Protein 6T9K (pdb70)

Foldseek 3Di:
DDDDDDDDDDDWVVLVVVCPVHDFFWEKEADPQKIFTDGVVVGDIDGPDVVVVVVVVQVVVQADDLPCQVVSVVVPTDARLQKGKYWYFYQVCCDPCGGDIDIGIHHYDPSNLVSNVVSVCPPPVDDVVVSVVVVVVCCVVRDDDDDPDDDDDCVVVVVPDDPPPDFDWDQDVVGIDHDDD/DFPPCQVLLLLLLVLQDPRLPADPQVSRVLRVVLLVLLLQLLQQLQVVVVVVPDLARDPLSSVVLVVVPPVVVVVVVVVVVPVCDHCVDDQNPDDDDDDVCVVVSVVSVVRWRQPPHCPCVCVSSPVPPPRPDHHPPCVVVVSTVLSSVVSNQLSNQLVVVVVVVVVVVVVPVCDHGDVVSSVVSLVVVFDDDPVVCVVCPVPDDDDDDGGRGD/DVVVVVVVVVVVCVVVDADPVRVVVVVVLLPDAQDDAPCQLPQQARRDDDDPPPDDDDPPPDDASSDPYDLLADQQLLVVLVVVLVVDPDPCNVVCVVPSPVLLVLSLLVVLAPPQVVSVVSLVVPPPPCCVVPDCVSVVVPQRRHPVSLVVRPVSVCQLVDQAEDEDAPVVVLVLLLVLNSHPNNNSVVSVVCCQNRHHYHNPCVVVSVVSVVVVVVDDDDFAADDAFAAAEAAAEPQAPFWAFKDAAFVRQWIWIWGQQAKIKIAGPVQDQLQLCPPVNPDPPVDDCSRMDIEHDDDGTFQEKEAANVRQKIWTFGQPQWIWIAGSNNRYTDAIAHADDGGWHEWYAALNRAWIKTWGFPQWIFTDGPVDRYTDEIQHDGDGGWAYKDAQNVRAWIWTFAFPQWIFIAGPPVNYTDAIAHDGDGGWHEWDAASSRQKIWTWGQQQKIFIDGPNSSYGPGIWWDGHRGFFQYWDAAPPDGWIWTFTFQQKIWIFAPQPSHPRNRDDDDDDDDCPPVVVVVPPVHDVPDTDTDPGTDDMGGHPQWGWNDWAQHNPSHIYTYTYRHD/DDDQDQCPPVVVVCVVVPNDDDDSVCSVVVRVVVVVVVVQLVVQLVVQCVVVPHDDRDPVSSQVSCVVVVHDGDPDPADPPDDVCPDQPPWDWDDDPDIDTDRDDDDDDVVCVVPPDDDDDDDDDDDDDDDCDDLQAGQPDPPYDDLVVVPVPDDCVVVPDDDGDDFPPVDPVCCCPVCVCVVAVVPGGGRHDDQDPVPVDDDVLVVLVCLLLVLLVNVVSLVVSLQCLQEPDDCQNCVVVLLVVLVCCCVVVQADLSSLVSSVSSLVSNLNRPRYDCVVVPVSSVVSLVCLLQPLDRNPCQVDPDVVSVVVVVVSSVVSLLSSLVVVLSVCPSCVVCPVPVPCVVLVVLVVQQPDAPGDLRNNVSSLSNLLSDADCSVVVCVPVVVVSCCRNVPPPVPPPDPSQPDDDRDDNVSVVVVVVSNVVSVVRVVVD/DVQLVVVVVVCVVVPNNDDDRCPSVVVVVVVVVVVVQLVVQLVVVVVVVVDDVSSVVSVVVPVVPDDDDPPCVVVVVVVVVVVVPDDDDDDDDPPDDDDDPPVPDDPPDDD/DDDDDDDPVVQLVVCVPDADDDDDVVLVVVPVVVDDDDDDVSVSRVVVVVVVVVVVQLVVLLVVLQLVPDPLNVVCVVCVVVVVVVVVQPDPPVRPVVDDPPCPVNVCVVVVDDRDSDPVSSQVSCVVVPDHDDDDPDDD/DPCCVPVPPPDPVVVVVVVDDDPDPDPDDDDVVVVVVVVVDQDAAADDDVVVVVVCVVVVQDHSVVLVVLLVQLVPQCDCVRVVDDDDQVNLQSVVSNVCRRVPNSDHDDSVVSVVVVVVVVVLVVVLVVLLVCPVDPDPVPPDDPDDDDDDALVSSLVSCPVPVVSDPPPVVSVCSNPPSDADPPRPPVADVQCVDPLVVPDQDDFDPDPVGDDDPSNVSVVVRVD/DVVQVVLCVVAPPPVPDGDGDDDVVVVVVVVVVVVVVCVLVVQLVVVCVVVVDDDRDCLSSQLSCCPPVNPDDPDPPPVVSDDDDPPDDDPVVVVVVVVVVVVVVVVD/DCVVVVVVVVVPCDDDVNVVVVVVVVVVVVCVVVVCVVPDDVVVVVCVVCVPVVVVVVVVVVCVDDPPPPPDDDDDPDDDDDPVVVVVLVVVVVVVVVPPDDADDAPVCDVCPPPVNVLLLLLLVLLQVLVVLVVVVVVVVVVVVHPHDDDSDDDGRSQSDPVHPCPDDDPNVLVVLLVVVVSVVPSVPDDDDDPVVSVVVSVVVVVLVVQLVVQLVCLVDPPDPDRDDDVVSVQVSCCVRHDVGPCCVVVVCCVRRVPSSVVSVVSVVVSVVVVVVVD/DVPVVVVVVVVVVVPDDDDDLDDDDDDDDVVVVVVQVVCLVVQVPDDAPAPPFFFDDPSRNDWDWDDDPPPPSDDDGDITDRDD/DVLVVCPVVDDDPPPPVVVVVVCVVVVCVVPDDACCVLVVCVDCVVPVNPPDDPVRNVVVVVQNDDVPDNRVSVVCVVPPDDD

Nearest PDB structures (foldseek):
  6t9k-assembly1_K  TM=1.004E+00  e=4.562E-42  Saccharomyces cerevisiae S288C
  6tbm-assembly1_E  TM=7.929E-01  e=4.809E-07  Komagataella phaffii GS115
  8h7g-assembly1_I  TM=6.485E-01  e=8.699E-04  Homo sapiens
  7kts-assembly1_D  TM=6.403E-01  e=9.189E-04  Homo sapiens
  6see-assembly1_A  TM=4.380E-01  e=3.577E+00  Homo sapiens

GO terms:
  GO:0000124 SAGA complex (C, IDA)
  GO:0046695 SLIK (SAGA-like) complex (C, IDA)
  GO:0006325 chromatin organization (P, IDA)
  GO:0036498 IRE1-mediated unfolded protein response (P, IMP)
  GO:0003712 transcription coregulator activity (F, IMP)
  GO:0005515 protein binding (F, IPI)
  GO:0006357 regulation of transcription by RNA polymerase II (P, IDA)

Organism: Saccharomyces cerevisiae (strain ATCC 204508 / S288c) (NCBI:txid559292)

Sequence (2426 aa):
RPKRLYNFVEDADSILKKYEQYLHSFEFHIYENNYKICAPAGLILTKNNETLKEFLEYVARGRIPDAIMEVLRDCNIQFYEGNLILQVYDHTNTVDVRPRVYRTLLKPNDLTTYYDMMSYADNARFSDSIYQQFESEILTLTKRNLSLSVPLNPYEHRDMLEETAFSEPHWDSEKKSFIHEDKHKYRVEIQQMMFVSGEINDPPVETTSLIEDIVRGQVIEILLQSNKTAHLRGSRSILPEDVIFLIRHDKAKVNRLRTYLSWKDKLPWELQFMFNEHPLEEYVHWSDCRQASFTFRKNKRFKDWSGISQLTEGKPHDDVIDILGFLTFEIVCSLTETALKIKQREQVLQTQKDKNPLKPRHIEEAWRVLQTIDMRHRALTNFKGGRLSSKPIIMSASDLNRIVLEYLNKKGYHRTEAMLRAESGRTLTPQNKQSPANTKTGKFPEQSSIPPNPGKTAKPISNPTPENYIRAYSMLKNWVDSSLEIYKPELSYIMYPIFIYLFLNLVAKNPVYARRFFDRFSPDFKDFHGSEINRLFSVNSIDHIKENEVASAFQSHKYRITMSKTTLNLLLYFLNENESIGGSLIISVINQHLDPNIDLKLEIQKVKESRDAIKLDNLQLALPSVCMYTFQNTNKDMSCLDFSDDCRIAAAGFQDSYIKIWSLDGSSLNNPNIALNNNDKDEDPTCKTLVGHSGTVYSTSFSPDNKYLLSGSEDKTVRLWSMDTHTALVSYKGHNHPVWDVSFSPLGHYFATASHDQTARLWSCDHIYPLRIFAGHLNDVDCVSFHPNGCYVFTGSSDKTCRMWDVSTGDSVRLFLGHTAPVISIAVCPDGRWLSTGSEDGIINVWDIGTGKRLKQMRGHGKNAIYSLSYSKEGNVLISGGADHTVRVWDLKKATTEPSAEPDEGDVTASINQDIKEYGRRRTVIPTSDLVASFYTKKTPVFKVKFSRSNLALAGGAFRPYTIWSPQDTVKDVAESLGLENINDDVLKALAMDVEYRILEIIEQAVKFKRHSKRDVLTTDDVSKALRVLNVEPLYGYYDGSEVNKAVSFSKVNTSGGQSVYYLDEEEVDFDRLINEPLPQVPRLPTFTTHWLAVEGVQPAIIQNPNLNDIRVSQPPFIRGAIVTALNDNSASVTDTGASQHLSNVKPGQNTEVKPLVKHVLSKELQIYFNKVISTLAAQHMKQAALTSLRTDSGLHQLVPYFIQFIAEQITQNLSDLQLLTTILEMIYSLLSNTSIFLDPYIHSLMPSILTLLLAKKLGGSPKDDSPQEIHEFLERTNALRDFAASLLDYVLKKFPQAYKSLKPRVTRTLLKTFLDINRVFGTYYGCLKGVSVLEGESIRFFLGNLNNWARLVFNESGITLDNIEEHLTKFTKEETQILVDTVISALLVLKKDPRDVRLLHLLLASQSIHQYEDQVPLQLMDFAHRYTQGVLKDALVYNDYALGVEDIRLAIAARTQYQFKPTAPKELMLQLAAERNKKALPQVMGTWGVRLPPEKYCLTAKEWFTRKDKTLEEILEMMDSTPPIIPDAVIDYYLTKNGFNVADVRVKRLLALATQKFVSDIAKDAYEYSRIRSSVAVSNANNSQARARQLLQGQQQPGVQQISQQQHQQNEKTTASKVVLTVNDLSSAVAEYGLNIGRPDFYRYKKIVMSLPLNDRNRLKMITKEAGKRGFIFCSVFQARLNNIPKIPIVTNPESLKRVKSNNLKTPLEWSQDIMNGFNVPLASESHSLPDTDSFYLRMVGIAREHGLVGTVDARCVELISLALDQYLKNIIEFTIDTVRYRRKKYSDYSGLYKSVSEMAADKRDAKIKQLDDDKNEDECADEAKSINNGNNSSKDDIGDISMSSAVNEELHENRTISLTNEDIYDSLSIRKLRELVKTVGIDEGDGETVIDGDVEELLLDLADDFVTNVTAFSCRLAKHRKSDNLEARDIQLHLERNWNIRIPGYSADEIRSTRKWNPSQNYNQKLQSITSDKVAAALFKLDLEDLKQQISGTRFIGNLSLKIRYVLWQCAIDDRDDLEISVWKTVTAKVRAEICLKRTELQEYDISNAIPDIVYEGVNTKTLDKMEDASVDRMLQNGINKQSRFLANKDLGLTPKMNQNITLIQQIRHICHKISLIRMLQSYTIIDDSLDIDPVSQLPTHDYKNNRELIWKFMHKNISKVAMANGFETAHPSAINMLTEIAGDYLSNLIKTLKLHHETNSLNRGTNVEMLQTTLLENGINRPDDLFSYVESEFGKKTKKLQDIKQKLESFLRALLTPEEETTQVLNGVSRSFPLPLESTVLSSVRYRTKYFRMREMFASSFSVKPGYTSPGYGAIHSRVGCLDLDRTTDYKFRVRTPQPAAAAAAAAAAAAAAAAAAAAAAAAAAAAAAAAAAAAAAAAAAAAAAAAAAAAAAAAAAAAAAAAAAAAAAAAAAAAAAAAAAA

Radius of gyration: 45.13 Å; Cα contacts (8 Å, |Δi|>4): 3943; chains: 11; bounding box: 89×132×151 Å

Secondary structure (DSSP, 8-state):
--SS------SSHHHHHHTTTS--S-EEEE-SS-EEEE------EE-S-TTHHHHGGGTTTTB--TTSHHHHHHHTPPPBTTBEEEEEEESTT------EEEEEEEB--HHHHHHHHHHHTTTS---HHHHHHHHHHHHHHH-----------TTT--SSS-GGGSB--EE-SSSEE----/---SSHHHHHHHHHHHS--S---HHHHHHHHHHHHHHHHHHHHHHHHHHHHHT-SS--HHHHHGGG-S-HHHHHHHHHHTT-----TTSSTTSSS-----THHHHHHHHH--SSSS-SSHHIIIIIHHHH-SS--TTTHHHHHHHHHHHHHHHHHHHHHHHHHHHHHHHHHH------HHHHHHHHHHHTPPPSTTTGGGSSS-------PPP-/-HHHHHHHHHHHHHHTT--HHHHHHHHHHHHSPP---SSTT--TTT--PPP--S------S---SSSS-----HHHHHHHHHHHHHT--STTHHHHHHHHHHHHHHHHHHHTTT-HHHHHHHHHHS-TTSHHHHTTHHHHTTS--SHHHHTTSHHHHHHHHSPEEEE--HHHHHHHHHHHTT-IIIIIHHHHHHHHHHEEEE---HHHHHHHHHHHHSS---SPPP-PPEEEEEEE-S--S-EEEEEE-SSS-EEEEEETTS-EEEEETT----S--TTT--S--SS---SEEEE---SS-EEEEEE-TTSSEEEEEESSS-EEEEETTTTEEEEEE---SS-EEEEE--SSSS--EEEETTSEEEEEETTEEEEEEEEE--SS-EEEEEE-TTSSEEEEEETTTEEEEEETTT--EEEEEE--SS-EEEEEE-SSSSEEEEEETTS-EEEEETTT-SEEEEE--S-SS-----EE-SSS-EEEEE-SSSEEEEEESSSSSS----------SSTTTSTT--TT-STTS----TTEEEEEE-SS----EEEE-TTSEEEEEEE---/--SS-SSTTTHHHHHHHT-----HHHHHHHHHHHHHHHHHHHHHHHHHHHHTT-SS--HHHHSHHHHHTTPPP------SS--TT-------EE-SSS-EE------EESHHHHS-------BPP-EEEEES-SSSS----TTS--SSTTTTTS-TTTS-------B----STTTTTTSSSSTTTTT-----B---SS-SS-HHHHHHHHHHHTT---HHHHHHHHHHHHH----TTTHHHHHHHHHHHHHS-TT-HHHHHHHHHHHHHHTT-TTS--SGGGTTTHHHHHHHHS-S-SS-----S-HHHHHHHHHHHHHHHHHHHHHHHHHHHH--TTTTTSHHHHHHHHHHHHS-SSS-HHHHHHHHHHHHTS-THHHHTTSGGGHHHHHHHS--SS--SSSGGG----S-HHHHHHHHHHHHHTGGGSS--/-HHHHHHHHHHHHTT-----SHHHHHHHHHHHHHHHHHHHHHHHHHHH---HHHHHHHHHTTTTTSS--B-THHHHHHHHHHHTTSPP-PPPSSSB-PPPPGGGSTTS---/----PPPHHHHHHHHTT---SS-HHHHHHHHHHHS-----HHHHHHHHHHHHHHHHHHHHHHHHHHHHS-HHHHHHHHTHHHHHHHHHS--SSTT-TTS-SSHHHHHHHHSS---EE-HHHHHHHHHTTT------S---/---HHHHSSS-HHHHHHHTT--S--------HHHHHHHHHS-B--B---HHHHHHHHHTT---HHHHHHHHHHHHSS--HHHHSS---HHHHHHHHHHHHHHHT--S-B-SSHHHHHHHHHHHHHHHHHHHHHHHH---SSSS------EEE-TTHHHHHHHHTGGGS--SHHHHHHHHTS---TT---SS-SSTTSSTTT--------SSS----HHHHHHHHHH-/-HHHHHHHHHS--TTS--EEE-HHHHHHHHHHHHHHHHHHHHHHHHHHHHTT-SSB-HHHHHHHHHHTS-----SSSTTTS---------HHHHHHHHHHHHHHHH--/-HHHHHHHHHHTT-SSHHHHHHHHHHHHHHHHHTT-----HHHHHHHHHTTTHHHHHHHHH----S--SSS-----S----SSHHHHHHHHHHHHHHHTTS-PPPPSTTSSTTSSSHHHHHHHHHHHHHHTTHHHHHHHHHHHT------------TTTTSTTB-TTS-HHHHHHHHHHHHHTTSTTTT--EE-HHHHHHHHHHHHHHHHHHHHHHHHHHS--SS----HHHHHHHHHHTTS-SSSTHHHHHHHIIIIIHHHHHHHHHHHHHHHHHHH-/-HHHHHHHHHHHHTT-----S---B---SHHHHHHHHHHHHHHHHS----SS-----TTT-S--B--BSS-TT-S---B-----/--TTS-S-----S-TTHHHHHHHHHHH---S---SHHHHHTTTTTTSS--SS-HHHHHHHHHHH--SS-HHHHHHHHHHT---

Structure (mmCIF, N/CA/C/O backbone):
data_6T9K
#
_entry.id   6T9K
#
_cell.length_a   1.00
_cell.length_b   1.00
_cell.length_c   1.00
_cell.angle_alpha   90.00
_cell.angle_beta   90.00
_cell.angle_gamma   90.00
#
_symmetry.space_group_name_H-M   'P 1'
#
loop_
_entity.id
_entity.type
_entity.pdbx_description
1 polymer 'Transcription factor SPT20'
2 polymer 'Protein SPT3'
3 polymer 'Transcription initiation factor TFIID subunit 5'
4 polymer 'Transcription initiation factor TFIID subunit 6'
5 polymer 'Transcription initiation factor TFIID subunit 9'
6 polymer 'Transcription initiation factor TFIID subunit 10'
7 polymer 'Transcriptional coactivator HFI1/ADA1'
8 polymer 'Transcription initiation factor TFIID subunit 12'
9 polymer 'Transcriptional activator SPT7'
10 polymer 'SAGA-associated factor 73'
11 polymer 'unassigned sequence'
#
loop_
_atom_site.group_PDB
_atom_site.id
_atom_site.type_symbol
_atom_site.label_atom_id
_atom_site.label_alt_id
_atom_site.label_comp_id
_atom_site.label_asym_id
_atom_site.label_entity_id
_atom_site.label_seq_id
_atom_site.pdbx_PDB_ins_code
_atom_site.Cartn_x
_atom_site.Cartn_y
_atom_site.Cartn_z
_atom_site.occupancy
_atom_site.B_iso_or_equiv
_atom_site.auth_seq_id
_atom_site.auth_comp_id
_atom_site.auth_asym_id
_atom_site.auth_atom_id
_atom_site.pdbx_PDB_model_num
ATOM 1 N N . ARG A 1 112 ? 224.519 213.230 105.936 1.00 69.43 112 ARG B N 1
ATOM 2 C CA . ARG A 1 112 ? 224.105 211.923 105.439 1.00 69.43 112 ARG B CA 1
ATOM 3 C C . ARG A 1 112 ? 224.426 210.827 106.452 1.00 69.43 112 ARG B C 1
ATOM 4 O O . ARG A 1 112 ? 225.573 210.694 106.877 1.00 69.43 112 ARG B O 1
ATOM 12 N N . PRO A 1 113 ? 223.420 210.045 106.839 1.00 66.57 113 PRO B N 1
ATOM 13 C CA . PRO A 1 113 ? 223.663 208.943 107.775 1.00 66.57 113 PRO B CA 1
ATOM 14 C C . PRO A 1 113 ? 224.410 207.797 107.111 1.00 66.57 113 PRO B C 1
ATOM 15 O O . PRO A 1 113 ? 224.307 207.559 105.906 1.00 66.57 113 PRO B O 1
ATOM 19 N N . LYS A 1 114 ? 225.172 207.076 107.930 1.00 69.89 114 LYS B N 1
ATOM 20 C CA . LYS A 1 114 ? 226.056 206.020 107.453 1.00 69.89 114 LYS B CA 1
ATOM 21 C C . LYS A 1 114 ? 225.436 204.633 107.530 1.00 69.89 114 LYS B C 1
ATOM 22 O O . LYS A 1 114 ? 225.723 203.785 106.680 1.00 69.89 114 LYS B O 1
ATOM 28 N N . ARG A 1 115 ? 224.601 204.374 108.533 1.00 67.79 115 ARG B N 1
ATOM 29 C CA . ARG A 1 115 ? 223.954 203.083 108.714 1.00 67.79 115 ARG B CA 1
ATOM 30 C C . ARG A 1 115 ? 222.474 203.302 108.995 1.00 67.79 115 ARG B C 1
ATOM 31 O O . ARG A 1 115 ? 221.983 204.435 109.028 1.00 67.79 115 ARG B O 1
ATOM 39 N N . LEU A 1 116 ? 221.757 202.202 109.197 1.00 59.73 116 LEU B N 1
ATOM 40 C CA . LEU A 1 116 ? 220.359 202.234 109.603 1.00 59.73 116 LEU B CA 1
ATOM 41 C C . LEU A 1 116 ? 220.291 201.755 111.046 1.00 59.73 116 LEU B C 1
ATOM 42 O O . LEU A 1 116 ? 220.700 200.630 111.349 1.00 59.73 116 LEU B O 1
ATOM 47 N N . TYR A 1 117 ? 219.779 202.606 111.928 1.00 49.89 117 TYR B N 1
ATOM 48 C CA . TYR A 1 117 ? 219.844 202.378 113.362 1.00 49.89 117 TYR B CA 1
ATOM 49 C C . TYR A 1 117 ? 218.487 201.940 113.896 1.00 49.89 117 TYR B C 1
ATOM 50 O O . TYR A 1 117 ? 217.439 202.307 113.359 1.00 49.89 117 TYR B O 1
ATOM 59 N N . ASN A 1 118 ? 218.524 201.150 114.969 1.00 57.22 118 ASN B N 1
ATOM 60 C CA . ASN A 1 118 ? 217.335 200.556 115.580 1.00 57.22 118 ASN B CA 1
ATOM 61 C C . ASN A 1 118 ? 217.365 200.846 117.081 1.00 57.22 118 ASN B C 1
ATOM 62 O O . ASN A 1 118 ? 217.913 200.072 117.870 1.00 57.22 118 ASN B O 1
ATOM 67 N N . PHE A 1 119 ? 216.774 201.967 117.481 1.00 42.73 119 PHE B N 1
ATOM 68 C CA . PHE A 1 119 ? 216.769 202.386 118.874 1.00 42.73 119 PHE B CA 1
ATOM 69 C C . PHE A 1 119 ? 215.343 202.421 119.400 1.00 42.73 119 PHE B C 1
ATOM 70 O O . PHE A 1 119 ? 214.427 202.885 118.714 1.00 42.73 119 PHE B O 1
ATOM 78 N N . VAL A 1 120 ? 215.169 201.935 120.628 1.00 48.90 120 VAL B N 1
ATOM 79 C CA . VAL A 1 120 ? 213.862 201.732 121.242 1.00 48.90 120 VAL B CA 1
ATOM 80 C C . VAL A 1 120 ? 213.677 202.718 122.390 1.00 48.90 120 VAL B C 1
ATOM 81 O O . VAL A 1 120 ? 214.548 202.848 123.257 1.00 48.90 120 VAL B O 1
ATOM 85 N N . GLU A 1 121 ? 212.551 203.441 122.373 1.00 46.51 121 GLU B N 1
ATOM 86 C CA . GLU A 1 121 ? 212.231 204.436 123.394 1.00 46.51 121 GLU B CA 1
ATOM 87 C C . GLU A 1 121 ? 210.805 204.268 123.912 1.00 46.51 121 GLU B C 1
ATOM 88 O O . GLU A 1 121 ? 210.134 205.253 124.230 1.00 46.51 121 GLU B O 1
ATOM 94 N N . ASP A 1 122 ? 210.324 203.034 123.993 1.00 52.12 122 ASP B N 1
ATOM 95 C CA . ASP A 1 122 ? 209.039 202.708 124.596 1.00 52.12 122 ASP B CA 1
ATOM 96 C C . ASP A 1 122 ? 209.263 201.930 125.889 1.00 52.12 122 ASP B C 1
ATOM 97 O O . ASP A 1 122 ? 210.386 201.789 126.371 1.00 52.12 122 ASP B O 1
ATOM 102 N N . ALA A 1 123 ? 208.169 201.445 126.472 1.00 52.27 123 ALA B N 1
ATOM 103 C CA . ALA A 1 123 ? 208.288 200.552 127.619 1.00 52.27 123 ALA B CA 1
ATOM 104 C C . ALA A 1 123 ? 208.246 199.094 127.181 1.00 52.27 123 ALA B C 1
ATOM 105 O O . ALA A 1 123 ? 209.109 198.292 127.565 1.00 52.27 123 ALA B O 1
ATOM 107 N N . ASP A 1 124 ? 207.253 198.748 126.356 1.00 60.34 124 ASP B N 1
ATOM 108 C CA . ASP A 1 124 ? 207.050 197.363 125.950 1.00 60.34 124 ASP B CA 1
ATOM 109 C C . ASP A 1 124 ? 208.163 196.883 125.032 1.00 60.34 124 ASP B C 1
ATOM 110 O O . ASP A 1 124 ? 208.598 195.732 125.130 1.00 60.34 124 ASP B O 1
ATOM 115 N N . SER A 1 125 ? 208.654 197.757 124.152 1.00 57.81 125 SER B N 1
ATOM 116 C CA . SER A 1 125 ? 209.708 197.358 123.227 1.00 57.81 125 SER B CA 1
ATOM 117 C C . SER A 1 125 ? 211.046 197.196 123.939 1.00 57.81 125 SER B C 1
ATOM 118 O O . SER A 1 125 ? 211.816 196.284 123.619 1.00 57.81 125 SER B O 1
ATOM 121 N N . ILE A 1 126 ? 211.321 198.039 124.938 1.00 55.00 126 ILE B N 1
ATOM 122 C CA . ILE A 1 126 ? 212.556 197.901 125.709 1.00 55.00 126 ILE B CA 1
ATOM 123 C C . ILE A 1 126 ? 212.493 196.654 126.588 1.00 55.00 126 ILE B C 1
ATOM 124 O O . ILE A 1 126 ? 213.483 195.923 126.729 1.00 55.00 126 ILE B O 1
ATOM 129 N N . LEU A 1 127 ? 211.309 196.361 127.139 1.00 50.66 127 LEU B N 1
ATOM 130 C CA . LEU A 1 127 ? 211.135 195.139 127.920 1.00 50.66 127 LEU B CA 1
ATOM 131 C C . LEU A 1 127 ? 211.275 193.891 127.052 1.00 50.66 127 LEU B C 1
ATOM 132 O O . LEU A 1 127 ? 211.918 192.916 127.458 1.00 50.66 127 LEU B O 1
ATOM 137 N N . LYS A 1 128 ? 210.688 193.911 125.850 1.00 57.83 128 LYS B N 1
ATOM 138 C CA . LYS A 1 128 ? 210.778 192.775 124.937 1.00 57.83 128 LYS B CA 1
ATOM 139 C C . LYS A 1 128 ? 212.200 192.590 124.422 1.00 57.83 128 LYS B C 1
ATOM 140 O O . LYS A 1 128 ? 212.639 191.460 124.177 1.00 57.83 128 LYS B O 1
ATOM 146 N N . LYS A 1 129 ? 212.934 193.692 124.253 1.00 57.73 129 LYS B N 1
ATOM 147 C CA . LYS A 1 129 ? 214.352 193.607 123.928 1.00 57.73 129 LYS B CA 1
ATOM 148 C C . LYS A 1 129 ? 215.136 193.007 125.086 1.00 57.73 129 LYS B C 1
ATOM 149 O O . LYS A 1 129 ? 216.074 192.227 124.884 1.00 57.73 129 LYS B O 1
ATOM 155 N N . TYR A 1 130 ? 214.742 193.337 126.316 1.00 55.28 130 TYR B N 1
ATOM 156 C CA . TYR A 1 130 ? 215.562 192.967 127.460 1.00 55.28 130 TYR B CA 1
ATOM 157 C C . TYR A 1 130 ? 214.957 191.841 128.286 1.00 55.28 130 TYR B C 1
ATOM 158 O O . TYR A 1 130 ? 215.280 191.718 129.470 1.00 55.28 130 TYR B O 1
ATOM 167 N N . GLU A 1 131 ? 214.094 191.019 127.690 1.00 65.63 131 GLU B N 1
ATOM 168 C CA . GLU A 1 131 ? 213.874 189.675 128.207 1.00 65.63 131 GLU B CA 1
ATOM 169 C C . GLU A 1 131 ? 215.100 188.815 127.919 1.00 65.63 131 GLU B C 1
ATOM 170 O O . GLU A 1 131 ? 215.972 189.203 127.136 1.00 65.63 131 GLU B O 1
ATOM 176 N N . GLN A 1 132 ? 215.162 187.648 128.577 1.00 73.36 132 GLN B N 1
ATOM 177 C CA . GLN A 1 132 ? 216.310 186.734 128.615 1.00 73.36 132 GLN B CA 1
ATOM 178 C C . GLN A 1 132 ? 217.556 187.413 129.176 1.00 73.36 132 GLN B C 1
ATOM 179 O O . GLN A 1 132 ? 218.682 187.025 128.850 1.00 73.36 132 GLN B O 1
ATOM 185 N N . TYR A 1 133 ? 217.363 188.422 130.021 1.00 62.29 133 TYR B N 1
ATOM 186 C CA . TYR A 1 133 ? 218.443 189.127 130.692 1.00 62.29 133 TYR B CA 1
ATOM 187 C C . TYR A 1 133 ? 218.186 189.108 132.191 1.00 62.29 133 TYR B C 1
ATOM 188 O O . TYR A 1 133 ? 217.031 189.019 132.623 1.00 62.29 133 TYR B O 1
ATOM 197 N N . LEU A 1 134 ? 219.259 189.172 132.976 1.00 52.26 134 LEU B N 1
ATOM 198 C CA . LEU A 1 134 ? 219.126 189.210 134.426 1.00 52.26 134 LEU B CA 1
ATOM 199 C C . LEU A 1 134 ? 218.518 190.535 134.867 1.00 52.26 134 LEU B C 1
ATOM 200 O O . LEU A 1 134 ? 218.876 191.602 134.363 1.00 52.26 134 LEU B O 1
ATOM 205 N N . HIS A 1 135 ? 217.588 190.454 135.814 1.00 49.83 135 HIS B N 1
ATOM 206 C CA . HIS A 1 135 ? 216.837 191.612 136.270 1.00 49.83 135 HIS B CA 1
ATOM 207 C C . HIS A 1 135 ? 217.711 192.532 137.122 1.00 49.83 135 HIS B C 1
ATOM 208 O O . HIS A 1 135 ? 218.866 192.235 137.440 1.00 49.83 135 HIS B O 1
ATOM 215 N N . SER A 1 136 ? 217.132 193.669 137.501 1.00 43.81 136 SER B N 1
ATOM 216 C CA . SER A 1 136 ? 217.829 194.688 138.274 1.00 43.81 136 SER B CA 1
ATOM 217 C C . SER A 1 136 ? 217.404 194.699 139.735 1.00 43.81 136 SER B C 1
ATOM 218 O O . SER A 1 136 ? 218.252 194.652 140.630 1.00 43.81 136 SER B O 1
ATOM 221 N N . PHE A 1 137 ? 216.107 194.771 139.993 1.00 48.06 137 PHE B N 1
ATOM 222 C CA . PHE A 1 137 ? 215.565 194.674 141.335 1.00 48.06 137 PHE B CA 1
ATOM 223 C C . PHE A 1 137 ? 215.140 193.235 141.601 1.00 48.06 137 PHE B C 1
ATOM 224 O O . PHE A 1 137 ? 215.286 192.353 140.752 1.00 48.06 137 PHE B O 1
ATOM 232 N N . GLU A 1 138 ? 214.593 192.999 142.795 1.00 52.27 138 GLU B N 1
ATOM 233 C CA . GLU A 1 138 ? 213.896 191.751 143.094 1.00 52.27 138 GLU B CA 1
ATOM 234 C C . GLU A 1 138 ? 212.904 192.068 144.212 1.00 52.27 138 GLU B C 1
ATOM 235 O O . GLU A 1 138 ? 213.291 192.137 145.381 1.00 52.27 138 GLU B O 1
ATOM 241 N N . PHE A 1 139 ? 211.643 192.258 143.843 1.00 40.52 139 PHE B N 1
ATOM 242 C CA . PHE A 1 139 ? 210.587 192.601 144.784 1.00 40.52 139 PHE B CA 1
ATOM 243 C C . PHE A 1 139 ? 209.716 191.377 145.025 1.00 40.52 139 PHE B C 1
ATOM 244 O O . PHE A 1 139 ? 209.464 190.596 144.103 1.00 40.52 139 PHE B O 1
ATOM 252 N N . HIS A 1 140 ? 209.259 191.208 146.264 1.00 44.45 140 HIS B N 1
ATOM 253 C CA . HIS A 1 140 ? 208.478 190.042 146.653 1.00 44.45 140 HIS B CA 1
ATOM 254 C C . HIS A 1 140 ? 207.209 190.480 147.360 1.00 44.45 140 HIS B C 1
ATOM 255 O O . HIS A 1 140 ? 207.255 191.322 148.260 1.00 44.45 140 HIS B O 1
ATOM 262 N N . ILE A 1 141 ? 206.086 189.904 146.959 1.00 46.31 141 ILE B N 1
ATOM 263 C CA . ILE A 1 141 ? 204.819 190.071 147.655 1.00 46.31 141 ILE B CA 1
ATOM 264 C C . ILE A 1 141 ? 204.575 188.769 148.409 1.00 46.31 141 ILE B C 1
ATOM 265 O O . ILE A 1 141 ? 204.145 187.768 147.824 1.00 46.31 141 ILE B O 1
ATOM 270 N N . TYR A 1 142 ? 204.897 188.758 149.700 1.00 56.83 142 TYR B N 1
ATOM 271 C CA . TYR A 1 142 ? 204.517 187.653 150.568 1.00 56.83 142 TYR B CA 1
ATOM 272 C C . TYR A 1 142 ? 203.119 187.927 151.112 1.00 56.83 142 TYR B C 1
ATOM 273 O O . TYR A 1 142 ? 202.420 188.841 150.668 1.00 56.83 142 TYR B O 1
ATOM 282 N N . GLU A 1 143 ? 202.689 187.136 152.087 1.00 69.99 143 GLU B N 1
ATOM 283 C CA . GLU A 1 143 ? 201.447 187.436 152.782 1.00 69.99 143 GLU B CA 1
ATOM 284 C C . GLU A 1 143 ? 201.710 188.508 153.839 1.00 69.99 143 GLU B C 1
ATOM 285 O O . GLU A 1 143 ? 202.643 188.395 154.642 1.00 69.99 143 GLU B O 1
ATOM 291 N N . ASN A 1 144 ? 200.974 189.619 153.730 1.00 67.54 144 ASN B N 1
ATOM 292 C CA . ASN A 1 144 ? 200.920 190.751 154.660 1.00 67.54 144 ASN B CA 1
ATOM 293 C C . ASN A 1 144 ? 202.254 191.456 154.940 1.00 67.54 144 ASN B C 1
ATOM 294 O O . ASN A 1 144 ? 202.306 192.350 155.790 1.00 67.54 144 ASN B O 1
ATOM 299 N N . ASN A 1 145 ? 203.316 191.121 154.207 1.00 60.66 145 ASN B N 1
ATOM 300 C CA . ASN A 1 145 ? 204.603 191.790 154.357 1.00 60.66 145 ASN B CA 1
ATOM 301 C C . ASN A 1 145 ? 205.385 191.621 153.064 1.00 60.66 145 ASN B C 1
ATOM 302 O O . ASN A 1 145 ? 205.148 190.688 152.294 1.00 60.66 145 ASN B O 1
ATOM 307 N N . TYR A 1 146 ? 206.319 192.540 152.831 1.00 50.14 146 TYR B N 1
ATOM 308 C CA . TYR A 1 146 ? 207.016 192.629 151.558 1.00 50.14 146 TYR B CA 1
ATOM 309 C C . TYR A 1 146 ? 208.518 192.601 151.796 1.00 50.14 146 TYR B C 1
ATOM 310 O O . TYR A 1 146 ? 208.986 192.714 152.929 1.00 50.14 146 TYR B O 1
ATOM 319 N N . LYS A 1 147 ? 209.274 192.439 150.713 1.00 46.88 147 LYS B N 1
ATOM 320 C CA . LYS A 1 147 ? 210.727 192.373 150.793 1.00 46.88 147 LYS B CA 1
ATOM 321 C C . LYS A 1 147 ? 211.330 192.890 149.497 1.00 46.88 147 LYS B C 1
ATOM 322 O O . LYS A 1 147 ? 210.958 192.431 148.415 1.00 46.88 147 LYS B O 1
ATOM 328 N N . ILE A 1 148 ? 212.257 193.841 149.611 1.00 46.46 148 ILE B N 1
ATOM 329 C CA . ILE A 1 148 ? 212.924 194.434 148.455 1.00 46.46 148 ILE B CA 1
ATOM 330 C C . ILE A 1 148 ? 214.389 194.022 148.453 1.00 46.46 148 ILE B C 1
ATOM 331 O O . ILE A 1 148 ? 215.215 194.650 149.121 1.00 46.46 148 ILE B O 1
ATOM 336 N N . CYS A 1 149 ? 214.729 192.976 147.710 1.00 54.08 149 CYS B N 1
ATOM 337 C CA . CYS A 1 149 ? 216.087 192.455 147.713 1.00 54.08 149 CYS B CA 1
ATOM 338 C C . CYS A 1 149 ? 216.747 192.655 146.352 1.00 54.08 149 CYS B C 1
ATOM 339 O O . CYS A 1 149 ? 216.160 193.201 145.417 1.00 54.08 149 CYS B O 1
ATOM 342 N N . ALA A 1 150 ? 217.991 192.210 146.260 1.00 58.32 150 ALA B N 1
ATOM 343 C CA . ALA A 1 150 ? 218.964 192.258 145.184 1.00 58.32 150 ALA B CA 1
ATOM 344 C C . ALA A 1 150 ? 219.034 190.919 144.459 1.00 58.32 150 ALA B C 1
ATOM 345 O O . ALA A 1 150 ? 218.761 189.874 145.054 1.00 58.32 150 ALA B O 1
ATOM 347 N N . PRO A 1 151 ? 219.403 190.900 143.176 1.00 56.58 151 PRO B N 1
ATOM 348 C CA . PRO A 1 151 ? 219.546 189.618 142.469 1.00 56.58 151 PRO B CA 1
ATOM 349 C C . PRO A 1 151 ? 220.878 188.965 142.804 1.00 56.58 151 PRO B C 1
ATOM 350 O O . PRO A 1 151 ? 221.943 189.523 142.531 1.00 56.58 151 PRO B O 1
ATOM 354 N N . ALA A 1 152 ? 220.815 187.775 143.392 1.00 53.81 152 ALA B N 1
ATOM 355 C CA . ALA A 1 152 ? 222.012 187.023 143.749 1.00 53.81 152 ALA B CA 1
ATOM 356 C C . ALA A 1 152 ? 221.717 185.529 143.769 1.00 53.81 152 ALA B C 1
ATOM 357 O O . ALA A 1 152 ? 220.559 185.122 143.855 1.00 53.81 152 ALA B O 1
ATOM 359 N N . GLY A 1 169 ? 220.526 190.094 154.951 1.00 61.18 169 GLY B N 1
ATOM 360 C CA . GLY A 1 169 ? 220.360 191.383 155.596 1.00 61.18 169 GLY B CA 1
ATOM 361 C C . GLY A 1 169 ? 219.438 192.316 154.835 1.00 61.18 169 GLY B C 1
ATOM 362 O O . GLY A 1 169 ? 219.245 193.468 155.226 1.00 61.18 169 GLY B O 1
ATOM 363 N N . LEU A 1 170 ? 218.867 191.813 153.744 1.00 61.50 170 LEU B N 1
ATOM 364 C CA . LEU A 1 170 ? 217.967 192.604 152.917 1.00 61.50 170 LEU B CA 1
ATOM 365 C C . LEU A 1 170 ? 216.618 192.717 153.616 1.00 61.50 170 LEU B C 1
ATOM 366 O O . LEU A 1 170 ? 216.064 191.714 154.075 1.00 61.50 170 LEU B O 1
ATOM 371 N N . ILE A 1 171 ? 216.096 193.944 153.699 1.00 59.00 171 ILE B N 1
ATOM 372 C CA . ILE A 1 171 ? 215.061 194.264 154.677 1.00 59.00 171 ILE B CA 1
ATOM 373 C C . ILE A 1 171 ? 213.710 193.699 154.251 1.00 59.00 171 ILE B C 1
ATOM 374 O O . ILE A 1 171 ? 213.459 193.400 153.081 1.00 59.00 171 ILE B O 1
ATOM 379 N N . LEU A 1 172 ? 212.827 193.556 155.239 1.00 54.29 172 LEU B N 1
ATOM 380 C CA . LEU A 1 172 ? 211.473 193.044 155.061 1.00 54.29 172 LEU B CA 1
ATOM 381 C C . LEU A 1 172 ? 210.534 193.990 155.795 1.00 54.29 172 LEU B C 1
ATOM 382 O O . LEU A 1 172 ? 210.671 194.184 157.007 1.00 54.29 172 LEU B O 1
ATOM 387 N N . THR A 1 173 ? 209.588 194.578 155.073 1.00 50.48 173 THR B N 1
ATOM 388 C CA . THR A 1 173 ? 208.810 195.680 155.616 1.00 50.48 173 THR B CA 1
ATOM 389 C C . THR A 1 173 ? 207.397 195.254 155.996 1.00 50.48 173 THR B C 1
ATOM 390 O O . THR A 1 173 ? 206.799 194.368 155.382 1.00 50.48 173 THR B O 1
ATOM 394 N N . LYS A 1 174 ? 206.876 195.905 157.031 1.00 61.25 174 LYS B N 1
ATOM 395 C CA . LYS A 1 174 ? 205.468 195.898 157.389 1.00 61.25 174 LYS B CA 1
ATOM 396 C C . LYS A 1 174 ? 204.729 196.841 156.431 1.00 61.25 174 LYS B C 1
ATOM 397 O O . LYS A 1 174 ? 205.348 197.599 155.679 1.00 61.25 174 LYS B O 1
ATOM 403 N N . ASN A 1 175 ? 203.396 196.776 156.430 1.00 53.15 175 ASN B N 1
ATOM 404 C CA . ASN A 1 175 ? 202.599 197.670 155.599 1.00 53.15 175 ASN B CA 1
ATOM 405 C C . ASN A 1 175 ? 202.720 199.102 156.107 1.00 53.15 175 ASN B C 1
ATOM 406 O O . ASN A 1 175 ? 201.965 199.526 156.987 1.00 53.15 175 ASN B O 1
ATOM 411 N N . ASN A 1 176 ? 203.670 199.850 155.552 1.00 40.61 176 ASN B N 1
ATOM 412 C CA . ASN A 1 176 ? 203.961 201.213 155.966 1.00 40.61 176 ASN B CA 1
ATOM 413 C C . ASN A 1 176 ? 203.640 202.179 154.834 1.00 40.61 176 ASN B C 1
ATOM 414 O O . ASN A 1 176 ? 203.119 201.794 153.785 1.00 40.61 176 ASN B O 1
ATOM 419 N N . GLU A 1 177 ? 203.963 203.452 155.060 1.00 39.62 177 GLU B N 1
ATOM 420 C CA . GLU A 1 177 ? 203.560 204.513 154.148 1.00 39.62 177 GLU B CA 1
ATOM 421 C C . GLU A 1 177 ? 204.632 204.890 153.138 1.00 39.62 177 GLU B C 1
ATOM 422 O O . GLU A 1 177 ? 204.310 205.533 152.134 1.00 39.62 177 GLU B O 1
ATOM 428 N N . THR A 1 178 ? 205.893 204.533 153.383 1.00 38.11 178 THR B N 1
ATOM 429 C CA . THR A 1 178 ? 206.907 204.698 152.348 1.00 38.11 178 THR B CA 1
ATOM 430 C C . THR A 1 178 ? 206.665 203.723 151.202 1.00 38.11 178 THR B C 1
ATOM 431 O O . THR A 1 178 ? 206.812 204.089 150.029 1.00 38.11 178 THR B O 1
ATOM 435 N N . LEU A 1 179 ? 206.235 202.501 151.521 1.00 34.17 179 LEU B N 1
ATOM 436 C CA . LEU A 1 179 ? 205.897 201.532 150.487 1.00 34.17 179 LEU B CA 1
ATOM 437 C C . LEU A 1 179 ? 204.585 201.868 149.797 1.00 34.17 179 LEU B C 1
ATOM 438 O O . LEU A 1 179 ? 204.441 201.602 148.602 1.00 34.17 179 LEU B O 1
ATOM 443 N N . LYS A 1 180 ? 203.634 202.473 150.510 1.00 33.72 180 LYS B N 1
ATOM 444 C CA . LYS A 1 180 ? 202.381 202.880 149.885 1.00 33.72 180 LYS B CA 1
ATOM 445 C C . LYS A 1 180 ? 202.545 204.090 148.973 1.00 33.72 180 LYS B C 1
ATOM 446 O O . LYS A 1 180 ? 201.623 204.400 148.213 1.00 33.72 180 LYS B O 1
ATOM 452 N N . GLU A 1 181 ? 203.688 204.770 149.027 1.00 35.77 181 GLU B N 1
ATOM 453 C CA . GLU A 1 181 ? 204.038 205.800 148.060 1.00 35.77 181 GLU B CA 1
ATOM 454 C C . GLU A 1 181 ? 205.002 205.301 146.996 1.00 35.77 181 GLU B C 1
ATOM 455 O O . GLU A 1 181 ? 205.027 205.851 145.893 1.00 35.77 181 GLU B O 1
ATOM 461 N N . PHE A 1 182 ? 205.798 204.274 147.303 1.00 29.06 182 PHE B N 1
ATOM 462 C CA . PHE A 1 182 ? 206.593 203.621 146.268 1.00 29.06 182 PHE B CA 1
ATOM 463 C C . PHE A 1 182 ? 205.712 202.840 145.302 1.00 29.06 182 PHE B C 1
ATOM 464 O O . PHE A 1 182 ? 206.029 202.749 144.111 1.00 29.06 182 PHE B O 1
ATOM 472 N N . LEU A 1 183 ? 204.592 202.295 145.784 1.00 30.44 183 LEU B N 1
ATOM 473 C CA . LEU A 1 183 ? 203.680 201.572 144.906 1.00 30.44 183 LEU B CA 1
ATOM 474 C C . LEU A 1 183 ? 202.930 202.496 143.955 1.00 30.44 183 LEU B C 1
ATOM 475 O O . LEU A 1 183 ? 202.419 202.027 142.934 1.00 30.44 183 LEU B O 1
ATOM 480 N N . GLU A 1 184 ? 202.855 203.790 144.254 1.00 36.89 184 GLU B N 1
ATOM 481 C CA . GLU A 1 184 ? 202.328 204.765 143.312 1.00 36.89 184 GLU B CA 1
ATOM 482 C C . GLU A 1 184 ? 203.346 205.155 142.250 1.00 36.89 184 GLU B C 1
ATOM 483 O O . GLU A 1 184 ? 203.009 205.912 141.336 1.00 36.89 184 GLU B O 1
ATOM 489 N N . TYR A 1 185 ? 204.581 204.658 142.352 1.00 30.50 185 TYR B N 1
ATOM 490 C CA . TYR A 1 185 ? 205.605 204.870 141.337 1.00 30.50 185 TYR B CA 1
ATOM 491 C C . TYR A 1 185 ? 205.920 203.590 140.574 1.00 30.50 185 TYR B C 1
ATOM 492 O O . TYR A 1 185 ? 206.935 203.522 139.880 1.00 30.50 185 TYR B O 1
ATOM 501 N N . VAL A 1 186 ? 205.081 202.563 140.699 1.00 29.69 186 VAL B N 1
ATOM 502 C CA . VAL A 1 186 ? 205.196 201.385 139.844 1.00 29.69 186 VAL B CA 1
ATOM 503 C C . VAL A 1 186 ? 203.923 201.092 139.074 1.00 29.69 186 VAL B C 1
ATOM 504 O O . VAL A 1 186 ? 203.971 200.367 138.065 1.00 29.69 186 VAL B O 1
ATOM 508 N N . ALA A 1 187 ? 202.770 201.619 139.484 1.00 29.15 187 ALA B N 1
ATOM 509 C CA . ALA A 1 187 ? 201.628 201.706 138.589 1.00 29.15 187 ALA B CA 1
ATOM 510 C C . ALA A 1 187 ? 201.766 202.864 137.613 1.00 29.15 187 ALA B C 1
ATOM 511 O O . ALA A 1 187 ? 201.014 202.934 136.636 1.00 29.15 187 ALA B O 1
ATOM 513 N N . ARG A 1 188 ? 202.701 203.770 137.877 1.00 28.14 188 ARG B N 1
ATOM 514 C CA . ARG A 1 188 ? 203.174 204.765 136.926 1.00 28.14 188 ARG B CA 1
ATOM 515 C C . ARG A 1 188 ? 204.653 204.472 136.737 1.00 28.14 188 ARG B C 1
ATOM 516 O O . ARG A 1 188 ? 205.461 204.785 137.616 1.00 28.14 188 ARG B O 1
ATOM 524 N N . GLY A 1 189 ? 205.010 203.880 135.600 1.00 26.63 189 GLY B N 1
ATOM 525 C CA . GLY A 1 189 ? 206.302 203.233 135.456 1.00 26.63 189 GLY B CA 1
ATOM 526 C C . GLY A 1 189 ? 207.486 204.172 135.383 1.00 26.63 189 GLY B C 1
ATOM 527 O O . GLY A 1 189 ? 208.119 204.314 134.334 1.00 26.63 189 GLY B O 1
ATOM 528 N N . ARG A 1 190 ? 207.790 204.823 136.504 1.00 24.57 190 ARG B N 1
ATOM 529 C CA . ARG A 1 190 ? 208.889 205.767 136.596 1.00 24.57 190 ARG B CA 1
ATOM 530 C C . ARG A 1 190 ? 209.656 205.545 137.891 1.00 24.57 190 ARG B C 1
ATOM 531 O O . ARG A 1 190 ? 209.086 205.145 138.907 1.00 24.57 190 ARG B O 1
ATOM 539 N N . ILE A 1 191 ? 210.956 205.800 137.841 1.00 26.37 191 ILE B N 1
ATOM 540 C CA . ILE A 1 191 ? 211.788 205.651 139.040 1.00 26.37 191 ILE B CA 1
ATOM 541 C C . ILE A 1 191 ? 211.504 206.807 139.991 1.00 26.37 191 ILE B C 1
ATOM 542 O O . ILE A 1 191 ? 211.361 207.955 139.532 1.00 26.37 191 ILE B O 1
ATOM 547 N N . PRO A 1 192 ? 211.368 206.560 141.294 1.00 30.60 192 PRO B N 1
ATOM 548 C CA . PRO A 1 192 ? 211.304 207.671 142.249 1.00 30.60 192 PRO B CA 1
ATOM 549 C C . PRO A 1 192 ? 212.611 208.450 142.278 1.00 30.60 192 PRO B C 1
ATOM 550 O O . PRO A 1 192 ? 213.699 207.882 142.164 1.00 30.60 192 PRO B O 1
ATOM 554 N N . ASP A 1 193 ? 212.483 209.772 142.425 1.00 32.78 193 ASP B N 1
ATOM 555 C CA . ASP A 1 193 ? 213.622 210.680 142.342 1.00 32.78 193 ASP B CA 1
ATOM 556 C C . ASP A 1 193 ? 214.604 210.520 143.494 1.00 32.78 193 ASP B C 1
ATOM 557 O O . ASP A 1 193 ? 215.752 210.963 143.377 1.00 32.78 193 ASP B O 1
ATOM 562 N N . ALA A 1 194 ? 214.185 209.903 144.598 1.00 34.61 194 ALA B N 1
ATOM 563 C CA . ALA A 1 194 ? 215.010 209.814 145.795 1.00 34.61 194 ALA B CA 1
ATOM 564 C C . ALA A 1 194 ? 216.131 208.793 145.685 1.00 34.61 194 ALA B C 1
ATOM 565 O O . ALA A 1 194 ? 217.131 208.915 146.399 1.00 34.61 194 ALA B O 1
ATOM 567 N N . ILE A 1 195 ? 216.000 207.802 144.803 1.00 41.41 195 ILE B N 1
ATOM 568 C CA . ILE A 1 195 ? 216.828 206.603 144.888 1.00 41.41 195 ILE B CA 1
ATOM 569 C C . ILE A 1 195 ? 218.141 206.711 144.121 1.00 41.41 195 ILE B C 1
ATOM 570 O O . ILE A 1 195 ? 219.043 205.895 144.373 1.00 41.41 195 ILE B O 1
ATOM 575 N N . MET A 1 196 ? 218.312 207.756 143.293 1.00 44.80 196 MET B N 1
ATOM 576 C CA . MET A 1 196 ? 219.313 207.782 142.218 1.00 44.80 196 MET B CA 1
ATOM 577 C C . MET A 1 196 ? 220.729 207.535 142.725 1.00 44.80 196 MET B C 1
ATOM 578 O O . MET A 1 196 ? 221.372 206.551 142.327 1.00 44.80 196 MET B O 1
ATOM 583 N N . GLU A 1 197 ? 221.175 208.362 143.681 1.00 53.08 197 GLU B N 1
ATOM 584 C CA . GLU A 1 197 ? 222.508 208.235 144.269 1.00 53.08 197 GLU B CA 1
ATOM 585 C C . GLU A 1 197 ? 222.734 206.866 144.894 1.00 53.08 197 GLU B C 1
ATOM 586 O O . GLU A 1 197 ? 223.781 206.245 144.658 1.00 53.08 197 GLU B O 1
ATOM 592 N N . VAL A 1 198 ? 221.729 206.332 145.599 1.00 53.27 198 VAL B N 1
ATOM 593 C CA . VAL A 1 198 ? 221.980 205.079 146.296 1.00 53.27 198 VAL B CA 1
ATOM 594 C C . VAL A 1 198 ? 221.992 203.929 145.304 1.00 53.27 198 VAL B C 1
ATOM 595 O O . VAL A 1 198 ? 222.685 202.936 145.538 1.00 53.27 198 VAL B O 1
ATOM 599 N N . LEU A 1 199 ? 221.338 204.085 144.138 1.00 49.86 199 LEU B N 1
ATOM 600 C CA . LEU A 1 199 ? 221.479 203.067 143.100 1.00 49.86 199 LEU B CA 1
ATOM 601 C C . LEU A 1 199 ? 222.911 203.035 142.593 1.00 49.86 199 LEU B C 1
ATOM 602 O O . LEU A 1 199 ? 223.508 201.955 142.466 1.00 49.86 199 LEU B O 1
ATOM 607 N N . ARG A 1 200 ? 223.506 204.225 142.438 1.00 56.32 200 ARG B N 1
ATOM 608 C CA . ARG A 1 200 ? 224.919 204.351 142.107 1.00 56.32 200 ARG B CA 1
ATOM 609 C C . ARG A 1 200 ? 225.798 203.741 143.189 1.00 56.32 200 ARG B C 1
ATOM 610 O O . ARG A 1 200 ? 226.870 203.201 142.890 1.00 56.32 200 ARG B O 1
ATOM 618 N N . ASP A 1 201 ? 225.341 203.775 144.443 1.00 65.05 201 ASP B N 1
ATOM 619 C CA . ASP A 1 201 ? 226.098 203.135 145.505 1.00 65.05 201 ASP B CA 1
ATOM 620 C C . ASP A 1 201 ? 225.940 201.621 145.491 1.00 65.05 201 ASP B C 1
ATOM 621 O O . ASP A 1 201 ? 226.888 200.909 145.836 1.00 65.05 201 ASP B O 1
ATOM 626 N N . CYS A 1 202 ? 224.776 201.104 145.088 1.00 66.21 202 CYS B N 1
ATOM 627 C CA . CYS A 1 202 ? 224.483 199.695 145.331 1.00 66.21 202 CYS B CA 1
ATOM 628 C C . CYS A 1 202 ? 224.837 198.780 144.165 1.00 66.21 202 CYS B C 1
ATOM 629 O O . CYS A 1 202 ? 224.499 197.592 144.217 1.00 66.21 202 CYS B O 1
ATOM 632 N N . ASN A 1 203 ? 225.490 199.312 143.123 1.00 65.02 203 ASN B N 1
ATOM 633 C CA . ASN A 1 203 ? 226.131 198.535 142.051 1.00 65.02 203 ASN B CA 1
ATOM 634 C C . ASN A 1 203 ? 225.146 197.669 141.265 1.00 65.02 203 ASN B C 1
ATOM 635 O O . ASN A 1 203 ? 225.522 196.631 140.715 1.00 65.02 203 ASN B O 1
ATOM 640 N N . ILE A 1 204 ? 223.877 198.067 141.202 1.00 49.28 204 ILE B N 1
ATOM 641 C CA . ILE A 1 204 ? 222.917 197.296 140.425 1.00 49.28 204 ILE B CA 1
ATOM 642 C C . ILE A 1 204 ? 223.072 197.632 138.946 1.00 49.28 204 ILE B C 1
ATOM 643 O O . ILE A 1 204 ? 223.712 198.614 138.564 1.00 49.28 204 ILE B O 1
ATOM 648 N N . GLN A 1 205 ? 222.473 196.798 138.104 1.00 45.89 205 GLN B N 1
ATOM 649 C CA . GLN A 1 205 ? 222.575 196.956 136.662 1.00 45.89 205 GLN B CA 1
ATOM 650 C C . GLN A 1 205 ? 221.453 197.847 136.149 1.00 45.89 205 GLN B C 1
ATOM 651 O O . GLN A 1 205 ? 220.274 197.576 136.392 1.00 45.89 205 GLN B O 1
ATOM 657 N N . PHE A 1 206 ? 221.824 198.912 135.452 1.00 37.48 206 PHE B N 1
ATOM 658 C CA . PHE A 1 206 ? 220.876 199.710 134.696 1.00 37.48 206 PHE B CA 1
ATOM 659 C C . PHE A 1 206 ? 220.764 199.156 133.282 1.00 37.48 206 PHE B C 1
ATOM 660 O O . PHE A 1 206 ? 221.648 198.446 132.797 1.00 37.48 206 PHE B O 1
ATOM 668 N N . TYR A 1 207 ? 219.658 199.487 132.619 1.00 42.96 207 TYR B N 1
ATOM 669 C CA . TYR A 1 207 ? 219.405 199.048 131.247 1.00 42.96 207 TYR B CA 1
ATOM 670 C C . TYR A 1 207 ? 218.889 200.241 130.448 1.00 42.96 207 TYR B C 1
ATOM 671 O O . TYR A 1 207 ? 217.679 200.491 130.437 1.00 42.96 207 TYR B O 1
ATOM 680 N N . GLU A 1 208 ? 219.813 200.940 129.771 1.00 42.27 208 GLU B N 1
ATOM 681 C CA . GLU A 1 208 ? 219.535 202.146 128.977 1.00 42.27 208 GLU B CA 1
ATOM 682 C C . GLU A 1 208 ? 218.822 203.215 129.799 1.00 42.27 208 GLU B C 1
ATOM 683 O O . GLU A 1 208 ? 217.838 203.818 129.367 1.00 42.27 208 GLU B O 1
ATOM 689 N N . GLY A 1 209 ? 219.326 203.441 131.011 1.00 35.03 209 GLY B N 1
ATOM 690 C CA . GLY A 1 209 ? 218.721 204.372 131.935 1.00 35.03 209 GLY B CA 1
ATOM 691 C C . GLY A 1 209 ? 217.567 203.819 132.736 1.00 35.03 209 GLY B C 1
ATOM 692 O O . GLY A 1 209 ? 217.281 204.339 133.819 1.00 35.03 209 GLY B O 1
ATOM 693 N N . ASN A 1 210 ? 216.905 202.776 132.251 1.00 34.50 210 ASN B N 1
ATOM 694 C CA . ASN A 1 210 ? 215.820 202.129 132.964 1.00 34.50 210 ASN B CA 1
ATOM 695 C C . ASN A 1 210 ? 216.353 200.976 133.806 1.00 34.50 210 ASN B C 1
ATOM 696 O O . ASN A 1 210 ? 217.449 200.459 133.579 1.00 34.50 210 ASN B O 1
ATOM 701 N N . LEU A 1 211 ? 215.557 200.574 134.788 1.00 34.63 211 LEU B N 1
ATOM 702 C CA . LEU A 1 211 ? 215.851 199.401 135.592 1.00 34.63 211 LEU B CA 1
ATOM 703 C C . LEU A 1 211 ? 214.606 198.530 135.662 1.00 34.63 211 LEU B C 1
ATOM 704 O O . LEU A 1 211 ? 213.477 199.028 135.658 1.00 34.63 211 LEU B O 1
ATOM 709 N N . ILE A 1 212 ? 214.826 197.221 135.718 1.00 37.49 212 ILE B N 1
ATOM 710 C CA . ILE A 1 212 ? 213.770 196.233 135.535 1.00 37.49 212 ILE B CA 1
ATOM 711 C C . ILE A 1 212 ? 213.353 195.705 136.901 1.00 37.49 212 ILE B C 1
ATOM 712 O O . ILE A 1 212 ? 214.126 195.017 137.576 1.00 37.49 212 ILE B O 1
ATOM 717 N N . LEU A 1 213 ? 212.125 196.018 137.302 1.00 37.97 213 LEU B N 1
ATOM 718 C CA . LEU A 1 213 ? 211.553 195.523 138.546 1.00 37.97 213 LEU B CA 1
ATOM 719 C C . LEU A 1 213 ? 210.885 194.179 138.291 1.00 37.97 213 LEU B C 1
ATOM 720 O O . LEU A 1 213 ? 209.938 194.094 137.504 1.00 37.97 213 LEU B O 1
ATOM 725 N N . GLN A 1 214 ? 211.372 193.136 138.958 1.00 37.96 214 GLN B N 1
ATOM 726 C CA . GLN A 1 214 ? 210.791 191.801 138.869 1.00 37.96 214 GLN B CA 1
ATOM 727 C C . GLN A 1 214 ? 210.000 191.545 140.146 1.00 37.96 214 GLN B C 1
ATOM 728 O O . GLN A 1 214 ? 210.582 191.379 141.223 1.00 37.96 214 GLN B O 1
ATOM 734 N N . VAL A 1 215 ? 208.683 191.516 140.025 1.00 36.15 215 VAL B N 1
ATOM 735 C CA . VAL A 1 215 ? 207.786 191.356 141.164 1.00 36.15 215 VAL B CA 1
ATOM 736 C C . VAL A 1 215 ? 207.400 189.890 141.289 1.00 36.15 215 VAL B C 1
ATOM 737 O O . VAL A 1 215 ? 207.091 189.234 140.291 1.00 36.15 215 VAL B O 1
ATOM 741 N N . TYR A 1 216 ? 207.415 189.368 142.514 1.00 45.08 216 TYR B N 1
ATOM 742 C CA . TYR A 1 216 ? 206.997 187.998 142.796 1.00 45.08 216 TYR B CA 1
ATOM 743 C C . TYR A 1 216 ? 205.779 188.054 143.709 1.00 45.08 216 TYR B C 1
ATOM 744 O O . TYR A 1 216 ? 205.893 188.445 144.875 1.00 45.08 216 TYR B O 1
ATOM 753 N N . ASP A 1 217 ? 204.619 187.669 143.186 1.00 51.34 217 ASP B N 1
ATOM 754 C CA . ASP A 1 217 ? 203.413 187.521 143.992 1.00 51.34 217 ASP B CA 1
ATOM 755 C C . ASP A 1 217 ? 203.355 186.082 144.492 1.00 51.34 217 ASP B C 1
ATOM 756 O O . ASP A 1 217 ? 203.046 185.163 143.725 1.00 51.34 217 ASP B O 1
ATOM 761 N N . HIS A 1 218 ? 203.671 185.888 145.775 1.00 52.15 218 HIS B N 1
ATOM 762 C CA . HIS A 1 218 ? 203.689 184.565 146.386 1.00 52.15 218 HIS B CA 1
ATOM 763 C C . HIS A 1 218 ? 202.311 184.097 146.828 1.00 52.15 218 HIS B C 1
ATOM 764 O O . HIS A 1 218 ? 202.152 182.914 147.147 1.00 52.15 218 HIS B O 1
ATOM 771 N N . THR A 1 219 ? 201.325 184.995 146.869 1.00 59.94 219 THR B N 1
ATOM 772 C CA . THR A 1 219 ? 199.977 184.618 147.278 1.00 59.94 219 THR B CA 1
ATOM 773 C C . THR A 1 219 ? 199.307 183.740 146.226 1.00 59.94 219 THR B C 1
ATOM 774 O O . THR A 1 219 ? 198.532 182.837 146.565 1.00 59.94 219 THR B O 1
ATOM 778 N N . ASN A 1 220 ? 199.649 183.938 144.957 1.00 64.36 220 ASN B N 1
ATOM 779 C CA . ASN A 1 220 ? 199.069 183.198 143.843 1.00 64.36 220 ASN B CA 1
ATOM 780 C C . ASN A 1 220 ? 200.112 182.310 143.173 1.00 64.36 220 ASN B C 1
ATOM 781 O O . ASN A 1 220 ? 200.209 182.253 141.946 1.00 64.36 220 ASN B O 1
ATOM 786 N N . THR A 1 221 ? 200.916 181.627 143.983 1.00 68.41 221 THR B N 1
ATOM 787 C CA . THR A 1 221 ? 201.931 180.723 143.469 1.00 68.41 221 THR B CA 1
ATOM 788 C C . THR A 1 221 ? 201.298 179.471 142.868 1.00 68.41 221 THR B C 1
ATOM 789 O O . THR A 1 221 ? 200.130 179.151 143.104 1.00 68.41 221 THR B O 1
ATOM 793 N N . VAL A 1 222 ? 202.097 178.757 142.080 1.00 72.43 222 VAL B N 1
ATOM 794 C CA . VAL A 1 222 ? 201.696 177.488 141.495 1.00 72.43 222 VAL B CA 1
ATOM 795 C C . VAL A 1 222 ? 202.692 176.437 141.977 1.00 72.43 222 VAL B C 1
ATOM 796 O O . VAL A 1 222 ? 203.819 176.748 142.371 1.00 72.43 222 VAL B O 1
ATOM 800 N N . ASP A 1 223 ? 202.250 175.184 141.988 1.00 78.08 223 ASP B N 1
ATOM 801 C CA . ASP A 1 223 ? 203.065 174.079 142.465 1.00 78.08 223 ASP B CA 1
ATOM 802 C C . ASP A 1 223 ? 203.590 173.242 141.304 1.00 78.08 223 ASP B C 1
ATOM 803 O O . ASP A 1 223 ? 202.982 173.173 140.233 1.00 78.08 223 ASP B O 1
ATOM 808 N N . VAL A 1 224 ? 204.745 172.621 141.525 1.00 77.15 224 VAL B N 1
ATOM 809 C CA . VAL A 1 224 ? 205.370 171.770 140.520 1.00 77.15 224 VAL B CA 1
ATOM 810 C C . VAL A 1 224 ? 205.606 170.380 141.097 1.00 77.15 224 VAL B C 1
ATOM 811 O O . VAL A 1 224 ? 204.889 169.944 141.998 1.00 77.15 224 VAL B O 1
ATOM 815 N N . ARG A 1 277 ? 206.614 177.941 142.640 1.00 68.20 277 ARG B N 1
ATOM 816 C CA . ARG A 1 277 ? 207.047 179.163 141.974 1.00 68.20 277 ARG B CA 1
ATOM 817 C C . ARG A 1 277 ? 205.930 180.205 141.959 1.00 68.20 277 ARG B C 1
ATOM 818 O O . ARG A 1 277 ? 204.801 179.902 141.575 1.00 68.20 277 ARG B O 1
ATOM 826 N N . PRO A 1 278 ? 206.242 181.426 142.381 1.00 57.67 278 PRO B N 1
ATOM 827 C CA . PRO A 1 278 ? 205.221 182.470 142.486 1.00 57.67 278 PRO B CA 1
ATOM 828 C C . PRO A 1 278 ? 204.980 183.176 141.155 1.00 57.67 278 PRO B C 1
ATOM 829 O O . PRO A 1 278 ? 205.675 182.951 140.163 1.00 57.67 278 PRO B O 1
ATOM 833 N N . ARG A 1 279 ? 203.970 184.046 141.157 1.00 54.57 279 ARG B N 1
ATOM 834 C CA . ARG A 1 279 ? 203.558 184.740 139.940 1.00 54.57 279 ARG B CA 1
ATOM 835 C C . ARG A 1 279 ? 204.523 185.885 139.655 1.00 54.57 279 ARG B C 1
ATOM 836 O O . ARG A 1 279 ? 204.609 186.837 140.435 1.00 54.57 279 ARG B O 1
ATOM 844 N N . VAL A 1 280 ? 205.247 185.795 138.546 1.00 44.58 280 VAL B N 1
ATOM 845 C CA . VAL A 1 280 ? 206.324 186.728 138.233 1.00 44.58 280 VAL B CA 1
ATOM 846 C C . VAL A 1 280 ? 205.803 187.792 137.276 1.00 44.58 280 VAL B C 1
ATOM 847 O O . VAL A 1 280 ? 205.248 187.474 136.218 1.00 44.58 280 VAL B O 1
ATOM 851 N N . TYR A 1 281 ? 205.978 189.054 137.650 1.00 39.28 281 TYR B N 1
ATOM 852 C CA . TYR A 1 281 ? 205.771 190.194 136.773 1.00 39.28 281 TYR B CA 1
ATOM 853 C C . TYR A 1 281 ? 207.121 190.834 136.485 1.00 39.28 281 TYR B C 1
ATOM 854 O O . TYR A 1 281 ? 208.047 190.757 137.295 1.00 39.28 281 TYR B O 1
ATOM 863 N N . ARG A 1 282 ? 207.217 191.503 135.337 1.00 37.28 282 ARG B N 1
ATOM 864 C CA . ARG A 1 282 ? 208.484 192.118 134.937 1.00 37.28 282 ARG B CA 1
ATOM 865 C C . ARG A 1 282 ? 208.158 193.464 134.287 1.00 37.28 282 ARG B C 1
ATOM 866 O O . ARG A 1 282 ? 207.923 193.542 133.081 1.00 37.28 282 ARG B O 1
ATOM 874 N N . THR A 1 283 ? 208.163 194.516 135.099 1.00 32.36 283 THR B N 1
ATOM 875 C CA . THR A 1 283 ? 207.820 195.858 134.654 1.00 32.36 283 THR B CA 1
ATOM 876 C C . THR A 1 283 ? 209.071 196.716 134.516 1.00 32.36 283 THR B C 1
ATOM 877 O O . THR A 1 283 ? 210.150 196.367 135.001 1.00 32.36 283 THR B O 1
ATOM 881 N N . LEU A 1 284 ? 208.907 197.852 133.841 1.00 32.81 284 LEU B N 1
ATOM 882 C CA . LEU A 1 284 ? 209.993 198.784 133.573 1.00 32.81 284 LEU B CA 1
ATOM 883 C C . LEU A 1 284 ? 209.653 200.154 134.142 1.00 32.81 284 LEU B C 1
ATOM 884 O O . LEU A 1 284 ? 208.503 200.598 134.072 1.00 32.81 284 LEU B O 1
ATOM 889 N N . LEU A 1 285 ? 210.659 200.818 134.702 1.00 28.65 285 LEU B N 1
ATOM 890 C CA . LEU A 1 285 ? 210.517 202.150 135.269 1.00 28.65 285 LEU B CA 1
ATOM 891 C C . LEU A 1 285 ? 211.386 203.116 134.477 1.00 28.65 285 LEU B C 1
ATOM 892 O O . LEU A 1 285 ? 212.524 202.794 134.126 1.00 28.65 285 LEU B O 1
ATOM 897 N N . LYS A 1 286 ? 210.850 204.304 134.202 1.00 24.02 286 LYS B N 1
ATOM 898 C CA . LYS A 1 286 ? 211.452 205.197 133.227 1.00 24.02 286 LYS B CA 1
ATOM 899 C C . LYS A 1 286 ? 211.976 206.471 133.880 1.00 24.02 286 LYS B C 1
ATOM 900 O O . LYS A 1 286 ? 211.343 207.004 134.796 1.00 24.02 286 LYS B O 1
ATOM 906 N N . PRO A 1 287 ? 213.130 206.973 133.438 1.00 22.10 287 PRO B N 1
ATOM 907 C CA . PRO A 1 287 ? 213.694 208.182 134.045 1.00 22.10 287 PRO B CA 1
ATOM 908 C C . PRO A 1 287 ? 212.878 209.427 133.742 1.00 22.10 287 PRO B C 1
ATOM 909 O O . PRO A 1 287 ? 212.233 209.546 132.699 1.00 22.10 287 PRO B O 1
ATOM 913 N N . ASN A 1 288 ? 212.917 210.361 134.682 1.00 23.41 288 ASN B N 1
ATOM 914 C CA . ASN A 1 288 ? 212.270 211.656 134.571 1.00 23.41 288 ASN B CA 1
ATOM 915 C C . ASN A 1 288 ? 213.324 212.742 134.406 1.00 23.41 288 ASN B C 1
ATOM 916 O O . ASN A 1 288 ? 214.523 212.477 134.297 1.00 23.41 288 ASN B O 1
ATOM 921 N N . ASP A 1 289 ? 212.850 213.985 134.394 1.00 23.26 289 ASP B N 1
ATOM 922 C CA . ASP A 1 289 ? 213.740 215.125 134.567 1.00 23.26 289 ASP B CA 1
ATOM 923 C C . ASP A 1 289 ? 214.255 215.201 136.000 1.00 23.26 289 ASP B C 1
ATOM 924 O O . ASP A 1 289 ? 215.390 215.637 136.238 1.00 23.26 289 ASP B O 1
ATOM 929 N N . LEU A 1 290 ? 213.428 214.777 136.963 1.00 20.86 290 LEU B N 1
ATOM 930 C CA . LEU A 1 290 ? 213.837 214.732 138.363 1.00 20.86 290 LEU B CA 1
ATOM 931 C C . LEU A 1 290 ? 214.965 213.742 138.600 1.00 20.86 290 LEU B C 1
ATOM 932 O O . LEU A 1 290 ? 215.836 213.995 139.435 1.00 20.86 290 LEU B O 1
ATOM 937 N N . THR A 1 291 ? 214.982 212.625 137.871 1.00 23.69 291 THR B N 1
ATOM 938 C CA . THR A 1 291 ? 216.050 211.649 138.061 1.00 23.69 291 THR B CA 1
ATOM 939 C C . THR A 1 291 ? 217.376 212.171 137.523 1.00 23.69 291 THR B C 1
ATOM 940 O O . THR A 1 291 ? 218.428 211.950 138.134 1.00 23.69 291 THR B O 1
ATOM 944 N N . THR A 1 292 ? 217.340 212.912 136.412 1.00 24.92 292 THR B N 1
ATOM 945 C CA . THR A 1 292 ? 218.556 213.535 135.898 1.00 24.92 292 THR B CA 1
ATOM 946 C C . THR A 1 292 ? 219.038 214.648 136.818 1.00 24.92 292 THR B C 1
ATOM 947 O O . THR A 1 292 ? 220.247 214.790 137.044 1.00 24.92 292 THR B O 1
ATOM 951 N N . TYR A 1 293 ? 218.109 215.436 137.371 1.00 24.29 293 TYR B N 1
ATOM 952 C CA . TYR A 1 293 ? 218.501 216.497 138.295 1.00 24.29 293 TYR B CA 1
ATOM 953 C C . TYR A 1 293 ? 219.080 215.936 139.587 1.00 24.29 293 TYR B C 1
ATOM 954 O O . TYR A 1 293 ? 220.052 216.480 140.116 1.00 24.29 293 TYR B O 1
ATOM 963 N N . TYR A 1 294 ? 218.509 214.848 140.108 1.00 26.99 294 TYR B N 1
ATOM 964 C CA . TYR A 1 294 ? 219.047 214.267 141.331 1.00 26.99 294 TYR B CA 1
ATOM 965 C C . TYR A 1 294 ? 220.354 213.531 141.069 1.00 26.99 294 TYR B C 1
ATOM 966 O O . TYR A 1 294 ? 221.234 213.511 141.939 1.00 26.99 294 TYR B O 1
ATOM 975 N N . ASP A 1 295 ? 220.525 212.975 139.865 1.00 32.50 295 ASP B N 1
ATOM 976 C CA . ASP A 1 295 ? 221.813 212.408 139.486 1.00 32.50 295 ASP B CA 1
ATOM 977 C C . ASP A 1 295 ? 222.882 213.487 139.364 1.00 32.50 295 ASP B C 1
ATOM 978 O O . ASP A 1 295 ? 224.033 213.260 139.745 1.00 32.50 295 ASP B O 1
ATOM 983 N N . MET A 1 296 ? 222.511 214.680 138.895 1.00 32.82 296 MET B N 1
ATOM 984 C CA . MET A 1 296 ? 223.473 215.777 138.830 1.00 32.82 296 MET B CA 1
ATOM 985 C C . MET A 1 296 ? 223.772 216.350 140.212 1.00 32.82 296 MET B C 1
ATOM 986 O O . MET A 1 296 ? 224.919 216.715 140.498 1.00 32.82 296 MET B O 1
ATOM 991 N N . MET A 1 297 ? 222.755 216.431 141.077 1.00 31.90 297 MET B N 1
ATOM 992 C CA . MET A 1 297 ? 222.961 216.905 142.444 1.00 31.90 297 MET B CA 1
ATOM 993 C C . MET A 1 297 ? 223.852 215.953 143.231 1.00 31.90 297 MET B C 1
ATOM 994 O O . MET A 1 297 ? 224.647 216.388 144.071 1.00 31.90 297 MET B O 1
ATOM 999 N N . SER A 1 298 ? 223.745 214.652 142.964 1.00 44.17 298 SER B N 1
ATOM 1000 C CA . SER A 1 298 ? 224.639 213.693 143.596 1.00 44.17 298 SER B CA 1
ATOM 1001 C C . SER A 1 298 ? 225.984 213.589 142.890 1.00 44.17 298 SER B C 1
ATOM 1002 O O . SER A 1 298 ? 226.949 213.113 143.497 1.00 44.17 298 SER B O 1
ATOM 1005 N N . TYR A 1 299 ? 226.068 214.009 141.625 1.00 45.51 299 TYR B N 1
ATOM 1006 C CA . TYR A 1 299 ? 227.369 214.221 141.002 1.00 45.51 299 TYR B CA 1
ATOM 1007 C C . TYR A 1 299 ? 228.094 215.399 141.626 1.00 45.51 299 TYR B C 1
ATOM 1008 O O . TYR A 1 299 ? 229.325 215.394 141.706 1.00 45.51 299 TYR B O 1
ATOM 1017 N N . ALA A 1 300 ? 227.347 216.399 142.102 1.00 47.89 300 ALA B N 1
ATOM 1018 C CA . ALA A 1 300 ? 227.919 217.611 142.687 1.00 47.89 300 ALA B CA 1
ATOM 1019 C C . ALA A 1 300 ? 228.608 217.388 144.031 1.00 47.89 300 ALA B C 1
ATOM 1020 O O . ALA A 1 300 ? 229.178 218.345 144.567 1.00 47.89 300 ALA B O 1
ATOM 1022 N N . ASP A 1 301 ? 228.575 216.177 144.586 1.00 53.58 301 ASP B N 1
ATOM 1023 C CA . ASP A 1 301 ? 229.223 215.914 145.865 1.00 53.58 301 ASP B CA 1
ATOM 1024 C C . ASP A 1 301 ? 230.742 215.941 145.736 1.00 53.58 301 ASP B C 1
ATOM 1025 O O . ASP A 1 301 ? 231.420 216.725 146.411 1.00 53.58 301 ASP B O 1
ATOM 1030 N N . ASN A 1 302 ? 231.298 215.094 144.872 1.00 65.46 302 ASN B N 1
ATOM 1031 C CA . ASN A 1 302 ? 232.741 214.930 144.771 1.00 65.46 302 ASN B CA 1
ATOM 1032 C C . ASN A 1 302 ? 233.345 215.520 143.503 1.00 65.46 302 ASN B C 1
ATOM 1033 O O . ASN A 1 302 ? 234.557 215.398 143.302 1.00 65.46 302 ASN B O 1
ATOM 1038 N N . ALA A 1 303 ? 232.548 216.153 142.644 1.00 69.08 303 ALA B N 1
ATOM 1039 C CA . ALA A 1 303 ? 233.059 216.691 141.387 1.00 69.08 303 ALA B CA 1
ATOM 1040 C C . ALA A 1 303 ? 233.341 218.185 141.442 1.00 69.08 303 ALA B C 1
ATOM 1041 O O . ALA A 1 303 ? 234.375 218.623 140.924 1.00 69.08 303 ALA B O 1
ATOM 1043 N N . ARG A 1 304 ? 232.433 218.960 142.048 1.00 78.28 304 ARG B N 1
ATOM 1044 C CA . ARG A 1 304 ? 232.519 220.416 142.214 1.00 78.28 304 ARG B CA 1
ATOM 1045 C C . ARG A 1 304 ? 232.643 221.121 140.858 1.00 78.28 304 ARG B C 1
ATOM 1046 O O . ARG A 1 304 ? 233.639 221.774 140.540 1.00 78.28 304 ARG B O 1
ATOM 1054 N N . PHE A 1 305 ? 231.592 220.955 140.062 1.00 65.83 305 PHE B N 1
ATOM 1055 C CA . PHE A 1 305 ? 231.475 221.607 138.767 1.00 65.83 305 PHE B CA 1
ATOM 1056 C C . PHE A 1 305 ? 230.627 222.867 138.890 1.00 65.83 305 PHE B C 1
ATOM 1057 O O . PHE A 1 305 ? 229.964 223.108 139.901 1.00 65.83 305 PHE B O 1
ATOM 1065 N N . SER A 1 306 ? 230.655 223.677 137.838 1.00 62.27 306 SER B N 1
ATOM 1066 C CA . SER A 1 306 ? 229.832 224.873 137.778 1.00 62.27 306 SER B CA 1
ATOM 1067 C C . SER A 1 306 ? 228.469 224.514 137.192 1.00 62.27 306 SER B C 1
ATOM 1068 O O . SER A 1 306 ? 228.131 223.341 137.017 1.00 62.27 306 SER B O 1
ATOM 1071 N N . ASP A 1 307 ? 227.668 225.528 136.873 1.00 52.37 307 ASP B N 1
ATOM 1072 C CA . ASP A 1 307 ? 226.326 225.273 136.365 1.00 52.37 307 ASP B CA 1
ATOM 1073 C C . ASP A 1 307 ? 226.335 224.969 134.872 1.00 52.37 307 ASP B C 1
ATOM 1074 O O . ASP A 1 307 ? 225.562 224.124 134.402 1.00 52.37 307 ASP B O 1
ATOM 1079 N N . SER A 1 308 ? 227.197 225.649 134.113 1.00 49.94 308 SER B N 1
ATOM 1080 C CA . SER A 1 308 ? 227.225 225.468 132.668 1.00 49.94 308 SER B CA 1
ATOM 1081 C C . SER A 1 308 ? 227.774 224.108 132.262 1.00 49.94 308 SER B C 1
ATOM 1082 O O . SER A 1 308 ? 227.417 223.610 131.189 1.00 49.94 308 SER B O 1
ATOM 1085 N N . ILE A 1 309 ? 228.594 223.478 133.106 1.00 46.58 309 ILE B N 1
ATOM 1086 C CA . ILE A 1 309 ? 229.019 222.109 132.834 1.00 46.58 309 ILE B CA 1
ATOM 1087 C C . ILE A 1 309 ? 227.843 221.153 132.980 1.00 46.58 309 ILE B C 1
ATOM 1088 O O . ILE A 1 309 ? 227.701 220.205 132.201 1.00 46.58 309 ILE B O 1
ATOM 1093 N N . TYR A 1 310 ? 226.960 221.410 133.949 1.00 43.57 310 TYR B N 1
ATOM 1094 C CA . TYR A 1 310 ? 225.751 220.603 134.078 1.00 43.57 310 TYR B CA 1
ATOM 1095 C C . TYR A 1 310 ? 224.792 220.852 132.925 1.00 43.57 310 TYR B C 1
ATOM 1096 O O . TYR A 1 310 ? 224.126 219.918 132.469 1.00 43.57 310 TYR B O 1
ATOM 1105 N N . GLN A 1 311 ? 224.741 222.092 132.429 1.00 31.59 311 GLN B N 1
ATOM 1106 C CA . GLN A 1 311 ? 223.937 222.404 131.250 1.00 31.59 311 GLN B CA 1
ATOM 1107 C C . GLN A 1 311 ? 224.437 221.651 130.021 1.00 31.59 311 GLN B C 1
ATOM 1108 O O . GLN A 1 311 ? 223.648 221.041 129.291 1.00 31.59 311 GLN B O 1
ATOM 1114 N N . GLN A 1 312 ? 225.754 221.665 129.793 1.00 33.45 312 GLN B N 1
ATOM 1115 C CA . GLN A 1 312 ? 226.326 220.993 128.628 1.00 33.45 312 GLN B CA 1
ATOM 1116 C C . GLN A 1 312 ? 226.215 219.478 128.743 1.00 33.45 312 GLN B C 1
ATOM 1117 O O . GLN A 1 312 ? 225.947 218.793 127.747 1.00 33.45 312 GLN B O 1
ATOM 1123 N N . PHE A 1 313 ? 226.398 218.945 129.954 1.00 33.01 313 PHE B N 1
ATOM 1124 C CA . PHE A 1 313 ? 226.257 217.513 130.195 1.00 33.01 313 PHE B CA 1
ATOM 1125 C C . PHE A 1 313 ? 224.819 217.052 129.977 1.00 33.01 313 PHE B C 1
ATOM 1126 O O . PHE A 1 313 ? 224.583 216.023 129.332 1.00 33.01 313 PHE B O 1
ATOM 1134 N N . GLU A 1 314 ? 223.845 217.824 130.477 1.00 28.44 314 GLU B N 1
ATOM 1135 C CA . GLU A 1 314 ? 222.438 217.501 130.266 1.00 28.44 314 GLU B CA 1
ATOM 1136 C C . GLU A 1 314 ? 222.048 217.607 128.799 1.00 28.44 314 GLU B C 1
ATOM 1137 O O . GLU A 1 314 ? 221.263 216.791 128.309 1.00 28.44 314 GLU B O 1
ATOM 1143 N N . SER A 1 315 ? 222.587 218.600 128.082 1.00 26.01 315 SER B N 1
ATOM 1144 C CA . SER A 1 315 ? 222.293 218.734 126.659 1.00 26.01 315 SER B CA 1
ATOM 1145 C C . SER A 1 315 ? 222.862 217.567 125.863 1.00 26.01 315 SER B C 1
ATOM 1146 O O . SER A 1 315 ? 222.187 217.026 124.976 1.00 26.01 315 SER B O 1
ATOM 1149 N N . GLU A 1 316 ? 224.080 217.134 126.199 1.00 28.50 316 GLU B N 1
ATOM 1150 C CA . GLU A 1 316 ? 224.697 216.023 125.481 1.00 28.50 316 GLU B CA 1
ATOM 1151 C C . GLU A 1 316 ? 223.970 214.711 125.764 1.00 28.50 316 GLU B C 1
ATOM 1152 O O . GLU A 1 316 ? 223.782 213.891 124.857 1.00 28.50 316 GLU B O 1
ATOM 1158 N N . ILE A 1 317 ? 223.532 214.503 127.006 1.00 24.51 317 ILE B N 1
ATOM 1159 C CA . ILE A 1 317 ? 222.831 213.263 127.326 1.00 24.51 317 ILE B CA 1
ATOM 1160 C C . ILE A 1 317 ? 221.409 213.274 126.766 1.00 24.51 317 ILE B C 1
ATOM 1161 O O . ILE A 1 317 ? 220.928 212.256 126.258 1.00 24.51 317 ILE B O 1
ATOM 1166 N N . LEU A 1 318 ? 220.730 214.426 126.793 1.00 20.23 318 LEU B N 1
ATOM 1167 C CA . LEU A 1 318 ? 219.429 214.553 126.145 1.00 20.23 318 LEU B CA 1
ATOM 1168 C C . LEU A 1 318 ? 219.517 214.408 124.632 1.00 20.23 318 LEU B C 1
ATOM 1169 O O . LEU A 1 318 ? 218.512 214.092 123.992 1.00 20.23 318 LEU B O 1
ATOM 1174 N N . THR A 1 319 ? 220.690 214.650 124.046 1.00 21.12 319 THR B N 1
ATOM 1175 C CA . THR A 1 319 ? 220.899 214.309 122.644 1.00 21.12 319 THR B CA 1
ATOM 1176 C C . THR A 1 319 ? 221.110 212.809 122.460 1.00 21.12 319 THR B C 1
ATOM 1177 O O . THR A 1 319 ? 220.436 212.178 121.640 1.00 21.12 319 THR B O 1
ATOM 1181 N N . LEU A 1 320 ? 222.024 212.214 123.230 1.00 21.60 320 LEU B N 1
ATOM 1182 C CA . LEU A 1 320 ? 222.410 210.824 123.001 1.00 21.60 320 LEU B CA 1
ATOM 1183 C C . LEU A 1 320 ? 221.378 209.805 123.469 1.00 21.60 320 LEU B C 1
ATOM 1184 O O . LEU A 1 320 ? 221.460 208.642 123.064 1.00 21.60 320 LEU B O 1
ATOM 1189 N N . THR A 1 321 ? 220.422 210.193 124.314 1.00 22.43 321 THR B N 1
ATOM 1190 C CA . THR A 1 321 ? 219.470 209.240 124.871 1.00 22.43 321 THR B CA 1
ATOM 1191 C C . THR A 1 321 ? 218.022 209.519 124.507 1.00 22.43 321 THR B C 1
ATOM 1192 O O . THR A 1 321 ? 217.166 208.676 124.793 1.00 22.43 321 THR B O 1
ATOM 1196 N N . LYS A 1 322 ? 217.713 210.658 123.896 1.00 23.03 322 LYS B N 1
ATOM 1197 C CA . LYS A 1 322 ? 216.356 210.942 123.434 1.00 23.03 322 LYS B CA 1
ATOM 1198 C C . LYS A 1 322 ? 216.389 211.010 121.914 1.00 23.03 322 LYS B C 1
ATOM 1199 O O . LYS A 1 322 ? 216.484 212.083 121.315 1.00 23.03 322 LYS B O 1
ATOM 1205 N N . ARG A 1 323 ? 216.309 209.840 121.296 1.00 26.26 323 ARG B N 1
ATOM 1206 C CA . ARG A 1 323 ? 216.001 209.680 119.884 1.00 26.26 323 ARG B CA 1
ATOM 1207 C C . ARG A 1 323 ? 214.476 209.609 119.752 1.00 26.26 323 ARG B C 1
ATOM 1208 O O . ARG A 1 323 ? 213.759 210.000 120.677 1.00 26.26 323 ARG B O 1
ATOM 1216 N N . ASN A 1 324 ? 213.978 209.144 118.601 1.00 35.37 324 ASN B N 1
ATOM 1217 C CA . ASN A 1 324 ? 212.562 208.838 118.355 1.00 35.37 324 ASN B CA 1
ATOM 1218 C C . ASN A 1 324 ? 211.680 210.083 118.502 1.00 35.37 324 ASN B C 1
ATOM 1219 O O . ASN A 1 324 ? 210.853 210.202 119.408 1.00 35.37 324 ASN B O 1
ATOM 1224 N N . LEU A 1 325 ? 211.897 211.021 117.589 1.00 25.82 325 LEU B N 1
ATOM 1225 C CA . LEU A 1 325 ? 211.166 212.277 117.574 1.00 25.82 325 LEU B CA 1
ATOM 1226 C C . LEU A 1 325 ? 210.151 212.284 116.441 1.00 25.82 325 LEU B C 1
ATOM 1227 O O . LEU A 1 325 ? 210.451 211.856 115.324 1.00 25.82 325 LEU B O 1
ATOM 1232 N N . SER A 1 326 ? 208.952 212.776 116.734 1.00 22.76 326 SER B N 1
ATOM 1233 C CA . SER A 1 326 ? 207.880 212.877 115.747 1.00 22.76 326 SER B CA 1
ATOM 1234 C C . SER A 1 326 ? 207.879 214.298 115.198 1.00 22.76 326 SER B C 1
ATOM 1235 O O . SER A 1 326 ? 207.003 215.105 115.508 1.00 22.76 326 SER B O 1
ATOM 1238 N N . LEU A 1 327 ? 208.865 214.599 114.364 1.00 21.20 327 LEU B N 1
ATOM 1239 C CA . LEU A 1 327 ? 208.969 215.892 113.700 1.00 21.20 327 LEU B CA 1
ATOM 1240 C C . LEU A 1 327 ? 208.660 215.701 112.215 1.00 21.20 327 LEU B C 1
ATOM 1241 O O . LEU A 1 327 ? 209.532 215.438 111.385 1.00 21.20 327 LEU B O 1
ATOM 1246 N N . SER A 1 328 ? 207.372 215.804 111.896 1.00 22.77 328 SER B N 1
ATOM 1247 C CA . SER A 1 328 ? 206.844 215.722 110.542 1.00 22.77 328 SER B CA 1
ATOM 1248 C C . SER A 1 328 ? 205.460 216.347 110.556 1.00 22.77 328 SER B C 1
ATOM 1249 O O . SER A 1 328 ? 204.629 216.001 111.402 1.00 22.77 328 SER B O 1
ATOM 1252 N N . VAL A 1 329 ? 205.214 217.255 109.624 1.00 24.76 329 VAL B N 1
ATOM 1253 C CA . VAL A 1 329 ? 204.050 218.134 109.663 1.00 24.76 329 VAL B CA 1
ATOM 1254 C C . VAL A 1 329 ? 203.000 217.580 108.708 1.00 24.76 329 VAL B C 1
ATOM 1255 O O . VAL A 1 329 ? 203.336 217.217 107.576 1.00 24.76 329 VAL B O 1
ATOM 1259 N N . PRO A 1 330 ? 201.743 217.466 109.122 1.00 24.89 330 PRO B N 1
ATOM 1260 C CA . PRO A 1 330 ? 200.670 217.143 108.181 1.00 24.89 330 PRO B CA 1
ATOM 1261 C C . PRO A 1 330 ? 200.149 218.387 107.478 1.00 24.89 330 PRO B C 1
ATOM 1262 O O . PRO A 1 330 ? 200.718 219.475 107.570 1.00 24.89 330 PRO B O 1
ATOM 1266 N N . LEU A 1 331 ? 199.053 218.198 106.746 1.00 32.53 331 LEU B N 1
ATOM 1267 C CA . LEU A 1 331 ? 198.357 219.326 106.141 1.00 32.53 331 LEU B CA 1
ATOM 1268 C C . LEU A 1 331 ? 197.717 220.189 107.216 1.00 32.53 331 LEU B C 1
ATOM 1269 O O . LEU A 1 331 ? 197.218 219.684 108.222 1.00 32.53 331 LEU B O 1
ATOM 1274 N N . ASN A 1 332 ? 197.734 221.486 107.005 1.00 30.20 332 ASN B N 1
ATOM 1275 C CA . ASN A 1 332 ? 196.991 222.364 107.896 1.00 30.20 332 ASN B CA 1
ATOM 1276 C C . ASN A 1 332 ? 195.573 222.534 107.366 1.00 30.20 332 ASN B C 1
ATOM 1277 O O . ASN A 1 332 ? 195.395 222.984 106.232 1.00 30.20 332 ASN B O 1
ATOM 1282 N N . PRO A 1 333 ? 194.546 222.181 108.144 1.00 27.08 333 PRO B N 1
ATOM 1283 C CA . PRO A 1 333 ? 193.175 222.224 107.621 1.00 27.08 333 PRO B CA 1
ATOM 1284 C C . PRO A 1 333 ? 192.601 223.617 107.456 1.00 27.08 333 PRO B C 1
ATOM 1285 O O . PRO A 1 333 ? 191.521 223.746 106.867 1.00 27.08 333 PRO B O 1
ATOM 1289 N N . TYR A 1 334 ? 193.274 224.657 107.935 1.00 27.61 334 TYR B N 1
ATOM 1290 C CA . TYR A 1 334 ? 192.703 225.994 107.895 1.00 27.61 334 TYR B CA 1
ATOM 1291 C C . TYR A 1 334 ? 193.026 226.745 106.615 1.00 27.61 334 TYR B C 1
ATOM 1292 O O . TYR A 1 334 ? 192.332 227.715 106.293 1.00 27.61 334 TYR B O 1
ATOM 1301 N N . GLU A 1 335 ? 194.053 226.327 105.881 1.00 35.41 335 GLU B N 1
ATOM 1302 C CA . GLU A 1 335 ? 194.345 226.936 104.592 1.00 35.41 335 GLU B CA 1
ATOM 1303 C C . GLU A 1 335 ? 193.650 226.210 103.447 1.00 35.41 335 GLU B C 1
ATOM 1304 O O . GLU A 1 335 ? 193.195 226.852 102.495 1.00 35.41 335 GLU B O 1
ATOM 1310 N N . HIS A 1 336 ? 193.539 224.886 103.527 1.00 30.67 336 HIS B N 1
ATOM 1311 C CA . HIS A 1 336 ? 192.805 224.096 102.538 1.00 30.67 336 HIS B CA 1
ATOM 1312 C C . HIS A 1 336 ? 191.330 223.976 102.904 1.00 30.67 336 HIS B C 1
ATOM 1313 O O . HIS A 1 336 ? 190.777 222.882 102.973 1.00 30.67 336 HIS B O 1
ATOM 1320 N N . ARG A 1 337 ? 190.677 225.116 103.136 1.00 34.99 337 ARG B N 1
ATOM 1321 C CA . ARG A 1 337 ? 189.284 225.098 103.565 1.00 34.99 337 ARG B CA 1
ATOM 1322 C C . ARG A 1 337 ? 188.341 224.801 102.412 1.00 34.99 337 ARG B C 1
ATOM 1323 O O . ARG A 1 337 ? 187.270 224.224 102.624 1.00 34.99 337 ARG B O 1
ATOM 1331 N N . ASP A 1 338 ? 188.715 225.189 101.193 1.00 47.68 338 ASP B N 1
ATOM 1332 C CA . ASP A 1 338 ? 187.859 224.969 100.037 1.00 47.68 338 ASP B CA 1
ATOM 1333 C C . ASP A 1 338 ? 187.824 223.514 99.600 1.00 47.68 338 ASP B C 1
ATOM 1334 O O . ASP A 1 338 ? 186.888 223.117 98.899 1.00 47.68 338 ASP B O 1
ATOM 1339 N N . MET A 1 339 ? 188.808 222.712 99.993 1.00 48.80 339 MET B N 1
ATOM 1340 C CA . MET A 1 339 ? 188.806 221.282 99.710 1.00 48.80 339 MET B CA 1
ATOM 1341 C C . MET A 1 339 ? 188.772 220.519 101.035 1.00 48.80 339 MET B C 1
ATOM 1342 O O . MET A 1 339 ? 189.756 219.916 101.465 1.00 48.80 339 MET B O 1
ATOM 1347 N N . LEU A 1 340 ? 187.574 220.464 101.617 1.00 41.58 340 LEU B N 1
ATOM 1348 C CA . LEU A 1 340 ? 187.282 219.928 102.942 1.00 41.58 340 LEU B CA 1
ATOM 1349 C C . LEU A 1 340 ? 185.776 219.982 103.137 1.00 41.58 340 LEU B C 1
ATOM 1350 O O . LEU A 1 340 ? 185.084 220.784 102.504 1.00 41.58 340 LEU B O 1
ATOM 1355 N N . GLU A 1 341 ? 185.276 219.121 104.019 1.00 43.38 341 GLU B N 1
ATOM 1356 C CA . GLU A 1 341 ? 183.871 219.178 104.390 1.00 43.38 341 GLU B CA 1
ATOM 1357 C C . GLU A 1 341 ? 183.589 220.446 105.187 1.00 43.38 341 GLU B C 1
ATOM 1358 O O . GLU A 1 341 ? 184.465 220.993 105.859 1.00 43.38 341 GLU B O 1
ATOM 1364 N N . GLU A 1 342 ? 182.346 220.917 105.097 1.00 48.11 342 GLU B N 1
ATOM 1365 C CA . GLU A 1 342 ? 182.007 222.231 105.635 1.00 48.11 342 GLU B CA 1
ATOM 1366 C C . GLU A 1 342 ? 181.846 222.197 107.149 1.00 48.11 342 GLU B C 1
ATOM 1367 O O . GLU A 1 342 ? 182.173 223.173 107.832 1.00 48.11 342 GLU B O 1
ATOM 1373 N N . THR A 1 343 ? 181.344 221.088 107.695 1.00 38.74 343 THR B N 1
ATOM 1374 C CA . THR A 1 343 ? 181.131 221.020 109.134 1.00 38.74 343 THR B CA 1
ATOM 1375 C C . THR A 1 343 ? 182.239 220.257 109.841 1.00 38.74 343 THR B C 1
ATOM 1376 O O . THR A 1 343 ? 181.972 219.576 110.836 1.00 38.74 343 THR B O 1
ATOM 1380 N N . ALA A 1 344 ? 183.472 220.346 109.341 1.00 32.66 344 ALA B N 1
ATOM 1381 C CA . ALA A 1 344 ? 184.617 219.875 110.110 1.00 32.66 344 ALA B CA 1
ATOM 1382 C C . ALA A 1 344 ? 185.158 220.981 111.000 1.00 32.66 344 ALA B C 1
ATOM 1383 O O . ALA A 1 344 ? 186.095 220.763 111.773 1.00 32.66 344 ALA B O 1
ATOM 1385 N N . PHE A 1 345 ? 184.601 222.183 110.880 1.00 33.12 345 PHE B N 1
ATOM 1386 C CA . PHE A 1 345 ? 184.997 223.289 111.738 1.00 33.12 345 PHE B CA 1
ATOM 1387 C C . PHE A 1 345 ? 183.838 223.713 112.630 1.00 33.12 345 PHE B C 1
ATOM 1388 O O . PHE A 1 345 ? 182.676 223.395 112.362 1.00 33.12 345 PHE B O 1
ATOM 1396 N N . SER A 1 346 ? 184.158 224.441 113.694 1.00 36.26 346 SER B N 1
ATOM 1397 C CA . SER A 1 346 ? 183.167 224.918 114.654 1.00 36.26 346 SER B CA 1
ATOM 1398 C C . SER A 1 346 ? 183.394 226.406 114.891 1.00 36.26 346 SER B C 1
ATOM 1399 O O . SER A 1 346 ? 184.230 226.790 115.714 1.00 36.26 346 SER B O 1
ATOM 1402 N N . GLU A 1 347 ? 182.651 227.237 114.178 1.00 43.36 347 GLU B N 1
ATOM 1403 C CA . GLU A 1 347 ? 182.647 228.676 114.372 1.00 43.36 347 GLU B CA 1
ATOM 1404 C C . GLU A 1 347 ? 181.388 229.100 115.115 1.00 43.36 347 GLU B C 1
ATOM 1405 O O . GLU A 1 347 ? 180.408 228.350 115.165 1.00 43.36 347 GLU B O 1
ATOM 1411 N N . PRO A 1 348 ? 181.391 230.276 115.747 1.00 42.07 348 PRO B N 1
ATOM 1412 C CA . PRO A 1 348 ? 180.147 230.801 116.324 1.00 42.07 348 PRO B CA 1
ATOM 1413 C C . PRO A 1 348 ? 179.111 231.112 115.254 1.00 42.07 348 PRO B C 1
ATOM 1414 O O . PRO A 1 348 ? 179.444 231.461 114.119 1.00 42.07 348 PRO B O 1
ATOM 1418 N N . HIS A 1 349 ? 177.843 230.981 115.632 1.00 52.94 349 HIS B N 1
ATOM 1419 C CA . HIS A 1 349 ? 176.718 231.303 114.771 1.00 52.94 349 HIS B CA 1
ATOM 1420 C C . HIS A 1 349 ? 175.801 232.273 115.499 1.00 52.94 349 HIS B C 1
ATOM 1421 O O . HIS A 1 349 ? 175.782 232.331 116.729 1.00 52.94 349 HIS B O 1
ATOM 1428 N N . TRP A 1 350 ? 175.021 233.024 114.731 1.00 63.03 350 TRP B N 1
ATOM 1429 C CA . TRP A 1 350 ? 174.106 234.011 115.286 1.00 63.03 350 TRP B CA 1
ATOM 1430 C C . TRP A 1 350 ? 172.692 233.443 115.284 1.00 63.03 350 TRP B C 1
ATOM 1431 O O . TRP A 1 350 ? 172.138 233.149 114.220 1.00 63.03 350 TRP B O 1
ATOM 1442 N N . ASP A 1 351 ? 172.117 233.292 116.471 1.00 64.17 351 ASP B N 1
ATOM 1443 C CA . ASP A 1 351 ? 170.750 232.818 116.625 1.00 64.17 351 ASP B CA 1
ATOM 1444 C C . ASP A 1 351 ? 169.811 234.025 116.679 1.00 64.17 351 ASP B C 1
ATOM 1445 O O . ASP A 1 351 ? 170.210 235.148 116.361 1.00 64.17 351 ASP B O 1
ATOM 1450 N N . SER A 1 352 ? 168.556 233.807 117.066 1.00 64.02 352 SER B N 1
ATOM 1451 C CA . SER A 1 352 ? 167.592 234.894 117.202 1.00 64.02 352 SER B CA 1
ATOM 1452 C C . SER A 1 352 ? 167.972 235.768 118.392 1.00 64.02 352 SER B C 1
ATOM 1453 O O . SER A 1 352 ? 167.905 235.323 119.543 1.00 64.02 352 SER B O 1
ATOM 1456 N N . GLU A 1 353 ? 168.434 236.990 118.094 1.00 63.85 353 GLU B N 1
ATOM 1457 C CA . GLU A 1 353 ? 168.752 238.072 119.031 1.00 63.85 353 GLU B CA 1
ATOM 1458 C C . GLU A 1 353 ? 169.909 237.774 119.986 1.00 63.85 353 GLU B C 1
ATOM 1459 O O . GLU A 1 353 ? 170.201 238.590 120.865 1.00 63.85 353 GLU B O 1
ATOM 1465 N N . LYS A 1 354 ? 170.587 236.639 119.809 1.00 63.11 354 LYS B N 1
ATOM 1466 C CA . LYS A 1 354 ? 171.794 236.301 120.552 1.00 63.11 354 LYS B CA 1
ATOM 1467 C C . LYS A 1 354 ? 172.689 235.464 119.651 1.00 63.11 354 LYS B C 1
ATOM 1468 O O . LYS A 1 354 ? 172.346 235.167 118.505 1.00 63.11 354 LYS B O 1
ATOM 1474 N N . LYS A 1 355 ? 173.843 235.078 120.182 1.00 49.56 355 LYS B N 1
ATOM 1475 C CA . LYS A 1 355 ? 174.722 234.137 119.509 1.00 49.56 355 LYS B CA 1
ATOM 1476 C C . LYS A 1 355 ? 175.259 233.117 120.502 1.00 49.56 355 LYS B C 1
ATOM 1477 O O . LYS A 1 355 ? 175.240 233.329 121.717 1.00 49.56 355 LYS B O 1
ATOM 1483 N N . SER A 1 356 ? 175.743 231.999 119.967 1.00 43.92 356 SER B N 1
ATOM 1484 C CA . SER A 1 356 ? 176.038 230.828 120.780 1.00 43.92 356 SER B CA 1
ATOM 1485 C C . SER A 1 356 ? 177.344 230.188 120.343 1.00 43.92 356 SER B C 1
ATOM 1486 O O . SER A 1 356 ? 177.545 229.922 119.155 1.00 43.92 356 SER B O 1
ATOM 1489 N N . PHE A 1 357 ? 178.220 229.939 121.311 1.00 38.04 357 PHE B N 1
ATOM 1490 C CA . PHE A 1 357 ? 179.465 229.221 121.107 1.00 38.04 357 PHE B CA 1
ATOM 1491 C C . PHE A 1 357 ? 179.252 227.751 121.464 1.00 38.04 357 PHE B C 1
ATOM 1492 O O . PHE A 1 357 ? 178.144 227.317 121.784 1.00 38.04 357 PHE B O 1
ATOM 1500 N N . ILE A 1 358 ? 180.329 226.973 121.413 1.00 33.41 358 ILE B N 1
ATOM 1501 C CA . ILE A 1 358 ? 180.306 225.574 121.822 1.00 33.41 358 ILE B CA 1
ATOM 1502 C C . ILE A 1 358 ? 181.023 225.459 123.163 1.00 33.41 358 ILE B C 1
ATOM 1503 O O . ILE A 1 358 ? 182.054 226.101 123.386 1.00 33.41 358 ILE B O 1
ATOM 1508 N N . HIS A 1 359 ? 180.446 224.683 124.076 1.00 32.41 359 HIS B N 1
ATOM 1509 C CA . HIS A 1 359 ? 180.889 224.637 125.464 1.00 32.41 359 HIS B CA 1
ATOM 1510 C C . HIS A 1 359 ? 181.359 223.230 125.831 1.00 32.41 359 HIS B C 1
ATOM 1511 O O . HIS A 1 359 ? 181.412 222.331 124.988 1.00 32.41 359 HIS B O 1
ATOM 1518 N N . GLU A 1 360 ? 181.689 223.063 127.113 1.00 27.92 360 GLU B N 1
ATOM 1519 C CA . GLU A 1 360 ? 182.167 221.819 127.732 1.00 27.92 360 GLU B CA 1
ATOM 1520 C C . GLU A 1 360 ? 183.379 221.205 127.041 1.00 27.92 360 GLU B C 1
ATOM 1521 O O . GLU A 1 360 ? 184.226 220.594 127.691 1.00 27.92 360 GLU B O 1
ATOM 1527 N N . ASP B 2 3 ? 211.993 242.172 189.026 1.00 68.03 3 ASP C N 1
ATOM 1528 C CA . ASP B 2 3 ? 211.241 240.937 189.218 1.00 68.03 3 ASP C CA 1
ATOM 1529 C C . ASP B 2 3 ? 209.814 241.084 188.694 1.00 68.03 3 ASP C C 1
ATOM 1530 O O . ASP B 2 3 ? 209.585 241.709 187.659 1.00 68.03 3 ASP C O 1
ATOM 1535 N N . LYS B 2 4 ? 208.857 240.510 189.422 1.00 70.23 4 LYS C N 1
ATOM 1536 C CA . LYS B 2 4 ? 207.459 240.519 189.010 1.00 70.23 4 LYS C CA 1
ATOM 1537 C C . LYS B 2 4 ? 206.546 240.534 190.229 1.00 70.23 4 LYS C C 1
ATOM 1538 O O . LYS B 2 4 ? 206.995 240.877 191.327 1.00 70.23 4 LYS C O 1
ATOM 1544 N N . HIS B 2 5 ? 205.261 240.211 190.011 1.00 75.53 5 HIS C N 1
ATOM 1545 C CA . HIS B 2 5 ? 204.212 240.013 191.034 1.00 75.53 5 HIS C CA 1
ATOM 1546 C C . HIS B 2 5 ? 204.079 241.186 192.013 1.00 75.53 5 HIS C C 1
ATOM 1547 O O . HIS B 2 5 ? 203.674 241.008 193.165 1.00 75.53 5 HIS C O 1
ATOM 1554 N N . LYS B 2 6 ? 204.379 242.403 191.557 1.00 68.85 6 LYS C N 1
ATOM 1555 C CA . LYS B 2 6 ? 204.347 243.552 192.454 1.00 68.85 6 LYS C CA 1
ATOM 1556 C C . LYS B 2 6 ? 202.931 244.075 192.663 1.00 68.85 6 LYS C C 1
ATOM 1557 O O . LYS B 2 6 ? 202.587 244.509 193.767 1.00 68.85 6 LYS C O 1
ATOM 1563 N N . TYR B 2 7 ? 202.100 244.039 191.626 1.00 69.04 7 TYR C N 1
ATOM 1564 C CA . TYR B 2 7 ? 200.811 244.724 191.612 1.00 69.04 7 TYR C CA 1
ATOM 1565 C C . TYR B 2 7 ? 199.634 243.752 191.636 1.00 69.04 7 TYR C C 1
ATOM 1566 O O . TYR B 2 7 ? 198.632 243.974 190.959 1.00 69.04 7 TYR C O 1
ATOM 1575 N N . ARG B 2 8 ? 199.729 242.676 192.423 1.00 63.96 8 ARG C N 1
ATOM 1576 C CA . ARG B 2 8 ? 198.748 241.593 192.332 1.00 63.96 8 ARG C CA 1
ATOM 1577 C C . ARG B 2 8 ? 197.395 241.990 192.917 1.00 63.96 8 ARG C C 1
ATOM 1578 O O . ARG B 2 8 ? 196.347 241.740 192.301 1.00 63.96 8 ARG C O 1
ATOM 1586 N N . VAL B 2 9 ? 197.398 242.621 194.094 1.00 67.98 9 VAL C N 1
ATOM 1587 C CA . VAL B 2 9 ? 196.149 242.980 194.762 1.00 67.98 9 VAL C CA 1
ATOM 1588 C C . VAL B 2 9 ? 195.437 244.094 194.006 1.00 67.98 9 VAL C C 1
ATOM 1589 O O . VAL B 2 9 ? 194.204 244.111 193.913 1.00 67.98 9 VAL C O 1
ATOM 1593 N N . GLU B 2 10 ? 196.200 245.016 193.418 1.00 73.13 10 GLU C N 1
ATOM 1594 C CA . GLU B 2 10 ? 195.596 246.099 192.651 1.00 73.13 10 GLU C CA 1
ATOM 1595 C C . GLU B 2 10 ? 195.043 245.593 191.324 1.00 73.13 10 GLU C C 1
ATOM 1596 O O . GLU B 2 10 ? 194.016 246.090 190.842 1.00 73.13 10 GLU C O 1
ATOM 1602 N N . ILE B 2 11 ? 195.704 244.594 190.731 1.00 65.79 11 ILE C N 1
ATOM 1603 C CA . ILE B 2 11 ? 195.173 243.940 189.537 1.00 65.79 11 ILE C CA 1
ATOM 1604 C C . ILE B 2 11 ? 193.864 243.229 189.860 1.00 65.79 11 ILE C C 1
ATOM 1605 O O . ILE B 2 11 ? 192.901 243.301 189.088 1.00 65.79 11 ILE C O 1
ATOM 1610 N N . GLN B 2 12 ? 193.788 242.587 191.033 1.00 71.73 12 GLN C N 1
ATOM 1611 C CA . GLN B 2 12 ? 192.538 241.956 191.462 1.00 71.73 12 GLN C CA 1
ATOM 1612 C C . GLN B 2 12 ? 191.438 242.991 191.706 1.00 71.73 12 GLN C C 1
ATOM 1613 O O . GLN B 2 12 ? 190.271 242.771 191.346 1.00 71.73 12 GLN C O 1
ATOM 1619 N N . GLN B 2 13 ? 191.803 244.131 192.301 1.00 72.81 13 GLN C N 1
ATOM 1620 C CA . GLN B 2 13 ? 190.843 245.205 192.545 1.00 72.81 13 GLN C CA 1
ATOM 1621 C C . GLN B 2 13 ? 190.299 245.772 191.238 1.00 72.81 13 GLN C C 1
ATOM 1622 O O . GLN B 2 13 ? 189.109 246.092 191.138 1.00 72.81 13 GLN C O 1
ATOM 1628 N N . MET B 2 14 ? 191.156 245.897 190.223 1.00 71.17 14 MET C N 1
ATOM 1629 C CA . MET B 2 14 ? 190.683 246.385 188.932 1.00 71.17 14 MET C CA 1
ATOM 1630 C C . MET B 2 14 ? 189.927 245.310 188.159 1.00 71.17 14 MET C C 1
ATOM 1631 O O . MET B 2 14 ? 189.080 245.639 187.320 1.00 71.17 14 MET C O 1
ATOM 1636 N N . MET B 2 15 ? 190.216 244.028 188.414 1.00 71.61 15 MET C N 1
ATOM 1637 C CA . MET B 2 15 ? 189.417 242.961 187.819 1.00 71.61 15 MET C CA 1
ATOM 1638 C C . MET B 2 15 ? 188.008 242.927 188.390 1.00 71.61 15 MET C C 1
ATOM 1639 O O . MET B 2 15 ? 187.072 242.525 187.690 1.00 71.61 15 MET C O 1
ATOM 1644 N N . PHE B 2 16 ? 187.849 243.309 189.664 1.00 79.61 16 PHE C N 1
ATOM 1645 C CA . PHE B 2 16 ? 186.537 243.232 190.307 1.00 79.61 16 PHE C CA 1
ATOM 1646 C C . PHE B 2 16 ? 185.527 244.194 189.685 1.00 79.61 16 PHE C C 1
ATOM 1647 O O . PHE B 2 16 ? 184.323 243.912 189.683 1.00 79.61 16 PHE C O 1
ATOM 1655 N N . VAL B 2 17 ? 185.991 245.319 189.142 1.00 75.97 17 VAL C N 1
ATOM 1656 C CA . VAL B 2 17 ? 185.070 246.324 188.620 1.00 75.97 17 VAL C CA 1
ATOM 1657 C C . VAL B 2 17 ? 184.472 245.882 187.283 1.00 75.97 17 VAL C C 1
ATOM 1658 O O . VAL B 2 17 ? 183.305 246.175 186.990 1.00 75.97 17 VAL C O 1
ATOM 1662 N N . SER B 2 18 ? 185.223 245.122 186.485 1.00 71.39 18 SER C N 1
ATOM 1663 C CA . SER B 2 18 ? 184.741 244.711 185.169 1.00 71.39 18 SER C CA 1
ATOM 1664 C C . SER B 2 18 ? 183.679 243.621 185.274 1.00 71.39 18 SER C C 1
ATOM 1665 O O . SER B 2 18 ? 182.536 243.810 184.844 1.00 71.39 18 SER C O 1
ATOM 1668 N N . GLY B 2 19 ? 184.038 242.475 185.842 1.00 76.29 19 GLY C N 1
ATOM 1669 C CA . GLY B 2 19 ? 183.089 241.393 186.008 1.00 76.29 19 GLY C CA 1
ATOM 1670 C C . GLY B 2 19 ? 183.156 240.773 187.387 1.00 76.29 19 GLY C C 1
ATOM 1671 O O . GLY B 2 19 ? 183.547 241.440 188.349 1.00 76.29 19 GLY C O 1
ATOM 1672 N N . GLU B 2 20 ? 182.772 239.504 187.502 1.00 80.70 20 GLU C N 1
ATOM 1673 C CA . GLU B 2 20 ? 182.921 238.802 188.768 1.00 80.70 20 GLU C CA 1
ATOM 1674 C C . GLU B 2 20 ? 184.392 238.496 189.013 1.00 80.70 20 GLU C C 1
ATOM 1675 O O . GLU B 2 20 ? 185.183 238.379 188.073 1.00 80.70 20 GLU C O 1
ATOM 1681 N N . ILE B 2 21 ? 184.761 238.370 190.282 1.00 76.16 21 ILE C N 1
ATOM 1682 C CA . ILE B 2 21 ? 186.167 238.235 190.639 1.00 76.16 21 ILE C CA 1
ATOM 1683 C C . ILE B 2 21 ? 186.580 236.774 190.819 1.00 76.16 21 ILE C C 1
ATOM 1684 O O . ILE B 2 21 ? 187.596 236.355 190.258 1.00 76.16 21 ILE C O 1
ATOM 1689 N N . ASN B 2 22 ? 185.788 235.990 191.569 1.00 71.77 22 ASN C N 1
ATOM 1690 C CA . ASN B 2 22 ? 185.991 234.600 191.997 1.00 71.77 22 ASN C CA 1
ATOM 1691 C C . ASN B 2 22 ? 187.432 234.221 192.344 1.00 71.77 22 ASN C C 1
ATOM 1692 O O . ASN B 2 22 ? 187.846 233.089 192.070 1.00 71.77 22 ASN C O 1
ATOM 1697 N N . ASP B 2 23 ? 188.178 235.145 192.989 1.00 70.39 23 ASP C N 1
ATOM 1698 C CA . ASP B 2 23 ? 189.558 234.996 193.457 1.00 70.39 23 ASP C CA 1
ATOM 1699 C C . ASP B 2 23 ? 190.490 234.490 192.359 1.00 70.39 23 ASP C C 1
ATOM 1700 O O . ASP B 2 23 ? 190.806 233.293 192.333 1.00 70.39 23 ASP C O 1
ATOM 1705 N N . PRO B 2 24 ? 190.894 235.343 191.417 1.00 65.30 24 PRO C N 1
ATOM 1706 C CA . PRO B 2 24 ? 191.662 234.880 190.247 1.00 65.30 24 PRO C CA 1
ATOM 1707 C C . PRO B 2 24 ? 193.040 234.379 190.644 1.00 65.30 24 PRO C C 1
ATOM 1708 O O . PRO B 2 24 ? 193.617 234.849 191.636 1.00 65.30 24 PRO C O 1
ATOM 1712 N N . PRO B 2 25 ? 193.597 233.410 189.899 1.00 57.61 25 PRO C N 1
ATOM 1713 C CA . PRO B 2 25 ? 194.829 232.743 190.345 1.00 57.61 25 PRO C CA 1
ATOM 1714 C C . PRO B 2 25 ? 196.084 233.597 190.250 1.00 57.61 25 PRO C C 1
ATOM 1715 O O . PRO B 2 25 ? 196.033 234.776 189.887 1.00 57.61 25 PRO C O 1
ATOM 1719 N N . VAL B 2 26 ? 197.222 232.992 190.599 1.00 56.39 26 VAL C N 1
ATOM 1720 C CA . VAL B 2 26 ? 198.505 233.678 190.504 1.00 56.39 26 VAL C CA 1
ATOM 1721 C C . VAL B 2 26 ? 198.900 233.885 189.044 1.00 56.39 26 VAL C C 1
ATOM 1722 O O . VAL B 2 26 ? 199.480 234.921 188.689 1.00 56.39 26 VAL C O 1
ATOM 1726 N N . GLU B 2 27 ? 198.528 232.953 188.162 1.00 56.54 27 GLU C N 1
ATOM 1727 C CA . GLU B 2 27 ? 199.003 232.989 186.784 1.00 56.54 27 GLU C CA 1
ATOM 1728 C C . GLU B 2 27 ? 198.294 234.059 185.964 1.00 56.54 27 GLU C C 1
ATOM 1729 O O . GLU B 2 27 ? 198.928 234.722 185.136 1.00 56.54 27 GLU C O 1
ATOM 1735 N N . THR B 2 28 ? 196.993 234.255 186.198 1.00 54.18 28 THR C N 1
ATOM 1736 C CA . THR B 2 28 ? 196.252 235.296 185.493 1.00 54.18 28 THR C CA 1
ATOM 1737 C C . THR B 2 28 ? 196.733 236.686 185.896 1.00 54.18 28 THR C C 1
ATOM 1738 O O . THR B 2 28 ? 196.939 237.552 185.035 1.00 54.18 28 THR C O 1
ATOM 1742 N N . THR B 2 29 ? 196.962 236.899 187.195 1.00 54.39 29 THR C N 1
ATOM 1743 C CA . THR B 2 29 ? 197.483 238.178 187.668 1.00 54.39 29 THR C CA 1
ATOM 1744 C C . THR B 2 29 ? 198.908 238.416 187.190 1.00 54.39 29 THR C C 1
ATOM 1745 O O . THR B 2 29 ? 199.259 239.550 186.845 1.00 54.39 29 THR C O 1
ATOM 1749 N N . SER B 2 30 ? 199.724 237.359 187.123 1.00 48.22 30 SER C N 1
ATOM 1750 C CA . SER B 2 30 ? 201.089 237.493 186.626 1.00 48.22 30 SER C CA 1
ATOM 1751 C C . SER B 2 30 ? 201.111 237.820 185.137 1.00 48.22 30 SER C C 1
ATOM 1752 O O . SER B 2 30 ? 201.918 238.648 184.688 1.00 48.22 30 SER C O 1
ATOM 1755 N N . LEU B 2 31 ? 200.212 237.207 184.361 1.00 42.73 31 LEU C N 1
ATOM 1756 C CA . LEU B 2 31 ? 200.165 237.488 182.931 1.00 42.73 31 LEU C CA 1
ATOM 1757 C C . LEU B 2 31 ? 199.636 238.889 182.658 1.00 42.73 31 LEU C C 1
ATOM 1758 O O . LEU B 2 31 ? 200.143 239.578 181.766 1.00 42.73 31 LEU C O 1
ATOM 1763 N N . ILE B 2 32 ? 198.639 239.338 183.429 1.00 37.22 32 ILE C N 1
ATOM 1764 C CA . ILE B 2 32 ? 198.146 240.704 183.266 1.00 37.22 32 ILE C CA 1
ATOM 1765 C C . ILE B 2 32 ? 199.208 241.715 183.689 1.00 37.22 32 ILE C C 1
ATOM 1766 O O . ILE B 2 32 ? 199.372 242.758 183.040 1.00 37.22 32 ILE C O 1
ATOM 1771 N N . GLU B 2 33 ? 200.002 241.389 184.717 1.00 47.17 33 GLU C N 1
ATOM 1772 C CA . GLU B 2 33 ? 201.099 242.262 185.126 1.00 47.17 33 GLU C CA 1
ATOM 1773 C C . GLU B 2 33 ? 202.168 242.366 184.046 1.00 47.17 33 GLU C C 1
ATOM 1774 O O . GLU B 2 33 ? 202.654 243.465 183.760 1.00 47.17 33 GLU C O 1
ATOM 1780 N N . ASP B 2 34 ? 202.520 241.245 183.409 1.00 39.71 34 ASP C N 1
ATOM 1781 C CA . ASP B 2 34 ? 203.536 241.308 182.360 1.00 39.71 34 ASP C CA 1
ATOM 1782 C C . ASP B 2 34 ? 203.019 241.991 181.096 1.00 39.71 34 ASP C C 1
ATOM 1783 O O . ASP B 2 34 ? 203.783 242.699 180.426 1.00 39.71 34 ASP C O 1
ATOM 1788 N N . ILE B 2 35 ? 201.730 241.825 180.780 1.00 30.63 35 ILE C N 1
ATOM 1789 C CA . ILE B 2 35 ? 201.129 242.521 179.641 1.00 30.63 35 ILE C CA 1
ATOM 1790 C C . ILE B 2 35 ? 201.123 244.029 179.870 1.00 30.63 35 ILE C C 1
ATOM 1791 O O . ILE B 2 35 ? 201.498 244.810 178.985 1.00 30.63 35 ILE C O 1
ATOM 1796 N N . VAL B 2 36 ? 200.747 244.459 181.078 1.00 31.51 36 VAL C N 1
ATOM 1797 C CA . VAL B 2 36 ? 200.715 245.887 181.383 1.00 31.51 36 VAL C CA 1
ATOM 1798 C C . VAL B 2 36 ? 202.129 246.465 181.479 1.00 31.51 36 VAL C C 1
ATOM 1799 O O . VAL B 2 36 ? 202.377 247.595 181.032 1.00 31.51 36 VAL C O 1
ATOM 1803 N N . ARG B 2 37 ? 203.090 245.682 181.984 1.00 35.42 37 ARG C N 1
ATOM 1804 C CA . ARG B 2 37 ? 204.478 246.133 182.035 1.00 35.42 37 ARG C CA 1
ATOM 1805 C C . ARG B 2 37 ? 205.084 246.261 180.644 1.00 35.42 37 ARG C C 1
ATOM 1806 O O . ARG B 2 37 ? 205.929 247.131 180.419 1.00 35.42 37 ARG C O 1
ATOM 1814 N N . GLY B 2 38 ? 204.664 245.418 179.701 1.00 31.90 38 GLY C N 1
ATOM 1815 C CA . GLY B 2 38 ? 205.099 245.607 178.327 1.00 31.90 38 GLY C CA 1
ATOM 1816 C C . GLY B 2 38 ? 204.435 246.799 177.664 1.00 31.90 38 GLY C C 1
ATOM 1817 O O . GLY B 2 38 ? 205.084 247.553 176.928 1.00 31.90 38 GLY C O 1
ATOM 1818 N N . GLN B 2 39 ? 203.137 246.988 177.924 1.00 31.21 39 GLN C N 1
ATOM 1819 C CA . GLN B 2 39 ? 202.387 248.071 177.294 1.00 31.21 39 GLN C CA 1
ATOM 1820 C C . GLN B 2 39 ? 202.873 249.437 177.759 1.00 31.21 39 GLN C C 1
ATOM 1821 O O . GLN B 2 39 ? 202.913 250.386 176.969 1.00 31.21 39 GLN C O 1
ATOM 1827 N N . VAL B 2 40 ? 203.272 249.550 179.030 1.00 34.30 40 VAL C N 1
ATOM 1828 C CA . VAL B 2 40 ? 203.782 250.820 179.546 1.00 34.30 40 VAL C CA 1
ATOM 1829 C C . VAL B 2 40 ? 205.115 251.172 178.892 1.00 34.30 40 VAL C C 1
ATOM 1830 O O . VAL B 2 40 ? 205.348 252.328 178.515 1.00 34.30 40 VAL C O 1
ATOM 1834 N N . ILE B 2 41 ? 205.984 250.174 178.696 1.00 34.43 41 ILE C N 1
ATOM 1835 C CA . ILE B 2 41 ? 207.268 250.400 178.035 1.00 34.43 41 ILE C CA 1
ATOM 1836 C C . ILE B 2 41 ? 207.064 250.793 176.574 1.00 34.43 41 ILE C C 1
ATOM 1837 O O . ILE B 2 41 ? 207.752 251.685 176.061 1.00 34.43 41 ILE C O 1
ATOM 1842 N N . GLU B 2 42 ? 206.086 250.179 175.895 1.00 36.88 42 GLU C N 1
ATOM 1843 C CA . GLU B 2 42 ? 205.820 250.561 174.506 1.00 36.88 42 GLU C CA 1
ATOM 1844 C C . GLU B 2 42 ? 205.225 251.963 174.407 1.00 36.88 42 GLU C C 1
ATOM 1845 O O . GLU B 2 42 ? 205.568 252.719 173.486 1.00 36.88 42 GLU C O 1
ATOM 1851 N N . ILE B 2 43 ? 204.354 252.331 175.357 1.00 32.05 43 ILE C N 1
ATOM 1852 C CA . ILE B 2 43 ? 203.802 253.685 175.416 1.00 32.05 43 ILE C CA 1
ATOM 1853 C C . ILE B 2 43 ? 204.912 254.704 175.631 1.00 32.05 43 ILE C C 1
ATOM 1854 O O . ILE B 2 43 ? 204.972 255.732 174.945 1.00 32.05 43 ILE C O 1
ATOM 1859 N N . LEU B 2 44 ? 205.837 254.406 176.545 1.00 35.57 44 LEU C N 1
ATOM 1860 C CA . LEU B 2 44 ? 206.913 255.343 176.845 1.00 35.57 44 LEU C CA 1
ATOM 1861 C C . LEU B 2 44 ? 207.907 255.441 175.698 1.00 35.57 44 LEU C C 1
ATOM 1862 O O . LEU B 2 44 ? 208.414 256.528 175.415 1.00 35.57 44 LEU C O 1
ATOM 1867 N N . LEU B 2 45 ? 208.155 254.334 174.993 1.00 38.32 45 LEU C N 1
ATOM 1868 C CA . LEU B 2 45 ? 209.066 254.372 173.853 1.00 38.32 45 LEU C CA 1
ATOM 1869 C C . LEU B 2 45 ? 208.480 255.171 172.695 1.00 38.32 45 LEU C C 1
ATOM 1870 O O . LEU B 2 45 ? 209.168 256.023 172.120 1.00 38.32 45 LEU C O 1
ATOM 1875 N N . GLN B 2 46 ? 207.202 254.938 172.365 1.00 40.63 46 GLN C N 1
ATOM 1876 C CA . GLN B 2 46 ? 206.571 255.677 171.273 1.00 40.63 46 GLN C CA 1
ATOM 1877 C C . GLN B 2 46 ? 206.401 257.153 171.617 1.00 40.63 46 GLN C C 1
ATOM 1878 O O . GLN B 2 46 ? 206.650 258.024 170.772 1.00 40.63 46 GLN C O 1
ATOM 1884 N N . SER B 2 47 ? 206.013 257.457 172.859 1.00 41.49 47 SER C N 1
ATOM 1885 C CA . SER B 2 47 ? 205.861 258.846 173.271 1.00 41.49 47 SER C CA 1
ATOM 1886 C C . SER B 2 47 ? 207.201 259.568 173.353 1.00 41.49 47 SER C C 1
ATOM 1887 O O . SER B 2 47 ? 207.282 260.746 172.995 1.00 41.49 47 SER C O 1
ATOM 1890 N N . ASN B 2 48 ? 208.262 258.885 173.791 1.00 44.32 48 ASN C N 1
ATOM 1891 C CA . ASN B 2 48 ? 209.577 259.510 173.837 1.00 44.32 48 ASN C CA 1
ATOM 1892 C C . ASN B 2 48 ? 210.122 259.739 172.435 1.00 44.32 48 ASN C C 1
ATOM 1893 O O . ASN B 2 48 ? 210.759 260.766 172.176 1.00 44.32 48 ASN C O 1
ATOM 1898 N N . LYS B 2 49 ? 209.856 258.806 171.514 1.00 39.65 49 LYS C N 1
ATOM 1899 C CA . LYS B 2 49 ? 210.240 258.991 170.118 1.00 39.65 49 LYS C CA 1
ATOM 1900 C C . LYS B 2 49 ? 209.492 260.158 169.486 1.00 39.65 49 LYS C C 1
ATOM 1901 O O . LYS B 2 49 ? 210.053 260.899 168.671 1.00 39.65 49 LYS C O 1
ATOM 1907 N N . THR B 2 50 ? 208.226 260.343 169.860 1.00 40.57 50 THR C N 1
ATOM 1908 C CA . THR B 2 50 ? 207.448 261.458 169.336 1.00 40.57 50 THR C CA 1
ATOM 1909 C C . THR B 2 50 ? 207.875 262.790 169.949 1.00 40.57 50 THR C C 1
ATOM 1910 O O . THR B 2 50 ? 207.906 263.810 169.251 1.00 40.57 50 THR C O 1
ATOM 1914 N N . ALA B 2 51 ? 208.247 262.795 171.230 1.00 42.09 51 ALA C N 1
ATOM 1915 C CA . ALA B 2 51 ? 208.549 264.042 171.924 1.00 42.09 51 ALA C CA 1
ATOM 1916 C C . ALA B 2 51 ? 209.993 264.491 171.739 1.00 42.09 51 ALA C C 1
ATOM 1917 O O . ALA B 2 51 ? 210.283 265.682 171.897 1.00 42.09 51 ALA C O 1
ATOM 1919 N N . HIS B 2 52 ? 210.910 263.572 171.426 1.00 39.63 52 HIS C N 1
ATOM 1920 C CA . HIS B 2 52 ? 212.293 263.969 171.180 1.00 39.63 52 HIS C CA 1
ATOM 1921 C C . HIS B 2 52 ? 212.424 264.733 169.871 1.00 39.63 52 HIS C C 1
ATOM 1922 O O . HIS B 2 52 ? 213.230 265.664 169.764 1.00 39.63 52 HIS C O 1
ATOM 1929 N N . LEU B 2 53 ? 211.628 264.363 168.869 1.00 41.35 53 LEU C N 1
ATOM 1930 C CA . LEU B 2 53 ? 211.700 265.002 167.564 1.00 41.35 53 LEU C CA 1
ATOM 1931 C C . LEU B 2 53 ? 211.058 266.386 167.567 1.00 41.35 53 LEU C C 1
ATOM 1932 O O . LEU B 2 53 ? 211.389 267.213 166.710 1.00 41.35 53 LEU C O 1
ATOM 1937 N N . ARG B 2 54 ? 210.179 266.667 168.533 1.00 43.38 54 ARG C N 1
ATOM 1938 C CA . ARG B 2 54 ? 209.775 268.044 168.793 1.00 43.38 54 ARG C CA 1
ATOM 1939 C C . ARG B 2 54 ? 210.950 268.878 169.290 1.00 43.38 54 ARG C C 1
ATOM 1940 O O . ARG B 2 54 ? 211.071 270.057 168.938 1.00 43.38 54 ARG C O 1
ATOM 1948 N N . GLY B 2 55 ? 211.851 268.270 170.058 1.00 51.79 55 GLY C N 1
ATOM 1949 C CA . GLY B 2 55 ? 212.986 268.974 170.619 1.00 51.79 55 GLY C CA 1
ATOM 1950 C C . GLY B 2 55 ? 212.783 269.323 172.078 1.00 51.79 55 GLY C C 1
ATOM 1951 O O . GLY B 2 55 ? 213.095 270.436 172.513 1.00 51.79 55 GLY C O 1
ATOM 1952 N N . SER B 2 56 ? 212.258 268.367 172.842 1.00 55.06 56 SER C N 1
ATOM 1953 C CA . SER B 2 56 ? 212.029 268.551 174.273 1.00 55.06 56 SER C CA 1
ATOM 1954 C C . SER B 2 56 ? 211.970 267.166 174.900 1.00 55.06 56 SER C C 1
ATOM 1955 O O . SER B 2 56 ? 211.036 266.407 174.624 1.00 55.06 56 SER C O 1
ATOM 1958 N N . ARG B 2 57 ? 212.954 266.840 175.740 1.00 61.88 57 ARG C N 1
ATOM 1959 C CA . ARG B 2 57 ? 212.997 265.523 176.366 1.00 61.88 57 ARG C CA 1
ATOM 1960 C C . ARG B 2 57 ? 211.949 265.348 177.459 1.00 61.88 57 ARG C C 1
ATOM 1961 O O . ARG B 2 57 ? 211.694 264.211 177.868 1.00 61.88 57 ARG C O 1
ATOM 1969 N N . SER B 2 58 ? 211.339 266.431 177.934 1.00 66.60 58 SER C N 1
ATOM 1970 C CA . SER B 2 58 ? 210.245 266.343 178.894 1.00 66.60 58 SER C CA 1
ATOM 1971 C C . SER B 2 58 ? 208.967 265.977 178.149 1.00 66.60 58 SER C C 1
ATOM 1972 O O . SER B 2 58 ? 208.482 266.751 177.317 1.00 66.60 58 SER C O 1
ATOM 1975 N N . ILE B 2 59 ? 208.423 264.798 178.442 1.00 57.05 59 ILE C N 1
ATOM 1976 C CA . ILE B 2 59 ? 207.208 264.332 177.781 1.00 57.05 59 ILE C CA 1
ATOM 1977 C C . ILE B 2 59 ? 206.017 265.122 178.307 1.00 57.05 59 ILE C C 1
ATOM 1978 O O . ILE B 2 59 ? 205.730 265.121 179.510 1.00 57.05 59 ILE C O 1
ATOM 1983 N N . LEU B 2 60 ? 205.325 265.806 177.405 1.00 54.09 60 LEU C N 1
ATOM 1984 C CA . LEU B 2 60 ? 204.172 266.624 177.738 1.00 54.09 60 LEU C CA 1
ATOM 1985 C C . LEU B 2 60 ? 202.966 265.740 178.055 1.00 54.09 60 LEU C C 1
ATOM 1986 O O . LEU B 2 60 ? 202.961 264.550 177.731 1.00 54.09 60 LEU C O 1
ATOM 1991 N N . PRO B 2 61 ? 201.939 266.291 178.721 1.00 53.02 61 PRO C N 1
ATOM 1992 C CA . PRO B 2 61 ? 200.705 265.508 178.914 1.00 53.02 61 PRO C CA 1
ATOM 1993 C C . PRO B 2 61 ? 199.969 265.183 177.627 1.00 53.02 61 PRO C C 1
ATOM 1994 O O . PRO B 2 61 ? 199.371 264.109 177.530 1.00 53.02 61 PRO C O 1
ATOM 1998 N N . GLU B 2 62 ? 199.995 266.072 176.630 1.00 53.17 62 GLU C N 1
ATOM 1999 C CA . GLU B 2 62 ? 199.295 265.795 175.378 1.00 53.17 62 GLU C CA 1
ATOM 2000 C C . GLU B 2 62 ? 200.058 264.798 174.513 1.00 53.17 62 GLU C C 1
ATOM 2001 O O . GLU B 2 62 ? 199.485 264.202 173.590 1.00 53.17 62 GLU C O 1
ATOM 2007 N N . ASP B 2 63 ? 201.340 264.586 174.814 1.00 51.57 63 ASP C N 1
ATOM 2008 C CA . ASP B 2 63 ? 202.181 263.736 173.981 1.00 51.57 63 ASP C CA 1
ATOM 2009 C C . ASP B 2 63 ? 201.810 262.261 174.131 1.00 51.57 63 ASP C C 1
ATOM 2010 O O . ASP B 2 63 ? 202.000 261.469 173.200 1.00 51.57 63 ASP C O 1
ATOM 2015 N N . VAL B 2 64 ? 201.253 261.874 175.282 1.00 46.15 64 VAL C N 1
ATOM 2016 C CA . VAL B 2 64 ? 200.764 260.505 175.429 1.00 46.15 64 VAL C CA 1
ATOM 2017 C C . VAL B 2 64 ? 199.312 260.364 174.993 1.00 46.15 64 VAL C C 1
ATOM 2018 O O . VAL B 2 64 ? 198.884 259.255 174.657 1.00 46.15 64 VAL C O 1
ATOM 2022 N N . ILE B 2 65 ? 198.541 261.456 174.979 1.00 40.31 65 ILE C N 1
ATOM 2023 C CA . ILE B 2 65 ? 197.205 261.422 174.390 1.00 40.31 65 ILE C CA 1
ATOM 2024 C C . ILE B 2 65 ? 197.290 261.372 172.867 1.00 40.31 65 ILE C C 1
ATOM 2025 O O . ILE B 2 65 ? 196.313 261.008 172.200 1.00 40.31 65 ILE C O 1
ATOM 2030 N N . PHE B 2 66 ? 198.447 261.738 172.306 1.00 41.67 66 PHE C N 1
ATOM 2031 C CA . PHE B 2 66 ? 198.693 261.568 170.875 1.00 41.67 66 PHE C CA 1
ATOM 2032 C C . PHE B 2 66 ? 198.571 260.110 170.440 1.00 41.67 66 PHE C C 1
ATOM 2033 O O . PHE B 2 66 ? 198.032 259.824 169.365 1.00 41.67 66 PHE C O 1
ATOM 2041 N N . LEU B 2 67 ? 199.047 259.175 171.266 1.00 34.74 67 LEU C N 1
ATOM 2042 C CA . LEU B 2 67 ? 199.036 257.766 170.890 1.00 34.74 67 LEU C CA 1
ATOM 2043 C C . LEU B 2 67 ? 197.645 257.146 170.937 1.00 34.74 67 LEU C C 1
ATOM 2044 O O . LEU B 2 67 ? 197.450 256.060 170.383 1.00 34.74 67 LEU C O 1
ATOM 2049 N N . ILE B 2 68 ? 196.679 257.801 171.579 1.00 40.26 68 ILE C N 1
ATOM 2050 C CA . ILE B 2 68 ? 195.320 257.278 171.663 1.00 40.26 68 ILE C CA 1
ATOM 2051 C C . ILE B 2 68 ? 194.350 258.279 171.055 1.00 40.26 68 ILE C C 1
ATOM 2052 O O . ILE B 2 68 ? 193.191 258.365 171.473 1.00 40.26 68 ILE C O 1
ATOM 2057 N N . ARG B 2 69 ? 194.813 259.035 170.055 1.00 41.39 69 ARG C N 1
ATOM 2058 C CA . ARG B 2 69 ? 194.006 260.114 169.493 1.00 41.39 69 ARG C CA 1
ATOM 2059 C C . ARG B 2 69 ? 192.836 259.608 168.658 1.00 41.39 69 ARG C C 1
ATOM 2060 O O . ARG B 2 69 ? 191.903 260.376 168.400 1.00 41.39 69 ARG C O 1
ATOM 2068 N N . HIS B 2 70 ? 192.860 258.340 168.235 1.00 49.07 70 HIS C N 1
ATOM 2069 C CA . HIS B 2 70 ? 191.783 257.812 167.404 1.00 49.07 70 HIS C CA 1
ATOM 2070 C C . HIS B 2 70 ? 190.517 257.579 168.217 1.00 49.07 70 HIS C C 1
ATOM 2071 O O . HIS B 2 70 ? 189.416 257.919 167.770 1.00 49.07 70 HIS C O 1
ATOM 2078 N N . ASP B 2 71 ? 190.652 256.999 169.408 1.00 59.67 71 ASP C N 1
ATOM 2079 C CA . ASP B 2 71 ? 189.507 256.744 170.271 1.00 59.67 71 ASP C CA 1
ATOM 2080 C C . ASP B 2 71 ? 189.021 258.042 170.904 1.00 59.67 71 ASP C C 1
ATOM 2081 O O . ASP B 2 71 ? 189.557 258.477 171.927 1.00 59.67 71 ASP C O 1
ATOM 2086 N N . LYS B 2 72 ? 188.008 258.667 170.299 1.00 63.89 72 LYS C N 1
ATOM 2087 C CA . LYS B 2 72 ? 187.532 259.956 170.792 1.00 63.89 72 LYS C CA 1
ATOM 2088 C C . LYS B 2 72 ? 186.740 259.813 172.085 1.00 63.89 72 LYS C C 1
ATOM 2089 O O . LYS B 2 72 ? 186.784 260.709 172.939 1.00 63.89 72 LYS C O 1
ATOM 2095 N N . ALA B 2 73 ? 186.024 258.698 172.251 1.00 60.66 73 ALA C N 1
ATOM 2096 C CA . ALA B 2 73 ? 185.283 258.472 173.487 1.00 60.66 73 ALA C CA 1
ATOM 2097 C C . ALA B 2 73 ? 186.226 258.233 174.658 1.00 60.66 73 ALA C C 1
ATOM 2098 O O . ALA B 2 73 ? 185.962 258.687 175.777 1.00 60.66 73 ALA C O 1
ATOM 2100 N N . LYS B 2 74 ? 187.355 257.563 174.412 1.00 56.12 74 LYS C N 1
ATOM 2101 C CA . LYS B 2 74 ? 188.296 257.305 175.495 1.00 56.12 74 LYS C CA 1
ATOM 2102 C C . LYS B 2 74 ? 189.053 258.560 175.902 1.00 56.12 74 LYS C C 1
ATOM 2103 O O . LYS B 2 74 ? 189.353 258.740 177.086 1.00 56.12 74 LYS C O 1
ATOM 2109 N N . VAL B 2 75 ? 189.352 259.456 174.959 1.00 60.04 75 VAL C N 1
ATOM 2110 C CA . VAL B 2 75 ? 190.007 260.692 175.370 1.00 60.04 75 VAL C CA 1
ATOM 2111 C C . VAL B 2 75 ? 189.005 261.678 175.956 1.00 60.04 75 VAL C C 1
ATOM 2112 O O . VAL B 2 75 ? 189.389 262.517 176.779 1.00 60.04 75 VAL C O 1
ATOM 2116 N N . ASN B 2 76 ? 187.718 261.563 175.611 1.00 59.53 76 ASN C N 1
ATOM 2117 C CA . ASN B 2 76 ? 186.703 262.299 176.359 1.00 59.53 76 ASN C CA 1
ATOM 2118 C C . ASN B 2 76 ? 186.568 261.759 177.779 1.00 59.53 76 ASN C C 1
ATOM 2119 O O . ASN B 2 76 ? 186.336 262.529 178.722 1.00 59.53 76 ASN C O 1
ATOM 2124 N N . ARG B 2 77 ? 186.748 260.446 177.947 1.00 59.78 77 ARG C N 1
ATOM 2125 C CA . ARG B 2 77 ? 186.778 259.850 179.279 1.00 59.78 77 ARG C CA 1
ATOM 2126 C C . ARG B 2 77 ? 187.991 260.327 180.072 1.00 59.78 77 ARG C C 1
ATOM 2127 O O . ARG B 2 77 ? 187.885 260.594 181.273 1.00 59.78 77 ARG C O 1
ATOM 2135 N N . LEU B 2 78 ? 189.145 260.450 179.411 1.00 59.74 78 LEU C N 1
ATOM 2136 C CA . LEU B 2 78 ? 190.334 261.002 180.062 1.00 59.74 78 LEU C CA 1
ATOM 2137 C C . LEU B 2 78 ? 190.134 262.468 180.439 1.00 59.74 78 LEU C C 1
ATOM 2138 O O . LEU B 2 78 ? 190.606 262.917 181.491 1.00 59.74 78 LEU C O 1
ATOM 2143 N N . ARG B 2 79 ? 189.439 263.230 179.590 1.00 62.20 79 ARG C N 1
ATOM 2144 C CA . ARG B 2 79 ? 189.171 264.630 179.899 1.00 62.20 79 ARG C CA 1
ATOM 2145 C C . ARG B 2 79 ? 188.203 264.779 181.066 1.00 62.20 79 ARG C C 1
ATOM 2146 O O . ARG B 2 79 ? 188.331 265.720 181.856 1.00 62.20 79 ARG C O 1
ATOM 2154 N N . THR B 2 80 ? 187.234 263.870 181.193 1.00 67.51 80 THR C N 1
ATOM 2155 C CA . THR B 2 80 ? 186.376 263.901 182.375 1.00 67.51 80 THR C CA 1
ATOM 2156 C C . THR B 2 80 ? 187.101 263.362 183.604 1.00 67.51 80 THR C C 1
ATOM 2157 O O . THR B 2 80 ? 186.753 263.722 184.734 1.00 67.51 80 THR C O 1
ATOM 2161 N N . TYR B 2 81 ? 188.104 262.504 183.405 1.00 65.27 81 TYR C N 1
ATOM 2162 C CA . TYR B 2 81 ? 188.889 261.989 184.521 1.00 65.27 81 TYR C CA 1
ATOM 2163 C C . TYR B 2 81 ? 189.867 263.036 185.042 1.00 65.27 81 TYR C C 1
ATOM 2164 O O . TYR B 2 81 ? 190.256 262.994 186.214 1.00 65.27 81 TYR C O 1
ATOM 2173 N N . LEU B 2 82 ? 190.274 263.979 184.193 1.00 70.08 82 LEU C N 1
ATOM 2174 C CA . LEU B 2 82 ? 191.088 265.113 184.618 1.00 70.08 82 LEU C CA 1
ATOM 2175 C C . LEU B 2 82 ? 190.255 266.291 185.123 1.00 70.08 82 LEU C C 1
ATOM 2176 O O . LEU B 2 82 ? 190.761 267.418 185.165 1.00 70.08 82 LEU C O 1
ATOM 2181 N N . SER B 2 83 ? 188.999 266.061 185.505 1.00 73.36 83 SER C N 1
ATOM 2182 C CA . SER B 2 83 ? 188.117 267.136 185.939 1.00 73.36 83 SER C CA 1
ATOM 2183 C C . SER B 2 83 ? 187.865 267.156 187.441 1.00 73.36 83 SER C C 1
ATOM 2184 O O . SER B 2 83 ? 187.083 267.993 187.905 1.00 73.36 83 SER C O 1
ATOM 2187 N N . TRP B 2 84 ? 188.491 266.269 188.212 1.00 82.12 84 TRP C N 1
ATOM 2188 C CA . TRP B 2 84 ? 188.340 266.282 189.661 1.00 82.12 84 TRP C CA 1
ATOM 2189 C C . TRP B 2 84 ? 189.607 266.702 190.389 1.00 82.12 84 TRP C C 1
ATOM 2190 O O . TRP B 2 84 ? 189.647 266.630 191.621 1.00 82.12 84 TRP C O 1
ATOM 2201 N N . LYS B 2 85 ? 190.641 267.137 189.667 1.00 82.55 85 LYS C N 1
ATOM 2202 C CA . LYS B 2 85 ? 191.899 267.559 190.284 1.00 82.55 85 LYS C CA 1
ATOM 2203 C C . LYS B 2 85 ? 191.695 268.935 190.915 1.00 82.55 85 LYS C C 1
ATOM 2204 O O . LYS B 2 85 ? 192.035 269.978 190.352 1.00 82.55 85 LYS C O 1
ATOM 2210 N N . ASP B 2 86 ? 191.122 268.929 192.116 1.00 97.15 86 ASP C N 1
ATOM 2211 C CA . ASP B 2 86 ? 190.801 270.164 192.821 1.00 97.15 86 ASP C CA 1
ATOM 2212 C C . ASP B 2 86 ? 191.820 270.453 193.918 1.00 97.15 86 ASP C C 1
ATOM 2213 O O . ASP B 2 86 ? 191.563 271.249 194.822 1.00 97.15 86 ASP C O 1
ATOM 2218 N N . LYS B 2 140 ? 192.101 271.031 175.342 1.00 52.27 140 LYS C N 1
ATOM 2219 C CA . LYS B 2 140 ? 192.962 271.869 174.518 1.00 52.27 140 LYS C CA 1
ATOM 2220 C C . LYS B 2 140 ? 194.075 271.046 173.878 1.00 52.27 140 LYS C C 1
ATOM 2221 O O . LYS B 2 140 ? 195.230 271.112 174.298 1.00 52.27 140 LYS C O 1
ATOM 2223 N N . LEU B 2 141 ? 193.718 270.273 172.858 1.00 48.30 141 LEU C N 1
ATOM 2224 C CA . LEU B 2 141 ? 194.679 269.422 172.180 1.00 48.30 141 LEU C CA 1
ATOM 2225 C C . LEU B 2 141 ? 195.367 270.183 171.048 1.00 48.30 141 LEU C C 1
ATOM 2226 O O . LEU B 2 141 ? 194.748 271.026 170.392 1.00 48.30 141 LEU C O 1
ATOM 2231 N N . PRO B 2 142 ? 196.651 269.904 170.798 1.00 46.87 142 PRO C N 1
ATOM 2232 C CA . PRO B 2 142 ? 197.369 270.644 169.747 1.00 46.87 142 PRO C CA 1
ATOM 2233 C C . PRO B 2 142 ? 196.966 270.261 168.333 1.00 46.87 142 PRO C C 1
ATOM 2234 O O . PRO B 2 142 ? 197.352 270.965 167.390 1.00 46.87 142 PRO C O 1
ATOM 2238 N N . TRP B 2 143 ? 196.219 269.178 168.147 1.00 43.18 143 TRP C N 1
ATOM 2239 C CA . TRP B 2 143 ? 195.891 268.702 166.805 1.00 43.18 143 TRP C CA 1
ATOM 2240 C C . TRP B 2 143 ? 194.417 268.917 166.478 1.00 43.18 143 TRP C C 1
ATOM 2241 O O . TRP B 2 143 ? 193.864 268.291 165.578 1.00 43.18 143 TRP C O 1
ATOM 2252 N N . GLU B 2 144 ? 193.765 269.805 167.216 1.00 51.21 144 GLU C N 1
ATOM 2253 C CA . GLU B 2 144 ? 192.328 269.995 167.107 1.00 51.21 144 GLU C CA 1
ATOM 2254 C C . GLU B 2 144 ? 192.000 270.959 165.975 1.00 51.21 144 GLU C C 1
ATOM 2255 O O . GLU B 2 144 ? 192.881 271.510 165.311 1.00 51.21 144 GLU C O 1
ATOM 2261 N N . LEU B 2 145 ? 190.698 271.156 165.765 1.00 59.24 145 LEU C N 1
ATOM 2262 C CA . LEU B 2 145 ? 190.233 271.977 164.655 1.00 59.24 145 LEU C CA 1
ATOM 2263 C C . LEU B 2 145 ? 190.384 273.463 164.944 1.00 59.24 145 LEU C C 1
ATOM 2264 O O . LEU B 2 145 ? 190.678 274.237 164.027 1.00 59.24 145 LEU C O 1
ATOM 2269 N N . GLN B 2 146 ? 190.179 273.883 166.194 1.00 58.44 146 GLN C N 1
ATOM 2270 C CA . GLN B 2 146 ? 190.345 275.294 166.527 1.00 58.44 146 GLN C CA 1
ATOM 2271 C C . GLN B 2 146 ? 191.813 275.694 166.542 1.00 58.44 146 GLN C C 1
ATOM 2272 O O . GLN B 2 146 ? 192.144 276.865 166.331 1.00 58.44 146 GLN C O 1
ATOM 2278 N N . PHE B 2 147 ? 192.709 274.734 166.775 1.00 59.80 147 PHE C N 1
ATOM 2279 C CA . PHE B 2 147 ? 194.093 275.089 167.063 1.00 59.80 147 PHE C CA 1
ATOM 2280 C C . PHE B 2 147 ? 194.981 274.957 165.835 1.00 59.80 147 PHE C C 1
ATOM 2281 O O . PHE B 2 147 ? 196.201 274.809 165.964 1.00 59.80 147 PHE C O 1
ATOM 2289 N N . MET B 2 148 ? 194.390 275.003 164.640 1.00 59.55 148 MET C N 1
ATOM 2290 C CA . MET B 2 148 ? 195.181 275.239 163.438 1.00 59.55 148 MET C CA 1
ATOM 2291 C C . MET B 2 148 ? 195.517 276.716 163.298 1.00 59.55 148 MET C C 1
ATOM 2292 O O . MET B 2 148 ? 196.674 277.084 163.062 1.00 59.55 148 MET C O 1
ATOM 2297 N N . PHE B 2 149 ? 194.517 277.575 163.463 1.00 64.02 149 PHE C N 1
ATOM 2298 C CA . PHE B 2 149 ? 194.667 278.988 163.160 1.00 64.02 149 PHE C CA 1
ATOM 2299 C C . PHE B 2 149 ? 195.439 279.698 164.265 1.00 64.02 149 PHE C C 1
ATOM 2300 O O . PHE B 2 149 ? 195.535 279.208 165.394 1.00 64.02 149 PHE C O 1
ATOM 2308 N N . ASN B 2 150 ? 195.994 280.865 163.929 1.00 72.26 150 ASN C N 1
ATOM 2309 C CA . ASN B 2 150 ? 197.028 281.470 164.763 1.00 72.26 150 ASN C CA 1
ATOM 2310 C C . ASN B 2 150 ? 196.449 282.122 166.013 1.00 72.26 150 ASN C C 1
ATOM 2311 O O . ASN B 2 150 ? 197.079 282.103 167.077 1.00 72.26 150 ASN C O 1
ATOM 2316 N N . GLU B 2 151 ? 195.260 282.708 165.910 1.00 73.80 151 GLU C N 1
ATOM 2317 C CA . GLU B 2 151 ? 194.706 283.504 166.993 1.00 73.80 151 GLU C CA 1
ATOM 2318 C C . GLU B 2 151 ? 193.330 282.972 167.369 1.00 73.80 151 GLU C C 1
ATOM 2319 O O . GLU B 2 151 ? 192.582 282.482 166.519 1.00 73.80 151 GLU C O 1
ATOM 2325 N N . HIS B 2 152 ? 193.002 283.076 168.661 1.00 71.48 152 HIS C N 1
ATOM 2326 C CA . HIS B 2 152 ? 191.754 282.563 169.211 1.00 71.48 152 HIS C CA 1
ATOM 2327 C C . HIS B 2 152 ? 191.021 283.649 169.992 1.00 71.48 152 HIS C C 1
ATOM 2328 O O . HIS B 2 152 ? 191.663 284.534 170.570 1.00 71.48 152 HIS C O 1
ATOM 2335 N N . PRO B 2 153 ? 189.684 283.617 170.042 1.00 77.19 153 PRO C N 1
ATOM 2336 C CA . PRO B 2 153 ? 188.957 284.607 170.847 1.00 77.19 153 PRO C CA 1
ATOM 2337 C C . PRO B 2 153 ? 188.946 284.264 172.328 1.00 77.19 153 PRO C C 1
ATOM 2338 O O . PRO B 2 153 ? 189.573 283.289 172.754 1.00 77.19 153 PRO C O 1
ATOM 2342 N N . LEU B 2 154 ? 188.236 285.060 173.120 1.00 79.83 154 LEU C N 1
ATOM 2343 C CA . LEU B 2 154 ? 188.129 284.819 174.555 1.00 79.83 154 LEU C CA 1
ATOM 2344 C C . LEU B 2 154 ? 187.108 283.721 174.842 1.00 79.83 154 LEU C C 1
ATOM 2345 O O . LEU B 2 154 ? 187.115 283.117 175.915 1.00 79.83 154 LEU C O 1
ATOM 2350 N N . GLU B 2 191 ? 174.160 246.303 199.418 1.00 87.83 191 GLU C N 1
ATOM 2351 C CA . GLU B 2 191 ? 175.069 246.645 200.504 1.00 87.83 191 GLU C CA 1
ATOM 2352 C C . GLU B 2 191 ? 176.506 246.709 199.993 1.00 87.83 191 GLU C C 1
ATOM 2353 O O . GLU B 2 191 ? 177.305 247.523 200.454 1.00 87.83 191 GLU C O 1
ATOM 2359 N N . GLU B 2 192 ? 176.823 245.860 199.019 1.00 88.88 192 GLU C N 1
ATOM 2360 C CA . GLU B 2 192 ? 178.148 245.830 198.415 1.00 88.88 192 GLU C CA 1
ATOM 2361 C C . GLU B 2 192 ? 178.314 246.844 197.290 1.00 88.88 192 GLU C C 1
ATOM 2362 O O . GLU B 2 192 ? 179.311 246.781 196.563 1.00 88.88 192 GLU C O 1
ATOM 2368 N N . TYR B 2 193 ? 177.353 247.758 197.121 1.00 91.15 193 TYR C N 1
ATOM 2369 C CA . TYR B 2 193 ? 177.504 248.840 196.153 1.00 91.15 193 TYR C CA 1
ATOM 2370 C C . TYR B 2 193 ? 178.625 249.788 196.561 1.00 91.15 193 TYR C C 1
ATOM 2371 O O . TYR B 2 193 ? 179.352 250.311 195.705 1.00 91.15 193 TYR C O 1
ATOM 2380 N N . VAL B 2 194 ? 178.787 250.014 197.868 1.00 87.37 194 VAL C N 1
ATOM 2381 C CA . VAL B 2 194 ? 179.919 250.802 198.346 1.00 87.37 194 VAL C CA 1
ATOM 2382 C C . VAL B 2 194 ? 181.222 250.034 198.131 1.00 87.37 194 VAL C C 1
ATOM 2383 O O . VAL B 2 194 ? 182.257 250.621 197.788 1.00 87.37 194 VAL C O 1
ATOM 2387 N N . HIS B 2 195 ? 181.166 248.702 198.239 1.00 87.56 195 HIS C N 1
ATOM 2388 C CA . HIS B 2 195 ? 182.329 247.874 197.938 1.00 87.56 195 HIS C CA 1
ATOM 2389 C C . HIS B 2 195 ? 182.570 247.801 196.435 1.00 87.56 195 HIS C C 1
ATOM 2390 O O . HIS B 2 195 ? 183.688 247.519 195.987 1.00 87.56 195 HIS C O 1
ATOM 2397 N N . TRP B 2 196 ? 181.529 248.047 195.639 1.00 88.51 196 TRP C N 1
ATOM 2398 C CA . TRP B 2 196 ? 181.722 248.185 194.200 1.00 88.51 196 TRP C CA 1
ATOM 2399 C C . TRP B 2 196 ? 182.365 249.524 193.865 1.00 88.51 196 TRP C C 1
ATOM 2400 O O . TRP B 2 196 ? 183.118 249.633 192.891 1.00 88.51 196 TRP C O 1
ATOM 2411 N N . SER B 2 197 ? 182.081 250.559 194.662 1.00 84.52 197 SER C N 1
ATOM 2412 C CA . SER B 2 197 ? 182.605 251.883 194.337 1.00 84.52 197 SER C CA 1
ATOM 2413 C C . SER B 2 197 ? 184.049 252.046 194.797 1.00 84.52 197 SER C C 1
ATOM 2414 O O . SER B 2 197 ? 184.854 252.670 194.096 1.00 84.52 197 SER C O 1
ATOM 2417 N N . ASP B 2 198 ? 184.399 251.507 195.976 1.00 84.47 198 ASP C N 1
ATOM 2418 C CA . ASP B 2 198 ? 185.751 251.728 196.494 1.00 84.47 198 ASP C CA 1
ATOM 2419 C C . ASP B 2 198 ? 186.811 250.961 195.712 1.00 84.47 198 ASP C C 1
ATOM 2420 O O . ASP B 2 198 ? 187.990 251.325 195.772 1.00 84.47 198 ASP C O 1
ATOM 2425 N N . CYS B 2 199 ? 186.420 249.908 194.992 1.00 80.80 199 CYS C N 1
ATOM 2426 C CA . CYS B 2 199 ? 187.357 249.245 194.095 1.00 80.80 199 CYS C CA 1
ATOM 2427 C C . CYS B 2 199 ? 187.647 250.105 192.873 1.00 80.80 199 CYS C C 1
ATOM 2428 O O . CYS B 2 199 ? 188.743 250.031 192.307 1.00 80.80 199 CYS C O 1
ATOM 2431 N N . ARG B 2 200 ? 186.677 250.924 192.456 1.00 81.60 200 ARG C N 1
ATOM 2432 C CA . ARG B 2 200 ? 186.901 251.855 191.357 1.00 81.60 200 ARG C CA 1
ATOM 2433 C C . ARG B 2 200 ? 187.795 253.014 191.782 1.00 81.60 200 ARG C C 1
ATOM 2434 O O . ARG B 2 200 ? 188.512 253.581 190.950 1.00 81.60 200 ARG C O 1
ATOM 2442 N N . GLN B 2 201 ? 187.777 253.373 193.070 1.00 84.04 201 GLN C N 1
ATOM 2443 C CA . GLN B 2 201 ? 188.674 254.418 193.555 1.00 84.04 201 GLN C CA 1
ATOM 2444 C C . GLN B 2 201 ? 190.089 253.885 193.734 1.00 84.04 201 GLN C C 1
ATOM 2445 O O . GLN B 2 201 ? 191.053 254.660 193.760 1.00 84.04 201 GLN C O 1
ATOM 2451 N N . ALA B 2 202 ? 190.234 252.569 193.869 1.00 71.88 202 ALA C N 1
ATOM 2452 C CA . ALA B 2 202 ? 191.559 251.971 193.919 1.00 71.88 202 ALA C CA 1
ATOM 2453 C C . ALA B 2 202 ? 192.176 251.969 192.528 1.00 71.88 202 ALA C C 1
ATOM 2454 O O . ALA B 2 202 ? 191.587 251.464 191.569 1.00 71.88 202 ALA C O 1
ATOM 2456 N N . SER B 2 203 ? 193.373 252.538 192.422 1.00 71.53 203 SER C N 1
ATOM 2457 C CA . SER B 2 203 ? 194.022 252.741 191.138 1.00 71.53 203 SER C CA 1
ATOM 2458 C C . SER B 2 203 ? 195.382 252.063 191.130 1.00 71.53 203 SER C C 1
ATOM 2459 O O . SER B 2 203 ? 195.768 251.377 192.079 1.00 71.53 203 SER C O 1
ATOM 2462 N N . PHE B 2 204 ? 196.106 252.267 190.030 1.00 67.23 204 PHE C N 1
ATOM 2463 C CA . PHE B 2 204 ? 197.406 251.631 189.872 1.00 67.23 204 PHE C CA 1
ATOM 2464 C C . PHE B 2 204 ? 198.497 252.421 190.582 1.00 67.23 204 PHE C C 1
ATOM 2465 O O . PHE B 2 204 ? 199.214 251.880 191.430 1.00 67.23 204 PHE C O 1
ATOM 2473 N N . THR B 2 205 ? 198.640 253.703 190.247 1.00 67.12 205 THR C N 1
ATOM 2474 C CA . THR B 2 205 ? 199.690 254.570 190.781 1.00 67.12 205 THR C CA 1
ATOM 2475 C C . THR B 2 205 ? 199.080 255.784 191.465 1.00 67.12 205 THR C C 1
ATOM 2476 O O . THR B 2 205 ? 199.503 256.924 191.261 1.00 67.12 205 THR C O 1
ATOM 2480 N N . PHE B 2 206 ? 198.061 255.554 192.293 1.00 79.13 206 PHE C N 1
ATOM 2481 C CA . PHE B 2 206 ? 197.386 256.667 192.949 1.00 79.13 206 PHE C CA 1
ATOM 2482 C C . PHE B 2 206 ? 198.141 257.164 194.175 1.00 79.13 206 PHE C C 1
ATOM 2483 O O . PHE B 2 206 ? 198.167 258.375 194.425 1.00 79.13 206 PHE C O 1
ATOM 2491 N N . ARG B 2 207 ? 198.730 256.252 194.953 1.00 80.67 207 ARG C N 1
ATOM 2492 C CA . ARG B 2 207 ? 199.382 256.588 196.216 1.00 80.67 207 ARG C CA 1
ATOM 2493 C C . ARG B 2 207 ? 200.599 257.475 195.993 1.00 80.67 207 ARG C C 1
ATOM 2494 O O . ARG B 2 207 ? 200.569 258.666 196.314 1.00 80.67 207 ARG C O 1
ATOM 2502 N N . LYS B 2 208 ? 201.637 256.907 195.380 1.00 75.40 208 LYS C N 1
ATOM 2503 C CA . LYS B 2 208 ? 202.861 257.600 194.990 1.00 75.40 208 LYS C CA 1
ATOM 2504 C C . LYS B 2 208 ? 203.504 256.790 193.873 1.00 75.40 208 LYS C C 1
ATOM 2505 O O . LYS B 2 208 ? 203.269 255.586 193.740 1.00 75.40 208 LYS C O 1
ATOM 2511 N N . ASN B 2 209 ? 204.327 257.464 193.078 1.00 71.34 209 ASN C N 1
ATOM 2512 C CA . ASN B 2 209 ? 205.071 256.814 191.999 1.00 71.34 209 ASN C CA 1
ATOM 2513 C C . ASN B 2 209 ? 206.431 256.303 192.470 1.00 71.34 209 ASN C C 1
ATOM 2514 O O . ASN B 2 209 ? 207.464 256.593 191.870 1.00 71.34 209 ASN C O 1
ATOM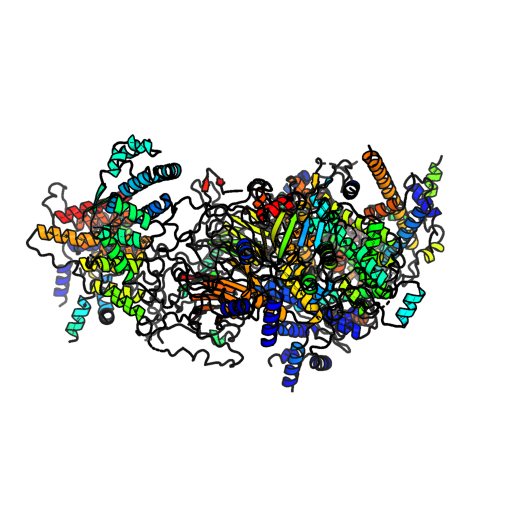 2519 N N . LYS B 2 210 ? 206.443 255.519 193.547 1.00 66.84 210 LYS C N 1
ATOM 2520 C CA . LYS B 2 210 ? 207.683 254.961 194.074 1.00 66.84 210 LYS C CA 1
ATOM 2521 C C . LYS B 2 210 ? 207.941 253.548 193.568 1.00 66.84 210 LYS C C 1
ATOM 2522 O O . LYS B 2 210 ? 209.035 253.256 193.081 1.00 66.84 210 LYS C O 1
ATOM 2528 N N . ARG B 2 211 ? 206.948 252.664 193.679 1.00 65.89 211 ARG C N 1
ATOM 2529 C CA . ARG B 2 211 ? 207.064 251.313 193.142 1.00 65.89 211 ARG C CA 1
ATOM 2530 C C . ARG B 2 211 ? 206.856 251.294 191.633 1.00 65.89 211 ARG C C 1
ATOM 2531 O O . ARG B 2 211 ? 207.400 250.424 190.939 1.00 65.89 211 ARG C O 1
ATOM 2539 N N . PHE B 2 212 ? 206.096 252.260 191.115 1.00 59.57 212 PHE C N 1
ATOM 2540 C CA . PHE B 2 212 ? 205.825 252.328 189.684 1.00 59.57 212 PHE C CA 1
ATOM 2541 C C . PHE B 2 212 ? 207.072 252.710 188.898 1.00 59.57 212 PHE C C 1
ATOM 2542 O O . PHE B 2 212 ? 207.301 252.191 187.799 1.00 59.57 212 PHE C O 1
ATOM 2550 N N . LYS B 2 213 ? 207.898 253.596 189.461 1.00 62.37 213 LYS C N 1
ATOM 2551 C CA . LYS B 2 213 ? 209.022 254.153 188.716 1.00 62.37 213 LYS C CA 1
ATOM 2552 C C . LYS B 2 213 ? 210.131 253.124 188.522 1.00 62.37 213 LYS C C 1
ATOM 2553 O O . LYS B 2 213 ? 210.755 253.076 187.456 1.00 62.37 213 LYS C O 1
ATOM 2559 N N . ASP B 2 214 ? 210.372 252.268 189.512 1.00 66.23 214 ASP C N 1
ATOM 2560 C CA . ASP B 2 214 ? 211.372 251.226 189.325 1.00 66.23 214 ASP C CA 1
ATOM 2561 C C . ASP B 2 214 ? 210.774 249.904 188.862 1.00 66.23 214 ASP C C 1
ATOM 2562 O O . ASP B 2 214 ? 211.524 249.030 188.413 1.00 66.23 214 ASP C O 1
ATOM 2567 N N . TRP B 2 215 ? 209.454 249.729 188.951 1.00 60.86 215 TRP C N 1
ATOM 2568 C CA . TRP B 2 215 ? 208.839 248.556 188.340 1.00 60.86 215 TRP C CA 1
ATOM 2569 C C . TRP B 2 215 ? 208.763 248.713 186.826 1.00 60.86 215 TRP C C 1
ATOM 2570 O O . TRP B 2 215 ? 209.292 247.885 186.078 1.00 60.86 215 TRP C O 1
ATOM 2581 N N . SER B 2 216 ? 208.110 249.781 186.359 1.00 58.39 216 SER C N 1
ATOM 2582 C CA . SER B 2 216 ? 207.965 249.995 184.924 1.00 58.39 216 SER C CA 1
ATOM 2583 C C . SER B 2 216 ? 209.267 250.474 184.297 1.00 58.39 216 SER C C 1
ATOM 2584 O O . SER B 2 216 ? 209.486 250.293 183.094 1.00 58.39 216 SER C O 1
ATOM 2587 N N . GLY B 2 217 ? 210.137 251.090 185.089 1.00 58.79 217 GLY C N 1
ATOM 2588 C CA . GLY B 2 217 ? 211.378 251.619 184.563 1.00 58.79 217 GLY C CA 1
ATOM 2589 C C . GLY B 2 217 ? 211.191 252.937 183.843 1.00 58.79 217 GLY C C 1
ATOM 2590 O O . GLY B 2 217 ? 211.433 253.024 182.636 1.00 58.79 217 GLY C O 1
ATOM 2591 N N . ILE B 2 218 ? 210.744 253.966 184.570 1.00 56.00 218 ILE C N 1
ATOM 2592 C CA . ILE B 2 218 ? 210.543 255.280 183.965 1.00 56.00 218 ILE C CA 1
ATOM 2593 C C . ILE B 2 218 ? 211.885 255.910 183.610 1.00 56.00 218 ILE C C 1
ATOM 2594 O O . ILE B 2 218 ? 212.042 256.518 182.544 1.00 56.00 218 ILE C O 1
ATOM 2599 N N . SER B 2 219 ? 212.885 255.741 184.475 1.00 61.09 219 SER C N 1
ATOM 2600 C CA . SER B 2 219 ? 214.198 256.337 184.264 1.00 61.09 219 SER C CA 1
ATOM 2601 C C . SER B 2 219 ? 215.073 255.545 183.301 1.00 61.09 219 SER C C 1
ATOM 2602 O O . SER B 2 219 ? 216.158 256.017 182.949 1.00 61.09 219 SER C O 1
ATOM 2605 N N . GLN B 2 220 ? 214.637 254.361 182.872 1.00 65.95 220 GLN C N 1
ATOM 2606 C CA . GLN B 2 220 ? 215.489 253.518 182.042 1.00 65.95 220 GLN C CA 1
ATOM 2607 C C . GLN B 2 220 ? 215.515 253.982 180.591 1.00 65.95 220 GLN C C 1
ATOM 2608 O O . GLN B 2 220 ? 216.565 253.924 179.941 1.00 65.95 220 GLN C O 1
ATOM 2614 N N . LEU B 2 221 ? 214.381 254.445 180.064 1.00 58.74 221 LEU C N 1
ATOM 2615 C CA . LEU B 2 221 ? 214.289 254.792 178.653 1.00 58.74 221 LEU C CA 1
ATOM 2616 C C . LEU B 2 221 ? 213.996 256.262 178.391 1.00 58.74 221 LEU C C 1
ATOM 2617 O O . LEU B 2 221 ? 214.166 256.710 177.253 1.00 58.74 221 LEU C O 1
ATOM 2622 N N . THR B 2 222 ? 213.564 257.017 179.397 1.00 65.11 222 THR C N 1
ATOM 2623 C CA . THR B 2 222 ? 213.288 258.437 179.218 1.00 65.11 222 THR C CA 1
ATOM 2624 C C . THR B 2 222 ? 214.574 259.235 179.398 1.00 65.11 222 THR C C 1
ATOM 2625 O O . THR B 2 222 ? 215.234 259.133 180.438 1.00 65.11 222 THR C O 1
ATOM 2629 N N . GLU B 2 223 ? 214.927 260.031 178.387 1.00 66.68 223 GLU C N 1
ATOM 2630 C CA . GLU B 2 223 ? 216.151 260.819 178.438 1.00 66.68 223 GLU C CA 1
ATOM 2631 C C . GLU B 2 223 ? 216.043 262.031 179.354 1.00 66.68 223 GLU C C 1
ATOM 2632 O O . GLU B 2 223 ? 217.076 262.564 179.773 1.00 66.68 223 GLU C O 1
ATOM 2634 N N . GLY B 2 224 ? 214.831 262.478 179.673 1.00 70.09 224 GLY C N 1
ATOM 2635 C CA . GLY B 2 224 ? 214.667 263.651 180.509 1.00 70.09 224 GLY C CA 1
ATOM 2636 C C . GLY B 2 224 ? 213.903 263.393 181.790 1.00 70.09 224 GLY C C 1
ATOM 2637 O O . GLY B 2 224 ? 214.001 262.311 182.376 1.00 70.09 224 GLY C O 1
ATOM 2638 N N . LYS B 2 225 ? 213.134 264.388 182.235 1.00 77.07 225 LYS C N 1
ATOM 2639 C CA . LYS B 2 225 ? 212.326 264.302 183.451 1.00 77.07 225 LYS C CA 1
ATOM 2640 C C . LYS B 2 225 ? 210.874 264.549 183.063 1.00 77.07 225 LYS C C 1
ATOM 2641 O O . LYS B 2 225 ? 210.430 265.705 182.976 1.00 77.07 225 LYS C O 1
ATOM 2647 N N . PRO B 2 226 ? 210.094 263.490 182.824 1.00 70.11 226 PRO C N 1
ATOM 2648 C CA . PRO B 2 226 ? 208.755 263.679 182.253 1.00 70.11 226 PRO C CA 1
ATOM 2649 C C . PRO B 2 226 ? 207.668 263.969 183.269 1.00 70.11 226 PRO C C 1
ATOM 2650 O O . PRO B 2 226 ? 206.566 264.358 182.863 1.00 70.11 226 PRO C O 1
ATOM 2654 N N . HIS B 2 227 ? 207.933 263.796 184.564 1.00 75.94 227 HIS C N 1
ATOM 2655 C CA . HIS B 2 227 ? 206.879 263.696 185.575 1.00 75.94 227 HIS C CA 1
ATOM 2656 C C . HIS B 2 227 ? 206.271 265.064 185.878 1.00 75.94 227 HIS C C 1
ATOM 2657 O O . HIS B 2 227 ? 206.622 265.743 186.846 1.00 75.94 227 HIS C O 1
ATOM 2664 N N . ASP B 2 228 ? 205.333 265.473 185.026 1.00 69.51 228 ASP C N 1
ATOM 2665 C CA . ASP B 2 228 ? 204.393 266.532 185.371 1.00 69.51 228 ASP C CA 1
ATOM 2666 C C . ASP B 2 228 ? 202.972 266.004 185.487 1.00 69.51 228 ASP C C 1
ATOM 2667 O O . ASP B 2 228 ? 202.315 266.215 186.515 1.00 69.51 228 ASP C O 1
ATOM 2672 N N . ASP B 2 229 ? 202.477 265.317 184.456 1.00 58.38 229 ASP C N 1
ATOM 2673 C CA . ASP B 2 229 ? 201.233 264.567 184.553 1.00 58.38 229 ASP C CA 1
ATOM 2674 C C . ASP B 2 229 ? 201.298 263.258 183.778 1.00 58.38 229 ASP C C 1
ATOM 2675 O O . ASP B 2 229 ? 200.245 262.686 183.476 1.00 58.38 229 ASP C O 1
ATOM 2680 N N . VAL B 2 230 ? 202.495 262.771 183.442 1.00 51.88 230 VAL C N 1
ATOM 2681 C CA . VAL B 2 230 ? 202.609 261.535 182.674 1.00 51.88 230 VAL C CA 1
ATOM 2682 C C . VAL B 2 230 ? 202.282 260.326 183.550 1.00 51.88 230 VAL C C 1
ATOM 2683 O O . VAL B 2 230 ? 201.810 259.299 183.051 1.00 51.88 230 VAL C O 1
ATOM 2687 N N . ILE B 2 231 ? 202.459 260.443 184.868 1.00 49.67 231 ILE C N 1
ATOM 2688 C CA . ILE B 2 231 ? 202.193 259.310 185.747 1.00 49.67 231 ILE C CA 1
ATOM 2689 C C . ILE B 2 231 ? 200.693 259.126 185.965 1.00 49.67 231 ILE C C 1
ATOM 2690 O O . ILE B 2 231 ? 200.211 257.991 186.063 1.00 49.67 231 ILE C O 1
ATOM 2695 N N . ASP B 2 232 ? 199.926 260.220 185.996 1.00 56.49 232 ASP C N 1
ATOM 2696 C CA . ASP B 2 232 ? 198.477 260.109 186.147 1.00 56.49 232 ASP C CA 1
ATOM 2697 C C . ASP B 2 232 ? 197.838 259.491 184.908 1.00 56.49 232 ASP C C 1
ATOM 2698 O O . ASP B 2 232 ? 196.954 258.628 185.017 1.00 56.49 232 ASP C O 1
ATOM 2703 N N . ILE B 2 233 ? 198.303 259.893 183.723 1.00 50.70 233 ILE C N 1
ATOM 2704 C CA . ILE B 2 233 ? 197.816 259.289 182.488 1.00 50.70 233 ILE C CA 1
ATOM 2705 C C . ILE B 2 233 ? 198.296 257.848 182.379 1.00 50.70 233 ILE C C 1
ATOM 2706 O O . ILE B 2 233 ? 197.557 256.970 181.927 1.00 50.70 233 ILE C O 1
ATOM 2711 N N . LEU B 2 234 ? 199.519 257.566 182.833 1.00 45.48 234 LEU C N 1
ATOM 2712 C CA . LEU B 2 234 ? 200.013 256.194 182.825 1.00 45.48 234 LEU C CA 1
ATOM 2713 C C . LEU B 2 234 ? 199.390 255.327 183.911 1.00 45.48 234 LEU C C 1
ATOM 2714 O O . LEU B 2 234 ? 199.655 254.124 183.938 1.00 45.48 234 LEU C O 1
ATOM 2719 N N . GLY B 2 235 ? 198.618 255.903 184.825 1.00 47.84 235 GLY C N 1
ATOM 2720 C CA . GLY B 2 235 ? 197.781 255.106 185.701 1.00 47.84 235 GLY C CA 1
ATOM 2721 C C . GLY B 2 235 ? 196.411 254.857 185.097 1.00 47.84 235 GLY C C 1
ATOM 2722 O O . GLY B 2 235 ? 195.873 253.740 185.171 1.00 47.84 235 GLY C O 1
ATOM 2723 N N . PHE B 2 236 ? 195.848 255.907 184.486 1.00 54.26 236 PHE C N 1
ATOM 2724 C CA . PHE B 2 236 ? 194.529 255.802 183.862 1.00 54.26 236 PHE C CA 1
ATOM 2725 C C . PHE B 2 236 ? 194.541 254.841 182.676 1.00 54.26 236 PHE C C 1
ATOM 2726 O O . PHE B 2 236 ? 193.581 254.082 182.473 1.00 54.26 236 PHE C O 1
ATOM 2734 N N . LEU B 2 237 ? 195.631 254.842 181.900 1.00 49.94 237 LEU C N 1
ATOM 2735 C CA . LEU B 2 237 ? 195.741 253.943 180.757 1.00 49.94 237 LEU C CA 1
ATOM 2736 C C . LEU B 2 237 ? 195.830 252.490 181.198 1.00 49.94 237 LEU C C 1
ATOM 2737 O O . LEU B 2 237 ? 195.231 251.616 180.568 1.00 49.94 237 LEU C O 1
ATOM 2742 N N . THR B 2 238 ? 196.553 252.212 182.284 1.00 49.84 238 THR C N 1
ATOM 2743 C CA . THR B 2 238 ? 196.640 250.835 182.760 1.00 49.84 238 THR C CA 1
ATOM 2744 C C . THR B 2 238 ? 195.334 250.369 183.385 1.00 49.84 238 THR C C 1
ATOM 2745 O O . THR B 2 238 ? 194.988 249.185 183.265 1.00 49.84 238 THR C O 1
ATOM 2749 N N . PHE B 2 239 ? 194.594 251.278 184.035 1.00 51.25 239 PHE C N 1
ATOM 2750 C CA . PHE B 2 239 ? 193.256 250.930 184.512 1.00 51.25 239 PHE C CA 1
ATOM 2751 C C . PHE B 2 239 ? 192.331 250.570 183.354 1.00 51.25 239 PHE C C 1
ATOM 2752 O O . PHE B 2 239 ? 191.607 249.565 183.417 1.00 51.25 239 PHE C O 1
ATOM 2760 N N . GLU B 2 240 ? 192.381 251.351 182.267 1.00 49.40 240 GLU C N 1
ATOM 2761 C CA . GLU B 2 240 ? 191.581 251.038 181.085 1.00 49.40 240 GLU C CA 1
ATOM 2762 C C . GLU B 2 240 ? 192.030 249.746 180.407 1.00 49.40 240 GLU C C 1
ATOM 2763 O O . GLU B 2 240 ? 191.184 248.986 179.917 1.00 49.40 240 GLU C O 1
ATOM 2769 N N . ILE B 2 241 ? 193.341 249.478 180.395 1.00 39.61 241 ILE C N 1
ATOM 2770 C CA . ILE B 2 241 ? 193.873 248.261 179.780 1.00 39.61 241 ILE C CA 1
ATOM 2771 C C . ILE B 2 241 ? 193.390 247.029 180.533 1.00 39.61 241 ILE C C 1
ATOM 2772 O O . ILE B 2 241 ? 192.900 246.068 179.927 1.00 39.61 241 ILE C O 1
ATOM 2777 N N . VAL B 2 242 ? 193.471 247.062 181.868 1.00 41.83 242 VAL C N 1
ATOM 2778 C CA . VAL B 2 242 ? 193.058 245.910 182.666 1.00 41.83 242 VAL C CA 1
ATOM 2779 C C . VAL B 2 242 ? 191.544 245.720 182.599 1.00 41.83 242 VAL C C 1
ATOM 2780 O O . VAL B 2 242 ? 191.061 244.585 182.467 1.00 41.83 242 VAL C O 1
ATOM 2784 N N . CYS B 2 243 ? 190.782 246.825 182.600 1.00 43.97 243 CYS C N 1
ATOM 2785 C CA . CYS B 2 243 ? 189.324 246.742 182.505 1.00 43.97 243 CYS C CA 1
ATOM 2786 C C . CYS B 2 243 ? 188.875 246.129 181.180 1.00 43.97 243 CYS C C 1
ATOM 2787 O O . CYS B 2 243 ? 188.098 245.163 181.166 1.00 43.97 243 CYS C O 1
ATOM 2790 N N . SER B 2 244 ? 189.386 246.651 180.058 1.00 41.47 244 SER C N 1
ATOM 2791 C CA . SER B 2 244 ? 189.006 246.122 178.751 1.00 41.47 244 SER C CA 1
ATOM 2792 C C . SER B 2 244 ? 189.513 244.701 178.535 1.00 41.47 244 SER C C 1
ATOM 2793 O O . SER B 2 244 ? 188.800 243.880 177.939 1.00 41.47 244 SER C O 1
ATOM 2796 N N . LEU B 2 245 ? 190.711 244.384 179.045 1.00 36.79 245 LEU C N 1
ATOM 2797 C CA . LEU B 2 245 ? 191.293 243.061 178.854 1.00 36.79 245 LEU C CA 1
ATOM 2798 C C . LEU B 2 245 ? 190.502 241.995 179.598 1.00 36.79 245 LEU C C 1
ATOM 2799 O O . LEU B 2 245 ? 190.183 240.942 179.032 1.00 36.79 245 LEU C O 1
ATOM 2804 N N . THR B 2 246 ? 190.144 242.256 180.858 1.00 45.82 246 THR C N 1
ATOM 2805 C CA . THR B 2 246 ? 189.323 241.284 181.567 1.00 45.82 246 THR C CA 1
ATOM 2806 C C . THR B 2 246 ? 187.881 241.262 181.081 1.00 45.82 246 THR C C 1
ATOM 2807 O O . THR B 2 246 ? 187.237 240.214 181.193 1.00 45.82 246 THR C O 1
ATOM 2811 N N . GLU B 2 247 ? 187.382 242.356 180.492 1.00 47.84 247 GLU C N 1
ATOM 2812 C CA . GLU B 2 247 ? 186.056 242.325 179.877 1.00 47.84 247 GLU C CA 1
ATOM 2813 C C . GLU B 2 247 ? 186.015 241.371 178.686 1.00 47.84 247 GLU C C 1
ATOM 2814 O O . GLU B 2 247 ? 185.136 240.498 178.600 1.00 47.84 247 GLU C O 1
ATOM 2820 N N . THR B 2 248 ? 186.977 241.502 177.765 1.00 42.65 248 THR C N 1
ATOM 2821 C CA . THR B 2 248 ? 186.962 240.607 176.610 1.00 42.65 248 THR C CA 1
ATOM 2822 C C . THR B 2 248 ? 187.381 239.188 176.986 1.00 42.65 248 THR C C 1
ATOM 2823 O O . THR B 2 248 ? 186.918 238.231 176.355 1.00 42.65 248 THR C O 1
ATOM 2827 N N . ALA B 2 249 ? 188.206 239.023 178.031 1.00 45.37 249 ALA C N 1
ATOM 2828 C CA . ALA B 2 249 ? 188.527 237.679 178.505 1.00 45.37 249 ALA C CA 1
ATOM 2829 C C . ALA B 2 249 ? 187.317 237.000 179.131 1.00 45.37 249 ALA C C 1
ATOM 2830 O O . ALA B 2 249 ? 187.125 235.794 178.943 1.00 45.37 249 ALA C O 1
ATOM 2832 N N . LEU B 2 250 ? 186.476 237.762 179.839 1.00 51.00 250 LEU C N 1
ATOM 2833 C CA . LEU B 2 250 ? 185.225 237.228 180.368 1.00 51.00 250 LEU C CA 1
ATOM 2834 C C . LEU B 2 250 ? 184.281 236.820 179.244 1.00 51.00 250 LEU C C 1
ATOM 2835 O O . LEU B 2 250 ? 183.652 235.754 179.301 1.00 51.00 250 LEU C O 1
ATOM 2840 N N . LYS B 2 251 ? 184.173 237.661 178.208 1.00 53.90 251 LYS C N 1
ATOM 2841 C CA . LYS B 2 251 ? 183.254 237.350 177.113 1.00 53.90 251 LYS C CA 1
ATOM 2842 C C . LYS B 2 251 ? 183.722 236.142 176.304 1.00 53.90 251 LYS C C 1
ATOM 2843 O O . LYS B 2 251 ? 182.905 235.295 175.916 1.00 53.90 251 LYS C O 1
ATOM 2849 N N . ILE B 2 252 ? 185.032 236.001 176.089 1.00 54.07 252 ILE C N 1
ATOM 2850 C CA . ILE B 2 252 ? 185.491 234.812 175.378 1.00 54.07 252 ILE C CA 1
ATOM 2851 C C . ILE B 2 252 ? 185.510 233.577 176.272 1.00 54.07 252 ILE C C 1
ATOM 2852 O O . ILE B 2 252 ? 185.406 232.462 175.752 1.00 54.07 252 ILE C O 1
ATOM 2857 N N . LYS B 2 253 ? 185.586 233.733 177.599 1.00 54.63 253 LYS C N 1
ATOM 2858 C CA . LYS B 2 253 ? 185.411 232.582 178.479 1.00 54.63 253 LYS C CA 1
ATOM 2859 C C . LYS B 2 253 ? 183.974 232.082 178.435 1.00 54.63 253 LYS C C 1
ATOM 2860 O O . LYS B 2 253 ? 183.735 230.869 178.405 1.00 54.63 253 LYS C O 1
ATOM 2866 N N . GLN B 2 254 ? 183.009 233.007 178.389 1.00 62.50 254 GLN C N 1
ATOM 2867 C CA . GLN B 2 254 ? 181.605 232.620 178.260 1.00 62.50 254 GLN C CA 1
ATOM 2868 C C . GLN B 2 254 ? 181.327 231.963 176.909 1.00 62.50 254 GLN C C 1
ATOM 2869 O O . GLN B 2 254 ? 180.600 230.960 176.834 1.00 62.50 254 GLN C O 1
ATOM 2875 N N . ARG B 2 255 ? 181.928 232.484 175.835 1.00 68.40 255 ARG C N 1
ATOM 2876 C CA . ARG B 2 255 ? 181.705 231.881 174.524 1.00 68.40 255 ARG C CA 1
ATOM 2877 C C . ARG B 2 255 ? 182.421 230.539 174.379 1.00 68.40 255 ARG C C 1
ATOM 2878 O O . ARG B 2 255 ? 181.901 229.634 173.716 1.00 68.40 255 ARG C O 1
ATOM 2886 N N . GLU B 2 256 ? 183.581 230.366 175.020 1.00 66.98 256 GLU C N 1
ATOM 2887 C CA . GLU B 2 256 ? 184.207 229.048 175.043 1.00 66.98 256 GLU C CA 1
ATOM 2888 C C . GLU B 2 256 ? 183.410 228.072 175.900 1.00 66.98 256 GLU C C 1
ATOM 2889 O O . GLU B 2 256 ? 183.372 226.875 175.596 1.00 66.98 256 GLU C O 1
ATOM 2895 N N . GLN B 2 257 ? 182.740 228.570 176.945 1.00 71.67 257 GLN C N 1
ATOM 2896 C CA . GLN B 2 257 ? 181.852 227.730 177.745 1.00 71.67 257 GLN C CA 1
ATOM 2897 C C . GLN B 2 257 ? 180.662 227.234 176.929 1.00 71.67 257 GLN C C 1
ATOM 2898 O O . GLN B 2 257 ? 180.309 226.047 176.994 1.00 71.67 257 GLN C O 1
ATOM 2904 N N . VAL B 2 258 ? 180.044 228.118 176.137 1.00 75.57 258 VAL C N 1
ATOM 2905 C CA . VAL B 2 258 ? 178.903 227.660 175.343 1.00 75.57 258 VAL C CA 1
ATOM 2906 C C . VAL B 2 258 ? 179.364 226.793 174.169 1.00 75.57 258 VAL C C 1
ATOM 2907 O O . VAL B 2 258 ? 178.653 225.860 173.768 1.00 75.57 258 VAL C O 1
ATOM 2911 N N . LEU B 2 259 ? 180.586 227.011 173.663 1.00 75.03 259 LEU C N 1
ATOM 2912 C CA . LEU B 2 259 ? 181.128 226.129 172.632 1.00 75.03 259 LEU C CA 1
ATOM 2913 C C . LEU B 2 259 ? 181.437 224.745 173.191 1.00 75.03 259 LEU C C 1
ATOM 2914 O O . LEU B 2 259 ? 181.238 223.733 172.507 1.00 75.03 259 LEU C O 1
ATOM 2919 N N . GLN B 2 260 ? 181.906 224.680 174.440 1.00 80.58 260 GLN C N 1
ATOM 2920 C CA . GLN B 2 260 ? 182.185 223.393 175.064 1.00 80.58 260 GLN C CA 1
ATOM 2921 C C . GLN B 2 260 ? 180.898 222.643 175.386 1.00 80.58 260 GLN C C 1
ATOM 2922 O O . GLN B 2 260 ? 180.810 221.430 175.159 1.00 80.58 260 GLN C O 1
ATOM 2928 N N . THR B 2 261 ? 179.879 223.345 175.893 1.00 82.81 261 THR C N 1
ATOM 2929 C CA . THR B 2 261 ? 178.624 222.656 176.178 1.00 82.81 261 THR C CA 1
ATOM 2930 C C . THR B 2 261 ? 177.808 222.374 174.921 1.00 82.81 261 THR C C 1
ATOM 2931 O O . THR B 2 261 ? 176.826 221.629 175.003 1.00 82.81 261 THR C O 1
ATOM 2935 N N . GLN B 2 262 ? 178.179 222.942 173.770 1.00 84.88 262 GLN C N 1
ATOM 2936 C CA . GLN B 2 262 ? 177.551 222.552 172.515 1.00 84.88 262 GLN C CA 1
ATOM 2937 C C . GLN B 2 262 ? 178.343 221.498 171.747 1.00 84.88 262 GLN C C 1
ATOM 2938 O O . GLN B 2 262 ? 177.766 220.821 170.889 1.00 84.88 262 GLN C O 1
ATOM 2944 N N . LYS B 2 263 ? 179.638 221.329 172.041 1.00 86.88 263 LYS C N 1
ATOM 2945 C CA . LYS B 2 263 ? 180.446 220.366 171.296 1.00 86.88 263 LYS C CA 1
ATOM 2946 C C . LYS B 2 263 ? 180.068 218.929 171.642 1.00 86.88 263 LYS C C 1
ATOM 2947 O O . LYS B 2 263 ? 179.790 218.118 170.749 1.00 86.88 263 LYS C O 1
ATOM 2953 N N . ASP B 2 264 ? 180.053 218.590 172.933 1.00 85.51 264 ASP C N 1
ATOM 2954 C CA . ASP B 2 264 ? 179.669 217.241 173.332 1.00 85.51 264 ASP C CA 1
ATOM 2955 C C . ASP B 2 264 ? 178.163 217.025 173.257 1.00 85.51 264 ASP C C 1
ATOM 2956 O O . ASP B 2 264 ? 177.719 215.879 173.129 1.00 85.51 264 ASP C O 1
ATOM 2961 N N . LYS B 2 265 ? 177.373 218.093 173.325 1.00 84.13 265 LYS C N 1
ATOM 2962 C CA . LYS B 2 265 ? 175.922 217.985 173.229 1.00 84.13 265 LYS C CA 1
ATOM 2963 C C . LYS B 2 265 ? 175.417 218.553 171.907 1.00 84.13 265 LYS C C 1
ATOM 2964 O O . LYS B 2 265 ? 176.008 218.318 170.853 1.00 84.13 265 LYS C O 1
ATOM 2970 N N . ASN B 2 298 ? 184.576 228.914 186.057 1.00 65.48 298 ASN C N 1
ATOM 2971 C CA . ASN B 2 298 ? 184.539 230.104 186.911 1.00 65.48 298 ASN C CA 1
ATOM 2972 C C . ASN B 2 298 ? 185.800 231.022 186.900 1.00 65.48 298 ASN C C 1
ATOM 2973 O O . ASN B 2 298 ? 185.628 232.235 186.779 1.00 65.48 298 ASN C O 1
ATOM 2978 N N . PRO B 2 299 ? 187.039 230.518 187.023 1.00 61.66 299 PRO C N 1
ATOM 2979 C CA . PRO B 2 299 ? 188.173 231.443 186.995 1.00 61.66 299 PRO C CA 1
ATOM 2980 C C . PRO B 2 299 ? 188.721 231.668 185.591 1.00 61.66 299 PRO C C 1
ATOM 2981 O O . PRO B 2 299 ? 188.504 230.883 184.666 1.00 61.66 299 PRO C O 1
ATOM 2985 N N . LEU B 2 300 ? 189.437 232.778 185.450 1.00 55.37 300 LEU C N 1
ATOM 2986 C CA . LEU B 2 300 ? 190.127 233.091 184.210 1.00 55.37 300 LEU C CA 1
ATOM 2987 C C . LEU B 2 300 ? 191.500 232.435 184.203 1.00 55.37 300 LEU C C 1
ATOM 2988 O O . LEU B 2 300 ? 192.180 232.357 185.229 1.00 55.37 300 LEU C O 1
ATOM 2993 N N . LYS B 2 301 ? 191.899 231.959 183.032 1.00 54.66 301 LYS C N 1
ATOM 2994 C CA . LYS B 2 301 ? 193.128 231.191 182.883 1.00 54.66 301 LYS C CA 1
ATOM 2995 C C . LYS B 2 301 ? 194.101 231.966 181.999 1.00 54.66 301 LYS C C 1
ATOM 2996 O O . LYS B 2 301 ? 193.704 232.977 181.407 1.00 54.66 301 LYS C O 1
ATOM 3002 N N . PRO B 2 302 ? 195.383 231.573 181.930 1.00 48.11 302 PRO C N 1
ATOM 3003 C CA . PRO B 2 302 ? 196.295 232.217 180.968 1.00 48.11 302 PRO C CA 1
ATOM 3004 C C . PRO B 2 302 ? 195.871 232.105 179.512 1.00 48.11 302 PRO C C 1
ATOM 3005 O O . PRO B 2 302 ? 196.164 233.019 178.733 1.00 48.11 302 PRO C O 1
ATOM 3009 N N . ARG B 2 303 ? 195.190 231.024 179.119 1.00 44.38 303 ARG C N 1
ATOM 3010 C CA . ARG B 2 303 ? 194.734 230.908 177.737 1.00 44.38 303 ARG C CA 1
ATOM 3011 C C . ARG B 2 303 ? 193.625 231.904 177.427 1.00 44.38 303 ARG C C 1
ATOM 3012 O O . ARG B 2 303 ? 193.561 232.427 176.306 1.00 44.38 303 ARG C O 1
ATOM 3020 N N . HIS B 2 304 ? 192.774 232.203 178.412 1.00 45.78 304 HIS C N 1
ATOM 3021 C CA . HIS B 2 304 ? 191.736 233.210 178.220 1.00 45.78 304 HIS C CA 1
ATOM 3022 C C . HIS B 2 304 ? 192.340 234.598 178.057 1.00 45.78 304 HIS C C 1
ATOM 3023 O O . HIS B 2 304 ? 191.904 235.374 177.199 1.00 45.78 304 HIS C O 1
ATOM 3030 N N . ILE B 2 305 ? 193.374 234.909 178.840 1.00 42.20 305 ILE C N 1
ATOM 3031 C CA . ILE B 2 305 ? 194.036 236.206 178.732 1.00 42.20 305 ILE C CA 1
ATOM 3032 C C . ILE B 2 305 ? 194.807 236.306 177.420 1.00 42.20 305 ILE C C 1
ATOM 3033 O O . ILE B 2 305 ? 194.830 237.363 176.780 1.00 42.20 305 ILE C O 1
ATOM 3038 N N . GLU B 2 306 ? 195.400 235.196 176.969 1.00 39.15 306 GLU C N 1
ATOM 3039 C CA . GLU B 2 306 ? 196.154 235.210 175.717 1.00 39.15 306 GLU C CA 1
ATOM 3040 C C . GLU B 2 306 ? 195.240 235.370 174.508 1.00 39.15 306 GLU C C 1
ATOM 3041 O O . GLU B 2 306 ? 195.567 236.107 173.571 1.00 39.15 306 GLU C O 1
ATOM 3047 N N . GLU B 2 307 ? 194.079 234.717 174.510 1.00 35.10 307 GLU C N 1
ATOM 3048 C CA . GLU B 2 307 ? 193.174 234.920 173.388 1.00 35.10 307 GLU C CA 1
ATOM 3049 C C . GLU B 2 307 ? 192.425 236.246 173.472 1.00 35.10 307 GLU C C 1
ATOM 3050 O O . GLU B 2 307 ? 192.058 236.797 172.428 1.00 35.10 307 GLU C O 1
ATOM 3056 N N . ALA B 2 308 ? 192.244 236.801 174.676 1.00 32.20 308 ALA C N 1
ATOM 3057 C CA . ALA B 2 308 ? 191.780 238.179 174.797 1.00 32.20 308 ALA C CA 1
ATOM 3058 C C . ALA B 2 308 ? 192.807 239.156 174.236 1.00 32.20 308 ALA C C 1
ATOM 3059 O O . ALA B 2 308 ? 192.450 240.157 173.601 1.00 32.20 308 ALA C O 1
ATOM 3061 N N . TRP B 2 309 ? 194.093 238.862 174.442 1.00 29.71 309 TRP C N 1
ATOM 3062 C CA . TRP B 2 309 ? 195.163 239.652 173.844 1.00 29.71 309 TRP C CA 1
ATOM 3063 C C . TRP B 2 309 ? 195.162 239.535 172.327 1.00 29.71 309 TRP C C 1
ATOM 3064 O O . TRP B 2 309 ? 195.385 240.529 171.626 1.00 29.71 309 TRP C O 1
ATOM 3075 N N . ARG B 2 310 ? 194.918 238.328 171.804 1.00 28.10 310 ARG C N 1
ATOM 3076 C CA . ARG B 2 310 ? 194.833 238.155 170.357 1.00 28.10 310 ARG C CA 1
ATOM 3077 C C . ARG B 2 310 ? 193.634 238.889 169.769 1.00 28.10 310 ARG C C 1
ATOM 3078 O O . ARG B 2 310 ? 193.711 239.389 168.642 1.00 28.10 310 ARG C O 1
ATOM 3086 N N . VAL B 2 311 ? 192.528 238.966 170.512 1.00 27.82 311 VAL C N 1
ATOM 3087 C CA . VAL B 2 311 ? 191.375 239.738 170.056 1.00 27.82 311 VAL C CA 1
ATOM 3088 C C . VAL B 2 311 ? 191.693 241.231 170.066 1.00 27.82 311 VAL C C 1
ATOM 3089 O O . VAL B 2 311 ? 191.373 241.955 169.114 1.00 27.82 311 VAL C O 1
ATOM 3093 N N . LEU B 2 312 ? 192.372 241.708 171.110 1.00 29.32 312 LEU C N 1
ATOM 3094 C CA . LEU B 2 312 ? 192.649 243.135 171.225 1.00 29.32 312 LEU C CA 1
ATOM 3095 C C . LEU B 2 312 ? 193.868 243.595 170.428 1.00 29.32 312 LEU C C 1
ATOM 3096 O O . LEU B 2 312 ? 194.109 244.803 170.348 1.00 29.32 312 LEU C O 1
ATOM 3101 N N . GLN B 2 313 ? 194.635 242.680 169.835 1.00 30.03 313 GLN C N 1
ATOM 3102 C CA . GLN B 2 313 ? 195.826 243.037 169.073 1.00 30.03 313 GLN C CA 1
ATOM 3103 C C . GLN B 2 313 ? 195.698 242.722 167.586 1.00 30.03 313 GLN C C 1
ATOM 3104 O O . GLN B 2 313 ? 196.712 242.549 166.904 1.00 30.03 313 GLN C O 1
ATOM 3110 N N . THR B 2 314 ? 194.477 242.634 167.072 1.00 27.26 314 THR C N 1
ATOM 3111 C CA . THR B 2 314 ? 194.258 242.512 165.640 1.00 27.26 314 THR C CA 1
ATOM 3112 C C . THR B 2 314 ? 194.227 243.901 165.022 1.00 27.26 314 THR C C 1
ATOM 3113 O O . THR B 2 314 ? 193.525 244.789 165.515 1.00 27.26 314 THR C O 1
ATOM 3117 N N . ILE B 2 315 ? 195.001 244.083 163.950 1.00 23.12 315 ILE C N 1
ATOM 3118 C CA . ILE B 2 315 ? 195.081 245.375 163.285 1.00 23.12 315 ILE C CA 1
ATOM 3119 C C . ILE B 2 315 ? 193.764 245.643 162.566 1.00 23.12 315 ILE C C 1
ATOM 3120 O O . ILE B 2 315 ? 193.117 244.724 162.046 1.00 23.12 315 ILE C O 1
ATOM 3125 N N . ASP B 2 316 ? 193.349 246.909 162.554 1.00 26.29 316 ASP C N 1
ATOM 3126 C CA . ASP B 2 316 ? 192.112 247.306 161.903 1.00 26.29 316 ASP C CA 1
ATOM 3127 C C . ASP B 2 316 ? 192.236 247.142 160.386 1.00 26.29 316 ASP C C 1
ATOM 3128 O O . ASP B 2 316 ? 193.331 247.012 159.831 1.00 26.29 316 ASP C O 1
ATOM 3133 N N . MET B 2 317 ? 191.086 247.140 159.711 1.00 25.41 317 MET C N 1
ATOM 3134 C CA . MET B 2 317 ? 191.093 246.939 158.267 1.00 25.41 317 MET C CA 1
ATOM 3135 C C . MET B 2 317 ? 191.566 248.188 157.537 1.00 25.41 317 MET C C 1
ATOM 3136 O O . MET B 2 317 ? 192.261 248.087 156.521 1.00 25.41 317 MET C O 1
ATOM 3141 N N . ARG B 2 318 ? 191.218 249.373 158.048 1.00 22.75 318 ARG C N 1
ATOM 3142 C CA . ARG B 2 318 ? 191.676 250.609 157.424 1.00 22.75 318 ARG C CA 1
ATOM 3143 C C . ARG B 2 318 ? 193.166 250.839 157.625 1.00 22.75 318 ARG C C 1
ATOM 3144 O O . ARG B 2 318 ? 193.780 251.559 156.833 1.00 22.75 318 ARG C O 1
ATOM 3152 N N . HIS B 2 319 ? 193.760 250.241 158.654 1.00 22.46 319 HIS C N 1
ATOM 3153 C CA . HIS B 2 319 ? 195.200 250.291 158.851 1.00 22.46 319 HIS C CA 1
ATOM 3154 C C . HIS B 2 319 ? 195.922 249.127 158.191 1.00 22.46 319 HIS C C 1
ATOM 3155 O O . HIS B 2 319 ? 197.029 248.782 158.615 1.00 22.46 319 HIS C O 1
ATOM 3162 N N . ARG B 2 320 ? 195.318 248.516 157.174 1.00 19.17 320 ARG C N 1
ATOM 3163 C CA . ARG B 2 320 ? 195.909 247.419 156.425 1.00 19.17 320 ARG C CA 1
ATOM 3164 C C . ARG B 2 320 ? 195.695 247.567 154.925 1.00 19.17 320 ARG C C 1
ATOM 3165 O O . ARG B 2 320 ? 196.402 246.912 154.142 1.00 19.17 320 ARG C O 1
ATOM 3173 N N . ALA B 2 321 ? 194.789 248.472 154.520 1.00 18.45 321 ALA C N 1
ATOM 3174 C CA . ALA B 2 321 ? 194.240 248.529 153.164 1.00 18.45 321 ALA C CA 1
ATOM 3175 C C . ALA B 2 321 ? 195.308 248.742 152.106 1.00 18.45 321 ALA C C 1
ATOM 3176 O O . ALA B 2 321 ? 195.167 248.285 150.966 1.00 18.45 321 ALA C O 1
ATOM 3178 N N . LEU B 2 322 ? 196.385 249.426 152.463 1.00 18.27 322 LEU C N 1
ATOM 3179 C CA . LEU B 2 322 ? 197.352 249.833 151.465 1.00 18.27 322 LEU C CA 1
ATOM 3180 C C . LEU B 2 322 ? 198.497 248.840 151.363 1.00 18.27 322 LEU C C 1
ATOM 3181 O O . LEU B 2 322 ? 199.543 249.166 150.795 1.00 18.27 322 LEU C O 1
ATOM 3186 N N . THR B 2 323 ? 198.332 247.628 151.904 1.00 16.13 323 THR C N 1
ATOM 3187 C CA . THR B 2 323 ? 199.348 246.611 151.648 1.00 16.13 323 THR C CA 1
ATOM 3188 C C . THR B 2 323 ? 198.750 245.269 151.244 1.00 16.13 323 THR C C 1
ATOM 3189 O O . THR B 2 323 ? 199.460 244.260 151.254 1.00 16.13 323 THR C O 1
ATOM 3193 N N . ASN B 2 324 ? 197.484 245.241 150.826 1.00 16.07 324 ASN C N 1
ATOM 3194 C CA . ASN B 2 324 ? 196.782 243.967 150.712 1.00 16.07 324 ASN C CA 1
ATOM 3195 C C . ASN B 2 324 ? 197.111 243.219 149.423 1.00 16.07 324 ASN C C 1
ATOM 3196 O O . ASN B 2 324 ? 197.281 241.995 149.453 1.00 16.07 324 ASN C O 1
ATOM 3201 N N . PHE B 2 325 ? 197.210 243.908 148.285 1.00 13.10 325 PHE C N 1
ATOM 3202 C CA . PHE B 2 325 ? 197.497 243.187 147.047 1.00 13.10 325 PHE C CA 1
ATOM 3203 C C . PHE B 2 325 ? 198.978 242.945 146.815 1.00 13.10 325 PHE C C 1
ATOM 3204 O O . PHE B 2 325 ? 199.321 242.110 145.973 1.00 13.10 325 PHE C O 1
ATOM 3212 N N . LYS B 2 326 ? 199.860 243.637 147.528 1.00 14.54 326 LYS C N 1
ATOM 3213 C CA . LYS B 2 326 ? 201.291 243.394 147.414 1.00 14.54 326 LYS C CA 1
ATOM 3214 C C . LYS B 2 326 ? 201.746 242.466 148.529 1.00 14.54 326 LYS C C 1
ATOM 3215 O O . LYS B 2 326 ? 201.367 242.640 149.689 1.00 14.54 326 LYS C O 1
ATOM 3221 N N . GLY B 2 327 ? 202.563 241.480 148.174 1.00 14.47 327 GLY C N 1
ATOM 3222 C CA . GLY B 2 327 ? 202.922 240.459 149.136 1.00 14.47 327 GLY C CA 1
ATOM 3223 C C . GLY B 2 327 ? 204.209 240.670 149.891 1.00 14.47 327 GLY C C 1
ATOM 3224 O O . GLY B 2 327 ? 205.269 240.239 149.446 1.00 14.47 327 GLY C O 1
ATOM 3225 N N . GLY B 2 328 ? 204.119 241.256 151.071 1.00 17.79 328 GLY C N 1
ATOM 3226 C CA . GLY B 2 328 ? 205.283 241.420 151.923 1.00 17.79 328 GLY C CA 1
ATOM 3227 C C . GLY B 2 328 ? 204.835 241.441 153.361 1.00 17.79 328 GLY C C 1
ATOM 3228 O O . GLY B 2 328 ? 203.753 241.942 153.678 1.00 17.79 328 GLY C O 1
ATOM 3229 N N . ARG B 2 329 ? 205.682 240.899 154.240 1.00 21.24 329 ARG C N 1
ATOM 3230 C CA . ARG B 2 329 ? 205.306 240.663 155.630 1.00 21.24 329 ARG C CA 1
ATOM 3231 C C . ARG B 2 329 ? 205.093 241.982 156.356 1.00 21.24 329 ARG C C 1
ATOM 3232 O O . ARG B 2 329 ? 205.997 242.820 156.422 1.00 21.24 329 ARG C O 1
ATOM 3240 N N . LEU B 2 330 ? 203.887 242.163 156.883 1.00 25.96 330 LEU C N 1
ATOM 3241 C CA . LEU B 2 330 ? 203.505 243.428 157.489 1.00 25.96 330 LEU C CA 1
ATOM 3242 C C . LEU B 2 330 ? 204.191 243.586 158.837 1.00 25.96 330 LEU C C 1
ATOM 3243 O O . LEU B 2 330 ? 203.898 242.852 159.785 1.00 25.96 330 LEU C O 1
ATOM 3248 N N . SER B 2 331 ? 205.112 244.538 158.914 1.00 40.63 331 SER C N 1
ATOM 3249 C CA . SER B 2 331 ? 205.709 244.946 160.173 1.00 40.63 331 SER C CA 1
ATOM 3250 C C . SER B 2 331 ? 204.897 246.101 160.736 1.00 40.63 331 SER C C 1
ATOM 3251 O O . SER B 2 331 ? 204.514 247.018 160.004 1.00 40.63 331 SER C O 1
ATOM 3254 N N . SER B 2 332 ? 204.622 246.049 162.033 1.00 40.59 332 SER C N 1
ATOM 3255 C CA . SER B 2 332 ? 203.765 247.050 162.644 1.00 40.59 332 SER C CA 1
ATOM 3256 C C . SER B 2 332 ? 204.197 247.249 164.091 1.00 40.59 332 SER C C 1
ATOM 3257 O O . SER B 2 332 ? 205.268 246.799 164.510 1.00 40.59 332 SER C O 1
ATOM 3260 N N . LYS B 2 333 ? 203.352 247.927 164.848 1.00 36.76 333 LYS C N 1
ATOM 3261 C CA . LYS B 2 333 ? 203.547 248.339 166.221 1.00 36.76 333 LYS C CA 1
ATOM 3262 C C . LYS B 2 333 ? 202.483 247.715 167.120 1.00 36.76 333 LYS C C 1
ATOM 3263 O O . LYS B 2 333 ? 201.376 247.420 166.660 1.00 36.76 333 LYS C O 1
ATOM 3269 N N . PRO B 2 334 ? 202.790 247.475 168.397 1.00 29.45 334 PRO C N 1
ATOM 3270 C CA . PRO B 2 334 ? 201.778 246.918 169.308 1.00 29.45 334 PRO C CA 1
ATOM 3271 C C . PRO B 2 334 ? 200.711 247.953 169.628 1.00 29.45 334 PRO C C 1
ATOM 3272 O O . PRO B 2 334 ? 201.014 249.050 170.099 1.00 29.45 334 PRO C O 1
ATOM 3276 N N . ILE B 2 335 ? 199.455 247.596 169.358 1.00 29.10 335 ILE C N 1
ATOM 3277 C CA . ILE B 2 335 ? 198.342 248.513 169.568 1.00 29.10 335 ILE C CA 1
ATOM 3278 C C . ILE B 2 335 ? 198.078 248.657 171.058 1.00 29.10 335 ILE C C 1
ATOM 3279 O O . ILE B 2 335 ? 197.828 247.669 171.760 1.00 29.10 335 ILE C O 1
ATOM 3284 N N . ILE B 2 336 ? 198.124 249.882 171.544 1.00 32.83 336 ILE C N 1
ATOM 3285 C CA . ILE B 2 336 ? 197.832 250.161 172.942 1.00 32.83 336 ILE C CA 1
ATOM 3286 C C . ILE B 2 336 ? 196.342 250.435 173.081 1.00 32.83 336 ILE C C 1
ATOM 3287 O O . ILE B 2 336 ? 195.689 250.911 172.144 1.00 32.83 336 ILE C O 1
ATOM 3292 N N . MET B 2 337 ? 195.787 250.081 174.234 1.00 37.36 337 MET C N 1
ATOM 3293 C CA . MET B 2 337 ? 194.371 250.307 174.483 1.00 37.36 337 MET C CA 1
ATOM 3294 C C . MET B 2 337 ? 194.162 251.662 175.135 1.00 37.36 337 MET C C 1
ATOM 3295 O O . MET B 2 337 ? 194.464 251.850 176.314 1.00 37.36 337 MET C O 1
ATOM 3301 N N . SER C 3 56 ? 238.150 221.778 127.778 1.00 66.01 56 SER D N 1
ATOM 3302 C CA . SER C 3 56 ? 237.335 221.120 128.790 1.00 66.01 56 SER D CA 1
ATOM 3303 C C . SER C 3 56 ? 236.211 220.314 128.151 1.00 66.01 56 SER D C 1
ATOM 3304 O O . SER C 3 56 ? 235.314 219.835 128.841 1.00 66.01 56 SER D O 1
ATOM 3307 N N . ALA C 3 57 ? 236.264 220.164 126.829 1.00 68.24 57 ALA D N 1
ATOM 3308 C CA . ALA C 3 57 ? 235.252 219.389 126.123 1.00 68.24 57 ALA D CA 1
ATOM 3309 C C . ALA C 3 57 ? 235.617 217.917 126.004 1.00 68.24 57 ALA D C 1
ATOM 3310 O O . ALA C 3 57 ? 234.719 217.071 125.928 1.00 68.24 57 ALA D O 1
ATOM 3312 N N . SER C 3 58 ? 236.912 217.589 125.994 1.00 68.39 58 SER D N 1
ATOM 3313 C CA . SER C 3 58 ? 237.318 216.187 126.028 1.00 68.39 58 SER D CA 1
ATOM 3314 C C . SER C 3 58 ? 237.016 215.557 127.381 1.00 68.39 58 SER D C 1
ATOM 3315 O O . SER C 3 58 ? 236.642 214.378 127.450 1.00 68.39 58 SER D O 1
ATOM 3318 N N . ASP C 3 59 ? 237.155 216.331 128.460 1.00 66.56 59 ASP D N 1
ATOM 3319 C CA . ASP C 3 59 ? 236.741 215.853 129.773 1.00 66.56 59 ASP D CA 1
ATOM 3320 C C . ASP C 3 59 ? 235.233 215.662 129.842 1.00 66.56 59 ASP D C 1
ATOM 3321 O O . ASP C 3 59 ? 234.761 214.716 130.481 1.00 66.56 59 ASP D O 1
ATOM 3326 N N . LEU C 3 60 ? 234.467 216.524 129.164 1.00 53.72 60 LEU D N 1
ATOM 3327 C CA . LEU C 3 60 ? 233.024 216.325 129.079 1.00 53.72 60 LEU D CA 1
ATOM 3328 C C . LEU C 3 60 ? 232.678 215.084 128.270 1.00 53.72 60 LEU D C 1
ATOM 3329 O O . LEU C 3 60 ? 231.726 214.376 128.611 1.00 53.72 60 LEU D O 1
ATOM 3334 N N . ASN C 3 61 ? 233.451 214.799 127.216 1.00 51.23 61 ASN D N 1
ATOM 3335 C CA . ASN C 3 61 ? 233.271 213.565 126.453 1.00 51.23 61 ASN D CA 1
ATOM 3336 C C . ASN C 3 61 ? 233.552 212.335 127.310 1.00 51.23 61 ASN D C 1
ATOM 3337 O O . ASN C 3 61 ? 232.843 211.323 127.216 1.00 51.23 61 ASN D O 1
ATOM 3342 N N . ARG C 3 62 ? 234.569 212.415 128.172 1.00 50.93 62 ARG D N 1
ATOM 3343 C CA . ARG C 3 62 ? 234.884 211.294 129.055 1.00 50.93 62 ARG D CA 1
ATOM 3344 C C . ARG C 3 62 ? 233.806 211.115 130.124 1.00 50.93 62 ARG D C 1
ATOM 3345 O O . ARG C 3 62 ? 233.462 209.979 130.478 1.00 50.93 62 ARG D O 1
ATOM 3353 N N . ILE C 3 63 ? 233.264 212.224 130.642 1.00 45.99 63 ILE D N 1
ATOM 3354 C CA . ILE C 3 63 ? 232.159 212.163 131.602 1.00 45.99 63 ILE D CA 1
ATOM 3355 C C . ILE C 3 63 ? 230.917 211.556 130.954 1.00 45.99 63 ILE D C 1
ATOM 3356 O O . ILE C 3 63 ? 230.211 210.749 131.572 1.00 45.99 63 ILE D O 1
ATOM 3361 N N . VAL C 3 64 ? 230.663 211.899 129.687 1.00 40.31 64 VAL D N 1
ATOM 3362 C CA . VAL C 3 64 ? 229.567 211.299 128.926 1.00 40.31 64 VAL D CA 1
ATOM 3363 C C . VAL C 3 64 ? 229.764 209.794 128.759 1.00 40.31 64 VAL D C 1
ATOM 3364 O O . VAL C 3 64 ? 228.827 209.007 128.967 1.00 40.31 64 VAL D O 1
ATOM 3368 N N . LEU C 3 65 ? 230.984 209.370 128.410 1.00 40.96 65 LEU D N 1
ATOM 3369 C CA . LEU C 3 65 ? 231.245 207.946 128.195 1.00 40.96 65 LEU D CA 1
ATOM 3370 C C . LEU C 3 65 ? 231.124 207.150 129.492 1.00 40.96 65 LEU D C 1
ATOM 3371 O O . LEU C 3 65 ? 230.548 206.053 129.502 1.00 40.96 65 LEU D O 1
ATOM 3376 N N . GLU C 3 66 ? 231.617 207.705 130.605 1.00 43.65 66 GLU D N 1
ATOM 3377 C CA . GLU C 3 66 ? 231.465 207.028 131.890 1.00 43.65 66 GLU D CA 1
ATOM 3378 C C . GLU C 3 66 ? 230.019 207.037 132.372 1.00 43.65 66 GLU D C 1
ATOM 3379 O O . GLU C 3 66 ? 229.589 206.081 133.026 1.00 43.65 66 GLU D O 1
ATOM 3385 N N . TYR C 3 67 ? 229.251 208.083 132.039 1.00 34.33 67 TYR D N 1
ATOM 3386 C CA . TYR C 3 67 ? 227.830 208.107 132.373 1.00 34.33 67 TYR D CA 1
ATOM 3387 C C . TYR C 3 67 ? 227.073 207.023 131.624 1.00 34.33 67 TYR D C 1
ATOM 3388 O O . TYR C 3 67 ? 226.195 206.369 132.190 1.00 34.33 67 TYR D O 1
ATOM 3397 N N . LEU C 3 68 ? 227.378 206.843 130.338 1.00 35.94 68 LEU D N 1
ATOM 3398 C CA . LEU C 3 68 ? 226.715 205.790 129.575 1.00 35.94 68 LEU D CA 1
ATOM 3399 C C . LEU C 3 68 ? 227.125 204.408 130.073 1.00 35.94 68 LEU D C 1
ATOM 3400 O O . LEU C 3 68 ? 226.285 203.498 130.159 1.00 35.94 68 LEU D O 1
ATOM 3405 N N . ASN C 3 69 ? 228.401 204.252 130.445 1.00 39.14 69 ASN D N 1
ATOM 3406 C CA . ASN C 3 69 ? 228.888 202.977 130.965 1.00 39.14 69 ASN D CA 1
ATOM 3407 C C . ASN C 3 69 ? 228.245 202.627 132.304 1.00 39.14 69 ASN D C 1
ATOM 3408 O O . ASN C 3 69 ? 227.963 201.454 132.570 1.00 39.14 69 ASN D O 1
ATOM 3413 N N . LYS C 3 70 ? 227.997 203.623 133.156 1.00 39.93 70 LYS D N 1
ATOM 3414 C CA . LYS C 3 70 ? 227.359 203.345 134.437 1.00 39.93 70 LYS D CA 1
ATOM 3415 C C . LYS C 3 70 ? 225.837 203.319 134.360 1.00 39.93 70 LYS D C 1
ATOM 3416 O O . LYS C 3 70 ? 225.201 202.708 135.226 1.00 39.93 70 LYS D O 1
ATOM 3422 N N . LYS C 3 71 ? 225.238 203.954 133.354 1.00 32.72 71 LYS D N 1
ATOM 3423 C CA . LYS C 3 71 ? 223.796 203.953 133.172 1.00 32.72 71 LYS D CA 1
ATOM 3424 C C . LYS C 3 71 ? 223.332 202.850 132.235 1.00 32.72 71 LYS D C 1
ATOM 3425 O O . LYS C 3 71 ? 222.141 202.786 131.915 1.00 32.72 71 LYS D O 1
ATOM 3431 N N . GLY C 3 72 ? 224.240 202.000 131.769 1.00 37.64 72 GLY D N 1
ATOM 3432 C CA . GLY C 3 72 ? 223.801 200.750 131.184 1.00 37.64 72 GLY D CA 1
ATOM 3433 C C . GLY C 3 72 ? 223.610 200.790 129.687 1.00 37.64 72 GLY D C 1
ATOM 3434 O O . GLY C 3 72 ? 222.547 200.434 129.170 1.00 37.64 72 GLY D O 1
ATOM 3435 N N . TYR C 3 73 ? 224.642 201.239 128.986 1.00 36.35 73 TYR D N 1
ATOM 3436 C CA . TYR C 3 73 ? 224.713 201.169 127.537 1.00 36.35 73 TYR D CA 1
ATOM 3437 C C . TYR C 3 73 ? 225.930 200.338 127.173 1.00 36.35 73 TYR D C 1
ATOM 3438 O O . TYR C 3 73 ? 227.033 200.605 127.663 1.00 36.35 73 TYR D O 1
ATOM 3447 N N . HIS C 3 74 ? 225.721 199.315 126.346 1.00 52.13 74 HIS D N 1
ATOM 3448 C CA . HIS C 3 74 ? 226.814 198.491 125.852 1.00 52.13 74 HIS D CA 1
ATOM 3449 C C . HIS C 3 74 ? 227.753 199.333 124.988 1.00 52.13 74 HIS D C 1
ATOM 3450 O O . HIS C 3 74 ? 227.374 200.388 124.469 1.00 52.13 74 HIS D O 1
ATOM 3457 N N . ARG C 3 75 ? 229.004 198.866 124.875 1.00 56.28 75 ARG D N 1
ATOM 3458 C CA . ARG C 3 75 ? 230.046 199.607 124.164 1.00 56.28 75 ARG D CA 1
ATOM 3459 C C . ARG C 3 75 ? 229.678 199.817 122.699 1.00 56.28 75 ARG D C 1
ATOM 3460 O O . ARG C 3 75 ? 229.800 200.930 122.170 1.00 56.28 75 ARG D O 1
ATOM 3468 N N . THR C 3 76 ? 229.182 198.764 122.045 1.00 55.72 76 THR D N 1
ATOM 3469 C CA . THR C 3 76 ? 228.657 198.901 120.691 1.00 55.72 76 THR D CA 1
ATOM 3470 C C . THR C 3 76 ? 227.417 199.789 120.670 1.00 55.72 76 THR D C 1
ATOM 3471 O O . THR C 3 76 ? 227.264 200.627 119.774 1.00 55.72 76 THR D O 1
ATOM 3475 N N . GLU C 3 77 ? 226.555 199.662 121.685 1.00 45.55 77 GLU D N 1
ATOM 3476 C CA . GLU C 3 77 ? 225.338 200.468 121.743 1.00 45.55 77 GLU D CA 1
ATOM 3477 C C . GLU C 3 77 ? 225.654 201.940 121.989 1.00 45.55 77 GLU D C 1
ATOM 3478 O O . GLU C 3 77 ? 225.035 202.824 121.384 1.00 45.55 77 GLU D O 1
ATOM 3484 N N . ALA C 3 78 ? 226.655 202.224 122.826 1.00 43.20 78 ALA D N 1
ATOM 3485 C CA . ALA C 3 78 ? 227.033 203.611 123.072 1.00 43.20 78 ALA D CA 1
ATOM 3486 C C . ALA C 3 78 ? 227.745 204.214 121.867 1.00 43.20 78 ALA D C 1
ATOM 3487 O O . ALA C 3 78 ? 227.543 205.395 121.552 1.00 43.20 78 ALA D O 1
ATOM 3489 N N . MET C 3 79 ? 228.563 203.413 121.169 1.00 47.23 79 MET D N 1
ATOM 3490 C CA . MET C 3 79 ? 229.199 203.878 119.937 1.00 47.23 79 MET D CA 1
ATOM 3491 C C . MET C 3 79 ? 228.166 204.190 118.860 1.00 47.23 79 MET D C 1
ATOM 3492 O O . MET C 3 79 ? 228.265 205.214 118.170 1.00 47.23 79 MET D O 1
ATOM 3497 N N . LEU C 3 80 ? 227.145 203.342 118.728 1.00 39.29 80 LEU D N 1
ATOM 3498 C CA . LEU C 3 80 ? 226.121 203.583 117.723 1.00 39.29 80 LEU D CA 1
ATOM 3499 C C . LEU C 3 80 ? 225.198 204.731 118.107 1.00 39.29 80 LEU D C 1
ATOM 3500 O O . LEU C 3 80 ? 224.733 205.455 117.223 1.00 39.29 80 LEU D O 1
ATOM 3505 N N . ARG C 3 81 ? 224.957 204.953 119.401 1.00 33.82 81 ARG D N 1
ATOM 3506 C CA . ARG C 3 81 ? 224.176 206.124 119.791 1.00 33.82 81 ARG D CA 1
ATOM 3507 C C . ARG C 3 81 ? 224.971 207.411 119.621 1.00 33.82 81 ARG D C 1
ATOM 3508 O O . ARG C 3 81 ? 224.388 208.454 119.307 1.00 33.82 81 ARG D O 1
ATOM 3516 N N . ALA C 3 82 ? 226.298 207.351 119.763 1.00 36.06 82 ALA D N 1
ATOM 3517 C CA . ALA C 3 82 ? 227.129 208.516 119.471 1.00 36.06 82 ALA D CA 1
ATOM 3518 C C . ALA C 3 82 ? 227.129 208.835 117.980 1.00 36.06 82 ALA D C 1
ATOM 3519 O O . ALA C 3 82 ? 226.971 209.998 117.581 1.00 36.06 82 ALA D O 1
ATOM 3521 N N . GLU C 3 83 ? 227.300 207.805 117.141 1.00 41.38 83 GLU D N 1
ATOM 3522 C CA . GLU C 3 83 ? 227.257 208.000 115.693 1.00 41.38 83 GLU D CA 1
ATOM 3523 C C . GLU C 3 83 ? 225.878 208.437 115.216 1.00 41.38 83 GLU D C 1
ATOM 3524 O O . GLU C 3 83 ? 225.774 209.167 114.226 1.00 41.38 83 GLU D O 1
ATOM 3530 N N . SER C 3 84 ? 224.815 208.009 115.897 1.00 37.28 84 SER D N 1
ATOM 3531 C CA . SER C 3 84 ? 223.487 208.510 115.573 1.00 37.28 84 SER D CA 1
ATOM 3532 C C . SER C 3 84 ? 223.321 209.956 116.019 1.00 37.28 84 SER D C 1
ATOM 3533 O O . SER C 3 84 ? 222.654 210.745 115.346 1.00 37.28 84 SER D O 1
ATOM 3536 N N . GLY C 3 85 ? 223.931 210.327 117.144 1.00 36.67 85 GLY D N 1
ATOM 3537 C CA . GLY C 3 85 ? 223.849 211.701 117.597 1.00 36.67 85 GLY D CA 1
ATOM 3538 C C . GLY C 3 85 ? 224.642 212.675 116.756 1.00 36.67 85 GLY D C 1
ATOM 3539 O O . GLY C 3 85 ? 224.321 213.866 116.747 1.00 36.67 85 GLY D O 1
ATOM 3540 N N . ARG C 3 86 ? 225.669 212.201 116.046 1.00 40.51 86 ARG D N 1
ATOM 3541 C CA . ARG C 3 86 ? 226.517 213.135 115.309 1.00 40.51 86 ARG D CA 1
ATOM 3542 C C . ARG C 3 86 ? 225.937 213.522 113.950 1.00 40.51 86 ARG D C 1
ATOM 3543 O O . ARG C 3 86 ? 226.054 214.683 113.542 1.00 40.51 86 ARG D O 1
ATOM 3551 N N . THR C 3 87 ? 225.322 212.586 113.229 1.00 37.56 87 THR D N 1
ATOM 3552 C CA . THR C 3 87 ? 224.876 212.869 111.870 1.00 37.56 87 THR D CA 1
ATOM 3553 C C . THR C 3 87 ? 223.606 213.711 111.858 1.00 37.56 87 THR D C 1
ATOM 3554 O O . THR C 3 87 ? 222.772 213.636 112.764 1.00 37.56 87 THR D O 1
ATOM 3558 N N . LEU C 3 88 ? 223.470 214.515 110.806 1.00 33.69 88 LEU D N 1
ATOM 3559 C CA . LEU C 3 88 ? 222.376 215.465 110.685 1.00 33.69 88 LEU D CA 1
ATOM 3560 C C . LEU C 3 88 ? 221.062 214.757 110.377 1.00 33.69 88 LEU D C 1
ATOM 3561 O O . LEU C 3 88 ? 221.033 213.625 109.891 1.00 33.69 88 LEU D O 1
ATOM 3566 N N . THR C 3 89 ? 219.969 215.444 110.677 1.00 36.61 89 THR D N 1
ATOM 3567 C CA . THR C 3 89 ? 218.639 214.995 110.283 1.00 36.61 89 THR D CA 1
ATOM 3568 C C . THR C 3 89 ? 218.503 215.069 108.769 1.00 36.61 89 THR D C 1
ATOM 3569 O O . THR C 3 89 ? 218.614 216.165 108.204 1.00 36.61 89 THR D O 1
ATOM 3573 N N . PRO C 3 90 ? 218.266 213.950 108.072 1.00 40.74 90 PRO D N 1
ATOM 3574 C CA . PRO C 3 90 ? 218.168 213.995 106.607 1.00 40.74 90 PRO D CA 1
ATOM 3575 C C . PRO C 3 90 ? 216.905 214.671 106.099 1.00 40.74 90 PRO D C 1
ATOM 3576 O O . PRO C 3 90 ? 216.061 215.118 106.881 1.00 40.74 90 PRO D O 1
ATOM 3580 N N . GLN C 3 91 ? 216.762 214.734 104.780 1.00 49.42 91 GLN D N 1
ATOM 3581 C CA . GLN C 3 91 ? 215.687 215.485 104.151 1.00 49.42 91 GLN D CA 1
ATOM 3582 C C . GLN C 3 91 ? 214.445 214.621 103.994 1.00 49.42 91 GLN D C 1
ATOM 3583 O O . GLN C 3 91 ? 214.512 213.513 103.452 1.00 49.42 91 GLN D O 1
ATOM 3589 N N . ASN C 3 92 ? 213.317 215.131 104.474 1.00 52.03 92 ASN D N 1
ATOM 3590 C CA . ASN C 3 92 ? 212.008 214.546 104.223 1.00 52.03 92 ASN D CA 1
ATOM 3591 C C . ASN C 3 92 ? 211.418 215.248 103.008 1.00 52.03 92 ASN D C 1
ATOM 3592 O O . ASN C 3 92 ? 211.174 216.458 103.049 1.00 52.03 92 ASN D O 1
ATOM 3597 N N . LYS C 3 93 ? 211.207 214.496 101.924 1.00 54.39 93 LYS D N 1
ATOM 3598 C CA . LYS C 3 93 ? 210.739 215.099 100.680 1.00 54.39 93 LYS D CA 1
ATOM 3599 C C . LYS C 3 93 ? 209.292 215.563 100.767 1.00 54.39 93 LYS D C 1
ATOM 3600 O O . LYS C 3 93 ? 208.894 216.459 100.015 1.00 54.39 93 LYS D O 1
ATOM 3606 N N . GLN C 3 94 ? 208.503 214.977 101.660 1.00 50.72 94 GLN D N 1
ATOM 3607 C CA . GLN C 3 94 ? 207.153 215.449 101.953 1.00 50.72 94 GLN D CA 1
ATOM 3608 C C . GLN C 3 94 ? 207.174 216.407 103.139 1.00 50.72 94 GLN D C 1
ATOM 3609 O O . GLN C 3 94 ? 206.515 216.175 104.152 1.00 50.72 94 GLN D O 1
ATOM 3615 N N . SER C 3 95 ? 207.949 217.492 103.020 1.00 48.19 95 SER D N 1
ATOM 3616 C CA . SER C 3 95 ? 208.305 218.293 104.188 1.00 48.19 95 SER D CA 1
ATOM 3617 C C . SER C 3 95 ? 207.128 219.114 104.728 1.00 48.19 95 SER D C 1
ATOM 3618 O O . SER C 3 95 ? 206.885 219.042 105.939 1.00 48.19 95 SER D O 1
ATOM 3621 N N . PRO C 3 96 ? 206.343 219.898 103.923 1.00 46.66 96 PRO D N 1
ATOM 3622 C CA . PRO C 3 96 ? 205.128 220.464 104.515 1.00 46.66 96 PRO D CA 1
ATOM 3623 C C . PRO C 3 96 ? 203.912 219.575 104.296 1.00 46.66 96 PRO D C 1
ATOM 3624 O O . PRO C 3 96 ? 202.783 220.058 104.436 1.00 46.66 96 PRO D O 1
ATOM 3628 N N . ALA C 3 97 ? 204.141 218.301 103.929 1.00 40.89 97 ALA D N 1
ATOM 3629 C CA . ALA C 3 97 ? 203.125 217.355 103.464 1.00 40.89 97 ALA D CA 1
ATOM 3630 C C . ALA C 3 97 ? 202.392 217.917 102.255 1.00 40.89 97 ALA D C 1
ATOM 3631 O O . ALA C 3 97 ? 201.279 218.431 102.398 1.00 40.89 97 ALA D O 1
ATOM 3633 N N . ASN C 3 98 ? 203.078 217.953 101.107 1.00 43.23 98 ASN D N 1
ATOM 3634 C CA . ASN C 3 98 ? 202.461 218.292 99.826 1.00 43.23 98 ASN D CA 1
ATOM 3635 C C . ASN C 3 98 ? 201.192 217.483 99.579 1.00 43.23 98 ASN D C 1
ATOM 3636 O O . ASN C 3 98 ? 201.097 216.310 99.950 1.00 43.23 98 ASN D O 1
ATOM 3641 N N . THR C 3 99 ? 200.218 218.117 98.931 1.00 41.40 99 THR D N 1
ATOM 3642 C CA . THR C 3 99 ? 198.848 217.619 98.905 1.00 41.40 99 THR D CA 1
ATOM 3643 C C . THR C 3 99 ? 198.640 216.423 97.981 1.00 41.40 99 THR D C 1
ATOM 3644 O O . THR C 3 99 ? 197.500 215.977 97.837 1.00 41.40 99 THR D O 1
ATOM 3648 N N . LYS C 3 100 ? 199.695 215.888 97.366 1.00 42.16 100 LYS D N 1
ATOM 3649 C CA . LYS C 3 100 ? 199.574 214.636 96.631 1.00 42.16 100 LYS D CA 1
ATOM 3650 C C . LYS C 3 100 ? 199.721 213.441 97.566 1.00 42.16 100 LYS D C 1
ATOM 3651 O O . LYS C 3 100 ? 198.829 212.590 97.648 1.00 42.16 100 LYS D O 1
ATOM 3657 N N . THR C 3 101 ? 200.842 213.366 98.284 1.00 42.08 101 THR D N 1
ATOM 3658 C CA . THR C 3 101 ? 201.146 212.237 99.155 1.00 42.08 101 THR D CA 1
ATOM 3659 C C . THR C 3 101 ? 200.980 212.563 100.635 1.00 42.08 101 THR D C 1
ATOM 3660 O O . THR C 3 101 ? 201.424 211.784 101.483 1.00 42.08 101 THR D O 1
ATOM 3664 N N . GLY C 3 102 ? 200.353 213.687 100.968 1.00 43.71 102 GLY D N 1
ATOM 3665 C CA . GLY C 3 102 ? 200.174 214.101 102.347 1.00 43.71 102 GLY D CA 1
ATOM 3666 C C . GLY C 3 102 ? 198.723 213.984 102.773 1.00 43.71 102 GLY D C 1
ATOM 3667 O O . GLY C 3 102 ? 197.811 214.114 101.955 1.00 43.71 102 GLY D O 1
ATOM 3668 N N . LYS C 3 103 ? 198.514 213.753 104.066 1.00 40.86 103 LYS D N 1
ATOM 3669 C CA . LYS C 3 103 ? 197.185 213.562 104.623 1.00 40.86 103 LYS D CA 1
ATOM 3670 C C . LYS C 3 103 ? 196.895 214.609 105.690 1.00 40.86 103 LYS D C 1
ATOM 3671 O O . LYS C 3 103 ? 197.803 215.221 106.256 1.00 40.86 103 LYS D O 1
ATOM 3677 N N . PHE C 3 104 ? 195.607 214.809 105.953 1.00 39.43 104 PHE D N 1
ATOM 3678 C CA . PHE C 3 104 ? 195.177 215.646 107.056 1.00 39.43 104 PHE D CA 1
ATOM 3679 C C . PHE C 3 104 ? 195.444 214.931 108.382 1.00 39.43 104 PHE D C 1
ATOM 3680 O O . PHE C 3 104 ? 195.619 213.710 108.411 1.00 39.43 104 PHE D O 1
ATOM 3688 N N . PRO C 3 105 ? 195.491 215.664 109.495 1.00 41.00 105 PRO D N 1
ATOM 3689 C CA . PRO C 3 105 ? 195.522 214.992 110.796 1.00 41.00 105 PRO D CA 1
ATOM 3690 C C . PRO C 3 105 ? 194.170 214.384 111.125 1.00 41.00 105 PRO D C 1
ATOM 3691 O O . PRO C 3 105 ? 193.124 214.848 110.666 1.00 41.00 105 PRO D O 1
ATOM 3695 N N . GLU C 3 106 ? 194.204 213.326 111.929 1.00 45.10 106 GLU D N 1
ATOM 3696 C CA . GLU C 3 106 ? 192.975 212.654 112.324 1.00 45.10 106 GLU D CA 1
ATOM 3697 C C . GLU C 3 106 ? 192.222 213.481 113.356 1.00 45.10 106 GLU D C 1
ATOM 3698 O O . GLU C 3 106 ? 192.818 214.061 114.267 1.00 45.10 106 GLU D O 1
ATOM 3704 N N . GLN C 3 107 ? 190.901 213.542 113.205 1.00 42.57 107 GLN D N 1
ATOM 3705 C CA . GLN C 3 107 ? 190.037 214.143 114.217 1.00 42.57 107 GLN D CA 1
ATOM 3706 C C . GLN C 3 107 ? 189.390 213.007 115.005 1.00 42.57 107 GLN D C 1
ATOM 3707 O O . GLN C 3 107 ? 188.244 212.619 114.784 1.00 42.57 107 GLN D O 1
ATOM 3713 N N . SER C 3 108 ? 190.154 212.482 115.961 1.00 39.90 108 SER D N 1
ATOM 3714 C CA . SER C 3 108 ? 189.788 211.275 116.688 1.00 39.90 108 SER D CA 1
ATOM 3715 C C . SER C 3 108 ? 189.567 211.524 118.172 1.00 39.90 108 SER D C 1
ATOM 3716 O O . SER C 3 108 ? 189.489 210.560 118.942 1.00 39.90 108 SER D O 1
ATOM 3719 N N . SER C 3 109 ? 189.495 212.793 118.587 1.00 31.45 109 SER D N 1
ATOM 3720 C CA . SER C 3 109 ? 189.134 213.239 119.937 1.00 31.45 109 SER D CA 1
ATOM 3721 C C . SER C 3 109 ? 190.082 212.736 121.026 1.00 31.45 109 SER D C 1
ATOM 3722 O O . SER C 3 109 ? 189.708 212.700 122.200 1.00 31.45 109 SER D O 1
ATOM 3725 N N . ILE C 3 110 ? 191.305 212.351 120.675 1.00 28.60 110 ILE D N 1
ATOM 3726 C CA . ILE C 3 110 ? 192.306 211.959 121.663 1.00 28.60 110 ILE D CA 1
ATOM 3727 C C . ILE C 3 110 ? 193.365 213.057 121.724 1.00 28.60 110 ILE D C 1
ATOM 3728 O O . ILE C 3 110 ? 193.485 213.845 120.776 1.00 28.60 110 ILE D O 1
ATOM 3733 N N . PRO C 3 111 ? 194.125 213.178 122.810 1.00 21.70 111 PRO D N 1
ATOM 3734 C CA . PRO C 3 111 ? 195.221 214.150 122.841 1.00 21.70 111 PRO D CA 1
ATOM 3735 C C . PRO C 3 111 ? 196.455 213.599 122.148 1.00 21.70 111 PRO D C 1
ATOM 3736 O O . PRO C 3 111 ? 196.561 212.380 121.950 1.00 21.70 111 PRO D O 1
ATOM 3740 N N . PRO C 3 112 ? 197.394 214.460 121.743 1.00 20.43 112 PRO D N 1
ATOM 3741 C CA . PRO C 3 112 ? 198.572 213.981 121.008 1.00 20.43 112 PRO D CA 1
ATOM 3742 C C . PRO C 3 112 ? 199.512 213.146 121.863 1.00 20.43 112 PRO D C 1
ATOM 3743 O O . PRO C 3 112 ? 199.488 213.180 123.095 1.00 20.43 112 PRO D O 1
ATOM 3747 N N . ASN C 3 113 ? 200.349 212.380 121.172 1.00 28.06 113 ASN D N 1
ATOM 3748 C CA . ASN C 3 113 ? 201.308 211.479 121.793 1.00 28.06 113 ASN D CA 1
ATOM 3749 C C . ASN C 3 113 ? 202.495 211.267 120.860 1.00 28.06 113 ASN D C 1
ATOM 3750 O O . ASN C 3 113 ? 202.340 210.670 119.788 1.00 28.06 113 ASN D O 1
ATOM 3755 N N . PRO C 3 114 ? 203.690 211.733 121.225 1.00 30.18 114 PRO D N 1
ATOM 3756 C CA . PRO C 3 114 ? 204.858 211.595 120.346 1.00 30.18 114 PRO D CA 1
ATOM 3757 C C . PRO C 3 114 ? 205.478 210.206 120.304 1.00 30.18 114 PRO D C 1
ATOM 3758 O O . PRO C 3 114 ? 206.578 210.065 119.765 1.00 30.18 114 PRO D O 1
ATOM 3762 N N . GLY C 3 115 ? 204.826 209.176 120.842 1.00 46.05 115 GLY D N 1
ATOM 3763 C CA . GLY C 3 115 ? 205.308 207.813 120.703 1.00 46.05 115 GLY D CA 1
ATOM 3764 C C . GLY C 3 115 ? 204.981 207.220 119.347 1.00 46.05 115 GLY D C 1
ATOM 3765 O O . GLY C 3 115 ? 204.633 207.969 118.426 1.00 46.05 115 GLY D O 1
ATOM 3766 N N . LYS C 3 116 ? 205.025 205.883 119.252 1.00 59.81 116 LYS D N 1
ATOM 3767 C CA . LYS C 3 116 ? 204.936 205.070 118.019 1.00 59.81 116 LYS D CA 1
ATOM 3768 C C . LYS C 3 116 ? 205.686 205.720 116.852 1.00 59.81 116 LYS D C 1
ATOM 3769 O O . LYS C 3 116 ? 205.133 206.016 115.794 1.00 59.81 116 LYS D O 1
ATOM 3775 N N . THR C 3 117 ? 206.979 205.946 117.078 1.00 44.29 117 THR D N 1
ATOM 3776 C CA . THR C 3 117 ? 207.748 206.863 116.247 1.00 44.29 117 THR D CA 1
ATOM 3777 C C . THR C 3 117 ? 209.215 206.464 116.279 1.00 44.29 117 THR D C 1
ATOM 3778 O O . THR C 3 117 ? 209.778 206.264 117.358 1.00 44.29 117 THR D O 1
ATOM 3782 N N . ALA C 3 118 ? 209.826 206.348 115.101 1.00 38.42 118 ALA D N 1
ATOM 3783 C CA . ALA C 3 118 ? 211.236 206.020 114.991 1.00 38.42 118 ALA D CA 1
ATOM 3784 C C . ALA C 3 118 ? 212.081 207.292 115.028 1.00 38.42 118 ALA D C 1
ATOM 3785 O O . ALA C 3 118 ? 211.575 208.408 115.156 1.00 38.42 118 ALA D O 1
ATOM 3787 N N . LYS C 3 119 ? 213.388 207.116 114.896 1.00 38.31 119 LYS D N 1
ATOM 3788 C CA . LYS C 3 119 ? 214.363 208.167 115.132 1.00 38.31 119 LYS D CA 1
ATOM 3789 C C . LYS C 3 119 ? 214.449 209.129 113.947 1.00 38.31 119 LYS D C 1
ATOM 3790 O O . LYS C 3 119 ? 214.081 208.778 112.824 1.00 38.31 119 LYS D O 1
ATOM 3796 N N . PRO C 3 120 ? 214.909 210.368 114.172 1.00 34.41 120 PRO D N 1
ATOM 3797 C CA . PRO C 3 120 ? 215.121 211.280 113.038 1.00 34.41 120 PRO D CA 1
ATOM 3798 C C . PRO C 3 120 ? 216.371 210.976 112.243 1.00 34.41 120 PRO D C 1
ATOM 3799 O O . PRO C 3 120 ? 216.548 211.545 111.162 1.00 34.41 120 PRO D O 1
ATOM 3803 N N . ILE C 3 121 ? 217.237 210.098 112.738 1.00 40.85 121 ILE D N 1
ATOM 3804 C CA . ILE C 3 121 ? 218.531 209.879 112.107 1.00 40.85 121 ILE D CA 1
ATOM 3805 C C . ILE C 3 121 ? 218.405 208.922 110.931 1.00 40.85 121 ILE D C 1
ATOM 3806 O O . ILE C 3 121 ? 219.088 209.081 109.912 1.00 40.85 121 ILE D O 1
ATOM 3811 N N . SER C 3 122 ? 217.526 207.929 111.051 1.00 42.83 122 SER D N 1
ATOM 3812 C CA . SER C 3 122 ? 217.289 206.971 109.981 1.00 42.83 122 SER D CA 1
ATOM 3813 C C . SER C 3 122 ? 216.683 207.662 108.761 1.00 42.83 122 SER D C 1
ATOM 3814 O O . SER C 3 122 ? 215.913 208.619 108.879 1.00 42.83 122 SER D O 1
ATOM 3817 N N . ASN C 3 123 ? 217.056 207.162 107.579 1.00 49.92 123 ASN D N 1
ATOM 3818 C CA . ASN C 3 123 ? 216.911 207.833 106.289 1.00 49.92 123 ASN D CA 1
ATOM 3819 C C . ASN C 3 123 ? 215.473 208.181 105.890 1.00 49.92 123 ASN D C 1
ATOM 3820 O O . ASN C 3 123 ? 215.166 209.374 105.774 1.00 49.92 123 ASN D O 1
ATOM 3825 N N . PRO C 3 124 ? 214.544 207.211 105.666 1.00 51.10 124 PRO D N 1
ATOM 3826 C CA . PRO C 3 124 ? 213.324 207.576 104.937 1.00 51.10 124 PRO D CA 1
ATOM 3827 C C . PRO C 3 124 ? 212.253 208.184 105.827 1.00 51.10 124 PRO D C 1
ATOM 3828 O O . PRO C 3 124 ? 212.479 208.435 107.015 1.00 51.10 124 PRO D O 1
ATOM 3832 N N . THR C 3 125 ? 211.086 208.445 105.249 1.00 51.95 125 THR D N 1
ATOM 3833 C CA . THR C 3 125 ? 209.928 208.866 106.025 1.00 51.95 125 THR D CA 1
ATOM 3834 C C . THR C 3 125 ? 209.210 207.643 106.580 1.00 51.95 125 THR D C 1
ATOM 3835 O O . THR C 3 125 ? 209.516 206.512 106.201 1.00 51.95 125 THR D O 1
ATOM 3839 N N . PRO C 3 149 ? 187.970 205.407 105.888 1.00 67.22 149 PRO D N 1
ATOM 3840 C CA . PRO C 3 149 ? 189.287 205.969 105.574 1.00 67.22 149 PRO D CA 1
ATOM 3841 C C . PRO C 3 149 ? 189.224 207.020 104.469 1.00 67.22 149 PRO D C 1
ATOM 3842 O O . PRO C 3 149 ? 188.995 206.640 103.315 1.00 67.22 149 PRO D O 1
ATOM 3846 N N . GLU C 3 150 ? 189.441 208.293 104.829 1.00 53.54 150 GLU D N 1
ATOM 3847 C CA . GLU C 3 150 ? 189.348 209.446 103.925 1.00 53.54 150 GLU D CA 1
ATOM 3848 C C . GLU C 3 150 ? 187.970 209.496 103.256 1.00 53.54 150 GLU D C 1
ATOM 3849 O O . GLU C 3 150 ? 187.813 209.258 102.056 1.00 53.54 150 GLU D O 1
ATOM 3855 N N . ASN C 3 151 ? 186.976 209.779 104.101 1.00 49.82 151 ASN D N 1
ATOM 3856 C CA . ASN C 3 151 ? 185.561 209.568 103.817 1.00 49.82 151 ASN D CA 1
ATOM 3857 C C . ASN C 3 151 ? 185.075 210.387 102.618 1.00 49.82 151 ASN D C 1
ATOM 3858 O O . ASN C 3 151 ? 185.740 211.299 102.122 1.00 49.82 151 ASN D O 1
ATOM 3863 N N . TYR C 3 152 ? 183.865 210.051 102.177 1.00 51.58 152 TYR D N 1
ATOM 3864 C CA . TYR C 3 152 ? 183.388 210.416 100.852 1.00 51.58 152 TYR D CA 1
ATOM 3865 C C . TYR C 3 152 ? 182.838 211.833 100.780 1.00 51.58 152 TYR D C 1
ATOM 3866 O O . TYR C 3 152 ? 182.816 212.415 99.689 1.00 51.58 152 TYR D O 1
ATOM 3875 N N . ILE C 3 153 ? 182.428 212.408 101.913 1.00 47.94 153 ILE D N 1
ATOM 3876 C CA . ILE C 3 153 ? 181.748 213.699 101.889 1.00 47.94 153 ILE D CA 1
ATOM 3877 C C . ILE C 3 153 ? 182.733 214.824 101.594 1.00 47.94 153 ILE D C 1
ATOM 3878 O O . ILE C 3 153 ? 182.461 215.698 100.763 1.00 47.94 153 ILE D O 1
ATOM 3883 N N . ARG C 3 154 ? 183.909 214.800 102.225 1.00 43.48 154 ARG D N 1
ATOM 3884 C CA . ARG C 3 154 ? 184.921 215.804 101.913 1.00 43.48 154 ARG D CA 1
ATOM 3885 C C . ARG C 3 154 ? 185.559 215.566 100.547 1.00 43.48 154 ARG D C 1
ATOM 3886 O O . ARG C 3 154 ? 185.865 216.531 99.833 1.00 43.48 154 ARG D O 1
ATOM 3894 N N . ALA C 3 155 ? 185.723 214.299 100.149 1.00 41.52 155 ALA D N 1
ATOM 3895 C CA . ALA C 3 155 ? 186.268 213.961 98.841 1.00 41.52 155 ALA D CA 1
ATOM 3896 C C . ALA C 3 155 ? 185.313 214.289 97.704 1.00 41.52 155 ALA D C 1
ATOM 3897 O O . ALA C 3 155 ? 185.748 214.343 96.550 1.00 41.52 155 ALA D O 1
ATOM 3899 N N . TYR C 3 156 ? 184.032 214.498 97.997 1.00 50.98 156 TYR D N 1
ATOM 3900 C CA . TYR C 3 156 ? 183.113 215.037 97.007 1.00 50.98 156 TYR D CA 1
ATOM 3901 C C . TYR C 3 156 ? 182.978 216.549 97.117 1.00 50.98 156 TYR D C 1
ATOM 3902 O O . TYR C 3 156 ? 182.782 217.220 96.097 1.00 50.98 156 TYR D O 1
ATOM 3911 N N . SER C 3 157 ? 183.102 217.103 98.329 1.00 50.04 157 SER D N 1
ATOM 3912 C CA . SER C 3 157 ? 182.967 218.544 98.512 1.00 50.04 157 SER D CA 1
ATOM 3913 C C . SER C 3 157 ? 184.149 219.302 97.928 1.00 50.04 157 SER D C 1
ATOM 3914 O O . SER C 3 157 ? 184.001 220.472 97.555 1.00 50.04 157 SER D O 1
ATOM 3917 N N . MET C 3 158 ? 185.317 218.654 97.846 1.00 47.53 158 MET D N 1
ATOM 3918 C CA . MET C 3 158 ? 186.457 219.222 97.127 1.00 47.53 158 MET D CA 1
ATOM 3919 C C . MET C 3 158 ? 186.106 219.509 95.670 1.00 47.53 158 MET D C 1
ATOM 3920 O O . MET C 3 158 ? 186.254 220.643 95.191 1.00 47.53 158 MET D O 1
ATOM 3925 N N . LEU C 3 159 ? 185.600 218.491 94.967 1.00 49.12 159 LEU D N 1
ATOM 3926 C CA . LEU C 3 159 ? 185.207 218.645 93.570 1.00 49.12 159 LEU D CA 1
ATOM 3927 C C . LEU C 3 159 ? 184.011 219.577 93.432 1.00 49.12 159 LEU D C 1
ATOM 3928 O O . LEU C 3 159 ? 183.911 220.329 92.453 1.00 49.12 159 LEU D O 1
ATOM 3933 N N . LYS C 3 160 ? 183.118 219.569 94.427 1.00 53.45 160 LYS D N 1
ATOM 3934 C CA . LYS C 3 160 ? 181.939 220.431 94.401 1.00 53.45 160 LYS D CA 1
ATOM 3935 C C . LYS C 3 160 ? 182.325 221.904 94.473 1.00 53.45 160 LYS D C 1
ATOM 3936 O O . LYS C 3 160 ? 181.847 222.718 93.678 1.00 53.45 160 LYS D O 1
ATOM 3942 N N . ASN C 3 161 ? 183.222 222.259 95.397 1.00 52.48 161 ASN D N 1
ATOM 3943 C CA . ASN C 3 161 ? 183.664 223.647 95.491 1.00 52.48 161 ASN D CA 1
ATOM 3944 C C . ASN C 3 161 ? 184.553 224.038 94.318 1.00 52.48 161 ASN D C 1
ATOM 3945 O O . ASN C 3 161 ? 184.510 225.196 93.874 1.00 52.48 161 ASN D O 1
ATOM 3950 N N . TRP C 3 162 ? 185.333 223.087 93.786 1.00 53.58 162 TRP D N 1
ATOM 3951 C CA . TRP C 3 162 ? 186.195 223.386 92.646 1.00 53.58 162 TRP D CA 1
ATOM 3952 C C . TRP C 3 162 ? 185.384 223.692 91.392 1.00 53.58 162 TRP D C 1
ATOM 3953 O O . TRP C 3 162 ? 185.755 224.576 90.612 1.00 53.58 162 TRP D O 1
ATOM 3964 N N . VAL C 3 163 ? 184.274 222.978 91.178 1.00 57.24 163 VAL D N 1
ATOM 3965 C CA . VAL C 3 163 ? 183.410 223.317 90.050 1.00 57.24 163 VAL D CA 1
ATOM 3966 C C . VAL C 3 163 ? 182.419 224.420 90.392 1.00 57.24 163 VAL D C 1
ATOM 3967 O O . VAL C 3 163 ? 181.796 224.982 89.479 1.00 57.24 163 VAL D O 1
ATOM 3971 N N . ASP C 3 164 ? 182.247 224.749 91.674 1.00 69.76 164 ASP D N 1
ATOM 3972 C CA . ASP C 3 164 ? 181.321 225.801 92.061 1.00 69.76 164 ASP D CA 1
ATOM 3973 C C . ASP C 3 164 ? 181.971 227.175 92.038 1.00 69.76 164 ASP D C 1
ATOM 3974 O O . ASP C 3 164 ? 181.262 228.184 91.973 1.00 69.76 164 ASP D O 1
ATOM 3979 N N . SER C 3 165 ? 183.300 227.236 92.057 1.00 69.12 165 SER D N 1
ATOM 3980 C CA . SER C 3 165 ? 184.011 228.507 92.005 1.00 69.12 165 SER D CA 1
ATOM 3981 C C . SER C 3 165 ? 184.156 229.070 90.590 1.00 69.12 165 SER D C 1
ATOM 3982 O O . SER C 3 165 ? 185.018 229.930 90.378 1.00 69.12 165 SER D O 1
ATOM 3985 N N . SER C 3 166 ? 183.354 228.624 89.622 1.00 75.36 166 SER D N 1
ATOM 3986 C CA . SER C 3 166 ? 183.559 228.973 88.219 1.00 75.36 166 SER D CA 1
ATOM 3987 C C . SER C 3 166 ? 182.222 229.192 87.520 1.00 75.36 166 SER D C 1
ATOM 3988 O O . SER C 3 166 ? 181.438 228.251 87.360 1.00 75.36 166 SER D O 1
ATOM 3991 N N . LEU C 3 167 ? 181.968 230.433 87.106 1.00 75.67 167 LEU D N 1
ATOM 3992 C CA . LEU C 3 167 ? 180.947 230.757 86.110 1.00 75.67 167 LEU D CA 1
ATOM 3993 C C . LEU C 3 167 ? 181.623 231.049 84.775 1.00 75.67 167 LEU D C 1
ATOM 3994 O O . LEU C 3 167 ? 181.256 231.964 84.033 1.00 75.67 167 LEU D O 1
ATOM 3999 N N . GLU C 3 168 ? 182.677 230.289 84.488 1.00 68.72 168 GLU D N 1
ATOM 4000 C CA . GLU C 3 168 ? 183.509 230.477 83.310 1.00 68.72 168 GLU D CA 1
ATOM 4001 C C . GLU C 3 168 ? 182.892 229.817 82.084 1.00 68.72 168 GLU D C 1
ATOM 4002 O O . GLU C 3 168 ? 181.713 229.449 82.091 1.00 68.72 168 GLU D O 1
ATOM 4008 N N . ILE C 3 169 ? 183.690 229.670 81.022 1.00 72.71 169 ILE D N 1
ATOM 4009 C CA . ILE C 3 169 ? 183.236 228.973 79.825 1.00 72.71 169 ILE D CA 1
ATOM 4010 C C . ILE C 3 169 ? 183.042 227.479 80.059 1.00 72.71 169 ILE D C 1
ATOM 4011 O O . ILE C 3 169 ? 182.344 226.824 79.278 1.00 72.71 169 ILE D O 1
ATOM 4016 N N . TYR C 3 170 ? 183.640 226.915 81.109 1.00 70.57 170 TYR D N 1
ATOM 4017 C CA . TYR C 3 170 ? 183.552 225.487 81.378 1.00 70.57 170 TYR D CA 1
ATOM 4018 C C . TYR C 3 170 ? 182.574 225.172 82.508 1.00 70.57 170 TYR D C 1
ATOM 4019 O O . TYR C 3 170 ? 182.665 224.116 83.132 1.00 70.57 170 TYR D O 1
ATOM 4028 N N . LYS C 3 171 ? 181.628 226.084 82.777 1.00 75.01 171 LYS D N 1
ATOM 4029 C CA . LYS C 3 171 ? 180.655 225.846 83.847 1.00 75.01 171 LYS D CA 1
ATOM 4030 C C . LYS C 3 171 ? 179.644 224.739 83.531 1.00 75.01 171 LYS D C 1
ATOM 4031 O O . LYS C 3 171 ? 179.537 223.789 84.331 1.00 75.01 171 LYS D O 1
ATOM 4037 N N . PRO C 3 172 ? 178.851 224.794 82.438 1.00 75.49 172 PRO D N 1
ATOM 4038 C CA . PRO C 3 172 ? 177.751 223.820 82.321 1.00 75.49 172 PRO D CA 1
ATOM 4039 C C . PRO C 3 172 ? 178.196 222.401 82.008 1.00 75.49 172 PRO D C 1
ATOM 4040 O O . PRO C 3 172 ? 177.412 221.475 82.234 1.00 75.49 172 PRO D O 1
ATOM 4044 N N . GLU C 3 173 ? 179.431 222.187 81.550 1.00 71.21 173 GLU D N 1
ATOM 4045 C CA . GLU C 3 173 ? 179.921 220.820 81.408 1.00 71.21 173 GLU D CA 1
ATOM 4046 C C . GLU C 3 173 ? 180.167 220.186 82.775 1.00 71.21 173 GLU D C 1
ATOM 4047 O O . GLU C 3 173 ? 179.890 218.996 82.982 1.00 71.21 173 GLU D O 1
ATOM 4053 N N . LEU C 3 174 ? 180.652 220.977 83.735 1.00 68.30 174 LEU D N 1
ATOM 4054 C CA . LEU C 3 174 ? 180.756 220.477 85.100 1.00 68.30 174 LEU D CA 1
ATOM 4055 C C . LEU C 3 174 ? 179.385 220.342 85.747 1.00 68.30 174 LEU D C 1
ATOM 4056 O O . LEU C 3 174 ? 179.168 219.421 86.547 1.00 68.30 174 LEU D O 1
ATOM 4061 N N . SER C 3 175 ? 178.447 221.229 85.391 1.00 69.28 175 SER D N 1
ATOM 4062 C CA . SER C 3 175 ? 177.058 221.062 85.819 1.00 69.28 175 SER D CA 1
ATOM 4063 C C . SER C 3 175 ? 176.444 219.777 85.269 1.00 69.28 175 SER D C 1
ATOM 4064 O O . SER C 3 175 ? 175.578 219.176 85.915 1.00 69.28 175 SER D O 1
ATOM 4067 N N . TYR C 3 176 ? 176.869 219.354 84.076 1.00 70.99 176 TYR D N 1
ATOM 4068 C CA . TYR C 3 176 ? 176.476 218.049 83.556 1.00 70.99 176 TYR D CA 1
ATOM 4069 C C . TYR C 3 176 ? 177.095 216.924 84.377 1.00 70.99 176 TYR D C 1
ATOM 4070 O O . TYR C 3 176 ? 176.383 216.059 84.900 1.00 70.99 176 TYR D O 1
ATOM 4079 N N . ILE C 3 177 ? 178.427 216.922 84.509 1.00 68.43 177 ILE D N 1
ATOM 4080 C CA . ILE C 3 177 ? 179.120 215.760 85.070 1.00 68.43 177 ILE D CA 1
ATOM 4081 C C . ILE C 3 177 ? 179.082 215.685 86.589 1.00 68.43 177 ILE D C 1
ATOM 4082 O O . ILE C 3 177 ? 179.634 214.734 87.156 1.00 68.43 177 ILE D O 1
ATOM 4087 N N . MET C 3 178 ? 178.453 216.645 87.272 1.00 67.76 178 MET D N 1
ATOM 4088 C CA . MET C 3 178 ? 178.429 216.588 88.732 1.00 67.76 178 MET D CA 1
ATOM 4089 C C . MET C 3 178 ? 177.416 215.582 89.279 1.00 67.76 178 MET D C 1
ATOM 4090 O O . MET C 3 178 ? 177.542 215.147 90.429 1.00 67.76 178 MET D O 1
ATOM 4095 N N . TYR C 3 179 ? 176.425 215.182 88.480 1.00 72.80 179 TYR D N 1
ATOM 4096 C CA . TYR C 3 179 ? 175.381 214.293 88.995 1.00 72.80 179 TYR D CA 1
ATOM 4097 C C . TY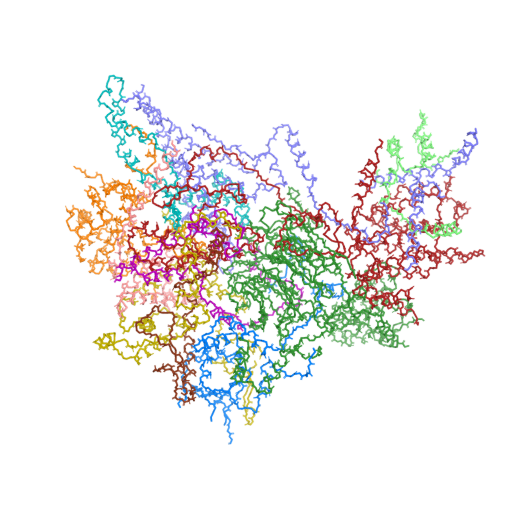R C 3 179 ? 175.817 212.830 89.150 1.00 72.80 179 TYR D C 1
ATOM 4098 O O . TYR C 3 179 ? 175.647 212.284 90.259 1.00 72.80 179 TYR D O 1
ATOM 4107 N N . PRO C 3 180 ? 176.351 212.126 88.124 1.00 72.26 180 PRO D N 1
ATOM 4108 C CA . PRO C 3 180 ? 176.576 210.681 88.307 1.00 72.26 180 PRO D CA 1
ATOM 4109 C C . PRO C 3 180 ? 177.735 210.340 89.224 1.00 72.26 180 PRO D C 1
ATOM 4110 O O . PRO C 3 180 ? 177.738 209.236 89.781 1.00 72.26 180 PRO D O 1
ATOM 4114 N N . ILE C 3 181 ? 178.695 211.248 89.424 1.00 69.08 181 ILE D N 1
ATOM 4115 C CA . ILE C 3 181 ? 179.732 211.003 90.421 1.00 69.08 181 ILE D CA 1
ATOM 4116 C C . ILE C 3 181 ? 179.131 211.029 91.824 1.00 69.08 181 ILE D C 1
ATOM 4117 O O . ILE C 3 181 ? 179.473 210.188 92.664 1.00 69.08 181 ILE D O 1
ATOM 4122 N N . PHE C 3 182 ? 178.165 211.924 92.070 1.00 69.86 182 PHE D N 1
ATOM 4123 C CA . PHE C 3 182 ? 177.452 211.952 93.345 1.00 69.86 182 PHE D CA 1
ATOM 4124 C C . PHE C 3 182 ? 176.606 210.701 93.534 1.00 69.86 182 PHE D C 1
ATOM 4125 O O . PHE C 3 182 ? 176.587 210.119 94.628 1.00 69.86 182 PHE D O 1
ATOM 4133 N N . ILE C 3 183 ? 175.917 210.270 92.472 1.00 71.81 183 ILE D N 1
ATOM 4134 C CA . ILE C 3 183 ? 175.071 209.079 92.546 1.00 71.81 183 ILE D CA 1
ATOM 4135 C C . ILE C 3 183 ? 175.908 207.827 92.803 1.00 71.81 183 ILE D C 1
ATOM 4136 O O . ILE C 3 183 ? 175.562 206.997 93.654 1.00 71.81 183 ILE D O 1
ATOM 4141 N N . TYR C 3 184 ? 177.044 207.692 92.114 1.00 73.13 184 TYR D N 1
ATOM 4142 C CA . TYR C 3 184 ? 177.889 206.520 92.304 1.00 73.13 184 TYR D CA 1
ATOM 4143 C C . TYR C 3 184 ? 178.635 206.549 93.634 1.00 73.13 184 TYR D C 1
ATOM 4144 O O . TYR C 3 184 ? 178.866 205.487 94.222 1.00 73.13 184 TYR D O 1
ATOM 4153 N N . LEU C 3 185 ? 178.984 207.735 94.148 1.00 65.51 185 LEU D N 1
ATOM 4154 C CA . LEU C 3 185 ? 179.574 207.801 95.482 1.00 65.51 185 LEU D CA 1
ATOM 4155 C C . LEU C 3 185 ? 178.554 207.433 96.552 1.00 65.51 185 LEU D C 1
ATOM 4156 O O . LEU C 3 185 ? 178.885 206.734 97.518 1.00 65.51 185 LEU D O 1
ATOM 4161 N N . PHE C 3 186 ? 177.298 207.856 96.370 1.00 70.72 186 PHE D N 1
ATOM 4162 C CA . PHE C 3 186 ? 176.238 207.474 97.299 1.00 70.72 186 PHE D CA 1
ATOM 4163 C C . PHE C 3 186 ? 175.967 205.973 97.250 1.00 70.72 186 PHE D C 1
ATOM 4164 O O . PHE C 3 186 ? 175.809 205.331 98.295 1.00 70.72 186 PHE D O 1
ATOM 4172 N N . LEU C 3 187 ? 175.942 205.392 96.049 1.00 73.37 187 LEU D N 1
ATOM 4173 C CA . LEU C 3 187 ? 175.679 203.963 95.927 1.00 73.37 187 LEU D CA 1
ATOM 4174 C C . LEU C 3 187 ? 176.868 203.110 96.350 1.00 73.37 187 LEU D C 1
ATOM 4175 O O . LEU C 3 187 ? 176.676 201.946 96.714 1.00 73.37 187 LEU D O 1
ATOM 4180 N N . ASN C 3 188 ? 178.085 203.650 96.311 1.00 74.25 188 ASN D N 1
ATOM 4181 C CA . ASN C 3 188 ? 179.227 202.931 96.855 1.00 74.25 188 ASN D CA 1
ATOM 4182 C C . ASN C 3 188 ? 179.406 203.164 98.348 1.00 74.25 188 ASN D C 1
ATOM 4183 O O . ASN C 3 188 ? 180.155 202.419 98.990 1.00 74.25 188 ASN D O 1
ATOM 4188 N N . LEU C 3 189 ? 178.742 204.171 98.915 1.00 74.91 189 LEU D N 1
ATOM 4189 C CA . LEU C 3 189 ? 178.850 204.435 100.342 1.00 74.91 189 LEU D CA 1
ATOM 4190 C C . LEU C 3 189 ? 177.705 203.841 101.159 1.00 74.91 189 LEU D C 1
ATOM 4191 O O . LEU C 3 189 ? 177.894 203.586 102.355 1.00 74.91 189 LEU D O 1
ATOM 4196 N N . VAL C 3 190 ? 176.544 203.569 100.546 1.00 78.27 190 VAL D N 1
ATOM 4197 C CA . VAL C 3 190 ? 175.490 202.833 101.256 1.00 78.27 190 VAL D CA 1
ATOM 4198 C C . VAL C 3 190 ? 175.916 201.395 101.544 1.00 78.27 190 VAL D C 1
ATOM 4199 O O . VAL C 3 190 ? 175.426 200.769 102.492 1.00 78.27 190 VAL D O 1
ATOM 4203 N N . ALA C 3 191 ? 176.830 200.846 100.741 1.00 79.60 191 ALA D N 1
ATOM 4204 C CA . ALA C 3 191 ? 177.277 199.475 100.947 1.00 79.60 191 ALA D CA 1
ATOM 4205 C C . ALA C 3 191 ? 178.232 199.328 102.124 1.00 79.60 191 ALA D C 1
ATOM 4206 O O . ALA C 3 191 ? 178.455 198.201 102.577 1.00 79.60 191 ALA D O 1
ATOM 4208 N N . LYS C 3 192 ? 178.799 200.425 102.628 1.00 77.74 192 LYS D N 1
ATOM 4209 C CA . LYS C 3 192 ? 179.773 200.359 103.713 1.00 77.74 192 LYS D CA 1
ATOM 4210 C C . LYS C 3 192 ? 179.272 201.028 104.986 1.00 77.74 192 LYS D C 1
ATOM 4211 O O . LYS C 3 192 ? 179.241 200.385 106.039 1.00 77.74 192 LYS D O 1
ATOM 4217 N N . ASN C 3 193 ? 178.875 202.295 104.926 1.00 80.29 193 ASN D N 1
ATOM 4218 C CA . ASN C 3 193 ? 178.454 203.046 106.108 1.00 80.29 193 ASN D CA 1
ATOM 4219 C C . ASN C 3 193 ? 177.123 203.730 105.827 1.00 80.29 193 ASN D C 1
ATOM 4220 O O . ASN C 3 193 ? 177.067 204.638 104.971 1.00 80.29 193 ASN D O 1
ATOM 4225 N N . PRO C 3 194 ? 176.043 203.354 106.515 1.00 75.93 194 PRO D N 1
ATOM 4226 C CA . PRO C 3 194 ? 174.725 203.913 106.182 1.00 75.93 194 PRO D CA 1
ATOM 4227 C C . PRO C 3 194 ? 174.490 205.320 106.715 1.00 75.93 194 PRO D C 1
ATOM 4228 O O . PRO C 3 194 ? 173.802 206.117 106.069 1.00 75.93 194 PRO D O 1
ATOM 4232 N N . VAL C 3 195 ? 175.050 205.647 107.881 1.00 72.44 195 VAL D N 1
ATOM 4233 C CA . VAL C 3 195 ? 174.784 206.952 108.480 1.00 72.44 195 VAL D CA 1
ATOM 4234 C C . VAL C 3 195 ? 175.612 208.040 107.796 1.00 72.44 195 VAL D C 1
ATOM 4235 O O . VAL C 3 195 ? 175.139 209.170 107.602 1.00 72.44 195 VAL D O 1
ATOM 4239 N N . TYR C 3 196 ? 176.835 207.703 107.365 1.00 71.87 196 TYR D N 1
ATOM 4240 C CA . TYR C 3 196 ? 177.606 208.606 106.519 1.00 71.87 196 TYR D CA 1
ATOM 4241 C C . TYR C 3 196 ? 176.922 208.819 105.176 1.00 71.87 196 TYR D C 1
ATOM 4242 O O . TYR C 3 196 ? 176.961 209.924 104.626 1.00 71.87 196 TYR D O 1
ATOM 4251 N N . ALA C 3 197 ? 176.259 207.784 104.656 1.00 72.74 197 ALA D N 1
ATOM 4252 C CA . ALA C 3 197 ? 175.495 207.924 103.423 1.00 72.74 197 ALA D CA 1
ATOM 4253 C C . ALA C 3 197 ? 174.258 208.790 103.616 1.00 72.74 197 ALA D C 1
ATOM 4254 O O . ALA C 3 197 ? 173.876 209.532 102.704 1.00 72.74 197 ALA D O 1
ATOM 4256 N N . ARG C 3 198 ? 173.625 208.715 104.790 1.00 74.63 198 ARG D N 1
ATOM 4257 C CA . ARG C 3 198 ? 172.479 209.575 105.062 1.00 74.63 198 ARG D CA 1
ATOM 4258 C C . ARG C 3 198 ? 172.912 211.025 105.253 1.00 74.63 198 ARG D C 1
ATOM 4259 O O . ARG C 3 198 ? 172.160 211.948 104.916 1.00 74.63 198 ARG D O 1
ATOM 4267 N N . ARG C 3 199 ? 174.123 211.242 105.774 1.00 74.97 199 ARG D N 1
ATOM 4268 C CA . ARG C 3 199 ? 174.713 212.579 105.757 1.00 74.97 199 ARG D CA 1
ATOM 4269 C C . ARG C 3 199 ? 174.954 213.049 104.326 1.00 74.97 199 ARG D C 1
ATOM 4270 O O . ARG C 3 199 ? 174.594 214.174 103.953 1.00 74.97 199 ARG D O 1
ATOM 4278 N N . PHE C 3 200 ? 175.545 212.175 103.506 1.00 69.81 200 PHE D N 1
ATOM 4279 C CA . PHE C 3 200 ? 176.021 212.543 102.178 1.00 69.81 200 PHE D CA 1
ATOM 4280 C C . PHE C 3 200 ? 174.880 212.799 101.202 1.00 69.81 200 PHE D C 1
ATOM 4281 O O . PHE C 3 200 ? 175.017 213.634 100.301 1.00 69.81 200 PHE D O 1
ATOM 4289 N N . PHE C 3 201 ? 173.756 212.099 101.361 1.00 78.79 201 PHE D N 1
ATOM 4290 C CA . PHE C 3 201 ? 172.623 212.305 100.464 1.00 78.79 201 PHE D CA 1
ATOM 4291 C C . PHE C 3 201 ? 171.936 213.634 100.749 1.00 78.79 201 PHE D C 1
ATOM 4292 O O . PHE C 3 201 ? 171.736 214.452 99.844 1.00 78.79 201 PHE D O 1
ATOM 4300 N N . ASP C 3 202 ? 171.564 213.866 102.008 1.00 77.34 202 ASP D N 1
ATOM 4301 C CA . ASP C 3 202 ? 170.843 215.079 102.365 1.00 77.34 202 ASP D CA 1
ATOM 4302 C C . ASP C 3 202 ? 171.735 216.310 102.420 1.00 77.34 202 ASP D C 1
ATOM 4303 O O . ASP C 3 202 ? 171.207 217.424 102.506 1.00 77.34 202 ASP D O 1
ATOM 4308 N N . ARG C 3 203 ? 173.061 216.151 102.384 1.00 75.56 203 ARG D N 1
ATOM 4309 C CA . ARG C 3 203 ? 173.916 217.330 102.310 1.00 75.56 203 ARG D CA 1
ATOM 4310 C C . ARG C 3 203 ? 173.856 217.974 100.928 1.00 75.56 203 ARG D C 1
ATOM 4311 O O . ARG C 3 203 ? 173.792 219.204 100.812 1.00 75.56 203 ARG D O 1
ATOM 4319 N N . PHE C 3 204 ? 173.840 217.165 99.870 1.00 73.75 204 PHE D N 1
ATOM 4320 C CA . PHE C 3 204 ? 173.890 217.663 98.501 1.00 73.75 204 PHE D CA 1
ATOM 4321 C C . PHE C 3 204 ? 172.614 217.343 97.727 1.00 73.75 204 PHE D C 1
ATOM 4322 O O . PHE C 3 204 ? 172.644 217.174 96.507 1.00 73.75 204 PHE D O 1
ATOM 4330 N N . SER C 3 205 ? 171.490 217.253 98.428 1.00 82.67 205 SER D N 1
ATOM 4331 C CA . SER C 3 205 ? 170.195 216.974 97.813 1.00 82.67 205 SER D CA 1
ATOM 4332 C C . SER C 3 205 ? 169.587 218.137 97.020 1.00 82.67 205 SER D C 1
ATOM 4333 O O . SER C 3 205 ? 169.386 217.984 95.809 1.00 82.67 205 SER D O 1
ATOM 4336 N N . PRO C 3 206 ? 169.276 219.326 97.626 1.00 90.68 206 PRO D N 1
ATOM 4337 C CA . PRO C 3 206 ? 168.268 220.193 96.995 1.00 90.68 206 PRO D CA 1
ATOM 4338 C C . PRO C 3 206 ? 168.780 221.081 95.870 1.00 90.68 206 PRO D C 1
ATOM 4339 O O . PRO C 3 206 ? 168.123 222.064 95.515 1.00 90.68 206 PRO D O 1
ATOM 4343 N N . ASP C 3 207 ? 169.942 220.764 95.303 1.00 94.47 207 ASP D N 1
ATOM 4344 C CA . ASP C 3 207 ? 170.521 221.619 94.275 1.00 94.47 207 ASP D CA 1
ATOM 4345 C C . ASP C 3 207 ? 170.119 221.223 92.854 1.00 94.47 207 ASP D C 1
ATOM 4346 O O . ASP C 3 207 ? 169.884 222.104 92.020 1.00 94.47 207 ASP D O 1
ATOM 4351 N N . PHE C 3 208 ? 170.024 219.926 92.547 1.00 91.32 208 PHE D N 1
ATOM 4352 C CA . PHE C 3 208 ? 169.634 219.500 91.204 1.00 91.32 208 PHE D CA 1
ATOM 4353 C C . PHE C 3 208 ? 168.362 218.657 91.212 1.00 91.32 208 PHE D C 1
ATOM 4354 O O . PHE C 3 208 ? 168.177 217.796 90.340 1.00 91.32 208 PHE D O 1
ATOM 4362 N N . LYS C 3 209 ? 167.469 218.902 92.176 1.00 89.71 209 LYS D N 1
ATOM 4363 C CA . LYS C 3 209 ? 166.181 218.215 92.178 1.00 89.71 209 LYS D CA 1
ATOM 4364 C C . LYS C 3 209 ? 165.330 218.643 90.990 1.00 89.71 209 LYS D C 1
ATOM 4365 O O . LYS C 3 209 ? 164.703 217.802 90.336 1.00 89.71 209 LYS D O 1
ATOM 4371 N N . ASP C 3 210 ? 165.336 219.939 90.668 1.00 90.96 210 ASP D N 1
ATOM 4372 C CA . ASP C 3 210 ? 164.618 220.433 89.499 1.00 90.96 210 ASP D CA 1
ATOM 4373 C C . ASP C 3 210 ? 165.264 220.001 88.187 1.00 90.96 210 ASP D C 1
ATOM 4374 O O . ASP C 3 210 ? 164.598 220.025 87.146 1.00 90.96 210 ASP D O 1
ATOM 4379 N N . PHE C 3 211 ? 166.536 219.607 88.215 1.00 86.68 211 PHE D N 1
ATOM 4380 C CA . PHE C 3 211 ? 167.213 219.128 87.018 1.00 86.68 211 PHE D CA 1
ATOM 4381 C C . PHE C 3 211 ? 167.031 217.636 86.792 1.00 86.68 211 PHE D C 1
ATOM 4382 O O . PHE C 3 211 ? 167.014 217.193 85.638 1.00 86.68 211 PHE D O 1
ATOM 4390 N N . HIS C 3 212 ? 166.899 216.843 87.859 1.00 83.13 212 HIS D N 1
ATOM 4391 C CA . HIS C 3 212 ? 166.836 215.394 87.702 1.00 83.13 212 HIS D CA 1
ATOM 4392 C C . HIS C 3 212 ? 165.540 214.783 88.230 1.00 83.13 212 HIS D C 1
ATOM 4393 O O . HIS C 3 212 ? 165.475 213.565 88.423 1.00 83.13 212 HIS D O 1
ATOM 4400 N N . GLY C 3 213 ? 164.504 215.595 88.455 1.00 80.45 213 GLY D N 1
ATOM 4401 C CA . GLY C 3 213 ? 163.170 215.054 88.643 1.00 80.45 213 GLY D CA 1
ATOM 4402 C C . GLY C 3 213 ? 162.962 214.396 89.998 1.00 80.45 213 GLY D C 1
ATOM 4403 O O . GLY C 3 213 ? 163.558 214.775 91.008 1.00 80.45 213 GLY D O 1
ATOM 4404 N N . SER C 3 214 ? 162.096 213.384 90.006 1.00 87.49 214 SER D N 1
ATOM 4405 C CA . SER C 3 214 ? 161.760 212.633 91.206 1.00 87.49 214 SER D CA 1
ATOM 4406 C C . SER C 3 214 ? 162.665 211.425 91.421 1.00 87.49 214 SER D C 1
ATOM 4407 O O . SER C 3 214 ? 162.320 210.538 92.211 1.00 87.49 214 SER D O 1
ATOM 4410 N N . GLU C 3 215 ? 163.816 211.372 90.744 1.00 88.55 215 GLU D N 1
ATOM 4411 C CA . GLU C 3 215 ? 164.728 210.248 90.927 1.00 88.55 215 GLU D CA 1
ATOM 4412 C C . GLU C 3 215 ? 165.369 210.276 92.309 1.00 88.55 215 GLU D C 1
ATOM 4413 O O . GLU C 3 215 ? 165.595 209.224 92.918 1.00 88.55 215 GLU D O 1
ATOM 4419 N N . ILE C 3 216 ? 165.640 211.472 92.838 1.00 90.57 216 ILE D N 1
ATOM 4420 C CA . ILE C 3 216 ? 166.195 211.566 94.186 1.00 90.57 216 ILE D CA 1
ATOM 4421 C C . ILE C 3 216 ? 165.119 211.288 95.231 1.00 90.57 216 ILE D C 1
ATOM 4422 O O . ILE C 3 216 ? 165.422 210.882 96.360 1.00 90.57 216 ILE D O 1
ATOM 4427 N N . ASN C 3 217 ? 163.847 211.497 94.876 1.00 92.54 217 ASN D N 1
ATOM 4428 C CA . ASN C 3 217 ? 162.762 211.074 95.755 1.00 92.54 217 ASN D CA 1
ATOM 4429 C C . ASN C 3 217 ? 162.612 209.560 95.730 1.00 92.54 217 ASN D C 1
ATOM 4430 O O . ASN C 3 217 ? 162.224 208.946 96.732 1.00 92.54 217 ASN D O 1
ATOM 4435 N N . ARG C 3 218 ? 162.907 208.945 94.582 1.00 94.12 218 ARG D N 1
ATOM 4436 C CA . ARG C 3 218 ? 162.974 207.488 94.509 1.00 94.12 218 ARG D CA 1
ATOM 4437 C C . ARG C 3 218 ? 164.161 206.954 95.306 1.00 94.12 218 ARG D C 1
ATOM 4438 O O . ARG C 3 218 ? 164.096 205.856 95.873 1.00 94.12 218 ARG D O 1
ATOM 4446 N N . LEU C 3 219 ? 165.246 207.728 95.383 1.00 92.30 219 LEU D N 1
ATOM 4447 C CA . LEU C 3 219 ? 166.407 207.325 96.171 1.00 92.30 219 LEU D CA 1
ATOM 4448 C C . LEU C 3 219 ? 166.312 207.733 97.637 1.00 92.30 219 LEU D C 1
ATOM 4449 O O . LEU C 3 219 ? 167.350 207.834 98.298 1.00 92.30 219 LEU D O 1
ATOM 4454 N N . PHE C 3 220 ? 165.108 207.981 98.158 1.00 97.29 220 PHE D N 1
ATOM 4455 C CA . PHE C 3 220 ? 164.961 208.201 99.593 1.00 97.29 220 PHE D CA 1
ATOM 4456 C C . PHE C 3 220 ? 164.986 206.883 100.357 1.00 97.29 220 PHE D C 1
ATOM 4457 O O . PHE C 3 220 ? 165.581 206.793 101.438 1.00 97.29 220 PHE D O 1
ATOM 4465 N N . SER C 3 221 ? 164.350 205.850 99.809 1.00 92.22 221 SER D N 1
ATOM 4466 C CA . SER C 3 221 ? 164.169 204.564 100.480 1.00 92.22 221 SER D CA 1
ATOM 4467 C C . SER C 3 221 ? 165.381 203.646 100.384 1.00 92.22 221 SER D C 1
ATOM 4468 O O . SER C 3 221 ? 165.227 202.465 100.726 1.00 92.22 221 SER D O 1
ATOM 4471 N N . VAL C 3 222 ? 166.562 204.076 99.949 1.00 87.58 222 VAL D N 1
ATOM 4472 C CA . VAL C 3 222 ? 167.738 203.212 99.939 1.00 87.58 222 VAL D CA 1
ATOM 4473 C C . VAL C 3 222 ? 168.596 203.536 101.161 1.00 87.58 222 VAL D C 1
ATOM 4474 O O . VAL C 3 222 ? 169.090 204.656 101.324 1.00 87.58 222 VAL D O 1
ATOM 4478 N N . ASN C 3 223 ? 168.732 202.558 102.057 1.00 90.64 223 ASN D N 1
ATOM 4479 C CA . ASN C 3 223 ? 169.526 202.741 103.263 1.00 90.64 223 ASN D CA 1
ATOM 4480 C C . ASN C 3 223 ? 170.383 201.537 103.621 1.00 90.64 223 ASN D C 1
ATOM 4481 O O . ASN C 3 223 ? 171.129 201.609 104.603 1.00 90.64 223 ASN D O 1
ATOM 4486 N N . SER C 3 224 ? 170.307 200.440 102.871 1.00 90.34 224 SER D N 1
ATOM 4487 C CA . SER C 3 224 ? 171.070 199.238 103.168 1.00 90.34 224 SER D CA 1
ATOM 4488 C C . SER C 3 224 ? 171.478 198.578 101.858 1.00 90.34 224 SER D C 1
ATOM 4489 O O . SER C 3 224 ? 171.172 199.072 100.769 1.00 90.34 224 SER D O 1
ATOM 4492 N N . ILE C 3 225 ? 172.187 197.452 101.974 1.00 89.13 225 ILE D N 1
ATOM 4493 C CA . ILE C 3 225 ? 172.568 196.687 100.791 1.00 89.13 225 ILE D CA 1
ATOM 4494 C C . ILE C 3 225 ? 171.340 196.039 100.161 1.00 89.13 225 ILE D C 1
ATOM 4495 O O . ILE C 3 225 ? 171.195 196.011 98.933 1.00 89.13 225 ILE D O 1
ATOM 4500 N N . ASP C 3 226 ? 170.424 195.536 100.990 1.00 91.03 226 ASP D N 1
ATOM 4501 C CA . ASP C 3 226 ? 169.194 194.942 100.482 1.00 91.03 226 ASP D CA 1
ATOM 4502 C C . ASP C 3 226 ? 168.196 195.986 100.001 1.00 91.03 226 ASP D C 1
ATOM 4503 O O . ASP C 3 226 ? 167.277 195.644 99.249 1.00 91.03 226 ASP D O 1
ATOM 4508 N N . HIS C 3 227 ? 168.354 197.246 100.414 1.00 92.28 227 HIS D N 1
ATOM 4509 C CA . HIS C 3 227 ? 167.527 198.318 99.874 1.00 92.28 227 HIS D CA 1
ATOM 4510 C C . HIS C 3 227 ? 167.902 198.670 98.441 1.00 92.28 227 HIS D C 1
ATOM 4511 O O . HIS C 3 227 ? 167.088 199.267 97.729 1.00 92.28 227 HIS D O 1
ATOM 4518 N N . ILE C 3 228 ? 169.117 198.320 98.009 1.00 89.23 228 ILE D N 1
ATOM 4519 C CA . ILE C 3 228 ? 169.533 198.578 96.633 1.00 89.23 228 ILE D CA 1
ATOM 4520 C C . ILE C 3 228 ? 168.799 197.646 95.674 1.00 89.23 228 ILE D C 1
ATOM 4521 O O . ILE C 3 228 ? 168.479 198.022 94.540 1.00 89.23 228 ILE D O 1
ATOM 4526 N N . LYS C 3 229 ? 168.483 196.429 96.125 1.00 92.96 229 LYS D N 1
ATOM 4527 C CA . LYS C 3 229 ? 167.717 195.505 95.296 1.00 92.96 229 LYS D CA 1
ATOM 4528 C C . LYS C 3 229 ? 166.257 195.921 95.150 1.00 92.96 229 LYS D C 1
ATOM 4529 O O . LYS C 3 229 ? 165.580 195.440 94.236 1.00 92.96 229 LYS D O 1
ATOM 4535 N N . GLU C 3 230 ? 165.760 196.800 96.024 1.00 98.05 230 GLU D N 1
ATOM 4536 C CA . GLU C 3 230 ? 164.402 197.314 95.871 1.00 98.05 230 GLU D CA 1
ATOM 4537 C C . GLU C 3 230 ? 164.321 198.317 94.726 1.00 98.05 230 GLU D C 1
ATOM 4538 O O . GLU C 3 230 ? 163.443 198.218 93.861 1.00 98.05 230 GLU D O 1
ATOM 4544 N N . ASN C 3 231 ? 165.227 199.291 94.707 1.00 92.18 231 ASN D N 1
ATOM 4545 C CA . ASN C 3 231 ? 165.256 200.287 93.643 1.00 92.18 231 ASN D CA 1
ATOM 4546 C C . ASN C 3 231 ? 165.881 199.674 92.396 1.00 92.18 231 ASN D C 1
ATOM 4547 O O . ASN C 3 231 ? 167.067 199.329 92.397 1.00 92.18 231 ASN D O 1
ATOM 4552 N N . GLU C 3 232 ? 165.081 199.538 91.334 1.00 91.27 232 GLU D N 1
ATOM 4553 C CA . GLU C 3 232 ? 165.547 198.849 90.134 1.00 91.27 232 GLU D CA 1
ATOM 4554 C C . GLU C 3 232 ? 166.591 199.662 89.372 1.00 91.27 232 GLU D C 1
ATOM 4555 O O . GLU C 3 232 ? 167.471 199.081 88.727 1.00 91.27 232 GLU D O 1
ATOM 4561 N N . VAL C 3 233 ? 166.539 200.992 89.458 1.00 86.50 233 VAL D N 1
ATOM 4562 C CA . VAL C 3 233 ? 167.532 201.798 88.757 1.00 86.50 233 VAL D CA 1
ATOM 4563 C C . VAL C 3 233 ? 168.850 201.812 89.535 1.00 86.50 233 VAL D C 1
ATOM 4564 O O . VAL C 3 233 ? 169.930 201.891 88.936 1.00 86.50 233 VAL D O 1
ATOM 4568 N N . ALA C 3 234 ? 168.792 201.664 90.863 1.00 85.47 234 ALA D N 1
ATOM 4569 C CA . ALA C 3 234 ? 170.015 201.567 91.654 1.00 85.47 234 ALA D CA 1
ATOM 4570 C C . ALA C 3 234 ? 170.714 200.233 91.425 1.00 85.47 234 ALA D C 1
ATOM 4571 O O . ALA C 3 234 ? 171.949 200.173 91.381 1.00 85.47 234 ALA D O 1
ATOM 4573 N N . SER C 3 235 ? 169.942 199.154 91.279 1.00 84.81 235 SER D N 1
ATOM 4574 C CA . SER C 3 235 ? 170.531 197.869 90.922 1.00 84.81 235 SER D CA 1
ATOM 4575 C C . SER C 3 235 ? 171.007 197.859 89.476 1.00 84.81 235 SER D C 1
ATOM 4576 O O . SER C 3 235 ? 171.984 197.174 89.151 1.00 84.81 235 SER D O 1
ATOM 4579 N N . ALA C 3 236 ? 170.334 198.607 88.599 1.00 82.85 236 ALA D N 1
ATOM 4580 C CA . ALA C 3 236 ? 170.786 198.730 87.219 1.00 82.85 236 ALA D CA 1
ATOM 4581 C C . ALA C 3 236 ? 172.048 199.570 87.097 1.00 82.85 236 ALA D C 1
ATOM 4582 O O . ALA C 3 236 ? 172.793 199.400 86.128 1.00 82.85 236 ALA D O 1
ATOM 4584 N N . PHE C 3 237 ? 172.310 200.461 88.061 1.00 85.17 237 PHE D N 1
ATOM 4585 C CA . PHE C 3 237 ? 173.503 201.303 88.024 1.00 85.17 237 PHE D CA 1
ATOM 4586 C C . PHE C 3 237 ? 174.797 200.512 88.180 1.00 85.17 237 PHE D C 1
ATOM 4587 O O . PHE C 3 237 ? 175.860 201.012 87.797 1.00 85.17 237 PHE D O 1
ATOM 4595 N N . GLN C 3 238 ? 174.737 199.299 88.731 1.00 89.48 238 GLN D N 1
ATOM 4596 C CA . GLN C 3 238 ? 175.903 198.423 88.712 1.00 89.48 238 GLN D CA 1
ATOM 4597 C C . GLN C 3 238 ? 176.113 197.833 87.321 1.00 89.48 238 GLN D C 1
ATOM 4598 O O . GLN C 3 238 ? 177.254 197.704 86.863 1.00 89.48 238 GLN D O 1
ATOM 4604 N N . SER C 3 239 ? 175.025 197.484 86.634 1.00 88.90 239 SER D N 1
ATOM 4605 C CA . SER C 3 239 ? 175.126 196.921 85.291 1.00 88.90 239 SER D CA 1
ATOM 4606 C C . SER C 3 239 ? 175.274 198.016 84.241 1.00 88.90 239 SER D C 1
ATOM 4607 O O . SER C 3 239 ? 176.237 198.023 83.466 1.00 88.90 239 SER D O 1
ATOM 4610 N N . HIS C 3 240 ? 174.322 198.946 84.196 1.00 89.73 240 HIS D N 1
ATOM 4611 C CA . HIS C 3 240 ? 174.361 200.058 83.250 1.00 89.73 240 HIS D CA 1
ATOM 4612 C C . HIS C 3 240 ? 175.428 201.046 83.704 1.00 89.73 240 HIS D C 1
ATOM 4613 O O . HIS C 3 240 ? 175.232 201.807 84.655 1.00 89.73 240 HIS D O 1
ATOM 4620 N N . LYS C 3 241 ? 176.585 201.001 83.050 1.00 85.32 241 LYS D N 1
ATOM 4621 C CA . LYS C 3 241 ? 177.606 202.014 83.268 1.00 85.32 241 LYS D CA 1
ATOM 4622 C C . LYS C 3 241 ? 177.134 203.330 82.667 1.00 85.32 241 LYS D C 1
ATOM 4623 O O . LYS C 3 241 ? 176.733 203.379 81.500 1.00 85.32 241 LYS D O 1
ATOM 4629 N N . TYR C 3 242 ? 177.158 204.389 83.473 1.00 84.02 242 TYR D N 1
ATOM 4630 C CA . TYR C 3 242 ? 176.604 205.674 83.062 1.00 84.02 242 TYR D CA 1
ATOM 4631 C C . TYR C 3 242 ? 177.487 206.301 81.989 1.00 84.02 242 TYR D C 1
ATOM 4632 O O . TYR C 3 242 ? 178.676 206.545 82.217 1.00 84.02 242 TYR D O 1
ATOM 4641 N N . ARG C 3 243 ? 176.904 206.541 80.817 1.00 88.66 243 ARG D N 1
ATOM 4642 C CA . ARG C 3 243 ? 177.634 207.128 79.707 1.00 88.66 243 ARG D CA 1
ATOM 4643 C C . ARG C 3 243 ? 177.688 208.642 79.852 1.00 88.66 243 ARG D C 1
ATOM 4644 O O . ARG C 3 243 ? 176.752 209.269 80.358 1.00 88.66 243 ARG D O 1
ATOM 4652 N N . ILE C 3 244 ? 178.802 209.227 79.422 1.00 75.56 244 ILE D N 1
ATOM 4653 C CA . ILE C 3 244 ? 178.920 210.679 79.326 1.00 75.56 244 ILE D CA 1
ATOM 4654 C C . ILE C 3 244 ? 179.902 211.007 78.208 1.00 75.56 244 ILE D C 1
ATOM 4655 O O . ILE C 3 244 ? 181.023 210.491 78.175 1.00 75.56 244 ILE D O 1
ATOM 4660 N N . THR C 3 245 ? 179.463 211.835 77.263 1.00 72.24 245 THR D N 1
ATOM 4661 C CA . THR C 3 245 ? 180.317 212.280 76.170 1.00 72.24 245 THR D CA 1
ATOM 4662 C C . THR C 3 245 ? 181.021 213.558 76.604 1.00 72.24 245 THR D C 1
ATOM 4663 O O . THR C 3 245 ? 180.378 214.597 76.791 1.00 72.24 245 THR D O 1
ATOM 4667 N N . MET C 3 246 ? 182.338 213.478 76.771 1.00 67.14 246 MET D N 1
ATOM 4668 C CA . MET C 3 246 ? 183.124 214.576 77.309 1.00 67.14 246 MET D CA 1
ATOM 4669 C C . MET C 3 246 ? 184.196 214.980 76.309 1.00 67.14 246 MET D C 1
ATOM 4670 O O . MET C 3 246 ? 184.744 214.142 75.589 1.00 67.14 246 MET D O 1
ATOM 4675 N N . SER C 3 247 ? 184.489 216.277 76.277 1.00 60.33 247 SER D N 1
ATOM 4676 C CA . SER C 3 247 ? 185.521 216.799 75.398 1.00 60.33 247 SER D CA 1
ATOM 46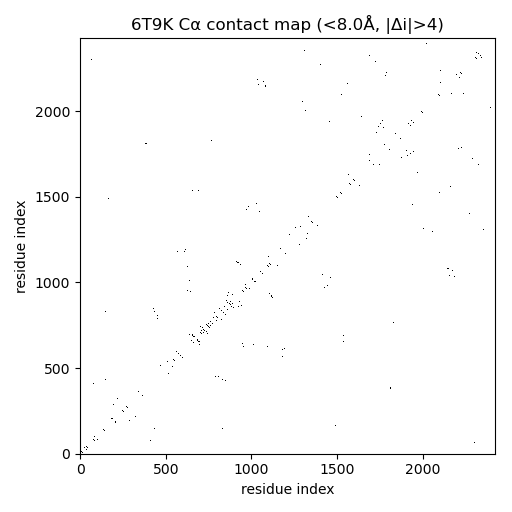77 C C . SER C 3 247 ? 186.909 216.454 75.939 1.00 60.33 247 SER D C 1
ATOM 4678 O O . SER C 3 247 ? 187.070 215.963 77.060 1.00 60.33 247 SER D O 1
ATOM 4681 N N . LYS C 3 248 ? 187.927 216.725 75.121 1.00 59.22 248 LYS D N 1
ATOM 4682 C CA . LYS C 3 248 ? 189.293 216.405 75.521 1.00 59.22 248 LYS D CA 1
ATOM 4683 C C . LYS C 3 248 ? 189.817 217.405 76.544 1.00 59.22 248 LYS D C 1
ATOM 4684 O O . LYS C 3 248 ? 190.532 217.023 77.479 1.00 59.22 248 LYS D O 1
ATOM 4690 N N . THR C 3 249 ? 189.460 218.686 76.396 1.00 56.69 249 THR D N 1
ATOM 4691 C CA . THR C 3 249 ? 189.935 219.685 77.349 1.00 56.69 249 THR D CA 1
ATOM 4692 C C . THR C 3 249 ? 189.274 219.525 78.716 1.00 56.69 249 THR D C 1
ATOM 4693 O O . THR C 3 249 ? 189.937 219.721 79.738 1.00 56.69 249 THR D O 1
ATOM 4697 N N . THR C 3 250 ? 188.015 219.076 78.764 1.00 54.60 250 THR D N 1
ATOM 4698 C CA . THR C 3 250 ? 187.351 218.890 80.050 1.00 54.60 250 THR D CA 1
ATOM 4699 C C . THR C 3 250 ? 187.858 217.632 80.745 1.00 54.60 250 THR D C 1
ATOM 4700 O O . THR C 3 250 ? 188.075 217.631 81.964 1.00 54.60 250 THR D O 1
ATOM 4704 N N . LEU C 3 251 ? 188.096 216.566 79.974 1.00 55.30 251 LEU D N 1
ATOM 4705 C CA . LEU C 3 251 ? 188.654 215.341 80.538 1.00 55.30 251 LEU D CA 1
ATOM 4706 C C . LEU C 3 251 ? 190.077 215.564 81.036 1.00 55.30 251 LEU D C 1
ATOM 4707 O O . LEU C 3 251 ? 190.440 215.091 82.121 1.00 55.30 251 LEU D O 1
ATOM 4712 N N . ASN C 3 252 ? 190.884 216.318 80.284 1.00 50.70 252 ASN D N 1
ATOM 4713 C CA . ASN C 3 252 ? 192.237 216.601 80.744 1.00 50.70 252 ASN D CA 1
ATOM 4714 C C . ASN C 3 252 ? 192.239 217.572 81.919 1.00 50.70 252 ASN D C 1
ATOM 4715 O O . ASN C 3 252 ? 193.094 217.458 82.802 1.00 50.70 252 ASN D O 1
ATOM 4720 N N . LEU C 3 253 ? 191.262 218.481 81.979 1.00 49.13 253 LEU D N 1
ATOM 4721 C CA . LEU C 3 253 ? 191.129 219.369 83.128 1.00 49.13 253 LEU D CA 1
ATOM 4722 C C . LEU C 3 253 ? 190.779 218.587 84.387 1.00 49.13 253 LEU D C 1
ATOM 4723 O O . LEU C 3 253 ? 191.369 218.811 85.450 1.00 49.13 253 LEU D O 1
ATOM 4728 N N . LEU C 3 254 ? 189.848 217.636 84.272 1.00 48.78 254 LEU D N 1
ATOM 4729 C CA . LEU C 3 254 ? 189.459 216.827 85.424 1.00 48.78 254 LEU D CA 1
ATOM 4730 C C . LEU C 3 254 ? 190.586 215.904 85.865 1.00 48.78 254 LEU D C 1
ATOM 4731 O O . LEU C 3 254 ? 190.817 215.738 87.068 1.00 48.78 254 LEU D O 1
ATOM 4736 N N . LEU C 3 255 ? 191.318 215.319 84.912 1.00 47.53 255 LEU D N 1
ATOM 4737 C CA . LEU C 3 255 ? 192.413 214.426 85.280 1.00 47.53 255 LEU D CA 1
ATOM 4738 C C . LEU C 3 255 ? 193.581 215.190 85.895 1.00 47.53 255 LEU D C 1
ATOM 4739 O O . LEU C 3 255 ? 194.179 214.729 86.874 1.00 47.53 255 LEU D O 1
ATOM 4744 N N . TYR C 3 256 ? 193.896 216.376 85.374 1.00 52.38 256 TYR D N 1
ATOM 4745 C CA . TYR C 3 256 ? 194.986 217.144 85.956 1.00 52.38 256 TYR D CA 1
ATOM 4746 C C . TYR C 3 256 ? 194.561 217.923 87.191 1.00 52.38 256 TYR D C 1
ATOM 4747 O O . TYR C 3 256 ? 195.425 218.472 87.880 1.00 52.38 256 TYR D O 1
ATOM 4756 N N . PHE C 3 257 ? 193.262 217.989 87.487 1.00 46.57 257 PHE D N 1
ATOM 4757 C CA . PHE C 3 257 ? 192.855 218.465 88.801 1.00 46.57 257 PHE D CA 1
ATOM 4758 C C . PHE C 3 257 ? 192.887 217.343 89.827 1.00 46.57 257 PHE D C 1
ATOM 4759 O O . PHE C 3 257 ? 193.323 217.554 90.960 1.00 46.57 257 PHE D O 1
ATOM 4767 N N . LEU C 3 258 ? 192.441 216.146 89.454 1.00 42.70 258 LEU D N 1
ATOM 4768 C CA . LEU C 3 258 ? 192.386 215.035 90.392 1.00 42.70 258 LEU D CA 1
ATOM 4769 C C . LEU C 3 258 ? 193.693 214.259 90.475 1.00 42.70 258 LEU D C 1
ATOM 4770 O O . LEU C 3 258 ? 193.763 213.272 91.213 1.00 42.70 258 LEU D O 1
ATOM 4775 N N . ASN C 3 259 ? 194.720 214.668 89.735 1.00 49.54 259 ASN D N 1
ATOM 4776 C CA . ASN C 3 259 ? 196.066 214.159 89.960 1.00 49.54 259 ASN D CA 1
ATOM 4777 C C . ASN C 3 259 ? 196.890 215.056 90.872 1.00 49.54 259 ASN D C 1
ATOM 4778 O O . ASN C 3 259 ? 197.746 214.555 91.610 1.00 49.54 259 ASN D O 1
ATOM 4783 N N . GLU C 3 260 ? 196.630 216.368 90.865 1.00 52.32 260 GLU D N 1
ATOM 4784 C CA . GLU C 3 260 ? 197.396 217.311 91.672 1.00 52.32 260 GLU D CA 1
ATOM 4785 C C . GLU C 3 260 ? 197.122 217.179 93.165 1.00 52.32 260 GLU D C 1
ATOM 4786 O O . GLU C 3 260 ? 197.914 217.689 93.963 1.00 52.32 260 GLU D O 1
ATOM 4792 N N . ASN C 3 261 ? 196.026 216.529 93.566 1.00 45.08 261 ASN D N 1
ATOM 4793 C CA . ASN C 3 261 ? 195.810 216.215 94.980 1.00 45.08 261 ASN D CA 1
ATOM 4794 C C . ASN C 3 261 ? 195.135 214.843 95.059 1.00 45.08 261 ASN D C 1
ATOM 4795 O O . ASN C 3 261 ? 193.910 214.730 94.989 1.00 45.08 261 ASN D O 1
ATOM 4800 N N . GLU C 3 262 ? 195.955 213.802 95.213 1.00 48.99 262 GLU D N 1
ATOM 4801 C CA . GLU C 3 262 ? 195.421 212.450 95.319 1.00 48.99 262 GLU D CA 1
ATOM 4802 C C . GLU C 3 262 ? 194.819 212.204 96.696 1.00 48.99 262 GLU D C 1
ATOM 4803 O O . GLU C 3 262 ? 193.625 211.913 96.821 1.00 48.99 262 GLU D O 1
ATOM 4809 N N . SER C 3 263 ? 195.625 212.361 97.747 1.00 49.55 263 SER D N 1
ATOM 4810 C CA . SER C 3 263 ? 195.289 211.869 99.079 1.00 49.55 263 SER D CA 1
ATOM 4811 C C . SER C 3 263 ? 194.251 212.709 99.813 1.00 49.55 263 SER D C 1
ATOM 4812 O O . SER C 3 263 ? 193.922 212.384 100.959 1.00 49.55 263 SER D O 1
ATOM 4815 N N . ILE C 3 264 ? 193.724 213.769 99.202 1.00 45.38 264 ILE D N 1
ATOM 4816 C CA . ILE C 3 264 ? 192.523 214.389 99.749 1.00 45.38 264 ILE D CA 1
ATOM 4817 C C . ILE C 3 264 ? 191.307 213.541 99.400 1.00 45.38 264 ILE D C 1
ATOM 4818 O O . ILE C 3 264 ? 190.357 213.436 100.188 1.00 45.38 264 ILE D O 1
ATOM 4823 N N . GLY C 3 265 ? 191.354 212.848 98.267 1.00 45.41 265 GLY D N 1
ATOM 4824 C CA . GLY C 3 265 ? 190.189 212.160 97.754 1.00 45.41 265 GLY D CA 1
ATOM 4825 C C . GLY C 3 265 ? 190.121 212.177 96.243 1.00 45.41 265 GLY D C 1
ATOM 4826 O O . GLY C 3 265 ? 189.158 211.677 95.652 1.00 45.41 265 GLY D O 1
ATOM 4827 N N . GLY C 3 266 ? 191.136 212.773 95.612 1.00 45.60 266 GLY D N 1
ATOM 4828 C CA . GLY C 3 266 ? 191.213 212.752 94.159 1.00 45.60 266 GLY D CA 1
ATOM 4829 C C . GLY C 3 266 ? 191.366 211.351 93.597 1.00 45.60 266 GLY D C 1
ATOM 4830 O O . GLY C 3 266 ? 190.755 211.011 92.581 1.00 45.60 266 GLY D O 1
ATOM 4831 N N . SER C 3 267 ? 192.158 210.509 94.268 1.00 42.89 267 SER D N 1
ATOM 4832 C CA . SER C 3 267 ? 192.280 209.118 93.845 1.00 42.89 267 SER D CA 1
ATOM 4833 C C . SER C 3 267 ? 190.991 208.342 94.087 1.00 42.89 267 SER D C 1
ATOM 4834 O O . SER C 3 267 ? 190.654 207.444 93.307 1.00 42.89 267 SER D O 1
ATOM 4837 N N . LEU C 3 268 ? 190.252 208.690 95.142 1.00 47.50 268 LEU D N 1
ATOM 4838 C CA . LEU C 3 268 ? 188.957 208.068 95.395 1.00 47.50 268 LEU D CA 1
ATOM 4839 C C . LEU C 3 268 ? 187.923 208.469 94.348 1.00 47.50 268 LEU D C 1
ATOM 4840 O O . LEU C 3 268 ? 187.039 207.672 94.016 1.00 47.50 268 LEU D O 1
ATOM 4845 N N . ILE C 3 269 ? 188.005 209.697 93.834 1.00 46.50 269 ILE D N 1
ATOM 4846 C CA . ILE C 3 269 ? 187.143 210.094 92.723 1.00 46.50 269 ILE D CA 1
ATOM 4847 C C . ILE C 3 269 ? 187.565 209.379 91.442 1.00 46.50 269 ILE D C 1
ATOM 4848 O O . ILE C 3 269 ? 186.720 208.916 90.662 1.00 46.50 269 ILE D O 1
ATOM 4853 N N . ILE C 3 270 ? 188.880 209.251 91.228 1.00 47.56 270 ILE D N 1
ATOM 4854 C CA . ILE C 3 270 ? 189.417 208.655 90.007 1.00 47.56 270 ILE D CA 1
ATOM 4855 C C . ILE C 3 270 ? 189.074 207.169 89.925 1.00 47.56 270 ILE D C 1
ATOM 4856 O O . ILE C 3 270 ? 188.771 206.653 88.842 1.00 47.56 270 ILE D O 1
ATOM 4861 N N . SER C 3 271 ? 189.060 206.473 91.068 1.00 49.70 271 SER D N 1
ATOM 4862 C CA . SER C 3 271 ? 188.696 205.055 91.079 1.00 49.70 271 SER D CA 1
ATOM 4863 C C . SER C 3 271 ? 187.234 204.842 90.694 1.00 49.70 271 SER D C 1
ATOM 4864 O O . SER C 3 271 ? 186.916 203.913 89.942 1.00 49.70 271 SER D O 1
ATOM 4867 N N . VAL C 3 272 ? 186.341 205.713 91.171 1.00 54.37 272 VAL D N 1
ATOM 4868 C CA . VAL C 3 272 ? 184.927 205.625 90.814 1.00 54.37 272 VAL D CA 1
ATOM 4869 C C . VAL C 3 272 ? 184.724 205.965 89.339 1.00 54.37 272 VAL D C 1
ATOM 4870 O O . VAL C 3 272 ? 183.947 205.301 88.637 1.00 54.37 272 VAL D O 1
ATOM 4874 N N . ILE C 3 273 ? 185.453 206.974 88.842 1.00 54.35 273 ILE D N 1
ATOM 4875 C CA . ILE C 3 273 ? 185.393 207.352 87.428 1.00 54.35 273 ILE D CA 1
ATOM 4876 C C . ILE C 3 273 ? 185.878 206.207 86.540 1.00 54.35 273 ILE D C 1
ATOM 4877 O O . ILE C 3 273 ? 185.270 205.897 85.508 1.00 54.35 273 ILE D O 1
ATOM 4882 N N . ASN C 3 274 ? 186.940 205.523 86.963 1.00 59.35 274 ASN D N 1
ATOM 4883 C CA . ASN C 3 274 ? 187.510 204.436 86.176 1.00 59.35 274 ASN D CA 1
ATOM 4884 C C . ASN C 3 274 ? 186.638 203.186 86.207 1.00 59.35 274 ASN D C 1
ATOM 4885 O O . ASN C 3 274 ? 186.512 202.493 85.191 1.00 59.35 274 ASN D O 1
ATOM 4890 N N . GLN C 3 275 ? 186.017 202.880 87.347 1.00 63.18 275 GLN D N 1
ATOM 4891 C CA . GLN C 3 275 ? 185.321 201.608 87.486 1.00 63.18 275 GLN D CA 1
ATOM 4892 C C . GLN C 3 275 ? 183.825 201.672 87.208 1.00 63.18 275 GLN D C 1
ATOM 4893 O O . GLN C 3 275 ? 183.220 200.621 86.968 1.00 63.18 275 GLN D O 1
ATOM 4899 N N . HIS C 3 276 ? 183.204 202.853 87.229 1.00 66.22 276 HIS D N 1
ATOM 4900 C CA . HIS C 3 276 ? 181.756 202.930 87.108 1.00 66.22 276 HIS D CA 1
ATOM 4901 C C . HIS C 3 276 ? 181.252 203.802 85.966 1.00 66.22 276 HIS D C 1
ATOM 4902 O O . HIS C 3 276 ? 180.059 203.737 85.654 1.00 66.22 276 HIS D O 1
ATOM 4909 N N . LEU C 3 277 ? 182.104 204.601 85.331 1.00 67.23 277 LEU D N 1
ATOM 4910 C CA . LEU C 3 277 ? 181.662 205.542 84.311 1.00 67.23 277 LEU D CA 1
ATOM 4911 C C . LEU C 3 277 ? 182.051 205.055 82.921 1.00 67.23 277 LEU D C 1
ATOM 4912 O O . LEU C 3 277 ? 182.895 204.170 82.759 1.00 67.23 277 LEU D O 1
ATOM 4917 N N . ASP C 3 278 ? 181.420 205.656 81.911 1.00 77.77 278 ASP D N 1
ATOM 4918 C CA . ASP C 3 278 ? 181.712 205.374 80.508 1.00 77.77 278 ASP D CA 1
ATOM 4919 C C . ASP C 3 278 ? 182.007 206.705 79.829 1.00 77.77 278 ASP D C 1
ATOM 4920 O O . ASP C 3 278 ? 181.088 207.405 79.377 1.00 77.77 278 ASP D O 1
ATOM 4925 N N . PRO C 3 279 ? 183.280 207.105 79.766 1.00 75.45 279 PRO D N 1
ATOM 4926 C CA . PRO C 3 279 ? 183.620 208.361 79.086 1.00 75.45 279 PRO D CA 1
ATOM 4927 C C . PRO C 3 279 ? 183.799 208.186 77.585 1.00 75.45 279 PRO D C 1
ATOM 4928 O O . PRO C 3 279 ? 184.586 207.350 77.129 1.00 75.45 279 PRO D O 1
ATOM 4932 N N . ASN C 3 280 ? 183.059 208.969 76.808 1.00 76.46 280 ASN D N 1
ATOM 4933 C CA . ASN C 3 280 ? 183.192 208.993 75.361 1.00 76.46 280 ASN D CA 1
ATOM 4934 C C . ASN C 3 280 ? 184.081 210.159 74.956 1.00 76.46 280 ASN D C 1
ATOM 4935 O O . ASN C 3 280 ? 184.005 211.244 75.540 1.00 76.46 280 ASN D O 1
ATOM 4940 N N . ILE C 3 281 ? 184.923 209.931 73.954 1.00 77.80 281 ILE D N 1
ATOM 4941 C CA . ILE C 3 281 ? 185.877 210.943 73.528 1.00 77.80 281 ILE D CA 1
ATOM 4942 C C . ILE C 3 281 ? 185.925 211.028 72.008 1.00 77.80 281 ILE D C 1
ATOM 4943 O O . ILE C 3 281 ? 185.353 210.191 71.312 1.00 77.80 281 ILE D O 1
ATOM 4948 N N . ASP C 3 430 ? 190.933 202.591 76.687 1.00 68.53 430 ASP D N 1
ATOM 4949 C CA . ASP C 3 430 ? 191.560 202.411 77.990 1.00 68.53 430 ASP D CA 1
ATOM 4950 C C . ASP C 3 430 ? 191.634 203.760 78.701 1.00 68.53 430 ASP D C 1
ATOM 4951 O O . ASP C 3 430 ? 191.666 204.808 78.057 1.00 68.53 430 ASP D O 1
ATOM 4956 N N . LEU C 3 431 ? 191.656 203.726 80.033 1.00 67.84 431 LEU D N 1
ATOM 4957 C CA . LEU C 3 431 ? 191.738 204.947 80.825 1.00 67.84 431 LEU D CA 1
ATOM 4958 C C . LEU C 3 431 ? 192.956 204.919 81.738 1.00 67.84 431 LEU D C 1
ATOM 4959 O O . LEU C 3 431 ? 193.474 205.975 82.116 1.00 67.84 431 LEU D O 1
ATOM 4964 N N . LYS C 3 432 ? 193.414 203.713 82.094 1.00 69.66 432 LYS D N 1
ATOM 4965 C CA . LYS C 3 432 ? 194.586 203.570 82.955 1.00 69.66 432 LYS D CA 1
ATOM 4966 C C . LYS C 3 432 ? 195.844 204.093 82.273 1.00 69.66 432 LYS D C 1
ATOM 4967 O O . LYS C 3 432 ? 196.682 204.739 82.914 1.00 69.66 432 LYS D O 1
ATOM 4973 N N . LEU C 3 433 ? 195.979 203.842 80.967 1.00 71.65 433 LEU D N 1
ATOM 4974 C CA . LEU C 3 433 ? 197.082 204.406 80.196 1.00 71.65 433 LEU D CA 1
ATOM 4975 C C . LEU C 3 433 ? 196.975 205.925 80.104 1.00 71.65 433 LEU D C 1
ATOM 4976 O O . LEU C 3 433 ? 197.999 206.619 80.089 1.00 71.65 433 LEU D O 1
ATOM 4981 N N . GLU C 3 434 ? 195.749 206.457 80.079 1.00 69.08 434 GLU D N 1
ATOM 4982 C CA . GLU C 3 434 ? 195.555 207.904 80.067 1.00 69.08 434 GLU D CA 1
ATOM 4983 C C . GLU C 3 434 ? 196.006 208.535 81.381 1.00 69.08 434 GLU D C 1
ATOM 4984 O O . GLU C 3 434 ? 196.669 209.578 81.379 1.00 69.08 434 GLU D O 1
ATOM 4990 N N . ILE C 3 435 ? 195.665 207.911 82.514 1.00 67.27 435 ILE D N 1
ATOM 4991 C CA . ILE C 3 435 ? 196.126 208.432 83.802 1.00 67.27 435 ILE D CA 1
ATOM 4992 C C . ILE C 3 435 ? 197.635 208.242 83.955 1.00 67.27 435 ILE D C 1
ATOM 4993 O O . ILE C 3 435 ? 198.311 209.070 84.583 1.00 67.27 435 ILE D O 1
ATOM 4998 N N . GLN C 3 436 ? 198.195 207.191 83.346 1.00 67.06 436 GLN D N 1
ATOM 4999 C CA . GLN C 3 436 ? 199.646 207.014 83.340 1.00 67.06 436 GLN D CA 1
ATOM 5000 C C . GLN C 3 436 ? 200.339 208.122 82.549 1.00 67.06 436 GLN D C 1
ATOM 5001 O O . GLN C 3 436 ? 201.367 208.657 82.987 1.00 67.06 436 GLN D O 1
ATOM 5007 N N . LYS C 3 437 ? 199.770 208.500 81.400 1.00 65.55 437 LYS D N 1
ATOM 5008 C CA . LYS C 3 437 ? 200.321 209.605 80.617 1.00 65.55 437 LYS D CA 1
ATOM 5009 C C . LYS C 3 437 ? 200.166 210.935 81.344 1.00 65.55 437 LYS D C 1
ATOM 5010 O O . LYS C 3 437 ? 201.052 211.795 81.263 1.00 65.55 437 LYS D O 1
ATOM 5016 N N . VAL C 3 438 ? 199.049 211.108 82.062 1.00 55.97 438 VAL D N 1
ATOM 5017 C CA . VAL C 3 438 ? 198.824 212.309 82.867 1.00 55.97 438 VAL D CA 1
ATOM 5018 C C . VAL C 3 438 ? 199.891 212.436 83.950 1.00 55.97 438 VAL D C 1
ATOM 5019 O O . VAL C 3 438 ? 200.520 213.491 84.102 1.00 55.97 438 VAL D O 1
ATOM 5023 N N . LYS C 3 439 ? 200.144 211.344 84.680 1.00 59.16 439 LYS D N 1
ATOM 5024 C CA . LYS C 3 439 ? 201.133 211.375 85.755 1.00 59.16 439 LYS D CA 1
ATOM 5025 C C . LYS C 3 439 ? 202.550 211.534 85.215 1.00 59.16 439 LYS D C 1
ATOM 5026 O O . LYS C 3 439 ? 203.369 212.238 85.816 1.00 59.16 439 LYS D O 1
ATOM 5032 N N . GLU C 3 440 ? 202.845 210.938 84.055 1.00 61.91 440 GLU D N 1
ATOM 5033 C CA . GLU C 3 440 ? 204.195 211.039 83.506 1.00 61.91 440 GLU D CA 1
ATOM 5034 C C . GLU C 3 440 ? 204.475 212.436 82.957 1.00 61.91 440 GLU D C 1
ATOM 5035 O O . GLU C 3 440 ? 205.563 212.986 83.177 1.00 61.91 440 GLU D O 1
ATOM 5041 N N . SER C 3 441 ? 203.507 213.037 82.256 1.00 56.91 441 SER D N 1
ATOM 5042 C CA . SER C 3 441 ? 203.697 214.400 81.772 1.00 56.91 441 SER D CA 1
ATOM 5043 C C . SER C 3 441 ? 203.664 215.413 82.910 1.00 56.91 441 SER D C 1
ATOM 5044 O O . SER C 3 441 ? 204.280 216.478 82.802 1.00 56.91 441 SER D O 1
ATOM 5047 N N . ARG C 3 442 ? 202.960 215.105 84.004 1.00 52.22 442 ARG D N 1
ATOM 5048 C CA . ARG C 3 442 ? 203.012 215.973 85.174 1.00 52.22 442 ARG D CA 1
ATOM 5049 C C . ARG C 3 442 ? 204.340 215.837 85.910 1.00 52.22 442 ARG D C 1
ATOM 5050 O O . ARG C 3 442 ? 204.805 216.797 86.533 1.00 52.22 442 ARG D O 1
ATOM 5058 N N . ASP C 3 443 ? 204.971 214.664 85.835 1.00 53.26 443 ASP D N 1
ATOM 5059 C CA . ASP C 3 443 ? 206.283 214.459 86.436 1.00 53.26 443 ASP D CA 1
ATOM 5060 C C . ASP C 3 443 ? 207.393 215.056 85.575 1.00 53.26 443 ASP D C 1
ATOM 5061 O O . ASP C 3 443 ? 208.426 215.469 86.112 1.00 53.26 443 ASP D O 1
ATOM 5066 N N . ALA C 3 444 ? 207.173 215.173 84.261 1.00 51.08 444 ALA D N 1
ATOM 5067 C CA . ALA C 3 444 ? 208.211 215.659 83.355 1.00 51.08 444 ALA D CA 1
ATOM 5068 C C . ALA C 3 444 ? 208.556 217.129 83.563 1.00 51.08 444 ALA D C 1
ATOM 5069 O O . ALA C 3 444 ? 209.643 217.554 83.161 1.00 51.08 444 ALA D O 1
ATOM 5071 N N . ILE C 3 445 ? 207.669 217.908 84.180 1.00 51.21 445 ILE D N 1
ATOM 5072 C CA . ILE C 3 445 ? 207.919 219.326 84.419 1.00 51.21 445 ILE D CA 1
ATOM 5073 C C . ILE C 3 445 ? 207.522 219.735 85.836 1.00 51.21 445 ILE D C 1
ATOM 5074 O O . ILE C 3 445 ? 206.348 219.977 86.137 1.00 51.21 445 ILE D O 1
ATOM 5079 N N . LYS C 3 446 ? 208.514 219.804 86.723 1.00 53.86 446 LYS D N 1
ATOM 5080 C CA . LYS C 3 446 ? 208.347 220.327 88.071 1.00 53.86 446 LYS D CA 1
ATOM 5081 C C . LYS C 3 446 ? 209.520 221.248 88.376 1.00 53.86 446 LYS D C 1
ATOM 5082 O O . LYS C 3 446 ? 210.410 221.454 87.545 1.00 53.86 446 LYS D O 1
ATOM 5088 N N . LEU C 3 447 ? 209.520 221.806 89.581 1.00 50.25 447 LEU D N 1
ATOM 5089 C CA . LEU C 3 447 ? 210.650 222.572 90.093 1.00 50.25 447 LEU D CA 1
ATOM 5090 C C . LEU C 3 447 ? 211.311 221.732 91.179 1.00 50.25 447 LEU D C 1
ATOM 5091 O O . LEU C 3 447 ? 210.723 221.510 92.242 1.00 50.25 447 LEU D O 1
ATOM 5096 N N . ASP C 3 448 ? 212.526 221.255 90.905 1.00 61.91 448 ASP D N 1
ATOM 5097 C CA . ASP C 3 448 ? 213.199 220.348 91.836 1.00 61.91 448 ASP D CA 1
ATOM 5098 C C . ASP C 3 448 ? 213.826 221.111 92.998 1.00 61.91 448 ASP D C 1
ATOM 5099 O O . ASP C 3 448 ? 213.453 220.917 94.159 1.00 61.91 448 ASP D O 1
ATOM 5104 N N . ASN C 3 449 ? 214.779 221.988 92.700 1.00 64.55 449 ASN D N 1
ATOM 5105 C CA . ASN C 3 449 ? 215.467 222.784 93.707 1.00 64.55 449 ASN D CA 1
ATOM 5106 C C . ASN C 3 449 ? 215.025 224.232 93.564 1.00 64.55 449 ASN D C 1
ATOM 5107 O O . ASN C 3 449 ? 215.246 224.851 92.518 1.00 64.55 449 ASN D O 1
ATOM 5112 N N . LEU C 3 450 ? 214.406 224.765 94.611 1.00 50.96 450 LEU D N 1
ATOM 5113 C CA . LEU C 3 450 ? 213.839 226.101 94.549 1.00 50.96 450 LEU D CA 1
ATOM 5114 C C . LEU C 3 450 ? 214.919 227.162 94.704 1.00 50.96 450 LEU D C 1
ATOM 5115 O O . LEU C 3 450 ? 215.953 226.944 95.341 1.00 50.96 450 LEU D O 1
ATOM 5120 N N . GLN C 3 451 ? 214.664 228.320 94.108 1.00 42.43 451 GLN D N 1
ATOM 5121 C CA . GLN C 3 451 ? 215.501 229.496 94.263 1.00 42.43 451 GLN D CA 1
ATOM 5122 C C . GLN C 3 451 ? 214.834 230.461 95.232 1.00 42.43 451 GLN D C 1
ATOM 5123 O O . GLN C 3 451 ? 213.644 230.345 95.536 1.00 42.43 451 GLN D O 1
ATOM 5129 N N . LEU C 3 452 ? 215.622 231.415 95.723 1.00 34.90 452 LEU D N 1
ATOM 5130 C CA . LEU C 3 452 ? 215.114 232.391 96.676 1.00 34.90 452 LEU D CA 1
ATOM 5131 C C . LEU C 3 452 ? 214.165 233.369 96.002 1.00 34.90 452 LEU D C 1
ATOM 5132 O O . LEU C 3 452 ? 214.115 233.473 94.775 1.00 34.90 452 LEU D O 1
ATOM 5137 N N . ALA C 3 453 ? 213.417 234.097 96.818 1.00 26.31 453 ALA D N 1
ATOM 5138 C CA . ALA C 3 453 ? 212.554 235.165 96.349 1.00 26.31 453 ALA D CA 1
ATOM 5139 C C . ALA C 3 453 ? 212.506 236.240 97.419 1.00 26.31 453 ALA D C 1
ATOM 5140 O O . ALA C 3 453 ? 212.427 235.930 98.611 1.00 26.31 453 ALA D O 1
ATOM 5142 N N . LEU C 3 454 ? 212.560 237.472 97.004 1.00 22.32 454 LEU D N 1
ATOM 5143 C CA . LEU C 3 454 ? 212.521 238.516 98.010 1.00 22.32 454 LEU D CA 1
ATOM 5144 C C . LEU C 3 454 ? 211.085 238.944 98.236 1.00 22.32 454 LEU D C 1
ATOM 5145 O O . LEU C 3 454 ? 210.374 239.230 97.263 1.00 22.32 454 LEU D O 1
ATOM 5150 N N . PRO C 3 455 ? 210.619 239.006 99.477 1.00 15.84 455 PRO D N 1
ATOM 5151 C CA . PRO C 3 455 ? 209.206 239.285 99.731 1.00 15.84 455 PRO D CA 1
ATOM 5152 C C . PRO C 3 455 ? 208.871 240.768 99.676 1.00 15.84 455 PRO D C 1
ATOM 5153 O O . PRO C 3 455 ? 209.730 241.641 99.793 1.00 15.84 455 PRO D O 1
ATOM 5157 N N . SER C 3 456 ? 207.583 241.032 99.494 1.00 13.93 456 SER D N 1
ATOM 5158 C CA . SER C 3 456 ? 207.042 242.377 99.596 1.00 13.93 456 SER D CA 1
ATOM 5159 C C . SER C 3 456 ? 206.481 242.564 100.995 1.00 13.93 456 SER D C 1
ATOM 5160 O O . SER C 3 456 ? 205.669 241.758 101.451 1.00 13.93 456 SER D O 1
ATOM 5163 N N . VAL C 3 457 ? 206.905 243.624 101.673 1.00 14.38 457 VAL D N 1
ATOM 5164 C CA . VAL C 3 457 ? 206.521 243.872 103.056 1.00 14.38 457 VAL D CA 1
ATOM 5165 C C . VAL C 3 457 ? 205.548 245.037 103.087 1.00 14.38 457 VAL D C 1
ATOM 5166 O O . VAL C 3 457 ? 205.848 246.119 102.571 1.00 14.38 457 VAL D O 1
ATOM 5170 N N . CYS C 3 458 ? 204.384 244.817 103.683 1.00 16.72 458 CYS D N 1
ATOM 5171 C CA . CYS C 3 458 ? 203.421 245.881 103.931 1.00 16.72 458 CYS D CA 1
ATOM 5172 C C . CYS C 3 458 ? 203.503 246.257 105.403 1.00 16.72 458 CYS D C 1
ATOM 5173 O O . CYS C 3 458 ? 203.282 245.411 106.272 1.00 16.72 458 CYS D O 1
ATOM 5176 N N . MET C 3 459 ? 203.817 247.516 105.685 1.00 19.95 459 MET D N 1
ATOM 5177 C CA . MET C 3 459 ? 204.134 247.957 107.037 1.00 19.95 459 MET D CA 1
ATOM 5178 C C . MET C 3 459 ? 202.961 248.738 107.609 1.00 19.95 459 MET D C 1
ATOM 5179 O O . MET C 3 459 ? 202.505 249.710 107.000 1.00 19.95 459 MET D O 1
ATOM 5184 N N . TYR C 3 460 ? 202.484 248.316 108.780 1.00 20.57 460 TYR D N 1
ATOM 5185 C CA . TYR C 3 460 ? 201.398 248.988 109.486 1.00 20.57 460 TYR D CA 1
ATOM 5186 C C . TYR C 3 460 ? 201.991 249.783 110.642 1.00 20.57 460 TYR D C 1
ATOM 5187 O O . TYR C 3 460 ? 202.442 249.207 111.643 1.00 20.57 460 TYR D O 1
ATOM 5196 N N . THR C 3 461 ? 201.969 251.104 110.504 1.00 22.35 461 THR D N 1
ATOM 5197 C CA . THR C 3 461 ? 202.581 252.025 111.450 1.00 22.35 461 THR D CA 1
ATOM 5198 C C . THR C 3 461 ? 201.478 252.693 112.259 1.00 22.35 461 THR D C 1
ATOM 5199 O O . THR C 3 461 ? 200.573 253.309 111.689 1.00 22.35 461 THR D O 1
ATOM 5203 N N . PHE C 3 462 ? 201.556 252.565 113.579 1.00 23.06 462 PHE D N 1
ATOM 5204 C CA . PHE C 3 462 ? 200.564 253.110 114.494 1.00 23.06 462 PHE D CA 1
ATOM 5205 C C . PHE C 3 462 ? 201.088 254.418 115.070 1.00 23.06 462 PHE D C 1
ATOM 5206 O O . PHE C 3 462 ? 202.240 254.488 115.507 1.00 23.06 462 PHE D O 1
ATOM 5214 N N . GLN C 3 463 ? 200.247 255.452 115.064 1.00 31.33 463 GLN D N 1
ATOM 5215 C CA . GLN C 3 463 ? 200.760 256.806 115.230 1.00 31.33 463 GLN D CA 1
ATOM 5216 C C . GLN C 3 463 ? 200.731 257.333 116.661 1.00 31.33 463 GLN D C 1
ATOM 5217 O O . GLN C 3 463 ? 201.784 257.627 117.234 1.00 31.33 463 GLN D O 1
ATOM 5223 N N . ASN C 3 464 ? 199.548 257.455 117.251 1.00 36.69 464 ASN D N 1
ATOM 5224 C CA . ASN C 3 464 ? 199.390 258.225 118.486 1.00 36.69 464 ASN D CA 1
ATOM 5225 C C . ASN C 3 464 ? 199.430 257.323 119.719 1.00 36.69 464 ASN D C 1
ATOM 5226 O O . ASN C 3 464 ? 198.553 257.362 120.580 1.00 36.69 464 ASN D O 1
ATOM 5231 N N . THR C 3 465 ? 200.485 256.521 119.809 1.00 34.65 465 THR D N 1
ATOM 5232 C CA . THR C 3 465 ? 200.734 255.653 120.958 1.00 34.65 465 THR D CA 1
ATOM 5233 C C . THR C 3 465 ? 201.982 256.179 121.658 1.00 34.65 465 THR D C 1
ATOM 5234 O O . THR C 3 465 ? 203.101 255.988 121.174 1.00 34.65 465 THR D O 1
ATOM 5238 N N . ASN C 3 466 ? 201.792 256.832 122.806 1.00 33.01 466 ASN D N 1
ATOM 5239 C CA . ASN C 3 466 ? 202.881 257.512 123.514 1.00 33.01 466 ASN D CA 1
ATOM 5240 C C . ASN C 3 466 ? 203.710 256.498 124.305 1.00 33.01 466 ASN D C 1
ATOM 5241 O O . ASN C 3 466 ? 203.713 256.475 125.538 1.00 33.01 466 ASN D O 1
ATOM 5246 N N . LYS C 3 467 ? 204.407 255.637 123.555 1.00 26.54 467 LYS D N 1
ATOM 5247 C CA . LYS C 3 467 ? 205.242 254.534 124.048 1.00 26.54 467 LYS D CA 1
ATOM 5248 C C . LYS C 3 467 ? 204.481 253.542 124.924 1.00 26.54 467 LYS D C 1
ATOM 5249 O O . LYS C 3 467 ? 205.098 252.789 125.684 1.00 26.54 467 LYS D O 1
ATOM 5255 N N . ASP C 3 468 ? 203.152 253.507 124.833 1.00 25.79 468 ASP D N 1
ATOM 5256 C CA . ASP C 3 468 ? 202.328 252.634 125.659 1.00 25.79 468 ASP D CA 1
ATOM 5257 C C . ASP C 3 468 ? 201.572 251.610 124.820 1.00 25.79 468 ASP D C 1
ATOM 5258 O O . ASP C 3 468 ? 200.410 251.302 125.079 1.00 25.79 468 ASP D O 1
ATOM 5263 N N . MET C 3 469 ? 202.230 251.072 123.800 1.00 21.66 469 MET D N 1
ATOM 5264 C CA . MET C 3 469 ? 201.681 249.987 122.999 1.00 21.66 469 MET D CA 1
ATOM 5265 C C . MET C 3 469 ? 202.690 248.852 123.024 1.00 21.66 469 MET D C 1
ATOM 5266 O O . MET C 3 469 ? 203.806 249.000 122.516 1.00 21.66 469 MET D O 1
ATOM 5271 N N . SER C 3 470 ? 202.303 247.726 123.612 1.00 18.30 470 SER D N 1
ATOM 5272 C CA . SER C 3 470 ? 203.160 246.550 123.667 1.00 18.30 470 SER D CA 1
ATOM 5273 C C . SER C 3 470 ? 203.062 245.789 122.343 1.00 18.30 470 SER D C 1
ATOM 5274 O O . SER C 3 470 ? 202.658 246.338 121.314 1.00 18.30 470 SER D O 1
ATOM 5277 N N . CYS C 3 471 ? 203.464 244.518 122.351 1.00 21.03 471 CYS D N 1
ATOM 5278 C CA . CYS C 3 471 ? 203.478 243.714 121.133 1.00 21.03 471 CYS D CA 1
ATOM 5279 C C . CYS C 3 471 ? 202.069 243.487 120.596 1.00 21.03 471 CYS D C 1
ATOM 5280 O O . CYS C 3 471 ? 201.139 243.186 121.351 1.00 21.03 471 CYS D O 1
ATOM 5283 N N . LEU C 3 472 ? 201.918 243.645 119.283 1.00 17.60 472 LEU D N 1
ATOM 5284 C CA . LEU C 3 472 ? 200.647 243.490 118.590 1.00 17.60 472 LEU D CA 1
ATOM 5285 C C . LEU C 3 472 ? 200.657 242.224 117.744 1.00 17.60 472 LEU D C 1
ATOM 5286 O O . LEU C 3 472 ? 201.680 241.553 117.595 1.00 17.60 472 LEU D O 1
ATOM 5291 N N . ASP C 3 473 ? 199.489 241.902 117.185 1.00 17.57 473 ASP D N 1
ATOM 5292 C CA . ASP C 3 473 ? 199.384 240.766 116.280 1.00 17.57 473 ASP D CA 1
ATOM 5293 C C . ASP C 3 473 ? 198.295 241.013 115.245 1.00 17.57 473 ASP D C 1
ATOM 5294 O O . ASP C 3 473 ? 197.306 241.701 115.507 1.00 17.57 473 ASP D O 1
ATOM 5299 N N . PHE C 3 474 ? 198.489 240.433 114.061 1.00 17.29 474 PHE D N 1
ATOM 5300 C CA . PHE C 3 474 ? 197.500 240.450 112.993 1.00 17.29 474 PHE D CA 1
ATOM 5301 C C . PHE C 3 474 ? 196.796 239.104 112.930 1.00 17.29 474 PHE D C 1
ATOM 5302 O O . PHE C 3 474 ? 197.401 238.067 113.215 1.00 17.29 474 PHE D O 1
ATOM 5310 N N . SER C 3 475 ? 195.527 239.118 112.528 1.00 20.90 475 SER D N 1
ATOM 5311 C CA . SER C 3 475 ? 194.813 237.870 112.314 1.00 20.90 475 SER D CA 1
ATOM 5312 C C . SER C 3 475 ? 195.221 237.241 110.982 1.00 20.90 475 SER D C 1
ATOM 5313 O O . SER C 3 475 ? 196.116 237.716 110.279 1.00 20.90 475 SER D O 1
ATOM 5316 N N . ASP C 3 476 ? 194.551 236.149 110.638 1.00 22.19 476 ASP D N 1
ATOM 5317 C CA . ASP C 3 476 ? 194.743 235.488 109.355 1.00 22.19 476 ASP D CA 1
ATOM 5318 C C . ASP C 3 476 ? 193.512 235.725 108.494 1.00 22.19 476 ASP D C 1
ATOM 5319 O O . ASP C 3 476 ? 192.403 235.367 108.898 1.00 22.19 476 ASP D O 1
ATOM 5324 N N . ASP C 3 477 ? 193.758 236.167 107.258 1.00 30.11 477 ASP D N 1
ATOM 5325 C CA . ASP C 3 477 ? 193.060 237.038 106.306 1.00 30.11 477 ASP D CA 1
ATOM 5326 C C . ASP C 3 477 ? 193.350 238.515 106.575 1.00 30.11 477 ASP D C 1
ATOM 5327 O O . ASP C 3 477 ? 192.892 239.361 105.804 1.00 30.11 477 ASP D O 1
ATOM 5332 N N . CYS C 3 478 ? 194.092 238.842 107.643 1.00 23.92 478 CYS D N 1
ATOM 5333 C CA . CYS C 3 478 ? 194.679 240.164 107.897 1.00 23.92 478 CYS D CA 1
ATOM 5334 C C . CYS C 3 478 ? 193.619 241.259 107.999 1.00 23.92 478 CYS D C 1
ATOM 5335 O O . CYS C 3 478 ? 193.834 242.400 107.589 1.00 23.92 478 CYS D O 1
ATOM 5338 N N . ARG C 3 479 ? 192.460 240.901 108.546 1.00 31.60 479 ARG D N 1
ATOM 5339 C CA . ARG C 3 479 ? 191.342 241.822 108.670 1.00 31.60 479 ARG D CA 1
ATOM 5340 C C . ARG C 3 479 ? 191.278 242.503 110.026 1.00 31.60 479 ARG D C 1
ATOM 5341 O O . ARG C 3 479 ? 190.688 243.583 110.132 1.00 31.60 479 ARG D O 1
ATOM 5349 N N . ILE C 3 480 ? 191.861 241.897 111.057 1.00 23.73 480 ILE D N 1
ATOM 5350 C CA . ILE C 3 480 ? 191.816 242.407 112.421 1.00 23.73 480 ILE D CA 1
ATOM 5351 C C . ILE C 3 480 ? 193.248 242.537 112.919 1.00 23.73 480 ILE D C 1
ATOM 5352 O O . ILE C 3 480 ? 194.082 241.658 112.672 1.00 23.73 480 ILE D O 1
ATOM 5357 N N . ALA C 3 481 ? 193.539 243.644 113.597 1.00 17.59 481 ALA D N 1
ATOM 5358 C CA . ALA C 3 481 ? 194.791 243.820 114.319 1.00 17.59 481 ALA D CA 1
ATOM 5359 C C . ALA C 3 481 ? 194.484 244.047 115.790 1.00 17.59 481 ALA D C 1
ATOM 5360 O O . ALA C 3 481 ? 193.514 244.729 116.131 1.00 17.59 481 ALA D O 1
ATOM 5362 N N . ALA C 3 482 ? 195.319 243.478 116.655 1.00 17.78 482 ALA D N 1
ATOM 5363 C CA . ALA C 3 482 ? 195.114 243.521 118.096 1.00 17.78 482 ALA D CA 1
ATOM 5364 C C . ALA C 3 482 ? 196.375 244.057 118.745 1.00 17.78 482 ALA D C 1
ATOM 5365 O O . ALA C 3 482 ? 197.453 243.480 118.569 1.00 17.78 482 ALA D O 1
ATOM 5367 N N . ALA C 3 483 ? 196.236 245.132 119.515 1.00 17.67 483 ALA D N 1
ATOM 5368 C CA . ALA C 3 483 ? 197.375 245.771 120.159 1.00 17.67 483 ALA D CA 1
ATOM 5369 C C . ALA C 3 483 ? 197.101 245.923 121.646 1.00 17.67 483 ALA D C 1
ATOM 5370 O O . ALA C 3 483 ? 196.053 246.448 122.035 1.00 17.67 483 ALA D O 1
ATOM 5372 N N . GLY C 3 484 ? 198.044 245.473 122.469 1.00 18.01 484 GLY D N 1
ATOM 5373 C CA . GLY C 3 484 ? 197.905 245.526 123.905 1.00 18.01 484 GLY D CA 1
ATOM 5374 C C . GLY C 3 484 ? 198.588 246.750 124.473 1.00 18.01 484 GLY D C 1
ATOM 5375 O O . GLY C 3 484 ? 199.776 246.976 124.240 1.00 18.01 484 GLY D O 1
ATOM 5376 N N . PHE C 3 485 ? 197.831 247.538 125.229 1.00 20.63 485 PHE D N 1
ATOM 5377 C CA . PHE C 3 485 ? 198.292 248.814 125.750 1.00 20.63 485 PHE D CA 1
ATOM 5378 C C . PHE C 3 485 ? 198.773 248.674 127.189 1.00 20.63 485 PHE D C 1
ATOM 5379 O O . PHE C 3 485 ? 198.447 247.715 127.889 1.00 20.63 485 PHE D O 1
ATOM 5387 N N . GLN C 3 486 ? 199.562 249.658 127.625 1.00 22.83 486 GLN D N 1
ATOM 5388 C CA . GLN C 3 486 ? 200.073 249.693 128.992 1.00 22.83 486 GLN D CA 1
ATOM 5389 C C . GLN C 3 486 ? 199.031 250.146 130.007 1.00 22.83 486 GLN D C 1
ATOM 5390 O O . GLN C 3 486 ? 199.332 250.173 131.202 1.00 22.83 486 GLN D O 1
ATOM 5396 N N . ASP C 3 487 ? 197.834 250.529 129.573 1.00 23.95 487 ASP D N 1
ATOM 5397 C CA . ASP C 3 487 ? 196.785 250.971 130.480 1.00 23.95 487 ASP D CA 1
ATOM 5398 C C . ASP C 3 487 ? 195.589 250.026 130.469 1.00 23.95 487 ASP D C 1
ATOM 5399 O O . ASP C 3 487 ? 194.449 250.466 130.643 1.00 23.95 487 ASP D O 1
ATOM 5404 N N . SER C 3 488 ? 195.854 248.735 130.231 1.00 19.78 488 SER D N 1
ATOM 5405 C CA . SER C 3 488 ? 194.886 247.638 130.351 1.00 19.78 488 SER D CA 1
ATOM 5406 C C . SER C 3 488 ? 193.711 247.784 129.385 1.00 19.78 488 SER D C 1
ATOM 5407 O O . SER C 3 488 ? 192.544 247.700 129.771 1.00 19.78 488 SER D O 1
ATOM 5410 N N . TYR C 3 489 ? 194.027 248.003 128.117 1.00 20.66 489 TYR D N 1
ATOM 5411 C CA . TYR C 3 489 ? 193.065 247.818 127.049 1.00 20.66 489 TYR D CA 1
ATOM 5412 C C . TYR C 3 489 ? 193.644 246.850 126.034 1.00 20.66 489 TYR D C 1
ATOM 5413 O O . TYR C 3 489 ? 194.858 246.654 125.948 1.00 20.66 489 TYR D O 1
ATOM 5422 N N . ILE C 3 490 ? 192.753 246.242 125.265 1.00 19.50 490 ILE D N 1
ATOM 5423 C CA . ILE C 3 490 ? 193.102 245.646 123.985 1.00 19.50 490 ILE D CA 1
ATOM 5424 C C . ILE C 3 490 ? 192.422 246.487 122.920 1.00 19.50 490 ILE D C 1
ATOM 5425 O O . ILE C 3 490 ? 191.208 246.701 122.978 1.00 19.50 490 ILE D O 1
ATOM 5430 N N . LYS C 3 491 ? 193.198 246.996 121.972 1.00 20.57 491 LYS D N 1
ATOM 5431 C CA . LYS C 3 491 ? 192.643 247.796 120.894 1.00 20.57 491 LYS D CA 1
ATOM 5432 C C . LYS C 3 491 ? 192.541 246.934 119.647 1.00 20.57 491 LYS D C 1
ATOM 5433 O O . LYS C 3 491 ? 193.496 246.233 119.286 1.00 20.57 491 LYS D O 1
ATOM 5439 N N . ILE C 3 492 ? 191.380 246.990 119.001 1.00 20.07 492 ILE D N 1
ATOM 5440 C CA . ILE C 3 492 ? 191.021 246.119 117.896 1.00 20.07 492 ILE D CA 1
ATOM 5441 C C . ILE C 3 492 ? 190.749 247.003 116.695 1.00 20.07 492 ILE D C 1
ATOM 5442 O O . ILE C 3 492 ? 189.820 247.823 116.718 1.00 20.07 492 ILE D O 1
ATOM 5447 N N . TRP C 3 493 ? 191.561 246.842 115.658 1.00 21.34 493 TRP D N 1
ATOM 5448 C CA . TRP C 3 493 ? 191.472 247.635 114.444 1.00 21.34 493 TRP D CA 1
ATOM 5449 C C . TRP C 3 493 ? 190.990 246.754 113.307 1.00 21.34 493 TRP D C 1
ATOM 5450 O O . TRP C 3 493 ? 191.502 245.647 113.116 1.00 21.34 493 TRP D O 1
ATOM 5461 N N . SER C 3 494 ? 190.012 247.246 112.557 1.00 28.35 494 SER D N 1
ATOM 5462 C CA . SER C 3 494 ? 189.670 246.653 111.272 1.00 28.35 494 SER D CA 1
ATOM 5463 C C . SER C 3 494 ? 190.651 247.189 110.239 1.00 28.35 494 SER D C 1
ATOM 5464 O O . SER C 3 494 ? 190.633 248.380 109.917 1.00 28.35 494 SER D O 1
ATOM 5467 N N . LEU C 3 495 ? 191.514 246.315 109.716 1.00 26.90 495 LEU D N 1
ATOM 5468 C CA . LEU C 3 495 ? 192.561 246.747 108.796 1.00 26.90 495 LEU D CA 1
ATOM 5469 C C . LEU C 3 495 ? 192.038 247.090 107.407 1.00 26.90 495 LEU D C 1
ATOM 5470 O O . LEU C 3 495 ? 192.816 247.571 106.576 1.00 26.90 495 LEU D O 1
ATOM 5475 N N . ASP C 3 496 ? 190.758 246.850 107.130 1.00 41.83 496 ASP D N 1
ATOM 5476 C CA . ASP C 3 496 ? 190.154 247.186 105.850 1.00 41.83 496 ASP D CA 1
ATOM 5477 C C . ASP C 3 496 ? 189.299 248.441 105.909 1.00 41.83 496 ASP D C 1
ATOM 5478 O O . ASP C 3 496 ? 188.682 248.797 104.900 1.00 41.83 496 ASP D O 1
ATOM 5483 N N . GLY C 3 497 ? 189.244 249.117 107.052 1.00 42.25 497 GLY D N 1
ATOM 5484 C CA . GLY C 3 497 ? 188.321 250.219 107.208 1.00 42.25 497 GLY D CA 1
ATOM 5485 C C . GLY C 3 497 ? 186.878 249.796 107.336 1.00 42.25 497 GLY D C 1
ATOM 5486 O O . GLY C 3 497 ? 185.982 250.608 107.093 1.00 42.25 497 GLY D O 1
ATOM 5487 N N . SER C 3 498 ? 186.627 248.545 107.717 1.00 41.37 498 SER D N 1
ATOM 5488 C CA . SER C 3 498 ? 185.282 247.997 107.766 1.00 41.37 498 SER D CA 1
ATOM 5489 C C . SER C 3 498 ? 184.512 248.544 108.966 1.00 41.37 498 SER D C 1
ATOM 5490 O O . SER C 3 498 ? 184.996 249.384 109.728 1.00 41.37 498 SER D O 1
ATOM 5493 N N . SER C 3 499 ? 183.285 248.043 109.128 1.00 43.69 499 SER D N 1
ATOM 5494 C CA . SER C 3 499 ? 182.412 248.551 110.182 1.00 43.69 499 SER D CA 1
ATOM 5495 C C . SER C 3 499 ? 182.862 248.074 111.554 1.00 43.69 499 SER D C 1
ATOM 5496 O O . SER C 3 499 ? 182.928 248.872 112.498 1.00 43.69 499 SER D O 1
ATOM 5499 N N . LEU C 3 500 ? 183.177 246.776 111.672 1.00 34.76 500 LEU D N 1
ATOM 5500 C CA . LEU C 3 500 ? 183.613 246.095 112.893 1.00 34.76 500 LEU D CA 1
ATOM 5501 C C . LEU C 3 500 ? 182.596 246.282 114.012 1.00 34.76 500 LEU D C 1
ATOM 5502 O O . LEU C 3 500 ? 182.956 246.518 115.168 1.00 34.76 500 LEU D O 1
ATOM 5507 N N . ASN C 3 501 ? 181.316 246.208 113.662 1.00 49.23 501 ASN D N 1
ATOM 5508 C CA . ASN C 3 501 ? 180.244 246.344 114.630 1.00 49.23 501 ASN D CA 1
ATOM 5509 C C . ASN C 3 501 ? 179.370 245.100 114.680 1.00 49.23 501 ASN D C 1
ATOM 5510 O O . ASN C 3 501 ? 178.618 244.928 115.647 1.00 49.23 501 ASN D O 1
ATOM 5515 N N . ASN C 3 502 ? 179.505 244.206 113.683 1.00 63.10 502 ASN D N 1
ATOM 5516 C CA . ASN C 3 502 ? 178.799 242.940 113.500 1.00 63.10 502 ASN D CA 1
ATOM 5517 C C . ASN C 3 502 ? 177.295 243.131 113.650 1.00 63.10 502 ASN D C 1
ATOM 5518 O O . ASN C 3 502 ? 176.710 242.737 114.668 1.00 63.10 502 ASN D O 1
ATOM 5523 N N . PRO C 3 503 ? 176.643 243.737 112.657 1.00 79.55 503 PRO D N 1
ATOM 5524 C CA . PRO C 3 503 ? 175.328 244.336 112.919 1.00 79.55 503 PRO D CA 1
ATOM 5525 C C . PRO C 3 503 ? 174.175 243.349 112.913 1.00 79.55 503 PRO D C 1
ATOM 5526 O O . PRO C 3 503 ? 173.222 243.563 113.674 1.00 79.55 503 PRO D O 1
ATOM 5530 N N . ASN C 3 504 ? 174.250 242.271 112.112 1.00 80.53 504 ASN D N 1
ATOM 5531 C CA . ASN C 3 504 ? 173.290 241.158 112.152 1.00 80.53 504 ASN D CA 1
ATOM 5532 C C . ASN C 3 504 ? 171.856 241.613 111.883 1.00 80.53 504 ASN D C 1
ATOM 5533 O O . ASN C 3 504 ? 171.083 241.842 112.816 1.00 80.53 504 ASN D O 1
ATOM 5538 N N . ILE C 3 505 ? 171.484 241.702 110.602 1.00 86.95 505 ILE D N 1
ATOM 5539 C CA . ILE C 3 505 ? 170.674 242.691 109.876 1.00 86.95 505 ILE D CA 1
ATOM 5540 C C . ILE C 3 505 ? 169.512 243.378 110.619 1.00 86.95 505 ILE D C 1
ATOM 5541 O O . ILE C 3 505 ? 168.965 244.367 110.111 1.00 86.95 505 ILE D O 1
ATOM 5546 N N . ALA C 3 506 ? 169.100 242.851 111.786 1.00 85.31 506 ALA D N 1
ATOM 5547 C CA . ALA C 3 506 ? 168.075 243.468 112.640 1.00 85.31 506 ALA D CA 1
ATOM 5548 C C . ALA C 3 506 ? 168.315 244.962 112.889 1.00 85.31 506 ALA D C 1
ATOM 5549 O O . ALA C 3 506 ? 167.393 245.768 112.711 1.00 85.31 506 ALA D O 1
ATOM 5551 N N . LEU C 3 507 ? 169.547 245.344 113.280 1.00 85.23 507 LEU D N 1
ATOM 5552 C CA . LEU C 3 507 ? 169.985 246.754 113.399 1.00 85.23 507 LEU D CA 1
ATOM 5553 C C . LEU C 3 507 ? 169.106 247.567 114.349 1.00 85.23 507 LEU D C 1
ATOM 5554 O O . LEU C 3 507 ? 168.348 248.438 113.915 1.00 85.23 507 LEU D O 1
ATOM 5559 N N . ASN C 3 508 ? 169.184 247.251 115.646 1.00 86.31 508 ASN D N 1
ATOM 5560 C CA . ASN C 3 508 ? 168.220 247.775 116.615 1.00 86.31 508 ASN D CA 1
ATOM 5561 C C . ASN C 3 508 ? 168.329 249.291 116.785 1.00 86.31 508 ASN D C 1
ATOM 5562 O O . ASN C 3 508 ? 167.410 250.032 116.415 1.00 86.31 508 ASN D O 1
ATOM 5567 N N . ASN C 3 509 ? 169.449 249.774 117.321 1.00 88.26 509 ASN D N 1
ATOM 5568 C CA . ASN C 3 509 ? 169.562 251.185 117.677 1.00 88.26 509 ASN D CA 1
ATOM 5569 C C . ASN C 3 509 ? 171.037 251.569 117.762 1.00 88.26 509 ASN D C 1
ATOM 5570 O O . ASN C 3 509 ? 171.893 250.876 117.198 1.00 88.26 509 ASN D O 1
ATOM 5575 N N . ASN C 3 510 ? 171.324 252.702 118.410 1.00 86.75 510 ASN D N 1
ATOM 5576 C CA . ASN C 3 510 ? 172.639 253.162 118.849 1.00 86.75 510 ASN D CA 1
ATOM 5577 C C . ASN C 3 510 ? 173.582 253.526 117.710 1.00 86.75 510 ASN D C 1
ATOM 5578 O O . ASN C 3 510 ? 174.705 253.009 117.654 1.00 86.75 510 ASN D O 1
ATOM 5583 N N . ASP C 3 511 ? 173.160 254.401 116.797 1.00 86.20 511 ASP D N 1
ATOM 5584 C CA . ASP C 3 511 ? 174.093 255.081 115.907 1.00 86.20 511 ASP D CA 1
ATOM 5585 C C . ASP C 3 511 ? 174.609 256.354 116.572 1.00 86.20 511 ASP D C 1
ATOM 5586 O O . ASP C 3 511 ? 175.454 257.063 116.015 1.00 86.20 511 ASP D O 1
ATOM 5591 N N . LYS C 3 512 ? 174.087 256.649 117.766 1.00 81.24 512 LYS D N 1
ATOM 5592 C CA . LYS C 3 512 ? 174.516 257.797 118.555 1.00 81.24 512 LYS D CA 1
ATOM 5593 C C . LYS C 3 512 ? 175.931 257.652 119.101 1.00 81.24 512 LYS D C 1
ATOM 5594 O O . LYS C 3 512 ? 176.566 258.667 119.404 1.00 81.24 512 LYS D O 1
ATOM 5600 N N . ASP C 3 513 ? 176.431 256.428 119.247 1.00 77.45 513 ASP D N 1
ATOM 5601 C CA . ASP C 3 513 ? 177.798 256.226 119.700 1.00 77.45 513 ASP D CA 1
ATOM 5602 C C . ASP C 3 513 ? 178.786 256.566 118.591 1.00 77.45 513 ASP D C 1
ATOM 5603 O O . ASP C 3 513 ? 178.413 256.761 117.430 1.00 77.45 513 ASP D O 1
ATOM 5608 N N . GLU C 3 514 ? 180.061 256.634 118.961 1.00 70.27 514 GLU D N 1
ATOM 5609 C CA . GLU C 3 514 ? 181.123 256.941 118.011 1.00 70.27 514 GLU D CA 1
ATOM 5610 C C . GLU C 3 514 ? 181.907 255.671 117.711 1.00 70.27 514 GLU D C 1
ATOM 5611 O O . GLU C 3 514 ? 182.631 255.163 118.573 1.00 70.27 514 GLU D O 1
ATOM 5617 N N . ASP C 3 515 ? 181.754 255.147 116.495 1.00 51.63 515 ASP D N 1
ATOM 5618 C CA . ASP C 3 515 ? 182.549 254.014 116.048 1.00 51.63 515 ASP D CA 1
ATOM 5619 C C . ASP C 3 515 ? 183.626 254.516 115.102 1.00 51.63 515 ASP D C 1
ATOM 5620 O O . ASP C 3 515 ? 183.314 254.853 113.949 1.00 51.63 515 ASP D O 1
ATOM 5625 N N . PRO C 3 516 ? 184.881 254.636 115.538 1.00 50.44 516 PRO D N 1
ATOM 5626 C CA . PRO C 3 516 ? 185.955 254.955 114.591 1.00 50.44 516 PRO D CA 1
ATOM 5627 C C . PRO C 3 516 ? 186.583 253.717 113.971 1.00 50.44 516 PRO D C 1
ATOM 5628 O O . PRO C 3 516 ? 187.810 253.671 113.831 1.00 50.44 516 PRO D O 1
ATOM 5632 N N . THR C 3 517 ? 185.746 252.747 113.565 1.00 38.25 517 THR D N 1
ATOM 5633 C CA . THR C 3 517 ? 186.161 251.434 113.040 1.00 38.25 517 THR D CA 1
ATOM 5634 C C . THR C 3 517 ? 187.170 250.734 113.953 1.00 38.25 517 THR D C 1
ATOM 5635 O O . THR C 3 517 ? 188.108 250.082 113.492 1.00 38.25 517 THR D O 1
ATOM 5639 N N . CYS C 3 518 ? 186.976 250.871 115.263 1.00 31.94 518 CYS D N 1
ATOM 5640 C CA . CYS C 3 518 ? 187.949 250.389 116.234 1.00 31.94 518 CYS D CA 1
ATOM 5641 C C . CYS C 3 518 ? 187.253 250.113 117.555 1.00 31.94 518 CYS D C 1
ATOM 5642 O O . CYS C 3 518 ? 186.553 250.984 118.081 1.00 31.94 518 CYS D O 1
ATOM 5645 N N . LYS C 3 519 ? 187.454 248.913 118.091 1.00 25.95 519 LYS D N 1
ATOM 5646 C CA . LYS C 3 519 ? 186.810 248.496 119.329 1.00 25.95 519 LYS D CA 1
ATOM 5647 C C . LYS C 3 519 ? 187.834 248.314 120.442 1.00 25.95 519 LYS D C 1
ATOM 5648 O O . LYS C 3 519 ? 188.931 247.801 120.216 1.00 25.95 519 LYS D O 1
ATOM 5654 N N . THR C 3 520 ? 187.465 248.721 121.651 1.00 22.72 520 THR D N 1
ATOM 5655 C CA . THR C 3 520 ? 188.326 248.568 122.812 1.00 22.72 520 THR D CA 1
ATOM 5656 C C . THR C 3 520 ? 187.776 247.481 123.727 1.00 22.72 520 THR D C 1
ATOM 5657 O O . THR C 3 520 ? 186.559 247.301 123.840 1.00 22.72 520 THR D O 1
ATOM 5661 N N . LEU C 3 521 ? 188.683 246.734 124.348 1.00 23.65 521 LEU D N 1
ATOM 5662 C CA . LEU C 3 521 ? 188.346 245.602 125.196 1.00 23.65 521 LEU D CA 1
ATOM 5663 C C . LEU C 3 521 ? 188.956 245.820 126.570 1.00 23.65 521 LEU D C 1
ATOM 5664 O O . LEU C 3 521 ? 190.185 245.853 126.706 1.00 23.65 521 LEU D O 1
ATOM 5669 N N . VAL C 3 522 ? 188.093 245.983 127.575 1.00 19.36 522 VAL D N 1
ATOM 5670 C CA . VAL C 3 522 ? 188.506 246.288 128.939 1.00 19.36 522 VAL D CA 1
ATOM 5671 C C . VAL C 3 522 ? 188.112 245.169 129.901 1.00 19.36 522 VAL D C 1
ATOM 5672 O O . VAL C 3 522 ? 187.012 245.156 130.465 1.00 19.36 522 VAL D O 1
ATOM 5676 N N . GLY C 3 523 ? 189.009 244.209 130.083 1.00 20.79 523 GLY D N 1
ATOM 5677 C CA . GLY C 3 523 ? 188.807 243.162 131.063 1.00 20.79 523 GLY D CA 1
ATOM 5678 C C . GLY C 3 523 ? 189.991 242.953 131.979 1.00 20.79 523 GLY D C 1
ATOM 5679 O O . GLY C 3 523 ? 189.862 242.330 133.035 1.00 20.79 523 GLY D O 1
ATOM 5680 N N . HIS C 3 524 ? 191.154 243.452 131.580 1.00 19.14 524 HIS D N 1
ATOM 5681 C CA . HIS C 3 524 ? 192.366 243.269 132.356 1.00 19.14 524 HIS D CA 1
ATOM 5682 C C . HIS C 3 524 ? 192.529 244.373 133.393 1.00 19.14 524 HIS D C 1
ATOM 5683 O O . HIS C 3 524 ? 191.969 245.464 133.278 1.00 19.14 524 HIS D O 1
ATOM 5690 N N . SER C 3 525 ? 193.321 244.069 134.417 1.00 18.86 525 SER D N 1
ATOM 5691 C CA . SER C 3 525 ? 193.710 245.040 135.426 1.00 18.86 525 SER D CA 1
ATOM 5692 C C . SER C 3 525 ? 195.209 245.289 135.437 1.00 18.86 525 SER D C 1
ATOM 5693 O O . SER C 3 525 ? 195.680 246.142 136.197 1.00 18.86 525 SER D O 1
ATOM 5696 N N . GLY C 3 526 ? 195.966 244.570 134.614 1.00 18.25 526 GLY D N 1
ATOM 5697 C CA . GLY C 3 526 ? 197.377 244.841 134.451 1.00 18.25 526 GLY D CA 1
ATOM 5698 C C . GLY C 3 526 ? 197.677 245.194 133.010 1.00 18.25 526 GLY D C 1
ATOM 5699 O O . GLY C 3 526 ? 196.779 245.311 132.177 1.00 18.25 526 GLY D O 1
ATOM 5700 N N . THR C 3 527 ? 198.963 245.354 132.722 1.00 23.02 527 THR D N 1
ATOM 5701 C CA . THR C 3 527 ? 199.366 245.713 131.373 1.00 23.02 527 THR D CA 1
ATOM 5702 C C . THR C 3 527 ? 199.456 244.460 130.514 1.00 23.02 527 THR D C 1
ATOM 5703 O O . THR C 3 527 ? 200.019 243.445 130.930 1.00 23.02 527 THR D O 1
ATOM 5707 N N . VAL C 3 528 ? 198.890 244.532 129.315 1.00 38.01 528 VAL D N 1
ATOM 5708 C CA . VAL C 3 528 ? 198.846 243.393 128.407 1.00 38.01 528 VAL D CA 1
ATOM 5709 C C . VAL C 3 528 ? 200.205 243.260 127.735 1.00 38.01 528 VAL D C 1
ATOM 5710 O O . VAL C 3 528 ? 200.642 244.165 127.020 1.00 38.01 528 VAL D O 1
ATOM 5714 N N . TYR C 3 529 ? 200.873 242.132 127.953 1.00 25.24 529 TYR D N 1
ATOM 5715 C CA . TYR C 3 529 ? 202.217 241.958 127.426 1.00 25.24 529 TYR D CA 1
ATOM 5716 C C . TYR C 3 529 ? 202.272 241.071 126.195 1.00 25.24 529 TYR D C 1
ATOM 5717 O O . TYR C 3 529 ? 203.261 241.127 125.458 1.00 25.24 529 TYR D O 1
ATOM 5726 N N . SER C 3 530 ? 201.251 240.254 125.962 1.00 20.03 530 SER D N 1
ATOM 5727 C CA . SER C 3 530 ? 201.169 239.457 124.751 1.00 20.03 530 SER D CA 1
ATOM 5728 C C . SER C 3 530 ? 199.706 239.287 124.378 1.00 20.03 530 SER D C 1
ATOM 5729 O O . SER C 3 530 ? 198.803 239.613 125.149 1.00 20.03 530 SER D O 1
ATOM 5732 N N . THR C 3 531 ? 199.484 238.765 123.175 1.00 20.42 531 THR D N 1
ATOM 5733 C CA . THR C 3 531 ? 198.174 238.639 122.551 1.00 20.42 531 THR D CA 1
ATOM 5734 C C . THR C 3 531 ? 198.333 237.670 121.386 1.00 20.42 531 THR D C 1
ATOM 5735 O O . THR C 3 531 ? 199.326 237.741 120.659 1.00 20.42 531 THR D O 1
ATOM 5739 N N . SER C 3 532 ? 197.374 236.760 121.220 1.00 26.50 532 SER D N 1
ATOM 5740 C CA . SER C 3 532 ? 197.474 235.741 120.185 1.00 26.50 532 SER D CA 1
ATOM 5741 C C . SER C 3 532 ? 196.104 235.483 119.577 1.00 26.50 532 SER D C 1
ATOM 5742 O O . SER C 3 532 ? 195.098 235.448 120.289 1.00 26.50 532 SER D O 1
ATOM 5745 N N . PHE C 3 533 ? 196.077 235.304 118.259 1.00 38.01 533 PHE D N 1
ATOM 5746 C CA . PHE C 3 533 ? 194.850 235.043 117.523 1.00 38.01 533 PHE D CA 1
ATOM 5747 C C . PHE C 3 533 ? 194.711 233.555 117.244 1.00 38.01 533 PHE D C 1
ATOM 5748 O O . PHE C 3 533 ? 195.701 232.865 116.983 1.00 38.01 533 PHE D O 1
ATOM 5756 N N . SER C 3 534 ? 193.476 233.069 117.298 1.00 27.74 534 SER D N 1
ATOM 5757 C CA . SER C 3 534 ? 193.199 231.692 116.931 1.00 27.74 534 SER D CA 1
ATOM 5758 C C . SER C 3 534 ? 193.329 231.516 115.420 1.00 27.74 534 SER D C 1
ATOM 5759 O O . SER C 3 534 ? 193.175 232.477 114.663 1.00 27.74 534 SER D O 1
ATOM 5762 N N . PRO C 3 535 ? 193.648 230.304 114.954 1.00 22.16 535 PRO D N 1
ATOM 5763 C CA . PRO C 3 535 ? 193.578 230.047 113.506 1.00 22.16 535 PRO D CA 1
ATOM 5764 C C . PRO C 3 535 ? 192.160 230.105 112.966 1.00 22.16 535 PRO D C 1
ATOM 5765 O O . PRO C 3 535 ? 191.966 230.376 111.776 1.00 22.16 535 PRO D O 1
ATOM 5769 N N . ASP C 3 536 ? 191.166 229.855 113.819 1.00 31.85 536 ASP D N 1
ATOM 5770 C CA . ASP C 3 536 ? 189.769 230.087 113.471 1.00 31.85 536 ASP D CA 1
ATOM 5771 C C . ASP C 3 536 ? 189.476 231.569 113.257 1.00 31.85 536 ASP D C 1
ATOM 5772 O O . ASP C 3 536 ? 188.509 231.910 112.566 1.00 31.85 536 ASP D O 1
ATOM 5777 N N . ASN C 3 537 ? 190.269 232.451 113.884 1.00 25.55 537 ASN D N 1
ATOM 5778 C CA . ASN C 3 537 ? 190.243 233.917 113.820 1.00 25.55 537 ASN D CA 1
ATOM 5779 C C . ASN C 3 537 ? 189.008 234.538 114.458 1.00 25.55 537 ASN D C 1
ATOM 5780 O O . ASN C 3 537 ? 188.770 235.736 114.276 1.00 25.55 537 ASN D O 1
ATOM 5785 N N . LYS C 3 538 ? 188.224 233.773 115.213 1.00 25.42 538 LYS D N 1
ATOM 5786 C CA . LYS C 3 538 ? 187.034 234.298 115.866 1.00 25.42 538 LYS D CA 1
ATOM 5787 C C . LYS C 3 538 ? 187.243 234.600 117.343 1.00 25.42 538 LYS D C 1
ATOM 5788 O O . LYS C 3 538 ? 186.363 235.205 117.963 1.00 25.42 538 LYS D O 1
ATOM 5794 N N . TYR C 3 539 ? 188.371 234.187 117.919 1.00 31.06 539 TYR D N 1
ATOM 5795 C CA . TYR C 3 539 ? 188.666 234.412 119.326 1.00 31.06 539 TYR D CA 1
ATOM 5796 C C . TYR C 3 539 ? 190.045 235.028 119.481 1.00 31.06 539 TYR D C 1
ATOM 5797 O O . TYR C 3 539 ? 190.949 234.784 118.678 1.00 31.06 539 TYR D O 1
ATOM 5806 N N . LEU C 3 540 ? 190.193 235.819 120.537 1.00 38.01 540 LEU D N 1
ATOM 5807 C CA . LEU C 3 540 ? 191.445 236.465 120.886 1.00 38.01 540 LEU D CA 1
ATOM 5808 C C . LEU C 3 540 ? 191.863 236.037 122.284 1.00 38.01 540 LEU D C 1
ATOM 5809 O O . LEU C 3 540 ? 191.026 235.847 123.165 1.00 38.01 540 LEU D O 1
ATOM 5814 N N . LEU C 3 541 ? 193.170 235.904 122.484 1.00 24.97 541 LEU D N 1
ATOM 5815 C CA . LEU C 3 541 ? 193.738 235.403 123.730 1.00 24.97 541 LEU D CA 1
ATOM 5816 C C . LEU C 3 541 ? 194.763 236.406 124.232 1.00 24.97 541 LEU D C 1
ATOM 5817 O O . LEU C 3 541 ? 195.843 236.525 123.651 1.00 24.97 541 LEU D O 1
ATOM 5822 N N . SER C 3 542 ? 194.439 237.122 125.307 1.00 23.25 542 SER D N 1
ATOM 5823 C CA . SER C 3 542 ? 195.271 238.219 125.787 1.00 23.25 542 SER D CA 1
ATOM 5824 C C . SER C 3 542 ? 195.894 237.881 127.135 1.00 23.25 542 SER D C 1
ATOM 5825 O O . SER C 3 542 ? 195.179 237.583 128.097 1.00 23.25 542 SER D O 1
ATOM 5828 N N . GLY C 3 543 ? 197.224 237.944 127.197 1.00 13.97 543 GLY D N 1
ATOM 5829 C CA . GLY C 3 543 ? 197.956 237.681 128.428 1.00 13.97 543 GLY D CA 1
ATOM 5830 C C . GLY C 3 543 ? 198.529 238.952 129.039 1.00 13.97 543 GLY D C 1
ATOM 5831 O O . GLY C 3 543 ? 199.207 239.731 128.369 1.00 13.97 543 GLY D O 1
ATOM 5832 N N . SER C 3 544 ? 198.261 239.142 130.330 1.00 14.82 544 SER D N 1
ATOM 5833 C CA . SER C 3 544 ? 198.509 240.405 131.010 1.00 14.82 544 SER D CA 1
ATOM 5834 C C . SER C 3 544 ? 199.487 240.227 132.162 1.00 14.82 544 SER D C 1
ATOM 5835 O O . SER C 3 544 ? 200.088 239.168 132.346 1.00 14.82 544 SER D O 1
ATOM 5838 N N . GLU C 3 545 ? 199.644 241.300 132.944 1.00 18.47 545 GLU D N 1
ATOM 5839 C CA . GLU C 3 545 ? 200.529 241.239 134.103 1.00 18.47 545 GLU D CA 1
ATOM 5840 C C . GLU C 3 545 ? 199.737 241.024 135.385 1.00 18.47 545 GLU D C 1
ATOM 5841 O O . GLU C 3 545 ? 200.299 240.602 136.401 1.00 18.47 545 GLU D O 1
ATOM 5847 N N . ASP C 3 546 ? 198.437 241.313 135.368 1.00 16.90 546 ASP D N 1
ATOM 5848 C CA . ASP C 3 546 ? 197.552 240.638 136.301 1.00 16.90 546 ASP D CA 1
ATOM 5849 C C . ASP C 3 546 ? 197.488 239.180 135.888 1.00 16.90 546 ASP D C 1
ATOM 5850 O O . ASP C 3 546 ? 197.526 238.854 134.700 1.00 16.90 546 ASP D O 1
ATOM 5855 N N . LYS C 3 547 ? 197.411 238.288 136.866 1.00 20.70 547 LYS D N 1
ATOM 5856 C CA . LYS C 3 547 ? 197.901 236.924 136.669 1.00 20.70 547 LYS D CA 1
ATOM 5857 C C . LYS C 3 547 ? 196.813 236.035 136.058 1.00 20.70 547 LYS D C 1
ATOM 5858 O O . LYS C 3 547 ? 196.512 234.938 136.532 1.00 20.70 547 LYS D O 1
ATOM 5864 N N . THR C 3 548 ? 196.228 236.530 134.966 1.00 16.49 548 THR D N 1
ATOM 5865 C CA . THR C 3 548 ? 195.204 235.830 134.208 1.00 16.49 548 THR D CA 1
ATOM 5866 C C . THR C 3 548 ? 195.552 235.917 132.733 1.00 16.49 548 THR D C 1
ATOM 5867 O O . THR C 3 548 ? 196.311 236.790 132.309 1.00 16.49 548 THR D O 1
ATOM 5871 N N . VAL C 3 549 ? 194.996 234.993 131.957 1.00 20.70 549 VAL D N 1
ATOM 5872 C CA . VAL C 3 549 ? 194.926 235.108 130.508 1.00 20.70 549 VAL D CA 1
ATOM 5873 C C . VAL C 3 549 ? 193.451 235.109 130.148 1.00 20.70 549 VAL D C 1
ATOM 5874 O O . VAL C 3 549 ? 192.717 234.210 130.562 1.00 20.70 549 VAL D O 1
ATOM 5878 N N . ARG C 3 550 ? 193.003 236.120 129.416 1.00 38.01 550 ARG D N 1
ATOM 5879 C CA . ARG C 3 550 ? 191.582 236.217 129.125 1.00 38.01 550 ARG D CA 1
ATOM 5880 C C . ARG C 3 550 ? 191.297 235.879 127.670 1.00 38.01 550 ARG D C 1
ATOM 5881 O O . ARG C 3 550 ? 192.161 235.991 126.796 1.00 38.01 550 ARG D O 1
ATOM 5889 N N . LEU C 3 551 ? 190.060 235.450 127.430 1.00 38.01 551 LEU D N 1
ATOM 5890 C CA . LEU C 3 551 ? 189.590 235.081 126.103 1.00 38.01 551 LEU D CA 1
ATOM 5891 C C . LEU C 3 551 ? 188.470 236.020 125.689 1.00 38.01 551 LEU D C 1
ATOM 5892 O O . LEU C 3 551 ? 187.555 236.290 126.473 1.00 38.01 551 LEU D O 1
ATOM 5897 N N . TRP C 3 552 ? 188.552 236.505 124.456 1.00 38.01 552 TRP D N 1
ATOM 5898 C CA . TRP C 3 552 ? 187.637 237.486 123.901 1.00 38.01 552 TRP D CA 1
ATOM 5899 C C . TRP C 3 552 ? 186.996 236.924 122.647 1.00 38.01 552 TRP D C 1
ATOM 5900 O O . TRP C 3 552 ? 187.661 236.266 121.844 1.00 38.01 552 TRP D O 1
ATOM 5911 N N . SER C 3 553 ? 185.713 237.198 122.471 1.00 33.00 553 SER D N 1
ATOM 5912 C CA . SER C 3 553 ? 185.018 236.846 121.245 1.00 33.00 553 SER D CA 1
ATOM 5913 C C . SER C 3 553 ? 185.130 238.009 120.274 1.00 33.00 553 SER D C 1
ATOM 5914 O O . SER C 3 553 ? 184.776 239.142 120.613 1.00 33.00 553 SER D O 1
ATOM 5917 N N . MET C 3 554 ? 185.625 237.730 119.072 1.00 32.75 554 MET D N 1
ATOM 5918 C CA . MET C 3 554 ? 185.860 238.769 118.081 1.00 32.75 554 MET D CA 1
ATOM 5919 C C . MET C 3 554 ? 184.626 239.125 117.270 1.00 32.75 554 MET D C 1
ATOM 5920 O O . MET C 3 554 ? 184.758 239.806 116.249 1.00 32.75 554 MET D O 1
ATOM 5925 N N . ASP C 3 555 ? 183.440 238.686 117.684 1.00 38.10 555 ASP D N 1
ATOM 5926 C CA . ASP C 3 555 ? 182.212 238.995 116.970 1.00 38.10 555 ASP D CA 1
ATOM 5927 C C . ASP C 3 555 ? 181.116 239.525 117.886 1.00 38.10 555 ASP D C 1
ATOM 5928 O O . ASP C 3 555 ? 180.032 239.868 117.402 1.00 38.10 555 ASP D O 1
ATOM 5933 N N . THR C 3 556 ? 181.368 239.611 119.191 1.00 35.51 556 THR D N 1
ATOM 5934 C CA . THR C 3 556 ? 180.535 240.412 120.081 1.00 35.51 556 THR D CA 1
ATOM 5935 C C . THR C 3 556 ? 181.327 241.360 120.965 1.00 35.51 556 THR D C 1
ATOM 5936 O O . THR C 3 556 ? 180.704 242.180 121.653 1.00 35.51 556 THR D O 1
ATOM 5940 N N . HIS C 3 557 ? 182.661 241.262 120.975 1.00 31.54 557 HIS D N 1
ATOM 5941 C CA . HIS C 3 557 ? 183.579 242.183 121.655 1.00 31.54 557 HIS D CA 1
ATOM 5942 C C . HIS C 3 557 ? 183.329 242.236 123.161 1.00 31.54 557 HIS D C 1
ATOM 5943 O O . HIS C 3 557 ? 183.124 243.299 123.750 1.00 31.54 557 HIS D O 1
ATOM 5950 N N . THR C 3 558 ? 183.345 241.059 123.783 1.00 28.37 558 THR D N 1
ATOM 5951 C CA . THR C 3 558 ? 183.300 240.930 125.231 1.00 28.37 558 THR D CA 1
ATOM 5952 C C . THR C 3 558 ? 184.303 239.868 125.647 1.00 28.37 558 THR D C 1
ATOM 5953 O O . THR C 3 558 ? 184.910 239.195 124.813 1.00 28.37 558 THR D O 1
ATOM 5957 N N . ALA C 3 559 ? 184.472 239.723 126.955 1.00 30.42 559 ALA D N 1
ATOM 5958 C CA . ALA C 3 559 ? 185.292 238.658 127.504 1.00 30.42 559 ALA D CA 1
ATOM 5959 C C . ALA C 3 559 ? 184.439 237.426 127.747 1.00 30.42 559 ALA D C 1
ATOM 5960 O O . ALA C 3 559 ? 183.257 237.521 128.086 1.00 30.42 559 ALA D O 1
ATOM 5962 N N . LEU C 3 560 ? 185.047 236.261 127.561 1.00 27.81 560 LEU D N 1
ATOM 5963 C CA . LEU C 3 560 ? 184.355 235.001 127.772 1.00 27.81 560 LEU D CA 1
ATOM 5964 C C . LEU C 3 560 ? 184.877 234.240 128.979 1.00 27.81 560 LEU D C 1
ATOM 5965 O O . LEU C 3 560 ? 184.104 233.907 129.879 1.00 27.81 560 LEU D O 1
ATOM 5970 N N . VAL C 3 561 ? 186.173 233.928 129.011 1.00 27.58 561 VAL D N 1
ATOM 5971 C CA . VAL C 3 561 ? 186.762 233.074 130.037 1.00 27.58 561 VAL D CA 1
ATOM 5972 C C . VAL C 3 561 ? 188.018 233.745 130.582 1.00 27.58 561 VAL D C 1
ATOM 5973 O O . VAL C 3 561 ? 188.830 234.280 129.819 1.00 27.58 561 VAL D O 1
ATOM 5977 N N . SER C 3 562 ? 188.182 233.706 131.903 1.00 38.01 562 SER D N 1
ATOM 5978 C CA . SER C 3 562 ? 189.442 234.028 132.560 1.00 38.01 562 SER D CA 1
ATOM 5979 C C . SER C 3 562 ? 190.186 232.740 132.884 1.00 38.01 562 SER D C 1
ATOM 5980 O O . SER C 3 562 ? 189.576 231.746 133.284 1.00 38.01 562 SER D O 1
ATOM 5983 N N . TYR C 3 563 ? 191.506 232.765 132.729 1.00 36.55 563 TYR D N 1
ATOM 5984 C CA . TYR C 3 563 ? 192.344 231.582 132.879 1.00 36.55 563 TYR D CA 1
ATOM 5985 C C . TYR C 3 563 ? 193.425 231.887 133.909 1.00 36.55 563 TYR D C 1
ATOM 5986 O O . TYR C 3 563 ? 194.376 232.621 133.616 1.00 36.55 563 TYR D O 1
ATOM 5995 N N . LYS C 3 564 ? 193.281 231.321 135.108 1.00 18.33 564 LYS D N 1
ATOM 5996 C CA . LYS C 3 564 ? 194.131 231.634 136.253 1.00 18.33 564 LYS D CA 1
ATOM 5997 C C . LYS C 3 564 ? 194.959 230.411 136.620 1.00 18.33 564 LYS D C 1
ATOM 5998 O O . LYS C 3 564 ? 194.437 229.454 137.200 1.00 18.33 564 LYS D O 1
ATOM 6004 N N . GLY C 3 565 ? 196.240 230.436 136.274 1.00 22.67 565 GLY D N 1
ATOM 6005 C CA . GLY C 3 565 ? 197.151 229.392 136.694 1.00 22.67 565 GLY D CA 1
ATOM 6006 C C . GLY C 3 565 ? 198.545 229.894 137.001 1.00 22.67 565 GLY D C 1
ATOM 6007 O O . GLY C 3 565 ? 199.427 229.107 137.356 1.00 22.67 565 GLY D O 1
ATOM 6008 N N . HIS C 3 566 ? 198.760 231.197 136.865 1.00 23.84 566 HIS D N 1
ATOM 6009 C CA . HIS C 3 566 ? 200.056 231.806 137.113 1.00 23.84 566 HIS D CA 1
ATOM 6010 C C . HIS C 3 566 ? 199.995 232.685 138.354 1.00 23.84 566 HIS D C 1
ATOM 6011 O O . HIS C 3 566 ? 198.928 233.156 138.754 1.00 23.84 566 HIS D O 1
ATOM 6018 N N . ASN C 3 567 ? 201.162 232.903 138.956 1.00 23.27 567 ASN D N 1
ATOM 6019 C CA . ASN C 3 567 ? 201.315 233.826 140.069 1.00 23.27 567 ASN D CA 1
ATOM 6020 C C . ASN C 3 567 ? 202.290 234.954 139.766 1.00 23.27 567 ASN D C 1
ATOM 6021 O O . ASN C 3 567 ? 202.547 235.787 140.640 1.00 23.27 567 ASN D O 1
ATOM 6026 N N . HIS C 3 568 ? 202.814 235.013 138.549 1.00 16.48 568 HIS D N 1
ATOM 6027 C CA . HIS C 3 568 ? 203.697 236.060 138.057 1.00 16.48 568 HIS D CA 1
ATOM 6028 C C . HIS C 3 568 ? 203.124 236.599 136.746 1.00 16.48 568 HIS D C 1
ATOM 6029 O O . HIS C 3 568 ? 202.158 236.017 136.240 1.00 16.48 568 HIS D O 1
ATOM 6036 N N . PRO C 3 569 ? 203.623 237.717 136.195 1.00 15.39 569 PRO D N 1
ATOM 6037 C CA . PRO C 3 569 ? 203.061 238.227 134.932 1.00 15.39 569 PRO D CA 1
ATOM 6038 C C . PRO C 3 569 ? 203.254 237.296 133.741 1.00 15.39 569 PRO D C 1
ATOM 6039 O O . PRO C 3 569 ? 204.246 236.573 133.638 1.00 15.39 569 PRO D O 1
ATOM 6043 N N . VAL C 3 570 ? 202.277 237.340 132.834 1.00 13.97 570 VAL D N 1
ATOM 6044 C CA . VAL C 3 570 ? 202.225 236.501 131.641 1.00 13.97 570 VAL D CA 1
ATOM 6045 C C . VAL C 3 570 ? 202.858 237.269 130.490 1.00 13.97 570 VAL D C 1
ATOM 6046 O O . VAL C 3 570 ? 202.512 238.431 130.243 1.00 13.97 570 VAL D O 1
ATOM 6050 N N . TRP C 3 571 ? 203.782 236.622 129.779 1.00 16.62 571 TRP D N 1
ATOM 6051 C CA . TRP C 3 571 ? 204.601 237.300 128.794 1.00 16.62 571 TRP D CA 1
ATOM 6052 C C . TRP C 3 571 ? 204.421 236.818 127.365 1.00 16.62 571 TRP D C 1
ATOM 6053 O O . TRP C 3 571 ? 204.713 237.586 126.444 1.00 16.62 571 TRP D O 1
ATOM 6064 N N . ASP C 3 572 ? 203.974 235.580 127.144 1.00 22.88 572 ASP D N 1
ATOM 6065 C CA . ASP C 3 572 ? 203.834 235.067 125.783 1.00 22.88 572 ASP D CA 1
ATOM 6066 C C . ASP C 3 572 ? 202.772 233.971 125.795 1.00 22.88 572 ASP D C 1
ATOM 6067 O O . ASP C 3 572 ? 203.037 232.861 126.258 1.00 22.88 572 ASP D O 1
ATOM 6072 N N . VAL C 3 573 ? 201.599 234.291 125.302 1.00 38.01 573 VAL D N 1
ATOM 6073 C CA . VAL C 3 573 ? 200.573 233.297 125.019 1.00 38.01 573 VAL D CA 1
ATOM 6074 C C . VAL C 3 573 ? 200.662 232.929 123.541 1.00 38.01 573 VAL D C 1
ATOM 6075 O O . VAL C 3 573 ? 201.109 233.731 122.713 1.00 38.01 573 VAL D O 1
ATOM 6079 N N . SER C 3 574 ? 200.296 231.690 123.205 1.00 26.70 574 SER D N 1
ATOM 6080 C CA . SER C 3 574 ? 200.325 231.226 121.816 1.00 26.70 574 SER D CA 1
ATOM 6081 C C . SER C 3 574 ? 199.406 230.024 121.664 1.00 26.70 574 SER D C 1
ATOM 6082 O O . SER C 3 574 ? 199.574 229.031 122.376 1.00 26.70 574 SER D O 1
ATOM 6085 N N . PHE C 3 575 ? 198.455 230.104 120.729 1.00 38.01 575 PHE D N 1
ATOM 6086 C CA . PHE C 3 575 ? 197.579 228.985 120.397 1.00 38.01 575 PHE D CA 1
ATOM 6087 C C . PHE C 3 575 ? 198.350 227.811 119.789 1.00 38.01 575 PHE D C 1
ATOM 6088 O O . PHE C 3 575 ? 199.533 227.898 119.458 1.00 38.01 575 PHE D O 1
ATOM 6096 N N . SER C 3 576 ? 197.638 226.701 119.628 1.00 26.95 576 SER D N 1
ATOM 6097 C CA . SER C 3 576 ? 198.151 225.529 118.938 1.00 26.95 576 SER D CA 1
ATOM 6098 C C . SER C 3 576 ? 198.098 225.767 117.434 1.00 26.95 576 SER D C 1
ATOM 6099 O O . SER C 3 576 ? 197.506 226.748 116.976 1.00 26.95 576 SER D O 1
ATOM 6102 N N . PRO C 3 577 ? 198.757 224.916 116.636 1.00 20.87 577 PRO D N 1
ATOM 6103 C CA . PRO C 3 577 ? 198.466 224.912 115.190 1.00 20.87 577 PRO D CA 1
ATOM 6104 C C . PRO C 3 577 ? 197.006 224.657 114.862 1.00 20.87 577 PRO D C 1
ATOM 6105 O O . PRO C 3 577 ? 196.393 225.442 114.128 1.00 20.87 577 PRO D O 1
ATOM 6109 N N . LEU C 3 578 ? 196.423 223.590 115.398 1.00 23.79 578 LEU D N 1
ATOM 6110 C CA . LEU C 3 578 ? 195.035 223.250 115.123 1.00 23.79 578 LEU D CA 1
ATOM 6111 C C . LEU C 3 578 ? 194.051 223.984 116.026 1.00 23.79 578 LEU D C 1
ATOM 6112 O O . LEU C 3 578 ? 192.850 223.702 115.968 1.00 23.79 578 LEU D O 1
ATOM 6117 N N . GLY C 3 579 ? 194.523 224.914 116.852 1.00 24.86 579 GLY D N 1
ATOM 6118 C CA . GLY C 3 579 ? 193.643 225.660 117.726 1.00 24.86 579 GLY D CA 1
ATOM 6119 C C . GLY C 3 579 ? 193.121 224.894 118.917 1.00 24.86 579 GLY D C 1
ATOM 6120 O O . GLY C 3 579 ? 192.165 225.350 119.554 1.00 24.86 579 GLY D O 1
ATOM 6121 N N . HIS C 3 580 ? 193.712 223.739 119.231 1.00 32.06 580 HIS D N 1
ATOM 6122 C CA . HIS C 3 580 ? 193.228 222.913 120.333 1.00 32.06 580 HIS D CA 1
ATOM 6123 C C . HIS C 3 580 ? 193.520 223.559 121.681 1.00 32.06 580 HIS D C 1
ATOM 6124 O O . HIS C 3 580 ? 192.602 223.875 122.445 1.00 32.06 580 HIS D O 1
ATOM 6131 N N . TYR C 3 581 ? 194.796 223.769 121.989 1.00 32.47 581 TYR D N 1
ATOM 6132 C CA . TYR C 3 581 ? 195.176 224.207 123.320 1.00 32.47 581 TYR D CA 1
ATOM 6133 C C . TYR C 3 581 ? 196.418 225.087 123.281 1.00 32.47 581 TYR D C 1
ATOM 6134 O O . TYR C 3 581 ? 197.347 224.839 122.513 1.00 32.47 581 TYR D O 1
ATOM 6143 N N . PHE C 3 582 ? 196.438 226.099 124.145 1.00 38.01 582 PHE D N 1
ATOM 6144 C CA . PHE C 3 582 ? 197.432 227.162 124.089 1.00 38.01 582 PHE D CA 1
ATOM 6145 C C . PHE C 3 582 ? 198.479 227.032 125.188 1.00 38.01 582 PHE D C 1
ATOM 6146 O O . PHE C 3 582 ? 198.168 226.626 126.309 1.00 38.01 582 PHE D O 1
ATOM 6154 N N . ALA C 3 583 ? 199.720 227.389 124.860 1.00 38.01 583 ALA D N 1
ATOM 6155 C CA . ALA C 3 583 ? 200.829 227.411 125.803 1.00 38.01 583 ALA D CA 1
ATOM 6156 C C . ALA C 3 583 ? 201.145 228.843 126.215 1.00 38.01 583 ALA D C 1
ATOM 6157 O O . ALA C 3 583 ? 200.875 229.797 125.486 1.00 38.01 583 ALA D O 1
ATOM 6159 N N . THR C 3 584 ? 201.733 228.980 127.402 1.00 38.01 584 THR D N 1
ATOM 6160 C CA . THR C 3 584 ? 201.880 230.265 128.070 1.00 38.01 584 THR D CA 1
ATOM 6161 C C . THR C 3 584 ? 203.275 230.373 128.668 1.00 38.01 584 THR D C 1
ATOM 6162 O O . THR C 3 584 ? 203.822 229.382 129.150 1.00 38.01 584 THR D O 1
ATOM 6166 N N . ALA C 3 585 ? 203.854 231.573 128.616 1.00 20.18 585 ALA D N 1
ATOM 6167 C CA . ALA C 3 585 ? 205.139 231.880 129.229 1.00 20.18 585 ALA D CA 1
ATOM 6168 C C . ALA C 3 585 ? 204.943 232.910 130.335 1.00 20.18 585 ALA D C 1
ATOM 6169 O O . ALA C 3 585 ? 204.091 233.794 130.220 1.00 20.18 585 ALA D O 1
ATOM 6171 N N . SER C 3 586 ? 205.731 232.805 131.406 1.00 16.93 586 SER D N 1
ATOM 6172 C CA . SER C 3 586 ? 205.574 233.720 132.529 1.00 16.93 586 SER D CA 1
ATOM 6173 C C . SER C 3 586 ? 206.895 233.895 133.268 1.00 16.93 586 SER D C 1
ATOM 6174 O O . SER C 3 586 ? 207.890 233.226 132.982 1.00 16.93 586 SER D O 1
ATOM 6177 N N . HIS C 3 587 ? 206.879 234.811 134.242 1.00 19.21 587 HIS D N 1
ATOM 6178 C CA . HIS C 3 587 ? 208.065 235.169 135.011 1.00 19.21 587 HIS D CA 1
ATOM 6179 C C . HIS C 3 587 ? 208.485 234.092 136.012 1.00 19.21 587 HIS D C 1
ATOM 6180 O O . HIS C 3 587 ? 209.618 234.132 136.501 1.00 19.21 587 HIS D O 1
ATOM 6187 N N . ASP C 3 588 ? 207.646 233.095 136.284 1.00 16.95 588 ASP D N 1
ATOM 6188 C CA . ASP C 3 588 ? 207.931 232.117 137.326 1.00 16.95 588 ASP D CA 1
ATOM 6189 C C . ASP C 3 588 ? 208.823 230.966 136.859 1.00 16.95 588 ASP D C 1
ATOM 6190 O O . ASP C 3 588 ? 208.805 229.901 137.484 1.00 16.95 588 ASP D O 1
ATOM 6195 N N . GLN C 3 589 ? 209.575 231.153 135.770 1.00 15.49 589 GLN D N 1
ATOM 6196 C CA . GLN C 3 589 ? 210.501 230.203 135.145 1.00 15.49 589 GLN D CA 1
ATOM 6197 C C . GLN C 3 589 ? 209.830 228.946 134.611 1.00 15.49 589 GLN D C 1
ATOM 6198 O O . GLN C 3 589 ? 210.530 227.986 134.273 1.00 15.49 589 GLN D O 1
ATOM 6204 N N . THR C 3 590 ? 208.504 228.911 134.522 1.00 16.89 590 THR D N 1
ATOM 6205 C CA . THR C 3 590 ? 207.796 227.741 134.029 1.00 16.89 590 THR D CA 1
ATOM 6206 C C . THR C 3 590 ? 206.866 228.148 132.905 1.00 16.89 590 THR D C 1
ATOM 6207 O O . THR C 3 590 ? 206.244 229.213 132.953 1.00 16.89 590 THR D O 1
ATOM 6211 N N . ALA C 3 591 ? 206.775 227.292 131.897 1.00 21.36 591 ALA D N 1
ATOM 6212 C CA . ALA C 3 591 ? 205.717 227.390 130.911 1.00 21.36 591 ALA D CA 1
ATOM 6213 C C . ALA C 3 591 ? 204.580 226.460 131.305 1.00 21.36 591 ALA D C 1
ATOM 6214 O O . ALA C 3 591 ? 204.785 225.452 131.983 1.00 21.36 591 ALA D O 1
ATOM 6216 N N . ARG C 3 592 ? 203.373 226.807 130.885 1.00 38.01 592 ARG D N 1
ATOM 6217 C CA . ARG C 3 592 ? 202.192 226.048 131.263 1.00 38.01 592 ARG D CA 1
ATOM 6218 C C . ARG C 3 592 ? 201.384 225.730 130.020 1.00 38.01 592 ARG D C 1
ATOM 6219 O O . ARG C 3 592 ? 201.158 226.611 129.187 1.00 38.01 592 ARG D O 1
ATOM 6227 N N . LEU C 3 593 ? 200.971 224.472 129.887 1.00 38.01 593 LEU D N 1
ATOM 6228 C CA . LEU C 3 593 ? 200.056 224.072 128.831 1.00 38.01 593 LEU D CA 1
ATOM 6229 C C . LEU C 3 593 ? 198.631 224.150 129.347 1.00 38.01 593 LEU D C 1
ATOM 6230 O O . LEU C 3 593 ? 198.359 223.837 130.508 1.00 38.01 593 LEU D O 1
ATOM 6235 N N . TRP C 3 594 ? 197.721 224.569 128.481 1.00 38.01 594 TRP D N 1
ATOM 6236 C CA . TRP C 3 594 ? 196.360 224.867 128.893 1.00 38.01 594 TRP D CA 1
ATOM 6237 C C . TRP C 3 594 ? 195.420 224.073 127.999 1.00 38.01 594 TRP D C 1
ATOM 6238 O O . TRP C 3 594 ? 195.814 223.090 127.365 1.00 38.01 594 TRP D O 1
ATOM 6249 N N . SER C 3 595 ? 194.147 224.448 128.035 1.00 27.16 595 SER D N 1
ATOM 6250 C CA . SER C 3 595 ? 193.145 224.080 127.050 1.00 27.16 595 SER D CA 1
ATOM 6251 C C . SER C 3 595 ? 192.049 225.119 127.151 1.00 27.16 595 SER D C 1
ATOM 6252 O O . SER C 3 595 ? 191.802 225.663 128.228 1.00 27.16 595 SER D O 1
ATOM 6255 N N . CYS C 3 596 ? 191.402 225.401 126.027 1.00 22.65 596 CYS D N 1
ATOM 6256 C CA . CYS C 3 596 ? 190.448 226.497 125.999 1.00 22.65 596 CYS D CA 1
ATOM 6257 C C . CYS C 3 596 ? 189.149 226.185 126.727 1.00 22.65 596 CYS D C 1
ATOM 6258 O O . CYS C 3 596 ? 188.363 227.105 126.961 1.00 22.65 596 CYS D O 1
ATOM 6261 N N . ASP C 3 597 ? 188.909 224.928 127.093 1.00 23.32 597 ASP D N 1
ATOM 6262 C CA . ASP C 3 597 ? 187.729 224.541 127.852 1.00 23.32 597 ASP D CA 1
ATOM 6263 C C . ASP C 3 597 ? 188.008 224.296 129.331 1.00 23.32 597 ASP D C 1
ATOM 6264 O O . ASP C 3 597 ? 187.063 224.059 130.089 1.00 23.32 597 ASP D O 1
ATOM 6269 N N . HIS C 3 598 ? 189.269 224.339 129.755 1.00 22.70 598 HIS D N 1
ATOM 6270 C CA . HIS C 3 598 ? 189.661 224.116 131.140 1.00 22.70 598 HIS D CA 1
ATOM 6271 C C . HIS C 3 598 ? 190.186 225.412 131.739 1.00 22.70 598 HIS D C 1
ATOM 6272 O O . HIS C 3 598 ? 191.026 226.081 131.130 1.00 22.70 598 HIS D O 1
ATOM 6279 N N . ILE C 3 599 ? 189.717 225.742 132.946 1.00 26.57 599 ILE D N 1
ATOM 6280 C CA . ILE C 3 599 ? 190.106 226.993 133.591 1.00 26.57 599 ILE D CA 1
ATOM 6281 C C . ILE C 3 599 ? 191.550 226.941 134.075 1.00 26.57 599 ILE D C 1
ATOM 6282 O O . ILE C 3 599 ? 192.244 227.964 134.093 1.00 26.57 599 ILE D O 1
ATOM 6287 N N . TYR C 3 600 ? 192.037 225.768 134.443 1.00 38.01 600 TYR D N 1
ATOM 6288 C CA . TYR C 3 600 ? 193.328 225.606 135.085 1.00 38.01 600 TYR D CA 1
ATOM 6289 C C . TYR C 3 600 ? 194.232 224.752 134.203 1.00 38.01 600 TYR D C 1
ATOM 6290 O O . TYR C 3 600 ? 193.739 224.002 133.353 1.00 38.01 600 TYR D O 1
ATOM 6299 N N . PRO C 3 601 ? 195.577 224.874 134.343 1.00 38.01 601 PRO D N 1
ATOM 6300 C CA . PRO C 3 601 ? 196.491 224.217 133.394 1.00 38.01 601 PRO D CA 1
ATOM 6301 C C . PRO C 3 601 ? 196.471 222.698 133.354 1.00 38.01 601 PRO D C 1
ATOM 6302 O O . PRO C 3 601 ? 195.803 222.037 134.155 1.00 38.01 601 PRO D O 1
ATOM 6306 N N . LEU C 3 602 ? 197.232 222.146 132.411 1.00 38.01 602 LEU D N 1
ATOM 6307 C CA . LEU C 3 602 ? 197.208 220.723 132.106 1.00 38.01 602 LEU D CA 1
ATOM 6308 C C . LEU C 3 602 ? 198.608 220.139 132.217 1.00 38.01 602 LEU D C 1
ATOM 6309 O O . LEU C 3 602 ? 198.781 218.966 132.557 1.00 38.01 602 LEU D O 1
ATOM 6314 N N . ARG C 3 603 ? 199.611 220.954 131.918 1.00 38.01 603 ARG D N 1
ATOM 6315 C CA . ARG C 3 603 ? 201.005 220.562 132.033 1.00 38.01 603 ARG D CA 1
ATOM 6316 C C . ARG C 3 603 ? 201.785 221.745 132.576 1.00 38.01 603 ARG D C 1
ATOM 6317 O O . ARG C 3 603 ? 201.426 222.900 132.341 1.00 38.01 603 ARG D O 1
ATOM 6325 N N . ILE C 3 604 ? 202.847 221.451 133.317 1.00 22.34 604 ILE D N 1
ATOM 6326 C CA . ILE C 3 604 ? 203.778 222.466 133.788 1.00 22.34 604 ILE D CA 1
ATOM 6327 C C . ILE C 3 604 ? 205.139 222.138 133.201 1.00 22.34 604 ILE D C 1
ATOM 6328 O O . ILE C 3 604 ? 205.649 221.025 133.379 1.00 22.34 604 ILE D O 1
ATOM 6333 N N . PHE C 3 605 ? 205.713 223.094 132.486 1.00 19.08 605 PHE D N 1
ATOM 6334 C CA . PHE C 3 605 ? 206.994 222.917 131.818 1.00 19.08 605 PHE D CA 1
ATOM 6335 C C . PHE C 3 605 ? 208.044 223.615 132.668 1.00 19.08 605 PHE D C 1
ATOM 6336 O O . PHE C 3 605 ? 208.242 224.825 132.553 1.00 19.08 605 PHE D O 1
ATOM 6344 N N . ALA C 3 606 ? 208.727 222.847 133.511 1.00 14.68 606 ALA D N 1
ATOM 6345 C CA . ALA C 3 606 ? 209.696 223.377 134.457 1.00 14.68 606 ALA D CA 1
ATOM 6346 C C . ALA C 3 606 ? 211.060 222.765 134.185 1.00 14.68 606 ALA D C 1
ATOM 6347 O O . ALA C 3 606 ? 211.160 221.593 133.812 1.00 14.68 606 ALA D O 1
ATOM 6349 N N . GLY C 3 607 ? 212.108 223.555 134.390 1.00 15.76 607 GLY D N 1
ATOM 6350 C CA . GLY C 3 607 ? 213.439 223.119 134.028 1.00 15.76 607 GLY D CA 1
ATOM 6351 C C . GLY C 3 607 ? 214.352 224.224 133.536 1.00 15.76 607 GLY D C 1
ATOM 6352 O O . GLY C 3 607 ? 215.548 223.996 133.338 1.00 15.76 607 GLY D O 1
ATOM 6353 N N . HIS C 3 608 ? 213.816 225.422 133.338 1.00 15.80 608 HIS D N 1
ATOM 6354 C CA . HIS C 3 608 ? 214.656 226.556 132.992 1.00 15.80 608 HIS D CA 1
ATOM 6355 C C . HIS C 3 608 ? 215.224 227.195 134.252 1.00 15.80 608 HIS D C 1
ATOM 6356 O O . HIS C 3 608 ? 214.695 227.037 135.353 1.00 15.80 608 HIS D O 1
ATOM 6363 N N . LEU C 3 609 ? 216.319 227.929 134.073 1.00 19.85 609 LEU D N 1
ATOM 6364 C CA . LEU C 3 609 ? 216.985 228.590 135.187 1.00 19.85 609 LEU D CA 1
ATOM 6365 C C . LEU C 3 609 ? 216.439 229.989 135.432 1.00 19.85 609 LEU D C 1
ATOM 6366 O O . LEU C 3 609 ? 216.285 230.401 136.585 1.00 19.85 609 LEU D O 1
ATOM 6371 N N . ASN C 3 610 ? 216.151 230.727 134.370 1.00 19.10 610 ASN D N 1
ATOM 6372 C CA . ASN C 3 610 ? 215.530 232.036 134.439 1.00 19.10 610 ASN D CA 1
ATOM 6373 C C . ASN C 3 610 ? 214.124 231.943 133.856 1.00 19.10 610 ASN D C 1
ATOM 6374 O O . ASN C 3 610 ? 213.624 230.853 133.563 1.00 19.10 610 ASN D O 1
ATOM 6379 N N . ASP C 3 611 ? 213.477 233.089 133.689 1.00 11.01 611 ASP D N 1
ATOM 6380 C CA . ASP C 3 611 ? 212.084 233.064 133.287 1.00 11.01 611 ASP D CA 1
ATOM 6381 C C . ASP C 3 611 ? 211.945 232.840 131.788 1.00 11.01 611 ASP D C 1
ATOM 6382 O O . ASP C 3 611 ? 212.857 233.109 131.006 1.00 11.01 611 ASP D O 1
ATOM 6387 N N . VAL C 3 612 ? 210.775 232.358 131.395 1.00 16.49 612 VAL D N 1
ATOM 6388 C CA . VAL C 3 612 ? 210.507 232.004 130.009 1.00 16.49 612 VAL D CA 1
ATOM 6389 C C . VAL C 3 612 ? 209.976 233.235 129.288 1.00 16.49 612 VAL D C 1
ATOM 6390 O O . VAL C 3 612 ? 209.039 233.888 129.760 1.00 16.49 612 VAL D O 1
ATOM 6394 N N . ASP C 3 613 ? 210.583 233.563 128.148 1.00 19.14 613 ASP D N 1
ATOM 6395 C CA . ASP C 3 613 ? 210.241 234.758 127.388 1.00 19.14 613 ASP D CA 1
ATOM 6396 C C . ASP C 3 613 ? 209.301 234.463 126.227 1.00 19.14 613 ASP D C 1
ATOM 6397 O O . ASP C 3 613 ? 208.276 235.130 126.077 1.00 19.14 613 ASP D O 1
ATOM 6402 N N . CYS C 3 614 ? 209.641 233.484 125.394 1.00 17.55 614 CYS D N 1
ATOM 6403 C CA . CYS C 3 614 ? 208.873 233.146 124.206 1.00 17.55 614 CYS D CA 1
ATOM 6404 C C . CYS C 3 614 ? 208.392 231.705 124.278 1.00 17.55 614 CYS D C 1
ATOM 6405 O O . CYS C 3 614 ? 208.989 230.870 124.962 1.00 17.55 614 CYS D O 1
ATOM 6408 N N . VAL C 3 615 ? 207.306 231.416 123.565 1.00 19.14 615 VAL D N 1
ATOM 6409 C CA . VAL C 3 615 ? 206.779 230.061 123.479 1.00 19.14 615 VAL D CA 1
ATOM 6410 C C . VAL C 3 615 ? 206.219 229.847 122.076 1.00 19.14 615 VAL D C 1
ATOM 6411 O O . VAL C 3 615 ? 205.736 230.781 121.428 1.00 19.14 615 VAL D O 1
ATOM 6415 N N . SER C 3 616 ? 206.337 228.613 121.585 1.00 22.57 616 SER D N 1
ATOM 6416 C CA . SER C 3 616 ? 205.874 228.243 120.254 1.00 22.57 616 SER D CA 1
ATOM 6417 C C . SER C 3 616 ? 205.741 226.732 120.190 1.00 22.57 616 SER D C 1
ATOM 6418 O O . SER C 3 616 ? 206.496 226.005 120.839 1.00 22.57 616 SER D O 1
ATOM 6421 N N . PHE C 3 617 ? 204.784 226.273 119.395 1.00 22.05 617 PHE D N 1
ATOM 6422 C CA . PHE C 3 617 ? 204.597 224.854 119.148 1.00 22.05 617 PHE D CA 1
ATOM 6423 C C . PHE C 3 617 ? 205.368 224.411 117.911 1.00 22.05 617 PHE D C 1
ATOM 6424 O O . PHE C 3 617 ? 205.739 225.216 117.057 1.00 22.05 617 PHE D O 1
ATOM 6432 N N . HIS C 3 618 ? 205.600 223.106 117.827 1.00 22.25 618 HIS D N 1
ATOM 6433 C CA . HIS C 3 618 ? 205.861 222.468 116.550 1.00 22.25 618 HIS D CA 1
ATOM 6434 C C . HIS C 3 618 ? 204.598 222.571 115.693 1.00 22.25 618 HIS D C 1
ATOM 6435 O O . HIS C 3 618 ? 203.488 222.591 116.231 1.00 22.25 618 HIS D O 1
ATOM 6442 N N . PRO C 3 619 ? 204.732 222.661 114.361 1.00 19.12 619 PRO D N 1
ATOM 6443 C CA . PRO C 3 619 ? 203.541 222.848 113.509 1.00 19.12 619 PRO D CA 1
ATOM 6444 C C . PRO C 3 619 ? 202.547 221.690 113.504 1.00 19.12 619 PRO D C 1
ATOM 6445 O O . PRO C 3 619 ? 201.445 221.864 112.970 1.00 19.12 619 PRO D O 1
ATOM 6449 N N . ASN C 3 620 ? 202.882 220.529 114.064 1.00 20.62 620 ASN D N 1
ATOM 6450 C CA . ASN C 3 620 ? 201.890 219.485 114.277 1.00 20.62 620 ASN D CA 1
ATOM 6451 C C . ASN C 3 620 ? 201.179 219.600 115.622 1.00 20.62 620 ASN D C 1
ATOM 6452 O O . ASN C 3 620 ? 200.202 218.879 115.852 1.00 20.62 620 ASN D O 1
ATOM 6457 N N . GLY C 3 621 ? 201.644 220.479 116.504 1.00 21.11 621 GLY D N 1
ATOM 6458 C CA . GLY C 3 621 ? 201.038 220.631 117.813 1.00 21.11 621 GLY D CA 1
ATOM 6459 C C . GLY C 3 621 ? 201.393 219.525 118.777 1.00 21.11 621 GLY D C 1
ATOM 6460 O O . GLY C 3 621 ? 200.535 219.082 119.549 1.00 21.11 621 GLY D O 1
ATOM 6461 N N . CYS C 3 622 ? 202.646 219.077 118.770 1.00 21.08 622 CYS D N 1
ATOM 6462 C CA . CYS C 3 622 ? 203.013 217.841 119.446 1.00 21.08 622 CYS D CA 1
ATOM 6463 C C . CYS C 3 622 ? 204.227 218.051 120.343 1.00 21.08 622 CYS D C 1
ATOM 6464 O O . CYS C 3 622 ? 204.452 217.285 121.283 1.00 21.08 622 CYS D O 1
ATOM 6467 N N . TYR C 3 623 ? 205.018 219.079 120.056 1.00 30.57 623 TYR D N 1
ATOM 6468 C CA . TYR C 3 623 ? 206.083 219.525 120.939 1.00 30.57 623 TYR D CA 1
ATOM 6469 C C . TYR C 3 623 ? 205.879 220.995 121.262 1.00 30.57 623 TYR D C 1
ATOM 6470 O O . TYR C 3 623 ? 205.141 221.705 120.577 1.00 30.57 623 TYR D O 1
ATOM 6479 N N . VAL C 3 624 ? 206.529 221.452 122.328 1.00 38.01 624 VAL D N 1
ATOM 6480 C CA . VAL C 3 624 ? 206.502 222.861 122.702 1.00 38.01 624 VAL D CA 1
ATOM 6481 C C . VAL C 3 624 ? 207.939 223.356 122.728 1.00 38.01 624 VAL D C 1
ATOM 6482 O O . VAL C 3 624 ? 208.844 222.627 123.140 1.00 38.01 624 VAL D O 1
ATOM 6486 N N . PHE C 3 625 ? 208.160 224.575 122.247 1.00 38.01 625 PHE D N 1
ATOM 6487 C CA . PHE C 3 625 ? 209.471 225.204 122.287 1.00 38.01 625 PHE D CA 1
ATOM 6488 C C . PHE C 3 625 ? 209.398 226.447 123.156 1.00 38.01 625 PHE D C 1
ATOM 6489 O O . PHE C 3 625 ? 208.580 227.335 122.905 1.00 38.01 625 PHE D O 1
ATOM 6497 N N . THR C 3 626 ? 210.247 226.504 124.179 1.00 18.84 626 THR D N 1
ATOM 6498 C CA . THR C 3 626 ? 210.303 227.644 125.084 1.00 18.84 626 THR D CA 1
ATOM 6499 C C . THR C 3 626 ? 211.720 228.186 125.119 1.00 18.84 626 THR D C 1
ATOM 6500 O O . THR C 3 626 ? 212.666 227.427 125.333 1.00 18.84 626 THR D O 1
ATOM 6504 N N . GLY C 3 627 ? 211.862 229.495 124.956 1.00 14.66 627 GLY D N 1
ATOM 6505 C CA . GLY C 3 627 ? 213.141 230.160 125.100 1.00 14.66 627 GLY D CA 1
ATOM 6506 C C . GLY C 3 627 ? 213.126 230.972 126.378 1.00 14.66 627 GLY D C 1
ATOM 6507 O O . GLY C 3 627 ? 212.089 231.506 126.771 1.00 14.66 627 GLY D O 1
ATOM 6508 N N . SER C 3 628 ? 214.276 231.060 127.039 1.00 18.01 628 SER D N 1
ATOM 6509 C CA . SER C 3 628 ? 214.309 231.697 128.343 1.00 18.01 628 SER D CA 1
ATOM 6510 C C . SER C 3 628 ? 215.520 232.609 128.451 1.00 18.01 628 SER D C 1
ATOM 6511 O O . SER C 3 628 ? 216.461 232.530 127.658 1.00 18.01 628 SER D O 1
ATOM 6514 N N . SER C 3 629 ? 215.489 233.470 129.470 1.00 14.10 629 SER D N 1
ATOM 6515 C CA . SER C 3 629 ? 216.489 234.510 129.686 1.00 14.10 629 SER D CA 1
ATOM 6516 C C . SER C 3 629 ? 217.827 233.991 130.201 1.00 14.10 629 SER D C 1
ATOM 6517 O O . SER C 3 629 ? 218.712 234.809 130.465 1.00 14.10 629 SER D O 1
ATOM 6520 N N . ASP C 3 630 ? 218.013 232.683 130.360 1.00 18.99 630 ASP D N 1
ATOM 6521 C CA . ASP C 3 630 ? 219.313 232.126 130.710 1.00 18.99 630 ASP D CA 1
ATOM 6522 C C . ASP C 3 630 ? 220.034 231.560 129.496 1.00 18.99 630 ASP D C 1
ATOM 6523 O O . ASP C 3 630 ? 220.671 230.504 129.593 1.00 18.99 630 ASP D O 1
ATOM 6528 N N . LYS C 3 631 ? 219.903 232.241 128.349 1.00 17.09 631 LYS D N 1
ATOM 6529 C CA . LYS C 3 631 ? 220.685 232.006 127.131 1.00 17.09 631 LYS D CA 1
ATOM 6530 C C . LYS C 3 631 ? 220.448 230.621 126.541 1.00 17.09 631 LYS D C 1
ATOM 6531 O O . LYS C 3 631 ? 221.343 230.045 125.917 1.00 17.09 631 LYS D O 1
ATOM 6537 N N . THR C 3 632 ? 219.248 230.073 126.720 1.00 21.74 632 THR D N 1
ATOM 6538 C CA . THR C 3 632 ? 218.956 228.745 126.201 1.00 21.74 632 THR D CA 1
ATOM 6539 C C . THR C 3 632 ? 217.467 228.603 125.915 1.00 21.74 632 THR D C 1
ATOM 6540 O O . THR C 3 632 ? 216.641 229.435 126.312 1.00 21.74 632 THR D O 1
ATOM 6544 N N . CYS C 3 633 ? 217.146 227.532 125.193 1.00 21.87 633 CYS D N 1
ATOM 6545 C CA . CYS C 3 633 ? 215.781 227.165 124.868 1.00 21.87 633 CYS D CA 1
ATOM 6546 C C . CYS C 3 633 ? 215.651 225.651 124.945 1.00 21.87 633 CYS D C 1
ATOM 6547 O O . CYS C 3 633 ? 216.644 224.917 124.953 1.00 21.87 633 CYS D O 1
ATOM 6550 N N . ARG C 3 634 ? 214.407 225.192 125.008 1.00 18.79 634 ARG D N 1
ATOM 6551 C CA . ARG C 3 634 ? 214.116 223.793 125.263 1.00 18.79 634 ARG D CA 1
ATOM 6552 C C . ARG C 3 634 ? 212.933 223.344 124.422 1.00 18.79 634 ARG D C 1
ATOM 6553 O O . ARG C 3 634 ? 212.040 224.133 124.093 1.00 18.79 634 ARG D O 1
ATOM 6561 N N . MET C 3 635 ? 212.947 222.056 124.088 1.00 21.10 635 MET D N 1
ATOM 6562 C CA . MET C 3 635 ? 211.831 221.366 123.457 1.00 21.10 635 MET D CA 1
ATOM 6563 C C . MET C 3 635 ? 211.245 220.378 124.450 1.00 21.10 635 MET D C 1
ATOM 6564 O O . MET C 3 635 ? 211.963 219.501 124.950 1.00 21.10 635 MET D O 1
ATOM 6569 N N . TRP C 3 636 ? 209.938 220.498 124.672 1.00 19.83 636 TRP D N 1
ATOM 6570 C CA . TRP C 3 636 ? 209.173 219.762 125.666 1.00 19.83 636 TRP D CA 1
ATOM 6571 C C . TRP C 3 636 ? 208.209 218.809 124.979 1.00 19.83 636 TRP D C 1
ATOM 6572 O O . TRP C 3 636 ? 207.496 219.208 124.049 1.00 19.83 636 TRP D O 1
ATOM 6583 N N . ASP C 3 637 ? 208.173 217.569 125.461 1.00 20.42 637 ASP D N 1
ATOM 6584 C CA . ASP C 3 637 ? 207.092 216.648 125.141 1.00 20.42 637 ASP D CA 1
ATOM 6585 C C . ASP C 3 637 ? 205.782 217.167 125.720 1.00 20.42 637 ASP D C 1
ATOM 6586 O O . ASP C 3 637 ? 205.723 217.551 126.889 1.00 20.42 637 ASP D O 1
ATOM 6591 N N . VAL C 3 638 ? 204.723 217.181 124.904 1.00 18.07 638 VAL D N 1
ATOM 6592 C CA . VAL C 3 638 ? 203.464 217.785 125.339 1.00 18.07 638 VAL D CA 1
ATOM 6593 C C . VAL C 3 638 ? 202.657 216.858 126.233 1.00 18.07 638 VAL D C 1
ATOM 6594 O O . VAL C 3 638 ? 201.741 217.318 126.923 1.00 18.07 638 VAL D O 1
ATOM 6598 N N . SER C 3 639 ? 202.991 215.568 126.276 1.00 20.96 639 SER D N 1
ATOM 6599 C CA . SER C 3 639 ? 202.218 214.592 127.033 1.00 20.96 639 SER D CA 1
ATOM 6600 C C . SER C 3 639 ? 202.887 214.206 128.343 1.00 20.96 639 SER D C 1
ATOM 6601 O O . SER C 3 639 ? 202.265 214.278 129.407 1.00 20.96 639 SER D O 1
ATOM 6604 N N . THR C 3 640 ? 204.151 213.792 128.283 1.00 21.52 640 THR D N 1
ATOM 6605 C CA . THR C 3 640 ? 204.893 213.441 129.483 1.00 21.52 640 THR D CA 1
ATOM 6606 C C . THR C 3 640 ? 205.432 214.662 130.212 1.00 21.52 640 THR D C 1
ATOM 6607 O O . THR C 3 640 ? 205.811 214.550 131.382 1.00 21.52 640 THR D O 1
ATOM 6611 N N . GLY C 3 641 ? 205.478 215.818 129.552 1.00 17.96 641 GLY D N 1
ATOM 6612 C CA . GLY C 3 641 ? 205.867 217.057 130.183 1.00 17.96 641 GLY D CA 1
ATOM 6613 C C . GLY C 3 641 ? 207.352 217.329 130.247 1.00 17.96 641 GLY D C 1
ATOM 6614 O O . GLY C 3 641 ? 207.744 218.495 130.368 1.00 17.96 641 GLY D O 1
ATOM 6615 N N . ASP C 3 642 ? 208.195 216.308 130.161 1.00 23.29 642 ASP D N 1
ATOM 6616 C CA . ASP C 3 642 ? 209.617 216.487 130.406 1.00 23.29 642 ASP D CA 1
ATOM 6617 C C . ASP C 3 642 ? 210.323 216.965 129.147 1.00 23.29 642 ASP D C 1
ATOM 6618 O O . ASP C 3 642 ? 209.866 216.725 128.028 1.00 23.29 642 ASP D O 1
ATOM 6623 N N . SER C 3 643 ? 211.440 217.661 129.347 1.00 19.21 643 SER D N 1
ATOM 6624 C CA . SER C 3 643 ? 212.170 218.257 128.239 1.00 19.21 643 SER D CA 1
ATOM 6625 C C . SER C 3 643 ? 212.841 217.192 127.390 1.00 19.21 643 SER D C 1
ATOM 6626 O O . SER C 3 643 ? 213.439 216.243 127.903 1.00 19.21 643 SER D O 1
ATOM 6629 N N . VAL C 3 644 ? 212.742 217.364 126.077 1.00 18.50 644 VAL D N 1
ATOM 6630 C CA . VAL C 3 644 ? 213.376 216.460 125.144 1.00 18.50 644 VAL D CA 1
ATOM 6631 C C . VAL C 3 644 ? 214.657 217.049 124.568 1.00 18.50 644 VAL D C 1
ATOM 6632 O O . VAL C 3 644 ? 215.634 216.314 124.381 1.00 18.50 644 VAL D O 1
ATOM 6636 N N . ARG C 3 645 ? 214.704 218.360 124.334 1.00 19.33 645 ARG D N 1
ATOM 6637 C CA . ARG C 3 645 ? 215.916 218.983 123.814 1.00 19.33 645 ARG D CA 1
ATOM 6638 C C . ARG C 3 645 ? 216.278 220.204 124.638 1.00 19.33 645 ARG D C 1
ATOM 6639 O O . ARG C 3 645 ? 215.405 220.938 125.102 1.00 19.33 645 ARG D O 1
ATOM 6647 N N . LEU C 3 646 ? 217.580 220.430 124.781 1.00 23.18 646 LEU D N 1
ATOM 6648 C CA . LEU C 3 646 ? 218.118 221.655 125.356 1.00 23.18 646 LEU D CA 1
ATOM 6649 C C . LEU C 3 646 ? 219.156 222.199 124.390 1.00 23.18 646 LEU D C 1
ATOM 6650 O O . LEU C 3 646 ? 220.135 221.512 124.081 1.00 23.18 646 LEU D O 1
ATOM 6655 N N . PHE C 3 647 ? 218.945 223.421 123.904 1.00 38.01 647 PHE D N 1
ATOM 6656 C CA . PHE C 3 647 ? 219.794 224.003 122.870 1.00 38.01 647 PHE D CA 1
ATOM 6657 C C . PHE C 3 647 ? 220.661 225.084 123.498 1.00 38.01 647 PHE D C 1
ATOM 6658 O O . PHE C 3 647 ? 220.150 226.112 123.950 1.00 38.01 647 PHE D O 1
ATOM 6666 N N . LEU C 3 648 ? 221.970 224.857 123.503 1.00 24.63 648 LEU D N 1
ATOM 6667 C CA . LEU C 3 648 ? 222.936 225.770 124.094 1.00 24.63 648 LEU D CA 1
ATOM 6668 C C . LEU C 3 648 ? 223.796 226.406 123.012 1.00 24.63 648 LEU D C 1
ATOM 6669 O O . LEU C 3 648 ? 224.070 225.787 121.980 1.00 24.63 648 LEU D O 1
ATOM 6674 N N . GLY C 3 649 ? 224.243 227.634 123.264 1.00 16.03 649 GLY D N 1
ATOM 6675 C CA . GLY C 3 649 ? 225.092 228.328 122.317 1.00 16.03 649 GLY D CA 1
ATOM 6676 C C . GLY C 3 649 ? 224.866 229.822 122.226 1.00 16.03 649 GLY D C 1
ATOM 6677 O O . GLY C 3 649 ? 225.718 230.546 121.703 1.00 16.03 649 GLY D O 1
ATOM 6678 N N . HIS C 3 650 ? 223.737 230.305 122.736 1.00 16.76 650 HIS D N 1
ATOM 6679 C CA . HIS C 3 650 ? 223.447 231.729 122.706 1.00 16.76 650 HIS D CA 1
ATOM 6680 C C . HIS C 3 650 ? 224.259 232.466 123.768 1.00 16.76 650 HIS D C 1
ATOM 6681 O O . HIS C 3 650 ? 224.967 231.867 124.582 1.00 16.76 650 HIS D O 1
ATOM 6688 N N . THR C 3 651 ? 224.143 233.797 123.763 1.00 14.75 651 THR D N 1
ATOM 6689 C CA . THR C 3 651 ? 224.848 234.640 124.721 1.00 14.75 651 THR D CA 1
ATOM 6690 C C . THR C 3 651 ? 223.958 235.749 125.271 1.00 14.75 651 THR D C 1
ATOM 6691 O O . THR C 3 651 ? 224.474 236.726 125.825 1.00 14.75 651 THR D O 1
ATOM 6695 N N . ALA C 3 652 ? 222.643 235.619 125.143 1.00 15.48 652 ALA D N 1
ATOM 6696 C CA . ALA C 3 652 ? 221.712 236.667 125.536 1.00 15.48 652 ALA D CA 1
ATOM 6697 C C . ALA C 3 652 ? 220.350 236.026 125.752 1.00 15.48 652 ALA D C 1
ATOM 6698 O O . ALA C 3 652 ? 220.139 234.869 125.361 1.00 15.48 652 ALA D O 1
ATOM 6700 N N . PRO C 3 653 ? 219.411 236.735 126.436 1.00 23.39 653 PRO D N 1
ATOM 6701 C CA . PRO C 3 653 ? 218.015 236.275 126.481 1.00 23.39 653 PRO D CA 1
ATOM 6702 C C . PRO C 3 653 ? 217.382 236.009 125.124 1.00 23.39 653 PRO D C 1
ATOM 6703 O O . PRO C 3 653 ? 217.224 236.922 124.309 1.00 23.39 653 PRO D O 1
ATOM 6707 N N . VAL C 3 654 ? 217.054 234.737 124.881 1.00 38.01 654 VAL D N 1
ATOM 6708 C CA . VAL C 3 654 ? 216.241 234.351 123.736 1.00 38.01 654 VAL D CA 1
ATOM 6709 C C . VAL C 3 654 ? 214.883 235.028 123.830 1.00 38.01 654 VAL D C 1
ATOM 6710 O O . VAL C 3 654 ? 214.183 234.906 124.841 1.00 38.01 654 VAL D O 1
ATOM 6714 N N . ILE C 3 655 ? 214.509 235.762 122.784 1.00 20.19 655 ILE D N 1
ATOM 6715 C CA . ILE C 3 655 ? 213.315 236.594 122.836 1.00 20.19 655 ILE D CA 1
ATOM 6716 C C . ILE C 3 655 ? 212.260 236.184 121.809 1.00 20.19 655 ILE D C 1
ATOM 6717 O O . ILE C 3 655 ? 211.055 236.273 122.105 1.00 20.19 655 ILE D O 1
ATOM 6722 N N . SER C 3 656 ? 212.640 235.638 120.657 1.00 15.86 656 SER D N 1
ATOM 6723 C CA . SER C 3 656 ? 211.662 235.129 119.708 1.00 15.86 656 SER D CA 1
ATOM 6724 C C . SER C 3 656 ? 212.168 233.818 119.133 1.00 15.86 656 SER D C 1
ATOM 6725 O O . SER C 3 656 ? 213.344 233.704 118.788 1.00 15.86 656 SER D O 1
ATOM 6728 N N . ILE C 3 657 ? 211.270 232.839 119.027 1.00 15.47 657 ILE D N 1
ATOM 6729 C CA . ILE C 3 657 ? 211.586 231.510 118.519 1.00 15.47 657 ILE D CA 1
ATOM 6730 C C . ILE C 3 657 ? 210.556 231.149 117.454 1.00 15.47 657 ILE D C 1
ATOM 6731 O O . ILE C 3 657 ? 209.413 231.619 117.486 1.00 15.47 657 ILE D O 1
ATOM 6736 N N . ALA C 3 658 ? 210.985 230.355 116.472 1.00 19.74 658 ALA D N 1
ATOM 6737 C CA . ALA C 3 658 ? 210.119 229.915 115.386 1.00 19.74 658 ALA D CA 1
ATOM 6738 C C . ALA C 3 658 ? 210.722 228.673 114.749 1.00 19.74 658 ALA D C 1
ATOM 6739 O O . ALA C 3 658 ? 211.934 228.602 114.547 1.00 19.74 658 ALA D O 1
ATOM 6741 N N . VAL C 3 659 ? 209.873 227.709 114.417 1.00 22.52 659 VAL D N 1
ATOM 6742 C CA . VAL C 3 659 ? 210.306 226.443 113.839 1.00 22.52 659 VAL D CA 1
ATOM 6743 C C . VAL C 3 659 ? 209.751 226.351 112.421 1.00 22.52 659 VAL D C 1
ATOM 6744 O O . VAL C 3 659 ? 208.617 226.768 112.159 1.00 22.52 659 VAL D O 1
ATOM 6748 N N . CYS C 3 660 ? 210.580 225.857 111.498 1.00 25.64 660 CYS D N 1
ATOM 6749 C CA . CYS C 3 660 ? 210.271 225.890 110.077 1.00 25.64 660 CYS D CA 1
ATOM 6750 C C . CYS C 3 660 ? 209.115 224.947 109.738 1.00 25.64 660 CYS D C 1
ATOM 6751 O O . CYS C 3 660 ? 208.859 223.986 110.466 1.00 25.64 660 CYS D O 1
ATOM 6754 N N . PRO C 3 661 ? 208.378 225.225 108.654 1.00 21.98 661 PRO D N 1
ATOM 6755 C CA . PRO C 3 661 ? 207.297 224.312 108.240 1.00 21.98 661 PRO D CA 1
ATOM 6756 C C . PRO C 3 661 ? 207.767 222.926 107.834 1.00 21.98 661 PRO D C 1
ATOM 6757 O O . PRO C 3 661 ? 206.949 222.000 107.819 1.00 21.98 661 PRO D O 1
ATOM 6761 N N . ASP C 3 662 ? 209.041 222.763 107.468 1.00 33.45 662 ASP D N 1
ATOM 6762 C CA . ASP C 3 662 ? 209.624 221.429 107.367 1.00 33.45 662 ASP D CA 1
ATOM 6763 C C . ASP C 3 662 ? 209.603 220.736 108.725 1.00 33.45 662 ASP D C 1
ATOM 6764 O O . ASP C 3 662 ? 209.218 219.565 108.827 1.00 33.45 662 ASP D O 1
ATOM 6769 N N . GLY C 3 663 ? 209.982 221.448 109.781 1.00 25.75 663 GLY D N 1
ATOM 6770 C CA . GLY C 3 663 ? 209.973 220.911 111.116 1.00 25.75 663 GLY D CA 1
ATOM 6771 C C . GLY C 3 663 ? 211.310 220.395 111.597 1.00 25.75 663 GLY D C 1
ATOM 6772 O O . GLY C 3 663 ? 211.460 220.139 112.794 1.00 25.75 663 GLY D O 1
ATOM 6773 N N . ARG C 3 664 ? 212.281 220.226 110.700 1.00 29.10 664 ARG D N 1
ATOM 6774 C CA . ARG C 3 664 ? 213.571 219.676 111.089 1.00 29.10 664 ARG D CA 1
ATOM 6775 C C . ARG C 3 664 ? 214.533 220.720 111.629 1.00 29.10 664 ARG D C 1
ATOM 6776 O O . ARG C 3 664 ? 215.538 220.347 112.240 1.00 29.10 664 ARG D O 1
ATOM 6784 N N . TRP C 3 665 ? 214.264 222.007 111.418 1.00 23.23 665 TRP D N 1
ATOM 6785 C CA . TRP C 3 665 ? 215.183 223.069 111.799 1.00 23.23 665 TRP D CA 1
ATOM 6786 C C . TRP C 3 665 ? 214.476 224.074 112.693 1.00 23.23 665 TRP D C 1
ATOM 6787 O O . TRP C 3 665 ? 213.352 224.495 112.405 1.00 23.23 665 TRP D O 1
ATOM 6798 N N . LEU C 3 666 ? 215.144 224.458 113.775 1.00 18.32 666 LEU D N 1
ATOM 6799 C CA . LEU C 3 666 ? 214.647 225.458 114.706 1.00 18.32 666 LEU D CA 1
ATOM 6800 C C . LEU C 3 666 ? 215.490 226.718 114.585 1.00 18.32 666 LEU D C 1
ATOM 6801 O O . LEU C 3 666 ? 216.718 226.646 114.494 1.00 18.32 666 LEU D O 1
ATOM 6806 N N . SER C 3 667 ? 214.828 227.868 114.585 1.00 13.18 667 SER D N 1
ATOM 6807 C CA . SER C 3 667 ? 215.488 229.161 114.503 1.00 13.18 667 SER D CA 1
ATOM 6808 C C . SER C 3 667 ? 215.065 230.020 115.679 1.00 13.18 667 SER D C 1
ATOM 6809 O O . SER C 3 667 ? 213.881 230.067 116.020 1.00 13.18 667 SER D O 1
ATOM 6812 N N . THR C 3 668 ? 216.016 230.719 116.297 1.00 14.14 668 THR D N 1
ATOM 6813 C CA . THR C 3 668 ? 215.593 231.708 117.279 1.00 14.14 668 THR D CA 1
ATOM 6814 C C . THR C 3 668 ? 216.547 232.890 117.319 1.00 14.14 668 THR D C 1
ATOM 6815 O O . THR C 3 668 ? 217.707 232.814 116.897 1.00 14.14 668 THR D O 1
ATOM 6819 N N . GLY C 3 669 ? 216.020 233.984 117.846 1.00 11.97 669 GLY D N 1
ATOM 6820 C CA . GLY C 3 669 ? 216.754 235.233 117.955 1.00 11.97 669 GLY D CA 1
ATOM 6821 C C . GLY C 3 669 ? 216.837 235.681 119.400 1.00 11.97 669 GLY D C 1
ATOM 6822 O O . GLY C 3 669 ? 215.882 235.526 120.166 1.00 11.97 669 GLY D O 1
ATOM 6823 N N . SER C 3 670 ? 217.989 236.219 119.768 1.00 11.54 670 SER D N 1
ATOM 6824 C CA . SER C 3 670 ? 218.242 236.679 121.117 1.00 11.54 670 SER D CA 1
ATOM 6825 C C . SER C 3 670 ? 218.196 238.201 121.169 1.00 11.54 670 SER D C 1
ATOM 6826 O O . SER C 3 670 ? 217.831 238.872 120.201 1.00 11.54 670 SER D O 1
ATOM 6829 N N . GLU C 3 671 ? 218.554 238.756 122.321 1.00 14.50 671 GLU D N 1
ATOM 6830 C CA . GLU C 3 671 ? 218.684 240.193 122.493 1.00 14.50 671 GLU D CA 1
ATOM 6831 C C . GLU C 3 671 ? 220.096 240.680 122.192 1.00 14.50 671 GLU D C 1
ATOM 6832 O O . GLU C 3 671 ? 220.426 241.831 122.496 1.00 14.50 671 GLU D O 1
ATOM 6838 N N . ASP C 3 672 ? 220.929 239.824 121.603 1.00 19.97 672 ASP D N 1
ATOM 6839 C CA . ASP C 3 672 ? 222.251 240.182 121.115 1.00 19.97 672 ASP D CA 1
ATOM 6840 C C . ASP C 3 672 ? 222.250 240.453 119.620 1.00 19.97 672 ASP D C 1
ATOM 6841 O O . ASP C 3 672 ? 223.317 240.665 119.039 1.00 19.97 672 ASP D O 1
ATOM 6846 N N . GLY C 3 673 ? 221.081 240.442 118.986 1.00 13.85 673 GLY D N 1
ATOM 6847 C CA . GLY C 3 673 ? 221.000 240.642 117.554 1.00 13.85 673 GLY D CA 1
ATOM 6848 C C . GLY C 3 673 ? 221.535 239.509 116.716 1.00 13.85 673 GLY D C 1
ATOM 6849 O O . GLY C 3 673 ? 221.885 239.723 115.554 1.00 13.85 673 GLY D O 1
ATOM 6850 N N . ILE C 3 674 ? 221.610 238.304 117.267 1.00 12.56 674 ILE D N 1
ATOM 6851 C CA . ILE C 3 674 ? 222.131 237.145 116.558 1.00 12.56 674 ILE D CA 1
ATOM 6852 C C . ILE C 3 674 ? 221.022 236.110 116.474 1.00 12.56 674 ILE D C 1
ATOM 6853 O O . ILE C 3 674 ? 220.504 235.662 117.503 1.00 12.56 674 ILE D O 1
ATOM 6858 N N . ILE C 3 675 ? 220.655 235.739 115.259 1.00 14.41 675 ILE D N 1
ATOM 6859 C CA . ILE C 3 675 ? 219.750 234.619 115.041 1.00 14.41 675 ILE D CA 1
ATOM 6860 C C . ILE C 3 675 ? 220.622 233.387 114.912 1.00 14.41 675 ILE D C 1
ATOM 6861 O O . ILE C 3 675 ? 221.788 233.493 114.540 1.00 14.41 675 ILE D O 1
ATOM 6866 N N . ASN C 3 676 ? 220.101 232.220 115.271 1.00 15.19 676 ASN D N 1
ATOM 6867 C CA . ASN C 3 676 ? 220.813 230.996 114.927 1.00 15.19 676 ASN D CA 1
ATOM 6868 C C . ASN C 3 676 ? 219.830 229.859 114.723 1.00 15.19 676 ASN D C 1
ATOM 6869 O O . ASN C 3 676 ? 218.709 229.865 115.251 1.00 15.19 676 ASN D O 1
ATOM 6874 N N . VAL C 3 677 ? 220.277 228.877 113.940 1.00 17.90 677 VAL D N 1
ATOM 6875 C CA . VAL C 3 677 ? 219.465 227.725 113.580 1.00 17.90 677 VAL D CA 1
ATOM 6876 C C . VAL C 3 677 ? 220.168 226.461 114.066 1.00 17.90 677 VAL D C 1
ATOM 6877 O O . VAL C 3 677 ? 221.382 226.304 113.892 1.00 17.90 677 VAL D O 1
ATOM 6881 N N . TRP C 3 678 ? 219.415 225.601 114.742 1.00 20.46 678 TRP D N 1
ATOM 6882 C CA . TRP C 3 678 ? 219.844 224.246 115.044 1.00 20.46 678 TRP D CA 1
ATOM 6883 C C . TRP C 3 678 ? 218.954 223.272 114.292 1.00 20.46 678 TRP D C 1
ATOM 6884 O O . TRP C 3 678 ? 217.912 223.646 113.751 1.00 20.46 678 TRP D O 1
ATOM 6895 N N . ASP C 3 679 ? 219.367 222.014 114.265 1.00 22.31 679 ASP D N 1
ATOM 6896 C CA . ASP C 3 679 ? 218.489 220.947 113.820 1.00 22.31 679 ASP D CA 1
ATOM 6897 C C . ASP C 3 679 ? 218.079 220.116 115.026 1.00 22.31 679 ASP D C 1
ATOM 6898 O O . ASP C 3 679 ? 218.879 219.875 115.933 1.00 22.31 679 ASP D O 1
ATOM 6903 N N . ILE C 3 680 ? 216.812 219.705 115.046 1.00 19.68 680 ILE D N 1
ATOM 6904 C CA . ILE C 3 680 ? 216.243 219.112 116.245 1.00 19.68 680 ILE D CA 1
ATOM 6905 C C . ILE C 3 680 ? 216.727 217.679 116.459 1.00 19.68 680 ILE D C 1
ATOM 6906 O O . ILE C 3 680 ? 216.685 217.172 117.586 1.00 19.68 680 ILE D O 1
ATOM 6911 N N . GLY C 3 681 ? 217.236 217.022 115.418 1.00 20.72 681 GLY D N 1
ATOM 6912 C CA . GLY C 3 681 ? 217.753 215.674 115.596 1.00 20.72 681 GLY D CA 1
ATOM 6913 C C . GLY C 3 681 ? 219.097 215.654 116.300 1.00 20.72 681 GLY D C 1
ATOM 6914 O O . GLY C 3 681 ? 219.260 215.004 117.335 1.00 20.72 681 GLY D O 1
ATOM 6915 N N . THR C 3 682 ? 220.081 216.361 115.742 1.00 20.72 682 THR D N 1
ATOM 6916 C CA . THR C 3 682 ? 221.403 216.426 116.354 1.00 20.72 682 THR D CA 1
ATOM 6917 C C . THR C 3 682 ? 221.408 217.326 117.584 1.00 20.72 682 THR D C 1
ATOM 6918 O O . THR C 3 682 ? 222.090 217.026 118.570 1.00 20.72 682 THR D O 1
ATOM 6922 N N . GLY C 3 683 ? 220.620 218.399 117.571 1.00 18.49 683 GLY D N 1
ATOM 6923 C CA . GLY C 3 683 ? 220.589 219.333 118.674 1.00 18.49 683 GLY D CA 1
ATOM 6924 C C . GLY C 3 683 ? 221.697 220.360 118.678 1.00 18.49 683 GLY D C 1
ATOM 6925 O O . GLY C 3 683 ? 221.663 221.277 119.509 1.00 18.49 683 GLY D O 1
ATOM 6926 N N . LYS C 3 684 ? 222.676 220.244 117.784 1.00 19.71 684 LYS D N 1
ATOM 6927 C CA . LYS C 3 684 ? 223.781 221.181 117.696 1.00 19.71 684 LYS D CA 1
ATOM 6928 C C . LYS C 3 684 ? 223.511 222.219 116.609 1.00 19.71 684 LYS D C 1
ATOM 6929 O O . LYS C 3 684 ? 222.506 222.171 115.898 1.00 19.71 684 LYS D O 1
ATOM 6935 N N . ARG C 3 685 ? 224.437 223.164 116.475 1.00 19.64 685 ARG D N 1
ATOM 6936 C CA . ARG C 3 685 ? 224.245 224.329 115.622 1.00 19.64 685 ARG D CA 1
ATOM 6937 C C . ARG C 3 685 ? 224.678 224.047 114.192 1.00 19.64 685 ARG D C 1
ATOM 6938 O O . ARG C 3 685 ? 225.815 223.631 113.948 1.00 19.64 685 ARG D O 1
ATOM 6946 N N . LEU C 3 686 ? 223.767 224.289 113.249 1.00 24.06 686 LEU D N 1
ATOM 6947 C CA . LEU C 3 686 ? 224.150 224.338 111.843 1.00 24.06 686 LEU D CA 1
ATOM 6948 C C . LEU C 3 686 ? 224.925 225.614 111.547 1.00 24.06 686 LEU D C 1
ATOM 6949 O O . LEU C 3 686 ? 226.087 225.567 111.127 1.00 24.06 686 LEU D O 1
ATOM 6954 N N . LYS C 3 687 ? 224.299 226.766 111.788 1.00 21.67 687 LYS D N 1
ATOM 6955 C CA . LYS C 3 687 ? 224.918 228.064 111.555 1.00 21.67 687 LYS D CA 1
ATOM 6956 C C . LYS C 3 687 ? 224.143 229.132 112.316 1.00 21.67 687 LYS D C 1
ATOM 6957 O O . LYS C 3 687 ? 223.092 228.871 112.913 1.00 21.67 687 LYS D O 1
ATOM 6963 N N . GLN C 3 688 ? 224.685 230.348 112.284 1.00 20.28 688 GLN D N 1
ATOM 6964 C CA . GLN C 3 688 ? 224.051 231.512 112.881 1.00 20.28 688 GLN D CA 1
ATOM 6965 C C . GLN C 3 688 ? 223.922 232.618 111.838 1.00 20.28 688 GLN D C 1
ATOM 6966 O O . GLN C 3 688 ? 224.301 232.465 110.675 1.00 20.28 688 GLN D O 1
ATOM 6972 N N . MET C 3 689 ? 223.373 233.746 112.283 1.00 22.54 689 MET D N 1
ATOM 6973 C CA . MET C 3 689 ? 222.989 234.879 111.456 1.00 22.54 689 MET D CA 1
ATOM 6974 C C . MET C 3 689 ? 223.358 236.135 112.227 1.00 22.54 689 MET D C 1
ATOM 6975 O O . MET C 3 689 ? 222.895 236.323 113.358 1.00 22.54 689 MET D O 1
ATOM 6980 N N . ARG C 3 690 ? 224.151 237.003 111.599 1.00 26.85 690 ARG D N 1
ATOM 6981 C CA . ARG C 3 690 ? 224.884 238.074 112.269 1.00 26.85 690 ARG D CA 1
ATOM 6982 C C . ARG C 3 690 ? 224.720 239.403 111.541 1.00 26.85 690 ARG D C 1
ATOM 6983 O O . ARG C 3 690 ? 225.689 240.118 111.285 1.00 26.85 690 ARG D O 1
ATOM 6991 N N . GLY C 3 691 ? 223.492 239.768 111.199 1.00 24.94 691 GLY D N 1
ATOM 6992 C CA . GLY C 3 691 ? 223.298 240.998 110.458 1.00 24.94 691 GLY D CA 1
ATOM 6993 C C . GLY C 3 691 ? 222.568 242.085 111.218 1.00 24.94 691 GLY D C 1
ATOM 6994 O O . GLY C 3 691 ? 222.710 243.266 110.896 1.00 24.94 691 GLY D O 1
ATOM 6995 N N . HIS C 3 692 ? 221.775 241.702 112.214 1.00 23.12 692 HIS D N 1
ATOM 6996 C CA . HIS C 3 692 ? 221.061 242.676 113.026 1.00 23.12 692 HIS D CA 1
ATOM 6997 C C . HIS C 3 692 ? 222.034 243.447 113.914 1.00 23.12 692 HIS D C 1
ATOM 6998 O O . HIS C 3 692 ? 223.155 243.007 114.183 1.00 23.12 692 HIS D O 1
ATOM 7005 N N . GLY C 3 693 ? 221.590 244.617 114.370 1.00 19.75 693 GLY D N 1
ATOM 7006 C CA . GLY C 3 693 ? 222.359 245.363 115.342 1.00 19.75 693 GLY D CA 1
ATOM 7007 C C . GLY C 3 693 ? 222.373 244.679 116.694 1.00 19.75 693 GLY D C 1
ATOM 7008 O O . GLY C 3 693 ? 221.561 243.805 116.986 1.00 19.75 693 GLY D O 1
ATOM 7009 N N . LYS C 3 694 ? 223.310 245.096 117.547 1.00 23.08 694 LYS D N 1
ATOM 7010 C CA . LYS C 3 694 ? 223.455 244.504 118.878 1.00 23.08 694 LYS D CA 1
ATOM 7011 C C . LYS C 3 694 ? 222.293 244.988 119.739 1.00 23.08 694 LYS D C 1
ATOM 7012 O O . LYS C 3 694 ? 222.414 245.909 120.550 1.00 23.08 694 LYS D O 1
ATOM 7018 N N . ASN C 3 695 ? 221.154 244.329 119.566 1.00 16.95 695 ASN D N 1
ATOM 7019 C CA . ASN C 3 695 ? 219.854 244.844 119.984 1.00 16.95 695 ASN D CA 1
ATOM 7020 C C . ASN C 3 695 ? 218.877 243.670 119.891 1.00 16.95 695 ASN D C 1
ATOM 7021 O O . ASN C 3 695 ? 219.279 242.542 119.589 1.00 16.95 695 ASN D O 1
ATOM 7026 N N . ALA C 3 696 ? 217.599 243.920 120.149 1.00 13.96 696 ALA D N 1
ATOM 7027 C CA . ALA C 3 696 ? 216.602 242.864 120.247 1.00 13.96 696 ALA D CA 1
ATOM 7028 C C . ALA C 3 696 ? 216.030 242.491 118.884 1.00 13.96 696 ALA D C 1
ATOM 7029 O O . ALA C 3 696 ? 215.884 243.339 118.001 1.00 13.96 696 ALA D O 1
ATOM 7031 N N . ILE C 3 697 ? 215.719 241.205 118.719 1.00 13.59 697 ILE D N 1
ATOM 7032 C CA . ILE C 3 697 ? 215.018 240.702 117.542 1.00 13.59 697 ILE D CA 1
ATOM 7033 C C . ILE C 3 697 ? 213.593 240.366 117.957 1.00 13.59 697 ILE D C 1
ATOM 7034 O O . ILE C 3 697 ? 213.334 239.271 118.466 1.00 13.59 697 ILE D O 1
ATOM 7039 N N . TYR C 3 698 ? 212.666 241.307 117.740 1.00 17.39 698 TYR D N 1
ATOM 7040 C CA . TYR C 3 698 ? 211.342 241.231 118.357 1.00 17.39 698 TYR D CA 1
ATOM 7041 C C . TYR C 3 698 ? 210.495 240.101 117.790 1.00 17.39 698 TYR D C 1
ATOM 7042 O O . TYR C 3 698 ? 209.825 239.389 118.546 1.00 17.39 698 TYR D O 1
ATOM 7051 N N . SER C 3 699 ? 210.492 239.919 116.475 1.00 15.48 699 SER D N 1
ATOM 7052 C CA . SER C 3 699 ? 209.633 238.911 115.878 1.00 15.48 699 SER D CA 1
ATOM 7053 C C . SER C 3 699 ? 210.434 238.073 114.892 1.00 15.48 699 SER D C 1
ATOM 7054 O O . SER C 3 699 ? 211.616 238.319 114.644 1.00 15.48 699 SER D O 1
ATOM 7057 N N . LEU C 3 700 ? 209.766 237.073 114.328 1.00 15.07 700 LEU D N 1
ATOM 7058 C CA . LEU C 3 700 ? 210.384 236.121 113.419 1.00 15.07 700 LEU D CA 1
ATOM 7059 C C . LEU C 3 700 ? 209.272 235.472 112.610 1.00 15.07 700 LEU D C 1
ATOM 7060 O O . LEU C 3 700 ? 208.189 235.212 113.139 1.00 15.07 700 LEU D O 1
ATOM 7065 N N . SER C 3 701 ? 209.536 235.226 111.330 1.00 15.44 701 SER D N 1
ATOM 7066 C CA . SER C 3 701 ? 208.520 234.631 110.479 1.00 15.44 701 SER D CA 1
ATOM 7067 C C . SER C 3 701 ? 209.198 233.827 109.384 1.00 15.44 701 SER D C 1
ATOM 7068 O O . SER C 3 701 ? 210.357 234.063 109.042 1.00 15.44 701 SER D O 1
ATOM 7071 N N . TYR C 3 702 ? 208.456 232.876 108.834 1.00 22.87 702 TYR D N 1
ATOM 7072 C CA . TYR C 3 702 ? 208.989 231.926 107.873 1.00 22.87 702 TYR D CA 1
ATOM 7073 C C . TYR C 3 702 ? 208.264 232.042 106.543 1.00 22.87 702 TYR D C 1
ATOM 7074 O O . TYR C 3 702 ? 207.093 232.426 106.490 1.00 22.87 702 TYR D O 1
ATOM 7083 N N . SER C 3 703 ? 208.974 231.706 105.470 1.00 31.75 703 SER D N 1
ATOM 7084 C CA . SER C 3 703 ? 208.329 231.545 104.178 1.00 31.75 703 SER D CA 1
ATOM 7085 C C . SER C 3 703 ? 207.382 230.355 104.227 1.00 31.75 703 SER D C 1
ATOM 7086 O O . SER C 3 703 ? 207.626 229.374 104.936 1.00 31.75 703 SER D O 1
ATOM 7089 N N . LYS C 3 704 ? 206.277 230.460 103.484 1.00 39.47 704 LYS D N 1
ATOM 7090 C CA . LYS C 3 704 ? 205.232 229.444 103.563 1.00 39.47 704 LYS D CA 1
ATOM 7091 C C . LYS C 3 704 ? 205.690 228.125 102.951 1.00 39.47 704 LYS D C 1
ATOM 7092 O O . LYS C 3 704 ? 205.515 227.057 103.548 1.00 39.47 704 LYS D O 1
ATOM 7098 N N . GLU C 3 705 ? 206.286 228.181 101.767 1.00 46.60 705 GLU D N 1
ATOM 7099 C CA . GLU C 3 705 ? 206.802 226.998 101.089 1.00 46.60 705 GLU D CA 1
ATOM 7100 C C . GLU C 3 705 ? 208.295 227.207 100.881 1.00 46.60 705 GLU D C 1
ATOM 7101 O O . GLU C 3 705 ? 208.705 227.976 100.004 1.00 46.60 705 GLU D O 1
ATOM 7107 N N . GLY C 3 706 ? 209.101 226.537 101.687 1.00 29.20 706 GLY D N 1
ATOM 7108 C CA . GLY C 3 706 ? 210.531 226.733 101.646 1.00 29.20 706 GLY D CA 1
ATOM 7109 C C . GLY C 3 706 ? 211.045 227.482 102.856 1.00 29.20 706 GLY D C 1
ATOM 7110 O O . GLY C 3 706 ? 210.327 227.759 103.822 1.00 29.20 706 GLY D O 1
ATOM 7111 N N . ASN C 3 707 ? 212.328 227.830 102.791 1.00 35.60 707 ASN D N 1
ATOM 7112 C CA . ASN C 3 707 ? 213.036 228.416 103.927 1.00 35.60 707 ASN D CA 1
ATOM 7113 C C . ASN C 3 707 ? 213.635 229.763 103.533 1.00 35.60 707 ASN D C 1
ATOM 7114 O O . ASN C 3 707 ? 214.720 229.827 102.946 1.00 35.60 707 ASN D O 1
ATOM 7119 N N . VAL C 3 708 ? 212.912 230.832 103.860 1.00 24.79 708 VAL D N 1
ATOM 7120 C CA . VAL C 3 708 ? 213.416 232.201 103.851 1.00 24.79 708 VAL D CA 1
ATOM 7121 C C . VAL C 3 708 ? 212.908 232.855 105.130 1.00 24.79 708 VAL D C 1
ATOM 7122 O O . VAL C 3 708 ? 211.695 232.930 105.351 1.00 24.79 708 VAL D O 1
ATOM 7126 N N . LEU C 3 709 ? 213.826 233.305 105.979 1.00 21.00 709 LEU D N 1
ATOM 7127 C CA . LEU C 3 709 ? 213.482 233.820 107.297 1.00 21.00 709 LEU D CA 1
ATOM 7128 C C . LEU C 3 709 ? 213.350 235.333 107.243 1.00 21.00 709 LEU D C 1
ATOM 7129 O O . LEU C 3 709 ? 214.200 236.019 106.675 1.00 21.00 709 LEU D O 1
ATOM 7134 N N . ILE C 3 710 ? 212.282 235.853 107.835 1.00 15.76 710 ILE D N 1
ATOM 7135 C CA . ILE C 3 710 ? 212.015 237.284 107.865 1.00 15.76 710 ILE D CA 1
ATOM 7136 C C . ILE C 3 710 ? 212.052 237.720 109.320 1.00 15.76 710 ILE D C 1
ATOM 7137 O O . ILE C 3 710 ? 211.209 237.296 110.120 1.00 15.76 710 ILE D O 1
ATOM 7142 N N . SER C 3 711 ? 213.023 238.560 109.666 1.00 16.90 711 SER D N 1
ATOM 7143 C CA . SER C 3 711 ? 213.262 238.952 111.052 1.00 16.90 711 SER D CA 1
ATOM 7144 C C . SER C 3 711 ? 212.979 240.439 111.223 1.00 16.90 711 SER D C 1
ATOM 7145 O O . SER C 3 711 ? 213.682 241.276 110.654 1.00 16.90 711 SER D O 1
ATOM 7148 N N . GLY C 3 712 ? 211.944 240.763 111.992 1.00 17.00 712 GLY D N 1
ATOM 7149 C CA . GLY C 3 712 ? 211.655 242.142 112.331 1.00 17.00 712 GLY D CA 1
ATOM 7150 C C . GLY C 3 712 ? 212.093 242.487 113.739 1.00 17.00 712 GLY D C 1
ATOM 7151 O O . GLY C 3 712 ? 211.483 242.029 114.709 1.00 17.00 712 GLY D O 1
ATOM 7152 N N . GLY C 3 713 ? 213.143 243.296 113.869 1.00 17.87 713 GLY D N 1
ATOM 7153 C CA . GLY C 3 713 ? 213.740 243.542 115.167 1.00 17.87 713 GLY D CA 1
ATOM 7154 C C . GLY C 3 713 ? 213.568 244.937 115.733 1.00 17.87 713 GLY D C 1
ATOM 7155 O O . GLY C 3 713 ? 212.592 245.628 115.433 1.00 17.87 713 GLY D O 1
ATOM 7156 N N . ALA C 3 714 ? 214.524 245.358 116.562 1.00 19.74 714 ALA D N 1
ATOM 7157 C CA . ALA C 3 714 ? 214.446 246.618 117.288 1.00 19.74 714 ALA D CA 1
ATOM 7158 C C . ALA C 3 714 ? 215.275 247.724 116.659 1.00 19.74 714 ALA D C 1
ATOM 7159 O O . ALA C 3 714 ? 215.103 248.890 117.026 1.00 19.74 714 ALA D O 1
ATOM 7161 N N . ASP C 3 715 ? 216.160 247.392 115.717 1.00 23.71 715 ASP D N 1
ATOM 7162 C CA . ASP C 3 715 ? 216.975 248.369 115.006 1.00 23.71 715 ASP D CA 1
ATOM 7163 C C . ASP C 3 715 ? 216.269 248.948 113.789 1.00 23.71 715 ASP D C 1
ATOM 7164 O O . ASP C 3 715 ? 216.940 249.352 112.829 1.00 23.71 715 ASP D O 1
ATOM 7169 N N . HIS C 3 716 ? 214.933 248.945 113.792 1.00 23.95 716 HIS D N 1
ATOM 7170 C CA . HIS C 3 716 ? 214.034 249.544 112.805 1.00 23.95 716 HIS D CA 1
ATOM 7171 C C . HIS C 3 716 ? 214.114 248.876 111.440 1.00 23.95 716 HIS D C 1
ATOM 7172 O O . HIS C 3 716 ? 213.588 249.418 110.463 1.00 23.95 716 HIS D O 1
ATOM 7179 N N . THR C 3 717 ? 214.744 247.713 111.338 1.00 26.36 717 THR D N 1
ATOM 7180 C CA . THR C 3 717 ? 214.858 247.012 110.073 1.00 26.36 717 THR D CA 1
ATOM 7181 C C . THR C 3 717 ? 214.039 245.729 110.080 1.00 26.36 717 THR D C 1
ATOM 7182 O O . THR C 3 717 ? 213.693 245.180 111.128 1.00 26.36 717 THR D O 1
ATOM 7186 N N . VAL C 3 718 ? 213.718 245.276 108.873 1.00 38.01 718 VAL D N 1
ATOM 7187 C CA . VAL C 3 718 ? 213.135 243.967 108.612 1.00 38.01 718 VAL D CA 1
ATOM 7188 C C . VAL C 3 718 ? 214.092 243.275 107.657 1.00 38.01 718 VAL D C 1
ATOM 7189 O O . VAL C 3 718 ? 214.283 243.738 106.528 1.00 38.01 718 VAL D O 1
ATOM 7193 N N . ARG C 3 719 ? 214.710 242.190 108.097 1.00 38.01 719 ARG D N 1
ATOM 7194 C CA . ARG C 3 719 ? 215.763 241.569 107.312 1.00 38.01 719 ARG D CA 1
ATOM 7195 C C . ARG C 3 719 ? 215.322 240.228 106.748 1.00 38.01 719 ARG D C 1
ATOM 7196 O O . ARG C 3 719 ? 214.417 239.573 107.270 1.00 38.01 719 ARG D O 1
ATOM 7204 N N . VAL C 3 720 ? 216.008 239.819 105.680 1.00 21.39 720 VAL D N 1
ATOM 7205 C CA . VAL C 3 720 ? 215.677 238.620 104.919 1.00 21.39 720 VAL D CA 1
ATOM 7206 C C . VAL C 3 720 ? 216.887 237.695 104.949 1.00 21.39 720 VAL D C 1
ATOM 7207 O O . VAL C 3 720 ? 218.011 238.134 104.688 1.00 21.39 720 VAL D O 1
ATOM 7211 N N . TRP C 3 721 ? 216.658 236.419 105.259 1.00 22.86 721 TRP D N 1
ATOM 7212 C CA . TRP C 3 721 ? 217.731 235.470 105.529 1.00 22.86 721 TRP D CA 1
ATOM 7213 C C . TRP C 3 721 ? 217.533 234.198 104.723 1.00 22.86 721 TRP D C 1
ATOM 7214 O O . TRP C 3 721 ? 216.440 233.623 104.724 1.00 22.86 721 TRP D O 1
ATOM 7225 N N . ASP C 3 722 ? 218.596 233.752 104.058 1.00 27.65 722 ASP D N 1
ATOM 7226 C CA . ASP C 3 722 ? 218.624 232.457 103.388 1.00 27.65 722 ASP D CA 1
ATOM 7227 C C . ASP C 3 722 ? 219.081 231.399 104.386 1.00 27.65 722 ASP D C 1
ATOM 7228 O O . ASP C 3 722 ? 220.209 231.456 104.885 1.00 27.65 722 ASP D O 1
ATOM 7233 N N . LEU C 3 723 ? 218.214 230.426 104.672 1.00 27.96 723 LEU D N 1
ATOM 7234 C CA . LEU C 3 723 ? 218.550 229.387 105.638 1.00 27.96 723 LEU D CA 1
ATOM 7235 C C . LEU C 3 723 ? 219.455 228.309 105.071 1.00 27.96 723 LEU D C 1
ATOM 7236 O O . LEU C 3 723 ? 219.980 227.497 105.838 1.00 27.96 723 LEU D O 1
ATOM 7241 N N . LYS C 3 724 ? 219.618 228.252 103.756 1.00 35.51 724 LYS D N 1
ATOM 7242 C CA . LYS C 3 724 ? 220.231 227.091 103.129 1.00 35.51 724 LYS D CA 1
ATOM 7243 C C . LYS C 3 724 ? 221.482 227.473 102.349 1.00 35.51 724 LYS D C 1
ATOM 7244 O O . LYS C 3 724 ? 221.605 227.147 101.167 1.00 35.51 724 LYS D O 1
ATOM 7250 N N . LYS C 3 725 ? 222.387 228.223 102.976 1.00 37.00 725 LYS D N 1
ATOM 7251 C CA . LYS C 3 725 ? 223.641 228.604 102.334 1.00 37.00 725 LYS D CA 1
ATOM 7252 C C . LYS C 3 725 ? 224.815 227.742 102.788 1.00 37.00 725 LYS D C 1
ATOM 7253 O O . LYS C 3 725 ? 225.485 227.116 101.963 1.00 37.00 725 LYS D O 1
ATOM 7259 N N . ALA C 3 726 ? 225.085 227.704 104.090 1.00 35.66 726 ALA D N 1
ATOM 7260 C CA . ALA C 3 726 ? 226.263 227.027 104.614 1.00 35.66 726 ALA D CA 1
ATOM 7261 C C . ALA C 3 726 ? 226.002 225.574 104.996 1.00 35.66 726 ALA D C 1
ATOM 7262 O O . ALA C 3 726 ? 226.891 224.923 105.553 1.00 35.66 726 ALA D O 1
ATOM 7264 N N . THR C 3 727 ? 224.816 225.054 104.707 1.00 39.67 727 THR D N 1
ATOM 7265 C CA . THR C 3 727 ? 224.450 223.694 105.069 1.00 39.67 727 THR D CA 1
ATOM 7266 C C . THR C 3 727 ? 224.838 222.734 103.946 1.00 39.67 727 THR D C 1
ATOM 7267 O O . THR C 3 727 ? 225.581 223.084 103.026 1.00 39.67 727 THR D O 1
ATOM 7271 N N . THR C 3 728 ? 224.346 221.498 104.020 1.00 51.92 728 THR D N 1
ATOM 7272 C CA . THR C 3 728 ? 224.524 220.548 102.930 1.00 51.92 728 THR D CA 1
ATOM 7273 C C . THR C 3 728 ? 223.475 220.710 101.839 1.00 51.92 728 THR D C 1
ATOM 7274 O O . THR C 3 728 ? 223.524 219.984 100.840 1.00 51.92 728 THR D O 1
ATOM 7278 N N . GLU C 3 729 ? 222.534 221.636 102.013 1.00 54.04 729 GLU D N 1
ATOM 7279 C CA . GLU C 3 729 ? 221.531 221.958 101.013 1.00 54.04 729 GLU D CA 1
ATOM 7280 C C . GLU C 3 729 ? 221.817 223.364 100.512 1.00 54.04 729 GLU D C 1
ATOM 7281 O O . GLU C 3 729 ? 221.612 224.323 101.266 1.00 54.04 729 GLU D O 1
ATOM 7287 N N . PRO C 3 730 ? 222.301 223.548 99.281 1.00 55.08 730 PRO D N 1
ATOM 7288 C CA . PRO C 3 730 ? 222.729 224.889 98.854 1.00 55.08 730 PRO D CA 1
ATOM 7289 C C . PRO C 3 730 ? 221.608 225.756 98.297 1.00 55.08 730 PRO D C 1
ATOM 7290 O O . PRO C 3 730 ? 221.764 226.979 98.210 1.00 55.08 730 PRO D O 1
ATOM 7294 N N . SER C 3 731 ? 220.503 225.118 97.894 1.00 56.40 731 SER D N 1
ATOM 7295 C CA . SER C 3 731 ? 219.260 225.772 97.456 1.00 56.40 731 SER D CA 1
ATOM 7296 C C . SER C 3 731 ? 219.453 226.650 96.216 1.00 56.40 731 SER D C 1
ATOM 7297 O O . SER C 3 731 ? 219.040 227.813 96.192 1.00 56.40 731 SER D O 1
ATOM 7300 N N . ALA C 3 732 ? 220.088 226.071 95.187 1.00 61.26 732 ALA D N 1
ATOM 7301 C CA . ALA C 3 732 ? 220.004 226.505 93.785 1.00 61.26 732 ALA D CA 1
ATOM 7302 C C . ALA C 3 732 ? 220.492 227.946 93.580 1.00 61.26 732 ALA D C 1
ATOM 7303 O O . ALA C 3 732 ? 219.719 228.856 93.282 1.00 61.26 732 ALA D O 1
ATOM 7305 N N . GLU C 3 733 ? 221.796 228.130 93.776 1.00 67.58 733 GLU D N 1
ATOM 7306 C CA . GLU C 3 733 ? 222.405 229.440 93.587 1.00 67.58 733 GLU D CA 1
ATOM 7307 C C . GLU C 3 733 ? 222.378 229.843 92.110 1.00 67.58 733 GLU D C 1
ATOM 7308 O O . GLU C 3 733 ? 222.297 228.983 91.227 1.00 67.58 733 GLU D O 1
ATOM 7314 N N . PRO C 3 734 ? 222.387 231.149 91.818 1.00 62.34 734 PRO D N 1
ATOM 7315 C CA . PRO C 3 734 ? 222.505 231.591 90.422 1.00 62.34 734 PRO D CA 1
ATOM 7316 C C . PRO C 3 734 ? 223.839 231.194 89.809 1.00 62.34 734 PRO D C 1
ATOM 7317 O O . PRO C 3 734 ? 224.838 230.999 90.505 1.00 62.34 734 PRO D O 1
ATOM 7321 N N . ASP C 3 735 ? 223.842 231.078 88.482 1.00 66.49 735 ASP D N 1
ATOM 7322 C CA . ASP C 3 735 ? 225.012 230.569 87.777 1.00 66.49 735 ASP D CA 1
ATOM 7323 C C . ASP C 3 735 ? 226.114 231.619 87.677 1.00 66.49 735 ASP D C 1
ATOM 7324 O O . ASP C 3 735 ? 227.285 231.326 87.943 1.00 66.49 735 ASP D O 1
ATOM 7329 N N . GLU C 3 736 ? 225.759 232.843 87.304 1.00 64.28 736 GLU D N 1
ATOM 7330 C CA . GLU C 3 736 ? 226.747 233.889 87.073 1.00 64.28 736 GLU D CA 1
ATOM 7331 C C . GLU C 3 736 ? 226.701 234.957 88.161 1.00 64.28 736 GLU D C 1
ATOM 7332 O O . GLU C 3 736 ? 227.636 235.093 88.951 1.00 64.28 736 GLU D O 1
ATOM 7338 N N . GLY C 3 743 ? 227.544 238.795 90.189 1.00 66.05 743 GLY D N 1
ATOM 7339 C CA . GLY C 3 743 ? 228.404 239.942 90.410 1.00 66.05 743 GLY D CA 1
ATOM 7340 C C . GLY C 3 743 ? 227.638 241.194 90.784 1.00 66.05 743 GLY D C 1
ATOM 7341 O O . GLY C 3 743 ? 226.480 241.359 90.400 1.00 66.05 743 GLY D O 1
ATOM 7342 N N . ASP C 3 744 ? 228.288 242.082 91.534 1.00 66.65 744 ASP D N 1
ATOM 7343 C CA . ASP C 3 744 ? 227.659 243.311 91.996 1.00 66.65 744 ASP D CA 1
ATOM 7344 C C . ASP C 3 744 ? 228.733 244.374 92.196 1.00 66.65 744 ASP D C 1
ATOM 7345 O O . ASP C 3 744 ? 229.928 244.127 92.009 1.00 66.65 744 ASP D O 1
ATOM 7350 N N . VAL C 3 745 ? 228.292 245.570 92.574 1.00 69.07 745 VAL D N 1
ATOM 7351 C CA . VAL C 3 745 ? 229.176 246.651 92.990 1.00 69.07 745 VAL D CA 1
ATOM 7352 C C . VAL C 3 745 ? 228.970 246.996 94.466 1.00 69.07 745 VAL D C 1
ATOM 7353 O O . VAL C 3 745 ? 229.935 247.189 95.207 1.00 69.07 745 VAL D O 1
ATOM 7357 N N . THR C 3 746 ? 227.715 246.999 94.926 1.00 70.16 746 THR D N 1
ATOM 7358 C CA . THR C 3 746 ? 227.383 247.346 96.302 1.00 70.16 746 THR D CA 1
ATOM 7359 C C . THR C 3 746 ? 227.752 246.225 97.275 1.00 70.16 746 THR D C 1
ATOM 7360 O O . THR C 3 746 ? 228.022 246.495 98.452 1.00 70.16 746 THR D O 1
ATOM 7364 N N . ALA C 3 747 ? 227.855 244.990 96.788 1.00 72.63 747 ALA D N 1
ATOM 7365 C CA . ALA C 3 747 ? 228.217 243.869 97.644 1.00 72.63 747 ALA D CA 1
ATOM 7366 C C . ALA C 3 747 ? 229.677 243.958 98.073 1.00 72.63 747 ALA D C 1
ATOM 7367 O O . ALA C 3 747 ? 230.555 244.301 97.275 1.00 72.63 747 ALA D O 1
ATOM 7369 N N . SER C 3 748 ? 229.913 243.683 99.361 1.00 66.05 748 SER D N 1
ATOM 7370 C CA . SER C 3 748 ? 231.223 243.656 100.020 1.00 66.05 748 SER D CA 1
ATOM 7371 C C . SER C 3 748 ? 231.956 244.998 99.982 1.00 66.05 748 SER D C 1
ATOM 7372 O O . SER C 3 748 ? 233.175 245.041 100.168 1.00 66.05 748 SER D O 1
ATOM 7375 N N . ILE C 3 749 ? 231.252 246.104 99.749 1.00 70.93 749 ILE D N 1
ATOM 7376 C CA . ILE C 3 749 ? 231.808 247.434 99.972 1.00 70.93 749 ILE D CA 1
ATOM 7377 C C . ILE C 3 749 ? 231.021 248.225 101.001 1.00 70.93 749 ILE D C 1
ATOM 7378 O O . ILE C 3 749 ? 231.521 249.254 101.478 1.00 70.93 749 ILE D O 1
ATOM 7383 N N . ASN C 3 750 ? 229.809 247.792 101.351 1.00 65.58 750 ASN D N 1
ATOM 7384 C CA . ASN C 3 750 ? 228.990 248.547 102.292 1.00 65.58 750 ASN D CA 1
ATOM 7385 C C . ASN C 3 750 ? 229.528 248.410 103.709 1.00 65.58 750 ASN D C 1
ATOM 7386 O O . ASN C 3 750 ? 229.631 249.398 104.444 1.00 65.58 750 ASN D O 1
ATOM 7391 N N . GLN C 3 751 ? 229.876 247.191 104.106 1.00 63.49 751 GLN D N 1
ATOM 7392 C CA . GLN C 3 751 ? 230.567 246.949 105.361 1.00 63.49 751 GLN D CA 1
ATOM 7393 C C . GLN C 3 751 ? 232.075 246.893 105.185 1.00 63.49 751 GLN D C 1
ATOM 7394 O O . GLN C 3 751 ? 232.774 246.375 106.061 1.00 63.49 751 GLN D O 1
ATOM 7400 N N . ASP C 3 752 ? 232.585 247.402 104.066 1.00 73.18 752 ASP D N 1
ATOM 7401 C CA . ASP C 3 752 ? 234.003 247.665 103.890 1.00 73.18 752 ASP D CA 1
ATOM 7402 C C . ASP C 3 752 ? 234.290 249.162 103.931 1.00 73.18 752 ASP D C 1
ATOM 7403 O O . ASP C 3 752 ? 235.443 249.574 103.773 1.00 73.18 752 ASP D O 1
ATOM 7408 N N . ILE C 3 753 ? 233.259 249.983 104.129 1.00 71.57 753 ILE D N 1
ATOM 7409 C CA . ILE C 3 753 ? 233.476 251.385 104.469 1.00 71.57 753 ILE D CA 1
ATOM 7410 C C . ILE C 3 753 ? 234.102 251.491 105.854 1.00 71.57 753 ILE D C 1
ATOM 7411 O O . ILE C 3 753 ? 235.214 252.013 106.003 1.00 71.57 753 ILE D O 1
ATOM 7416 N N . LYS C 3 754 ? 233.416 250.927 106.859 1.00 72.58 754 LYS D N 1
ATOM 7417 C CA . LYS C 3 754 ? 233.770 250.858 108.294 1.00 72.58 754 LYS D CA 1
ATOM 7418 C C . LYS C 3 754 ? 234.412 252.146 108.823 1.00 72.58 754 LYS D C 1
ATOM 7419 O O . LYS C 3 754 ? 235.536 252.164 109.326 1.00 72.58 754 LYS D O 1
ATOM 7425 N N . GLU C 3 755 ? 233.658 253.240 108.679 1.00 71.63 755 GLU D N 1
ATOM 7426 C CA . GLU C 3 755 ? 234.087 254.532 109.207 1.00 71.63 755 GLU D CA 1
ATOM 7427 C C . GLU C 3 755 ? 234.110 254.525 110.733 1.00 71.63 755 GLU D C 1
ATOM 7428 O O . GLU C 3 755 ? 234.977 255.154 111.352 1.00 71.63 755 GLU D O 1
ATOM 7434 N N . TYR C 3 756 ? 233.189 253.789 111.355 1.00 62.75 756 TYR D N 1
ATOM 7435 C CA . TYR C 3 756 ? 233.092 253.755 112.808 1.00 62.75 756 TYR D CA 1
ATOM 7436 C C . TYR C 3 756 ? 234.145 252.866 113.458 1.00 62.75 756 TYR D C 1
ATOM 7437 O O . TYR C 3 756 ? 234.307 252.919 114.681 1.00 62.75 756 TYR D O 1
ATOM 7446 N N . GLY C 3 757 ? 234.853 252.051 112.682 1.00 66.17 757 GLY D N 1
ATOM 7447 C CA . GLY C 3 757 ? 235.842 251.154 113.245 1.00 66.17 757 GLY D CA 1
ATOM 7448 C C . GLY C 3 757 ? 235.487 249.701 113.018 1.00 66.17 757 GLY D C 1
ATOM 7449 O O . GLY C 3 757 ? 234.304 249.361 112.944 1.00 66.17 757 GLY D O 1
ATOM 7450 N N . ARG C 3 758 ? 236.503 248.841 112.895 1.00 69.32 758 ARG D N 1
ATOM 7451 C CA . ARG C 3 758 ? 236.265 247.424 112.629 1.00 69.32 758 ARG D CA 1
ATOM 7452 C C . ARG C 3 758 ? 235.611 246.738 113.822 1.00 69.32 758 ARG D C 1
ATOM 7453 O O . ARG C 3 758 ? 234.629 246.002 113.668 1.00 69.32 758 ARG D O 1
ATOM 7461 N N . ARG C 3 759 ? 236.132 246.981 115.024 1.00 67.14 759 ARG D N 1
ATOM 7462 C CA . ARG C 3 759 ? 235.575 246.355 116.215 1.00 67.14 759 ARG D CA 1
ATOM 7463 C C . ARG C 3 759 ? 234.278 247.010 116.668 1.00 67.14 759 ARG D C 1
ATOM 7464 O O . ARG C 3 759 ? 233.547 246.413 117.465 1.00 67.14 759 ARG D O 1
ATOM 7472 N N . ARG C 3 760 ? 233.973 248.213 116.181 1.00 58.70 760 ARG D N 1
ATOM 7473 C CA . ARG C 3 760 ? 232.745 248.915 116.531 1.00 58.70 760 ARG D CA 1
ATOM 7474 C C . ARG C 3 760 ? 231.713 248.865 115.410 1.00 58.70 760 ARG D C 1
ATOM 7475 O O . ARG C 3 760 ? 230.900 249.784 115.269 1.00 58.70 760 ARG D O 1
ATOM 7483 N N . THR C 3 761 ? 231.733 247.808 114.603 1.00 52.71 761 THR D N 1
ATOM 7484 C CA . THR C 3 761 ? 230.762 247.640 113.535 1.00 52.71 761 THR D CA 1
ATOM 7485 C C . THR C 3 761 ? 230.342 246.182 113.461 1.00 52.71 761 THR D C 1
ATOM 7486 O O . THR C 3 761 ? 230.988 245.291 114.019 1.00 52.71 761 THR D O 1
ATOM 7490 N N . VAL C 3 762 ? 229.242 245.957 112.788 1.00 44.01 762 VAL D N 1
ATOM 7491 C CA . VAL C 3 762 ? 228.747 244.613 112.536 1.00 44.01 762 VAL D CA 1
ATOM 7492 C C . VAL C 3 762 ? 229.248 244.155 111.178 1.00 44.01 762 VAL D C 1
ATOM 7493 O O . VAL C 3 762 ? 229.468 244.955 110.263 1.00 44.01 762 VAL D O 1
ATOM 7497 N N . ILE C 3 763 ? 229.451 242.846 111.053 1.00 40.62 763 ILE D N 1
ATOM 7498 C CA . ILE C 3 763 ? 229.855 242.227 109.801 1.00 40.62 763 ILE D CA 1
ATOM 7499 C C . ILE C 3 763 ? 228.814 241.156 109.512 1.00 40.62 763 ILE D C 1
ATOM 7500 O O . ILE C 3 763 ? 228.654 240.222 110.303 1.00 40.62 763 ILE D O 1
ATOM 7505 N N . PRO C 3 764 ? 228.058 241.260 108.425 1.00 40.63 764 PRO D N 1
ATOM 7506 C CA . PRO C 3 764 ? 226.952 240.333 108.202 1.00 40.63 764 PRO D CA 1
ATOM 7507 C C . PRO C 3 764 ? 227.447 238.983 107.719 1.00 40.63 764 PRO D C 1
ATOM 7508 O O . PRO C 3 764 ? 228.537 238.843 107.163 1.00 40.63 764 PRO D O 1
ATOM 7512 N N . THR C 3 765 ? 226.616 237.976 107.956 1.00 34.05 765 THR D N 1
ATOM 7513 C CA . THR C 3 765 ? 226.878 236.656 107.418 1.00 34.05 765 THR D CA 1
ATOM 7514 C C . THR C 3 765 ? 226.651 236.652 105.907 1.00 34.05 765 THR D C 1
ATOM 7515 O O . THR C 3 765 ? 226.093 237.587 105.325 1.00 34.05 765 THR D O 1
ATOM 7519 N N . SER C 3 766 ? 227.061 235.559 105.268 1.00 32.06 766 SER D N 1
ATOM 7520 C CA . SER C 3 766 ? 226.748 235.373 103.856 1.00 32.06 766 SER D CA 1
ATOM 7521 C C . SER C 3 766 ? 225.289 234.998 103.615 1.00 32.06 766 SER D C 1
ATOM 7522 O O . SER C 3 766 ? 224.890 234.845 102.456 1.00 32.06 766 SER D O 1
ATOM 7525 N N . ASP C 3 767 ? 224.489 234.857 104.671 1.00 32.33 767 ASP D N 1
ATOM 7526 C CA . ASP C 3 767 ? 223.098 234.456 104.567 1.00 32.33 767 ASP D CA 1
ATOM 7527 C C . ASP C 3 767 ? 222.157 235.638 104.424 1.00 32.33 767 ASP D C 1
ATOM 7528 O O . ASP C 3 767 ? 221.063 235.476 103.874 1.00 32.33 767 ASP D O 1
ATOM 7533 N N . LEU C 3 768 ? 222.551 236.810 104.913 1.00 22.86 768 LEU D N 1
ATOM 7534 C CA . LEU C 3 768 ? 221.710 237.994 104.816 1.00 22.86 768 LEU D CA 1
ATOM 7535 C C . LEU C 3 768 ? 221.753 238.537 103.396 1.00 22.86 768 LEU D C 1
ATOM 7536 O O . LEU C 3 768 ? 222.830 238.681 102.811 1.00 22.86 768 LEU D O 1
ATOM 7541 N N . VAL C 3 769 ? 220.579 238.835 102.836 1.00 23.23 769 VAL D N 1
ATOM 7542 C CA . VAL C 3 769 ? 220.464 239.293 101.461 1.00 23.23 769 VAL D CA 1
ATOM 7543 C C . VAL C 3 769 ? 219.876 240.697 101.362 1.00 23.23 769 VAL D C 1
ATOM 7544 O O . VAL C 3 769 ? 220.326 241.498 100.537 1.00 23.23 769 VAL D O 1
ATOM 7548 N N . ALA C 3 770 ? 218.876 241.025 102.179 1.00 26.50 770 ALA D N 1
ATOM 7549 C CA . ALA C 3 770 ? 218.275 242.347 102.126 1.00 26.50 770 ALA D CA 1
ATOM 7550 C C . ALA C 3 770 ? 217.796 242.771 103.504 1.00 26.50 770 ALA D C 1
ATOM 7551 O O . ALA C 3 770 ? 217.610 241.952 104.409 1.00 26.50 770 ALA D O 1
ATOM 7553 N N . SER C 3 771 ? 217.550 244.074 103.625 1.00 38.01 771 SER D N 1
ATOM 7554 C CA . SER C 3 771 ? 217.232 244.694 104.905 1.00 38.01 771 SER D CA 1
ATOM 7555 C C . SER C 3 771 ? 216.472 245.979 104.621 1.00 38.01 771 SER D C 1
ATOM 7556 O O . SER C 3 771 ? 217.042 246.919 104.062 1.00 38.01 771 SER D O 1
ATOM 7559 N N . PHE C 3 772 ? 215.203 246.021 105.003 1.00 34.45 772 PHE D N 1
ATOM 7560 C CA . PHE C 3 772 ? 214.348 247.170 104.748 1.00 34.45 772 PHE D CA 1
ATOM 7561 C C . PHE C 3 772 ? 214.205 247.970 106.032 1.00 34.45 772 PHE D C 1
ATOM 7562 O O . PHE C 3 772 ? 213.629 247.481 107.005 1.00 34.45 772 PHE D O 1
ATOM 7570 N N . TYR C 3 773 ? 214.730 249.187 106.038 1.00 24.82 773 TYR D N 1
ATOM 7571 C CA . TYR C 3 773 ? 214.623 250.047 107.203 1.00 24.82 773 TYR D CA 1
ATOM 7572 C C . TYR C 3 773 ? 213.300 250.801 107.173 1.00 24.82 773 TYR D C 1
ATOM 7573 O O . TYR C 3 773 ? 212.705 251.008 106.116 1.00 24.82 773 TYR D O 1
ATOM 7582 N N . THR C 3 774 ? 212.840 251.210 108.354 1.00 26.33 774 THR D N 1
ATOM 7583 C CA . THR C 3 774 ? 211.481 251.709 108.518 1.00 26.33 774 THR D CA 1
ATOM 7584 C C . THR C 3 774 ? 211.394 253.185 108.877 1.00 26.33 774 THR D C 1
ATOM 7585 O O . THR C 3 774 ? 210.277 253.689 109.033 1.00 26.33 774 THR D O 1
ATOM 7589 N N . LYS C 3 775 ? 212.532 253.873 109.024 1.00 29.72 775 LYS D N 1
ATOM 7590 C CA . LYS C 3 775 ? 212.659 255.291 109.374 1.00 29.72 775 LYS D CA 1
ATOM 7591 C C . LYS C 3 775 ? 211.915 255.621 110.677 1.00 29.72 775 LYS D C 1
ATOM 7592 O O . LYS C 3 775 ? 210.747 256.017 110.680 1.00 29.72 775 LYS D O 1
ATOM 7598 N N . LYS C 3 776 ? 212.540 255.229 111.788 1.00 28.97 776 LYS D N 1
ATOM 7599 C CA . LYS C 3 776 ? 212.350 255.678 113.182 1.00 28.97 776 LYS D CA 1
ATOM 7600 C C . LYS C 3 776 ? 211.110 255.058 113.818 1.00 28.97 776 LYS D C 1
ATOM 7601 O O . LYS C 3 776 ? 210.768 255.407 114.956 1.00 28.97 776 LYS D O 1
ATOM 7607 N N . THR C 3 777 ? 210.455 254.108 113.147 1.00 26.01 777 THR D N 1
ATOM 7608 C CA . THR C 3 777 ? 209.494 253.232 113.804 1.00 26.01 777 THR D CA 1
ATOM 7609 C C . THR C 3 777 ? 210.048 251.816 113.902 1.00 26.01 777 THR D C 1
ATOM 7610 O O . THR C 3 777 ? 210.660 251.322 112.945 1.00 26.01 777 THR D O 1
ATOM 7614 N N . PRO C 3 778 ? 209.935 251.166 115.057 1.00 22.95 778 PRO D N 1
ATOM 7615 C CA . PRO C 3 778 ? 210.392 249.780 115.177 1.00 22.95 778 PRO D CA 1
ATOM 7616 C C . PRO C 3 778 ? 209.285 248.800 114.833 1.00 22.95 778 PRO D C 1
ATOM 7617 O O . PRO C 3 778 ? 208.095 249.100 114.925 1.00 22.95 778 PRO D O 1
ATOM 7621 N N . VAL C 3 779 ? 209.696 247.606 114.430 1.00 18.76 779 VAL D N 1
ATOM 7622 C CA . VAL C 3 779 ? 208.768 246.582 113.969 1.00 18.76 779 VAL D CA 1
ATOM 7623 C C . VAL C 3 779 ? 208.567 245.571 115.092 1.00 18.76 779 VAL D C 1
ATOM 7624 O O . VAL C 3 779 ? 209.488 244.841 115.474 1.00 18.76 779 VAL D O 1
ATOM 7628 N N . PHE C 3 780 ? 207.353 245.545 115.641 1.00 19.45 780 PHE D N 1
ATOM 7629 C CA . PHE C 3 780 ? 207.026 244.572 116.674 1.00 19.45 780 PHE D CA 1
ATOM 7630 C C . PHE C 3 780 ? 206.673 243.221 116.075 1.00 19.45 780 PHE D C 1
ATOM 7631 O O . PHE C 3 780 ? 206.972 242.186 116.677 1.00 19.45 780 PHE D O 1
ATOM 7639 N N . LYS C 3 781 ? 206.043 243.206 114.901 1.00 16.54 781 LYS D N 1
ATOM 7640 C CA . LYS C 3 781 ? 205.464 241.983 114.358 1.00 16.54 781 LYS D CA 1
ATOM 7641 C C . LYS C 3 781 ? 205.846 241.813 112.897 1.00 16.54 781 LYS D C 1
ATOM 7642 O O . LYS C 3 781 ? 205.753 242.766 112.121 1.00 16.54 781 LYS D O 1
ATOM 7648 N N . VAL C 3 782 ? 206.288 240.612 112.524 1.00 16.14 782 VAL D N 1
ATOM 7649 C CA . VAL C 3 782 ? 206.307 240.180 111.129 1.00 16.14 782 VAL D CA 1
ATOM 7650 C C . VAL C 3 782 ? 205.397 238.965 110.988 1.00 16.14 782 VAL D C 1
ATOM 7651 O O . VAL C 3 782 ? 205.420 238.054 111.824 1.00 16.14 782 VAL D O 1
ATOM 7655 N N . LYS C 3 783 ? 204.557 238.982 109.955 1.00 17.44 783 LYS D N 1
ATOM 7656 C CA . LYS C 3 783 ? 203.565 237.936 109.711 1.00 17.44 783 LYS D CA 1
ATOM 7657 C C . LYS C 3 783 ? 203.565 237.669 108.210 1.00 17.44 783 LYS D C 1
ATOM 7658 O O . LYS C 3 783 ? 203.042 238.467 107.430 1.00 17.44 783 LYS D O 1
ATOM 7664 N N . PHE C 3 784 ? 204.189 236.569 107.813 1.00 23.75 784 PHE D N 1
ATOM 7665 C CA . PHE C 3 784 ? 204.291 236.212 106.406 1.00 23.75 784 PHE D CA 1
ATOM 7666 C C . PHE C 3 784 ? 202.972 235.592 105.954 1.00 23.75 784 PHE D C 1
ATOM 7667 O O . PHE C 3 784 ? 202.591 234.525 106.445 1.00 23.75 784 PHE D O 1
ATOM 7675 N N . SER C 3 785 ? 202.265 236.243 105.030 1.00 23.20 785 SER D N 1
ATOM 7676 C CA . SER C 3 785 ? 201.004 235.708 104.541 1.00 23.20 785 SER D CA 1
ATOM 7677 C C . SER C 3 785 ? 201.257 234.562 103.559 1.00 23.20 785 SER D C 1
ATOM 7678 O O . SER C 3 785 ? 202.392 234.138 103.325 1.00 23.20 785 SER D O 1
ATOM 7681 N N . ARG C 3 786 ? 200.175 234.056 102.964 1.00 28.56 786 ARG D N 1
ATOM 7682 C CA . ARG C 3 786 ? 200.275 232.846 102.154 1.00 28.56 786 ARG D CA 1
ATOM 7683 C C . ARG C 3 786 ? 200.915 233.088 100.794 1.00 28.56 786 ARG D C 1
ATOM 7684 O O . ARG C 3 786 ? 201.428 232.140 100.190 1.00 28.56 786 ARG D O 1
ATOM 7692 N N . SER C 3 787 ? 200.917 234.328 100.308 1.00 28.18 787 SER D N 1
ATOM 7693 C CA . SER C 3 787 ? 201.221 234.592 98.908 1.00 28.18 787 SER D CA 1
ATOM 7694 C C . SER C 3 787 ? 202.444 235.480 98.722 1.00 28.18 787 SER D C 1
ATOM 7695 O O . SER C 3 787 ? 202.373 236.467 97.984 1.00 28.18 787 SER D O 1
ATOM 7698 N N . ASN C 3 788 ? 203.543 235.166 99.425 1.00 21.04 788 ASN D N 1
ATOM 7699 C CA . ASN C 3 788 ? 204.847 235.844 99.341 1.00 21.04 788 ASN D CA 1
ATOM 7700 C C . ASN C 3 788 ? 204.783 237.320 99.750 1.00 21.04 788 ASN D C 1
ATOM 7701 O O . ASN C 3 788 ? 205.691 238.097 99.447 1.00 21.04 788 ASN D O 1
ATOM 7706 N N . LEU C 3 789 ? 203.730 237.726 100.442 1.00 17.38 789 LEU D N 1
ATOM 7707 C CA . LEU C 3 789 ? 203.591 239.076 100.966 1.00 17.38 789 LEU D CA 1
ATOM 7708 C C . LEU C 3 789 ? 203.681 238.983 102.483 1.00 17.38 789 LEU D C 1
ATOM 7709 O O . LEU C 3 789 ? 202.841 238.345 103.122 1.00 17.38 789 LEU D O 1
ATOM 7714 N N . ALA C 3 790 ? 204.720 239.568 103.055 1.00 16.23 790 ALA D N 1
ATOM 7715 C CA . ALA C 3 790 ? 204.792 239.668 104.500 1.00 16.23 790 ALA D CA 1
ATOM 7716 C C . ALA C 3 790 ? 204.162 240.977 104.952 1.00 16.23 790 ALA D C 1
ATOM 7717 O O . ALA C 3 790 ? 204.079 241.949 104.198 1.00 16.23 790 ALA D O 1
ATOM 7719 N N . LEU C 3 791 ? 203.713 240.996 106.201 1.00 13.34 791 LEU D N 1
ATOM 7720 C CA . LEU C 3 791 ? 203.239 242.221 106.826 1.00 13.34 791 LEU D CA 1
ATOM 7721 C C . LEU C 3 791 ? 204.103 242.487 108.042 1.00 13.34 791 LEU D C 1
ATOM 7722 O O . LEU C 3 791 ? 204.322 241.590 108.857 1.00 13.34 791 LEU D O 1
ATOM 7727 N N . ALA C 3 792 ? 204.581 243.710 108.171 1.00 15.36 792 ALA D N 1
ATOM 7728 C CA . ALA C 3 792 ? 205.233 244.146 109.389 1.00 15.36 792 ALA D CA 1
ATOM 7729 C C . ALA C 3 792 ? 204.314 245.112 110.116 1.00 15.36 792 ALA D C 1
ATOM 7730 O O . ALA C 3 792 ? 203.387 245.682 109.539 1.00 15.36 792 ALA D O 1
ATOM 7732 N N . GLY C 3 793 ? 204.583 245.294 111.397 1.00 17.40 793 GLY D N 1
ATOM 7733 C CA . GLY C 3 793 ? 203.733 246.140 112.207 1.00 17.40 793 GLY D CA 1
ATOM 7734 C C . GLY C 3 793 ? 204.489 246.693 113.386 1.00 17.40 793 GLY D C 1
ATOM 7735 O O . GLY C 3 793 ? 205.287 245.992 114.022 1.00 17.40 793 GLY D O 1
ATOM 7736 N N . GLY C 3 794 ? 204.213 247.956 113.691 1.00 19.27 794 GLY D N 1
ATOM 7737 C CA . GLY C 3 794 ? 204.860 248.623 114.803 1.00 19.27 794 GLY D CA 1
ATOM 7738 C C . GLY C 3 794 ? 204.235 249.979 115.034 1.00 19.27 794 GLY D C 1
ATOM 7739 O O . GLY C 3 794 ? 203.263 250.361 114.379 1.00 19.27 794 GLY D O 1
ATOM 7740 N N . ALA C 3 795 ? 204.815 250.714 115.976 1.00 21.03 795 ALA D N 1
ATOM 7741 C CA . ALA C 3 795 ? 204.292 252.006 116.394 1.00 21.03 795 ALA D CA 1
ATOM 7742 C C . ALA C 3 795 ? 205.279 253.110 116.045 1.00 21.03 795 ALA D C 1
ATOM 7743 O O . ALA C 3 795 ? 206.489 252.947 116.222 1.00 21.03 795 ALA D O 1
ATOM 7745 N N . PHE C 3 796 ? 204.758 254.226 115.539 1.00 27.17 796 PHE D N 1
ATOM 7746 C CA . PHE C 3 796 ? 205.589 255.389 115.251 1.00 27.17 796 PHE D CA 1
ATOM 7747 C C . PHE C 3 796 ? 206.075 255.986 116.563 1.00 27.17 796 PHE D C 1
ATOM 7748 O O . PHE C 3 796 ? 205.269 256.452 117.375 1.00 27.17 796 PHE D O 1
ATOM 7756 N N . ARG C 3 797 ? 207.388 255.969 116.773 1.00 26.34 797 ARG D N 1
ATOM 7757 C CA . ARG C 3 797 ? 207.902 256.108 118.130 1.00 26.34 797 ARG D CA 1
ATOM 7758 C C . ARG C 3 797 ? 207.923 257.548 118.651 1.00 26.34 797 ARG D C 1
ATOM 7759 O O . ARG C 3 797 ? 207.470 257.768 119.782 1.00 26.34 797 ARG D O 1
ATOM 7767 N N . PRO C 3 798 ? 208.422 258.561 117.904 1.00 32.14 798 PRO D N 1
ATOM 7768 C CA . PRO C 3 798 ? 208.295 259.864 118.571 1.00 32.14 798 PRO D CA 1
ATOM 7769 C C . PRO C 3 798 ? 206.998 260.587 118.230 1.00 32.14 798 PRO D C 1
ATOM 7770 O O . PRO C 3 798 ? 206.347 260.292 117.231 1.00 32.14 798 PRO D O 1
ATOM 7775 N N . TYR D 4 8 ? 236.541 245.189 148.023 1.00 44.06 8 TYR E N 1
ATOM 7776 C CA . TYR D 4 8 ? 235.273 245.899 147.968 1.00 44.06 8 TYR E CA 1
ATOM 7777 C C . TYR D 4 8 ? 234.496 245.484 146.730 1.00 44.06 8 TYR E C 1
ATOM 7778 O O . TYR D 4 8 ? 234.913 244.591 145.993 1.00 44.06 8 TYR E O 1
ATOM 7787 N N . THR D 4 9 ? 233.368 246.153 146.519 1.00 39.23 9 THR E N 1
ATOM 7788 C CA . THR D 4 9 ? 232.742 246.264 145.205 1.00 39.23 9 THR E CA 1
ATOM 7789 C C . THR D 4 9 ? 232.380 247.740 145.045 1.00 39.23 9 THR E C 1
ATOM 7790 O O . THR D 4 9 ? 232.780 248.602 145.837 1.00 39.23 9 THR E O 1
ATOM 7794 N N . ILE D 4 10 ? 231.605 248.057 144.011 1.00 34.39 10 ILE E N 1
ATOM 7795 C CA . ILE D 4 10 ? 231.564 249.426 143.511 1.00 34.39 10 ILE E CA 1
ATOM 7796 C C . ILE D 4 10 ? 230.481 250.284 144.156 1.00 34.39 10 ILE E C 1
ATOM 7797 O O . ILE D 4 10 ? 230.280 251.434 143.751 1.00 34.39 10 ILE E O 1
ATOM 7802 N N . TRP D 4 11 ? 229.788 249.768 145.171 1.00 35.59 11 TRP E N 1
ATOM 7803 C CA . TRP D 4 11 ? 228.713 250.575 145.744 1.00 35.59 11 TRP E CA 1
ATOM 7804 C C . TRP D 4 11 ? 229.257 251.630 146.698 1.00 35.59 11 TRP E C 1
ATOM 7805 O O . TRP D 4 11 ? 229.173 252.831 146.418 1.00 35.59 11 TRP E O 1
ATOM 7816 N N . SER D 4 12 ? 229.844 251.195 147.815 1.00 48.85 12 SER E N 1
ATOM 7817 C CA . SER D 4 12 ? 230.432 252.087 148.804 1.00 48.85 12 SER E CA 1
ATOM 7818 C C . SER D 4 12 ? 231.330 251.301 149.748 1.00 48.85 12 SER E C 1
ATOM 7819 O O . SER D 4 12 ? 230.929 250.239 150.242 1.00 48.85 12 SER E O 1
ATOM 7822 N N . PRO D 4 13 ? 232.548 251.772 150.017 1.00 58.55 13 PRO E N 1
ATOM 7823 C CA . PRO D 4 13 ? 233.324 251.185 151.116 1.00 58.55 13 PRO E CA 1
ATOM 7824 C C . PRO D 4 13 ? 232.660 251.487 152.450 1.00 58.55 13 PRO E C 1
ATOM 7825 O O . PRO D 4 13 ? 232.222 250.592 153.178 1.00 58.55 13 PRO E O 1
ATOM 7829 N N . GLN D 4 14 ? 232.564 252.783 152.746 1.00 56.77 14 GLN E N 1
ATOM 7830 C CA . GLN D 4 14 ? 231.791 253.296 153.871 1.00 56.77 14 GLN E CA 1
ATOM 7831 C C . GLN D 4 14 ? 230.952 254.512 153.528 1.00 56.77 14 GLN E C 1
ATOM 7832 O O . GLN D 4 14 ? 230.001 254.798 154.263 1.00 56.77 14 GLN E O 1
ATOM 7838 N N . ASP D 4 15 ? 231.238 255.210 152.425 1.00 56.37 15 ASP E N 1
ATOM 7839 C CA . ASP D 4 15 ? 230.787 256.574 152.167 1.00 56.37 15 ASP E CA 1
ATOM 7840 C C . ASP D 4 15 ? 229.277 256.697 151.967 1.00 56.37 15 ASP E C 1
ATOM 7841 O O . ASP D 4 15 ? 228.760 257.817 151.991 1.00 56.37 15 ASP E O 1
ATOM 7846 N N . THR D 4 16 ? 228.554 255.596 151.772 1.00 49.21 16 THR E N 1
ATOM 7847 C CA . THR D 4 16 ? 227.100 255.658 151.676 1.00 49.21 16 THR E CA 1
ATOM 7848 C C . THR D 4 16 ? 226.409 254.823 152.743 1.00 49.21 16 THR E C 1
ATOM 7849 O O . THR D 4 16 ? 225.470 255.305 153.388 1.00 49.21 16 THR E O 1
ATOM 7853 N N . VAL D 4 17 ? 226.855 253.580 152.943 1.00 42.37 17 VAL E N 1
ATOM 7854 C CA . VAL D 4 17 ? 226.236 252.679 153.914 1.00 42.37 17 VAL E CA 1
ATOM 7855 C C . VAL D 4 17 ? 226.461 253.184 155.338 1.00 42.37 17 VAL E C 1
ATOM 7856 O O . VAL D 4 17 ? 225.557 253.126 156.189 1.00 42.37 17 VAL E O 1
ATOM 7860 N N . LYS D 4 18 ? 227.658 253.722 155.609 1.00 47.48 18 LYS E N 1
ATOM 7861 C CA . LYS D 4 18 ? 227.978 254.223 156.939 1.00 47.48 18 LYS E CA 1
ATOM 7862 C C . LYS D 4 18 ? 227.155 255.451 157.304 1.00 47.48 18 LYS E C 1
ATOM 7863 O O . LYS D 4 18 ? 226.860 255.656 158.481 1.00 47.48 18 LYS E O 1
ATOM 7869 N N . ASP D 4 19 ? 226.740 256.253 156.326 1.00 47.58 19 ASP E N 1
ATOM 7870 C CA . ASP D 4 19 ? 225.886 257.399 156.624 1.00 47.58 19 ASP E CA 1
ATOM 7871 C C . ASP D 4 19 ? 224.426 257.023 156.841 1.00 47.58 19 ASP E C 1
ATOM 7872 O O . ASP D 4 19 ? 223.617 257.905 157.146 1.00 47.58 19 ASP E O 1
ATOM 7877 N N . VAL D 4 20 ? 224.073 255.751 156.688 1.00 36.61 20 VAL E N 1
ATOM 7878 C CA . VAL D 4 20 ? 222.802 255.219 157.161 1.00 36.61 20 VAL E CA 1
ATOM 7879 C C . VAL D 4 20 ? 222.969 254.531 158.514 1.00 36.61 20 VAL E C 1
ATOM 7880 O O . VAL D 4 20 ? 222.099 254.630 159.390 1.00 36.61 20 VAL E O 1
ATOM 7884 N N . ALA D 4 21 ? 224.122 253.872 158.689 1.00 38.99 21 ALA E N 1
ATOM 7885 C CA . ALA D 4 21 ? 224.528 253.351 159.995 1.00 38.99 21 ALA E CA 1
ATOM 7886 C C . ALA D 4 21 ? 224.555 254.444 161.062 1.00 38.99 21 ALA E C 1
ATOM 7887 O O . ALA D 4 21 ? 224.127 254.222 162.200 1.00 38.99 21 ALA E O 1
ATOM 7889 N N . GLU D 4 22 ? 225.039 255.636 160.709 1.00 43.17 22 GLU E N 1
ATOM 7890 C CA . GLU D 4 22 ? 224.944 256.760 161.633 1.00 43.17 22 GLU E CA 1
ATOM 7891 C C . GLU D 4 22 ? 223.531 257.318 161.727 1.00 43.17 22 GLU E C 1
ATOM 7892 O O . GLU D 4 22 ? 223.214 257.976 162.723 1.00 43.17 22 GLU E O 1
ATOM 7898 N N . SER D 4 23 ? 222.681 257.095 160.715 1.00 36.28 23 SER E N 1
ATOM 7899 C CA . SER D 4 23 ? 221.303 257.576 160.802 1.00 36.28 23 SER E CA 1
ATOM 7900 C C . SER D 4 23 ? 220.515 256.791 161.832 1.00 36.28 23 SER E C 1
ATOM 7901 O O . SER D 4 23 ? 219.579 257.326 162.438 1.00 36.28 23 SER E O 1
ATOM 7904 N N . LEU D 4 24 ? 220.868 255.521 162.026 1.00 34.04 24 LEU E N 1
ATOM 7905 C CA . LEU D 4 24 ? 220.273 254.764 163.123 1.00 34.04 24 LEU E CA 1
ATOM 7906 C C . LEU D 4 24 ? 220.762 255.272 164.474 1.00 34.04 24 LEU E C 1
ATOM 7907 O O . LEU D 4 24 ? 219.961 255.521 165.382 1.00 34.04 24 LEU E O 1
ATOM 7912 N N . GLY D 4 25 ? 222.074 255.430 164.624 1.00 44.13 25 GLY E N 1
ATOM 7913 C CA . GLY D 4 25 ? 222.654 255.868 165.879 1.00 44.13 25 GLY E CA 1
ATOM 7914 C C . GLY D 4 25 ? 223.931 255.113 166.168 1.00 44.13 25 GLY E C 1
ATOM 7915 O O . GLY D 4 25 ? 224.680 255.443 167.091 1.00 44.13 25 GLY E O 1
ATOM 7916 N N . LEU D 4 26 ? 224.170 254.087 165.360 1.00 43.40 26 LEU E N 1
ATOM 7917 C CA . LEU D 4 26 ? 225.302 253.184 165.523 1.00 43.40 26 LEU E CA 1
ATOM 7918 C C . LEU D 4 26 ? 226.596 253.917 165.194 1.00 43.40 26 LEU E C 1
ATOM 7919 O O . LEU D 4 26 ? 226.811 254.328 164.052 1.00 43.40 26 LEU E O 1
ATOM 7924 N N . GLU D 4 27 ? 227.464 254.073 166.194 1.00 49.48 27 GLU E N 1
ATOM 7925 C CA . GLU D 4 27 ? 228.609 254.967 166.059 1.00 49.48 27 GLU E CA 1
ATOM 7926 C C . GLU D 4 27 ? 229.729 254.349 165.230 1.00 49.48 27 GLU E C 1
ATOM 7927 O O . GLU D 4 27 ? 230.056 254.840 164.145 1.00 49.48 27 GLU E O 1
ATOM 7933 N N . ASN D 4 28 ? 230.330 253.271 165.724 1.00 50.82 28 ASN E N 1
ATOM 7934 C CA . ASN D 4 28 ? 231.536 252.714 165.127 1.00 50.82 28 ASN E CA 1
ATOM 7935 C C . ASN D 4 28 ? 231.349 251.224 164.911 1.00 50.82 28 ASN E C 1
ATOM 7936 O O . ASN D 4 28 ? 231.101 250.482 165.867 1.00 50.82 28 ASN E O 1
ATOM 7941 N N . ILE D 4 29 ? 231.466 250.791 163.658 1.00 50.58 29 ILE E N 1
ATOM 7942 C CA . ILE D 4 29 ? 231.456 249.380 163.300 1.00 50.58 29 ILE E CA 1
ATOM 7943 C C . ILE D 4 29 ? 232.590 249.111 162.327 1.00 50.58 29 ILE E C 1
ATOM 7944 O O . ILE D 4 29 ? 233.045 250.009 161.613 1.00 50.58 29 ILE E O 1
ATOM 7949 N N . ASN D 4 30 ? 233.057 247.864 162.326 1.00 56.45 30 ASN E N 1
ATOM 7950 C CA . ASN D 4 30 ? 234.235 247.466 161.571 1.00 56.45 30 ASN E CA 1
ATOM 7951 C C . ASN D 4 30 ? 233.979 247.543 160.068 1.00 56.45 30 ASN E C 1
ATOM 7952 O O . ASN D 4 30 ? 232.839 247.534 159.598 1.00 56.45 30 ASN E O 1
ATOM 7957 N N . ASP D 4 31 ? 235.073 247.621 159.310 1.00 54.17 31 ASP E N 1
ATOM 7958 C CA . ASP D 4 31 ? 234.962 247.745 157.863 1.00 54.17 31 ASP E CA 1
ATOM 7959 C C . ASP D 4 31 ? 234.621 246.427 157.173 1.00 54.17 31 ASP E C 1
ATOM 7960 O O . ASP D 4 31 ? 234.193 246.450 156.016 1.00 54.17 31 ASP E O 1
ATOM 7965 N N . ASP D 4 32 ? 234.796 245.289 157.851 1.00 47.22 32 ASP E N 1
ATOM 7966 C CA . ASP D 4 32 ? 234.334 244.018 157.301 1.00 47.22 32 ASP E CA 1
ATOM 7967 C C . ASP D 4 32 ? 232.814 243.980 157.222 1.00 47.22 32 ASP E C 1
ATOM 7968 O O . ASP D 4 32 ? 232.247 243.463 156.246 1.00 47.22 32 ASP E O 1
ATOM 7973 N N . VAL D 4 33 ? 232.154 244.544 158.240 1.00 39.14 33 VAL E N 1
ATOM 7974 C CA . VAL D 4 33 ? 230.698 244.660 158.263 1.00 39.14 33 VAL E CA 1
ATOM 7975 C C . VAL D 4 33 ? 230.214 245.499 157.090 1.00 39.14 33 VAL E C 1
ATOM 7976 O O . VAL D 4 33 ? 229.314 245.094 156.346 1.00 39.14 33 VAL E O 1
ATOM 7980 N N . LEU D 4 34 ? 230.844 246.659 156.880 1.00 39.96 34 LEU E N 1
ATOM 7981 C CA . LEU D 4 34 ? 230.430 247.552 155.804 1.00 39.96 34 LEU E CA 1
ATOM 7982 C C . LEU D 4 34 ? 230.764 246.978 154.434 1.00 39.96 34 LEU E C 1
ATOM 7983 O O . LEU D 4 34 ? 229.988 247.164 153.491 1.00 39.96 34 LEU E O 1
ATOM 7988 N N . LYS D 4 35 ? 231.873 246.239 154.324 1.00 39.01 35 LYS E N 1
ATOM 7989 C CA . LYS D 4 35 ? 232.239 245.592 153.066 1.00 39.01 35 LYS E CA 1
ATOM 7990 C C . LYS D 4 35 ? 231.206 244.549 152.660 1.00 39.01 35 LYS E C 1
ATOM 7991 O O . LYS D 4 35 ? 230.647 244.607 151.552 1.00 39.01 35 LYS E O 1
ATOM 7997 N N . ALA D 4 36 ? 230.903 243.613 153.568 1.00 29.34 36 ALA E N 1
ATOM 7998 C CA . ALA D 4 36 ? 229.946 242.556 153.255 1.00 29.34 36 ALA E CA 1
ATOM 7999 C C . ALA D 4 36 ? 228.534 243.111 153.085 1.00 29.34 36 ALA E C 1
ATOM 8000 O O . ALA D 4 36 ? 227.791 242.677 152.189 1.00 29.34 36 ALA E O 1
ATOM 8002 N N . LEU D 4 37 ? 228.177 244.117 153.887 1.00 24.18 37 LEU E N 1
ATOM 8003 C CA . LEU D 4 37 ? 226.843 244.694 153.825 1.00 24.18 37 LEU E CA 1
ATOM 8004 C C . LEU D 4 37 ? 226.624 245.456 152.526 1.00 24.18 37 LEU E C 1
ATOM 8005 O O . LEU D 4 37 ? 225.577 245.302 151.889 1.00 24.18 37 LEU E O 1
ATOM 8010 N N . ALA D 4 38 ? 227.613 246.239 152.087 1.00 23.25 38 ALA E N 1
ATOM 8011 C CA . ALA D 4 38 ? 227.448 246.978 150.845 1.00 23.25 38 ALA E CA 1
ATOM 8012 C C . ALA D 4 38 ? 227.506 246.060 149.636 1.00 23.25 38 ALA E C 1
ATOM 8013 O O . ALA D 4 38 ? 226.823 246.325 148.638 1.00 23.25 38 ALA E O 1
ATOM 8015 N N . MET D 4 39 ? 228.290 244.973 149.717 1.00 23.61 39 MET E N 1
ATOM 8016 C CA . MET D 4 39 ? 228.277 243.963 148.662 1.00 23.61 39 MET E CA 1
ATOM 8017 C C . MET D 4 39 ? 226.893 243.342 148.498 1.00 23.61 39 MET E C 1
ATOM 8018 O O . MET D 4 39 ? 226.383 243.231 147.374 1.00 23.61 39 MET E O 1
ATOM 8023 N N . ASP D 4 40 ? 226.243 242.991 149.614 1.00 21.60 40 ASP E N 1
ATOM 8024 C CA . ASP D 4 40 ? 224.896 242.429 149.523 1.00 21.60 40 ASP E CA 1
ATOM 8025 C C . ASP D 4 40 ? 223.862 243.467 149.083 1.00 21.60 40 ASP E C 1
ATOM 8026 O O . ASP D 4 40 ? 222.916 243.124 148.359 1.00 21.60 40 ASP E O 1
ATOM 8031 N N . VAL D 4 41 ? 224.043 244.735 149.472 1.00 19.56 41 VAL E N 1
ATOM 8032 C CA . VAL D 4 41 ? 223.094 245.780 149.088 1.00 19.56 41 VAL E CA 1
ATOM 8033 C C . VAL D 4 41 ? 223.148 246.042 147.585 1.00 19.56 41 VAL E C 1
ATOM 8034 O O . VAL D 4 41 ? 222.106 246.139 146.920 1.00 19.56 41 VAL E O 1
ATOM 8038 N N . GLU D 4 42 ? 224.346 246.095 147.003 1.00 22.91 42 GLU E N 1
ATOM 8039 C CA . GLU D 4 42 ? 224.369 246.302 145.561 1.00 22.91 42 GLU E CA 1
ATOM 8040 C C . GLU D 4 42 ? 224.112 245.020 144.778 1.00 22.91 42 GLU E C 1
ATOM 8041 O O . GLU D 4 42 ? 223.728 245.105 143.604 1.00 22.91 42 GLU E O 1
ATOM 8047 N N . TYR D 4 43 ? 224.251 243.841 145.401 1.00 19.14 43 TYR E N 1
ATOM 8048 C CA . TYR D 4 43 ? 223.688 242.642 144.785 1.00 19.14 43 TYR E CA 1
ATOM 8049 C C . TYR D 4 43 ? 222.173 242.735 144.701 1.00 19.14 43 TYR E C 1
ATOM 8050 O O . TYR D 4 43 ? 221.576 242.322 143.702 1.00 19.14 43 TYR E O 1
ATOM 8059 N N . ARG D 4 44 ? 221.532 243.276 145.739 1.00 19.64 44 ARG E N 1
ATOM 8060 C CA . ARG D 4 44 ? 220.085 243.469 145.676 1.00 19.64 44 ARG E CA 1
ATOM 8061 C C . ARG D 4 44 ? 219.705 244.544 144.660 1.00 19.64 44 ARG E C 1
ATOM 8062 O O . ARG D 4 44 ? 218.641 244.461 144.031 1.00 19.64 44 ARG E O 1
ATOM 8070 N N . ILE D 4 45 ? 220.577 245.537 144.468 1.00 19.25 45 ILE E N 1
ATOM 8071 C CA . ILE D 4 45 ? 220.355 246.544 143.431 1.00 19.25 45 ILE E CA 1
ATOM 8072 C C . ILE D 4 45 ? 220.415 245.909 142.042 1.00 19.25 45 ILE E C 1
ATOM 8073 O O . ILE D 4 45 ? 219.550 246.164 141.194 1.00 19.25 45 ILE E O 1
ATOM 8078 N N . LEU D 4 46 ? 221.401 245.038 141.803 1.00 19.43 46 LEU E N 1
ATOM 8079 C CA . LEU D 4 46 ? 221.471 244.316 140.532 1.00 19.43 46 LEU E CA 1
ATOM 8080 C C . LEU D 4 46 ? 220.294 243.359 140.359 1.00 19.43 46 LEU E C 1
ATOM 8081 O O . LEU D 4 46 ? 219.815 243.145 139.238 1.00 19.43 46 LEU E O 1
ATOM 8086 N N . GLU D 4 47 ? 219.809 242.785 141.462 1.00 19.72 47 GLU E N 1
ATOM 8087 C CA . GLU D 4 47 ? 218.638 241.915 141.414 1.00 19.72 47 GLU E CA 1
ATOM 8088 C C . GLU D 4 47 ? 217.370 242.686 141.067 1.00 19.72 47 GLU E C 1
ATOM 8089 O O . GLU D 4 47 ? 216.444 242.120 140.479 1.00 19.72 47 GLU E O 1
ATOM 8095 N N . ILE D 4 48 ? 217.307 243.968 141.425 1.00 19.84 48 ILE E N 1
ATOM 8096 C CA . ILE D 4 48 ? 216.199 244.804 140.968 1.00 19.84 48 ILE E CA 1
ATOM 8097 C C . ILE D 4 48 ? 216.376 245.165 139.495 1.00 19.84 48 ILE E C 1
ATOM 8098 O O . ILE D 4 48 ? 215.419 245.127 138.707 1.00 19.84 48 ILE E O 1
ATOM 8103 N N . ILE D 4 49 ? 217.618 245.469 139.108 1.00 24.64 49 ILE E N 1
ATOM 8104 C CA . ILE D 4 49 ? 217.944 245.937 137.760 1.00 24.64 49 ILE E CA 1
ATOM 8105 C C . ILE D 4 49 ? 217.660 244.869 136.704 1.00 24.64 49 ILE E C 1
ATOM 8106 O O . ILE D 4 49 ? 217.189 245.180 135.601 1.00 24.64 49 ILE E O 1
ATOM 8111 N N . GLU D 4 50 ? 217.882 243.596 137.037 1.00 30.68 50 GLU E N 1
ATOM 8112 C CA . GLU D 4 50 ? 217.680 242.541 136.045 1.00 30.68 50 GLU E CA 1
ATOM 8113 C C . GLU D 4 50 ? 216.198 242.298 135.758 1.00 30.68 50 GLU E C 1
ATOM 8114 O O . GLU D 4 50 ? 215.800 242.135 134.596 1.00 30.68 50 GLU E O 1
ATOM 8120 N N . GLN D 4 51 ? 215.353 242.319 136.789 1.00 38.01 51 GLN E N 1
ATOM 8121 C CA . GLN D 4 51 ? 213.915 242.254 136.541 1.00 38.01 51 GLN E CA 1
ATOM 8122 C C . GLN D 4 51 ? 213.406 243.532 135.885 1.00 38.01 51 GLN E C 1
ATOM 8123 O O . GLN D 4 51 ? 212.420 243.496 135.135 1.00 38.01 51 GLN E O 1
ATOM 8129 N N . ALA D 4 52 ? 214.103 244.650 136.098 1.00 24.96 52 ALA E N 1
ATOM 8130 C CA . ALA D 4 52 ? 213.728 245.886 135.424 1.00 24.96 52 ALA E CA 1
ATOM 8131 C C . ALA D 4 52 ? 214.007 245.819 133.929 1.00 24.96 52 ALA E C 1
ATOM 8132 O O . ALA D 4 52 ? 213.191 246.281 133.125 1.00 24.96 52 ALA E O 1
ATOM 8134 N N . VAL D 4 53 ? 215.143 245.238 133.531 1.00 20.52 53 VAL E N 1
ATOM 8135 C CA . VAL D 4 53 ? 215.413 245.138 132.097 1.00 20.52 53 VAL E CA 1
ATOM 8136 C C . VAL D 4 53 ? 214.550 244.054 131.464 1.00 20.52 53 VAL E C 1
ATOM 8137 O O . VAL D 4 53 ? 214.235 244.133 130.270 1.00 20.52 53 VAL E O 1
ATOM 8141 N N . LYS D 4 54 ? 214.105 243.062 132.249 1.00 16.99 54 LYS E N 1
ATOM 8142 C CA . LYS D 4 54 ? 213.120 242.113 131.733 1.00 16.99 54 LYS E CA 1
ATOM 8143 C C . LYS D 4 54 ? 211.780 242.791 131.453 1.00 16.99 54 LYS E C 1
ATOM 8144 O O . LYS D 4 54 ? 211.171 242.562 130.399 1.00 16.99 54 LYS E O 1
ATOM 8150 N N . PHE D 4 55 ? 211.322 243.651 132.367 1.00 12.87 55 PHE E N 1
ATOM 8151 C CA . PHE D 4 55 ? 210.076 244.377 132.126 1.00 12.87 55 PHE E CA 1
ATOM 8152 C C . PHE D 4 55 ? 210.222 245.406 131.011 1.00 12.87 55 PHE E C 1
ATOM 8153 O O . PHE D 4 55 ? 209.259 245.664 130.277 1.00 12.87 55 PHE E O 1
ATOM 8161 N N . LYS D 4 56 ? 211.419 245.977 130.858 1.00 17.30 56 LYS E N 1
ATOM 8162 C CA . LYS D 4 56 ? 211.686 246.912 129.769 1.00 17.30 56 LYS E CA 1
ATOM 8163 C C . LYS D 4 56 ? 211.625 246.215 128.418 1.00 17.30 56 LYS E C 1
ATOM 8164 O O . LYS D 4 56 ? 211.026 246.734 127.468 1.00 17.30 56 LYS E O 1
ATOM 8170 N N . ARG D 4 57 ? 212.245 245.036 128.317 1.00 13.55 57 ARG E N 1
ATOM 8171 C CA . ARG D 4 57 ? 212.224 244.275 127.074 1.00 13.55 57 ARG E CA 1
ATOM 8172 C C . ARG D 4 57 ? 210.818 243.806 126.728 1.00 13.55 57 ARG E C 1
ATOM 8173 O O . ARG D 4 57 ? 210.394 243.907 125.572 1.00 13.55 57 ARG E O 1
ATOM 8181 N N . HIS D 4 58 ? 210.063 243.321 127.711 1.00 16.37 58 HIS E N 1
ATOM 8182 C CA . HIS D 4 58 ? 208.722 242.859 127.379 1.00 16.37 58 HIS E CA 1
ATOM 8183 C C . HIS D 4 58 ? 207.695 243.980 127.295 1.00 16.37 58 HIS E C 1
ATOM 8184 O O . HIS D 4 58 ? 206.550 243.714 126.922 1.00 16.37 58 HIS E O 1
ATOM 8191 N N . SER D 4 59 ? 208.061 245.218 127.613 1.00 15.93 59 SER E N 1
ATOM 8192 C CA . SER D 4 59 ? 207.188 246.353 127.350 1.00 15.93 59 SER E CA 1
ATOM 8193 C C . SER D 4 59 ? 207.489 247.023 126.017 1.00 15.93 59 SER E C 1
ATOM 8194 O O . SER D 4 59 ? 206.886 248.060 125.718 1.00 15.93 59 SER E O 1
ATOM 8197 N N . LYS D 4 60 ? 208.414 246.452 125.233 1.00 18.50 60 LYS E N 1
ATOM 8198 C CA . LYS D 4 60 ? 208.791 246.905 123.887 1.00 18.50 60 LYS E CA 1
ATOM 8199 C C . LYS D 4 60 ? 209.317 248.342 123.900 1.00 18.50 60 LYS E C 1
ATOM 8200 O O . LYS D 4 60 ? 208.762 249.244 123.271 1.00 18.50 60 LYS E O 1
ATOM 8206 N N . ARG D 4 61 ? 210.410 248.541 124.634 1.00 22.76 61 ARG E N 1
ATOM 8207 C CA . ARG D 4 61 ? 211.015 249.857 124.775 1.00 22.76 61 ARG E CA 1
ATOM 8208 C C . ARG D 4 61 ? 212.529 249.721 124.848 1.00 22.76 61 ARG E C 1
ATOM 8209 O O . ARG D 4 61 ? 213.080 248.618 124.886 1.00 22.76 61 ARG E O 1
ATOM 8217 N N . ASP D 4 62 ? 213.199 250.868 124.870 1.00 27.40 62 ASP E N 1
ATOM 8218 C CA . ASP D 4 62 ? 214.652 250.940 124.883 1.00 27.40 62 ASP E CA 1
ATOM 8219 C C . ASP D 4 62 ? 215.218 251.675 126.086 1.00 27.40 62 ASP E C 1
ATOM 8220 O O . ASP D 4 62 ? 216.321 251.346 126.525 1.00 27.40 62 ASP E O 1
ATOM 8225 N N . VAL D 4 63 ? 214.503 252.663 126.619 1.00 22.20 63 VAL E N 1
ATOM 8226 C CA . VAL D 4 63 ? 214.894 253.280 127.877 1.00 22.20 63 VAL E CA 1
ATOM 8227 C C . VAL D 4 63 ? 214.434 252.407 129.040 1.00 22.20 63 VAL E C 1
ATOM 8228 O O . VAL D 4 63 ? 213.618 251.497 128.888 1.00 22.20 63 VAL E O 1
ATOM 8232 N N . LEU D 4 64 ? 214.970 252.691 130.220 1.00 20.39 64 LEU E N 1
ATOM 8233 C CA . LEU D 4 64 ? 214.543 252.047 131.458 1.00 20.39 64 LEU E CA 1
ATOM 8234 C C . LEU D 4 64 ? 213.803 253.103 132.273 1.00 20.39 64 LEU E C 1
ATOM 8235 O O . LEU D 4 64 ? 214.400 253.808 133.086 1.00 20.39 64 LEU E O 1
ATOM 8240 N N . THR D 4 65 ? 212.496 253.211 132.047 1.00 22.50 65 THR E N 1
ATOM 8241 C CA . THR D 4 65 ? 211.702 254.221 132.727 1.00 22.50 65 THR E CA 1
ATOM 8242 C C . THR D 4 65 ? 211.507 253.863 134.199 1.00 22.50 65 THR E C 1
ATOM 8243 O O . THR D 4 65 ? 211.858 252.774 134.659 1.00 22.50 65 THR E O 1
ATOM 8247 N N . THR D 4 66 ? 210.930 254.809 134.944 1.00 23.42 66 THR E N 1
ATOM 8248 C CA . THR D 4 66 ? 210.727 254.609 136.373 1.00 23.42 66 THR E CA 1
ATOM 8249 C C . THR D 4 66 ? 209.621 253.610 136.671 1.00 23.42 66 THR E C 1
ATOM 8250 O O . THR D 4 66 ? 209.574 253.078 137.783 1.00 23.42 66 THR E O 1
ATOM 8254 N N . ASP D 4 67 ? 208.731 253.346 135.720 1.00 24.01 67 ASP E N 1
ATOM 8255 C CA . ASP D 4 67 ? 207.738 252.295 135.878 1.00 24.01 67 ASP E CA 1
ATOM 8256 C C . ASP D 4 67 ? 208.249 250.939 135.419 1.00 24.01 67 ASP E C 1
ATOM 8257 O O . ASP D 4 67 ? 207.491 249.966 135.440 1.00 24.01 67 ASP E O 1
ATOM 8262 N N . ASP D 4 68 ? 209.510 250.853 135.004 1.00 19.43 68 ASP E N 1
ATOM 8263 C CA . ASP D 4 68 ? 210.137 249.573 134.713 1.00 19.43 68 ASP E CA 1
ATOM 8264 C C . ASP D 4 68 ? 210.895 249.030 135.911 1.00 19.43 68 ASP E C 1
ATOM 8265 O O . ASP D 4 68 ? 211.077 247.814 136.023 1.00 19.43 68 ASP E O 1
ATOM 8270 N N . VAL D 4 69 ? 211.347 249.910 136.804 1.00 16.51 69 VAL E N 1
ATOM 8271 C CA . VAL D 4 69 ? 211.895 249.472 138.080 1.00 16.51 69 VAL E CA 1
ATOM 8272 C C . VAL D 4 69 ? 210.814 249.370 139.149 1.00 16.51 69 VAL E C 1
ATOM 8273 O O . VAL D 4 69 ? 210.986 248.619 140.117 1.00 16.51 69 VAL E O 1
ATOM 8277 N N . SER D 4 70 ? 209.701 250.092 138.997 1.00 16.11 70 SER E N 1
ATOM 8278 C CA . SER D 4 70 ? 208.588 250.009 139.934 1.00 16.11 70 SER E CA 1
ATOM 8279 C C . SER D 4 70 ? 207.727 248.774 139.726 1.00 16.11 70 SER E C 1
ATOM 8280 O O . SER D 4 70 ? 206.847 248.507 140.550 1.00 16.11 70 SER E O 1
ATOM 8283 N N . LYS D 4 71 ? 207.945 248.030 138.644 1.00 13.95 71 LYS E N 1
ATOM 8284 C CA . LYS D 4 71 ? 207.326 246.731 138.449 1.00 13.95 71 LYS E CA 1
ATOM 8285 C C . LYS D 4 71 ? 208.294 245.588 138.693 1.00 13.95 71 LYS E C 1
ATOM 8286 O O . LYS D 4 71 ? 207.865 244.434 138.736 1.00 13.95 71 LYS E O 1
ATOM 8292 N N . ALA D 4 72 ? 209.582 245.880 138.847 1.00 13.09 72 ALA E N 1
ATOM 8293 C CA . ALA D 4 72 ? 210.538 244.943 139.417 1.00 13.09 72 ALA E CA 1
ATOM 8294 C C . ALA D 4 72 ? 210.500 244.944 140.936 1.00 13.09 72 ALA E C 1
ATOM 8295 O O . ALA D 4 72 ? 211.203 244.145 141.561 1.00 13.09 72 ALA E O 1
ATOM 8297 N N . LEU D 4 73 ? 209.706 245.830 141.536 1.00 15.88 73 LEU E N 1
ATOM 8298 C CA . LEU D 4 73 ? 209.485 245.882 142.974 1.00 15.88 73 LEU E CA 1
ATOM 8299 C C . LEU D 4 73 ? 208.346 244.967 143.398 1.00 15.88 73 LEU E C 1
ATOM 8300 O O . LEU D 4 73 ? 208.496 244.195 144.348 1.00 15.88 73 LEU E O 1
ATOM 8305 N N . ARG D 4 74 ? 207.196 245.073 142.721 1.00 17.22 74 ARG E N 1
ATOM 8306 C CA . ARG D 4 74 ? 206.052 244.211 143.007 1.00 17.22 74 ARG E CA 1
ATOM 8307 C C . ARG D 4 74 ? 206.371 242.747 142.749 1.00 17.22 74 ARG E C 1
ATOM 8308 O O . ARG D 4 74 ? 205.839 241.865 143.431 1.00 17.22 74 ARG E O 1
ATOM 8316 N N . VAL D 4 75 ? 207.232 242.473 141.770 1.00 14.01 75 VAL E N 1
ATOM 8317 C CA . VAL D 4 75 ? 207.662 241.108 141.502 1.00 14.01 75 VAL E CA 1
ATOM 8318 C C . VAL D 4 75 ? 208.588 240.610 142.606 1.00 14.01 75 VAL E C 1
ATOM 8319 O O . VAL D 4 75 ? 208.440 239.485 143.100 1.00 14.01 75 VAL E O 1
ATOM 8323 N N . LEU D 4 76 ? 209.526 241.448 143.045 1.00 14.86 76 LEU E N 1
ATOM 8324 C CA . LEU D 4 76 ? 210.447 241.093 144.114 1.00 14.86 76 LEU E CA 1
ATOM 8325 C C . LEU D 4 76 ? 209.920 241.467 145.487 1.00 14.86 76 LEU E C 1
ATOM 8326 O O . LEU D 4 76 ? 210.715 241.581 146.427 1.00 14.86 76 LEU E O 1
ATOM 8331 N N . ASN D 4 77 ? 208.618 241.731 145.603 1.00 22.30 77 ASN E N 1
ATOM 8332 C CA . ASN D 4 77 ? 207.881 241.940 146.848 1.00 22.30 77 ASN E CA 1
ATOM 8333 C C . ASN D 4 77 ? 208.373 243.125 147.673 1.00 22.30 77 ASN E C 1
ATOM 8334 O O . ASN D 4 77 ? 208.038 243.223 148.858 1.00 22.30 77 ASN E O 1
ATOM 8339 N N . VAL D 4 78 ? 209.156 244.018 147.090 1.00 38.01 78 VAL E N 1
ATOM 8340 C CA . VAL D 4 78 ? 209.700 245.160 147.810 1.00 38.01 78 VAL E CA 1
ATOM 8341 C C . VAL D 4 78 ? 208.584 246.174 148.009 1.00 38.01 78 VAL E C 1
ATOM 8342 O O . VAL D 4 78 ? 207.718 246.333 147.140 1.00 38.01 78 VAL E O 1
ATOM 8346 N N . GLU D 4 79 ? 208.553 246.793 149.191 1.00 28.42 79 GLU E N 1
ATOM 8347 C CA . GLU D 4 79 ? 207.600 247.854 149.479 1.00 28.42 79 GLU E CA 1
ATOM 8348 C C . GLU D 4 79 ? 207.785 249.004 148.489 1.00 28.42 79 GLU E C 1
ATOM 8349 O O . GLU D 4 79 ? 208.922 249.329 148.124 1.00 28.42 79 GLU E O 1
ATOM 8355 N N . PRO D 4 80 ? 206.700 249.623 148.023 1.00 21.17 80 PRO E N 1
ATOM 8356 C CA . PRO D 4 80 ? 206.794 250.508 146.856 1.00 21.17 80 PRO E CA 1
ATOM 8357 C C . PRO D 4 80 ? 207.419 251.856 147.176 1.00 21.17 80 PRO E C 1
ATOM 8358 O O . PRO D 4 80 ? 207.178 252.447 148.230 1.00 21.17 80 PRO E O 1
ATOM 8362 N N . LEU D 4 81 ? 208.231 252.336 146.235 1.00 20.05 81 LEU E N 1
ATOM 8363 C CA . LEU D 4 81 ? 208.876 253.644 146.321 1.00 20.05 81 LEU E CA 1
ATOM 8364 C C . LEU D 4 81 ? 207.945 254.666 145.684 1.00 20.05 81 LEU E C 1
ATOM 8365 O O . LEU D 4 81 ? 207.957 254.878 144.472 1.00 20.05 81 LEU E O 1
ATOM 8370 N N . TYR D 4 82 ? 207.124 255.306 146.507 1.00 21.65 82 TYR E N 1
ATOM 8371 C CA . TYR D 4 82 ? 206.144 256.251 145.997 1.00 21.65 82 TYR E CA 1
ATOM 8372 C C . TYR D 4 82 ? 206.774 257.618 145.759 1.00 21.65 82 TYR E C 1
ATOM 8373 O O . TYR D 4 82 ? 207.665 258.052 146.493 1.00 21.65 82 TYR E O 1
ATOM 8382 N N . GLY D 4 83 ? 206.304 258.297 144.712 1.00 25.13 83 GLY E N 1
ATOM 8383 C CA . GLY D 4 83 ? 206.682 259.678 144.474 1.00 25.13 83 GLY E CA 1
ATOM 8384 C C . GLY D 4 83 ? 207.695 259.909 143.373 1.00 25.13 83 GLY E C 1
ATOM 8385 O O . GLY D 4 83 ? 208.527 260.815 143.472 1.00 25.13 83 GLY E O 1
ATOM 8386 N N . TYR D 4 84 ? 207.636 259.101 142.317 1.00 28.43 84 TYR E N 1
ATOM 8387 C CA . TYR D 4 84 ? 208.551 259.228 141.189 1.00 28.43 84 TYR E CA 1
ATOM 8388 C C . TYR D 4 84 ? 207.776 259.351 139.888 1.00 28.43 84 TYR E C 1
ATOM 8389 O O . TYR D 4 84 ? 208.263 258.973 138.821 1.00 28.43 84 TYR E O 1
ATOM 8398 N N . TYR D 4 85 ? 206.561 259.879 139.976 1.00 50.48 85 TYR E N 1
ATOM 8399 C CA . TYR D 4 85 ? 205.690 260.057 138.827 1.00 50.48 85 TYR E CA 1
ATOM 8400 C C . TYR D 4 85 ? 204.806 261.256 139.125 1.00 50.48 85 TYR E C 1
ATOM 8401 O O . TYR D 4 85 ? 204.138 261.289 140.161 1.00 50.48 85 TYR E O 1
ATOM 8410 N N . ASP D 4 86 ? 204.821 262.240 138.230 1.00 55.51 86 ASP E N 1
ATOM 8411 C CA . ASP D 4 86 ? 204.159 263.516 138.465 1.00 55.51 86 ASP E CA 1
ATOM 8412 C C . ASP D 4 86 ? 203.394 263.908 137.206 1.00 55.51 86 ASP E C 1
ATOM 8413 O O . ASP D 4 86 ? 203.217 263.104 136.285 1.00 55.51 86 ASP E O 1
ATOM 8418 N N . GLY D 4 87 ? 202.931 265.156 137.175 1.00 62.66 87 GLY E N 1
ATOM 8419 C CA . GLY D 4 87 ? 202.181 265.633 136.030 1.00 62.66 87 GLY E CA 1
ATOM 8420 C C . GLY D 4 87 ? 203.072 265.882 134.830 1.00 62.66 87 GLY E C 1
ATOM 8421 O O . GLY D 4 87 ? 204.266 266.162 134.963 1.00 62.66 87 GLY E O 1
ATOM 8422 N N . SER D 4 88 ? 202.457 265.791 133.647 1.00 69.91 88 SER E N 1
ATOM 8423 C CA . SER D 4 88 ? 203.116 265.874 132.339 1.00 69.91 88 SER E CA 1
ATOM 8424 C C . SER D 4 88 ? 204.263 264.864 132.238 1.00 69.91 88 SER E C 1
ATOM 8425 O O . SER D 4 88 ? 205.441 265.211 132.148 1.00 69.91 88 SER E O 1
ATOM 8428 N N . GLU D 4 89 ? 203.872 263.588 132.278 1.00 67.78 89 GLU E N 1
ATOM 8429 C CA . GLU D 4 89 ? 204.835 262.494 132.270 1.00 67.78 89 GLU E CA 1
ATOM 8430 C C . GLU D 4 89 ? 205.498 262.388 130.906 1.00 67.78 89 GLU E C 1
ATOM 8431 O O . GLU D 4 89 ? 204.979 261.737 129.994 1.00 67.78 89 GLU E O 1
ATOM 8437 N N . VAL D 4 90 ? 206.640 263.046 130.764 1.00 66.13 90 VAL E N 1
ATOM 8438 C CA . VAL D 4 90 ? 207.417 262.993 129.553 1.00 66.13 90 VAL E CA 1
ATOM 8439 C C . VAL D 4 90 ? 208.579 262.033 129.769 1.00 66.13 90 VAL E C 1
ATOM 8440 O O . VAL D 4 90 ? 208.866 261.611 130.887 1.00 66.13 90 VAL E O 1
ATOM 8444 N N . ASN D 4 91 ? 209.245 261.661 128.681 1.00 65.05 91 ASN E N 1
ATOM 8445 C CA . ASN D 4 91 ? 210.455 260.856 128.784 1.00 65.05 91 ASN E CA 1
ATOM 8446 C C . ASN D 4 91 ? 211.572 261.700 129.390 1.00 65.05 91 ASN E C 1
ATOM 8447 O O . ASN D 4 91 ? 211.941 262.738 128.828 1.00 65.05 91 ASN E O 1
ATOM 8452 N N . LYS D 4 92 ? 212.086 261.251 130.542 1.00 57.28 92 LYS E N 1
ATOM 8453 C CA . LYS D 4 92 ? 213.141 261.909 131.321 1.00 57.28 92 LYS E CA 1
ATOM 8454 C C . LYS D 4 92 ? 212.740 263.337 131.709 1.00 57.28 92 LYS E C 1
ATOM 8455 O O . LYS D 4 92 ? 213.322 264.326 131.265 1.00 57.28 92 LYS E O 1
ATOM 8461 N N . ALA D 4 93 ? 211.712 263.412 132.550 1.00 61.62 93 ALA E N 1
ATOM 8462 C CA . ALA D 4 93 ? 211.294 264.681 133.141 1.00 61.62 93 ALA E CA 1
ATOM 8463 C C . ALA D 4 93 ? 212.353 265.092 134.155 1.00 61.62 93 ALA E C 1
ATOM 8464 O O . ALA D 4 93 ? 212.328 264.646 135.304 1.00 61.62 93 ALA E O 1
ATOM 8466 N N . VAL D 4 94 ? 213.273 265.962 133.720 1.00 59.09 94 VAL E N 1
ATOM 8467 C CA . VAL D 4 94 ? 214.559 266.230 134.368 1.00 59.09 94 VAL E CA 1
ATOM 8468 C C . VAL D 4 94 ? 214.402 266.769 135.783 1.00 59.09 94 VAL E C 1
ATOM 8469 O O . VAL D 4 94 ? 213.916 267.887 135.989 1.00 59.09 94 VAL E O 1
ATOM 8473 N N . SER D 4 95 ? 214.819 265.967 136.768 1.00 53.11 95 SER E N 1
ATOM 8474 C CA . SER D 4 95 ? 214.645 266.324 138.169 1.00 53.11 95 SER E CA 1
ATOM 8475 C C . SER D 4 95 ? 215.813 265.871 139.041 1.00 53.11 95 SER E C 1
ATOM 8476 O O . SER D 4 95 ? 215.611 265.538 140.213 1.00 53.11 95 SER E O 1
ATOM 8479 N N . PHE D 4 96 ? 217.040 265.845 138.512 1.00 60.57 96 PHE E N 1
ATOM 8480 C CA . PHE D 4 96 ? 218.178 265.469 139.344 1.00 60.57 96 PHE E CA 1
ATOM 8481 C C . PHE D 4 96 ? 218.937 266.677 139.879 1.00 60.57 96 PHE E C 1
ATOM 8482 O O . PHE D 4 96 ? 220.159 266.611 140.067 1.00 60.57 96 PHE E O 1
ATOM 8490 N N . SER D 4 97 ? 218.232 267.771 140.170 1.00 56.51 97 SER E N 1
ATOM 8491 C CA . SER D 4 97 ? 218.839 268.973 140.739 1.00 56.51 97 SER E CA 1
ATOM 8492 C C . SER D 4 97 ? 219.145 268.723 142.213 1.00 56.51 97 SER E C 1
ATOM 8493 O O . SER D 4 97 ? 218.402 269.113 143.117 1.00 56.51 97 SER E O 1
ATOM 8496 N N . LYS D 4 98 ? 220.269 268.060 142.458 1.00 50.16 98 LYS E N 1
ATOM 8497 C CA . LYS D 4 98 ? 220.747 267.806 143.808 1.00 50.16 98 LYS E CA 1
ATOM 8498 C C . LYS D 4 98 ? 221.874 268.778 144.125 1.00 50.16 98 LYS E C 1
ATOM 8499 O O . LYS D 4 98 ? 222.798 268.951 143.323 1.00 50.16 98 LYS E O 1
ATOM 8505 N N . VAL D 4 99 ? 221.793 269.404 145.296 1.00 47.55 99 VAL E N 1
ATOM 8506 C CA . VAL D 4 99 ? 222.611 270.559 145.648 1.00 47.55 99 VAL E CA 1
ATOM 8507 C C . VAL D 4 99 ? 223.680 270.119 146.635 1.00 47.55 99 VAL E C 1
ATOM 8508 O O . VAL D 4 99 ? 223.365 269.569 147.696 1.00 47.55 99 VAL E O 1
ATOM 8512 N N . ASN D 4 100 ? 224.941 270.360 146.278 1.00 46.57 100 ASN E N 1
ATOM 8513 C CA . ASN D 4 100 ? 226.067 270.019 147.136 1.00 46.57 100 ASN E CA 1
ATOM 8514 C C . ASN D 4 100 ? 226.056 270.856 148.412 1.00 46.57 100 ASN E C 1
ATOM 8515 O O . ASN D 4 100 ? 225.575 271.991 148.440 1.00 46.57 100 ASN E O 1
ATOM 8520 N N . THR D 4 101 ? 226.594 270.268 149.479 1.00 48.55 101 THR E N 1
ATOM 8521 C CA . THR D 4 101 ? 226.831 270.956 150.740 1.00 48.55 101 THR E CA 1
ATOM 8522 C C . THR D 4 101 ? 228.201 270.533 151.243 1.00 48.55 101 THR E C 1
ATOM 8523 O O . THR D 4 101 ? 228.526 269.342 151.232 1.00 48.55 101 THR E O 1
ATOM 8527 N N . SER D 4 102 ? 228.993 271.503 151.686 1.00 57.19 102 SER E N 1
ATOM 8528 C CA . SER D 4 102 ? 230.425 271.305 151.869 1.00 57.19 102 SER E CA 1
ATOM 8529 C C . SER D 4 102 ? 230.719 270.582 153.183 1.00 57.19 102 SER E C 1
ATOM 8530 O O . SER D 4 102 ? 229.827 270.081 153.874 1.00 57.19 102 SER E O 1
ATOM 8533 N N . GLY D 4 103 ? 231.997 270.523 153.530 1.00 66.01 103 GLY E N 1
ATOM 8534 C CA . GLY D 4 103 ? 232.509 269.819 154.681 1.00 66.01 103 GLY E CA 1
ATOM 8535 C C . GLY D 4 103 ? 233.836 269.186 154.331 1.00 66.01 103 GLY E C 1
ATOM 8536 O O . GLY D 4 103 ? 234.495 269.587 153.373 1.00 66.01 103 GLY E O 1
ATOM 8537 N N . GLY D 4 104 ? 234.234 268.187 155.120 1.00 64.21 104 GLY E N 1
ATOM 8538 C CA . GLY D 4 104 ? 235.377 267.379 154.736 1.00 64.21 104 GLY E CA 1
ATOM 8539 C C . GLY D 4 104 ? 235.082 266.491 153.545 1.00 64.21 104 GLY E C 1
ATOM 8540 O O . GLY D 4 104 ? 235.976 266.199 152.745 1.00 64.21 104 GLY E O 1
ATOM 8541 N N . GLN D 4 105 ? 233.831 266.060 153.406 1.00 64.06 105 GLN E N 1
ATOM 8542 C CA . GLN D 4 105 ? 233.342 265.256 152.295 1.00 64.06 105 GLN E CA 1
ATOM 8543 C C . GLN D 4 105 ? 232.147 265.972 151.660 1.00 64.06 105 GLN E C 1
ATOM 8544 O O . GLN D 4 105 ? 231.873 267.140 151.947 1.00 64.06 105 GLN E O 1
ATOM 8550 N N . SER D 4 106 ? 231.435 265.263 150.790 1.00 49.96 106 SER E N 1
ATOM 8551 C CA . SER D 4 106 ? 230.353 265.840 150.008 1.00 49.96 106 SER E CA 1
ATOM 8552 C C . SER D 4 106 ? 228.997 265.347 150.499 1.00 49.96 106 SER E C 1
ATOM 8553 O O . SER D 4 106 ? 228.847 264.194 150.910 1.00 49.96 106 SER E O 1
ATOM 8556 N N . VAL D 4 107 ? 228.008 266.239 150.443 1.00 45.58 107 VAL E N 1
ATOM 8557 C CA . VAL D 4 107 ? 226.644 265.969 150.892 1.00 45.58 107 VAL E CA 1
ATOM 8558 C C . VAL D 4 107 ? 225.689 266.651 149.919 1.00 45.58 107 VAL E C 1
ATOM 8559 O O . VAL D 4 107 ? 225.809 267.855 149.667 1.00 45.58 107 VAL E O 1
ATOM 8563 N N . TYR D 4 108 ? 224.757 265.882 149.357 1.00 42.65 108 TYR E N 1
ATOM 8564 C CA . TYR D 4 108 ? 223.810 266.368 148.362 1.00 42.65 108 TYR E CA 1
ATOM 8565 C C . TYR D 4 108 ? 222.400 266.119 148.874 1.00 42.65 108 TYR E C 1
ATOM 8566 O O . TYR D 4 108 ? 222.063 264.982 149.211 1.00 42.65 108 TYR E O 1
ATOM 8575 N N . TYR D 4 109 ? 221.562 267.160 148.907 1.00 47.06 109 TYR E N 1
ATOM 8576 C CA . TYR D 4 109 ? 220.340 267.077 149.697 1.00 47.06 109 TYR E CA 1
ATOM 8577 C C . TYR D 4 109 ? 219.024 267.275 148.953 1.00 47.06 109 TYR E C 1
ATOM 8578 O O . TYR D 4 109 ? 217.977 267.235 149.612 1.00 47.06 109 TYR E O 1
ATOM 8587 N N . LEU D 4 110 ? 219.038 267.481 147.628 1.00 50.65 110 LEU E N 1
ATOM 8588 C CA . LEU D 4 110 ? 217.844 267.476 146.764 1.00 50.65 110 LEU E CA 1
ATOM 8589 C C . LEU D 4 110 ? 216.830 268.546 147.195 1.00 50.65 110 LEU E C 1
ATOM 8590 O O . LEU D 4 110 ? 215.800 268.263 147.809 1.00 50.65 110 LEU E O 1
ATOM 8595 N N . ASP D 4 111 ? 217.217 269.798 146.951 1.00 61.39 111 ASP E N 1
ATOM 8596 C CA . ASP D 4 111 ? 216.369 270.942 147.276 1.00 61.39 111 ASP E CA 1
ATOM 8597 C C . ASP D 4 111 ? 215.056 270.875 146.501 1.00 61.39 111 ASP E C 1
ATOM 8598 O O . ASP D 4 111 ? 215.013 270.441 145.347 1.00 61.39 111 ASP E O 1
ATOM 8603 N N . GLU D 4 112 ? 213.981 271.312 147.151 1.00 51.31 112 GLU E N 1
ATOM 8604 C CA . GLU D 4 112 ? 212.652 271.325 146.563 1.00 51.31 112 GLU E CA 1
ATOM 8605 C C . GLU D 4 112 ? 211.920 272.567 147.041 1.00 51.31 112 GLU E C 1
ATOM 8606 O O . GLU D 4 112 ? 211.988 272.920 148.221 1.00 51.31 112 GLU E O 1
ATOM 8612 N N . GLU D 4 113 ? 211.222 273.226 146.123 1.00 54.09 113 GLU E N 1
ATOM 8613 C CA . GLU D 4 113 ? 210.545 274.480 146.421 1.00 54.09 113 GLU E CA 1
ATOM 8614 C C . GLU D 4 113 ? 209.123 274.196 146.885 1.00 54.09 113 GLU E C 1
ATOM 8615 O O . GLU D 4 113 ? 208.383 273.466 146.219 1.00 54.09 113 GLU E O 1
ATOM 8621 N N . GLU D 4 114 ? 208.744 274.774 148.021 1.00 48.76 114 GLU E N 1
ATOM 8622 C CA . GLU D 4 114 ? 207.373 274.664 148.488 1.00 48.76 114 GLU E CA 1
ATOM 8623 C C . GLU D 4 114 ? 206.449 275.501 147.609 1.00 48.76 114 GLU E C 1
ATOM 8624 O O . GLU D 4 114 ? 206.878 276.413 146.899 1.00 48.76 114 GLU E O 1
ATOM 8630 N N . VAL D 4 115 ? 205.159 275.178 147.664 1.00 47.32 115 VAL E N 1
ATOM 8631 C CA . VAL D 4 115 ? 204.177 275.804 146.789 1.00 47.32 115 VAL E CA 1
ATOM 8632 C C . VAL D 4 115 ? 202.852 275.878 147.535 1.00 47.32 115 VAL E C 1
ATOM 8633 O O . VAL D 4 115 ? 202.595 275.106 148.463 1.00 47.32 115 VAL E O 1
ATOM 8637 N N . ASP D 4 116 ? 202.030 276.855 147.164 1.00 49.43 116 ASP E N 1
ATOM 8638 C CA . ASP D 4 116 ? 200.720 277.007 147.769 1.00 49.43 116 ASP E CA 1
ATOM 8639 C C . ASP D 4 116 ? 199.750 275.979 147.191 1.00 49.43 116 ASP E C 1
ATOM 8640 O O . ASP D 4 116 ? 200.017 275.338 146.172 1.00 49.43 116 ASP E O 1
ATOM 8645 N N . PHE D 4 117 ? 198.610 275.815 147.868 1.00 46.04 117 PHE E N 1
ATOM 8646 C CA . PHE D 4 117 ? 197.549 274.968 147.334 1.00 46.04 117 PHE E CA 1
ATOM 8647 C C . PHE D 4 117 ? 196.702 275.677 146.294 1.00 46.04 117 PHE E C 1
ATOM 8648 O O . PHE D 4 117 ? 196.253 275.043 145.335 1.00 46.04 117 PHE E O 1
ATOM 8656 N N . ASP D 4 118 ? 196.482 276.977 146.448 1.00 54.29 118 ASP E N 1
ATOM 8657 C CA . ASP D 4 118 ? 195.590 277.678 145.540 1.00 54.29 118 ASP E CA 1
ATOM 8658 C C . ASP D 4 118 ? 196.229 277.986 144.194 1.00 54.29 118 ASP E C 1
ATOM 8659 O O . ASP D 4 118 ? 195.537 278.483 143.302 1.00 54.29 118 ASP E O 1
ATOM 8664 N N . ARG D 4 119 ? 197.524 277.724 144.031 1.00 58.89 119 ARG E N 1
ATOM 8665 C CA . ARG D 4 119 ? 198.155 277.675 142.722 1.00 58.89 119 ARG E CA 1
ATOM 8666 C C . ARG D 4 119 ? 198.360 276.245 142.246 1.00 58.89 119 ARG E C 1
ATOM 8667 O O . ARG D 4 119 ? 199.061 276.021 141.255 1.00 58.89 119 ARG E O 1
ATOM 8675 N N . LEU D 4 120 ? 197.767 275.273 142.943 1.00 54.26 120 LEU E N 1
ATOM 8676 C CA . LEU D 4 120 ? 197.678 273.901 142.471 1.00 54.26 120 LEU E CA 1
ATOM 8677 C C . LEU D 4 120 ? 196.260 273.490 142.119 1.00 54.26 120 LEU E C 1
ATOM 8678 O O . LEU D 4 120 ? 196.082 272.538 141.355 1.00 54.26 120 LEU E O 1
ATOM 8683 N N . ILE D 4 121 ? 195.255 274.180 142.653 1.00 52.30 121 ILE E N 1
ATOM 8684 C CA . ILE D 4 121 ? 193.880 273.950 142.234 1.00 52.30 121 ILE E CA 1
ATOM 8685 C C . ILE D 4 121 ? 193.469 274.926 141.135 1.00 52.30 121 ILE E C 1
ATOM 8686 O O . ILE D 4 121 ? 192.709 274.559 140.234 1.00 52.30 121 ILE E O 1
ATOM 8691 N N . ASN D 4 122 ? 193.973 276.156 141.170 1.00 63.86 122 ASN E N 1
ATOM 8692 C CA . ASN D 4 122 ? 193.748 277.111 140.085 1.00 63.86 122 ASN E CA 1
ATOM 8693 C C . ASN D 4 122 ? 194.872 277.050 139.055 1.00 63.86 122 ASN E C 1
ATOM 8694 O O . ASN D 4 122 ? 195.472 278.060 138.692 1.00 63.86 122 ASN E O 1
ATOM 8699 N N . GLU D 4 123 ? 195.160 275.844 138.576 1.00 69.72 123 GLU E N 1
ATOM 8700 C CA . GLU D 4 123 ? 196.146 275.606 137.542 1.00 69.72 123 GLU E CA 1
ATOM 8701 C C . GLU D 4 123 ? 195.486 274.842 136.403 1.00 69.72 123 GLU E C 1
ATOM 8702 O O . GLU D 4 123 ? 194.849 273.808 136.652 1.00 69.72 123 GLU E O 1
ATOM 8708 N N . PRO D 4 124 ? 195.591 275.310 135.162 1.00 67.59 124 PRO E N 1
ATOM 8709 C CA . PRO D 4 124 ? 194.855 274.680 134.062 1.00 67.59 124 PRO E CA 1
ATOM 8710 C C . PRO D 4 124 ? 195.464 273.342 133.662 1.00 67.59 124 PRO E C 1
ATOM 8711 O O . PRO D 4 124 ? 196.634 273.049 133.909 1.00 67.59 124 PRO E O 1
ATOM 8715 N N . LEU D 4 125 ? 194.642 272.543 133.036 1.00 59.80 125 LEU E N 1
ATOM 8716 C CA . LEU D 4 125 ? 194.805 271.171 132.589 1.00 59.80 125 LEU E CA 1
ATOM 8717 C C . LEU D 4 125 ? 195.654 271.114 131.322 1.00 59.80 125 LEU E C 1
ATOM 8718 O O . LEU D 4 125 ? 195.557 271.996 130.464 1.00 59.80 125 LEU E O 1
ATOM 8723 N N . PRO D 4 126 ? 196.493 270.093 131.171 1.00 60.59 126 PRO E N 1
ATOM 8724 C CA . PRO D 4 126 ? 197.424 270.043 130.042 1.00 60.59 126 PRO E CA 1
ATOM 8725 C C . PRO D 4 126 ? 196.725 269.621 128.754 1.00 60.59 126 PRO E C 1
ATOM 8726 O O . PRO D 4 126 ? 195.512 269.438 128.699 1.00 60.59 126 PRO E O 1
ATOM 8730 N N . GLN D 4 127 ? 197.528 269.466 127.707 1.00 58.95 127 GLN E N 1
ATOM 8731 C CA . GLN D 4 127 ? 197.034 269.017 126.416 1.00 58.95 127 GLN E CA 1
ATOM 8732 C C . GLN D 4 127 ? 196.977 267.497 126.386 1.00 58.95 127 GLN E C 1
ATOM 8733 O O . GLN D 4 127 ? 197.857 266.819 126.923 1.00 58.95 127 GLN E O 1
ATOM 8739 N N . VAL D 4 128 ? 195.938 266.966 125.761 1.00 49.78 128 VAL E N 1
ATOM 8740 C CA . VAL D 4 128 ? 195.783 265.530 125.549 1.00 49.78 128 VAL E CA 1
ATOM 8741 C C . VAL D 4 128 ? 195.874 265.261 124.051 1.00 49.78 128 VAL E C 1
ATOM 8742 O O . VAL D 4 128 ? 195.259 265.988 123.263 1.00 49.78 128 VAL E O 1
ATOM 8746 N N . PRO D 4 129 ? 196.672 264.274 123.612 1.00 49.30 129 PRO E N 1
ATOM 8747 C CA . PRO D 4 129 ? 196.804 264.011 122.172 1.00 49.30 129 PRO E CA 1
ATOM 8748 C C . PRO D 4 129 ? 195.586 263.330 121.567 1.00 49.30 129 PRO E C 1
ATOM 8749 O O . PRO D 4 129 ? 194.533 263.221 122.201 1.00 49.30 129 PRO E O 1
ATOM 8753 N N . ARG D 4 130 ? 195.712 262.899 120.318 1.00 50.28 130 ARG E N 1
ATOM 8754 C CA . ARG D 4 130 ? 194.641 262.165 119.668 1.00 50.28 130 ARG E CA 1
ATOM 8755 C C . ARG D 4 130 ? 194.664 260.701 120.096 1.00 50.28 130 ARG E C 1
ATOM 8756 O O . ARG D 4 130 ? 195.684 260.179 120.554 1.00 50.28 130 ARG E O 1
ATOM 8764 N N . LEU D 4 131 ? 193.519 260.037 119.944 1.00 34.08 131 LEU E N 1
ATOM 8765 C CA . LEU D 4 131 ? 193.473 258.605 120.184 1.00 34.08 131 LEU E CA 1
ATOM 8766 C C . LEU D 4 131 ? 194.197 257.900 119.035 1.00 34.08 131 LEU E C 1
ATOM 8767 O O . LEU D 4 131 ? 194.296 258.458 117.939 1.00 34.08 131 LEU E O 1
ATOM 8772 N N . PRO D 4 132 ? 194.753 256.701 119.268 1.00 27.20 132 PRO E N 1
ATOM 8773 C CA . PRO D 4 132 ? 195.614 256.081 118.250 1.00 27.20 132 PRO E CA 1
ATOM 8774 C C . PRO D 4 132 ? 194.878 255.698 116.975 1.00 27.20 132 PRO E C 1
ATOM 8775 O O . PRO D 4 132 ? 193.705 255.321 116.994 1.00 27.20 132 PRO E O 1
ATOM 8779 N N . THR D 4 133 ? 195.580 255.860 115.855 1.00 25.70 133 THR E N 1
ATOM 8780 C CA . THR D 4 133 ? 195.190 255.374 114.541 1.00 25.70 133 THR E CA 1
ATOM 8781 C C . THR D 4 133 ? 196.401 254.695 113.919 1.00 25.70 133 THR E C 1
ATOM 8782 O O . THR D 4 133 ? 197.499 254.707 114.481 1.00 25.70 133 THR E O 1
ATOM 8786 N N . PHE D 4 134 ? 196.207 254.103 112.746 1.00 26.43 134 PHE E N 1
ATOM 8787 C CA . PHE D 4 134 ? 197.306 253.491 112.013 1.00 26.43 134 PHE E CA 1
ATOM 8788 C C . PHE D 4 134 ? 197.357 254.077 110.610 1.00 26.43 134 PHE E C 1
ATOM 8789 O O . PHE D 4 134 ? 196.492 254.858 110.213 1.00 26.43 134 PHE E O 1
ATOM 8797 N N . THR D 4 135 ? 198.405 253.713 109.869 1.00 31.07 135 THR E N 1
ATOM 8798 C CA . THR D 4 135 ? 198.635 254.183 108.507 1.00 31.07 135 THR E CA 1
ATOM 8799 C C . THR D 4 135 ? 199.602 253.215 107.844 1.00 31.07 135 THR E C 1
ATOM 8800 O O . THR D 4 135 ? 200.675 252.950 108.390 1.00 31.07 135 THR E O 1
ATOM 8804 N N . THR D 4 136 ? 199.233 252.696 106.676 1.00 27.69 136 THR E N 1
ATOM 8805 C CA . THR D 4 136 ? 200.019 251.665 106.019 1.00 27.69 136 THR E CA 1
ATOM 8806 C C . THR D 4 136 ? 200.608 252.167 104.707 1.00 27.69 136 THR E C 1
ATOM 8807 O O . THR D 4 136 ? 200.092 253.096 104.080 1.00 27.69 136 THR E O 1
ATOM 8811 N N . HIS D 4 137 ? 201.709 251.537 104.311 1.00 25.63 137 HIS E N 1
ATOM 8812 C CA . HIS D 4 137 ? 202.409 251.831 103.070 1.00 25.63 137 HIS E CA 1
ATOM 8813 C C . HIS D 4 137 ? 203.167 250.573 102.665 1.00 25.63 137 HIS E C 1
ATOM 8814 O O . HIS D 4 137 ? 202.969 249.501 103.243 1.00 25.63 137 HIS E O 1
ATOM 8821 N N . TRP D 4 138 ? 204.039 250.692 101.671 1.00 27.72 138 TRP E N 1
ATOM 8822 C CA . TRP D 4 138 ? 204.855 249.570 101.228 1.00 27.72 138 TRP E CA 1
ATOM 8823 C C . TRP D 4 138 ? 206.292 249.769 101.676 1.00 27.72 138 TRP E C 1
ATOM 8824 O O . TRP D 4 138 ? 206.948 250.735 101.273 1.00 27.72 138 TRP E O 1
ATOM 8835 N N . LEU D 4 139 ? 206.771 248.850 102.509 1.00 19.85 139 LEU E N 1
ATOM 8836 C CA . LEU D 4 139 ? 208.170 248.868 102.899 1.00 19.85 139 LEU E CA 1
ATOM 8837 C C . LEU D 4 139 ? 209.051 248.318 101.786 1.00 19.85 139 LEU E C 1
ATOM 8838 O O . LEU D 4 139 ? 210.194 248.758 101.624 1.00 19.85 139 LEU E O 1
ATOM 8843 N N . ALA D 4 140 ? 208.530 247.370 101.010 1.00 16.95 140 ALA E N 1
ATOM 8844 C CA . ALA D 4 140 ? 209.220 246.765 99.882 1.00 16.95 140 ALA E CA 1
ATOM 8845 C C . ALA D 4 140 ? 208.172 246.162 98.960 1.00 16.95 140 ALA E C 1
ATOM 8846 O O . ALA D 4 140 ? 207.096 245.762 99.410 1.00 16.95 140 ALA E O 1
ATOM 8848 N N . VAL D 4 141 ? 208.485 246.115 97.663 1.00 16.88 141 VAL E N 1
ATOM 8849 C CA . VAL D 4 141 ? 207.540 245.610 96.670 1.00 16.88 141 VAL E CA 1
ATOM 8850 C C . VAL D 4 141 ? 208.102 244.343 96.036 1.00 16.88 141 VAL E C 1
ATOM 8851 O O . VAL D 4 141 ? 207.356 243.422 95.684 1.00 16.88 141 VAL E O 1
ATOM 8855 N N . GLU D 4 142 ? 209.425 244.257 95.927 1.00 22.36 142 GLU E N 1
ATOM 8856 C CA . GLU D 4 142 ? 210.060 243.049 95.417 1.00 22.36 142 GLU E CA 1
ATOM 8857 C C . GLU D 4 142 ? 211.403 242.806 96.098 1.00 22.36 142 GLU E C 1
ATOM 8858 O O . GLU D 4 142 ? 212.223 242.037 95.591 1.00 22.36 142 GLU E O 1
ATOM 8864 N N . GLY D 4 143 ? 211.650 243.443 97.236 1.00 26.50 143 GLY E N 1
ATOM 8865 C CA . GLY D 4 143 ? 212.939 243.374 97.890 1.00 26.50 143 GLY E CA 1
ATOM 8866 C C . GLY D 4 143 ? 213.762 244.630 97.757 1.00 26.50 143 GLY E C 1
ATOM 8867 O O . GLY D 4 143 ? 214.897 244.662 98.245 1.00 26.50 143 GLY E O 1
ATOM 8868 N N . VAL D 4 144 ? 213.237 245.657 97.101 1.00 23.26 144 VAL E N 1
ATOM 8869 C CA . VAL D 4 144 ? 213.846 246.976 97.086 1.00 23.26 144 VAL E CA 1
ATOM 8870 C C . VAL D 4 144 ? 212.818 247.947 97.640 1.00 23.26 144 VAL E C 1
ATOM 8871 O O . VAL D 4 144 ? 211.619 247.664 97.678 1.00 23.26 144 VAL E O 1
ATOM 8875 N N . GLN D 4 145 ? 213.294 249.096 98.066 1.00 23.42 145 GLN E N 1
ATOM 8876 C CA . GLN D 4 145 ? 212.365 249.995 98.716 1.00 23.42 145 GLN E CA 1
ATOM 8877 C C . GLN D 4 145 ? 211.952 251.117 97.772 1.00 23.42 145 GLN E C 1
ATOM 8878 O O . GLN D 4 145 ? 212.806 251.719 97.113 1.00 23.42 145 GLN E O 1
ATOM 8884 N N . PRO D 4 146 ? 210.653 251.424 97.697 1.00 26.38 146 PRO E N 1
ATOM 8885 C CA . PRO D 4 146 ? 210.143 252.246 96.588 1.00 26.38 146 PRO E CA 1
ATOM 8886 C C . PRO D 4 146 ? 210.424 253.735 96.715 1.00 26.38 146 PRO E C 1
ATOM 8887 O O . PRO D 4 146 ? 210.080 254.472 95.781 1.00 26.38 146 PRO E O 1
ATOM 8891 N N . ALA D 4 147 ? 211.020 254.182 97.825 1.00 27.93 147 ALA E N 1
ATOM 8892 C CA . ALA D 4 147 ? 211.428 255.573 98.067 1.00 27.93 147 ALA E CA 1
ATOM 8893 C C . ALA D 4 147 ? 210.255 256.548 97.958 1.00 27.93 147 ALA E C 1
ATOM 8894 O O . ALA D 4 147 ? 210.301 257.546 97.237 1.00 27.93 147 ALA E O 1
ATOM 8896 N N . ILE D 4 148 ? 209.186 256.237 98.689 1.00 29.21 148 ILE E N 1
ATOM 8897 C CA . ILE D 4 148 ? 208.097 257.172 98.947 1.00 29.21 148 ILE E CA 1
ATOM 8898 C C . ILE D 4 148 ? 208.575 258.011 100.130 1.00 29.21 148 ILE E C 1
ATOM 8899 O O . ILE D 4 148 ? 209.640 257.735 100.697 1.00 29.21 148 ILE E O 1
ATOM 8904 N N . ILE D 4 149 ? 207.823 259.064 100.481 1.00 26.43 149 ILE E N 1
ATOM 8905 C CA . ILE D 4 149 ? 208.078 259.878 101.673 1.00 26.43 149 ILE E CA 1
ATOM 8906 C C . ILE D 4 149 ? 208.164 259.030 102.949 1.00 26.43 149 ILE E C 1
ATOM 8907 O O . ILE D 4 149 ? 208.946 259.340 103.858 1.00 26.43 149 ILE E O 1
ATOM 8912 N N . GLN D 4 150 ? 207.434 257.913 103.010 1.00 26.08 150 GLN E N 1
ATOM 8913 C CA . GLN D 4 150 ? 207.428 257.043 104.178 1.00 26.08 150 GLN E CA 1
ATOM 8914 C C . GLN D 4 150 ? 208.635 256.115 104.262 1.00 26.08 150 GLN E C 1
ATOM 8915 O O . GLN D 4 150 ? 208.787 255.418 105.268 1.00 26.08 150 GLN E O 1
ATOM 8921 N N . ASN D 4 151 ? 209.480 256.076 103.253 1.00 29.39 151 ASN E N 1
ATOM 8922 C CA . ASN D 4 151 ? 210.663 255.234 103.319 1.00 29.39 151 ASN E CA 1
ATOM 8923 C C . ASN D 4 151 ? 211.880 256.052 103.736 1.00 29.39 151 ASN E C 1
ATOM 8924 O O . ASN D 4 151 ? 211.902 257.275 103.578 1.00 29.39 151 ASN E O 1
ATOM 8929 N N . PRO D 4 152 ? 212.922 255.406 104.284 1.00 35.88 152 PRO E N 1
ATOM 8930 C CA . PRO D 4 152 ? 214.159 256.138 104.587 1.00 35.88 152 PRO E CA 1
ATOM 8931 C C . PRO D 4 152 ? 215.024 256.361 103.358 1.00 35.88 152 PRO E C 1
ATOM 8932 O O . PRO D 4 152 ? 214.631 256.008 102.243 1.00 35.88 152 PRO E O 1
ATOM 8936 N N . ASN D 4 153 ? 216.210 256.940 103.552 1.00 47.20 153 ASN E N 1
ATOM 8937 C CA . ASN D 4 153 ? 217.073 257.319 102.445 1.00 47.20 153 ASN E CA 1
ATOM 8938 C C . ASN D 4 153 ? 218.316 256.453 102.308 1.00 47.20 153 ASN E C 1
ATOM 8939 O O . ASN D 4 153 ? 219.007 256.563 101.287 1.00 47.20 153 ASN E O 1
ATOM 8944 N N . LEU D 4 154 ? 218.664 255.677 103.345 1.00 46.17 154 LEU E N 1
ATOM 8945 C CA . LEU D 4 154 ? 219.689 254.627 103.379 1.00 46.17 154 LEU E CA 1
ATOM 8946 C C . LEU D 4 154 ? 221.117 255.183 103.295 1.00 46.17 154 LEU E C 1
ATOM 8947 O O . LEU D 4 154 ? 222.093 254.437 103.428 1.00 46.17 154 LEU E O 1
ATOM 8952 N N . ASN D 4 155 ? 221.262 256.495 103.120 1.00 56.66 155 ASN E N 1
ATOM 8953 C CA . ASN D 4 155 ? 222.550 257.161 103.237 1.00 56.66 155 ASN E CA 1
ATOM 8954 C C . ASN D 4 155 ? 222.626 258.087 104.437 1.00 56.66 155 ASN E C 1
ATOM 8955 O O . ASN D 4 155 ? 223.725 258.358 104.924 1.00 56.66 155 ASN E O 1
ATOM 8960 N N . ASP D 4 156 ? 221.484 258.572 104.921 1.00 58.80 156 ASP E N 1
ATOM 8961 C CA . ASP D 4 156 ? 221.412 259.290 106.184 1.00 58.80 156 ASP E CA 1
ATOM 8962 C C . ASP D 4 156 ? 221.229 258.351 107.366 1.00 58.80 156 ASP E C 1
ATOM 8963 O O . ASP D 4 156 ? 221.163 258.815 108.509 1.00 58.80 156 ASP E O 1
ATOM 8968 N N . ILE D 4 157 ? 221.135 257.044 107.110 1.00 49.97 157 ILE E N 1
ATOM 8969 C CA . ILE D 4 157 ? 221.149 256.048 108.170 1.00 49.97 157 ILE E CA 1
ATOM 8970 C C . ILE D 4 157 ? 222.569 255.879 108.702 1.00 49.97 157 ILE E C 1
ATOM 8971 O O . ILE D 4 157 ? 222.764 255.493 109.863 1.00 49.97 157 ILE E O 1
ATOM 8976 N N . ARG D 4 158 ? 223.570 256.232 107.894 1.00 57.95 158 ARG E N 1
ATOM 8977 C CA . ARG D 4 158 ? 224.950 256.250 108.367 1.00 57.95 158 ARG E CA 1
ATOM 8978 C C . ARG D 4 158 ? 225.171 257.378 109.366 1.00 57.95 158 ARG E C 1
ATOM 8979 O O . ARG D 4 158 ? 225.701 257.160 110.461 1.00 57.95 158 ARG E O 1
ATOM 8987 N N . VAL D 4 159 ? 224.758 258.597 109.006 1.00 56.42 159 VAL E N 1
ATOM 8988 C CA . VAL D 4 159 ? 225.054 259.773 109.822 1.00 56.42 159 VAL E CA 1
ATOM 8989 C C . VAL D 4 159 ? 224.145 259.912 111.030 1.00 56.42 159 VAL E C 1
ATOM 8990 O O . VAL D 4 159 ? 224.336 260.836 111.830 1.00 56.42 159 VAL E O 1
ATOM 8994 N N . SER D 4 160 ? 223.164 259.026 111.191 1.00 49.35 160 SER E N 1
ATOM 8995 C CA . SER D 4 160 ? 222.233 259.092 112.309 1.00 49.35 160 SER E CA 1
ATOM 8996 C C . SER D 4 160 ? 222.569 258.099 113.414 1.00 49.35 160 SER E C 1
ATOM 8997 O O . SER D 4 160 ? 222.686 258.487 114.579 1.00 49.35 160 SER E O 1
ATOM 9000 N N . GLN D 4 161 ? 222.725 256.819 113.076 1.00 46.65 161 GLN E N 1
ATOM 9001 C CA . GLN D 4 161 ? 222.902 255.799 114.093 1.00 46.65 161 GLN E CA 1
ATOM 9002 C C . GLN D 4 161 ? 224.198 255.025 113.878 1.00 46.65 161 GLN E C 1
ATOM 9003 O O . GLN D 4 161 ? 224.564 254.735 112.735 1.00 46.65 161 GLN E O 1
ATOM 9009 N N . PRO D 4 162 ? 224.907 254.680 114.951 1.00 42.64 162 PRO E N 1
ATOM 9010 C CA . PRO D 4 162 ? 226.102 253.835 114.829 1.00 42.64 162 PRO E CA 1
ATOM 9011 C C . PRO D 4 162 ? 225.715 252.408 114.483 1.00 42.64 162 PRO E C 1
ATOM 9012 O O . PRO D 4 162 ? 224.583 251.991 114.766 1.00 42.64 162 PRO E O 1
ATOM 9016 N N . PRO D 4 163 ? 226.639 251.597 113.904 1.00 41.04 163 PRO E N 1
ATOM 9017 C CA . PRO D 4 163 ? 226.235 250.284 113.372 1.00 41.04 163 PRO E CA 1
ATOM 9018 C C . PRO D 4 163 ? 226.015 249.193 114.411 1.00 41.04 163 PRO E C 1
ATOM 9019 O O . PRO D 4 163 ? 225.945 248.013 114.058 1.00 41.04 163 PRO E O 1
ATOM 9023 N N . PHE D 4 164 ? 225.916 249.557 115.685 1.00 35.93 164 PHE E N 1
ATOM 9024 C CA . PHE D 4 164 ? 225.497 248.626 116.715 1.00 35.93 164 PHE E CA 1
ATOM 9025 C C . PHE D 4 164 ? 224.051 248.826 117.137 1.00 35.93 164 PHE E C 1
ATOM 9026 O O . PHE D 4 164 ? 223.512 247.974 117.850 1.00 35.93 164 PHE E O 1
ATOM 9034 N N . ILE D 4 165 ? 223.411 249.921 116.728 1.00 40.65 165 ILE E N 1
ATOM 9035 C CA . ILE D 4 165 ? 221.985 250.117 116.949 1.00 40.65 165 ILE E CA 1
ATOM 9036 C C . ILE D 4 165 ? 221.213 250.235 115.639 1.00 40.65 165 ILE E C 1
ATOM 9037 O O . ILE D 4 165 ? 220.016 250.524 115.652 1.00 40.65 165 ILE E O 1
ATOM 9042 N N . ARG D 4 166 ? 221.875 250.001 114.503 1.00 37.59 166 ARG E N 1
ATOM 9043 C CA . ARG D 4 166 ? 221.213 249.986 113.206 1.00 37.59 166 ARG E CA 1
ATOM 9044 C C . ARG D 4 166 ? 221.574 248.784 112.349 1.00 37.59 166 ARG E C 1
ATOM 9045 O O . ARG D 4 166 ? 220.887 248.539 111.353 1.00 37.59 166 ARG E O 1
ATOM 9053 N N . GLY D 4 167 ? 222.619 248.036 112.692 1.00 33.23 167 GLY E N 1
ATOM 9054 C CA . GLY D 4 167 ? 222.963 246.826 111.971 1.00 33.23 167 GLY E CA 1
ATOM 9055 C C . GLY D 4 167 ? 223.567 247.079 110.599 1.00 33.23 167 GLY E C 1
ATOM 9056 O O . GLY D 4 167 ? 223.768 248.208 110.159 1.00 33.23 167 GLY E O 1
ATOM 9057 N N . ALA D 4 168 ? 223.845 245.974 109.910 1.00 37.20 168 ALA E N 1
ATOM 9058 C CA . ALA D 4 168 ? 224.555 246.010 108.639 1.00 37.20 168 ALA E CA 1
ATOM 9059 C C . ALA D 4 168 ? 223.604 246.347 107.499 1.00 37.20 168 ALA E C 1
ATOM 9060 O O . ALA D 4 168 ? 222.588 245.673 107.308 1.00 37.20 168 ALA E O 1
ATOM 9062 N N . ILE D 4 169 ? 223.938 247.386 106.739 1.00 41.68 169 ILE E N 1
ATOM 9063 C CA . ILE D 4 169 ? 223.167 247.782 105.566 1.00 41.68 169 ILE E CA 1
ATOM 9064 C C . ILE D 4 169 ? 223.625 246.936 104.384 1.00 41.68 169 ILE E C 1
ATOM 9065 O O . ILE D 4 169 ? 224.780 247.021 103.962 1.00 41.68 169 ILE E O 1
ATOM 9070 N N . VAL D 4 170 ? 222.730 246.097 103.867 1.00 36.88 170 VAL E N 1
ATOM 9071 C CA . VAL D 4 170 ? 222.895 245.474 102.559 1.00 36.88 170 VAL E CA 1
ATOM 9072 C C . VAL D 4 170 ? 221.566 245.587 101.828 1.00 36.88 170 VAL E C 1
ATOM 9073 O O . VAL D 4 170 ? 220.499 245.632 102.445 1.00 36.88 170 VAL E O 1
ATOM 9077 N N . THR D 4 171 ? 221.638 245.640 100.502 1.00 39.25 171 THR E N 1
ATOM 9078 C CA . THR D 4 171 ? 220.475 245.870 99.659 1.00 39.25 171 THR E CA 1
ATOM 9079 C C . THR D 4 171 ? 220.503 244.841 98.532 1.00 39.25 171 THR E C 1
ATOM 9080 O O . THR D 4 171 ? 221.555 244.292 98.195 1.00 39.25 171 THR E O 1
ATOM 9084 N N . ALA D 4 172 ? 219.338 244.572 97.943 1.00 43.19 172 ALA E N 1
ATOM 9085 C CA . ALA D 4 172 ? 219.216 243.584 96.883 1.00 43.19 172 ALA E CA 1
ATOM 9086 C C . ALA D 4 172 ? 219.677 244.178 95.550 1.00 43.19 172 ALA E C 1
ATOM 9087 O O . ALA D 4 172 ? 220.232 245.278 95.489 1.00 43.19 172 ALA E O 1
ATOM 9089 N N . LEU D 4 173 ? 219.445 243.450 94.457 1.00 45.44 173 LEU E N 1
ATOM 9090 C CA . LEU D 4 173 ? 219.898 243.872 93.132 1.00 45.44 173 LEU E CA 1
ATOM 9091 C C . LEU D 4 173 ? 218.953 244.935 92.582 1.00 45.44 173 LEU E C 1
ATOM 9092 O O . LEU D 4 173 ? 218.011 244.663 91.833 1.00 45.44 173 LEU E O 1
ATOM 9097 N N . ASN D 4 174 ? 219.215 246.173 92.977 1.00 50.91 174 ASN E N 1
ATOM 9098 C CA . ASN D 4 174 ? 218.643 247.346 92.342 1.00 50.91 174 ASN E CA 1
ATOM 9099 C C . ASN D 4 174 ? 219.475 247.692 91.108 1.00 50.91 174 ASN E C 1
ATOM 9100 O O . ASN D 4 174 ? 220.557 247.140 90.891 1.00 50.91 174 ASN E O 1
ATOM 9105 N N . ASP D 4 175 ? 218.953 248.598 90.285 1.00 60.47 175 ASP E N 1
ATOM 9106 C CA . ASP D 4 175 ? 219.717 249.087 89.144 1.00 60.47 175 ASP E CA 1
ATOM 9107 C C . ASP D 4 175 ? 220.856 249.971 89.636 1.00 60.47 175 ASP E C 1
ATOM 9108 O O . ASP D 4 175 ? 220.625 251.085 90.118 1.00 60.47 175 ASP E O 1
ATOM 9113 N N . ASN D 4 176 ? 222.080 249.472 89.516 1.00 73.83 176 ASN E N 1
ATOM 9114 C CA . ASN D 4 176 ? 223.253 250.178 90.012 1.00 73.83 176 ASN E CA 1
ATOM 9115 C C . ASN D 4 176 ? 223.615 251.361 89.120 1.00 73.83 176 ASN E C 1
ATOM 9116 O O . ASN D 4 176 ? 223.106 252.466 89.303 1.00 73.83 176 ASN E O 1
ATOM 9121 N N . SER D 4 188 ? 213.096 282.162 81.960 1.00 74.24 188 SER E N 1
ATOM 9122 C CA . SER D 4 188 ? 213.802 281.389 80.945 1.00 74.24 188 SER E CA 1
ATOM 9123 C C . SER D 4 188 ? 214.466 280.161 81.557 1.00 74.24 188 SER E C 1
ATOM 9124 O O . SER D 4 188 ? 215.463 279.659 81.038 1.00 74.24 188 SER E O 1
ATOM 9127 N N . ALA D 4 189 ? 213.906 279.681 82.664 1.00 74.36 189 ALA E N 1
ATOM 9128 C CA . ALA D 4 189 ? 214.443 278.521 83.360 1.00 74.36 189 ALA E CA 1
ATOM 9129 C C . ALA D 4 189 ? 213.719 277.256 82.920 1.00 74.36 189 ALA E C 1
ATOM 9130 O O . ALA D 4 189 ? 212.499 277.254 82.737 1.00 74.36 189 ALA E O 1
ATOM 9132 N N . SER D 4 190 ? 214.484 276.180 82.743 1.00 75.50 190 SER E N 1
ATOM 9133 C CA . SER D 4 190 ? 213.928 274.885 82.376 1.00 75.50 190 SER E CA 1
ATOM 9134 C C . SER D 4 190 ? 213.563 274.032 83.583 1.00 75.50 190 SER E C 1
ATOM 9135 O O . SER D 4 190 ? 213.053 272.920 83.405 1.00 75.50 190 SER E O 1
ATOM 9138 N N . VAL D 4 191 ? 213.812 274.522 84.801 1.00 72.47 191 VAL E N 1
ATOM 9139 C CA . VAL D 4 191 ? 213.521 273.748 86.006 1.00 72.47 191 VAL E CA 1
ATOM 9140 C C . VAL D 4 191 ? 212.056 273.828 86.407 1.00 72.47 191 VAL E C 1
ATOM 9141 O O . VAL D 4 191 ? 211.610 273.050 87.260 1.00 72.47 191 VAL E O 1
ATOM 9145 N N . THR D 4 192 ? 211.280 274.722 85.795 1.00 74.97 192 THR E N 1
ATOM 9146 C CA . THR D 4 192 ? 209.859 274.841 86.091 1.00 74.97 192 THR E CA 1
ATOM 9147 C C . THR D 4 192 ? 209.005 273.874 85.279 1.00 74.97 192 THR E C 1
ATOM 9148 O O . THR D 4 192 ? 207.774 273.942 85.350 1.00 74.97 192 THR E O 1
ATOM 9152 N N . ASP D 4 193 ? 209.630 272.986 84.507 1.00 76.38 193 ASP E N 1
ATOM 9153 C CA . ASP D 4 193 ? 208.939 271.883 83.855 1.00 76.38 193 ASP E CA 1
ATOM 9154 C C . ASP D 4 193 ? 209.349 270.526 84.399 1.00 76.38 193 ASP E C 1
ATOM 9155 O O . ASP D 4 193 ? 208.529 269.607 84.418 1.00 76.38 193 ASP E O 1
ATOM 9160 N N . THR D 4 194 ? 210.594 270.386 84.854 1.00 76.45 194 THR E N 1
ATOM 9161 C CA . THR D 4 194 ? 211.032 269.185 85.551 1.00 76.45 194 THR E CA 1
ATOM 9162 C C . THR D 4 194 ? 210.649 269.185 87.025 1.00 76.45 194 THR E C 1
ATOM 9163 O O . THR D 4 194 ? 211.016 268.249 87.742 1.00 76.45 194 THR E O 1
ATOM 9167 N N . GLY D 4 195 ? 209.933 270.205 87.494 1.00 72.06 195 GLY E N 1
ATOM 9168 C CA . GLY D 4 195 ? 209.504 270.263 88.875 1.00 72.06 195 GLY E CA 1
ATOM 9169 C C . GLY D 4 195 ? 208.009 270.454 89.039 1.00 72.06 195 GLY E C 1
ATOM 9170 O O . GLY D 4 195 ? 207.461 270.184 90.111 1.00 72.06 195 GLY E O 1
ATOM 9171 N N . ALA D 4 196 ? 207.338 270.919 87.987 1.00 72.33 196 ALA E N 1
ATOM 9172 C CA . ALA D 4 196 ? 205.902 271.169 88.040 1.00 72.33 196 ALA E CA 1
ATOM 9173 C C . ALA D 4 196 ? 205.078 270.127 87.300 1.00 72.33 196 ALA E C 1
ATOM 9174 O O . ALA D 4 196 ? 203.892 269.964 87.604 1.00 72.33 196 ALA E O 1
ATOM 9176 N N . SER D 4 197 ? 205.664 269.425 86.332 1.00 72.91 197 SER E N 1
ATOM 9177 C CA . SER D 4 197 ? 204.944 268.377 85.626 1.00 72.91 197 SER E CA 1
ATOM 9178 C C . SER D 4 197 ? 205.770 267.120 85.400 1.00 72.91 197 SER E C 1
ATOM 9179 O O . SER D 4 197 ? 205.330 266.245 84.649 1.00 72.91 197 SER E O 1
ATOM 9182 N N . GLN D 4 198 ? 206.946 267.003 86.012 1.00 79.24 198 GLN E N 1
ATOM 9183 C CA . GLN D 4 198 ? 207.708 265.764 85.973 1.00 79.24 198 GLN E CA 1
ATOM 9184 C C . GLN D 4 198 ? 207.804 265.121 87.351 1.00 79.24 198 GLN E C 1
ATOM 9185 O O . GLN D 4 198 ? 208.099 263.925 87.455 1.00 79.24 198 GLN E O 1
ATOM 9191 N N . HIS D 4 199 ? 207.498 265.876 88.406 1.00 81.64 199 HIS E N 1
ATOM 9192 C CA . HIS D 4 199 ? 207.363 265.328 89.750 1.00 81.64 199 HIS E CA 1
ATOM 9193 C C . HIS D 4 199 ? 206.016 265.684 90.365 1.00 81.64 199 HIS E C 1
ATOM 9194 O O . HIS D 4 199 ? 205.863 265.645 91.588 1.00 81.64 199 HIS E O 1
ATOM 9201 N N . LEU D 4 200 ? 205.043 266.046 89.534 1.00 66.80 200 LEU E N 1
ATOM 9202 C CA . LEU D 4 200 ? 203.640 266.110 89.919 1.00 66.80 200 LEU E CA 1
ATOM 9203 C C . LEU D 4 200 ? 202.781 265.132 89.136 1.00 66.80 200 LEU E C 1
ATOM 9204 O O . LEU D 4 200 ? 201.844 264.555 89.692 1.00 66.80 200 LEU E O 1
ATOM 9209 N N . SER D 4 201 ? 203.087 264.924 87.854 1.00 57.43 201 SER E N 1
ATOM 9210 C CA . SER D 4 201 ? 202.473 263.867 87.067 1.00 57.43 201 SER E CA 1
ATOM 9211 C C . SER D 4 201 ? 203.310 262.595 87.067 1.00 57.43 201 SER E C 1
ATOM 9212 O O . SER D 4 201 ? 203.198 261.785 86.140 1.00 57.43 201 SER E O 1
ATOM 9215 N N . ASN D 4 202 ? 204.155 262.417 88.078 1.00 55.26 202 ASN E N 1
ATOM 9216 C CA . ASN D 4 202 ? 204.791 261.148 88.394 1.00 55.26 202 ASN E CA 1
ATOM 9217 C C . ASN D 4 202 ? 204.554 260.721 89.830 1.00 55.26 202 ASN E C 1
ATOM 9218 O O . ASN D 4 202 ? 204.459 259.522 90.097 1.00 55.26 202 ASN E O 1
ATOM 9223 N N . VAL D 4 203 ? 204.419 261.672 90.759 1.00 53.46 203 VAL E N 1
ATOM 9224 C CA . VAL D 4 203 ? 204.086 261.337 92.141 1.00 53.46 203 VAL E CA 1
ATOM 9225 C C . VAL D 4 203 ? 202.617 260.974 92.290 1.00 53.46 203 VAL E C 1
ATOM 9226 O O . VAL D 4 203 ? 202.235 260.350 93.288 1.00 53.46 203 VAL E O 1
ATOM 9230 N N . LYS D 4 204 ? 201.784 261.306 91.305 1.00 45.98 204 LYS E N 1
ATOM 9231 C CA . LYS D 4 204 ? 200.384 260.907 91.339 1.00 45.98 204 LYS E CA 1
ATOM 9232 C C . LYS D 4 204 ? 200.210 259.421 90.993 1.00 45.98 204 LYS E C 1
ATOM 9233 O O . LYS D 4 204 ? 199.411 258.757 91.664 1.00 45.98 204 LYS E O 1
ATOM 9239 N N . PRO D 4 205 ? 200.909 258.822 89.965 1.00 50.74 205 PRO E N 1
ATOM 9240 C CA . PRO D 4 205 ? 200.896 257.352 89.895 1.00 50.74 205 PRO E CA 1
ATOM 9241 C C . PRO D 4 205 ? 202.055 256.669 90.615 1.00 50.74 205 PRO E C 1
ATOM 9242 O O . PRO D 4 205 ? 202.902 256.047 89.967 1.00 50.74 205 PRO E O 1
ATOM 9246 N N . GLY D 4 206 ? 202.096 256.745 91.945 1.00 37.90 206 GLY E N 1
ATOM 9247 C CA . GLY D 4 206 ? 203.083 255.964 92.674 1.00 37.90 206 GLY E CA 1
ATOM 9248 C C . GLY D 4 206 ? 204.504 256.509 92.591 1.00 37.90 206 GLY E C 1
ATOM 9249 O O . GLY D 4 206 ? 204.741 257.688 92.328 1.00 37.90 206 GLY E O 1
ATOM 9250 N N . GLN D 4 207 ? 205.462 255.615 92.835 1.00 38.79 207 GLN E N 1
ATOM 9251 C CA . GLN D 4 207 ? 206.873 255.976 92.827 1.00 38.79 207 GLN E CA 1
ATOM 9252 C C . GLN D 4 207 ? 207.700 254.727 92.543 1.00 38.79 207 GLN E C 1
ATOM 9253 O O . GLN D 4 207 ? 207.306 253.610 92.885 1.00 38.79 207 GLN E O 1
ATOM 9259 N N . ASN D 4 208 ? 208.860 254.928 91.917 1.00 45.36 208 ASN E N 1
ATOM 9260 C CA . ASN D 4 208 ? 209.703 253.830 91.468 1.00 45.36 208 ASN E CA 1
ATOM 9261 C C . ASN D 4 208 ? 211.154 254.061 91.871 1.00 45.36 208 ASN E C 1
ATOM 9262 O O . ASN D 4 208 ? 211.619 255.203 91.933 1.00 45.36 208 ASN E O 1
ATOM 9267 N N . THR D 4 209 ? 211.859 252.968 92.173 1.00 41.39 209 THR E N 1
ATOM 9268 C CA . THR D 4 209 ? 213.297 253.003 92.427 1.00 41.39 209 THR E CA 1
ATOM 9269 C C . THR D 4 209 ? 213.976 251.814 91.748 1.00 41.39 209 THR E C 1
ATOM 9270 O O . THR D 4 209 ? 214.780 251.100 92.359 1.00 41.39 209 THR E O 1
ATOM 9274 N N . GLU D 4 210 ? 213.608 251.568 90.486 1.00 43.64 210 GLU E N 1
ATOM 9275 C CA . GLU D 4 210 ? 214.388 250.795 89.512 1.00 43.64 210 GLU E CA 1
ATOM 9276 C C . GLU D 4 210 ? 214.602 249.337 89.942 1.00 43.64 210 GLU E C 1
ATOM 9277 O O . GLU D 4 210 ? 215.711 248.904 90.254 1.00 43.64 210 GLU E O 1
ATOM 9283 N N . VAL D 4 211 ? 213.496 248.593 89.973 1.00 39.44 211 VAL E N 1
ATOM 9284 C CA . VAL D 4 211 ? 213.590 247.146 90.118 1.00 39.44 211 VAL E CA 1
ATOM 9285 C C . VAL D 4 211 ? 214.227 246.572 88.853 1.00 39.44 211 VAL E C 1
ATOM 9286 O O . VAL D 4 211 ? 213.965 247.037 87.737 1.00 39.44 211 VAL E O 1
ATOM 9290 N N . LYS D 4 212 ? 215.089 245.569 89.023 1.00 43.95 212 LYS E N 1
ATOM 9291 C CA . LYS D 4 212 ? 215.992 245.127 87.962 1.00 43.95 212 LYS E CA 1
ATOM 9292 C C . LYS D 4 212 ? 215.511 243.828 87.330 1.00 43.95 212 LYS E C 1
ATOM 9293 O O . LYS D 4 212 ? 215.618 242.765 87.961 1.00 43.95 212 LYS E O 1
ATOM 9299 N N . PRO D 4 213 ? 214.961 243.852 86.106 1.00 47.00 213 PRO E N 1
ATOM 9300 C CA . PRO D 4 213 ? 214.473 242.608 85.492 1.00 47.00 213 PRO E CA 1
ATOM 9301 C C . PRO D 4 213 ? 215.515 241.765 84.766 1.00 47.00 213 PRO E C 1
ATOM 9302 O O . PRO D 4 213 ? 215.452 240.535 84.839 1.00 47.00 213 PRO E O 1
ATOM 9306 N N . LEU D 4 214 ? 216.473 242.380 84.073 1.00 44.17 214 LEU E N 1
ATOM 9307 C CA . LEU D 4 214 ? 217.245 241.678 83.049 1.00 44.17 214 LEU E CA 1
ATOM 9308 C C . LEU D 4 214 ? 218.731 241.974 83.180 1.00 44.17 214 LEU E C 1
ATOM 9309 O O . LEU D 4 214 ? 219.180 243.076 82.848 1.00 44.17 214 LEU E O 1
ATOM 9314 N N . VAL D 4 215 ? 219.490 241.000 83.677 1.00 41.27 215 VAL E N 1
ATOM 9315 C CA . VAL D 4 215 ? 220.926 240.937 83.430 1.00 41.27 215 VAL E CA 1
ATOM 9316 C C . VAL D 4 215 ? 221.255 239.487 83.083 1.00 41.27 215 VAL E C 1
ATOM 9317 O O . VAL D 4 215 ? 222.391 239.159 82.716 1.00 41.27 215 VAL E O 1
ATOM 9321 N N . LYS D 4 216 ? 220.245 238.614 83.209 1.00 41.24 216 LYS E N 1
ATOM 9322 C CA . LYS D 4 216 ? 220.277 237.156 83.036 1.00 41.24 216 LYS E CA 1
ATOM 9323 C C . LYS D 4 216 ? 221.203 236.438 84.021 1.00 41.24 216 LYS E C 1
ATOM 9324 O O . LYS D 4 216 ? 221.462 235.240 83.854 1.00 41.24 216 LYS E O 1
ATOM 9330 N N . HIS D 4 217 ? 221.710 237.131 85.040 1.00 47.42 217 HIS E N 1
ATOM 9331 C CA . HIS D 4 217 ? 222.428 236.514 86.147 1.00 47.42 217 HIS E CA 1
ATOM 9332 C C . HIS D 4 217 ? 221.522 236.261 87.341 1.00 47.42 217 HIS E C 1
ATOM 9333 O O . HIS D 4 217 ? 221.972 235.681 88.333 1.00 47.42 217 HIS E O 1
ATOM 9340 N N . VAL D 4 218 ? 220.258 236.694 87.269 1.00 37.38 218 VAL E N 1
ATOM 9341 C CA . VAL D 4 218 ? 219.350 236.606 88.405 1.00 37.38 218 VAL E CA 1
ATOM 9342 C C . VAL D 4 218 ? 218.569 235.303 88.427 1.00 37.38 218 VAL E C 1
ATOM 9343 O O . VAL D 4 218 ? 217.810 235.063 89.375 1.00 37.38 218 VAL E O 1
ATOM 9347 N N . LEU D 4 219 ? 218.733 234.452 87.421 1.00 39.60 219 LEU E N 1
ATOM 9348 C CA . LEU D 4 219 ? 218.070 233.160 87.367 1.00 39.60 219 LEU E CA 1
ATOM 9349 C C . LEU D 4 219 ? 219.113 232.056 87.327 1.00 39.60 219 LEU E C 1
ATOM 9350 O O . LEU D 4 219 ? 220.126 232.171 86.632 1.00 39.60 219 LEU E O 1
ATOM 9355 N N . SER D 4 220 ? 218.852 230.977 88.061 1.00 47.65 220 SER E N 1
ATOM 9356 C CA . SER D 4 220 ? 219.725 229.816 88.030 1.00 47.65 220 SER E CA 1
ATOM 9357 C C . SER D 4 220 ? 219.542 229.053 86.719 1.00 47.65 220 SER E C 1
ATOM 9358 O O . SER D 4 220 ? 218.743 229.423 85.853 1.00 47.65 220 SER E O 1
ATOM 9361 N N . LYS D 4 221 ? 220.298 227.964 86.573 1.00 48.14 221 LYS E N 1
ATOM 9362 C CA . LYS D 4 221 ? 220.249 227.190 85.338 1.00 48.14 221 LYS E CA 1
ATOM 9363 C C . LYS D 4 221 ? 218.925 226.447 85.208 1.00 48.14 221 LYS E C 1
ATOM 9364 O O . LYS D 4 221 ? 218.247 226.546 84.177 1.00 48.14 221 LYS E O 1
ATOM 9370 N N . GLU D 4 222 ? 218.520 225.743 86.271 1.00 51.04 222 GLU E N 1
ATOM 9371 C CA . GLU D 4 222 ? 217.302 224.939 86.234 1.00 51.04 222 GLU E CA 1
ATOM 9372 C C . GLU D 4 222 ? 216.048 225.799 86.143 1.00 51.04 222 GLU E C 1
ATOM 9373 O O . GLU D 4 222 ? 215.032 225.351 85.597 1.00 51.04 222 GLU E O 1
ATOM 9379 N N . LEU D 4 223 ? 216.117 227.042 86.622 1.00 42.00 223 LEU E N 1
ATOM 9380 C CA . LEU D 4 223 ? 214.961 227.929 86.566 1.00 42.00 223 LEU E CA 1
ATOM 9381 C C . LEU D 4 223 ? 214.647 228.335 85.131 1.00 42.00 223 LEU E C 1
ATOM 9382 O O . LEU D 4 223 ? 213.492 228.273 84.696 1.00 42.00 223 LEU E O 1
ATOM 9387 N N . GLN D 4 224 ? 215.665 228.712 84.358 1.00 46.31 224 GLN E N 1
ATOM 9388 C CA . GLN D 4 224 ? 215.397 229.031 82.962 1.00 46.31 224 GLN E CA 1
ATOM 9389 C C . GLN D 4 224 ? 215.275 227.789 82.088 1.00 46.31 224 GLN E C 1
ATOM 9390 O O . GLN D 4 224 ? 214.678 227.881 81.010 1.00 46.31 224 GLN E O 1
ATOM 9396 N N . ILE D 4 225 ? 215.792 226.635 82.534 1.00 43.05 225 ILE E N 1
ATOM 9397 C CA . ILE D 4 225 ? 215.442 225.367 81.886 1.00 43.05 225 ILE E CA 1
ATOM 9398 C C . ILE D 4 225 ? 213.941 225.118 81.988 1.00 43.05 225 ILE E C 1
ATOM 9399 O O . ILE D 4 225 ? 213.276 224.809 80.989 1.00 43.05 225 ILE E O 1
ATOM 9404 N N . TYR D 4 226 ? 213.379 225.306 83.187 1.00 39.62 226 TYR E N 1
ATOM 9405 C CA . TYR D 4 226 ? 211.934 225.201 83.365 1.00 39.62 226 TYR E CA 1
ATOM 9406 C C . TYR D 4 226 ? 211.186 226.292 82.606 1.00 39.62 226 TYR E C 1
ATOM 9407 O O . TYR D 4 226 ? 210.096 226.036 82.084 1.00 39.62 226 TYR E O 1
ATOM 9416 N N . PHE D 4 227 ? 211.768 227.493 82.504 1.00 40.37 227 PHE E N 1
ATOM 9417 C CA . PHE D 4 227 ? 211.106 228.588 81.796 1.00 40.37 227 PHE E CA 1
ATOM 9418 C C . PHE D 4 227 ? 211.009 228.321 80.297 1.00 40.37 227 PHE E C 1
ATOM 9419 O O . PHE D 4 227 ? 209.952 228.539 79.694 1.00 40.37 227 PHE E O 1
ATOM 9427 N N . ASN D 4 228 ? 212.089 227.848 79.670 1.00 44.58 228 ASN E N 1
ATOM 9428 C CA . ASN D 4 228 ? 211.974 227.530 78.251 1.00 44.58 228 ASN E CA 1
ATOM 9429 C C . ASN D 4 228 ? 211.166 226.257 78.029 1.00 44.58 228 ASN E C 1
ATOM 9430 O O . ASN D 4 228 ? 210.466 226.148 77.016 1.00 44.58 228 ASN E O 1
ATOM 9435 N N . LYS D 4 229 ? 211.187 225.320 78.984 1.00 43.86 229 LYS E N 1
ATOM 9436 C CA . LYS D 4 229 ? 210.373 224.118 78.854 1.00 43.86 229 LYS E CA 1
ATOM 9437 C C . LYS D 4 229 ? 208.883 224.396 79.023 1.00 43.86 229 LYS E C 1
ATOM 9438 O O . LYS D 4 229 ? 208.064 223.621 78.521 1.00 43.86 229 LYS E O 1
ATOM 9444 N N . VAL D 4 230 ? 208.507 225.475 79.707 1.00 39.26 230 VAL E N 1
ATOM 9445 C CA . VAL D 4 230 ? 207.091 225.824 79.769 1.00 39.26 230 VAL E CA 1
ATOM 9446 C C . VAL D 4 230 ? 206.704 226.786 78.639 1.00 39.26 230 VAL E C 1
ATOM 9447 O O . VAL D 4 230 ? 205.569 226.744 78.155 1.00 39.26 230 VAL E O 1
ATOM 9451 N N . ILE D 4 231 ? 207.636 227.611 78.149 1.00 40.05 231 ILE E N 1
ATOM 9452 C CA . ILE D 4 231 ? 207.279 228.530 77.073 1.00 40.05 231 ILE E CA 1
ATOM 9453 C C . ILE D 4 231 ? 207.343 227.860 75.703 1.00 40.05 231 ILE E C 1
ATOM 9454 O O . ILE D 4 231 ? 206.777 228.389 74.738 1.00 40.05 231 ILE E O 1
ATOM 9459 N N . SER D 4 232 ? 207.989 226.696 75.584 1.00 39.04 232 SER E N 1
ATOM 9460 C CA . SER D 4 232 ? 208.018 226.015 74.295 1.00 39.04 232 SER E CA 1
ATOM 9461 C C . SER D 4 232 ? 206.750 225.211 74.039 1.00 39.04 232 SER E C 1
ATOM 9462 O O . SER D 4 232 ? 206.360 225.033 72.880 1.00 39.04 232 SER E O 1
ATOM 9465 N N . THR D 4 233 ? 206.097 224.723 75.090 1.00 38.17 233 THR E N 1
ATOM 9466 C CA . THR D 4 233 ? 204.890 223.919 74.948 1.00 38.17 233 THR E CA 1
ATOM 9467 C C . THR D 4 233 ? 203.611 224.714 75.167 1.00 38.17 233 THR E C 1
ATOM 9468 O O . THR D 4 233 ? 202.611 224.137 75.604 1.00 38.17 233 THR E O 1
ATOM 9472 N N . LEU D 4 234 ? 203.614 226.011 74.883 1.00 34.55 234 LEU E N 1
ATOM 9473 C CA . LEU D 4 234 ? 202.413 226.820 75.041 1.00 34.55 234 LEU E CA 1
ATOM 9474 C C . LEU D 4 234 ? 202.163 227.671 73.802 1.00 34.55 234 LEU E C 1
ATOM 9475 O O . LEU D 4 234 ? 201.021 227.851 73.380 1.00 34.55 234 LEU E O 1
ATOM 9480 N N . ALA D 4 243 ? 198.345 213.758 72.395 1.00 64.73 243 ALA E N 1
ATOM 9481 C CA . ALA D 4 243 ? 199.765 213.426 72.415 1.00 64.73 243 ALA E CA 1
ATOM 9482 C C . ALA D 4 243 ? 200.593 214.610 72.900 1.00 64.73 243 ALA E C 1
ATOM 9483 O O . ALA D 4 243 ? 201.612 214.435 73.568 1.00 64.73 243 ALA E O 1
ATOM 9485 N N . ALA D 4 244 ? 200.148 215.819 72.561 1.00 63.04 244 ALA E N 1
ATOM 9486 C CA . ALA D 4 244 ? 200.821 217.036 72.983 1.00 63.04 244 ALA E CA 1
ATOM 9487 C C . ALA D 4 244 ? 199.918 218.003 73.731 1.00 63.04 244 ALA E C 1
ATOM 9488 O O . ALA D 4 244 ? 200.419 219.005 74.253 1.00 63.04 244 ALA E O 1
ATOM 9490 N N . GLN D 4 245 ? 198.611 217.741 73.799 1.00 59.35 245 GLN E N 1
ATOM 9491 C CA . GLN D 4 245 ? 197.748 218.532 74.667 1.00 59.35 245 GLN E CA 1
ATOM 9492 C C . GLN D 4 245 ? 197.948 218.155 76.128 1.00 59.35 245 GLN E C 1
ATOM 9493 O O . GLN D 4 245 ? 197.676 218.966 77.024 1.00 59.35 245 GLN E O 1
ATOM 9499 N N . HIS D 4 246 ? 198.426 216.932 76.381 1.00 59.13 246 HIS E N 1
ATOM 9500 C CA . HIS D 4 246 ? 198.750 216.515 77.740 1.00 59.13 246 HIS E CA 1
ATOM 9501 C C . HIS D 4 246 ? 199.912 217.322 78.302 1.00 59.13 246 HIS E C 1
ATOM 9502 O O . HIS D 4 246 ? 199.885 217.728 79.468 1.00 59.13 246 HIS E O 1
ATOM 9509 N N . MET D 4 247 ? 200.933 217.585 77.480 1.00 52.27 247 MET E N 1
ATOM 9510 C CA . MET D 4 247 ? 202.048 218.415 77.925 1.00 52.27 247 MET E CA 1
ATOM 9511 C C . MET D 4 247 ? 201.625 219.867 78.115 1.00 52.27 247 MET E C 1
ATOM 9512 O O . MET D 4 247 ? 202.132 220.545 79.017 1.00 52.27 247 MET E O 1
ATOM 9517 N N . LYS D 4 248 ? 200.675 220.344 77.306 1.00 49.02 248 LYS E N 1
ATOM 9518 C CA . LYS D 4 248 ? 200.157 221.698 77.478 1.00 49.02 248 LYS E CA 1
ATOM 9519 C C . LYS D 4 248 ? 199.375 221.830 78.778 1.00 49.02 248 LYS E C 1
ATOM 9520 O O . LYS D 4 248 ? 199.532 222.818 79.505 1.00 49.02 248 LYS E O 1
ATOM 9526 N N . GLN D 4 249 ? 198.549 220.832 79.104 1.00 47.38 249 GLN E N 1
ATOM 9527 C CA . GLN D 4 249 ? 197.821 220.882 80.367 1.00 47.38 249 GLN E CA 1
ATOM 9528 C C . GLN D 4 249 ? 198.742 220.648 81.557 1.00 47.38 249 GLN E C 1
ATOM 9529 O O . GLN D 4 249 ? 198.488 221.178 82.645 1.00 47.38 249 GLN E O 1
ATOM 9535 N N . ALA D 4 250 ? 199.827 219.892 81.364 1.00 49.73 250 ALA E N 1
ATOM 9536 C CA . ALA D 4 250 ? 200.818 219.727 82.421 1.00 49.73 250 ALA E CA 1
ATOM 9537 C C . ALA D 4 250 ? 201.552 221.031 82.695 1.00 49.73 250 ALA E C 1
ATOM 9538 O O . ALA D 4 250 ? 201.802 221.373 83.855 1.00 49.73 250 ALA E O 1
ATOM 9540 N N . ALA D 4 251 ? 201.873 221.789 81.642 1.00 43.24 251 ALA E N 1
ATOM 9541 C CA . ALA D 4 251 ? 202.479 223.104 81.827 1.00 43.24 251 ALA E CA 1
ATOM 9542 C C . ALA D 4 251 ? 201.501 224.094 82.445 1.00 43.24 251 ALA E C 1
ATOM 9543 O O . ALA D 4 251 ? 201.900 224.927 83.268 1.00 43.24 251 ALA E O 1
ATOM 9545 N N . LEU D 4 252 ? 200.219 223.991 82.086 1.00 38.84 252 LEU E N 1
ATOM 9546 C CA . LEU D 4 252 ? 199.196 224.863 82.653 1.00 38.84 252 LEU E CA 1
ATOM 9547 C C . LEU D 4 252 ? 199.025 224.609 84.148 1.00 38.84 252 LEU E C 1
ATOM 9548 O O . LEU D 4 252 ? 198.993 225.550 84.951 1.00 38.84 252 LEU E O 1
ATOM 9553 N N . THR D 4 253 ? 198.974 223.337 84.545 1.00 38.55 253 THR E N 1
ATOM 9554 C CA . THR D 4 253 ? 198.830 222.995 85.954 1.00 38.55 253 THR E CA 1
ATOM 9555 C C . THR D 4 253 ? 200.125 223.232 86.731 1.00 38.55 253 THR E C 1
ATOM 9556 O O . THR D 4 253 ? 200.076 223.558 87.922 1.00 38.55 253 THR E O 1
ATOM 9560 N N . SER D 4 254 ? 201.287 223.121 86.079 1.00 39.34 254 SER E N 1
ATOM 9561 C CA . SER D 4 254 ? 202.536 223.472 86.745 1.00 39.34 254 SER E CA 1
ATOM 9562 C C . SER D 4 254 ? 202.652 224.973 86.966 1.00 39.34 254 SER E C 1
ATOM 9563 O O . SER D 4 254 ? 203.269 225.405 87.943 1.00 39.34 254 SER E O 1
ATOM 9566 N N . LEU D 4 255 ? 202.081 225.780 86.073 1.00 36.69 255 LEU E N 1
ATOM 9567 C CA . LEU D 4 255 ? 201.971 227.206 86.358 1.00 36.69 255 LEU E CA 1
ATOM 9568 C C . LEU D 4 255 ? 200.971 227.464 87.477 1.00 36.69 255 LEU E C 1
ATOM 9569 O O . LEU D 4 255 ? 201.167 228.369 88.295 1.00 36.69 255 LEU E O 1
ATOM 9574 N N . ARG D 4 256 ? 199.894 226.676 87.528 1.00 37.19 256 ARG E N 1
ATOM 9575 C CA . ARG D 4 256 ? 198.808 226.969 88.459 1.00 37.19 256 ARG E CA 1
ATOM 9576 C C . ARG D 4 256 ? 199.151 226.578 89.893 1.00 37.19 256 ARG E C 1
ATOM 9577 O O . ARG D 4 256 ? 198.796 227.295 90.834 1.00 37.19 256 ARG E O 1
ATOM 9585 N N . THR D 4 257 ? 199.834 225.451 90.092 1.00 36.54 257 THR E N 1
ATOM 9586 C CA . THR D 4 257 ? 199.968 224.886 91.432 1.00 36.54 257 THR E CA 1
ATOM 9587 C C . THR D 4 257 ? 201.366 224.958 92.023 1.00 36.54 257 THR E C 1
ATOM 9588 O O . THR D 4 257 ? 201.488 225.100 93.241 1.00 36.54 257 THR E O 1
ATOM 9592 N N . ASP D 4 258 ? 202.414 224.838 91.213 1.00 38.54 258 ASP E N 1
ATOM 9593 C CA . ASP D 4 258 ? 203.770 224.788 91.741 1.00 38.54 258 ASP E CA 1
ATOM 9594 C C . ASP D 4 258 ? 204.195 226.144 92.296 1.00 38.54 258 ASP E C 1
ATOM 9595 O O . ASP D 4 258 ? 203.708 227.197 91.875 1.00 38.54 258 ASP E O 1
ATOM 9600 N N . SER D 4 259 ? 205.107 226.104 93.261 1.00 38.87 259 SER E N 1
ATOM 9601 C CA . SER D 4 259 ? 205.641 227.297 93.895 1.00 38.87 259 SER E CA 1
ATOM 9602 C C . SER D 4 259 ? 207.145 227.353 93.676 1.00 38.87 259 SER E C 1
ATOM 9603 O O . SER D 4 259 ? 207.795 226.337 93.417 1.00 38.87 259 SER E O 1
ATOM 9606 N N . GLY D 4 260 ? 207.693 228.557 93.784 1.00 35.66 260 GLY E N 1
ATOM 9607 C CA . GLY D 4 260 ? 209.089 228.792 93.492 1.00 35.66 260 GLY E CA 1
ATOM 9608 C C . GLY D 4 260 ? 209.343 229.519 92.194 1.00 35.66 260 GLY E C 1
ATOM 9609 O O . GLY D 4 260 ? 210.506 229.646 91.793 1.00 35.66 260 GLY E O 1
ATOM 9610 N N . LEU D 4 261 ? 208.296 229.996 91.524 1.00 34.25 261 LEU E N 1
ATOM 9611 C CA . LEU D 4 261 ? 208.410 230.719 90.266 1.00 34.25 261 LEU E CA 1
ATOM 9612 C C . LEU D 4 261 ? 208.183 232.217 90.450 1.00 34.25 261 LEU E C 1
ATOM 9613 O O . LEU D 4 261 ? 207.731 232.904 89.532 1.00 34.25 261 LEU E O 1
ATOM 9618 N N . HIS D 4 262 ? 208.538 232.742 91.626 1.00 33.50 262 HIS E N 1
ATOM 9619 C CA . HIS D 4 262 ? 208.412 234.172 91.887 1.00 33.50 262 HIS E CA 1
ATOM 9620 C C . HIS D 4 262 ? 209.448 234.992 91.131 1.00 33.50 262 HIS E C 1
ATOM 9621 O O . HIS D 4 262 ? 209.322 236.218 91.066 1.00 33.50 262 HIS E O 1
ATOM 9628 N N . GLN D 4 263 ? 210.485 234.350 90.595 1.00 36.98 263 GLN E N 1
ATOM 9629 C CA . GLN D 4 263 ? 211.478 235.061 89.805 1.00 36.98 263 GLN E CA 1
ATOM 9630 C C . GLN D 4 263 ? 211.099 235.113 88.335 1.00 36.98 263 GLN E C 1
ATOM 9631 O O . GLN D 4 263 ? 211.488 236.052 87.634 1.00 36.98 263 GLN E O 1
ATOM 9637 N N . LEU D 4 264 ? 210.362 234.118 87.851 1.00 35.84 264 LEU E N 1
ATOM 9638 C CA . LEU D 4 264 ? 209.983 234.054 86.449 1.00 35.84 264 LEU E CA 1
ATOM 9639 C C . LEU D 4 264 ? 208.670 234.760 86.151 1.00 35.84 264 LEU E C 1
ATOM 9640 O O . LEU D 4 264 ? 208.316 234.887 84.975 1.00 35.84 264 LEU E O 1
ATOM 9645 N N . VAL D 4 265 ? 207.941 235.207 87.169 1.00 31.43 265 VAL E N 1
ATOM 9646 C CA . VAL D 4 265 ? 206.661 235.887 86.962 1.00 31.43 265 VAL E CA 1
ATOM 9647 C C . VAL D 4 265 ? 206.781 237.239 86.235 1.00 31.43 265 VAL E C 1
ATOM 9648 O O . VAL D 4 265 ? 205.827 237.590 85.525 1.00 31.43 265 VAL E O 1
ATOM 9652 N N . PRO D 4 266 ? 207.888 238.017 86.259 1.00 32.25 266 PRO E N 1
ATOM 9653 C CA . PRO D 4 266 ? 207.969 239.096 85.261 1.00 32.25 266 PRO E CA 1
ATOM 9654 C C . PRO D 4 266 ? 208.369 238.616 83.877 1.00 32.25 266 PRO E C 1
ATOM 9655 O O . PRO D 4 266 ? 208.054 239.300 82.895 1.00 32.25 266 PRO E O 1
ATOM 9659 N N . TYR D 4 267 ? 209.037 237.468 83.758 1.00 35.21 267 TYR E N 1
ATOM 9660 C CA . TYR D 4 267 ? 209.356 236.925 82.444 1.00 35.21 267 TYR E CA 1
ATOM 9661 C C . TYR D 4 267 ? 208.184 236.204 81.799 1.00 35.21 267 TYR E C 1
ATOM 9662 O O . TYR D 4 267 ? 208.264 235.868 80.614 1.00 35.21 267 TYR E O 1
ATOM 9671 N N . PHE D 4 268 ? 207.105 235.960 82.537 1.00 34.01 268 PHE E N 1
ATOM 9672 C CA . PHE D 4 268 ? 205.910 235.393 81.930 1.00 34.01 268 PHE E CA 1
ATOM 9673 C C . PHE D 4 268 ? 205.006 236.475 81.372 1.00 34.01 268 PHE E C 1
ATOM 9674 O O . PHE D 4 268 ? 204.441 236.308 80.291 1.00 34.01 268 PHE E O 1
ATOM 9682 N N . ILE D 4 269 ? 204.897 237.603 82.073 1.00 33.39 269 ILE E N 1
ATOM 9683 C CA . ILE D 4 269 ? 204.053 238.696 81.611 1.00 33.39 269 ILE E CA 1
ATOM 9684 C C . ILE D 4 269 ? 204.707 239.451 80.455 1.00 33.39 269 ILE E C 1
ATOM 9685 O O . ILE D 4 269 ? 204.007 240.087 79.655 1.00 33.39 269 ILE E O 1
ATOM 9690 N N . GLN D 4 270 ? 206.027 239.339 80.298 1.00 42.82 270 GLN E N 1
ATOM 9691 C CA . GLN D 4 270 ? 206.664 239.774 79.059 1.00 42.82 270 GLN E CA 1
ATOM 9692 C C . GLN D 4 270 ? 206.286 238.855 77.906 1.00 42.82 270 GLN E C 1
ATOM 9693 O O . GLN D 4 270 ? 205.772 239.307 76.876 1.00 42.82 270 GLN E O 1
ATOM 9699 N N . PHE D 4 271 ? 206.512 237.550 78.068 1.00 39.15 271 PHE E N 1
ATOM 9700 C CA . PHE D 4 271 ? 206.234 236.588 77.010 1.00 39.15 271 PHE E CA 1
ATOM 9701 C C . PHE D 4 271 ? 204.776 236.132 76.979 1.00 39.15 271 PHE E C 1
ATOM 9702 O O . PHE D 4 271 ? 204.468 235.126 76.332 1.00 39.15 271 PHE E O 1
ATOM 9710 N N . ILE D 4 272 ? 203.888 236.831 77.679 1.00 36.60 272 ILE E N 1
ATOM 9711 C CA . ILE D 4 272 ? 202.467 236.841 77.361 1.00 36.60 272 ILE E CA 1
ATOM 9712 C C . ILE D 4 272 ? 202.117 238.031 76.477 1.00 36.60 272 ILE E C 1
ATOM 9713 O O . ILE D 4 272 ? 201.404 237.881 75.483 1.00 36.60 272 ILE E O 1
ATOM 9718 N N . ALA D 4 273 ? 202.668 239.204 76.802 1.00 40.21 273 ALA E N 1
ATOM 9719 C CA . ALA D 4 273 ? 202.314 240.429 76.092 1.00 40.21 273 ALA E CA 1
ATOM 9720 C C . ALA D 4 273 ? 202.863 240.438 74.672 1.00 40.21 273 ALA E C 1
ATOM 9721 O O . ALA D 4 273 ? 202.211 240.957 73.757 1.00 40.21 273 ALA E O 1
ATOM 9723 N N . GLU D 4 274 ? 204.046 239.855 74.458 1.00 47.00 274 GLU E N 1
ATOM 9724 C CA . GLU D 4 274 ? 204.597 239.848 73.108 1.00 47.00 274 GLU E CA 1
ATOM 9725 C C . GLU D 4 274 ? 203.893 238.833 72.218 1.00 47.00 274 GLU E C 1
ATOM 9726 O O . GLU D 4 274 ? 203.715 239.091 71.024 1.00 47.00 274 GLU E O 1
ATOM 9732 N N . GLN D 4 275 ? 203.423 237.720 72.781 1.00 43.50 275 GLN E N 1
ATOM 9733 C CA . GLN D 4 275 ? 202.635 236.759 72.023 1.00 43.50 275 GLN E CA 1
ATOM 9734 C C . GLN D 4 275 ? 201.169 237.156 71.920 1.00 43.50 275 GLN E C 1
ATOM 9735 O O . GLN D 4 275 ? 200.373 236.390 71.369 1.00 43.50 275 GLN E O 1
ATOM 9741 N N . ILE D 4 276 ? 200.798 238.320 72.438 1.00 40.11 276 ILE E N 1
ATOM 9742 C CA . ILE D 4 276 ? 199.480 238.897 72.228 1.00 40.11 276 ILE E CA 1
ATOM 9743 C C . ILE D 4 276 ? 199.535 240.036 71.220 1.00 40.11 276 ILE E C 1
ATOM 9744 O O . ILE D 4 276 ? 198.772 240.056 70.254 1.00 40.11 276 ILE E O 1
ATOM 9749 N N . THR D 4 277 ? 200.451 240.983 71.410 1.00 44.98 277 THR E N 1
ATOM 9750 C CA . THR D 4 277 ? 200.544 242.123 70.508 1.00 44.98 277 THR E CA 1
ATOM 9751 C C . THR D 4 277 ? 201.416 241.848 69.290 1.00 44.98 277 THR E C 1
ATOM 9752 O O . THR D 4 277 ? 201.475 242.691 68.388 1.00 44.98 277 THR E O 1
ATOM 9756 N N . GLN D 4 278 ? 202.074 240.688 69.226 1.00 44.50 278 GLN E N 1
ATOM 9757 C CA . GLN D 4 278 ? 202.890 240.323 68.079 1.00 44.50 278 GLN E CA 1
ATOM 9758 C C . GLN D 4 278 ? 202.285 239.205 67.245 1.00 44.50 278 GLN E C 1
ATOM 9759 O O . GLN D 4 278 ? 202.613 239.092 66.061 1.00 44.50 278 GLN E O 1
ATOM 9765 N N . ASN D 4 279 ? 201.400 238.397 67.823 1.00 45.42 279 ASN E N 1
ATOM 9766 C CA . ASN D 4 279 ? 200.766 237.269 67.148 1.00 45.42 279 ASN E CA 1
ATOM 9767 C C . ASN D 4 279 ? 199.252 237.365 67.268 1.00 45.42 279 ASN E C 1
ATOM 9768 O O . ASN D 4 279 ? 198.569 236.410 67.645 1.00 45.42 279 ASN E O 1
ATOM 9773 N N . LEU D 4 280 ? 198.702 238.535 66.942 1.00 51.71 280 LEU E N 1
ATOM 9774 C CA . LEU D 4 280 ? 197.274 238.785 67.103 1.00 51.71 280 LEU E CA 1
ATOM 9775 C C . LEU D 4 280 ? 196.500 238.321 65.867 1.00 51.71 280 LEU E C 1
ATOM 9776 O O . LEU D 4 280 ? 195.741 239.089 65.266 1.00 51.71 280 LEU E O 1
ATOM 9781 N N . SER D 4 281 ? 196.717 237.077 65.442 1.00 59.98 281 SER E N 1
ATOM 9782 C CA . SER D 4 281 ? 195.927 236.513 64.350 1.00 59.98 281 SER E CA 1
ATOM 9783 C C . SER D 4 281 ? 195.462 235.083 64.574 1.00 59.98 281 SER E C 1
ATOM 9784 O O . SER D 4 281 ? 194.485 234.675 63.938 1.00 59.98 281 SER E O 1
ATOM 9787 N N . ASP D 4 282 ? 196.102 234.307 65.444 1.00 60.26 282 ASP E N 1
ATOM 9788 C CA . ASP D 4 282 ? 195.800 232.891 65.619 1.00 60.26 282 ASP E CA 1
ATOM 9789 C C . ASP D 4 282 ? 195.010 232.716 66.908 1.00 60.26 282 ASP E C 1
ATOM 9790 O O . ASP D 4 282 ? 195.504 233.041 67.992 1.00 60.26 282 ASP E O 1
ATOM 9795 N N . LEU D 4 283 ? 193.788 232.203 66.786 1.00 58.13 283 LEU E N 1
ATOM 9796 C CA . LEU D 4 283 ? 192.887 232.134 67.927 1.00 58.13 283 LEU E CA 1
ATOM 9797 C C . LEU D 4 283 ? 193.216 230.995 68.884 1.00 58.13 283 LEU E C 1
ATOM 9798 O O . LEU D 4 283 ? 192.885 231.096 70.070 1.00 58.13 283 LEU E O 1
ATOM 9803 N N . GLN D 4 284 ? 193.867 229.928 68.413 1.00 61.96 284 GLN E N 1
ATOM 9804 C CA . GLN D 4 284 ? 194.255 228.854 69.324 1.00 61.96 284 GLN E CA 1
ATOM 9805 C C . GLN D 4 284 ? 195.400 229.289 70.234 1.00 61.96 284 GLN E C 1
ATOM 9806 O O . GLN D 4 284 ? 195.412 228.957 71.427 1.00 61.96 284 GLN E O 1
ATOM 9812 N N . LEU D 4 285 ? 196.345 230.069 69.703 1.00 53.00 285 LEU E N 1
ATOM 9813 C CA . LEU D 4 285 ? 197.438 230.568 70.530 1.00 53.00 285 LEU E CA 1
ATOM 9814 C C . LEU D 4 285 ? 196.951 231.630 71.505 1.00 53.00 285 LEU E C 1
ATOM 9815 O O . LEU D 4 285 ? 197.409 231.677 72.650 1.00 53.00 285 LEU E O 1
ATOM 9820 N N . LEU D 4 286 ? 196.000 232.469 71.083 1.00 46.59 286 LEU E N 1
ATOM 9821 C CA . LEU D 4 286 ? 195.417 233.445 71.999 1.00 46.59 286 LEU E CA 1
ATOM 9822 C C . LEU D 4 286 ? 194.582 232.767 73.077 1.00 46.59 286 LEU E C 1
ATOM 9823 O O . LEU D 4 286 ? 194.572 233.220 74.230 1.00 46.59 286 LEU E O 1
ATOM 9828 N N . THR D 4 287 ? 193.917 231.661 72.728 1.00 47.43 287 THR E N 1
ATOM 9829 C CA . THR D 4 287 ? 193.205 230.861 73.717 1.00 47.43 287 THR E CA 1
ATOM 9830 C C . THR D 4 287 ? 194.170 230.254 74.730 1.00 47.43 287 THR E C 1
ATOM 9831 O O . THR D 4 287 ? 193.919 230.312 75.937 1.00 47.43 287 THR E O 1
ATOM 9835 N N . THR D 4 288 ? 195.302 229.718 74.259 1.00 45.98 288 THR E N 1
ATOM 9836 C CA . THR D 4 288 ? 196.295 229.133 75.160 1.00 45.98 288 THR E CA 1
ATOM 9837 C C . THR D 4 288 ? 196.938 230.190 76.059 1.00 45.98 288 THR E C 1
ATOM 9838 O O . THR D 4 288 ? 197.223 229.930 77.237 1.00 45.98 288 THR E O 1
ATOM 9842 N N . ILE D 4 289 ? 197.149 231.396 75.528 1.00 41.27 289 ILE E N 1
ATOM 9843 C CA . ILE D 4 289 ? 197.722 232.475 76.329 1.00 41.27 289 ILE E CA 1
ATOM 9844 C C . ILE D 4 289 ? 196.722 232.952 77.380 1.00 41.27 289 ILE E C 1
ATOM 9845 O O . ILE D 4 289 ? 197.096 233.239 78.524 1.00 41.27 289 ILE E O 1
ATOM 9850 N N . LEU D 4 290 ? 195.430 232.988 77.041 1.00 40.30 290 LEU E N 1
ATOM 9851 C CA . LEU D 4 290 ? 194.433 233.298 78.064 1.00 40.30 290 LEU E CA 1
ATOM 9852 C C . LEU D 4 290 ? 194.295 232.176 79.091 1.00 40.30 290 LEU E C 1
ATOM 9853 O O . LEU D 4 290 ? 193.995 232.446 80.263 1.00 40.30 290 LEU E O 1
ATOM 9858 N N . GLU D 4 291 ? 194.542 230.925 78.683 1.00 44.83 291 GLU E N 1
ATOM 9859 C CA . GLU D 4 291 ? 194.579 229.827 79.646 1.00 44.83 291 GLU E CA 1
ATOM 9860 C C . GLU D 4 291 ? 195.728 229.990 80.630 1.00 44.83 291 GLU E C 1
ATOM 9861 O O . GLU D 4 291 ? 195.551 229.765 81.831 1.00 44.83 291 GLU E O 1
ATOM 9867 N N . MET D 4 292 ? 196.912 230.380 80.150 1.00 40.32 292 MET E N 1
ATOM 9868 C CA . MET D 4 292 ? 198.015 230.556 81.091 1.00 40.32 292 MET E CA 1
ATOM 9869 C C . MET D 4 292 ? 197.914 231.866 81.862 1.00 40.32 292 MET E C 1
ATOM 9870 O O . MET D 4 292 ? 198.567 232.006 82.901 1.00 40.32 292 MET E O 1
ATOM 9875 N N . ILE D 4 293 ? 197.125 232.826 81.377 1.00 37.28 293 ILE E N 1
ATOM 9876 C CA . ILE D 4 293 ? 196.782 233.983 82.198 1.00 37.28 293 ILE E CA 1
ATOM 9877 C C . ILE D 4 293 ? 195.899 233.549 83.360 1.00 37.28 293 ILE E C 1
ATOM 9878 O O . ILE D 4 293 ? 196.149 233.910 84.516 1.00 37.28 293 ILE E O 1
ATOM 9883 N N . TYR D 4 294 ? 194.873 232.740 83.073 1.00 37.29 294 TYR E N 1
ATOM 9884 C CA . TYR D 4 294 ? 193.987 232.241 84.124 1.00 37.29 294 TYR E CA 1
ATOM 9885 C C . TYR D 4 294 ? 194.703 231.287 85.075 1.00 37.29 294 TYR E C 1
ATOM 9886 O O . TYR D 4 294 ? 194.355 231.219 86.259 1.00 37.29 294 TYR E O 1
ATOM 9895 N N . SER D 4 295 ? 195.708 230.560 84.584 1.00 33.29 295 SER E N 1
ATOM 9896 C CA . SER D 4 295 ? 196.424 229.606 85.425 1.00 33.29 295 SER E CA 1
ATOM 9897 C C . SER D 4 295 ? 197.314 230.314 86.436 1.00 33.29 295 SER E C 1
ATOM 9898 O O . SER D 4 295 ? 197.387 229.902 87.599 1.00 33.29 295 SER E O 1
ATOM 9901 N N . LEU D 4 296 ? 198.014 231.366 86.008 1.00 30.53 296 LEU E N 1
ATOM 9902 C CA . LEU D 4 296 ? 198.779 232.172 86.951 1.00 30.53 296 LEU E CA 1
ATOM 9903 C C . LEU D 4 296 ? 197.869 232.961 87.882 1.00 30.53 296 LEU E C 1
ATOM 9904 O O . LEU D 4 296 ? 198.217 233.180 89.046 1.00 30.53 296 LEU E O 1
ATOM 9909 N N . LEU D 4 297 ? 196.695 233.371 87.401 1.00 30.99 297 LEU E N 1
ATOM 9910 C CA . LEU D 4 297 ? 195.763 234.150 88.206 1.00 30.99 297 LEU E CA 1
ATOM 9911 C C . LEU D 4 297 ? 195.029 233.315 89.248 1.00 30.99 297 LEU E C 1
ATOM 9912 O O . LEU D 4 297 ? 194.307 233.881 90.074 1.00 30.99 297 LEU E O 1
ATOM 9917 N N . SER D 4 298 ? 195.189 231.992 89.229 1.00 29.65 298 SER E N 1
ATOM 9918 C CA . SER D 4 298 ? 194.662 231.127 90.271 1.00 29.65 298 SER E CA 1
ATOM 9919 C C . SER D 4 298 ? 195.739 230.617 91.214 1.00 29.65 298 SER E C 1
ATOM 9920 O O . SER D 4 298 ? 195.403 230.031 92.248 1.00 29.65 298 SER E O 1
ATOM 9923 N N . ASN D 4 299 ? 197.012 230.810 90.879 1.00 27.59 299 ASN E N 1
ATOM 9924 C CA . ASN D 4 299 ? 198.110 230.467 91.775 1.00 27.59 299 ASN E CA 1
ATOM 9925 C C . ASN D 4 299 ? 198.101 231.423 92.959 1.00 27.59 299 ASN E C 1
ATOM 9926 O O . ASN D 4 299 ? 198.448 232.600 92.818 1.00 27.59 299 ASN E O 1
ATOM 9931 N N . THR D 4 300 ? 197.699 230.927 94.124 1.00 27.14 300 THR E N 1
ATOM 9932 C CA . THR D 4 300 ? 197.641 231.737 95.332 1.00 27.14 300 THR E CA 1
ATOM 9933 C C . THR D 4 300 ? 198.953 231.737 96.104 1.00 27.14 300 THR E C 1
ATOM 9934 O O . THR D 4 300 ? 198.982 232.200 97.246 1.00 27.14 300 THR E O 1
ATOM 9938 N N . SER D 4 301 ? 200.031 231.228 95.512 1.00 29.97 301 SER E N 1
ATOM 9939 C CA . SER D 4 301 ? 201.342 231.211 96.144 1.00 29.97 301 SER E CA 1
ATOM 9940 C C . SER D 4 301 ? 202.314 232.199 95.514 1.00 29.97 301 SER E C 1
ATOM 9941 O O . SER D 4 301 ? 203.513 232.145 95.807 1.00 29.97 301 SER E O 1
ATOM 9944 N N . ILE D 4 302 ? 201.836 233.086 94.643 1.00 27.10 302 ILE E N 1
ATOM 9945 C CA . ILE D 4 302 ? 202.648 234.152 94.067 1.00 27.10 302 ILE E CA 1
ATOM 9946 C C . ILE D 4 302 ? 201.898 235.468 94.214 1.00 27.10 302 ILE E C 1
ATOM 9947 O O . ILE D 4 302 ? 200.663 235.504 94.160 1.00 27.10 302 ILE E O 1
ATOM 9952 N N . PHE D 4 303 ? 202.645 236.543 94.438 1.00 25.76 303 PHE E N 1
ATOM 9953 C CA . PHE D 4 303 ? 202.072 237.870 94.611 1.00 25.76 303 PHE E CA 1
ATOM 9954 C C . PHE D 4 303 ? 201.955 238.535 93.244 1.00 25.76 303 PHE E C 1
ATOM 9955 O O . PHE D 4 303 ? 202.967 238.754 92.569 1.00 25.76 303 PHE E O 1
ATOM 9963 N N . LEU D 4 304 ? 200.725 238.849 92.834 1.00 30.03 304 LEU E N 1
ATOM 9964 C CA . LEU D 4 304 ? 200.470 239.407 91.513 1.00 30.03 304 LEU E CA 1
ATOM 9965 C C . LEU D 4 304 ? 199.905 240.816 91.537 1.00 30.03 304 LEU E C 1
ATOM 9966 O O . LEU D 4 304 ? 199.631 241.372 90.468 1.00 30.03 304 LEU E O 1
ATOM 9971 N N . ASP D 4 305 ? 199.711 241.403 92.704 1.00 32.85 305 ASP E N 1
ATOM 9972 C CA . ASP D 4 305 ? 199.222 242.774 92.813 1.00 32.85 305 ASP E CA 1
ATOM 9973 C C . ASP D 4 305 ? 200.165 243.874 92.307 1.00 32.85 305 ASP E C 1
ATOM 9974 O O . ASP D 4 305 ? 199.662 244.949 91.957 1.00 32.85 305 ASP E O 1
ATOM 9979 N N . PRO D 4 306 ? 201.504 243.720 92.309 1.00 26.27 306 PRO E N 1
ATOM 9980 C CA . PRO D 4 306 ? 202.314 244.646 91.494 1.00 26.27 306 PRO E CA 1
ATOM 9981 C C . PRO D 4 306 ? 201.949 244.644 90.021 1.00 26.27 306 PRO E C 1
ATOM 9982 O O . PRO D 4 306 ? 201.825 245.712 89.408 1.00 26.27 306 PRO E O 1
ATOM 9986 N N . TYR D 4 307 ? 201.749 243.462 89.441 1.00 27.60 307 TYR E N 1
ATOM 9987 C CA . TYR D 4 307 ? 201.605 243.296 88.001 1.00 27.60 307 TYR E CA 1
ATOM 9988 C C . TYR D 4 307 ? 200.163 243.421 87.528 1.00 27.60 307 TYR E C 1
ATOM 9989 O O . TYR D 4 307 ? 199.821 242.880 86.471 1.00 27.60 307 TYR E O 1
ATOM 9998 N N . ILE D 4 308 ? 199.304 244.110 88.281 1.00 29.84 308 ILE E N 1
ATOM 9999 C CA . ILE D 4 308 ? 197.899 244.193 87.900 1.00 29.84 308 ILE E CA 1
ATOM 10000 C C . ILE D 4 308 ? 197.716 245.156 86.731 1.00 29.84 308 ILE E C 1
ATOM 10001 O O . ILE D 4 308 ? 196.831 244.961 85.890 1.00 29.84 308 ILE E O 1
ATOM 10006 N N . HIS D 4 309 ? 198.577 246.168 86.616 1.00 35.13 309 HIS E N 1
ATOM 10007 C CA . HIS D 4 309 ? 198.454 247.165 85.563 1.00 35.13 309 HIS E CA 1
ATOM 10008 C C . HIS D 4 309 ? 199.109 246.738 84.260 1.00 35.13 309 HIS E C 1
ATOM 10009 O O . HIS D 4 309 ? 198.863 247.372 83.231 1.00 35.13 309 HIS E O 1
ATOM 10016 N N . SER D 4 310 ? 199.945 245.702 84.279 1.00 29.60 310 SER E N 1
ATOM 10017 C CA . SER D 4 310 ? 200.536 245.152 83.068 1.00 29.60 310 SER E CA 1
ATOM 10018 C C . SER D 4 310 ? 199.912 243.819 82.683 1.00 29.60 310 SER E C 1
ATOM 10019 O O . SER D 4 310 ? 200.480 243.083 81.871 1.00 29.60 310 SER E O 1
ATOM 10022 N N . LEU D 4 311 ? 198.755 243.492 83.256 1.00 33.13 311 LEU E N 1
ATOM 10023 C CA . LEU D 4 311 ? 198.063 242.251 82.939 1.00 33.13 311 LEU E CA 1
ATOM 10024 C C . LEU D 4 311 ? 196.616 242.552 82.581 1.00 33.13 311 LEU E C 1
ATOM 10025 O O . LEU D 4 311 ? 195.985 241.799 81.834 1.00 33.13 311 LEU E O 1
ATOM 10030 N N . MET D 4 312 ? 196.083 243.652 83.105 1.00 40.33 312 MET E N 1
ATOM 10031 C CA . MET D 4 312 ? 194.800 244.165 82.633 1.00 40.33 312 MET E CA 1
ATOM 10032 C C . MET D 4 312 ? 194.754 244.703 81.191 1.00 40.33 312 MET E C 1
ATOM 10033 O O . MET D 4 312 ? 193.676 244.596 80.590 1.00 40.33 312 MET E O 1
ATOM 10038 N N . PRO D 4 313 ? 195.812 245.268 80.558 1.00 36.21 313 PRO E N 1
ATOM 10039 C CA . PRO D 4 313 ? 195.626 245.657 79.154 1.00 36.21 313 PRO E CA 1
ATOM 10040 C C . PRO D 4 313 ? 195.615 244.485 78.193 1.00 36.21 313 PRO E C 1
ATOM 10041 O O . PRO D 4 313 ? 195.034 244.619 77.115 1.00 36.21 313 PRO E O 1
ATOM 10045 N N . SER D 4 314 ? 196.190 243.337 78.559 1.00 34.82 314 SER E N 1
ATOM 10046 C CA . SER D 4 314 ? 196.075 242.148 77.720 1.00 34.82 314 SER E CA 1
ATOM 10047 C C . SER D 4 314 ? 194.638 241.638 77.689 1.00 34.82 314 SER E C 1
ATOM 10048 O O . SER D 4 314 ? 194.105 241.307 76.621 1.00 34.82 314 SER E O 1
ATOM 10051 N N . ILE D 4 315 ? 193.996 241.583 78.860 1.00 34.18 315 ILE E N 1
ATOM 10052 C CA . ILE D 4 315 ? 192.588 241.206 78.946 1.00 34.18 315 ILE E CA 1
ATOM 10053 C C . ILE D 4 315 ? 191.714 242.243 78.252 1.00 34.18 315 ILE E C 1
ATOM 10054 O O . ILE D 4 315 ? 190.742 241.899 77.570 1.00 34.18 315 ILE E O 1
ATOM 10059 N N . LEU D 4 316 ? 192.056 243.523 78.388 1.00 35.19 316 LEU E N 1
ATOM 10060 C CA . LEU D 4 316 ? 191.245 244.557 77.761 1.00 35.19 316 LEU E CA 1
ATOM 10061 C C . LEU D 4 316 ? 191.573 244.773 76.286 1.00 35.19 316 LEU E C 1
ATOM 10062 O O . LEU D 4 316 ? 190.876 245.551 75.629 1.00 35.19 316 LEU E O 1
ATOM 10067 N N . THR D 4 317 ? 192.606 244.119 75.747 1.00 40.15 317 THR E N 1
ATOM 10068 C CA . THR D 4 317 ? 192.872 244.192 74.319 1.00 40.15 317 THR E CA 1
ATOM 10069 C C . THR D 4 317 ? 192.528 242.913 73.573 1.00 40.15 317 THR E C 1
ATOM 10070 O O . THR D 4 317 ? 192.407 242.954 72.346 1.00 40.15 317 THR E O 1
ATOM 10074 N N . LEU D 4 318 ? 192.365 241.784 74.269 1.00 40.35 318 LEU E N 1
ATOM 10075 C CA . LEU D 4 318 ? 191.752 240.629 73.628 1.00 40.35 318 LEU E CA 1
ATOM 10076 C C . LEU D 4 318 ? 190.236 240.673 73.709 1.00 40.35 318 LEU E C 1
ATOM 10077 O O . LEU D 4 318 ? 189.570 239.845 73.082 1.00 40.35 318 LEU E O 1
ATOM 10082 N N . LEU D 4 319 ? 189.689 241.618 74.468 1.00 46.25 319 LEU E N 1
ATOM 10083 C CA . LEU D 4 319 ? 188.255 241.839 74.539 1.00 46.25 319 LEU E CA 1
ATOM 10084 C C . LEU D 4 319 ? 187.793 242.935 73.590 1.00 46.25 319 LEU E C 1
ATOM 10085 O O . LEU D 4 319 ? 186.684 242.851 73.051 1.00 46.25 319 LEU E O 1
ATOM 10090 N N . LEU D 4 320 ? 188.620 243.955 73.358 1.00 46.00 320 LEU E N 1
ATOM 10091 C CA . LEU D 4 320 ? 188.214 245.131 72.597 1.00 46.00 320 LEU E CA 1
ATOM 10092 C C . LEU D 4 320 ? 189.092 245.357 71.372 1.00 46.00 320 LEU E C 1
ATOM 10093 O O . LEU D 4 320 ? 189.336 246.502 70.986 1.00 46.00 320 LEU E O 1
ATOM 10098 N N . ALA D 4 321 ? 189.581 244.286 70.757 1.00 51.41 321 ALA E N 1
ATOM 10099 C CA . ALA D 4 321 ? 190.421 244.430 69.578 1.00 51.41 321 ALA E CA 1
ATOM 10100 C C . ALA D 4 321 ? 189.596 244.866 68.373 1.00 51.41 321 ALA E C 1
ATOM 10101 O O . ALA D 4 321 ? 188.415 244.535 68.244 1.00 51.41 321 ALA E O 1
ATOM 10103 N N . LYS D 4 322 ? 190.233 245.638 67.490 1.00 54.88 322 LYS E N 1
ATOM 10104 C CA . LYS D 4 322 ? 189.580 246.021 66.244 1.00 54.88 322 LYS E CA 1
ATOM 10105 C C . LYS D 4 322 ? 189.492 244.834 65.297 1.00 54.88 322 LYS E C 1
ATOM 10106 O O . LYS D 4 322 ? 188.498 244.671 64.580 1.00 54.88 322 LYS E O 1
ATOM 10112 N N . LYS D 4 323 ? 190.524 243.998 65.281 1.00 58.42 323 LYS E N 1
ATOM 10113 C CA . LYS D 4 323 ? 190.491 242.709 64.614 1.00 58.42 323 LYS E CA 1
ATOM 10114 C C . LYS D 4 323 ? 191.187 241.693 65.508 1.00 58.42 323 LYS E C 1
ATOM 10115 O O . LYS D 4 323 ? 192.146 242.024 66.211 1.00 58.42 323 LYS E O 1
ATOM 10121 N N . LEU D 4 324 ? 190.677 240.467 65.511 1.00 58.45 324 LEU E N 1
ATOM 10122 C CA . LEU D 4 324 ? 191.294 239.394 66.278 1.00 58.45 324 LEU E CA 1
ATOM 10123 C C . LEU D 4 324 ? 191.823 238.280 65.392 1.00 58.45 324 LEU E C 1
ATOM 10124 O O . LEU D 4 324 ? 192.999 237.912 65.500 1.00 58.45 324 LEU E O 1
ATOM 10129 N N . GLY D 4 325 ? 190.987 237.728 64.519 1.00 66.92 325 GLY E N 1
ATOM 10130 C CA . GLY D 4 325 ? 191.447 236.749 63.557 1.00 66.92 325 GLY E CA 1
ATOM 10131 C C . GLY D 4 325 ? 192.194 237.410 62.419 1.00 66.92 325 GLY E C 1
ATOM 10132 O O . GLY D 4 325 ? 193.374 237.129 62.193 1.00 66.92 325 GLY E O 1
ATOM 10133 N N . GLY D 4 326 ? 191.514 238.301 61.699 1.00 72.04 326 GLY E N 1
ATOM 10134 C CA . GLY D 4 326 ? 192.104 239.054 60.617 1.00 72.04 326 GLY E CA 1
ATOM 10135 C C . GLY D 4 326 ? 191.987 238.409 59.251 1.00 72.04 326 GLY E C 1
ATOM 10136 O O . GLY D 4 326 ? 192.065 239.110 58.237 1.00 72.04 326 GLY E O 1
ATOM 10137 N N . SER D 4 327 ? 191.804 237.087 59.197 1.00 82.02 327 SER E N 1
ATOM 10138 C CA . SER D 4 327 ? 191.657 236.340 57.950 1.00 82.02 327 SER E CA 1
ATOM 10139 C C . SER D 4 327 ? 190.273 235.702 57.945 1.00 82.02 327 SER E C 1
ATOM 10140 O O . SER D 4 327 ? 190.119 234.526 58.310 1.00 82.02 327 SER E O 1
ATOM 10143 N N . PRO D 4 328 ? 189.238 236.446 57.537 1.00 82.59 328 PRO E N 1
ATOM 10144 C CA . PRO D 4 328 ? 187.869 235.922 57.654 1.00 82.59 328 PRO E CA 1
ATOM 10145 C C . PRO D 4 328 ? 187.502 234.886 56.608 1.00 82.59 328 PRO E C 1
ATOM 10146 O O . PRO D 4 328 ? 186.505 234.178 56.816 1.00 82.59 328 PRO E O 1
ATOM 10150 N N . LYS D 4 329 ? 188.271 234.777 55.514 1.00 93.34 329 LYS E N 1
ATOM 10151 C CA . LYS D 4 329 ? 188.026 233.859 54.393 1.00 93.34 329 LYS E CA 1
ATOM 10152 C C . LYS D 4 329 ? 186.635 234.094 53.792 1.00 93.34 329 LYS E C 1
ATOM 10153 O O . LYS D 4 329 ? 185.726 233.268 53.884 1.00 93.34 329 LYS E O 1
ATOM 10159 N N . ASP D 4 330 ? 186.502 235.266 53.172 1.00 99.35 330 ASP E N 1
ATOM 10160 C CA . ASP D 4 330 ? 185.213 235.863 52.834 1.00 99.35 330 ASP E CA 1
ATOM 10161 C C . ASP D 4 330 ? 184.620 235.186 51.588 1.00 99.35 330 ASP E C 1
ATOM 10162 O O . ASP D 4 330 ? 185.051 234.104 51.175 1.00 99.35 330 ASP E O 1
ATOM 10167 N N . ASP D 4 331 ? 183.586 235.821 51.009 1.00 95.41 331 ASP E N 1
ATOM 10168 C CA . ASP D 4 331 ? 182.782 235.317 49.883 1.00 95.41 331 ASP E CA 1
ATOM 10169 C C . ASP D 4 331 ? 182.084 234.004 50.232 1.00 95.41 331 ASP E C 1
ATOM 10170 O O . ASP D 4 331 ? 181.912 233.126 49.384 1.00 95.41 331 ASP E O 1
ATOM 10175 N N . SER D 4 332 ? 181.668 233.879 51.493 1.00 85.48 332 SER E N 1
ATOM 10176 C CA . SER D 4 332 ? 180.860 232.767 51.976 1.00 85.48 332 SER E CA 1
ATOM 10177 C C . SER D 4 332 ? 180.144 233.183 53.255 1.00 85.48 332 SER E C 1
ATOM 10178 O O . SER D 4 332 ? 180.799 233.603 54.217 1.00 85.48 332 SER E O 1
ATOM 10181 N N . PRO D 4 333 ? 178.811 233.096 53.304 1.00 84.02 333 PRO E N 1
ATOM 10182 C CA . PRO D 4 333 ? 178.110 233.412 54.559 1.00 84.02 333 PRO E CA 1
ATOM 10183 C C . PRO D 4 333 ? 178.349 232.383 55.648 1.00 84.02 333 PRO E C 1
ATOM 10184 O O . PRO D 4 333 ? 178.337 232.738 56.834 1.00 84.02 333 PRO E O 1
ATOM 10188 N N . GLN D 4 334 ? 178.572 231.120 55.272 1.00 82.63 334 GLN E N 1
ATOM 10189 C CA . GLN D 4 334 ? 178.929 230.094 56.248 1.00 82.63 334 GLN E CA 1
ATOM 10190 C C . GLN D 4 334 ? 180.291 230.382 56.866 1.00 82.63 334 GLN E C 1
ATOM 10191 O O . GLN D 4 334 ? 180.470 230.236 58.080 1.00 82.63 334 GLN E O 1
ATOM 10197 N N . GLU D 4 335 ? 181.256 230.813 56.050 1.00 81.99 335 GLU E N 1
ATOM 10198 C CA . GLU D 4 335 ? 182.566 231.169 56.583 1.00 81.99 335 GLU E CA 1
ATOM 10199 C C . GLU D 4 335 ? 182.515 232.462 57.384 1.00 81.99 335 GLU E C 1
ATOM 10200 O O . GLU D 4 335 ? 183.273 232.612 58.349 1.00 81.99 335 GLU E O 1
ATOM 10206 N N . ILE D 4 336 ? 181.627 233.390 57.006 1.00 80.92 336 ILE E N 1
ATOM 10207 C CA . ILE D 4 336 ? 181.393 234.597 57.799 1.00 80.92 336 ILE E CA 1
ATOM 10208 C C . ILE D 4 336 ? 180.877 234.225 59.186 1.00 80.92 336 ILE E C 1
ATOM 10209 O O . ILE D 4 336 ? 181.385 234.708 60.206 1.00 80.92 336 ILE E O 1
ATOM 10214 N N . HIS D 4 337 ? 179.905 233.307 59.241 1.00 76.27 337 HIS E N 1
ATOM 10215 C CA . HIS D 4 337 ? 179.345 232.887 60.522 1.00 76.27 337 HIS E CA 1
ATOM 10216 C C . HIS D 4 337 ? 180.351 232.082 61.339 1.00 76.27 337 HIS E C 1
ATOM 10217 O O . HIS D 4 337 ? 180.410 232.220 62.566 1.00 76.27 337 HIS E O 1
ATOM 10224 N N . GLU D 4 338 ? 181.176 231.269 60.672 1.00 76.87 338 GLU E N 1
ATOM 10225 C CA . GLU D 4 338 ? 182.164 230.458 61.379 1.00 76.87 338 GLU E CA 1
ATOM 10226 C C . GLU D 4 338 ? 183.269 231.323 61.973 1.00 76.87 338 GLU E C 1
ATOM 10227 O O . GLU D 4 338 ? 183.661 231.135 63.131 1.00 76.87 338 GLU E O 1
ATOM 10233 N N . PHE D 4 339 ? 183.780 232.283 61.192 1.00 75.12 339 PHE E N 1
ATOM 10234 C CA . PHE D 4 339 ? 184.766 233.226 61.707 1.00 75.12 339 PHE E CA 1
ATOM 10235 C C . PHE D 4 339 ? 184.176 234.109 62.798 1.00 75.12 339 PHE E C 1
ATOM 10236 O O . PHE D 4 339 ? 184.876 234.455 63.756 1.00 75.12 339 PHE E O 1
ATOM 10244 N N . LEU D 4 340 ? 182.884 234.443 62.694 1.00 70.47 340 LEU E N 1
ATOM 10245 C CA . LEU D 4 340 ? 182.232 235.245 63.723 1.00 70.47 340 LEU E CA 1
ATOM 10246 C C . LEU D 4 340 ? 182.111 234.481 65.037 1.00 70.47 340 LEU E C 1
ATOM 10247 O O . LEU D 4 340 ? 182.351 235.047 66.109 1.00 70.47 340 LEU E O 1
ATOM 10252 N N . GLU D 4 341 ? 181.773 233.190 64.979 1.00 70.57 341 GLU E N 1
ATOM 10253 C CA . GLU D 4 341 ? 181.707 232.408 66.213 1.00 70.57 341 GLU E CA 1
ATOM 10254 C C . GLU D 4 341 ? 183.098 232.142 66.780 1.00 70.57 341 GLU E C 1
ATOM 10255 O O . GLU D 4 341 ? 183.283 232.142 68.006 1.00 70.57 341 GLU E O 1
ATOM 10261 N N . ARG D 4 342 ? 184.090 231.942 65.904 1.00 65.86 342 ARG E N 1
ATOM 10262 C CA . ARG D 4 342 ? 185.461 231.732 66.360 1.00 65.86 342 ARG E CA 1
ATOM 10263 C C . ARG D 4 342 ? 186.041 232.976 67.021 1.00 65.86 342 ARG E C 1
ATOM 10264 O O . ARG D 4 342 ? 186.805 232.860 67.985 1.00 65.86 342 ARG E O 1
ATOM 10272 N N . THR D 4 343 ? 185.688 234.166 66.538 1.00 60.31 343 THR E N 1
ATOM 10273 C CA . THR D 4 343 ? 186.154 235.384 67.182 1.00 60.31 343 THR E CA 1
ATOM 10274 C C . THR D 4 343 ? 185.253 235.836 68.324 1.00 60.31 343 THR E C 1
ATOM 10275 O O . THR D 4 343 ? 185.671 236.689 69.109 1.00 60.31 343 THR E O 1
ATOM 10279 N N . ASN D 4 344 ? 184.040 235.288 68.447 1.00 61.92 344 ASN E N 1
ATOM 10280 C CA . ASN D 4 344 ? 183.189 235.595 69.589 1.00 61.92 344 ASN E CA 1
ATOM 10281 C C . ASN D 4 344 ? 183.448 234.687 70.779 1.00 61.92 344 ASN E C 1
ATOM 10282 O O . ASN D 4 344 ? 183.143 235.078 71.914 1.00 61.92 344 ASN E O 1
ATOM 10287 N N . ALA D 4 345 ? 183.998 233.491 70.540 1.00 55.98 345 ALA E N 1
ATOM 10288 C CA . ALA D 4 345 ? 184.419 232.630 71.643 1.00 55.98 345 ALA E CA 1
ATOM 10289 C C . ALA D 4 345 ? 185.513 233.291 72.472 1.00 55.98 345 ALA E C 1
ATOM 10290 O O . ALA D 4 345 ? 185.512 233.198 73.705 1.00 55.98 345 ALA E O 1
ATOM 10292 N N . LEU D 4 346 ? 186.425 234.009 71.816 1.00 49.96 346 LEU E N 1
ATOM 10293 C CA . LEU D 4 346 ? 187.488 234.694 72.538 1.00 49.96 346 LEU E CA 1
ATOM 10294 C C . LEU D 4 346 ? 186.976 235.911 73.295 1.00 49.96 346 LEU E C 1
ATOM 10295 O O . LEU D 4 346 ? 187.483 236.206 74.380 1.00 49.96 346 LEU E O 1
ATOM 10300 N N . ARG D 4 347 ? 185.970 236.611 72.758 1.00 50.96 347 ARG E N 1
ATOM 10301 C CA . ARG D 4 347 ? 185.344 237.706 73.499 1.00 50.96 347 ARG E CA 1
ATOM 10302 C C . ARG D 4 347 ? 184.614 237.187 74.730 1.00 50.96 347 ARG E C 1
ATOM 10303 O O . ARG D 4 347 ? 184.716 237.767 75.818 1.00 50.96 347 ARG E O 1
ATOM 10311 N N . ASP D 4 348 ? 183.880 236.081 74.580 1.00 53.47 348 ASP E N 1
ATOM 10312 C CA . ASP D 4 348 ? 183.159 235.515 75.711 1.00 53.47 348 ASP E CA 1
ATOM 10313 C C . ASP D 4 348 ? 184.087 234.868 76.730 1.00 53.47 348 ASP E C 1
ATOM 10314 O O . ASP D 4 348 ? 183.709 234.745 77.899 1.00 53.47 348 ASP E O 1
ATOM 10319 N N . PHE D 4 349 ? 185.287 234.454 76.320 1.00 48.71 349 PHE E N 1
ATOM 10320 C CA . PHE D 4 349 ? 186.240 233.923 77.288 1.00 48.71 349 PHE E CA 1
ATOM 10321 C C . PHE D 4 349 ? 187.000 235.039 77.997 1.00 48.71 349 PHE E C 1
ATOM 10322 O O . PHE D 4 349 ? 187.186 234.981 79.217 1.00 48.71 349 PHE E O 1
ATOM 10330 N N . ALA D 4 350 ? 187.449 236.057 77.259 1.00 41.14 350 ALA E N 1
ATOM 10331 C CA . ALA D 4 350 ? 188.186 237.153 77.873 1.00 41.14 350 ALA E CA 1
ATOM 10332 C C . ALA D 4 350 ? 187.292 238.058 78.707 1.00 41.14 350 ALA E C 1
ATOM 10333 O O . ALA D 4 350 ? 187.792 238.729 79.615 1.00 41.14 350 ALA E O 1
ATOM 10335 N N . ALA D 4 351 ? 185.987 238.098 78.424 1.00 43.97 351 ALA E N 1
ATOM 10336 C CA . ALA D 4 351 ? 185.083 238.842 79.292 1.00 43.97 351 ALA E CA 1
ATOM 10337 C C . ALA D 4 351 ? 184.878 238.131 80.619 1.00 43.97 351 ALA E C 1
ATOM 10338 O O . ALA D 4 351 ? 184.735 238.787 81.656 1.00 43.97 351 ALA E O 1
ATOM 10340 N N . SER D 4 352 ? 184.892 236.801 80.616 1.00 42.56 352 SER E N 1
ATOM 10341 C CA . SER D 4 352 ? 184.792 236.025 81.842 1.00 42.56 352 SER E CA 1
ATOM 10342 C C . SER D 4 352 ? 186.154 235.751 82.461 1.00 42.56 352 SER E C 1
ATOM 10343 O O . SER D 4 352 ? 186.246 234.972 83.414 1.00 42.56 352 SER E O 1
ATOM 10346 N N . LEU D 4 353 ? 187.209 236.369 81.933 1.00 34.81 353 LEU E N 1
ATOM 10347 C CA . LEU D 4 353 ? 188.479 236.485 82.630 1.00 34.81 353 LEU E CA 1
ATOM 10348 C C . LEU D 4 353 ? 188.663 237.858 83.253 1.00 34.81 353 LEU E C 1
ATOM 10349 O O . LEU D 4 353 ? 189.497 238.011 84.151 1.00 34.81 353 LEU E O 1
ATOM 10354 N N . LEU D 4 354 ? 187.900 238.852 82.796 1.00 36.18 354 LEU E N 1
ATOM 10355 C CA . LEU D 4 354 ? 187.908 240.163 83.434 1.00 36.18 354 LEU E CA 1
ATOM 10356 C C . LEU D 4 354 ? 187.136 240.131 84.746 1.00 36.18 354 LEU E C 1
ATOM 10357 O O . LEU D 4 354 ? 187.519 240.793 85.718 1.00 36.18 354 LEU E O 1
ATOM 10362 N N . ASP D 4 355 ? 186.051 239.358 84.799 1.00 38.88 355 ASP E N 1
ATOM 10363 C CA . ASP D 4 355 ? 185.313 239.206 86.044 1.00 38.88 355 ASP E CA 1
ATOM 10364 C C . ASP D 4 355 ? 186.075 238.357 87.051 1.00 38.88 355 ASP E C 1
ATOM 10365 O O . ASP D 4 355 ? 185.844 238.486 88.256 1.00 38.88 355 ASP E O 1
ATOM 10370 N N . TYR D 4 356 ? 186.982 237.499 86.582 1.00 33.63 356 TYR E N 1
ATOM 10371 C CA . TYR D 4 356 ? 187.805 236.720 87.498 1.00 33.63 356 TYR E CA 1
ATOM 10372 C C . TYR D 4 356 ? 188.851 237.584 88.192 1.00 33.63 356 TYR E C 1
ATOM 10373 O O . TYR D 4 356 ? 189.253 237.275 89.317 1.00 33.63 356 TYR E O 1
ATOM 10382 N N . VAL D 4 357 ? 189.295 238.669 87.551 1.00 32.16 357 VAL E N 1
ATOM 10383 C CA . VAL D 4 357 ? 190.328 239.524 88.128 1.00 32.16 357 VAL E CA 1
ATOM 10384 C C . VAL D 4 357 ? 189.728 240.726 88.855 1.00 32.16 357 VAL E C 1
ATOM 10385 O O . VAL D 4 357 ? 190.453 241.436 89.571 1.00 32.16 357 VAL E O 1
ATOM 10389 N N . LEU D 4 358 ? 188.425 240.959 88.726 1.00 36.64 358 LEU E N 1
ATOM 10390 C CA . LEU D 4 358 ? 187.738 241.915 89.581 1.00 36.64 358 LEU E CA 1
ATOM 10391 C C . LEU D 4 358 ? 187.319 241.308 90.913 1.00 36.64 358 LEU E C 1
ATOM 10392 O O . LEU D 4 358 ? 186.845 242.039 91.788 1.00 36.64 358 LEU E O 1
ATOM 10397 N N . LYS D 4 359 ? 187.477 239.996 91.079 1.00 36.20 359 LYS E N 1
ATOM 10398 C CA . LYS D 4 359 ? 187.200 239.312 92.333 1.00 36.20 359 LYS E CA 1
ATOM 10399 C C . LYS D 4 359 ? 188.431 238.691 92.969 1.00 36.20 359 LYS E C 1
ATOM 10400 O O . LYS D 4 359 ? 188.451 238.513 94.188 1.00 36.20 359 LYS E O 1
ATOM 10406 N N . LYS D 4 360 ? 189.450 238.343 92.176 1.00 36.42 360 LYS E N 1
ATOM 10407 C CA . LYS D 4 360 ? 190.712 237.868 92.733 1.00 36.42 360 LYS E CA 1
ATOM 10408 C C . LYS D 4 360 ? 191.439 238.981 93.478 1.00 36.42 360 LYS E C 1
ATOM 10409 O O . LYS D 4 360 ? 192.090 238.724 94.498 1.00 36.42 360 LYS E O 1
ATOM 10415 N N . PHE D 4 361 ? 191.302 240.226 93.017 1.00 39.19 361 PHE E N 1
ATOM 10416 C CA . PHE D 4 361 ? 191.944 241.385 93.632 1.00 39.19 361 PHE E CA 1
ATOM 10417 C C . PHE D 4 361 ? 190.875 242.375 94.084 1.00 39.19 361 PHE E C 1
ATOM 10418 O O . PHE D 4 361 ? 190.618 243.373 93.395 1.00 39.19 361 PHE E O 1
ATOM 10426 N N . PRO D 4 362 ? 190.232 242.140 95.235 1.00 39.46 362 PRO E N 1
ATOM 10427 C CA . PRO D 4 362 ? 189.286 243.135 95.754 1.00 39.46 362 PRO E CA 1
ATOM 10428 C C . PRO D 4 362 ? 189.953 244.252 96.534 1.00 39.46 362 PRO E C 1
ATOM 10429 O O . PRO D 4 362 ? 189.298 245.266 96.811 1.00 39.46 362 PRO E O 1
ATOM 10433 N N . GLN D 4 363 ? 191.229 244.100 96.895 1.00 43.80 363 GLN E N 1
ATOM 10434 C CA . GLN D 4 363 ? 191.955 245.173 97.559 1.00 43.80 363 GLN E CA 1
ATOM 10435 C C . GLN D 4 363 ? 192.289 246.312 96.606 1.00 43.80 363 GLN E C 1
ATOM 10436 O O . GLN D 4 363 ? 192.543 247.430 97.063 1.00 43.80 363 GLN E O 1
ATOM 10442 N N . ALA D 4 364 ? 192.289 246.056 95.301 1.00 44.95 364 ALA E N 1
ATOM 10443 C CA . ALA D 4 364 ? 192.514 247.087 94.304 1.00 44.95 364 ALA E CA 1
ATOM 10444 C C . ALA D 4 364 ? 191.217 247.703 93.803 1.00 44.95 364 ALA E C 1
ATOM 10445 O O . ALA D 4 364 ? 191.232 248.394 92.781 1.00 44.95 364 ALA E O 1
ATOM 10447 N N . TYR D 4 365 ? 190.100 247.458 94.490 1.00 46.73 365 TYR E N 1
ATOM 10448 C CA . TYR D 4 365 ? 188.846 248.117 94.153 1.00 46.73 365 TYR E CA 1
ATOM 10449 C C . TYR D 4 365 ? 188.967 249.615 94.401 1.00 46.73 365 TYR E C 1
ATOM 10450 O O . TYR D 4 365 ? 189.747 250.061 95.248 1.00 46.73 365 TYR E O 1
ATOM 10459 N N . LYS D 4 366 ? 188.202 250.384 93.618 1.00 46.86 366 LYS E N 1
ATOM 10460 C CA . LYS D 4 366 ? 188.350 251.819 93.356 1.00 46.86 366 LYS E CA 1
ATOM 10461 C C . LYS D 4 366 ? 189.683 252.168 92.693 1.00 46.86 366 LYS E C 1
ATOM 10462 O O . LYS D 4 366 ? 190.062 253.344 92.659 1.00 46.86 366 LYS E O 1
ATOM 10468 N N . SER D 4 367 ? 190.400 251.176 92.158 1.00 45.58 367 SER E N 1
ATOM 10469 C CA . SER D 4 367 ? 191.581 251.413 91.339 1.00 45.58 367 SER E CA 1
ATOM 10470 C C . SER D 4 367 ? 191.634 250.560 90.082 1.00 45.58 367 SER E C 1
ATOM 10471 O O . SER D 4 367 ? 192.488 250.823 89.232 1.00 45.58 367 SER E O 1
ATOM 10474 N N . LEU D 4 368 ? 190.776 249.548 89.928 1.00 41.01 368 LEU E N 1
ATOM 10475 C CA . LEU D 4 368 ? 190.578 248.934 88.626 1.00 41.01 368 LEU E CA 1
ATOM 10476 C C . LEU D 4 368 ? 189.108 248.728 88.297 1.00 41.01 368 LEU E C 1
ATOM 10477 O O . LEU D 4 368 ? 188.800 248.316 87.178 1.00 41.01 368 LEU E O 1
ATOM 10482 N N . LYS D 4 369 ? 188.198 249.001 89.216 1.00 40.77 369 LYS E N 1
ATOM 10483 C CA . LYS D 4 369 ? 186.802 249.052 88.796 1.00 40.77 369 LYS E CA 1
ATOM 10484 C C . LYS D 4 369 ? 186.499 250.343 88.024 1.00 40.77 369 LYS E C 1
ATOM 10485 O O . LYS D 4 369 ? 185.964 250.235 86.908 1.00 40.77 369 LYS E O 1
ATOM 10491 N N . PRO D 4 370 ? 186.819 251.564 88.514 1.00 42.59 370 PRO E N 1
ATOM 10492 C CA . PRO D 4 370 ? 186.525 252.737 87.676 1.00 42.59 370 PRO E CA 1
ATOM 10493 C C . PRO D 4 370 ? 187.430 252.849 86.467 1.00 42.59 370 PRO E C 1
ATOM 10494 O O . PRO D 4 370 ? 186.987 253.375 85.443 1.00 42.59 370 PRO E O 1
ATOM 10498 N N . ARG D 4 371 ? 188.652 252.314 86.531 1.00 42.80 371 ARG E N 1
ATOM 10499 C CA . ARG D 4 371 ? 189.544 252.347 85.375 1.00 42.80 371 ARG E CA 1
ATOM 10500 C C . ARG D 4 371 ? 189.027 251.464 84.242 1.00 42.80 371 ARG E C 1
ATOM 10501 O O . ARG D 4 371 ? 188.992 251.894 83.083 1.00 42.80 371 ARG E O 1
ATOM 10509 N N . VAL D 4 372 ? 188.578 250.247 84.561 1.00 39.00 372 VAL E N 1
ATOM 10510 C CA . VAL D 4 372 ? 188.072 249.350 83.524 1.00 39.00 372 VAL E CA 1
ATOM 10511 C C . VAL D 4 372 ? 186.710 249.816 83.016 1.00 39.00 372 VAL E C 1
ATOM 10512 O O . VAL D 4 372 ? 186.451 249.785 81.804 1.00 39.00 372 VAL E O 1
ATOM 10516 N N . THR D 4 373 ? 185.830 250.302 83.907 1.00 40.10 373 THR E N 1
ATOM 10517 C CA . THR D 4 373 ? 184.558 250.796 83.382 1.00 40.10 373 THR E CA 1
ATOM 10518 C C . THR D 4 373 ? 184.719 252.119 82.636 1.00 40.10 373 THR E C 1
ATOM 10519 O O . THR D 4 373 ? 183.930 252.395 81.729 1.00 40.10 373 THR E O 1
ATOM 10523 N N . ARG D 4 374 ? 185.779 252.886 82.911 1.00 43.19 374 ARG E N 1
ATOM 10524 C CA . ARG D 4 374 ? 186.077 254.062 82.110 1.00 43.19 374 ARG E CA 1
ATOM 10525 C C . ARG D 4 374 ? 186.650 253.682 80.756 1.00 43.19 374 ARG E C 1
ATOM 10526 O O . ARG D 4 374 ? 186.344 254.342 79.760 1.00 43.19 374 ARG E O 1
ATOM 10534 N N . THR D 4 375 ? 187.456 252.616 80.705 1.00 40.86 375 THR E N 1
ATOM 10535 C CA . THR D 4 375 ? 187.939 252.097 79.428 1.00 40.86 375 THR E CA 1
ATOM 10536 C C . THR D 4 375 ? 186.786 251.602 78.566 1.00 40.86 375 THR E C 1
ATOM 10537 O O . THR D 4 375 ? 186.735 251.869 77.359 1.00 40.86 375 THR E O 1
ATOM 10541 N N . LEU D 4 376 ? 185.830 250.904 79.181 1.00 42.76 376 LEU E N 1
ATOM 10542 C CA . LEU D 4 376 ? 184.697 250.377 78.427 1.00 42.76 376 LEU E CA 1
ATOM 10543 C C . LEU D 4 376 ? 183.741 251.488 78.004 1.00 42.76 376 LEU E C 1
ATOM 10544 O O . LEU D 4 376 ? 183.194 251.449 76.897 1.00 42.76 376 LEU E O 1
ATOM 10549 N N . LEU D 4 377 ? 183.542 252.495 78.859 1.00 46.21 377 LEU E N 1
ATOM 10550 C CA . LEU D 4 377 ? 182.703 253.628 78.487 1.00 46.21 377 LEU E CA 1
ATOM 10551 C C . LEU D 4 377 ? 183.369 254.497 77.424 1.00 46.21 377 LEU E C 1
ATOM 10552 O O . LEU D 4 377 ? 182.676 255.108 76.603 1.00 46.21 377 LEU E O 1
ATOM 10557 N N . LYS D 4 378 ? 184.702 254.548 77.409 1.00 50.35 378 LYS E N 1
ATOM 10558 C CA . LYS D 4 378 ? 185.419 255.319 76.402 1.00 50.35 378 LYS E CA 1
ATOM 10559 C C . LYS D 4 378 ? 185.432 254.605 75.060 1.00 50.35 378 LYS E C 1
ATOM 10560 O O . LYS D 4 378 ? 185.291 255.243 74.011 1.00 50.35 378 LYS E O 1
ATOM 10566 N N . THR D 4 379 ? 185.596 253.284 75.076 1.00 53.76 379 THR E N 1
ATOM 10567 C CA . THR D 4 379 ? 185.635 252.508 73.847 1.00 53.76 379 THR E CA 1
ATOM 10568 C C . THR D 4 379 ? 184.237 252.290 73.271 1.00 53.76 379 THR E C 1
ATOM 10569 O O . THR D 4 379 ? 184.084 252.188 72.050 1.00 53.76 379 THR E O 1
ATOM 10573 N N . PHE D 4 380 ? 183.206 252.294 74.117 1.00 62.51 380 PHE E N 1
ATOM 10574 C CA . PHE D 4 380 ? 181.849 252.007 73.664 1.00 62.51 380 PHE E CA 1
ATOM 10575 C C . PHE D 4 380 ? 181.174 253.205 73.005 1.00 62.51 380 PHE E C 1
ATOM 10576 O O . PHE D 4 380 ? 180.365 253.022 72.090 1.00 62.51 380 PHE E O 1
ATOM 10584 N N . LEU D 4 381 ? 181.481 254.425 73.444 1.00 60.60 381 LEU E N 1
ATOM 10585 C CA . LEU D 4 381 ? 180.686 255.602 73.077 1.00 60.60 381 LEU E CA 1
ATOM 10586 C C . LEU D 4 381 ? 181.241 256.264 71.814 1.00 60.60 381 LEU E C 1
ATOM 10587 O O . LEU D 4 381 ? 181.753 257.385 71.830 1.00 60.60 381 LEU E O 1
ATOM 10592 N N . ASP D 4 382 ? 181.105 255.553 70.697 1.00 68.56 382 ASP E N 1
ATOM 10593 C CA . ASP D 4 382 ? 181.527 256.063 69.397 1.00 68.56 382 ASP E CA 1
ATOM 10594 C C . ASP D 4 382 ? 180.758 255.323 68.307 1.00 68.56 382 ASP E C 1
ATOM 10595 O O . ASP D 4 382 ? 180.001 254.388 68.579 1.00 68.56 382 ASP E O 1
ATOM 10600 N N . ILE D 4 383 ? 180.963 255.753 67.064 1.00 70.71 383 ILE E N 1
ATOM 10601 C CA . ILE D 4 383 ? 180.272 255.194 65.912 1.00 70.71 383 ILE E CA 1
ATOM 10602 C C . ILE D 4 383 ? 181.213 254.384 65.027 1.00 70.71 383 ILE E C 1
ATOM 10603 O O . ILE D 4 383 ? 180.808 253.376 64.444 1.00 70.71 383 ILE E O 1
ATOM 10608 N N . ASN D 4 384 ? 182.480 254.786 64.941 1.00 77.36 384 ASN E N 1
ATOM 10609 C CA . ASN D 4 384 ? 183.387 254.316 63.902 1.00 77.36 384 ASN E CA 1
ATOM 10610 C C . ASN D 4 384 ? 184.131 253.035 64.273 1.00 77.36 384 ASN E C 1
ATOM 10611 O O . ASN D 4 384 ? 185.222 252.793 63.743 1.00 77.36 384 ASN E O 1
ATOM 10616 N N . ARG D 4 385 ? 183.579 252.212 65.157 1.00 71.02 385 ARG E N 1
ATOM 10617 C CA . ARG D 4 385 ? 184.217 250.962 65.544 1.00 71.02 385 ARG E CA 1
ATOM 10618 C C . ARG D 4 385 ? 183.557 249.773 64.854 1.00 71.02 385 ARG E C 1
ATOM 10619 O O . ARG D 4 385 ? 182.422 249.846 64.379 1.00 71.02 385 ARG E O 1
ATOM 10627 N N . VAL D 4 386 ? 184.296 248.665 64.808 1.00 60.77 386 VAL E N 1
ATOM 10628 C CA . VAL D 4 386 ? 183.827 247.422 64.205 1.00 60.77 386 VAL E CA 1
ATOM 10629 C C . VAL D 4 386 ? 182.887 246.753 65.207 1.00 60.77 386 VAL E C 1
ATOM 10630 O O . VAL D 4 386 ? 182.876 247.119 66.388 1.00 60.77 386 VAL E O 1
ATOM 10634 N N . PHE D 4 387 ? 182.086 245.788 64.736 1.00 64.78 387 PHE E N 1
ATOM 10635 C CA . PHE D 4 387 ? 181.064 245.134 65.554 1.00 64.78 387 PHE E CA 1
ATOM 10636 C C . PHE D 4 387 ? 181.660 244.380 66.740 1.00 64.78 387 PHE E C 1
ATOM 10637 O O . PHE D 4 387 ? 181.083 244.394 67.837 1.00 64.78 387 PHE E O 1
ATOM 10645 N N . GLY D 4 388 ? 182.791 243.699 66.533 1.00 56.31 388 GLY E N 1
ATOM 10646 C CA . GLY D 4 388 ? 183.349 242.853 67.575 1.00 56.31 388 GLY E CA 1
ATOM 10647 C C . GLY D 4 388 ? 183.847 243.623 68.779 1.00 56.31 388 GLY E C 1
ATOM 10648 O O . GLY D 4 388 ? 183.791 243.122 69.907 1.00 56.31 388 GLY E O 1
ATOM 10649 N N . THR D 4 389 ? 184.299 244.860 68.567 1.00 59.38 389 THR E N 1
ATOM 10650 C CA . THR D 4 389 ? 184.681 245.716 69.683 1.00 59.38 389 THR E CA 1
ATOM 10651 C C . THR D 4 389 ? 183.459 246.123 70.502 1.00 59.38 389 THR E C 1
ATOM 10652 O O . THR D 4 389 ? 183.519 246.165 71.737 1.00 59.38 389 THR E O 1
ATOM 10656 N N . TYR D 4 390 ? 182.325 246.369 69.835 1.00 67.95 390 TYR E N 1
ATOM 10657 C CA . TYR D 4 390 ? 181.084 246.664 70.550 1.00 67.95 390 TYR E CA 1
ATOM 10658 C C . TYR D 4 390 ? 180.580 245.446 71.314 1.00 67.95 390 TYR E C 1
ATOM 10659 O O . TYR D 4 390 ? 180.043 245.579 72.421 1.00 67.95 390 TYR E O 1
ATOM 10668 N N . TYR D 4 391 ? 180.751 244.253 70.738 1.00 61.55 391 TYR E N 1
ATOM 10669 C CA . TYR D 4 391 ? 180.356 243.025 71.422 1.00 61.55 391 TYR E CA 1
ATOM 10670 C C . TYR D 4 391 ? 181.213 242.779 72.658 1.00 61.55 391 TYR E C 1
ATOM 10671 O O . TYR D 4 391 ? 180.691 242.411 73.719 1.00 61.55 391 TYR E O 1
ATOM 10680 N N . GLY D 4 392 ? 182.528 242.989 72.537 1.00 54.05 392 GLY E N 1
ATOM 10681 C CA . GLY D 4 392 ? 183.403 242.875 73.692 1.00 54.05 392 GLY E CA 1
ATOM 10682 C C . GLY D 4 392 ? 183.112 243.915 74.757 1.00 54.05 392 GLY E C 1
ATOM 10683 O O . GLY D 4 392 ? 183.177 243.623 75.954 1.00 54.05 392 GLY E O 1
ATOM 10684 N N . CYS D 4 393 ? 182.753 245.134 74.333 1.00 59.10 393 CYS E N 1
ATOM 10685 C CA . CYS D 4 393 ? 182.373 246.185 75.273 1.00 59.10 393 CYS E CA 1
ATOM 10686 C C . CYS D 4 393 ? 181.104 245.823 76.034 1.00 59.10 393 CYS E C 1
ATOM 10687 O O . CYS D 4 393 ? 181.037 245.994 77.256 1.00 59.10 393 CYS E O 1
ATOM 10690 N N . LEU D 4 394 ? 180.094 245.301 75.333 1.00 62.54 394 LEU E N 1
ATOM 10691 C CA . LEU D 4 394 ? 178.844 244.969 76.007 1.00 62.54 394 LEU E CA 1
ATOM 10692 C C . LEU D 4 394 ? 178.984 243.733 76.885 1.00 62.54 394 LEU E C 1
ATOM 10693 O O . LEU D 4 394 ? 178.338 243.648 77.935 1.00 62.54 394 LEU E O 1
ATOM 10698 N N . LYS D 4 395 ? 179.855 242.790 76.516 1.00 60.95 395 LYS E N 1
ATOM 10699 C CA . LYS D 4 395 ? 180.081 241.651 77.401 1.00 60.95 395 LYS E CA 1
ATOM 10700 C C . LYS D 4 395 ? 180.904 242.043 78.626 1.00 60.95 395 LYS E C 1
ATOM 10701 O O . LYS D 4 395 ? 180.681 241.503 79.719 1.00 60.95 395 LYS E O 1
ATOM 10707 N N . GLY D 4 396 ? 181.839 242.987 78.475 1.00 61.43 396 GLY E N 1
ATOM 10708 C CA . GLY D 4 396 ? 182.520 243.532 79.637 1.00 61.43 396 GLY E CA 1
ATOM 10709 C C . GLY D 4 396 ? 181.608 244.354 80.526 1.00 61.43 396 GLY E C 1
ATOM 10710 O O . GLY D 4 396 ? 181.832 244.444 81.736 1.00 61.43 396 GLY E O 1
ATOM 10711 N N . VAL D 4 397 ? 180.589 244.982 79.939 1.00 64.09 397 VAL E N 1
ATOM 10712 C CA . VAL D 4 397 ? 179.542 245.615 80.735 1.00 64.09 397 VAL E CA 1
ATOM 10713 C C . VAL D 4 397 ? 178.735 244.551 81.473 1.00 64.09 397 VAL E C 1
ATOM 10714 O O . VAL D 4 397 ? 178.370 244.725 82.644 1.00 64.09 397 VAL E O 1
ATOM 10718 N N . SER D 4 398 ? 178.495 243.413 80.812 1.00 62.49 398 SER E N 1
ATOM 10719 C CA . SER D 4 398 ? 177.720 242.326 81.405 1.00 62.49 398 SER E CA 1
ATOM 10720 C C . SER D 4 398 ? 178.441 241.688 82.586 1.00 62.49 398 SER E C 1
ATOM 10721 O O . SER D 4 398 ? 177.797 241.265 83.553 1.00 62.49 398 SER E O 1
ATOM 10724 N N . VAL D 4 399 ? 179.777 241.613 82.539 1.00 56.40 399 VAL E N 1
ATOM 10725 C CA . VAL D 4 399 ? 180.508 241.028 83.664 1.00 56.40 399 VAL E CA 1
ATOM 10726 C C . VAL D 4 399 ? 180.795 242.030 84.770 1.00 56.40 399 VAL E C 1
ATOM 10727 O O . VAL D 4 399 ? 181.504 241.694 85.728 1.00 56.40 399 VAL E O 1
ATOM 10731 N N . LEU D 4 400 ? 180.270 243.249 84.673 1.00 67.63 400 LEU E N 1
ATOM 10732 C CA . LEU D 4 400 ? 180.150 244.124 85.827 1.00 67.63 400 LEU E CA 1
ATOM 10733 C C . LEU D 4 400 ? 178.831 243.830 86.538 1.00 67.63 400 LEU E C 1
ATOM 10734 O O . LEU D 4 400 ? 178.132 242.862 86.226 1.00 67.63 400 LEU E O 1
ATOM 10739 N N . GLU D 4 401 ? 178.467 244.678 87.498 1.00 73.64 401 GLU E N 1
ATOM 10740 C CA . GLU D 4 401 ? 177.234 244.454 88.237 1.00 73.64 401 GLU E CA 1
ATOM 10741 C C . GLU D 4 401 ? 176.704 245.769 88.783 1.00 73.64 401 GLU E C 1
ATOM 10742 O O . GLU D 4 401 ? 177.429 246.760 88.900 1.00 73.64 401 GLU E O 1
ATOM 10748 N N . GLY D 4 402 ? 175.412 245.761 89.104 1.00 75.82 402 GLY E N 1
ATOM 10749 C CA . GLY D 4 402 ? 174.823 246.830 89.886 1.00 75.82 402 GLY E CA 1
ATOM 10750 C C . GLY D 4 402 ? 174.579 248.113 89.107 1.00 75.82 402 GLY E C 1
ATOM 10751 O O . GLY D 4 402 ? 174.346 248.112 87.893 1.00 75.82 402 GLY E O 1
ATOM 10752 N N . GLU D 4 403 ? 174.669 249.230 89.841 1.00 75.65 403 GLU E N 1
ATOM 10753 C CA . GLU D 4 403 ? 174.298 250.553 89.347 1.00 75.65 403 GLU E CA 1
ATOM 10754 C C . GLU D 4 403 ? 175.165 251.015 88.182 1.00 75.65 403 GLU E C 1
ATOM 10755 O O . GLU D 4 403 ? 174.718 251.863 87.398 1.00 75.65 403 GLU E O 1
ATOM 10761 N N . SER D 4 404 ? 176.382 250.468 88.056 1.00 73.46 404 SER E N 1
ATOM 10762 C CA . SER D 4 404 ? 177.235 250.744 86.903 1.00 73.46 404 SER E CA 1
ATOM 10763 C C . SER D 4 404 ? 176.549 250.357 85.598 1.00 73.46 404 SER E C 1
ATOM 10764 O O . SER D 4 404 ? 176.632 251.094 84.608 1.00 73.46 404 SER E O 1
ATOM 10767 N N . ILE D 4 405 ? 175.835 249.227 85.594 1.00 73.61 405 ILE E N 1
ATOM 10768 C CA . ILE D 4 405 ? 175.021 248.866 84.436 1.00 73.61 405 ILE E CA 1
ATOM 10769 C C . ILE D 4 405 ? 173.885 249.868 84.263 1.00 73.61 405 ILE E C 1
ATOM 10770 O O . ILE D 4 405 ? 173.610 250.329 83.145 1.00 73.61 405 ILE E O 1
ATOM 10775 N N . ARG D 4 406 ? 173.277 250.291 85.381 1.00 76.94 406 ARG E N 1
ATOM 10776 C CA . ARG D 4 406 ? 172.333 251.406 85.364 1.00 76.94 406 ARG E CA 1
ATOM 10777 C C . ARG D 4 406 ? 172.992 252.692 84.890 1.00 76.94 406 ARG E C 1
ATOM 10778 O O . ARG D 4 406 ? 172.333 253.530 84.263 1.00 76.94 406 ARG E O 1
ATOM 10786 N N . PHE D 4 407 ? 174.303 252.835 85.123 1.00 74.03 407 PHE E N 1
ATOM 10787 C CA . PHE D 4 407 ? 175.047 253.991 84.643 1.00 74.03 407 PHE E CA 1
ATOM 10788 C C . PHE D 4 407 ? 175.138 254.041 83.121 1.00 74.03 407 PHE E C 1
ATOM 10789 O O . PHE D 4 407 ? 175.453 255.101 82.571 1.00 74.03 407 PHE E O 1
ATOM 10797 N N . PHE D 4 408 ? 174.871 252.932 82.427 1.00 69.11 408 PHE E N 1
ATOM 10798 C CA . PHE D 4 408 ? 174.796 252.942 80.974 1.00 69.11 408 PHE E CA 1
ATOM 10799 C C . PHE D 4 408 ? 173.358 252.901 80.472 1.00 69.11 408 PHE E C 1
ATOM 10800 O O . PHE D 4 408 ? 173.122 252.555 79.310 1.00 69.11 408 PHE E O 1
ATOM 10808 N N . LEU D 4 409 ? 172.390 253.242 81.327 1.00 72.91 409 LEU E N 1
ATOM 10809 C CA . LEU D 4 409 ? 170.996 253.243 80.898 1.00 72.91 409 LEU E CA 1
ATOM 10810 C C . LEU D 4 409 ? 170.669 254.478 80.063 1.00 72.91 409 LEU E C 1
ATOM 10811 O O . LEU D 4 409 ? 169.931 254.386 79.076 1.00 72.91 409 LEU E O 1
ATOM 10816 N N . GLY D 4 410 ? 171.217 255.635 80.439 1.00 69.77 410 GLY E N 1
ATOM 10817 C CA . GLY D 4 410 ? 170.823 256.876 79.790 1.00 69.77 410 GLY E CA 1
ATOM 10818 C C . GLY D 4 410 ? 171.427 257.045 78.408 1.00 69.77 410 GLY E C 1
ATOM 10819 O O . GLY D 4 410 ? 170.746 257.460 77.466 1.00 69.77 410 GLY E O 1
ATOM 10820 N N . ASN D 4 411 ? 172.711 256.719 78.263 1.00 69.26 411 ASN E N 1
ATOM 10821 C CA . ASN D 4 411 ? 173.429 256.915 77.011 1.00 69.26 411 ASN E CA 1
ATOM 10822 C C . ASN D 4 411 ? 173.313 255.724 76.063 1.00 69.26 411 ASN E C 1
ATOM 10823 O O . ASN D 4 411 ? 174.172 255.555 75.190 1.00 69.26 411 ASN E O 1
ATOM 10828 N N . LEU D 4 412 ? 172.279 254.899 76.215 1.00 73.75 412 LEU E N 1
ATOM 10829 C CA . LEU D 4 412 ? 172.039 253.778 75.317 1.00 73.75 412 LEU E CA 1
ATOM 10830 C C . LEU D 4 412 ? 171.054 254.117 74.208 1.00 73.75 412 LEU E C 1
ATOM 10831 O O . LEU D 4 412 ? 171.156 253.559 73.108 1.00 73.75 412 LEU E O 1
ATOM 10836 N N . ASN D 4 413 ? 170.125 255.041 74.472 1.00 75.11 413 ASN E N 1
ATOM 10837 C CA . ASN D 4 413 ? 169.136 255.437 73.474 1.00 75.11 413 ASN E CA 1
ATOM 10838 C C . ASN D 4 413 ? 169.792 256.149 72.298 1.00 75.11 413 ASN E C 1
ATOM 10839 O O . ASN D 4 413 ? 169.552 255.799 71.136 1.00 75.11 413 ASN E O 1
ATOM 10844 N N . ASN D 4 414 ? 170.636 257.144 72.582 1.00 72.01 414 ASN E N 1
ATOM 10845 C CA . ASN D 4 414 ? 171.332 257.842 71.506 1.00 72.01 414 ASN E CA 1
ATOM 10846 C C . ASN D 4 414 ? 172.391 256.964 70.856 1.00 72.01 414 ASN E C 1
ATOM 10847 O O . ASN D 4 414 ? 172.675 257.129 69.662 1.00 72.01 414 ASN E O 1
ATOM 10852 N N . TRP D 4 415 ? 172.954 256.011 71.608 1.00 72.37 415 TRP E N 1
ATOM 10853 C CA . TRP D 4 415 ? 173.860 255.042 71.001 1.00 72.37 415 TRP E CA 1
ATOM 10854 C C . TRP D 4 415 ? 173.136 254.181 69.978 1.00 72.37 415 TRP E C 1
ATOM 10855 O O . TRP D 4 415 ? 173.661 253.945 68.884 1.00 72.37 415 TRP E O 1
ATOM 10866 N N . ALA D 4 416 ? 171.915 253.739 70.299 1.00 74.86 416 ALA E N 1
ATOM 10867 C CA . ALA D 4 416 ? 171.128 252.970 69.338 1.00 74.86 416 ALA E CA 1
ATOM 10868 C C . ALA D 4 416 ? 170.694 253.828 68.154 1.00 74.86 416 ALA E C 1
ATOM 10869 O O . ALA D 4 416 ? 170.727 253.370 67.005 1.00 74.86 416 ALA E O 1
ATOM 10871 N N . ARG D 4 417 ? 170.300 255.080 68.415 1.00 79.09 417 ARG E N 1
ATOM 10872 C CA . ARG D 4 417 ? 169.872 255.978 67.346 1.00 79.09 417 ARG E CA 1
ATOM 10873 C C . ARG D 4 417 ? 171.010 256.386 66.427 1.00 79.09 417 ARG E C 1
ATOM 10874 O O . ARG D 4 417 ? 170.756 256.796 65.287 1.00 79.09 417 ARG E O 1
ATOM 10882 N N . LEU D 4 418 ? 172.255 256.297 66.889 1.00 76.48 418 LEU E N 1
ATOM 10883 C CA . LEU D 4 418 ? 173.375 256.547 65.984 1.00 76.48 418 LEU E CA 1
ATOM 10884 C C . LEU D 4 418 ? 173.896 255.280 65.314 1.00 76.48 418 LEU E C 1
ATOM 10885 O O . LEU D 4 418 ? 174.310 255.338 64.155 1.00 76.48 418 LEU E O 1
ATOM 10890 N N . VAL D 4 419 ? 173.898 254.130 66.002 1.00 76.14 419 VAL E N 1
ATOM 10891 C CA . VAL D 4 419 ? 174.529 252.944 65.419 1.00 76.14 419 VAL E CA 1
ATOM 10892 C C . VAL D 4 419 ? 173.545 252.093 64.622 1.00 76.14 419 VAL E C 1
ATOM 10893 O O . VAL D 4 419 ? 173.975 251.227 63.847 1.00 76.14 419 VAL E O 1
ATOM 10897 N N . PHE D 4 420 ? 172.235 252.325 64.759 1.00 83.13 420 PHE E N 1
ATOM 10898 C CA . PHE D 4 420 ? 171.245 251.499 64.082 1.00 83.13 420 PHE E CA 1
ATOM 10899 C C . PHE D 4 420 ? 170.353 252.255 63.109 1.00 83.13 420 PHE E C 1
ATOM 10900 O O . PHE D 4 420 ? 169.610 251.604 62.363 1.00 83.13 420 PHE E O 1
ATOM 10908 N N . ASN D 4 421 ? 170.403 253.593 63.107 1.00 91.23 421 ASN E N 1
ATOM 10909 C CA . ASN D 4 421 ? 169.756 254.470 62.121 1.00 91.23 421 ASN E CA 1
ATOM 10910 C C . ASN D 4 421 ? 168.233 254.274 62.108 1.00 91.23 421 ASN E C 1
ATOM 10911 O O . ASN D 4 421 ? 167.636 253.831 61.124 1.00 91.23 421 ASN E O 1
ATOM 10916 N N . GLU D 4 422 ? 167.609 254.596 63.240 1.00 91.15 422 GLU E N 1
ATOM 10917 C CA . GLU D 4 422 ? 166.150 254.701 63.298 1.00 91.15 422 GLU E CA 1
ATOM 10918 C C . GLU D 4 422 ? 165.703 256.156 63.120 1.00 91.15 422 GLU E C 1
ATOM 10919 O O . GLU D 4 422 ? 165.036 256.765 63.957 1.00 91.15 422 GLU E O 1
ATOM 10925 N N . SER D 4 423 ? 166.067 256.702 61.961 1.00 86.14 423 SER E N 1
ATOM 10926 C CA . SER D 4 423 ? 165.751 258.086 61.609 1.00 86.14 423 SER E CA 1
ATOM 10927 C C . SER D 4 423 ? 164.275 258.166 61.239 1.00 86.14 423 SER E C 1
ATOM 10928 O O . SER D 4 423 ? 163.892 258.064 60.072 1.00 86.14 423 SER E O 1
ATOM 10931 N N . GLY D 4 424 ? 163.436 258.349 62.256 1.00 75.67 424 GLY E N 1
ATOM 10932 C CA . GLY D 4 424 ? 162.009 258.467 62.039 1.00 75.67 424 GLY E CA 1
ATOM 10933 C C . GLY D 4 424 ? 161.308 257.187 61.652 1.00 75.67 424 GLY E C 1
ATOM 10934 O O . GLY D 4 424 ? 160.292 257.239 60.956 1.00 75.67 424 GLY E O 1
ATOM 10935 N N . ILE D 4 425 ? 161.818 256.032 62.082 1.00 80.77 425 ILE E N 1
ATOM 10936 C CA . ILE D 4 425 ? 161.202 254.764 61.715 1.00 80.77 425 ILE E CA 1
ATOM 10937 C C . ILE D 4 425 ? 160.028 254.468 62.648 1.00 80.77 425 ILE E C 1
ATOM 10938 O O . ILE D 4 425 ? 159.926 254.998 63.760 1.00 80.77 425 ILE E O 1
ATOM 10943 N N . THR D 4 426 ? 159.094 253.648 62.157 1.00 83.32 426 THR E N 1
ATOM 10944 C CA . THR D 4 426 ? 157.929 253.219 62.923 1.00 83.32 426 THR E CA 1
ATOM 10945 C C . THR D 4 426 ? 157.953 251.722 63.225 1.00 83.32 426 THR E C 1
ATOM 10946 O O . THR D 4 426 ? 156.891 251.091 63.265 1.00 83.32 426 THR E O 1
ATOM 10950 N N . LEU D 4 427 ? 159.151 251.151 63.419 1.00 84.14 427 LEU E N 1
ATOM 10951 C CA . LEU D 4 427 ? 159.428 249.776 63.870 1.00 84.14 427 LEU E CA 1
ATOM 10952 C C . LEU D 4 427 ? 158.723 248.689 63.048 1.00 84.14 427 LEU E C 1
ATOM 10953 O O . LEU D 4 427 ? 158.496 247.582 63.545 1.00 84.14 427 LEU E O 1
ATOM 10958 N N . ASP D 4 428 ? 158.423 248.949 61.775 1.00 86.39 428 ASP E N 1
ATOM 10959 C CA . ASP D 4 428 ? 157.660 247.990 60.982 1.00 86.39 428 ASP E CA 1
ATOM 10960 C C . ASP D 4 428 ? 158.513 247.217 59.978 1.00 86.39 428 ASP E C 1
ATOM 10961 O O . ASP D 4 428 ? 158.363 245.996 59.858 1.00 86.39 428 ASP E O 1
ATOM 10966 N N . ASN D 4 429 ? 159.407 247.889 59.255 1.00 85.75 429 ASN E N 1
ATOM 10967 C CA . ASN D 4 429 ? 160.227 247.250 58.226 1.00 85.75 429 ASN E CA 1
ATOM 10968 C C . ASN D 4 429 ? 161.634 246.956 58.726 1.00 85.75 429 ASN E C 1
ATOM 10969 O O . ASN D 4 429 ? 162.602 247.048 57.967 1.00 85.75 429 ASN E O 1
ATOM 10974 N N . ILE D 4 430 ? 161.763 246.582 60.003 1.00 86.34 430 ILE E N 1
ATOM 10975 C CA . ILE D 4 430 ? 163.060 246.471 60.664 1.00 86.34 430 ILE E CA 1
ATOM 10976 C C . ILE D 4 430 ? 163.911 245.324 60.134 1.00 86.34 430 ILE E C 1
ATOM 10977 O O . ILE D 4 430 ? 165.126 245.305 60.360 1.00 86.34 430 ILE E O 1
ATOM 10982 N N . GLU D 4 431 ? 163.306 244.359 59.436 1.00 85.42 431 GLU E N 1
ATOM 10983 C CA . GLU D 4 431 ? 164.055 243.187 58.995 1.00 85.42 431 GLU E CA 1
ATOM 10984 C C . GLU D 4 431 ? 164.974 243.503 57.821 1.00 85.42 431 GLU E C 1
ATOM 10985 O O . GLU D 4 431 ? 166.045 242.899 57.699 1.00 85.42 431 GLU E O 1
ATOM 10991 N N . GLU D 4 432 ? 164.584 244.436 56.955 1.00 84.94 432 GLU E N 1
ATOM 10992 C CA . GLU D 4 432 ? 165.359 244.780 55.767 1.00 84.94 432 GLU E CA 1
ATOM 10993 C C . GLU D 4 432 ? 165.498 246.289 55.627 1.00 84.94 432 GLU E C 1
ATOM 10994 O O . GLU D 4 432 ? 165.392 246.841 54.528 1.00 84.94 432 GLU E O 1
ATOM 11000 N N . HIS D 4 433 ? 165.740 246.981 56.739 1.00 88.54 433 HIS E N 1
ATOM 11001 C CA . HIS D 4 433 ? 165.941 248.426 56.725 1.00 88.54 433 HIS E CA 1
ATOM 11002 C C . HIS D 4 433 ? 167.412 248.813 56.799 1.00 88.54 433 HIS E C 1
ATOM 11003 O O . HIS D 4 433 ? 167.876 249.642 56.010 1.00 88.54 433 HIS E O 1
ATOM 11010 N N . LEU D 4 434 ? 168.155 248.229 57.732 1.00 86.06 434 LEU E N 1
ATOM 11011 C CA . LEU D 4 434 ? 169.549 248.601 57.942 1.00 86.06 434 LEU E CA 1
ATOM 11012 C C . LEU D 4 434 ? 170.490 247.502 57.464 1.00 86.06 434 LEU E C 1
ATOM 11013 O O . LEU D 4 434 ? 171.383 247.748 56.653 1.00 86.06 434 LEU E O 1
ATOM 11018 N N . THR D 4 443 ? 172.947 250.074 58.978 1.00 81.90 443 THR E N 1
ATOM 11019 C CA . THR D 4 443 ? 173.536 250.264 57.660 1.00 81.90 443 THR E CA 1
ATOM 11020 C C . THR D 4 443 ? 174.978 249.771 57.675 1.00 81.90 443 THR E C 1
ATOM 11021 O O . THR D 4 443 ? 175.494 249.284 56.669 1.00 81.90 443 THR E O 1
ATOM 11025 N N . LYS D 4 444 ? 175.620 249.894 58.838 1.00 86.54 444 LYS E N 1
ATOM 11026 C CA . LYS D 4 444 ? 176.983 249.397 58.994 1.00 86.54 444 LYS E CA 1
ATOM 11027 C C . LYS D 4 444 ? 177.006 247.874 59.063 1.00 86.54 444 LYS E C 1
ATOM 11028 O O . LYS D 4 444 ? 177.814 247.222 58.392 1.00 86.54 444 LYS E O 1
ATOM 11034 N N . PHE D 4 445 ? 176.113 247.291 59.853 1.00 84.06 445 PHE E N 1
ATOM 11035 C CA . PHE D 4 445 ? 176.163 245.869 60.146 1.00 84.06 445 PHE E CA 1
ATOM 11036 C C . PHE D 4 445 ? 175.351 245.047 59.149 1.00 84.06 445 PHE E C 1
ATOM 11037 O O . PHE D 4 445 ? 174.735 245.565 58.214 1.00 84.06 445 PHE E O 1
ATOM 11045 N N . THR D 4 446 ? 175.364 243.735 59.371 1.00 84.34 446 THR E N 1
ATOM 11046 C CA . THR D 4 446 ? 174.460 242.800 58.721 1.00 84.34 446 THR E CA 1
ATOM 11047 C C . THR D 4 446 ? 173.316 242.477 59.683 1.00 84.34 446 THR E C 1
ATOM 11048 O O . THR D 4 446 ? 173.250 243.004 60.796 1.00 84.34 446 THR E O 1
ATOM 11052 N N . LYS D 4 447 ? 172.392 241.609 59.261 1.00 83.48 447 LYS E N 1
ATOM 11053 C CA . LYS D 4 447 ? 171.228 241.304 60.089 1.00 83.48 447 LYS E CA 1
ATOM 11054 C C . LYS D 4 447 ? 171.588 240.427 61.287 1.00 83.48 447 LYS E C 1
ATOM 11055 O O . LYS D 4 447 ? 171.045 240.617 62.385 1.00 83.48 447 LYS E O 1
ATOM 11061 N N . GLU D 4 448 ? 172.517 239.484 61.091 1.00 82.98 448 GLU E N 1
ATOM 11062 C CA . GLU D 4 448 ? 172.877 238.524 62.134 1.00 82.98 448 GLU E CA 1
ATOM 11063 C C . GLU D 4 448 ? 173.564 239.207 63.313 1.00 82.98 448 GLU E C 1
ATOM 11064 O O . GLU D 4 448 ? 173.226 238.956 64.477 1.00 82.98 448 GLU E O 1
ATOM 11070 N N . GLU D 4 449 ? 174.516 240.093 63.031 1.00 80.46 449 GLU E N 1
ATOM 11071 C CA . GLU D 4 449 ? 175.222 240.763 64.112 1.00 80.46 449 GLU E CA 1
ATOM 11072 C C . GLU D 4 449 ? 174.382 241.854 64.771 1.00 80.46 449 GLU E C 1
ATOM 11073 O O . GLU D 4 449 ? 174.571 242.124 65.961 1.00 80.46 449 GLU E O 1
ATOM 11079 N N . THR D 4 450 ? 173.420 242.451 64.055 1.00 78.37 450 THR E N 1
ATOM 11080 C CA . THR D 4 450 ? 172.460 243.322 64.735 1.00 78.37 450 THR E CA 1
ATOM 11081 C C . THR D 4 450 ? 171.561 242.527 65.670 1.00 78.37 450 THR E C 1
ATOM 11082 O O . THR D 4 450 ? 171.225 243.003 66.760 1.00 78.37 450 THR E O 1
ATOM 11086 N N . GLN D 4 451 ? 171.161 241.315 65.265 1.00 76.43 451 GLN E N 1
ATOM 11087 C CA . GLN D 4 451 ? 170.385 240.468 66.168 1.00 76.43 451 GLN E CA 1
ATOM 11088 C C . GLN D 4 451 ? 171.210 240.041 67.376 1.00 76.43 451 GLN E C 1
ATOM 11089 O O . GLN D 4 451 ? 170.678 239.959 68.489 1.00 76.43 451 GLN E O 1
ATOM 11095 N N . ILE D 4 452 ? 172.512 239.821 67.178 1.00 71.04 452 ILE E N 1
ATOM 11096 C CA . ILE D 4 452 ? 173.411 239.515 68.289 1.00 71.04 452 ILE E CA 1
ATOM 11097 C C . ILE D 4 452 ? 173.528 240.710 69.235 1.00 71.04 452 ILE E C 1
ATOM 11098 O O . ILE D 4 452 ? 173.527 240.548 70.462 1.00 71.04 452 ILE E O 1
ATOM 11103 N N . LEU D 4 453 ? 173.570 241.930 68.683 1.00 71.21 453 LEU E N 1
ATOM 11104 C CA . LEU D 4 453 ? 173.647 243.128 69.521 1.00 71.21 453 LEU E CA 1
ATOM 11105 C C . LEU D 4 453 ? 172.366 243.357 70.317 1.00 71.21 453 LEU E C 1
ATOM 11106 O O . LEU D 4 453 ? 172.429 243.684 71.507 1.00 71.21 453 LEU E O 1
ATOM 11111 N N . VAL D 4 454 ? 171.198 243.196 69.684 1.00 70.50 454 VAL E N 1
ATOM 11112 C CA . VAL D 4 454 ? 169.941 243.372 70.415 1.00 70.50 454 VAL E CA 1
ATOM 11113 C C . VAL D 4 454 ? 169.732 242.237 71.421 1.00 70.50 454 VAL E C 1
ATOM 11114 O O . VAL D 4 454 ? 169.113 242.438 72.473 1.00 70.50 454 VAL E O 1
ATOM 11118 N N . ASP D 4 455 ? 170.300 241.054 71.164 1.00 74.65 455 ASP E N 1
ATOM 11119 C CA . ASP D 4 455 ? 170.259 239.984 72.159 1.00 74.65 455 ASP E CA 1
ATOM 11120 C C . ASP D 4 455 ? 171.162 240.293 73.350 1.00 74.65 455 ASP E C 1
ATOM 11121 O O . ASP D 4 455 ? 170.751 240.143 74.508 1.00 74.65 455 ASP E O 1
ATOM 11126 N N . THR D 4 456 ? 172.393 240.730 73.088 1.00 70.47 456 THR E N 1
ATOM 11127 C CA . THR D 4 456 ? 173.366 240.927 74.152 1.00 70.47 456 THR E CA 1
ATOM 11128 C C . THR D 4 45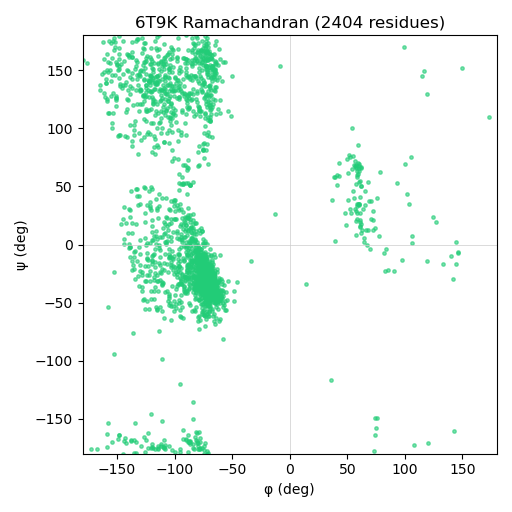6 ? 173.147 242.217 74.928 1.00 70.47 456 THR E C 1
ATOM 11129 O O . THR D 4 456 ? 173.638 242.332 76.056 1.00 70.47 456 THR E O 1
ATOM 11133 N N . VAL D 4 457 ? 172.426 243.187 74.363 1.00 66.49 457 VAL E N 1
ATOM 11134 C CA . VAL D 4 457 ? 172.159 244.416 75.100 1.00 66.49 457 VAL E CA 1
ATOM 11135 C C . VAL D 4 457 ? 171.051 244.218 76.131 1.00 66.49 457 VAL E C 1
ATOM 11136 O O . VAL D 4 457 ? 170.947 245.005 77.080 1.00 66.49 457 VAL E O 1
ATOM 11140 N N . ILE D 4 458 ? 170.232 243.170 75.994 1.00 68.59 458 ILE E N 1
ATOM 11141 C CA . ILE D 4 458 ? 169.293 242.798 77.047 1.00 68.59 458 ILE E CA 1
ATOM 11142 C C . ILE D 4 458 ? 169.750 241.564 77.808 1.00 68.59 458 ILE E C 1
ATOM 11143 O O . ILE D 4 458 ? 169.129 241.214 78.825 1.00 68.59 458 ILE E O 1
ATOM 11148 N N . SER D 4 459 ? 170.808 240.888 77.347 1.00 70.99 459 SER E N 1
ATOM 11149 C CA . SER D 4 459 ? 171.430 239.846 78.156 1.00 70.99 459 SER E CA 1
ATOM 11150 C C . SER D 4 459 ? 172.106 240.426 79.392 1.00 70.99 459 SER E C 1
ATOM 11151 O O . SER D 4 459 ? 172.255 239.728 80.401 1.00 70.99 459 SER E O 1
ATOM 11154 N N . ALA D 4 460 ? 172.529 241.689 79.331 1.00 71.95 460 ALA E N 1
ATOM 11155 C CA . ALA D 4 460 ? 173.042 242.394 80.497 1.00 71.95 460 ALA E CA 1
ATOM 11156 C C . ALA D 4 460 ? 172.000 243.281 81.163 1.00 71.95 460 ALA E C 1
ATOM 11157 O O . ALA D 4 460 ? 172.165 243.629 82.337 1.00 71.95 460 ALA E O 1
ATOM 11159 N N . LEU D 4 461 ? 170.934 243.648 80.448 1.00 71.78 461 LEU E N 1
ATOM 11160 C CA . LEU D 4 461 ? 169.905 244.507 81.022 1.00 71.78 461 LEU E CA 1
ATOM 11161 C C . LEU D 4 461 ? 168.987 243.743 81.970 1.00 71.78 461 LEU E C 1
ATOM 11162 O O . LEU D 4 461 ? 168.272 244.367 82.759 1.00 71.78 461 LEU E O 1
ATOM 11167 N N . LEU D 4 462 ? 169.008 242.409 81.934 1.00 71.38 462 LEU E N 1
ATOM 11168 C CA . LEU D 4 462 ? 168.194 241.625 82.857 1.00 71.38 462 LEU E CA 1
ATOM 11169 C C . LEU D 4 462 ? 168.697 241.701 84.295 1.00 71.38 462 LEU E C 1
ATOM 11170 O O . LEU D 4 462 ? 167.943 241.381 85.219 1.00 71.38 462 LEU E O 1
ATOM 11175 N N . VAL D 4 463 ? 169.946 242.125 84.502 1.00 70.95 463 VAL E N 1
ATOM 11176 C CA . VAL D 4 463 ? 170.497 242.203 85.850 1.00 70.95 463 VAL E CA 1
ATOM 11177 C C . VAL D 4 463 ? 169.916 243.395 86.606 1.00 70.95 463 VAL E C 1
ATOM 11178 O O . VAL D 4 463 ? 169.786 243.358 87.835 1.00 70.95 463 VAL E O 1
ATOM 11182 N N . LEU D 4 464 ? 169.529 244.452 85.897 1.00 76.96 464 LEU E N 1
ATOM 11183 C CA . LEU D 4 464 ? 169.035 245.657 86.549 1.00 76.96 464 LEU E CA 1
ATOM 11184 C C . LEU D 4 464 ? 167.545 245.607 86.863 1.00 76.96 464 LEU E C 1
ATOM 11185 O O . LEU D 4 464 ? 167.049 246.498 87.562 1.00 76.96 464 LEU E O 1
ATOM 11190 N N . LYS D 4 465 ? 166.820 244.601 86.373 1.00 76.81 465 LYS E N 1
ATOM 11191 C CA . LYS D 4 465 ? 165.399 244.457 86.671 1.00 76.81 465 LYS E CA 1
ATOM 11192 C C . LYS D 4 465 ? 165.087 243.186 87.450 1.00 76.81 465 LYS E C 1
ATOM 11193 O O . LYS D 4 465 ? 163.909 242.872 87.657 1.00 76.81 465 LYS E O 1
ATOM 11199 N N . LYS D 4 466 ? 166.104 242.449 87.887 1.00 78.50 466 LYS E N 1
ATOM 11200 C CA . LYS D 4 466 ? 165.904 241.268 88.714 1.00 78.50 466 LYS E CA 1
ATOM 11201 C C . LYS D 4 466 ? 166.055 241.558 90.200 1.00 78.50 466 LYS E C 1
ATOM 11202 O O . LYS D 4 466 ? 165.998 240.625 91.008 1.00 78.50 466 LYS E O 1
ATOM 11208 N N . ASP D 4 467 ? 166.244 242.818 90.578 1.00 79.03 467 ASP E N 1
ATOM 11209 C CA . ASP D 4 467 ? 166.406 243.185 91.980 1.00 79.03 467 ASP E CA 1
ATOM 11210 C C . ASP D 4 467 ? 165.461 244.319 92.361 1.00 79.03 467 ASP E C 1
ATOM 11211 O O . ASP D 4 467 ? 164.246 244.134 92.421 1.00 79.03 467 ASP E O 1
ATOM 11216 N N . PRO E 5 30 ? 225.964 263.860 142.623 1.00 42.74 30 PRO F N 1
ATOM 11217 C CA . PRO E 5 30 ? 226.362 262.999 143.739 1.00 42.74 30 PRO F CA 1
ATOM 11218 C C . PRO E 5 30 ? 227.293 261.882 143.312 1.00 42.74 30 PRO F C 1
ATOM 11219 O O . PRO E 5 30 ? 227.301 261.526 142.137 1.00 42.74 30 PRO F O 1
ATOM 11223 N N . ARG E 5 31 ? 228.070 261.349 144.260 1.00 51.23 31 ARG F N 1
ATOM 11224 C CA . ARG E 5 31 ? 229.024 260.294 143.935 1.00 51.23 31 ARG F CA 1
ATOM 11225 C C . ARG E 5 31 ? 228.317 258.999 143.559 1.00 51.23 31 ARG F C 1
ATOM 11226 O O . ARG E 5 31 ? 228.759 258.295 142.645 1.00 51.23 31 ARG F O 1
ATOM 11234 N N . ASP E 5 32 ? 227.194 258.698 144.205 1.00 45.02 32 ASP F N 1
ATOM 11235 C CA . ASP E 5 32 ? 226.480 257.460 143.934 1.00 45.02 32 ASP F CA 1
ATOM 11236 C C . ASP E 5 32 ? 225.523 257.562 142.760 1.00 45.02 32 ASP F C 1
ATOM 11237 O O . ASP E 5 32 ? 225.106 256.526 142.241 1.00 45.02 32 ASP F O 1
ATOM 11242 N N . VAL E 5 33 ? 225.160 258.770 142.328 1.00 38.03 33 VAL F N 1
ATOM 11243 C CA . VAL E 5 33 ? 224.428 258.900 141.072 1.00 38.03 33 VAL F CA 1
ATOM 11244 C C . VAL E 5 33 ? 225.332 258.529 139.904 1.00 38.03 33 VAL F C 1
ATOM 11245 O O . VAL E 5 33 ? 224.948 257.747 139.027 1.00 38.03 33 VAL F O 1
ATOM 11249 N N . ARG E 5 34 ? 226.570 259.021 139.906 1.00 46.88 34 ARG F N 1
ATOM 11250 C CA . ARG E 5 34 ? 227.486 258.648 138.836 1.00 46.88 34 ARG F CA 1
ATOM 11251 C C . ARG E 5 34 ? 228.090 257.262 139.056 1.00 46.88 34 ARG F C 1
ATOM 11252 O O . ARG E 5 34 ? 228.461 256.592 138.084 1.00 46.88 34 ARG F O 1
ATOM 11260 N N . LEU E 5 35 ? 228.139 256.780 140.302 1.00 42.63 35 LEU F N 1
ATOM 11261 C CA . LEU E 5 35 ? 228.494 255.378 140.516 1.00 42.63 35 LEU F CA 1
ATOM 11262 C C . LEU E 5 35 ? 227.393 254.446 140.029 1.00 42.63 35 LEU F C 1
ATOM 11263 O O . LEU E 5 35 ? 227.682 253.368 139.501 1.00 42.63 35 LEU F O 1
ATOM 11268 N N . LEU E 5 36 ? 226.131 254.853 140.168 1.00 36.00 36 LEU F N 1
ATOM 11269 C CA . LEU E 5 36 ? 225.041 254.077 139.596 1.00 36.00 36 LEU F CA 1
ATOM 11270 C C . LEU E 5 36 ? 225.017 254.191 138.082 1.00 36.00 36 LEU F C 1
ATOM 11271 O O . LEU E 5 36 ? 224.584 253.257 137.407 1.00 36.00 36 LEU F O 1
ATOM 11276 N N . HIS E 5 37 ? 225.461 255.330 137.542 1.00 37.20 37 HIS F N 1
ATOM 11277 C CA . HIS E 5 37 ? 225.683 255.458 136.104 1.00 37.20 37 HIS F CA 1
ATOM 11278 C C . HIS E 5 37 ? 226.699 254.433 135.614 1.00 37.20 37 HIS F C 1
ATOM 11279 O O . HIS E 5 37 ? 226.462 253.742 134.616 1.00 37.20 37 HIS F O 1
ATOM 11286 N N . LEU E 5 38 ? 227.817 254.293 136.330 1.00 36.02 38 LEU F N 1
ATOM 11287 C CA . LEU E 5 38 ? 228.818 253.297 135.953 1.00 36.02 38 LEU F CA 1
ATOM 11288 C C . LEU E 5 38 ? 228.329 251.869 136.183 1.00 36.02 38 LEU F C 1
ATOM 11289 O O . LEU E 5 38 ? 228.712 250.961 135.437 1.00 36.02 38 LEU F O 1
ATOM 11294 N N . LEU E 5 39 ? 227.483 251.650 137.192 1.00 34.69 39 LEU F N 1
ATOM 11295 C CA . LEU E 5 39 ? 226.934 250.317 137.431 1.00 34.69 39 LEU F CA 1
ATOM 11296 C C . LEU E 5 39 ? 225.938 249.924 136.346 1.00 34.69 39 LEU F C 1
ATOM 11297 O O . LEU E 5 39 ? 225.964 248.790 135.852 1.00 34.69 39 LEU F O 1
ATOM 11302 N N . LEU E 5 40 ? 225.037 250.843 135.986 1.00 32.06 40 LEU F N 1
ATOM 11303 C CA . LEU E 5 40 ? 224.095 250.608 134.899 1.00 32.06 40 LEU F CA 1
ATOM 11304 C C . LEU E 5 40 ? 224.817 250.411 133.573 1.00 32.06 40 LEU F C 1
ATOM 11305 O O . LEU E 5 40 ? 224.440 249.543 132.779 1.00 32.06 40 LEU F O 1
ATOM 11310 N N . ALA E 5 41 ? 225.874 251.190 133.324 1.00 34.68 41 ALA F N 1
ATOM 11311 C CA . ALA E 5 41 ? 226.641 251.019 132.097 1.00 34.68 41 ALA F CA 1
ATOM 11312 C C . ALA E 5 41 ? 227.481 249.751 132.109 1.00 34.68 41 ALA F C 1
ATOM 11313 O O . ALA E 5 41 ? 227.830 249.246 131.038 1.00 34.68 41 ALA F O 1
ATOM 11315 N N . SER E 5 42 ? 227.813 249.226 133.290 1.00 35.74 42 SER F N 1
ATOM 11316 C CA . SER E 5 42 ? 228.574 247.986 133.373 1.00 35.74 42 SER F CA 1
ATOM 11317 C C . SER E 5 42 ? 227.753 246.768 132.968 1.00 35.74 42 SER F C 1
ATOM 11318 O O . SER E 5 42 ? 228.331 245.749 132.576 1.00 35.74 42 SER F O 1
ATOM 11321 N N . GLN E 5 43 ? 226.426 246.848 133.056 1.00 37.50 43 GLN F N 1
ATOM 11322 C CA . GLN E 5 43 ? 225.536 245.783 132.617 1.00 37.50 43 GLN F CA 1
ATOM 11323 C C . GLN E 5 43 ? 224.819 246.130 131.318 1.00 37.50 43 GLN F C 1
ATOM 11324 O O . GLN E 5 43 ? 223.744 245.581 131.051 1.00 37.50 43 GLN F O 1
ATOM 11330 N N . SER E 5 44 ? 225.388 247.054 130.534 1.00 39.98 44 SER F N 1
ATOM 11331 C CA . SER E 5 44 ? 224.926 247.448 129.196 1.00 39.98 44 SER F CA 1
ATOM 11332 C C . SER E 5 44 ? 223.512 248.033 129.226 1.00 39.98 44 SER F C 1
ATOM 11333 O O . SER E 5 44 ? 222.604 247.581 128.529 1.00 39.98 44 SER F O 1
ATOM 11336 N N . ILE E 5 45 ? 223.342 249.055 130.055 1.00 35.18 45 ILE F N 1
ATOM 11337 C CA . ILE E 5 45 ? 222.097 249.821 130.133 1.00 35.18 45 ILE F CA 1
ATOM 11338 C C . ILE E 5 45 ? 222.484 251.274 129.889 1.00 35.18 45 ILE F C 1
ATOM 11339 O O . ILE E 5 45 ? 222.898 251.989 130.804 1.00 35.18 45 ILE F O 1
ATOM 11344 N N . HIS E 5 46 ? 222.362 251.723 128.646 1.00 36.69 46 HIS F N 1
ATOM 11345 C CA . HIS E 5 46 ? 222.829 253.050 128.284 1.00 36.69 46 HIS F CA 1
ATOM 11346 C C . HIS E 5 46 ? 221.705 254.064 128.138 1.00 36.69 46 HIS F C 1
ATOM 11347 O O . HIS E 5 46 ? 221.980 255.267 128.116 1.00 36.69 46 HIS F O 1
ATOM 11354 N N . GLN E 5 47 ? 220.458 253.616 128.048 1.00 30.08 47 GLN F N 1
ATOM 11355 C CA . GLN E 5 47 ? 219.304 254.503 128.032 1.00 30.08 47 GLN F CA 1
ATOM 11356 C C . GLN E 5 47 ? 218.466 254.241 129.275 1.00 30.08 47 GLN F C 1
ATOM 11357 O O . GLN E 5 47 ? 218.007 253.115 129.490 1.00 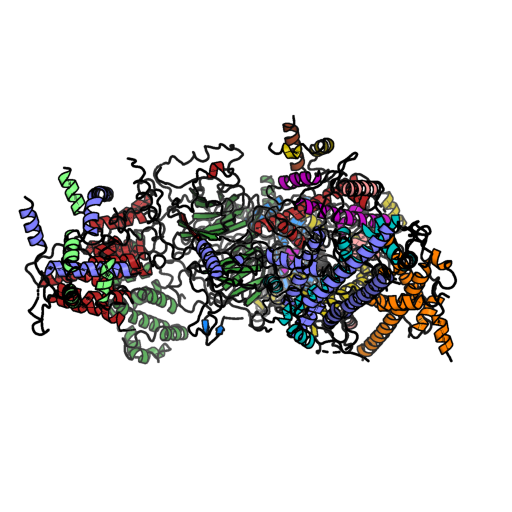30.08 47 GLN F O 1
ATOM 11363 N N . TYR E 5 48 ? 218.278 255.278 130.087 1.00 28.79 48 TYR F N 1
ATOM 11364 C CA . TYR E 5 48 ? 217.370 255.230 131.223 1.00 28.79 48 TYR F CA 1
ATOM 11365 C C . TYR E 5 48 ? 216.923 256.652 131.527 1.00 28.79 48 TYR F C 1
ATOM 11366 O O . TYR E 5 48 ? 217.414 257.616 130.935 1.00 28.79 48 TYR F O 1
ATOM 11375 N N . GLU E 5 49 ? 215.983 256.781 132.453 1.00 32.79 49 GLU F N 1
ATOM 11376 C CA . GLU E 5 49 ? 215.501 258.094 132.847 1.00 32.79 49 GLU F CA 1
ATOM 11377 C C . GLU E 5 49 ? 216.382 258.649 133.963 1.00 32.79 49 GLU F C 1
ATOM 11378 O O . GLU E 5 49 ? 217.450 258.114 134.270 1.00 32.79 49 GLU F O 1
ATOM 11384 N N . ASP E 5 50 ? 215.944 259.742 134.580 1.00 46.95 50 ASP F N 1
ATOM 11385 C CA . ASP E 5 50 ? 216.775 260.439 135.552 1.00 46.95 50 ASP F CA 1
ATOM 11386 C C . ASP E 5 50 ? 216.548 259.949 136.975 1.00 46.95 50 ASP F C 1
ATOM 11387 O O . ASP E 5 50 ? 217.507 259.810 137.741 1.00 46.95 50 ASP F O 1
ATOM 11392 N N . GLN E 5 51 ? 215.299 259.681 137.345 1.00 34.65 51 GLN F N 1
ATOM 11393 C CA . GLN E 5 51 ? 214.952 259.296 138.705 1.00 34.65 51 GLN F CA 1
ATOM 11394 C C . GLN E 5 51 ? 215.155 257.812 138.979 1.00 34.65 51 GLN F C 1
ATOM 11395 O O . GLN E 5 51 ? 214.760 257.339 140.047 1.00 34.65 51 GLN F O 1
ATOM 11401 N N . VAL E 5 52 ? 215.778 257.076 138.066 1.00 24.98 52 VAL F N 1
ATOM 11402 C CA . VAL E 5 52 ? 216.041 255.650 138.251 1.00 24.98 52 VAL F CA 1
ATOM 11403 C C . VAL E 5 52 ? 217.232 255.418 139.190 1.00 24.98 52 VAL F C 1
ATOM 11404 O O . VAL E 5 52 ? 217.114 254.560 140.081 1.00 24.98 52 VAL F O 1
ATOM 11408 N N . PRO E 5 53 ? 218.370 256.141 139.105 1.00 23.23 53 PRO F N 1
ATOM 11409 C CA . PRO E 5 53 ? 219.343 256.031 140.205 1.00 23.23 53 PRO F CA 1
ATOM 11410 C C . PRO E 5 53 ? 218.858 256.631 141.514 1.00 23.23 53 PRO F C 1
ATOM 11411 O O . PRO E 5 53 ? 219.287 256.165 142.576 1.00 23.23 53 PRO F O 1
ATOM 11415 N N . LEU E 5 54 ? 217.955 257.615 141.473 1.00 25.02 54 LEU F N 1
ATOM 11416 C CA . LEU E 5 54 ? 217.336 258.111 142.699 1.00 25.02 54 LEU F CA 1
ATOM 11417 C C . LEU E 5 54 ? 216.476 257.037 143.355 1.00 25.02 54 LEU F C 1
ATOM 11418 O O . LEU E 5 54 ? 216.500 256.875 144.582 1.00 25.02 54 LEU F O 1
ATOM 11423 N N . GLN E 5 55 ? 215.742 256.270 142.547 1.00 22.89 55 GLN F N 1
ATOM 11424 C CA . GLN E 5 55 ? 214.950 255.162 143.072 1.00 22.89 55 GLN F CA 1
ATOM 11425 C C . GLN E 5 55 ? 215.831 254.030 143.579 1.00 22.89 55 GLN F C 1
ATOM 11426 O O . GLN E 5 55 ? 215.510 253.403 144.595 1.00 22.89 55 GLN F O 1
ATOM 11432 N N . LEU E 5 56 ? 216.954 253.767 142.907 1.00 21.53 56 LEU F N 1
ATOM 11433 C CA . LEU E 5 56 ? 217.873 252.746 143.402 1.00 21.53 56 LEU F CA 1
ATOM 11434 C C . LEU E 5 56 ? 218.523 253.156 144.720 1.00 21.53 56 LEU F C 1
ATOM 11435 O O . LEU E 5 56 ? 218.689 252.317 145.617 1.00 21.53 56 LEU F O 1
ATOM 11440 N N . MET E 5 57 ? 218.839 254.446 144.879 1.00 25.98 57 MET F N 1
ATOM 11441 C CA . MET E 5 57 ? 219.430 254.919 146.127 1.00 25.98 57 MET F CA 1
ATOM 11442 C C . MET E 5 57 ? 218.414 254.920 147.261 1.00 25.98 57 MET F C 1
ATOM 11443 O O . MET E 5 57 ? 218.747 254.558 148.396 1.00 25.98 57 MET F O 1
ATOM 11448 N N . ASP E 5 58 ? 217.168 255.301 146.977 1.00 25.45 58 ASP F N 1
ATOM 11449 C CA . ASP E 5 58 ? 216.137 255.253 148.006 1.00 25.45 58 ASP F CA 1
ATOM 11450 C C . ASP E 5 58 ? 215.637 253.844 148.295 1.00 25.45 58 ASP F C 1
ATOM 11451 O O . ASP E 5 58 ? 214.970 253.644 149.314 1.00 25.45 58 ASP F O 1
ATOM 11456 N N . PHE E 5 59 ? 215.924 252.872 147.429 1.00 22.18 59 PHE F N 1
ATOM 11457 C CA . PHE E 5 59 ? 215.752 251.479 147.817 1.00 22.18 59 PHE F CA 1
ATOM 11458 C C . PHE E 5 59 ? 216.877 251.036 148.741 1.00 22.18 59 PHE F C 1
ATOM 11459 O O . PHE E 5 59 ? 216.625 250.394 149.769 1.00 22.18 59 PHE F O 1
ATOM 11467 N N . ALA E 5 60 ? 218.125 251.337 148.357 1.00 21.37 60 ALA F N 1
ATOM 11468 C CA . ALA E 5 60 ? 219.284 250.844 149.096 1.00 21.37 60 ALA F CA 1
ATOM 11469 C C . ALA E 5 60 ? 219.370 251.446 150.490 1.00 21.37 60 ALA F C 1
ATOM 11470 O O . ALA E 5 60 ? 219.804 250.763 151.427 1.00 21.37 60 ALA F O 1
ATOM 11472 N N . HIS E 5 61 ? 218.911 252.692 150.652 1.00 22.57 61 HIS F N 1
ATOM 11473 C CA . HIS E 5 61 ? 218.871 253.319 151.970 1.00 22.57 61 HIS F CA 1
ATOM 11474 C C . HIS E 5 61 ? 217.923 252.583 152.906 1.00 22.57 61 HIS F C 1
ATOM 11475 O O . HIS E 5 61 ? 218.291 252.245 154.037 1.00 22.57 61 HIS F O 1
ATOM 11482 N N . ARG E 5 62 ? 216.700 252.315 152.438 1.00 28.45 62 ARG F N 1
ATOM 11483 C CA . ARG E 5 62 ? 215.698 251.640 153.257 1.00 28.45 62 ARG F CA 1
ATOM 11484 C C . ARG E 5 62 ? 216.110 250.211 153.573 1.00 28.45 62 ARG F C 1
ATOM 11485 O O . ARG E 5 62 ? 215.929 249.745 154.707 1.00 28.45 62 ARG F O 1
ATOM 11493 N N . TYR E 5 63 ? 216.692 249.519 152.591 1.00 38.01 63 TYR F N 1
ATOM 11494 C CA . TYR E 5 63 ? 217.112 248.138 152.794 1.00 38.01 63 TYR F CA 1
ATOM 11495 C C . TYR E 5 63 ? 218.251 248.050 153.801 1.00 38.01 63 TYR F C 1
ATOM 11496 O O . TYR E 5 63 ? 218.209 247.224 154.723 1.00 38.01 63 TYR F O 1
ATOM 11505 N N . THR E 5 64 ? 219.248 248.937 153.683 1.00 23.68 64 THR F N 1
ATOM 11506 C CA . THR E 5 64 ? 220.365 248.910 154.621 1.00 23.68 64 THR F CA 1
ATOM 11507 C C . THR E 5 64 ? 219.950 249.375 156.012 1.00 23.68 64 THR F C 1
ATOM 11508 O O . THR E 5 64 ? 220.461 248.851 157.008 1.00 23.68 64 THR F O 1
ATOM 11512 N N . GLN E 5 65 ? 218.999 250.311 156.104 1.00 19.95 65 GLN F N 1
ATOM 11513 C CA . GLN E 5 65 ? 218.532 250.769 157.409 1.00 19.95 65 GLN F CA 1
ATOM 11514 C C . GLN E 5 65 ? 217.754 249.683 158.139 1.00 19.95 65 GLN F C 1
ATOM 11515 O O . GLN E 5 65 ? 217.975 249.458 159.337 1.00 19.95 65 GLN F O 1
ATOM 11521 N N . GLY E 5 66 ? 216.862 248.981 157.431 1.00 16.40 66 GLY F N 1
ATOM 11522 C CA . GLY E 5 66 ? 216.156 247.868 158.047 1.00 16.40 66 GLY F CA 1
ATOM 11523 C C . GLY E 5 66 ? 217.077 246.728 158.440 1.00 16.40 66 GLY F C 1
ATOM 11524 O O . GLY E 5 66 ? 216.926 246.140 159.519 1.00 16.40 66 GLY F O 1
ATOM 11525 N N . VAL E 5 67 ? 218.064 246.424 157.588 1.00 17.82 67 VAL F N 1
ATOM 11526 C CA . VAL E 5 67 ? 219.006 245.347 157.877 1.00 17.82 67 VAL F CA 1
ATOM 11527 C C . VAL E 5 67 ? 219.862 245.684 159.092 1.00 17.82 67 VAL F C 1
ATOM 11528 O O . VAL E 5 67 ? 220.050 244.846 159.981 1.00 17.82 67 VAL F O 1
ATOM 11532 N N . LEU E 5 68 ? 220.331 246.929 159.192 1.00 17.66 68 LEU F N 1
ATOM 11533 C CA . LEU E 5 68 ? 221.159 247.304 160.331 1.00 17.66 68 LEU F CA 1
ATOM 11534 C C . LEU E 5 68 ? 220.353 247.442 161.619 1.00 17.66 68 LEU F C 1
ATOM 11535 O O . LEU E 5 68 ? 220.886 247.166 162.698 1.00 17.66 68 LEU F O 1
ATOM 11540 N N . LYS E 5 69 ? 219.071 247.814 161.537 1.00 21.44 69 LYS F N 1
ATOM 11541 C CA . LYS E 5 69 ? 218.242 247.855 162.741 1.00 21.44 69 LYS F CA 1
ATOM 11542 C C . LYS E 5 69 ? 217.955 246.450 163.276 1.00 21.44 69 LYS F C 1
ATOM 11543 O O . LYS E 5 69 ? 218.072 246.199 164.489 1.00 21.44 69 LYS F O 1
ATOM 11549 N N . ASP E 5 70 ? 217.618 245.510 162.383 1.00 16.08 70 ASP F N 1
ATOM 11550 C CA . ASP E 5 70 ? 217.442 244.125 162.813 1.00 16.08 70 ASP F CA 1
ATOM 11551 C C . ASP E 5 70 ? 218.754 243.503 163.281 1.00 16.08 70 ASP F C 1
ATOM 11552 O O . ASP E 5 70 ? 218.753 242.656 164.183 1.00 16.08 70 ASP F O 1
ATOM 11557 N N . ALA E 5 71 ? 219.883 243.937 162.722 1.00 17.36 71 ALA F N 1
ATOM 11558 C CA . ALA E 5 71 ? 221.163 243.427 163.185 1.00 17.36 71 ALA F CA 1
ATOM 11559 C C . ALA E 5 71 ? 221.560 244.018 164.531 1.00 17.36 71 ALA F C 1
ATOM 11560 O O . ALA E 5 71 ? 222.215 243.344 165.327 1.00 17.36 71 ALA F O 1
ATOM 11562 N N . LEU E 5 72 ? 221.151 245.252 164.823 1.00 22.02 72 LEU F N 1
ATOM 11563 C CA . LEU E 5 72 ? 221.382 245.789 166.159 1.00 22.02 72 LEU F CA 1
ATOM 11564 C C . LEU E 5 72 ? 220.547 245.047 167.194 1.00 22.02 72 LEU F C 1
ATOM 11565 O O . LEU E 5 72 ? 221.010 244.810 168.318 1.00 22.02 72 LEU F O 1
ATOM 11570 N N . VAL E 5 73 ? 219.330 244.644 166.815 1.00 17.74 73 VAL F N 1
ATOM 11571 C CA . VAL E 5 73 ? 218.516 243.790 167.685 1.00 17.74 73 VAL F CA 1
ATOM 11572 C C . VAL E 5 73 ? 219.199 242.441 167.921 1.00 17.74 73 VAL F C 1
ATOM 11573 O O . VAL E 5 73 ? 219.348 241.991 169.066 1.00 17.74 73 VAL F O 1
ATOM 11577 N N . TYR E 5 74 ? 219.660 241.793 166.845 1.00 19.65 74 TYR F N 1
ATOM 11578 C CA . TYR E 5 74 ? 220.325 240.495 166.971 1.00 19.65 74 TYR F CA 1
ATOM 11579 C C . TYR E 5 74 ? 221.699 240.572 167.631 1.00 19.65 74 TYR F C 1
ATOM 11580 O O . TYR E 5 74 ? 222.230 239.530 168.027 1.00 19.65 74 TYR F O 1
ATOM 11589 N N . ASN E 5 75 ? 222.298 241.755 167.734 1.00 21.89 75 ASN F N 1
ATOM 11590 C CA . ASN E 5 75 ? 223.542 241.890 168.480 1.00 21.89 75 ASN F CA 1
ATOM 11591 C C . ASN E 5 75 ? 223.308 242.231 169.942 1.00 21.89 75 ASN F C 1
ATOM 11592 O O . ASN E 5 75 ? 224.121 241.851 170.793 1.00 21.89 75 ASN F O 1
ATOM 11597 N N . ASP E 5 76 ? 222.221 242.946 170.252 1.00 23.03 76 ASP F N 1
ATOM 11598 C CA . ASP E 5 76 ? 221.806 243.082 171.644 1.00 23.03 76 ASP F CA 1
ATOM 11599 C C . ASP E 5 76 ? 221.342 241.752 172.219 1.00 23.03 76 ASP F C 1
ATOM 11600 O O . ASP E 5 76 ? 221.429 241.543 173.434 1.00 23.03 76 ASP F O 1
ATOM 11605 N N . TYR E 5 77 ? 220.821 240.864 171.369 1.00 21.42 77 TYR F N 1
ATOM 11606 C CA . TYR E 5 77 ? 220.361 239.554 171.824 1.00 21.42 77 TYR F CA 1
ATOM 11607 C C . TYR E 5 77 ? 221.516 238.697 172.331 1.00 21.42 77 TYR F C 1
ATOM 11608 O O . TYR E 5 77 ? 221.531 238.277 173.492 1.00 21.42 77 TYR F O 1
ATOM 11617 N N . ALA E 5 78 ? 222.494 238.428 171.474 1.00 19.61 78 ALA F N 1
ATOM 11618 C CA . ALA E 5 78 ? 223.594 237.537 171.819 1.00 19.61 78 ALA F CA 1
ATOM 11619 C C . ALA E 5 78 ? 224.576 238.187 172.785 1.00 19.61 78 ALA F C 1
ATOM 11620 O O . ALA E 5 78 ? 225.550 237.561 173.204 1.00 19.61 78 ALA F O 1
ATOM 11622 N N . LEU E 5 88 ? 229.162 245.779 165.752 1.00 35.28 88 LEU F N 1
ATOM 11623 C CA . LEU E 5 88 ? 228.624 244.444 165.528 1.00 35.28 88 LEU F CA 1
ATOM 11624 C C . LEU E 5 88 ? 229.503 243.640 164.571 1.00 35.28 88 LEU F C 1
ATOM 11625 O O . LEU E 5 88 ? 230.616 244.055 164.250 1.00 35.28 88 LEU F O 1
ATOM 11630 N N . GLY E 5 89 ? 229.002 242.489 164.116 1.00 35.35 89 GLY F N 1
ATOM 11631 C CA . GLY E 5 89 ? 229.796 241.558 163.343 1.00 35.35 89 GLY F CA 1
ATOM 11632 C C . GLY E 5 89 ? 229.106 241.154 162.051 1.00 35.35 89 GLY F C 1
ATOM 11633 O O . GLY E 5 89 ? 227.979 241.562 161.768 1.00 35.35 89 GLY F O 1
ATOM 11634 N N . VAL E 5 90 ? 229.817 240.333 161.277 1.00 37.11 90 VAL F N 1
ATOM 11635 C CA . VAL E 5 90 ? 229.337 239.978 159.946 1.00 37.11 90 VAL F CA 1
ATOM 11636 C C . VAL E 5 90 ? 228.284 238.867 160.009 1.00 37.11 90 VAL F C 1
ATOM 11637 O O . VAL E 5 90 ? 227.332 238.873 159.218 1.00 37.11 90 VAL F O 1
ATOM 11641 N N . GLU E 5 91 ? 228.397 237.933 160.964 1.00 36.89 91 GLU F N 1
ATOM 11642 C CA . GLU E 5 91 ? 227.391 236.881 161.105 1.00 36.89 91 GLU F CA 1
ATOM 11643 C C . GLU E 5 91 ? 226.076 237.445 161.617 1.00 36.89 91 GLU F C 1
ATOM 11644 O O . GLU E 5 91 ? 225.005 236.899 161.329 1.00 36.89 91 GLU F O 1
ATOM 11650 N N . ASP E 5 92 ? 226.149 238.548 162.357 1.00 27.59 92 ASP F N 1
ATOM 11651 C CA . ASP E 5 92 ? 224.960 239.292 162.749 1.00 27.59 92 ASP F CA 1
ATOM 11652 C C . ASP E 5 92 ? 224.240 239.863 161.528 1.00 27.59 92 ASP F C 1
ATOM 11653 O O . ASP E 5 92 ? 223.006 239.790 161.425 1.00 27.59 92 ASP F O 1
ATOM 11658 N N . ILE E 5 93 ? 225.002 240.429 160.586 1.00 23.53 93 ILE F N 1
ATOM 11659 C CA . ILE E 5 93 ? 224.430 240.920 159.334 1.00 23.53 93 ILE F CA 1
ATOM 11660 C C . ILE E 5 93 ? 223.856 239.763 158.525 1.00 23.53 93 ILE F C 1
ATOM 11661 O O . ILE E 5 93 ? 222.806 239.897 157.886 1.00 23.53 93 ILE F O 1
ATOM 11666 N N . ARG E 5 94 ? 224.511 238.599 158.584 1.00 26.97 94 ARG F N 1
ATOM 11667 C CA . ARG E 5 94 ? 224.022 237.418 157.880 1.00 26.97 94 ARG F CA 1
ATOM 11668 C C . ARG E 5 94 ? 222.689 236.939 158.442 1.00 26.97 94 ARG F C 1
ATOM 11669 O O . ARG E 5 94 ? 221.791 236.570 157.681 1.00 26.97 94 ARG F O 1
ATOM 11677 N N . LEU E 5 95 ? 222.534 236.963 159.766 1.00 19.33 95 LEU F N 1
ATOM 11678 C CA . LEU E 5 95 ? 221.237 236.643 160.359 1.00 19.33 95 LEU F CA 1
ATOM 11679 C C . LEU E 5 95 ? 220.178 237.669 159.972 1.00 19.33 95 LEU F C 1
ATOM 11680 O O . LEU E 5 95 ? 219.041 237.300 159.648 1.00 19.33 95 LEU F O 1
ATOM 11685 N N . ALA E 5 96 ? 220.542 238.955 159.952 1.00 16.09 96 ALA F N 1
ATOM 11686 C CA . ALA E 5 96 ? 219.564 239.992 159.637 1.00 16.09 96 ALA F CA 1
ATOM 11687 C C . ALA E 5 96 ? 219.155 240.017 158.167 1.00 16.09 96 ALA F C 1
ATOM 11688 O O . ALA E 5 96 ? 218.050 240.474 157.860 1.00 16.09 96 ALA F O 1
ATOM 11690 N N . ILE E 5 97 ? 220.007 239.538 157.255 1.00 16.04 97 ILE F N 1
ATOM 11691 C CA . ILE E 5 97 ? 219.629 239.439 155.844 1.00 16.04 97 ILE F CA 1
ATOM 11692 C C . ILE E 5 97 ? 219.138 238.054 155.465 1.00 16.04 97 ILE F C 1
ATOM 11693 O O . ILE E 5 97 ? 218.654 237.873 154.338 1.00 16.04 97 ILE F O 1
ATOM 11698 N N . ALA E 5 98 ? 219.260 237.069 156.349 1.00 14.41 98 ALA F N 1
ATOM 11699 C CA . ALA E 5 98 ? 218.559 235.814 156.155 1.00 14.41 98 ALA F CA 1
ATOM 11700 C C . ALA E 5 98 ? 217.171 235.841 156.763 1.00 14.41 98 ALA F C 1
ATOM 11701 O O . ALA E 5 98 ? 216.343 234.993 156.419 1.00 14.41 98 ALA F O 1
ATOM 11703 N N . ALA E 5 99 ? 216.908 236.786 157.666 1.00 15.79 99 ALA F N 1
ATOM 11704 C CA . ALA E 5 99 ? 215.561 236.936 158.202 1.00 15.79 99 ALA F CA 1
ATOM 11705 C C . ALA E 5 99 ? 214.584 237.431 157.148 1.00 15.79 99 ALA F C 1
ATOM 11706 O O . ALA E 5 99 ? 213.407 237.059 157.179 1.00 15.79 99 ALA F O 1
ATOM 11708 N N . ARG E 5 100 ? 215.044 238.260 156.211 1.00 14.05 100 ARG F N 1
ATOM 11709 C CA . ARG E 5 100 ? 214.167 238.885 155.232 1.00 14.05 100 ARG F CA 1
ATOM 11710 C C . ARG E 5 100 ? 214.410 238.416 153.808 1.00 14.05 100 ARG F C 1
ATOM 11711 O O . ARG E 5 100 ? 213.698 238.855 152.904 1.00 14.05 100 ARG F O 1
ATOM 11719 N N . THR E 5 101 ? 215.400 237.552 153.575 1.00 14.09 101 THR F N 1
ATOM 11720 C CA . THR E 5 101 ? 215.476 236.850 152.298 1.00 14.09 101 THR F CA 1
ATOM 11721 C C . THR E 5 101 ? 214.270 235.934 152.120 1.00 14.09 101 THR F C 1
ATOM 11722 O O . THR E 5 101 ? 213.757 235.779 151.005 1.00 14.09 101 THR F O 1
ATOM 11726 N N . GLN E 5 102 ? 213.755 235.392 153.225 1.00 10.95 102 GLN F N 1
ATOM 11727 C CA . GLN E 5 102 ? 212.715 234.375 153.226 1.00 10.95 102 GLN F CA 1
ATOM 11728 C C . GLN E 5 102 ? 211.353 234.861 152.747 1.00 10.95 102 GLN F C 1
ATOM 11729 O O . GLN E 5 102 ? 210.468 234.023 152.555 1.00 10.95 102 GLN F O 1
ATOM 11735 N N . TYR E 5 103 ? 211.136 236.163 152.550 1.00 15.10 103 TYR F N 1
ATOM 11736 C CA . TYR E 5 103 ? 209.811 236.567 152.105 1.00 15.10 103 TYR F CA 1
ATOM 11737 C C . TYR E 5 103 ? 209.746 237.646 151.033 1.00 15.10 103 TYR F C 1
ATOM 11738 O O . TYR E 5 103 ? 208.631 237.983 150.622 1.00 15.10 103 TYR F O 1
ATOM 11747 N N . GLN E 5 104 ? 210.857 238.214 150.565 1.00 17.98 104 GLN F N 1
ATOM 11748 C CA . GLN E 5 104 ? 210.674 239.225 149.531 1.00 17.98 104 GLN F CA 1
ATOM 11749 C C . GLN E 5 104 ? 211.395 238.943 148.220 1.00 17.98 104 GLN F C 1
ATOM 11750 O O . GLN E 5 104 ? 210.731 238.866 147.181 1.00 17.98 104 GLN F O 1
ATOM 11756 N N . PHE E 5 105 ? 212.708 238.728 148.218 1.00 16.64 105 PHE F N 1
ATOM 11757 C CA . PHE E 5 105 ? 213.389 238.707 146.931 1.00 16.64 105 PHE F CA 1
ATOM 11758 C C . PHE E 5 105 ? 213.268 237.339 146.261 1.00 16.64 105 PHE F C 1
ATOM 11759 O O . PHE E 5 105 ? 212.567 236.442 146.734 1.00 16.64 105 PHE F O 1
ATOM 11767 N N . LYS E 5 106 ? 213.942 237.205 145.121 1.00 16.58 106 LYS F N 1
ATOM 11768 C CA . LYS E 5 106 ? 213.892 236.012 144.290 1.00 16.58 106 LYS F CA 1
ATOM 11769 C C . LYS E 5 106 ? 214.501 234.820 145.028 1.00 16.58 106 LYS F C 1
ATOM 11770 O O . LYS E 5 106 ? 215.647 234.912 145.493 1.00 16.58 106 LYS F O 1
ATOM 11776 N N . PRO E 5 107 ? 213.773 233.714 145.178 1.00 17.05 107 PRO F N 1
ATOM 11777 C CA . PRO E 5 107 ? 214.307 232.561 145.910 1.00 17.05 107 PRO F CA 1
ATOM 11778 C C . PRO E 5 107 ? 215.437 231.885 145.151 1.00 17.05 107 PRO F C 1
ATOM 11779 O O . PRO E 5 107 ? 215.646 232.089 143.956 1.00 17.05 107 PRO F O 1
ATOM 11783 N N . THR E 5 108 ? 216.172 231.057 145.881 1.00 16.81 108 THR F N 1
ATOM 11784 C CA . THR E 5 108 ? 217.413 230.479 145.398 1.00 16.81 108 THR F CA 1
ATOM 11785 C C . THR E 5 108 ? 217.200 229.025 145.014 1.00 16.81 108 THR F C 1
ATOM 11786 O O . THR E 5 108 ? 216.555 228.274 145.750 1.00 16.81 108 THR F O 1
ATOM 11790 N N . ALA E 5 109 ? 217.787 228.648 143.874 1.00 15.69 109 ALA F N 1
ATOM 11791 C CA . ALA E 5 109 ? 217.718 227.325 143.253 1.00 15.69 109 ALA F CA 1
ATOM 11792 C C . ALA E 5 109 ? 216.314 226.699 143.261 1.00 15.69 109 ALA F C 1
ATOM 11793 O O . ALA E 5 109 ? 216.133 225.607 143.811 1.00 15.69 109 ALA F O 1
ATOM 11795 N N . PRO E 5 110 ? 215.316 227.355 142.649 1.00 16.21 110 PRO F N 1
ATOM 11796 C CA . PRO E 5 110 ? 213.946 226.852 142.783 1.00 16.21 110 PRO F CA 1
ATOM 11797 C C . PRO E 5 110 ? 213.610 225.800 141.744 1.00 16.21 110 PRO F C 1
ATOM 11798 O O . PRO E 5 110 ? 212.439 225.465 141.560 1.00 16.21 110 PRO F O 1
ATOM 11802 N N . LYS E 5 111 ? 214.627 225.270 141.061 1.00 16.10 111 LYS F N 1
ATOM 11803 C CA . LYS E 5 111 ? 214.385 224.365 139.949 1.00 16.10 111 LYS F CA 1
ATOM 11804 C C . LYS E 5 111 ? 213.982 222.975 140.411 1.00 16.10 111 LYS F C 1
ATOM 11805 O O . LYS E 5 111 ? 213.159 222.338 139.753 1.00 16.10 111 LYS F O 1
ATOM 11811 N N . GLU E 5 112 ? 214.513 222.488 141.534 1.00 18.10 112 GLU F N 1
ATOM 11812 C CA . GLU E 5 112 ? 214.148 221.136 141.942 1.00 18.10 112 GLU F CA 1
ATOM 11813 C C . GLU E 5 112 ? 212.777 221.087 142.604 1.00 18.10 112 GLU F C 1
ATOM 11814 O O . GLU E 5 112 ? 212.054 220.103 142.423 1.00 18.10 112 GLU F O 1
ATOM 11820 N N . LEU E 5 113 ? 212.374 222.143 143.316 1.00 15.23 113 LEU F N 1
ATOM 11821 C CA . LEU E 5 113 ? 211.011 222.195 143.836 1.00 15.23 113 LEU F CA 1
ATOM 11822 C C . LEU E 5 113 ? 210.003 222.332 142.704 1.00 15.23 113 LEU F C 1
ATOM 11823 O O . LEU E 5 113 ? 208.950 221.682 142.717 1.00 15.23 113 LEU F O 1
ATOM 11828 N N . MET E 5 114 ? 210.328 223.147 141.698 1.00 15.81 114 MET F N 1
ATOM 11829 C CA . MET E 5 114 ? 209.468 223.272 140.529 1.00 15.81 114 MET F CA 1
ATOM 11830 C C . MET E 5 114 ? 209.430 221.987 139.716 1.00 15.81 114 MET F C 1
ATOM 11831 O O . MET E 5 114 ? 208.393 221.666 139.135 1.00 15.81 114 MET F O 1
ATOM 11836 N N . LEU E 5 115 ? 210.529 221.230 139.685 1.00 15.57 115 LEU F N 1
ATOM 11837 C CA . LEU E 5 115 ? 210.528 219.939 139.005 1.00 15.57 115 LEU F CA 1
ATOM 11838 C C . LEU E 5 115 ? 209.660 218.925 139.740 1.00 15.57 115 LEU F C 1
ATOM 11839 O O . LEU E 5 115 ? 208.925 218.159 139.104 1.00 15.57 115 LEU F O 1
ATOM 11844 N N . GLN E 5 116 ? 209.731 218.915 141.078 1.00 19.08 116 GLN F N 1
ATOM 11845 C CA . GLN E 5 116 ? 208.857 218.059 141.881 1.00 19.08 116 GLN F CA 1
ATOM 11846 C C . GLN E 5 116 ? 207.394 218.424 141.675 1.00 19.08 116 GLN F C 1
ATOM 11847 O O . GLN E 5 116 ? 206.545 217.548 141.483 1.00 19.08 116 GLN F O 1
ATOM 11853 N N . LEU E 5 117 ? 207.096 219.722 141.663 1.00 15.75 117 LEU F N 1
ATOM 11854 C CA . LEU E 5 117 ? 205.729 220.203 141.494 1.00 15.75 117 LEU F CA 1
ATOM 11855 C C . LEU E 5 117 ? 205.197 219.902 140.094 1.00 15.75 117 LEU F C 1
ATOM 11856 O O . LEU E 5 117 ? 204.021 219.539 139.931 1.00 15.75 117 LEU F O 1
ATOM 11861 N N . ALA E 5 118 ? 206.050 220.055 139.078 1.00 14.70 118 ALA F N 1
ATOM 11862 C CA . ALA E 5 118 ? 205.696 219.682 137.714 1.00 14.70 118 ALA F CA 1
ATOM 11863 C C . ALA E 5 118 ? 205.407 218.195 137.615 1.00 14.70 118 ALA F C 1
ATOM 11864 O O . ALA E 5 118 ? 204.430 217.788 136.981 1.00 14.70 118 ALA F O 1
ATOM 11866 N N . ALA E 5 119 ? 206.236 217.370 138.262 1.00 15.55 119 ALA F N 1
ATOM 11867 C CA . ALA E 5 119 ? 206.004 215.930 138.267 1.00 15.55 119 ALA F CA 1
ATOM 11868 C C . ALA E 5 119 ? 204.720 215.557 138.997 1.00 15.55 119 ALA F C 1
ATOM 11869 O O . ALA E 5 119 ? 204.086 214.563 138.640 1.00 15.55 119 ALA F O 1
ATOM 11871 N N . GLU E 5 120 ? 204.308 216.336 140.003 1.00 19.97 120 GLU F N 1
ATOM 11872 C CA . GLU E 5 120 ? 202.988 216.092 140.588 1.00 19.97 120 GLU F CA 1
ATOM 11873 C C . GLU E 5 120 ? 201.865 216.513 139.651 1.00 19.97 120 GLU F C 1
ATOM 11874 O O . GLU E 5 120 ? 200.780 215.925 139.690 1.00 19.97 120 GLU F O 1
ATOM 11880 N N . ARG E 5 121 ? 202.087 217.528 138.816 1.00 21.37 121 ARG F N 1
ATOM 11881 C CA . ARG E 5 121 ? 201.025 217.920 137.894 1.00 21.37 121 ARG F CA 1
ATOM 11882 C C . ARG E 5 121 ? 201.018 217.067 136.628 1.00 21.37 121 ARG F C 1
ATOM 11883 O O . ARG E 5 121 ? 199.945 216.770 136.090 1.00 21.37 121 ARG F O 1
ATOM 11891 N N . ASN E 5 122 ? 202.185 216.620 136.166 1.00 24.08 122 ASN F N 1
ATOM 11892 C CA . ASN E 5 122 ? 202.296 215.826 134.951 1.00 24.08 122 ASN F CA 1
ATOM 11893 C C . ASN E 5 122 ? 202.151 214.327 135.200 1.00 24.08 122 ASN F C 1
ATOM 11894 O O . ASN E 5 122 ? 202.649 213.527 134.401 1.00 24.08 122 ASN F O 1
ATOM 11899 N N . LYS E 5 123 ? 201.502 213.930 136.297 1.00 22.10 123 LYS F N 1
ATOM 11900 C CA . LYS E 5 123 ? 201.061 212.548 136.458 1.00 22.10 123 LYS F CA 1
ATOM 11901 C C . LYS E 5 123 ? 199.808 212.284 135.636 1.00 22.10 123 LYS F C 1
ATOM 11902 O O . LYS E 5 123 ? 199.706 211.258 134.957 1.00 22.10 123 LYS F O 1
ATOM 11908 N N . LYS E 5 124 ? 198.842 213.198 135.716 1.00 20.35 124 LYS F N 1
ATOM 11909 C CA . LYS E 5 124 ? 197.569 213.058 135.023 1.00 20.35 124 LYS F CA 1
ATOM 11910 C C . LYS E 5 124 ? 197.774 213.133 133.517 1.00 20.35 124 LYS F C 1
ATOM 11911 O O . LYS E 5 124 ? 198.365 214.093 133.013 1.00 20.35 124 LYS F O 1
ATOM 11917 N N . ALA E 5 125 ? 197.300 212.116 132.803 1.00 21.63 125 ALA F N 1
ATOM 11918 C CA . ALA E 5 125 ? 197.315 212.155 131.351 1.00 21.63 125 ALA F CA 1
ATOM 11919 C C . ALA E 5 125 ? 196.333 213.207 130.847 1.00 21.63 125 ALA F C 1
ATOM 11920 O O . ALA E 5 125 ? 195.422 213.640 131.560 1.00 21.63 125 ALA F O 1
ATOM 11922 N N . LEU E 5 126 ? 196.536 213.623 129.601 1.00 22.38 126 LEU F N 1
ATOM 11923 C CA . LEU E 5 126 ? 195.765 214.719 129.046 1.00 22.38 126 LEU F CA 1
ATOM 11924 C C . LEU E 5 126 ? 194.325 214.279 128.781 1.00 22.38 126 LEU F C 1
ATOM 11925 O O . LEU E 5 126 ? 194.074 213.118 128.451 1.00 22.38 126 LEU F O 1
ATOM 11930 N N . PRO E 5 127 ? 193.355 215.188 128.935 1.00 24.07 127 PRO F N 1
ATOM 11931 C CA . PRO E 5 127 ? 191.953 214.813 128.712 1.00 24.07 127 PRO F CA 1
ATOM 11932 C C . PRO E 5 127 ? 191.611 214.598 127.247 1.00 24.07 127 PRO F C 1
ATOM 11933 O O . PRO E 5 127 ? 192.455 214.772 126.365 1.00 24.07 127 PRO F O 1
ATOM 11937 N N . GLN E 5 128 ? 190.366 214.217 126.979 1.00 32.20 128 GLN F N 1
ATOM 11938 C CA . GLN E 5 128 ? 189.905 214.059 125.610 1.00 32.20 128 GLN F CA 1
ATOM 11939 C C . GLN E 5 128 ? 189.554 215.424 125.033 1.00 32.20 128 GLN F C 1
ATOM 11940 O O . GLN E 5 128 ? 188.850 216.214 125.668 1.00 32.20 128 GLN F O 1
ATOM 11946 N N . VAL E 5 129 ? 190.048 215.694 123.834 1.00 28.14 129 VAL F N 1
ATOM 11947 C CA . VAL E 5 129 ? 189.885 216.982 123.188 1.00 28.14 129 VAL F CA 1
ATOM 11948 C C . VAL E 5 129 ? 188.719 216.861 122.214 1.00 28.14 129 VAL F C 1
ATOM 11949 O O . VAL E 5 129 ? 188.294 215.762 121.855 1.00 28.14 129 VAL F O 1
ATOM 11953 N N . MET E 5 130 ? 188.149 217.999 121.817 1.00 31.86 130 MET F N 1
ATOM 11954 C CA . MET E 5 130 ? 187.184 218.003 120.728 1.00 31.86 130 MET F CA 1
ATOM 11955 C C . MET E 5 130 ? 187.868 217.622 119.418 1.00 31.86 130 MET F C 1
ATOM 11956 O O . MET E 5 130 ? 189.074 217.811 119.242 1.00 31.86 130 MET F O 1
ATOM 11961 N N . GLY E 5 131 ? 187.087 217.073 118.495 1.00 34.65 131 GLY F N 1
ATOM 11962 C CA . GLY E 5 131 ? 187.603 216.728 117.187 1.00 34.65 131 GLY F CA 1
ATOM 11963 C C . GLY E 5 131 ? 186.849 217.434 116.081 1.00 34.65 131 GLY F C 1
ATOM 11964 O O . GLY E 5 131 ? 186.627 216.865 115.010 1.00 34.65 131 GLY F O 1
ATOM 11965 N N . THR E 5 132 ? 186.442 218.678 116.329 1.00 30.87 132 THR F N 1
ATOM 11966 C CA . THR E 5 132 ? 185.660 219.441 115.368 1.00 30.87 132 THR F CA 1
ATOM 11967 C C . THR E 5 132 ? 186.422 220.713 114.973 1.00 30.87 132 THR F C 1
ATOM 11968 O O . THR E 5 132 ? 185.825 221.677 114.485 1.00 30.87 132 THR F O 1
ATOM 11972 N N . TRP E 5 133 ? 187.747 220.703 115.187 1.00 29.20 133 TRP F N 1
ATOM 11973 C CA . TRP E 5 133 ? 188.736 221.671 114.681 1.00 29.20 133 TRP F CA 1
ATOM 11974 C C . TRP E 5 133 ? 188.351 223.129 114.945 1.00 29.20 133 TRP F C 1
ATOM 11975 O O . TRP E 5 133 ? 188.169 223.934 114.032 1.00 29.20 133 TRP F O 1
ATOM 11986 N N . GLY E 5 134 ? 188.230 223.453 116.217 1.00 27.97 134 GLY F N 1
ATOM 11987 C CA . GLY E 5 134 ? 187.899 224.797 116.614 1.00 27.97 134 GLY F CA 1
ATOM 11988 C C . GLY E 5 134 ? 188.326 225.061 118.031 1.00 27.97 134 GLY F C 1
ATOM 11989 O O . GLY E 5 134 ? 189.264 224.449 118.543 1.00 27.97 134 GLY F O 1
ATOM 11990 N N . VAL E 5 135 ? 187.622 225.988 118.668 1.00 23.98 135 VAL F N 1
ATOM 11991 C CA . VAL E 5 135 ? 187.880 226.366 120.049 1.00 23.98 135 VAL F CA 1
ATOM 11992 C C . VAL E 5 135 ? 186.624 226.053 120.849 1.00 23.98 135 VAL F C 1
ATOM 11993 O O . VAL E 5 135 ? 185.537 226.552 120.531 1.00 23.98 135 VAL F O 1
ATOM 11997 N N . ARG E 5 136 ? 186.770 225.211 121.867 1.00 27.21 136 ARG F N 1
ATOM 11998 C CA . ARG E 5 136 ? 185.672 224.829 122.741 1.00 27.21 136 ARG F CA 1
ATOM 11999 C C . ARG E 5 136 ? 185.774 225.589 124.055 1.00 27.21 136 ARG F C 1
ATOM 12000 O O . ARG E 5 136 ? 186.858 225.713 124.627 1.00 27.21 136 ARG F O 1
ATOM 12008 N N . LEU E 5 137 ? 184.650 226.096 124.528 1.00 26.57 137 LEU F N 1
ATOM 12009 C CA . LEU E 5 137 ? 184.612 226.872 125.758 1.00 26.57 137 LEU F CA 1
ATOM 12010 C C . LEU E 5 137 ? 184.408 225.953 126.957 1.00 26.57 137 LEU F C 1
ATOM 12011 O O . LEU E 5 137 ? 184.095 224.771 126.809 1.00 26.57 137 LEU F O 1
ATOM 12016 N N . PRO E 5 138 ? 184.596 226.462 128.176 1.00 23.59 138 PRO F N 1
ATOM 12017 C CA . PRO E 5 138 ? 184.178 225.720 129.372 1.00 23.59 138 PRO F CA 1
ATOM 12018 C C . PRO E 5 138 ? 182.665 225.689 129.500 1.00 23.59 138 PRO F C 1
ATOM 12019 O O . PRO E 5 138 ? 181.961 226.331 128.705 1.00 23.59 138 PRO F O 1
ATOM 12023 N N . PRO E 5 139 ? 182.122 224.935 130.464 1.00 22.19 139 PRO F N 1
ATOM 12024 C CA . PRO E 5 139 ? 180.693 225.058 130.785 1.00 22.19 139 PRO F CA 1
ATOM 12025 C C . PRO E 5 139 ? 180.305 226.472 131.194 1.00 22.19 139 PRO F C 1
ATOM 12026 O O . PRO E 5 139 ? 181.131 227.267 131.646 1.00 22.19 139 PRO F O 1
ATOM 12030 N N . GLU E 5 140 ? 179.011 226.771 131.029 1.00 26.44 140 GLU F N 1
ATOM 12031 C CA . GLU E 5 140 ? 178.511 228.144 131.055 1.00 26.44 140 GLU F CA 1
ATOM 12032 C C . GLU E 5 140 ? 178.657 228.819 132.416 1.00 26.44 140 GLU F C 1
ATOM 12033 O O . GLU E 5 140 ? 178.810 230.044 132.472 1.00 26.44 140 GLU F O 1
ATOM 12039 N N . LYS E 5 141 ? 178.652 228.060 133.509 1.00 22.63 141 LYS F N 1
ATOM 12040 C CA . LYS E 5 141 ? 178.883 228.680 134.805 1.00 22.63 141 LYS F CA 1
ATOM 12041 C C . LYS E 5 141 ? 180.353 229.001 135.042 1.00 22.63 141 LYS F C 1
ATOM 12042 O O . LYS E 5 141 ? 180.657 229.870 135.866 1.00 22.63 141 LYS F O 1
ATOM 12048 N N . TYR E 5 142 ? 181.266 228.336 134.336 1.00 23.42 142 TYR F N 1
ATOM 12049 C CA . TYR E 5 142 ? 182.691 228.617 134.433 1.00 23.42 142 TYR F CA 1
ATOM 12050 C C . TYR E 5 142 ? 183.164 229.635 133.401 1.00 23.42 142 TYR F C 1
ATOM 12051 O O . TYR E 5 142 ? 184.362 229.694 133.110 1.00 23.42 142 TYR F O 1
ATOM 12060 N N . CYS E 5 143 ? 182.255 230.430 132.846 1.00 24.47 143 CYS F N 1
ATOM 12061 C CA . CYS E 5 143 ? 182.590 231.463 131.879 1.00 24.47 143 CYS F CA 1
ATOM 12062 C C . CYS E 5 143 ? 181.996 232.783 132.344 1.00 24.47 143 CYS F C 1
ATOM 12063 O O . CYS E 5 143 ? 180.998 232.809 133.069 1.00 24.47 143 CYS F O 1
ATOM 12066 N N . LEU E 5 144 ? 182.609 233.884 131.911 1.00 27.68 144 LEU F N 1
ATOM 12067 C CA . LEU E 5 144 ? 182.264 235.206 132.422 1.00 27.68 144 LEU F CA 1
ATOM 12068 C C . LEU E 5 144 ? 181.060 235.802 131.705 1.00 27.68 144 LEU F C 1
ATOM 12069 O O . LEU E 5 144 ? 181.134 236.928 131.204 1.00 27.68 144 LEU F O 1
ATOM 12074 N N . THR E 5 145 ? 179.954 235.080 131.653 1.00 33.41 145 THR F N 1
ATOM 12075 C CA . THR E 5 145 ? 178.801 235.558 130.898 1.00 33.41 145 THR F CA 1
ATOM 12076 C C . THR E 5 145 ? 177.512 235.554 131.706 1.00 33.41 145 THR F C 1
ATOM 12077 O O . THR E 5 145 ? 176.735 236.510 131.618 1.00 33.41 145 THR F O 1
ATOM 12081 N N . ALA E 5 146 ? 177.282 234.529 132.529 1.00 41.97 146 ALA F N 1
ATOM 12082 C CA . ALA E 5 146 ? 176.051 234.423 133.314 1.00 41.97 146 ALA F CA 1
ATOM 12083 C C . ALA E 5 146 ? 176.241 235.124 134.661 1.00 41.97 146 ALA F C 1
ATOM 12084 O O . ALA E 5 146 ? 176.224 234.519 135.735 1.00 41.97 146 ALA F O 1
ATOM 12086 N N . LYS E 5 147 ? 176.439 236.44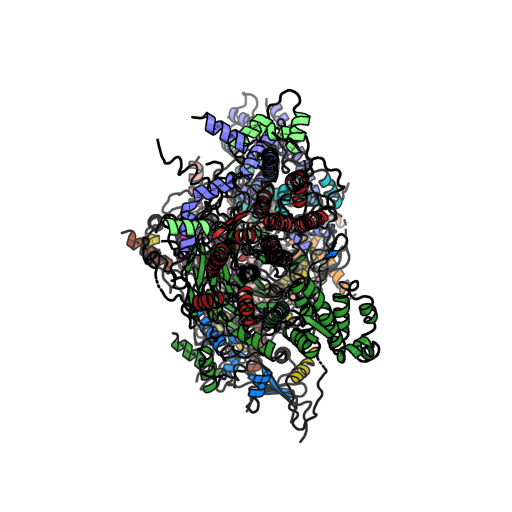0 134.583 1.00 42.21 147 LYS F N 1
ATOM 12087 C CA . LYS E 5 147 ? 176.742 237.265 135.745 1.00 42.21 147 LYS F CA 1
ATOM 12088 C C . LYS E 5 147 ? 175.984 238.580 135.607 1.00 42.21 147 LYS F C 1
ATOM 12089 O O . LYS E 5 147 ? 175.518 238.931 134.521 1.00 42.21 147 LYS F O 1
ATOM 12095 N N . GLU E 5 148 ? 175.857 239.312 136.714 1.00 52.60 148 GLU F N 1
ATOM 12096 C CA . GLU E 5 148 ? 174.857 240.371 136.775 1.00 52.60 148 GLU F CA 1
ATOM 12097 C C . GLU E 5 148 ? 175.336 241.566 137.591 1.00 52.60 148 GLU F C 1
ATOM 12098 O O . GLU E 5 148 ? 175.919 241.401 138.663 1.00 52.60 148 GLU F O 1
ATOM 12104 N N . TRP E 5 149 ? 175.061 242.766 137.080 1.00 45.39 149 TRP F N 1
ATOM 12105 C CA . TRP E 5 149 ? 175.127 244.002 137.859 1.00 45.39 149 TRP F CA 1
ATOM 12106 C C . TRP E 5 149 ? 173.891 244.871 137.618 1.00 45.39 149 TRP F C 1
ATOM 12107 O O . TRP E 5 149 ? 173.709 245.911 138.252 1.00 45.39 149 TRP F O 1
ATOM 12118 N N . PHE F 6 67 ? 167.448 259.590 172.409 1.00 91.00 67 PHE G N 1
ATOM 12119 C CA . PHE F 6 67 ? 167.092 259.056 171.100 1.00 91.00 67 PHE G CA 1
ATOM 12120 C C . PHE F 6 67 ? 168.210 258.200 170.519 1.00 91.00 67 PHE G C 1
ATOM 12121 O O . PHE F 6 67 ? 169.388 258.419 170.802 1.00 91.00 67 PHE G O 1
ATOM 12129 N N . THR F 6 68 ? 167.830 257.225 169.703 1.00 83.87 68 THR G N 1
ATOM 12130 C CA . THR F 6 68 ? 168.764 256.336 169.029 1.00 83.87 68 THR G CA 1
ATOM 12131 C C . THR F 6 68 ? 168.690 256.577 167.522 1.00 83.87 68 THR G C 1
ATOM 12132 O O . THR F 6 68 ? 167.982 257.469 167.046 1.00 83.87 68 THR G O 1
ATOM 12136 N N . ARG F 6 69 ? 169.433 255.770 166.772 1.00 75.54 69 ARG G N 1
ATOM 12137 C CA . ARG F 6 69 ? 169.460 255.860 165.319 1.00 75.54 69 ARG G CA 1
ATOM 12138 C C . ARG F 6 69 ? 169.557 254.447 164.759 1.00 75.54 69 ARG G C 1
ATOM 12139 O O . ARG F 6 69 ? 169.349 253.458 165.468 1.00 75.54 69 ARG G O 1
ATOM 12147 N N . LYS F 6 70 ? 169.873 254.355 163.471 1.00 72.77 70 LYS G N 1
ATOM 12148 C CA . LYS F 6 70 ? 170.009 253.079 162.785 1.00 72.77 70 LYS G CA 1
ATOM 12149 C C . LYS F 6 70 ? 171.111 253.215 161.750 1.00 72.77 70 LYS G C 1
ATOM 12150 O O . LYS F 6 70 ? 171.162 254.219 161.033 1.00 72.77 70 LYS G O 1
ATOM 12156 N N . ASP F 6 71 ? 171.998 252.223 161.693 1.00 68.17 71 ASP G N 1
ATOM 12157 C CA . ASP F 6 71 ? 173.088 252.242 160.727 1.00 68.17 71 ASP G CA 1
ATOM 12158 C C . ASP F 6 71 ? 172.537 252.084 159.316 1.00 68.17 71 ASP G C 1
ATOM 12159 O O . ASP F 6 71 ? 171.693 251.219 159.062 1.00 68.17 71 ASP G O 1
ATOM 12164 N N . LYS F 6 72 ? 173.010 252.935 158.408 1.00 65.40 72 LYS G N 1
ATOM 12165 C CA . LYS F 6 72 ? 172.432 253.027 157.076 1.00 65.40 72 LYS G CA 1
ATOM 12166 C C . LYS F 6 72 ? 172.759 251.794 156.246 1.00 65.40 72 LYS G C 1
ATOM 12167 O O . LYS F 6 72 ? 173.906 251.345 156.192 1.00 65.40 72 LYS G O 1
ATOM 12173 N N . THR F 6 73 ? 171.734 251.243 155.604 1.00 68.65 73 THR G N 1
ATOM 12174 C CA . THR F 6 73 ? 171.937 250.162 154.659 1.00 68.65 73 THR G CA 1
ATOM 12175 C C . THR F 6 73 ? 172.533 250.713 153.368 1.00 68.65 73 THR G C 1
ATOM 12176 O O . THR F 6 73 ? 172.496 251.917 153.103 1.00 68.65 73 THR G O 1
ATOM 12180 N N . LEU F 6 74 ? 173.095 249.807 152.562 1.00 62.94 74 LEU G N 1
ATOM 12181 C CA . LEU F 6 74 ? 173.779 250.210 151.337 1.00 62.94 74 LEU G CA 1
ATOM 12182 C C . LEU F 6 74 ? 172.819 250.790 150.308 1.00 62.94 74 LEU G C 1
ATOM 12183 O O . LEU F 6 74 ? 173.205 251.675 149.536 1.00 62.94 74 LEU G O 1
ATOM 12188 N N . GLU F 6 75 ? 171.568 250.321 150.296 1.00 71.40 75 GLU G N 1
ATOM 12189 C CA . GLU F 6 75 ? 170.581 250.858 149.368 1.00 71.40 75 GLU G CA 1
ATOM 12190 C C . GLU F 6 75 ? 170.218 252.298 149.703 1.00 71.40 75 GLU G C 1
ATOM 12191 O O . GLU F 6 75 ? 169.999 253.103 148.792 1.00 71.40 75 GLU G O 1
ATOM 12197 N N . GLU F 6 76 ? 170.195 252.651 150.991 1.00 69.65 76 GLU G N 1
ATOM 12198 C CA . GLU F 6 76 ? 169.964 254.040 151.379 1.00 69.65 76 GLU G CA 1
ATOM 12199 C C . GLU F 6 76 ? 171.143 254.930 150.998 1.00 69.65 76 GLU G C 1
ATOM 12200 O O . GLU F 6 76 ? 170.947 256.086 150.603 1.00 69.65 76 GLU G O 1
ATOM 12206 N N . ILE F 6 77 ? 172.363 254.394 151.075 1.00 64.82 77 ILE G N 1
ATOM 12207 C CA . ILE F 6 77 ? 173.550 255.146 150.680 1.00 64.82 77 ILE G CA 1
ATOM 12208 C C . ILE F 6 77 ? 173.558 255.390 149.177 1.00 64.82 77 ILE G C 1
ATOM 12209 O O . ILE F 6 77 ? 173.885 256.489 148.718 1.00 64.82 77 ILE G O 1
ATOM 12214 N N . LEU F 6 78 ? 173.180 254.382 148.387 1.00 60.22 78 LEU G N 1
ATOM 12215 C CA . LEU F 6 78 ? 173.095 254.587 146.944 1.00 60.22 78 LEU G CA 1
ATOM 12216 C C . LEU F 6 78 ? 171.926 255.497 146.572 1.00 60.22 78 LEU G C 1
ATOM 12217 O O . LEU F 6 78 ? 172.029 256.280 145.618 1.00 60.22 78 LEU G O 1
ATOM 12222 N N . GLU F 6 79 ? 170.833 255.453 147.341 1.00 68.28 79 GLU G N 1
ATOM 12223 C CA . GLU F 6 79 ? 169.716 256.360 147.101 1.00 68.28 79 GLU G CA 1
ATOM 12224 C C . GLU F 6 79 ? 170.066 257.798 147.463 1.00 68.28 79 GLU G C 1
ATOM 12225 O O . GLU F 6 79 ? 169.478 258.734 146.909 1.00 68.28 79 GLU G O 1
ATOM 12231 N N . MET F 6 80 ? 171.007 257.997 148.388 1.00 67.31 80 MET G N 1
ATOM 12232 C CA . MET F 6 80 ? 171.474 259.352 148.667 1.00 67.31 80 MET G CA 1
ATOM 12233 C C . MET F 6 80 ? 172.561 259.789 147.689 1.00 67.31 80 MET G C 1
ATOM 12234 O O . MET F 6 80 ? 172.657 260.979 147.368 1.00 67.31 80 MET G O 1
ATOM 12239 N N . MET F 6 81 ? 173.367 258.847 147.188 1.00 57.43 81 MET G N 1
ATOM 12240 C CA . MET F 6 81 ? 174.339 259.152 146.143 1.00 57.43 81 MET G CA 1
ATOM 12241 C C . MET F 6 81 ? 173.671 259.450 144.811 1.00 57.43 81 MET G C 1
ATOM 12242 O O . MET F 6 81 ? 174.310 260.032 143.929 1.00 57.43 81 MET G O 1
ATOM 12247 N N . ASP F 6 82 ? 172.416 259.024 144.643 1.00 65.59 82 ASP G N 1
ATOM 12248 C CA . ASP F 6 82 ? 171.599 259.469 143.517 1.00 65.59 82 ASP G CA 1
ATOM 12249 C C . ASP F 6 82 ? 171.465 260.989 143.482 1.00 65.59 82 ASP G C 1
ATOM 12250 O O . ASP F 6 82 ? 171.428 261.581 142.399 1.00 65.59 82 ASP G O 1
ATOM 12255 N N . SER F 6 83 ? 171.402 261.637 144.644 1.00 67.38 83 SER G N 1
ATOM 12256 C CA . SER F 6 83 ? 171.203 263.079 144.726 1.00 67.38 83 SER G CA 1
ATOM 12257 C C . SER F 6 83 ? 172.492 263.862 144.941 1.00 67.38 83 SER G C 1
ATOM 12258 O O . SER F 6 83 ? 172.646 264.948 144.377 1.00 67.38 83 SER G O 1
ATOM 12261 N N . THR F 6 84 ? 173.420 263.350 145.754 1.00 58.47 84 THR G N 1
ATOM 12262 C CA . THR F 6 84 ? 174.619 264.094 146.135 1.00 58.47 84 THR G CA 1
ATOM 12263 C C . THR F 6 84 ? 175.877 263.417 145.598 1.00 58.47 84 THR G C 1
ATOM 12264 O O . THR F 6 84 ? 176.357 262.440 146.191 1.00 58.47 84 THR G O 1
ATOM 12268 N N . PRO F 6 85 ? 176.449 263.894 144.497 1.00 48.00 85 PRO G N 1
ATOM 12269 C CA . PRO F 6 85 ? 177.680 263.296 143.968 1.00 48.00 85 PRO G CA 1
ATOM 12270 C C . PRO F 6 85 ? 178.901 263.760 144.741 1.00 48.00 85 PRO G C 1
ATOM 12271 O O . PRO F 6 85 ? 178.939 264.896 145.235 1.00 48.00 85 PRO G O 1
ATOM 12275 N N . PRO F 6 86 ? 179.931 262.912 144.851 1.00 39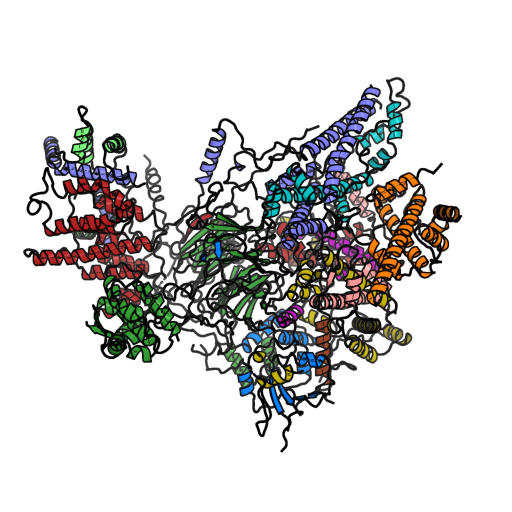.00 86 PRO G N 1
ATOM 12276 C CA . PRO F 6 86 ? 181.134 263.277 145.612 1.00 39.00 86 PRO G CA 1
ATOM 12277 C C . PRO F 6 86 ? 182.079 264.208 144.872 1.00 39.00 86 PRO G C 1
ATOM 12278 O O . PRO F 6 86 ? 181.742 264.762 143.821 1.00 39.00 86 PRO G O 1
ATOM 12282 N N . ILE F 6 87 ? 183.269 264.391 145.447 1.00 33.54 87 ILE G N 1
ATOM 12283 C CA . ILE F 6 87 ? 184.254 265.317 144.896 1.00 33.54 87 ILE G CA 1
ATOM 12284 C C . ILE F 6 87 ? 184.834 264.782 143.593 1.00 33.54 87 ILE G C 1
ATOM 12285 O O . ILE F 6 87 ? 184.843 265.479 142.572 1.00 33.54 87 ILE G O 1
ATOM 12290 N N . ILE F 6 88 ? 185.332 263.548 143.610 1.00 27.47 88 ILE G N 1
ATOM 12291 C CA . ILE F 6 88 ? 185.981 262.949 142.445 1.00 27.47 88 ILE G CA 1
ATOM 12292 C C . ILE F 6 88 ? 184.939 262.687 141.364 1.00 27.47 88 ILE G C 1
ATOM 12293 O O . ILE F 6 88 ? 183.997 261.913 141.588 1.00 27.47 88 ILE G O 1
ATOM 12298 N N . PRO F 6 89 ? 185.064 263.308 140.182 1.00 31.49 89 PRO G N 1
ATOM 12299 C CA . PRO F 6 89 ? 183.990 263.231 139.182 1.00 31.49 89 PRO G CA 1
ATOM 12300 C C . PRO F 6 89 ? 183.905 261.890 138.467 1.00 31.49 89 PRO G C 1
ATOM 12301 O O . PRO F 6 89 ? 184.607 260.936 138.819 1.00 31.49 89 PRO G O 1
ATOM 12305 N N . ASP F 6 90 ? 183.033 261.823 137.458 1.00 29.81 90 ASP G N 1
ATOM 12306 C CA . ASP F 6 90 ? 182.693 260.550 136.829 1.00 29.81 90 ASP G CA 1
ATOM 12307 C C . ASP F 6 90 ? 183.852 259.982 136.019 1.00 29.81 90 ASP G C 1
ATOM 12308 O O . ASP F 6 90 ? 184.111 258.775 136.066 1.00 29.81 90 ASP G O 1
ATOM 12313 N N . ALA F 6 91 ? 184.567 260.832 135.281 1.00 29.26 91 ALA G N 1
ATOM 12314 C CA . ALA F 6 91 ? 185.551 260.346 134.322 1.00 29.26 91 ALA G CA 1
ATOM 12315 C C . ALA F 6 91 ? 186.824 259.832 134.978 1.00 29.26 91 ALA G C 1
ATOM 12316 O O . ALA F 6 91 ? 187.488 258.965 134.402 1.00 29.26 91 ALA G O 1
ATOM 12318 N N . VAL F 6 92 ? 187.157 260.312 136.177 1.00 25.70 92 VAL G N 1
ATOM 12319 C CA . VAL F 6 92 ? 188.291 259.761 136.914 1.00 25.70 92 VAL G CA 1
ATOM 12320 C C . VAL F 6 92 ? 187.994 258.336 137.361 1.00 25.70 92 VAL G C 1
ATOM 12321 O O . VAL F 6 92 ? 188.836 257.431 137.229 1.00 25.70 92 VAL G O 1
ATOM 12325 N N . ILE F 6 93 ? 186.780 258.117 137.875 1.00 23.28 93 ILE G N 1
ATOM 12326 C CA . ILE F 6 93 ? 186.333 256.780 138.248 1.00 23.28 93 ILE G CA 1
ATOM 12327 C C . ILE F 6 93 ? 186.254 255.888 137.019 1.00 23.28 93 ILE G C 1
ATOM 12328 O O . ILE F 6 93 ? 186.596 254.705 137.078 1.00 23.28 93 ILE G O 1
ATOM 12333 N N . ASP F 6 94 ? 185.852 256.456 135.876 1.00 22.02 94 ASP G N 1
ATOM 12334 C CA . ASP F 6 94 ? 185.778 255.682 134.639 1.00 22.02 94 ASP G CA 1
ATOM 12335 C C . ASP F 6 94 ? 187.158 255.265 134.147 1.00 22.02 94 ASP G C 1
ATOM 12336 O O . ASP F 6 94 ? 187.328 254.140 133.662 1.00 22.02 94 ASP G O 1
ATOM 12341 N N . TYR F 6 95 ? 188.157 256.150 134.269 1.00 22.64 95 TYR G N 1
ATOM 12342 C CA . TYR F 6 95 ? 189.509 255.777 133.863 1.00 22.64 95 TYR G CA 1
ATOM 12343 C C . TYR F 6 95 ? 190.080 254.709 134.778 1.00 22.64 95 TYR G C 1
ATOM 12344 O O . TYR F 6 95 ? 190.733 253.774 134.306 1.00 22.64 95 TYR G O 1
ATOM 12353 N N . TYR F 6 96 ? 189.840 254.819 136.087 1.00 19.00 96 TYR G N 1
ATOM 12354 C CA . TYR F 6 96 ? 190.387 253.806 136.986 1.00 19.00 96 TYR G CA 1
ATOM 12355 C C . TYR F 6 96 ? 189.648 252.481 136.854 1.00 19.00 96 TYR G C 1
ATOM 12356 O O . TYR F 6 96 ? 190.257 251.414 137.034 1.00 19.00 96 TYR G O 1
ATOM 12365 N N . LEU F 6 97 ? 188.360 252.529 136.494 1.00 16.98 97 LEU G N 1
ATOM 12366 C CA . LEU F 6 97 ? 187.598 251.339 136.148 1.00 16.98 97 LEU G CA 1
ATOM 12367 C C . LEU F 6 97 ? 188.239 250.675 134.940 1.00 16.98 97 LEU G C 1
ATOM 12368 O O . LEU F 6 97 ? 188.889 249.645 135.101 1.00 16.98 97 LEU G O 1
ATOM 12373 N N . THR F 6 98 ? 188.219 251.326 133.769 1.00 17.28 98 THR G N 1
ATOM 12374 C CA . THR F 6 98 ? 188.777 250.713 132.558 1.00 17.28 98 THR G CA 1
ATOM 12375 C C . THR F 6 98 ? 190.292 250.500 132.602 1.00 17.28 98 THR G C 1
ATOM 12376 O O . THR F 6 98 ? 190.829 249.853 131.699 1.00 17.28 98 THR G O 1
ATOM 12380 N N . LYS F 6 99 ? 190.986 251.015 133.621 1.00 18.42 99 LYS G N 1
ATOM 12381 C CA . LYS F 6 99 ? 192.353 250.606 133.905 1.00 18.42 99 LYS G CA 1
ATOM 12382 C C . LYS F 6 99 ? 192.404 249.327 134.732 1.00 18.42 99 LYS G C 1
ATOM 12383 O O . LYS F 6 99 ? 193.384 248.582 134.647 1.00 18.42 99 LYS G O 1
ATOM 12389 N N . ASN F 6 100 ? 191.383 249.051 135.544 1.00 18.12 100 ASN G N 1
ATOM 12390 C CA . ASN F 6 100 ? 191.384 247.824 136.333 1.00 18.12 100 ASN G CA 1
ATOM 12391 C C . ASN F 6 100 ? 190.381 246.780 135.849 1.00 18.12 100 ASN G C 1
ATOM 12392 O O . ASN F 6 100 ? 190.071 245.851 136.599 1.00 18.12 100 ASN G O 1
ATOM 12397 N N . GLY F 6 101 ? 189.878 246.891 134.620 1.00 17.12 101 GLY G N 1
ATOM 12398 C CA . GLY F 6 101 ? 188.835 245.992 134.158 1.00 17.12 101 GLY G CA 1
ATOM 12399 C C . GLY F 6 101 ? 187.507 246.349 134.792 1.00 17.12 101 GLY G C 1
ATOM 12400 O O . GLY F 6 101 ? 187.342 247.429 135.349 1.00 17.12 101 GLY G O 1
ATOM 12401 N N . PHE F 6 102 ? 186.553 245.416 134.713 1.00 22.79 102 PHE G N 1
ATOM 12402 C CA . PHE F 6 102 ? 185.277 245.499 135.437 1.00 22.79 102 PHE G CA 1
ATOM 12403 C C . PHE F 6 102 ? 184.485 246.751 135.028 1.00 22.79 102 PHE G C 1
ATOM 12404 O O . PHE F 6 102 ? 184.382 247.737 135.754 1.00 22.79 102 PHE G O 1
ATOM 12412 N N . ASN F 6 103 ? 184.008 246.721 133.790 1.00 25.22 103 ASN G N 1
ATOM 12413 C CA . ASN F 6 103 ? 183.140 247.787 133.310 1.00 25.22 103 ASN G CA 1
ATOM 12414 C C . ASN F 6 103 ? 181.761 247.703 133.958 1.00 25.22 103 ASN G C 1
ATOM 12415 O O . ASN F 6 103 ? 181.043 246.711 133.803 1.00 25.22 103 ASN G O 1
ATOM 12420 N N . VAL F 6 104 ? 181.393 248.746 134.695 1.00 34.94 104 VAL G N 1
ATOM 12421 C CA . VAL F 6 104 ? 180.093 248.816 135.345 1.00 34.94 104 VAL G CA 1
ATOM 12422 C C . VAL F 6 104 ? 179.347 250.027 134.794 1.00 34.94 104 VAL G C 1
ATOM 12423 O O . VAL F 6 104 ? 179.952 251.016 134.367 1.00 34.94 104 VAL G O 1
ATOM 12427 N N . ALA F 6 105 ? 178.022 249.914 134.736 1.00 50.29 105 ALA G N 1
ATOM 12428 C CA . ALA F 6 105 ? 177.182 250.947 134.150 1.00 50.29 105 ALA G CA 1
ATOM 12429 C C . ALA F 6 105 ? 176.303 251.651 135.170 1.00 50.29 105 ALA G C 1
ATOM 12430 O O . ALA F 6 105 ? 175.456 252.462 134.782 1.00 50.29 105 ALA G O 1
ATOM 12432 N N . ASP F 6 106 ? 176.474 251.365 136.456 1.00 51.37 106 ASP G N 1
ATOM 12433 C CA . ASP F 6 106 ? 175.724 252.044 137.501 1.00 51.37 106 ASP G CA 1
ATOM 12434 C C . ASP F 6 106 ? 176.511 253.256 137.982 1.00 51.37 106 ASP G C 1
ATOM 12435 O O . ASP F 6 106 ? 177.690 253.139 138.330 1.00 51.37 106 ASP G O 1
ATOM 12440 N N . VAL F 6 107 ? 175.858 254.421 137.996 1.00 42.38 107 VAL G N 1
ATOM 12441 C CA . VAL F 6 107 ? 176.536 255.639 138.422 1.00 42.38 107 VAL G CA 1
ATOM 12442 C C . VAL F 6 107 ? 176.686 255.688 139.940 1.00 42.38 107 VAL G C 1
ATOM 12443 O O . VAL F 6 107 ? 177.607 256.338 140.454 1.00 42.38 107 VAL G O 1
ATOM 12447 N N . ARG F 6 108 ? 175.843 254.963 140.675 1.00 42.36 108 ARG G N 1
ATOM 12448 C CA . ARG F 6 108 ? 175.885 255.011 142.128 1.00 42.36 108 ARG G CA 1
ATOM 12449 C C . ARG F 6 108 ? 177.015 254.172 142.707 1.00 42.36 108 ARG G C 1
ATOM 12450 O O . ARG F 6 108 ? 177.553 254.525 143.760 1.00 42.36 108 ARG G O 1
ATOM 12458 N N . VAL F 6 109 ? 177.434 253.107 142.018 1.00 34.87 109 VAL G N 1
ATOM 12459 C CA . VAL F 6 109 ? 178.629 252.383 142.442 1.00 34.87 109 VAL G CA 1
ATOM 12460 C C . VAL F 6 109 ? 179.876 253.224 142.195 1.00 34.87 109 VAL G C 1
ATOM 12461 O O . VAL F 6 109 ? 180.821 253.202 143.002 1.00 34.87 109 VAL G O 1
ATOM 12465 N N . LYS F 6 110 ? 179.883 254.005 141.107 1.00 31.28 110 LYS G N 1
ATOM 12466 C CA . LYS F 6 110 ? 180.994 254.914 140.846 1.00 31.28 110 LYS G CA 1
ATOM 12467 C C . LYS F 6 110 ? 181.062 256.011 141.900 1.00 31.28 110 LYS G C 1
ATOM 12468 O O . LYS F 6 110 ? 182.151 256.351 142.385 1.00 31.28 110 LYS G O 1
ATOM 12474 N N . ARG F 6 111 ? 179.905 256.544 142.297 1.00 38.82 111 ARG G N 1
ATOM 12475 C CA . ARG F 6 111 ? 179.886 257.558 143.343 1.00 38.82 111 ARG G CA 1
ATOM 12476 C C . ARG F 6 111 ? 180.248 256.974 144.706 1.00 38.82 111 ARG G C 1
ATOM 12477 O O . ARG F 6 111 ? 180.888 257.652 145.516 1.00 38.82 111 ARG G O 1
ATOM 12485 N N . LEU F 6 112 ? 179.904 255.709 144.956 1.00 28.95 112 LEU G N 1
ATOM 12486 C CA . LEU F 6 112 ? 180.279 255.078 146.218 1.00 28.95 112 LEU G CA 1
ATOM 12487 C C . LEU F 6 112 ? 181.782 254.832 146.297 1.00 28.95 112 LEU G C 1
ATOM 12488 O O . LEU F 6 112 ? 182.394 255.050 147.351 1.00 28.95 112 LEU G O 1
ATOM 12493 N N . LEU F 6 113 ? 182.401 254.410 145.191 1.00 23.01 113 LEU G N 1
ATOM 12494 C CA . LEU F 6 113 ? 183.852 254.230 145.201 1.00 23.01 113 LEU G CA 1
ATOM 12495 C C . LEU F 6 113 ? 184.590 255.565 145.253 1.00 23.01 113 LEU G C 1
ATOM 12496 O O . LEU F 6 113 ? 185.663 255.655 145.873 1.00 23.01 113 LEU G O 1
ATOM 12501 N N . ALA F 6 114 ? 184.012 256.614 144.656 1.00 24.11 114 ALA G N 1
ATOM 12502 C CA . ALA F 6 114 ? 184.575 257.954 144.787 1.00 24.11 114 ALA G CA 1
ATOM 12503 C C . ALA F 6 114 ? 184.529 258.437 146.230 1.00 24.11 114 ALA G C 1
ATOM 12504 O O . ALA F 6 114 ? 185.515 258.985 146.741 1.00 24.11 114 ALA G O 1
ATOM 12506 N N . LEU F 6 115 ? 183.398 258.217 146.910 1.00 25.52 115 LEU G N 1
ATOM 12507 C CA . LEU F 6 115 ? 183.272 258.610 148.310 1.00 25.52 115 LEU G CA 1
ATOM 12508 C C . LEU F 6 115 ? 184.184 257.792 149.215 1.00 25.52 115 LEU G C 1
ATOM 12509 O O . LEU F 6 115 ? 184.721 258.330 150.191 1.00 25.52 115 LEU G O 1
ATOM 12514 N N . ALA F 6 116 ? 184.401 256.514 148.890 1.00 20.79 116 ALA G N 1
ATOM 12515 C CA . ALA F 6 116 ? 185.298 255.682 149.688 1.00 20.79 116 ALA G CA 1
ATOM 12516 C C . ALA F 6 116 ? 186.746 256.141 149.568 1.00 20.79 116 ALA G C 1
ATOM 12517 O O . ALA F 6 116 ? 187.451 256.255 150.583 1.00 20.79 116 ALA G O 1
ATOM 12519 N N . THR F 6 117 ? 187.204 256.423 148.339 1.00 20.73 117 THR G N 1
ATOM 12520 C CA . THR F 6 117 ? 188.565 256.927 148.160 1.00 20.73 117 THR G CA 1
ATOM 12521 C C . THR F 6 117 ? 188.745 258.306 148.785 1.00 20.73 117 THR G C 1
ATOM 12522 O O . THR F 6 117 ? 189.795 258.577 149.389 1.00 20.73 117 THR G O 1
ATOM 12526 N N . GLN F 6 118 ? 187.715 259.159 148.706 1.00 26.68 118 GLN G N 1
ATOM 12527 C CA . GLN F 6 118 ? 187.787 260.483 149.314 1.00 26.68 118 GLN G CA 1
ATOM 12528 C C . GLN F 6 118 ? 187.860 260.403 150.834 1.00 26.68 118 GLN G C 1
ATOM 12529 O O . GLN F 6 118 ? 188.637 261.135 151.456 1.00 26.68 118 GLN G O 1
ATOM 12535 N N . LYS F 6 119 ? 187.083 259.503 151.445 1.00 25.24 119 LYS G N 1
ATOM 12536 C CA . LYS F 6 119 ? 187.114 259.350 152.898 1.00 25.24 119 LYS G CA 1
ATOM 12537 C C . LYS F 6 119 ? 188.443 258.773 153.373 1.00 25.24 119 LYS G C 1
ATOM 12538 O O . LYS F 6 119 ? 188.978 259.201 154.407 1.00 25.24 119 LYS G O 1
ATOM 12544 N N . PHE F 6 120 ? 189.005 257.827 152.614 1.00 23.88 120 PHE G N 1
ATOM 12545 C CA . PHE F 6 120 ? 190.292 257.250 152.989 1.00 23.88 120 PHE G CA 1
ATOM 12546 C C . PHE F 6 120 ? 191.417 258.279 152.919 1.00 23.88 120 PHE G C 1
ATOM 12547 O O . PHE F 6 120 ? 192.260 258.353 153.826 1.00 23.88 120 PHE G O 1
ATOM 12555 N N . VAL F 6 121 ? 191.437 259.111 151.874 1.00 25.92 121 VAL G N 1
ATOM 12556 C CA . VAL F 6 121 ? 192.513 260.097 151.835 1.00 25.92 121 VAL G CA 1
ATOM 12557 C C . VAL F 6 121 ? 192.242 261.280 152.749 1.00 25.92 121 VAL G C 1
ATOM 12558 O O . VAL F 6 121 ? 193.197 261.946 153.164 1.00 25.92 121 VAL G O 1
ATOM 12562 N N . SER F 6 122 ? 190.980 261.529 153.119 1.00 30.29 122 SER G N 1
ATOM 12563 C CA . SER F 6 122 ? 190.705 262.490 154.179 1.00 30.29 122 SER G CA 1
ATOM 12564 C C . SER F 6 122 ? 191.280 262.010 155.503 1.00 30.29 122 SER G C 1
ATOM 12565 O O . SER F 6 122 ? 191.873 262.798 156.247 1.00 30.29 122 SER G O 1
ATOM 12568 N N . ASP F 6 123 ? 191.170 260.706 155.779 1.00 28.39 123 ASP G N 1
ATOM 12569 C CA . ASP F 6 123 ? 191.762 260.153 156.996 1.00 28.39 123 ASP G CA 1
ATOM 12570 C C . ASP F 6 123 ? 193.288 260.207 156.965 1.00 28.39 123 ASP G C 1
ATOM 12571 O O . ASP F 6 123 ? 193.917 260.546 157.977 1.00 28.39 123 ASP G O 1
ATOM 12576 N N . ILE F 6 124 ? 193.898 259.896 155.815 1.00 24.90 124 ILE G N 1
ATOM 12577 C CA . ILE F 6 124 ? 195.361 259.909 155.727 1.00 24.90 124 ILE G CA 1
ATOM 12578 C C . ILE F 6 124 ? 195.906 261.331 155.850 1.00 24.90 124 ILE G C 1
ATOM 12579 O O . ILE F 6 124 ? 196.870 261.579 156.590 1.00 24.90 124 ILE G O 1
ATOM 12584 N N . ALA F 6 125 ? 195.276 262.295 155.171 1.00 26.33 125 ALA G N 1
ATOM 12585 C CA . ALA F 6 125 ? 195.737 263.676 155.259 1.00 26.33 125 ALA G CA 1
ATOM 12586 C C . ALA F 6 125 ? 195.445 264.286 156.625 1.00 26.33 125 ALA G C 1
ATOM 12587 O O . ALA F 6 125 ? 196.219 265.125 157.101 1.00 26.33 125 ALA G O 1
ATOM 12589 N N . LYS F 6 126 ? 194.371 263.851 157.295 1.00 28.31 126 LYS G N 1
ATOM 12590 C CA . LYS F 6 126 ? 194.120 264.317 158.653 1.00 28.31 126 LYS G CA 1
ATOM 12591 C C . LYS F 6 126 ? 195.162 263.782 159.628 1.00 28.31 126 LYS G C 1
ATOM 12592 O O . LYS F 6 126 ? 195.641 264.527 160.488 1.00 28.31 126 LYS G O 1
ATOM 12598 N N . ASP F 6 127 ? 195.542 262.503 159.500 1.00 28.25 127 ASP G N 1
ATOM 12599 C CA . ASP F 6 127 ? 196.605 261.965 160.349 1.00 28.25 127 ASP G CA 1
ATOM 12600 C C . ASP F 6 127 ? 197.953 262.616 160.055 1.00 28.25 127 ASP G C 1
ATOM 12601 O O . ASP F 6 127 ? 198.775 262.784 160.968 1.00 28.25 127 ASP G O 1
ATOM 12606 N N . ALA F 6 128 ? 198.177 263.023 158.802 1.00 26.95 128 ALA G N 1
ATOM 12607 C CA . ALA F 6 128 ? 199.354 263.825 158.477 1.00 26.95 128 ALA G CA 1
ATOM 12608 C C . ALA F 6 128 ? 199.294 265.194 159.144 1.00 26.95 128 ALA G C 1
ATOM 12609 O O . ALA F 6 128 ? 200.324 265.729 159.571 1.00 26.95 128 ALA G O 1
ATOM 12611 N N . TYR F 6 129 ? 198.092 265.764 159.261 1.00 31.57 129 TYR G N 1
ATOM 12612 C CA . TYR F 6 129 ? 197.932 267.030 159.972 1.00 31.57 129 TYR G CA 1
ATOM 12613 C C . TYR F 6 129 ? 198.230 266.881 161.463 1.00 31.57 129 TYR G C 1
ATOM 12614 O O . TYR F 6 129 ? 198.837 267.777 162.065 1.00 31.57 129 TYR G O 1
ATOM 12623 N N . GLU F 6 130 ? 197.835 265.753 162.073 1.00 33.45 130 GLU G N 1
ATOM 12624 C CA . GLU F 6 130 ? 198.164 265.541 163.488 1.00 33.45 130 GLU G CA 1
ATOM 12625 C C . GLU F 6 130 ? 199.666 265.360 163.681 1.00 33.45 130 GLU G C 1
ATOM 12626 O O . GLU F 6 130 ? 200.255 265.923 164.616 1.00 33.45 130 GLU G O 1
ATOM 12632 N N . TYR F 6 131 ? 200.298 264.562 162.811 1.00 30.23 131 TYR G N 1
ATOM 12633 C CA . TYR F 6 131 ? 201.742 264.365 162.902 1.00 30.23 131 TYR G CA 1
ATOM 12634 C C . TYR F 6 131 ? 202.523 265.645 162.626 1.00 30.23 131 TYR G C 1
ATOM 12635 O O . TYR F 6 131 ? 203.641 265.799 163.123 1.00 30.23 131 TYR G O 1
ATOM 12644 N N . SER F 6 132 ? 201.969 266.572 161.844 1.00 30.85 132 SER G N 1
ATOM 12645 C CA . SER F 6 132 ? 202.675 267.823 161.603 1.00 30.85 132 SER G CA 1
ATOM 12646 C C . SER F 6 132 ? 202.373 268.890 162.642 1.00 30.85 132 SER G C 1
ATOM 12647 O O . SER F 6 132 ? 203.141 269.851 162.758 1.00 30.85 132 SER G O 1
ATOM 12650 N N . ARG F 6 133 ? 201.277 268.761 163.392 1.00 38.20 133 ARG G N 1
ATOM 12651 C CA . ARG F 6 133 ? 201.045 269.715 164.470 1.00 38.20 133 ARG G CA 1
ATOM 12652 C C . ARG F 6 133 ? 201.679 269.278 165.782 1.00 38.20 133 ARG G C 1
ATOM 12653 O O . ARG F 6 133 ? 201.926 270.120 166.650 1.00 38.20 133 ARG G O 1
ATOM 12661 N N . ILE F 6 134 ? 201.946 267.985 165.960 1.00 37.34 134 ILE G N 1
ATOM 12662 C CA . ILE F 6 134 ? 202.651 267.576 167.171 1.00 37.34 134 ILE G CA 1
ATOM 12663 C C . ILE F 6 134 ? 204.145 267.865 167.059 1.00 37.34 134 ILE G C 1
ATOM 12664 O O . ILE F 6 134 ? 204.753 268.411 167.985 1.00 37.34 134 ILE G O 1
ATOM 12669 N N . ARG F 6 135 ? 204.747 267.580 165.908 1.00 38.69 135 ARG G N 1
ATOM 12670 C CA . ARG F 6 135 ? 206.197 267.629 165.749 1.00 38.69 135 ARG G CA 1
ATOM 12671 C C . ARG F 6 135 ? 206.768 269.043 165.627 1.00 38.69 135 ARG G C 1
ATOM 12672 O O . ARG F 6 13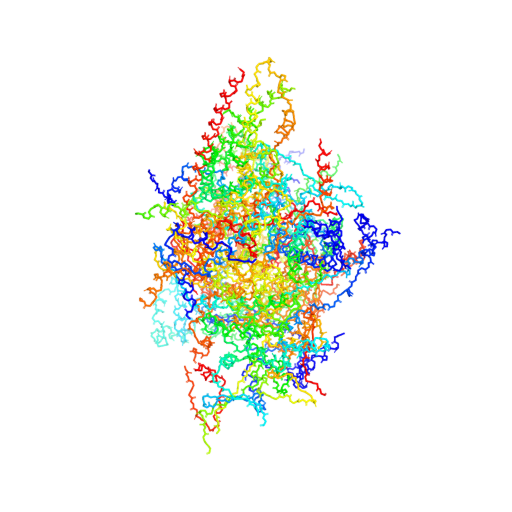5 ? 207.945 269.180 165.282 1.00 38.69 135 ARG G O 1
ATOM 12680 N N . SER F 6 136 ? 205.988 270.088 165.894 1.00 47.84 136 SER G N 1
ATOM 12681 C CA . SER F 6 136 ? 206.485 271.457 165.884 1.00 47.84 136 SER G CA 1
ATOM 12682 C C . SER F 6 136 ? 206.205 272.093 167.235 1.00 47.84 136 SER G C 1
ATOM 12683 O O . SER F 6 136 ? 205.090 271.985 167.755 1.00 47.84 136 SER G O 1
ATOM 12686 N N . SER F 6 137 ? 207.222 272.754 167.798 1.00 53.57 137 SER G N 1
ATOM 12687 C CA . SER F 6 137 ? 207.079 273.380 169.110 1.00 53.57 137 SER G CA 1
ATOM 12688 C C . SER F 6 137 ? 206.161 274.595 169.062 1.00 53.57 137 SER G C 1
ATOM 12689 O O . SER F 6 137 ? 205.545 274.947 170.078 1.00 53.57 137 SER G O 1
ATOM 12692 N N . VAL F 6 138 ? 206.054 275.233 167.894 1.00 57.73 138 VAL G N 1
ATOM 12693 C CA . VAL F 6 138 ? 205.231 276.429 167.750 1.00 57.73 138 VAL G CA 1
ATOM 12694 C C . VAL F 6 138 ? 203.754 276.091 167.906 1.00 57.73 138 VAL G C 1
ATOM 12695 O O . VAL F 6 138 ? 202.997 276.842 168.532 1.00 57.73 138 VAL G O 1
ATOM 12699 N N . ALA F 6 139 ? 203.331 274.933 167.392 1.00 52.55 139 ALA G N 1
ATOM 12700 C CA . ALA F 6 139 ? 201.921 274.563 167.459 1.00 52.55 139 ALA G CA 1
ATOM 12701 C C . ALA F 6 139 ? 201.507 274.170 168.872 1.00 52.55 139 ALA G C 1
ATOM 12702 O O . ALA F 6 139 ? 200.437 274.577 169.344 1.00 52.55 139 ALA G O 1
ATOM 12704 N N . VAL F 6 140 ? 202.342 273.392 169.569 1.00 56.23 140 VAL G N 1
ATOM 12705 C CA . VAL F 6 140 ? 201.999 273.004 170.934 1.00 56.23 140 VAL G CA 1
ATOM 12706 C C . VAL F 6 140 ? 202.116 274.196 171.879 1.00 56.23 140 VAL G C 1
ATOM 12707 O O . VAL F 6 140 ? 201.374 274.285 172.865 1.00 56.23 140 VAL G O 1
ATOM 12711 N N . SER F 6 141 ? 203.008 275.149 171.584 1.00 61.32 141 SER G N 1
ATOM 12712 C CA . SER F 6 141 ? 203.083 276.346 172.413 1.00 61.32 141 SER G CA 1
ATOM 12713 C C . SER F 6 141 ? 201.928 277.299 172.140 1.00 61.32 141 SER G C 1
ATOM 12714 O O . SER F 6 141 ? 201.497 278.017 173.049 1.00 61.32 141 SER G O 1
ATOM 12717 N N . ASN F 6 142 ? 201.422 277.329 170.904 1.00 66.30 142 ASN G N 1
ATOM 12718 C CA . ASN F 6 142 ? 200.221 278.105 170.614 1.00 66.30 142 ASN G CA 1
ATOM 12719 C C . ASN F 6 142 ? 198.997 277.481 171.269 1.00 66.30 142 ASN G C 1
ATOM 12720 O O . ASN F 6 142 ? 198.106 278.197 171.740 1.00 66.30 142 ASN G O 1
ATOM 12725 N N . ALA F 6 143 ? 198.936 276.148 171.311 1.00 64.71 143 ALA G N 1
ATOM 12726 C CA . ALA F 6 143 ? 197.822 275.487 171.982 1.00 64.71 143 ALA G CA 1
ATOM 12727 C C . ALA F 6 143 ? 197.912 275.625 173.496 1.00 64.71 143 ALA G C 1
ATOM 12728 O O . ALA F 6 143 ? 196.879 275.664 174.174 1.00 64.71 143 ALA G O 1
ATOM 12730 N N . ASN F 6 144 ? 199.127 275.697 174.044 1.00 72.63 144 ASN G N 1
ATOM 12731 C CA . ASN F 6 144 ? 199.282 275.889 175.483 1.00 72.63 144 ASN G CA 1
ATOM 12732 C C . ASN F 6 144 ? 198.934 277.316 175.889 1.00 72.63 144 ASN G C 1
ATOM 12733 O O . ASN F 6 144 ? 198.158 277.536 176.825 1.00 72.63 144 ASN G O 1
ATOM 12738 N N . ASN F 6 145 ? 199.500 278.299 175.193 1.00 69.33 145 ASN G N 1
ATOM 12739 C CA . ASN F 6 145 ? 199.352 279.713 175.533 1.00 69.33 145 ASN G CA 1
ATOM 12740 C C . ASN F 6 145 ? 198.304 280.401 174.672 1.00 69.33 145 ASN G C 1
ATOM 12741 O O . ASN F 6 145 ? 198.490 281.549 174.260 1.00 69.33 145 ASN G O 1
ATOM 12746 N N . SER F 6 146 ? 197.199 279.716 174.371 1.00 72.99 146 SER G N 1
ATOM 12747 C CA . SER F 6 146 ? 196.174 280.293 173.509 1.00 72.99 146 SER G CA 1
ATOM 12748 C C . SER F 6 146 ? 195.397 281.387 174.231 1.00 72.99 146 SER G C 1
ATOM 12749 O O . SER F 6 146 ? 195.453 282.564 173.854 1.00 72.99 146 SER G O 1
ATOM 12752 N N . GLN F 6 147 ? 194.680 281.020 175.294 1.00 72.85 147 GLN G N 1
ATOM 12753 C CA . GLN F 6 147 ? 193.935 282.024 176.038 1.00 72.85 147 GLN G CA 1
ATOM 12754 C C . GLN F 6 147 ? 194.844 282.868 176.919 1.00 72.85 147 GLN G C 1
ATOM 12755 O O . GLN F 6 147 ? 194.468 283.990 177.275 1.00 72.85 147 GLN G O 1
ATOM 12761 N N . ALA F 6 148 ? 196.046 282.373 177.231 1.00 73.11 148 ALA G N 1
ATOM 12762 C CA . ALA F 6 148 ? 197.017 283.169 177.976 1.00 73.11 148 ALA G CA 1
ATOM 12763 C C . ALA F 6 148 ? 197.490 284.372 177.167 1.00 73.11 148 ALA G C 1
ATOM 12764 O O . ALA F 6 148 ? 197.731 285.448 177.726 1.00 73.11 148 ALA G O 1
ATOM 12766 N N . ARG F 6 149 ? 197.625 284.214 175.849 1.00 75.83 149 ARG G N 1
ATOM 12767 C CA . ARG F 6 149 ? 197.928 285.351 174.991 1.00 75.83 149 ARG G CA 1
ATOM 12768 C C . ARG F 6 149 ? 196.674 286.062 174.499 1.00 75.83 149 ARG G C 1
ATOM 12769 O O . ARG F 6 149 ? 196.761 287.222 174.079 1.00 75.83 149 ARG G O 1
ATOM 12777 N N . ALA F 6 150 ? 195.506 285.413 174.573 1.00 77.91 150 ALA G N 1
ATOM 12778 C CA . ALA F 6 150 ? 194.261 286.145 174.366 1.00 77.91 150 ALA G CA 1
ATOM 12779 C C . ALA F 6 150 ? 194.010 287.138 175.493 1.00 77.91 150 ALA G C 1
ATOM 12780 O O . ALA F 6 150 ? 193.373 288.173 175.271 1.00 77.91 150 ALA G O 1
ATOM 12782 N N . ARG F 6 151 ? 194.508 286.837 176.699 1.00 78.91 151 ARG G N 1
ATOM 12783 C CA . ARG F 6 151 ? 194.528 287.820 177.782 1.00 78.91 151 ARG G CA 1
ATOM 12784 C C . ARG F 6 151 ? 195.341 289.051 177.395 1.00 78.91 151 ARG G C 1
ATOM 12785 O O . ARG F 6 151 ? 194.910 290.187 177.621 1.00 78.91 151 ARG G O 1
ATOM 12793 N N . GLN F 6 152 ? 196.520 288.840 176.801 1.00 82.28 152 GLN G N 1
ATOM 12794 C CA . GLN F 6 152 ? 197.373 289.958 176.400 1.00 82.28 152 GLN G CA 1
ATOM 12795 C C . GLN F 6 152 ? 196.754 290.739 175.248 1.00 82.28 152 GLN G C 1
ATOM 12796 O O . GLN F 6 152 ? 196.898 291.964 175.164 1.00 82.28 152 GLN G O 1
ATOM 12802 N N . LEU F 6 153 ? 196.055 290.043 174.351 1.00 84.08 153 LEU G N 1
ATOM 12803 C CA . LEU F 6 153 ? 195.372 290.730 173.257 1.00 84.08 153 LEU G CA 1
ATOM 12804 C C . LEU F 6 153 ? 194.168 291.523 173.753 1.00 84.08 153 LEU G C 1
ATOM 12805 O O . LEU F 6 153 ? 193.867 292.598 173.222 1.00 84.08 153 LEU G O 1
ATOM 12810 N N . LEU F 6 154 ? 193.460 291.008 174.762 1.00 87.41 154 LEU G N 1
ATOM 12811 C CA . LEU F 6 154 ? 192.325 291.740 175.313 1.00 87.41 154 LEU G CA 1
ATOM 12812 C C . LEU F 6 154 ? 192.801 292.939 176.124 1.00 87.41 154 LEU G C 1
ATOM 12813 O O . LEU F 6 154 ? 192.165 293.999 176.118 1.00 87.41 154 LEU G O 1
ATOM 12818 N N . GLN F 6 155 ? 193.933 292.796 176.819 1.00 86.57 155 GLN G N 1
ATOM 12819 C CA . GLN F 6 155 ? 194.552 293.937 177.483 1.00 86.57 155 GLN G CA 1
ATOM 12820 C C . GLN F 6 155 ? 195.303 294.842 176.515 1.00 86.57 155 GLN G C 1
ATOM 12821 O O . GLN F 6 155 ? 195.787 295.899 176.932 1.00 86.57 155 GLN G O 1
ATOM 12827 N N . GLY F 6 156 ? 195.422 294.450 175.247 1.00 84.96 156 GLY G N 1
ATOM 12828 C CA . GLY F 6 156 ? 195.873 295.350 174.207 1.00 84.96 156 GLY G CA 1
ATOM 12829 C C . GLY F 6 156 ? 194.760 296.268 173.745 1.00 84.96 156 GLY G C 1
ATOM 12830 O O . GLY F 6 156 ? 194.274 296.158 172.616 1.00 84.96 156 GLY G O 1
ATOM 12831 N N . GLN F 6 157 ? 194.351 297.183 174.624 1.00 91.60 157 GLN G N 1
ATOM 12832 C CA . GLN F 6 157 ? 193.313 298.169 174.347 1.00 91.60 157 GLN G CA 1
ATOM 12833 C C . GLN F 6 157 ? 193.875 299.343 173.558 1.00 91.60 157 GLN G C 1
ATOM 12834 O O . GLN F 6 157 ? 194.923 299.220 172.913 1.00 91.60 157 GLN G O 1
ATOM 12840 N N . GLN F 6 158 ? 193.142 300.462 173.555 1.00 96.95 158 GLN G N 1
ATOM 12841 C CA . GLN F 6 158 ? 193.639 301.720 173.003 1.00 96.95 158 GLN G CA 1
ATOM 12842 C C . GLN F 6 158 ? 194.949 302.138 173.668 1.00 96.95 158 GLN G C 1
ATOM 12843 O O . GLN F 6 158 ? 195.256 301.739 174.797 1.00 96.95 158 GLN G O 1
ATOM 12849 N N . GLN F 6 159 ? 195.711 302.973 172.945 1.00 96.30 159 GLN G N 1
ATOM 12850 C CA . GLN F 6 159 ? 197.134 303.287 173.106 1.00 96.30 159 GLN G CA 1
ATOM 12851 C C . GLN F 6 159 ? 197.633 303.570 174.530 1.00 96.30 159 GLN G C 1
ATOM 12852 O O . GLN F 6 159 ? 198.794 303.255 174.819 1.00 96.30 159 GLN G O 1
ATOM 12858 N N . PRO F 6 160 ? 196.834 304.160 175.460 1.00 97.01 160 PRO G N 1
ATOM 12859 C CA . PRO F 6 160 ? 197.221 304.037 176.874 1.00 97.01 160 PRO G CA 1
ATOM 12860 C C . PRO F 6 160 ? 197.018 302.623 177.396 1.00 97.01 160 PRO G C 1
ATOM 12861 O O . PRO F 6 160 ? 195.882 302.191 177.614 1.00 97.01 160 PRO G O 1
ATOM 12865 N N . GLY F 6 161 ? 198.114 301.898 177.612 1.00 91.35 161 GLY G N 1
ATOM 12866 C CA . GLY F 6 161 ? 198.031 300.515 178.042 1.00 91.35 161 GLY G CA 1
ATOM 12867 C C . GLY F 6 161 ? 198.827 299.560 177.175 1.00 91.35 161 GLY G C 1
ATOM 12868 O O . GLY F 6 161 ? 198.571 298.352 177.177 1.00 91.35 161 GLY G O 1
ATOM 12869 N N . VAL F 6 162 ? 199.791 300.089 176.423 1.00 91.71 162 VAL G N 1
ATOM 12870 C CA . VAL F 6 162 ? 200.622 299.268 175.548 1.00 91.71 162 VAL G CA 1
ATOM 12871 C C . VAL F 6 162 ? 201.999 298.995 176.163 1.00 91.71 162 VAL G C 1
ATOM 12872 O O . VAL F 6 162 ? 202.629 297.980 175.822 1.00 91.71 162 VAL G O 1
ATOM 12876 N N . GLN F 6 163 ? 202.447 299.824 177.109 1.00 88.87 163 GLN G N 1
ATOM 12877 C CA . GLN F 6 163 ? 203.796 299.731 177.656 1.00 88.87 163 GLN G CA 1
ATOM 12878 C C . GLN F 6 163 ? 203.996 298.528 178.571 1.00 88.87 163 GLN G C 1
ATOM 12879 O O . GLN F 6 163 ? 205.141 298.109 178.773 1.00 88.87 163 GLN G O 1
ATOM 12885 N N . GLN F 6 164 ? 202.925 297.965 179.126 1.00 91.47 164 GLN G N 1
ATOM 12886 C CA . GLN F 6 164 ? 203.034 296.825 180.026 1.00 91.47 164 GLN G CA 1
ATOM 12887 C C . GLN F 6 164 ? 202.970 295.487 179.299 1.00 91.47 164 GLN G C 1
ATOM 12888 O O . GLN F 6 164 ? 203.025 294.439 179.951 1.00 91.47 164 GLN G O 1
ATOM 12894 N N . ILE F 6 165 ? 202.873 295.498 177.969 1.00 92.57 165 ILE G N 1
ATOM 12895 C CA . ILE F 6 165 ? 202.741 294.282 177.172 1.00 92.57 165 ILE G CA 1
ATOM 12896 C C . ILE F 6 165 ? 203.942 294.248 176.229 1.00 92.57 165 ILE G C 1
ATOM 12897 O O . ILE F 6 165 ? 204.856 295.071 176.362 1.00 92.57 165 ILE G O 1
ATOM 12902 N N . SER F 6 166 ? 203.972 293.255 175.327 1.00 96.40 166 SER G N 1
ATOM 12903 C CA . SER F 6 166 ? 204.990 293.075 174.281 1.00 96.40 166 SER G CA 1
ATOM 12904 C C . SER F 6 166 ? 206.371 292.778 174.861 1.00 96.40 166 SER G C 1
ATOM 12905 O O . SER F 6 166 ? 207.392 293.181 174.300 1.00 96.40 166 SER G O 1
ATOM 12908 N N . GLN F 6 167 ? 206.411 292.068 175.988 1.00 104.60 167 GLN G N 1
ATOM 12909 C CA . GLN F 6 167 ? 207.665 291.488 176.453 1.00 104.60 167 GLN G CA 1
ATOM 12910 C C . GLN F 6 167 ? 207.892 290.109 175.850 1.00 104.60 167 GLN G C 1
ATOM 12911 O O . GLN F 6 167 ? 209.042 289.683 175.692 1.00 104.60 167 GLN G O 1
ATOM 12917 N N . GLN F 6 168 ? 206.811 289.407 175.512 1.00 106.98 168 GLN G N 1
ATOM 12918 C CA . GLN F 6 168 ? 206.868 288.097 174.882 1.00 106.98 168 GLN G CA 1
ATOM 12919 C C . GLN F 6 168 ? 206.239 288.093 173.493 1.00 106.98 168 GLN G C 1
ATOM 12920 O O . GLN F 6 168 ? 206.398 287.111 172.759 1.00 106.98 168 GLN G O 1
ATOM 12926 N N . GLN F 6 169 ? 205.576 289.186 173.100 1.00 101.71 169 GLN G N 1
ATOM 12927 C CA . GLN F 6 169 ? 204.789 289.204 171.869 1.00 101.71 169 GLN G CA 1
ATOM 12928 C C . GLN F 6 169 ? 205.656 289.159 170.615 1.00 101.71 169 GLN G C 1
ATOM 12929 O O . GLN F 6 169 ? 205.222 288.621 169.592 1.00 101.71 169 GLN G O 1
ATOM 12935 N N . HIS F 6 170 ? 206.879 289.695 170.675 1.00 104.31 170 HIS G N 1
ATOM 12936 C CA . HIS F 6 170 ? 207.686 289.843 169.466 1.00 104.31 170 HIS G CA 1
ATOM 12937 C C . HIS F 6 170 ? 208.254 288.512 168.981 1.00 104.31 170 HIS G C 1
ATOM 12938 O O . HIS F 6 170 ? 208.261 288.248 167.773 1.00 104.31 170 HIS G O 1
ATOM 12945 N N . GLN F 6 171 ? 208.710 287.658 169.904 1.00 102.66 171 GLN G N 1
ATOM 12946 C CA . GLN F 6 171 ? 209.343 286.399 169.513 1.00 102.66 171 GLN G CA 1
ATOM 12947 C C . GLN F 6 171 ? 208.331 285.422 168.924 1.00 102.66 171 GLN G C 1
ATOM 12948 O O . GLN F 6 171 ? 208.550 284.866 167.840 1.00 102.66 171 GLN G O 1
ATOM 12954 N N . GLN F 6 172 ? 207.199 285.224 169.601 1.00 99.12 172 GLN G N 1
ATOM 12955 C CA . GLN F 6 172 ? 206.163 284.379 169.022 1.00 99.12 172 GLN G CA 1
ATOM 12956 C C . GLN F 6 172 ? 205.440 285.085 167.879 1.00 99.12 172 GLN G C 1
ATOM 12957 O O . GLN F 6 172 ? 204.766 284.429 167.081 1.00 99.12 172 GLN G O 1
ATOM 12963 N N . ASN F 6 173 ? 205.576 286.412 167.775 1.00 99.81 173 ASN G N 1
ATOM 12964 C CA . ASN F 6 173 ? 205.055 287.121 166.612 1.00 99.81 173 ASN G CA 1
ATOM 12965 C C . ASN F 6 173 ? 205.870 286.802 165.365 1.00 99.81 173 ASN G C 1
ATOM 12966 O O . ASN F 6 173 ? 205.304 286.597 164.286 1.00 99.81 173 ASN G O 1
ATOM 12971 N N . GLU F 6 174 ? 207.197 286.754 165.489 1.00 100.93 174 GLU G N 1
ATOM 12972 C CA . GLU F 6 174 ? 207.999 286.309 164.355 1.00 100.93 174 GLU G CA 1
ATOM 12973 C C . GLU F 6 174 ? 208.056 284.790 164.237 1.00 100.93 174 GLU G C 1
ATOM 12974 O O . GLU F 6 174 ? 208.623 284.286 163.261 1.00 100.93 174 GLU G O 1
ATOM 12980 N N . LYS F 6 175 ? 207.491 284.049 165.194 1.00 90.94 175 LYS G N 1
ATOM 12981 C CA . LYS F 6 175 ? 207.355 282.601 165.053 1.00 90.94 175 LYS G CA 1
ATOM 12982 C C . LYS F 6 175 ? 206.006 282.192 164.464 1.00 90.94 175 LYS G C 1
ATOM 12983 O O . LYS F 6 175 ? 205.964 281.470 163.465 1.00 90.94 175 LYS G O 1
ATOM 12989 N N . THR F 6 176 ? 204.897 282.640 165.062 1.00 85.35 176 THR G N 1
ATOM 12990 C CA . THR F 6 176 ? 203.580 282.162 164.647 1.00 85.35 176 THR G CA 1
ATOM 12991 C C . THR F 6 176 ? 203.095 282.769 163.336 1.00 85.35 176 THR G C 1
ATOM 12992 O O . THR F 6 176 ? 202.323 282.116 162.626 1.00 85.35 176 THR G O 1
ATOM 12996 N N . THR F 6 177 ? 203.514 283.987 162.992 1.00 83.70 177 THR G N 1
ATOM 12997 C CA . THR F 6 177 ? 203.104 284.598 161.735 1.00 83.70 177 THR G CA 1
ATOM 12998 C C . THR F 6 177 ? 204.033 284.253 160.581 1.00 83.70 177 THR G C 1
ATOM 12999 O O . THR F 6 177 ? 203.706 284.559 159.429 1.00 83.70 177 THR G O 1
ATOM 13003 N N . ALA F 6 178 ? 205.173 283.625 160.859 1.00 82.87 178 ALA G N 1
ATOM 13004 C CA . ALA F 6 178 ? 206.087 283.148 159.833 1.00 82.87 178 ALA G CA 1
ATOM 13005 C C . ALA F 6 178 ? 206.029 281.637 159.666 1.00 82.87 178 ALA G C 1
ATOM 13006 O O . ALA F 6 178 ? 206.846 281.070 158.933 1.00 82.87 178 ALA G O 1
ATOM 13008 N N . SER F 6 179 ? 205.084 280.972 160.328 1.00 67.71 179 SER G N 1
ATOM 13009 C CA . SER F 6 179 ? 204.956 279.522 160.277 1.00 67.71 179 SER G CA 1
ATOM 13010 C C . SER F 6 179 ? 203.702 279.164 159.498 1.00 67.71 179 SER G C 1
ATOM 13011 O O . SER F 6 179 ? 202.586 279.453 159.942 1.00 67.71 179 SER G O 1
ATOM 13014 N N . LYS F 6 180 ? 203.889 278.537 158.343 1.00 53.95 180 LYS G N 1
ATOM 13015 C CA . LYS F 6 180 ? 202.796 277.970 157.575 1.00 53.95 180 LYS G CA 1
ATOM 13016 C C . LYS F 6 180 ? 202.948 276.457 157.573 1.00 53.95 180 LYS G C 1
ATOM 13017 O O . LYS F 6 180 ? 204.064 275.932 157.583 1.00 53.95 180 LYS G O 1
ATOM 13023 N N . VAL F 6 181 ? 201.817 275.760 157.572 1.00 38.40 181 VAL G N 1
ATOM 13024 C CA . VAL F 6 181 ? 201.813 274.311 157.739 1.00 38.40 181 VAL G CA 1
ATOM 13025 C C . VAL F 6 181 ? 202.195 273.644 156.419 1.00 38.40 181 VAL G C 1
ATOM 13026 O O . VAL F 6 181 ? 201.528 273.811 155.396 1.00 38.40 181 VAL G O 1
ATOM 13030 N N . VAL F 6 182 ? 203.309 272.921 156.431 1.00 32.15 182 VAL G N 1
ATOM 13031 C CA . VAL F 6 182 ? 203.879 272.319 155.233 1.00 32.15 182 VAL G CA 1
ATOM 13032 C C . VAL F 6 182 ? 203.643 270.816 155.288 1.00 32.15 182 VAL G C 1
ATOM 13033 O O . VAL F 6 182 ? 204.172 270.127 156.168 1.00 32.15 182 VAL G O 1
ATOM 13037 N N . LEU F 6 183 ? 202.851 270.303 154.348 1.00 28.59 183 LEU G N 1
ATOM 13038 C CA . LEU F 6 183 ? 202.736 268.863 154.155 1.00 28.59 183 LEU G CA 1
ATOM 13039 C C . LEU F 6 183 ? 204.058 268.342 153.616 1.00 28.59 183 LEU G C 1
ATOM 13040 O O . LEU F 6 183 ? 204.445 268.657 152.488 1.00 28.59 183 LEU G O 1
ATOM 13045 N N . THR F 6 184 ? 204.756 267.557 154.425 1.00 26.82 184 THR G N 1
ATOM 13046 C CA . THR F 6 184 ? 206.142 267.203 154.182 1.00 26.82 184 THR G CA 1
ATOM 13047 C C . THR F 6 184 ? 206.242 265.706 153.920 1.00 26.82 184 THR G C 1
ATOM 13048 O O . THR F 6 184 ? 205.371 264.929 154.316 1.00 26.82 184 THR G O 1
ATOM 13052 N N . VAL F 6 185 ? 207.308 265.310 153.222 1.00 24.22 185 VAL G N 1
ATOM 13053 C CA . VAL F 6 185 ? 207.556 263.897 152.956 1.00 24.22 185 VAL G CA 1
ATOM 13054 C C . VAL F 6 185 ? 207.897 263.163 154.249 1.00 24.22 185 VAL G C 1
ATOM 13055 O O . VAL F 6 185 ? 207.394 262.062 154.505 1.00 24.22 185 VAL G O 1
ATOM 13059 N N . ASN F 6 186 ? 208.691 263.791 155.120 1.00 24.66 186 ASN G N 1
ATOM 13060 C CA . ASN F 6 186 ? 209.061 263.210 156.408 1.00 24.66 186 ASN G CA 1
ATOM 13061 C C . ASN F 6 186 ? 207.933 263.254 157.433 1.00 24.66 186 ASN G C 1
ATOM 13062 O O . ASN F 6 186 ? 208.131 262.811 158.568 1.00 24.66 186 ASN G O 1
ATOM 13067 N N . ASP F 6 187 ? 206.768 263.778 157.062 1.00 23.48 187 ASP G N 1
ATOM 13068 C CA . ASP F 6 187 ? 205.546 263.738 157.850 1.00 23.48 187 ASP G CA 1
ATOM 13069 C C . ASP F 6 187 ? 204.553 262.725 157.296 1.00 23.48 187 ASP G C 1
ATOM 13070 O O . ASP F 6 187 ? 203.979 261.928 158.046 1.00 23.48 187 ASP G O 1
ATOM 13075 N N . LEU F 6 188 ? 204.348 262.743 155.978 1.00 19.40 188 LEU G N 1
ATOM 13076 C CA . LEU F 6 188 ? 203.449 261.792 155.340 1.00 19.40 188 LEU G CA 1
ATOM 13077 C C . LEU F 6 188 ? 204.000 260.375 155.389 1.00 19.40 188 LEU G C 1
ATOM 13078 O O . LEU F 6 188 ? 203.220 259.419 155.451 1.00 19.40 188 LEU G O 1
ATOM 13083 N N . SER F 6 189 ? 205.330 260.221 155.369 1.00 21.01 189 SER G N 1
ATOM 13084 C CA . SER F 6 189 ? 205.935 258.896 155.464 1.00 21.01 189 SER G CA 1
ATOM 13085 C C . SER F 6 189 ? 205.647 258.242 156.808 1.00 21.01 189 SER G C 1
ATOM 13086 O O . SER F 6 189 ? 205.451 257.023 156.876 1.00 21.01 189 SER G O 1
ATOM 13089 N N . SER F 6 190 ? 205.559 259.038 157.870 1.00 20.52 190 SER G N 1
ATOM 13090 C CA . SER F 6 190 ? 205.169 258.520 159.171 1.00 20.52 190 SER G CA 1
ATOM 13091 C C . SER F 6 190 ? 203.661 258.417 159.322 1.00 20.52 190 SER G C 1
ATOM 13092 O O . SER F 6 190 ? 203.182 257.568 160.081 1.00 20.52 190 SER G O 1
ATOM 13095 N N . ALA F 6 191 ? 202.897 259.256 158.620 1.00 19.66 191 ALA G N 1
ATOM 13096 C CA . ALA F 6 191 ? 201.444 259.138 158.684 1.00 19.66 191 ALA G CA 1
ATOM 13097 C C . ALA F 6 191 ? 200.918 257.941 157.906 1.00 19.66 191 ALA G C 1
ATOM 13098 O O . ALA F 6 191 ? 199.812 257.475 158.192 1.00 19.66 191 ALA G O 1
ATOM 13100 N N . VAL F 6 192 ? 201.673 257.441 156.929 1.00 19.43 192 VAL G N 1
ATOM 13101 C CA . VAL F 6 192 ? 201.308 256.212 156.230 1.00 19.43 192 VAL G CA 1
ATOM 13102 C C . VAL F 6 192 ? 202.137 255.018 156.669 1.00 19.43 192 VAL G C 1
ATOM 13103 O O . VAL F 6 192 ? 201.790 253.882 156.307 1.00 19.43 192 VAL G O 1
ATOM 13107 N N . ALA F 6 193 ? 203.213 255.223 157.436 1.00 19.71 193 ALA G N 1
ATOM 13108 C CA . ALA F 6 193 ? 203.825 254.103 158.140 1.00 19.71 193 ALA G CA 1
ATOM 13109 C C . ALA F 6 193 ? 202.942 253.611 159.277 1.00 19.71 193 ALA G C 1
ATOM 13110 O O . ALA F 6 193 ? 203.101 252.471 159.726 1.00 19.71 193 ALA G O 1
ATOM 13112 N N . GLU F 6 194 ? 202.025 254.456 159.753 1.00 23.94 194 GLU G N 1
ATOM 13113 C CA . GLU F 6 194 ? 200.931 253.997 160.599 1.00 23.94 194 GLU G CA 1
ATOM 13114 C C . GLU F 6 194 ? 199.986 253.081 159.832 1.00 23.94 194 GLU G C 1
ATOM 13115 O O . GLU F 6 194 ? 199.424 252.144 160.409 1.00 23.94 194 GLU G O 1
ATOM 13121 N N . TYR F 6 195 ? 199.819 253.315 158.531 1.00 24.78 195 TYR G N 1
ATOM 13122 C CA . TYR F 6 195 ? 198.848 252.596 157.720 1.00 24.78 195 TYR G CA 1
ATOM 13123 C C . TYR F 6 195 ? 199.431 251.380 157.018 1.00 24.78 195 TYR G C 1
ATOM 13124 O O . TYR F 6 195 ? 198.710 250.714 156.271 1.00 24.78 195 TYR G O 1
ATOM 13133 N N . GLY F 6 196 ? 200.707 251.074 157.228 1.00 22.91 196 GLY G N 1
ATOM 13134 C CA . GLY F 6 196 ? 201.321 249.873 156.696 1.00 22.91 196 GLY G CA 1
ATOM 13135 C C . GLY F 6 196 ? 202.482 250.108 155.754 1.00 22.91 196 GLY G C 1
ATOM 13136 O O . GLY F 6 196 ? 203.223 249.159 155.463 1.00 22.91 196 GLY G O 1
ATOM 13137 N N . LEU F 6 197 ? 202.678 251.329 155.264 1.00 21.51 197 LEU G N 1
ATOM 13138 C CA . LEU F 6 197 ? 203.735 251.562 154.293 1.00 21.51 197 LEU G CA 1
ATOM 13139 C C . LEU F 6 197 ? 205.083 251.726 154.986 1.00 21.51 197 LEU G C 1
ATOM 13140 O O . LEU F 6 197 ? 205.205 251.669 156.211 1.00 21.51 197 LEU G O 1
ATOM 13145 N N . ASN F 6 198 ? 206.116 251.929 154.170 1.00 21.94 198 ASN G N 1
ATOM 13146 C CA . ASN F 6 198 ? 207.430 252.359 154.641 1.00 21.94 198 ASN G CA 1
ATOM 13147 C C . ASN F 6 198 ? 208.040 253.184 153.505 1.00 21.94 198 ASN G C 1
ATOM 13148 O O . ASN F 6 198 ? 208.653 252.638 152.586 1.00 21.94 198 ASN G O 1
ATOM 13153 N N . ILE F 6 199 ? 207.848 254.496 153.571 1.00 23.30 199 ILE G N 1
ATOM 13154 C CA . ILE F 6 199 ? 208.367 255.413 152.558 1.00 23.30 199 ILE G CA 1
ATOM 13155 C C . ILE F 6 199 ? 209.680 255.958 153.109 1.00 23.30 199 ILE G C 1
ATOM 13156 O O . ILE F 6 199 ? 209.724 256.984 153.788 1.00 23.30 199 ILE G O 1
ATOM 13161 N N . GLY F 6 200 ? 210.767 255.254 152.820 1.00 25.22 200 GLY G N 1
ATOM 13162 C CA . GLY F 6 200 ? 212.061 255.682 153.303 1.00 25.22 200 GLY G CA 1
ATOM 13163 C C . GLY F 6 200 ? 212.825 256.522 152.305 1.00 25.22 200 GLY G C 1
ATOM 13164 O O . GLY F 6 200 ? 213.492 255.989 151.414 1.00 25.22 200 GLY G O 1
ATOM 13165 N N . ARG F 6 201 ? 212.735 257.843 152.448 1.00 27.82 201 ARG G N 1
ATOM 13166 C CA . ARG F 6 201 ? 213.553 258.753 151.669 1.00 27.82 201 ARG G CA 1
ATOM 13167 C C . ARG F 6 201 ? 214.671 259.274 152.552 1.00 27.82 201 ARG G C 1
ATOM 13168 O O . ARG F 6 201 ? 214.383 259.863 153.605 1.00 27.82 201 ARG G O 1
ATOM 13176 N N . PRO F 6 202 ? 215.935 259.075 152.192 1.00 27.40 202 PRO G N 1
ATOM 13177 C CA . PRO F 6 202 ? 217.028 259.630 152.995 1.00 27.40 202 PRO G CA 1
ATOM 13178 C C . PRO F 6 202 ? 217.090 261.145 152.880 1.00 27.40 202 PRO G C 1
ATOM 13179 O O . PRO F 6 202 ? 216.476 261.761 152.007 1.00 27.40 202 PRO G O 1
ATOM 13183 N N . ASP F 6 203 ? 217.858 261.745 153.785 1.00 36.07 203 ASP G N 1
ATOM 13184 C CA . ASP F 6 203 ? 217.948 263.197 153.845 1.00 36.07 203 ASP G CA 1
ATOM 13185 C C . ASP F 6 203 ? 219.158 263.748 153.106 1.00 36.07 203 ASP G C 1
ATOM 13186 O O . ASP F 6 203 ? 219.193 264.949 152.816 1.00 36.07 203 ASP G O 1
ATOM 13191 N N . PHE F 6 204 ? 220.136 262.904 152.787 1.00 36.44 204 PHE G N 1
ATOM 13192 C CA . PHE F 6 204 ? 221.198 263.273 151.865 1.00 36.44 204 PHE G CA 1
ATOM 13193 C C . PHE F 6 204 ? 221.700 262.014 151.176 1.00 36.44 204 PHE G C 1
ATOM 13194 O O . PHE F 6 204 ? 221.358 260.895 151.564 1.00 36.44 204 PHE G O 1
ATOM 13202 N N . TYR F 6 205 ? 222.526 262.210 150.149 1.00 34.34 205 TYR G N 1
ATOM 13203 C CA . TYR F 6 205 ? 222.854 261.133 149.224 1.00 34.34 205 TYR G CA 1
ATOM 13204 C C . TYR F 6 205 ? 224.350 260.893 149.078 1.00 34.34 205 TYR G C 1
ATOM 13205 O O . TYR F 6 205 ? 224.741 259.994 148.322 1.00 34.34 205 TYR G O 1
ATOM 13214 N N . ARG F 6 206 ? 225.182 261.672 149.771 1.00 52.31 206 ARG G N 1
ATOM 13215 C CA . ARG F 6 206 ? 226.631 261.456 149.907 1.00 52.31 206 ARG G CA 1
ATOM 13216 C C . ARG F 6 206 ? 227.412 261.351 148.598 1.00 52.31 206 ARG G C 1
ATOM 13217 O O . ARG F 6 206 ? 227.033 261.925 147.580 1.00 52.31 206 ARG G O 1
ATOM 13226 N N . TYR G 7 181 ? 238.125 255.692 127.578 1.00 64.65 181 TYR H N 1
ATOM 13227 C CA . TYR G 7 181 ? 237.464 255.633 126.280 1.00 64.65 181 TYR H CA 1
ATOM 13228 C C . TYR G 7 181 ? 236.649 256.893 126.010 1.00 64.65 181 TYR H C 1
ATOM 13229 O O . TYR G 7 181 ? 237.182 257.902 125.554 1.00 64.65 181 TYR H O 1
ATOM 13238 N N . LYS G 7 182 ? 235.350 256.824 126.298 1.00 68.33 182 LYS H N 1
ATOM 13239 C CA . LYS G 7 182 ? 234.429 257.917 126.035 1.00 68.33 182 LYS H CA 1
ATOM 13240 C C . LYS G 7 182 ? 233.762 258.447 127.293 1.00 68.33 182 LYS H C 1
ATOM 13241 O O . LYS G 7 182 ? 232.898 259.326 127.196 1.00 68.33 182 LYS H O 1
ATOM 13247 N N . LYS G 7 183 ? 234.129 257.938 128.464 1.00 68.81 183 LYS H N 1
ATOM 13248 C CA . LYS G 7 183 ? 233.508 258.311 129.729 1.00 68.81 183 LYS H CA 1
ATOM 13249 C C . LYS G 7 183 ? 234.442 259.181 130.566 1.00 68.81 183 LYS H C 1
ATOM 13250 O O . LYS G 7 183 ? 234.532 259.033 131.785 1.00 68.81 183 LYS H O 1
ATOM 13256 N N . ILE G 7 184 ? 235.151 260.095 129.900 1.00 73.16 184 ILE H N 1
ATOM 13257 C CA . ILE G 7 184 ? 236.089 260.979 130.585 1.00 73.16 184 ILE H CA 1
ATOM 13258 C C . ILE G 7 184 ? 235.335 262.005 131.423 1.00 73.16 184 ILE H C 1
ATOM 13259 O O . ILE G 7 184 ? 235.785 262.401 132.505 1.00 73.16 184 ILE H O 1
ATOM 13264 N N . VAL G 7 185 ? 234.154 262.420 130.958 1.00 67.48 185 VAL H N 1
ATOM 13265 C CA . VAL G 7 185 ? 233.369 263.428 131.659 1.00 67.48 185 VAL H CA 1
ATOM 13266 C C . VAL G 7 185 ? 232.763 262.861 132.941 1.00 67.48 185 VAL H C 1
ATOM 13267 O O . VAL G 7 185 ? 232.495 263.611 133.888 1.00 67.48 185 VAL H O 1
ATOM 13271 N N . MET G 7 186 ? 232.598 261.542 133.025 1.00 65.46 186 MET H N 1
ATOM 13272 C CA . MET G 7 186 ? 231.921 260.920 134.157 1.00 65.46 186 MET H CA 1
ATOM 13273 C C . MET G 7 186 ? 232.865 260.196 135.109 1.00 65.46 186 MET H C 1
ATOM 13274 O O . MET G 7 186 ? 232.671 260.265 136.326 1.00 65.46 186 MET H O 1
ATOM 13279 N N . SER G 7 187 ? 233.878 259.497 134.598 1.00 61.52 187 SER H N 1
ATOM 13280 C CA . SER G 7 187 ? 234.773 258.747 135.471 1.00 61.52 187 SER H CA 1
ATOM 13281 C C . SER G 7 187 ? 235.825 259.615 136.149 1.00 61.52 187 SER H C 1
ATOM 13282 O O . SER G 7 187 ? 236.516 259.127 137.048 1.00 61.52 187 SER H O 1
ATOM 13285 N N . LEU G 7 188 ? 235.979 260.867 135.730 1.00 64.45 188 LEU H N 1
ATOM 13286 C CA . LEU G 7 188 ? 236.897 261.817 136.360 1.00 64.45 188 LEU H CA 1
ATOM 13287 C C . LEU G 7 188 ? 236.388 262.517 137.630 1.00 64.45 188 LEU H C 1
ATOM 13288 O O . LEU G 7 188 ? 237.188 262.660 138.563 1.00 64.45 188 LEU H O 1
ATOM 13293 N N . PRO G 7 189 ? 235.131 262.987 137.750 1.00 62.59 189 PRO H N 1
ATOM 13294 C CA . PRO G 7 189 ? 234.732 263.628 139.018 1.00 62.59 189 PRO H CA 1
ATOM 13295 C C . PRO G 7 189 ? 234.562 262.683 140.200 1.00 62.59 189 PRO H C 1
ATOM 13296 O O . PRO G 7 189 ? 234.201 263.152 141.286 1.00 62.59 189 PRO H O 1
ATOM 13300 N N . LEU G 7 190 ? 234.774 261.379 140.037 1.00 59.98 190 LEU H N 1
ATOM 13301 C CA . LEU G 7 190 ? 235.026 260.532 141.192 1.00 59.98 190 LEU H CA 1
ATOM 13302 C C . LEU G 7 190 ? 236.318 260.975 141.862 1.00 59.98 190 LEU H C 1
ATOM 13303 O O . LEU G 7 190 ? 237.280 261.359 141.193 1.00 59.98 190 LEU H O 1
ATOM 13308 N N . ASN G 7 191 ? 236.333 260.939 143.190 1.00 64.87 191 ASN H N 1
ATOM 13309 C CA . ASN G 7 191 ? 237.492 261.406 143.930 1.00 64.87 191 ASN H CA 1
ATOM 13310 C C . ASN G 7 191 ? 238.641 260.404 143.810 1.00 64.87 191 ASN H C 1
ATOM 13311 O O . ASN G 7 191 ? 238.468 259.267 143.360 1.00 64.87 191 ASN H O 1
ATOM 13316 N N . ASP G 7 192 ? 239.834 260.856 144.214 1.00 64.17 192 ASP H N 1
ATOM 13317 C CA . ASP G 7 192 ? 241.059 260.088 143.996 1.00 64.17 192 ASP H CA 1
ATOM 13318 C C . ASP G 7 192 ? 241.077 258.823 144.848 1.00 64.17 192 ASP H C 1
ATOM 13319 O O . ASP G 7 192 ? 241.556 257.777 144.392 1.00 64.17 192 ASP H O 1
ATOM 13324 N N . ARG G 7 193 ? 240.531 258.896 146.066 1.00 65.01 193 ARG H N 1
ATOM 13325 C CA . ARG G 7 193 ? 240.423 257.716 146.919 1.00 65.01 193 ARG H CA 1
ATOM 13326 C C . ARG G 7 193 ? 239.485 256.677 146.315 1.00 65.01 193 ARG H C 1
ATOM 13327 O O . ARG G 7 193 ? 239.778 255.475 146.349 1.00 65.01 193 ARG H O 1
ATOM 13335 N N . ASN G 7 194 ? 238.378 257.129 145.716 1.00 62.38 194 ASN H N 1
ATOM 13336 C CA . ASN G 7 194 ? 237.420 256.213 145.104 1.00 62.38 194 ASN H CA 1
ATOM 13337 C C . ASN G 7 194 ? 238.011 255.520 143.884 1.00 62.38 194 ASN H C 1
ATOM 13338 O O . ASN G 7 194 ? 237.812 254.317 143.693 1.00 62.38 194 ASN H O 1
ATOM 13343 N N . ARG G 7 195 ? 238.765 256.254 143.065 1.00 61.20 195 ARG H N 1
ATOM 13344 C CA . ARG G 7 195 ? 239.348 255.660 141.869 1.00 61.20 195 ARG H CA 1
ATOM 13345 C C . ARG G 7 195 ? 240.514 254.739 142.214 1.00 61.20 195 ARG H C 1
ATOM 13346 O O . ARG G 7 195 ? 240.669 253.672 141.602 1.00 61.20 195 ARG H O 1
ATOM 13354 N N . LEU G 7 196 ? 241.315 255.117 143.216 1.00 62.44 196 LEU H N 1
ATOM 13355 C CA . LEU G 7 196 ? 242.383 254.241 143.687 1.00 62.44 196 LEU H CA 1
ATOM 13356 C C . LEU G 7 196 ? 241.830 252.992 144.360 1.00 62.44 196 LEU H C 1
ATOM 13357 O O . LEU G 7 196 ? 242.500 251.953 144.378 1.00 62.44 196 LEU H O 1
ATOM 13362 N N . LYS G 7 197 ? 240.621 253.072 144.921 1.00 55.13 197 LYS H N 1
ATOM 13363 C CA . LYS G 7 197 ? 239.936 251.863 145.364 1.00 55.13 197 LYS H CA 1
ATOM 13364 C C . LYS G 7 197 ? 239.484 251.024 144.175 1.00 55.13 197 LYS H C 1
ATOM 13365 O O . LYS G 7 197 ? 239.748 249.819 144.117 1.00 55.13 197 LYS H O 1
ATOM 13371 N N . MET G 7 198 ? 238.806 251.646 143.211 1.00 57.67 198 MET H N 1
ATOM 13372 C CA . MET G 7 198 ? 238.119 250.899 142.169 1.00 57.67 198 MET H CA 1
ATOM 13373 C C . MET G 7 198 ? 239.011 250.544 140.986 1.00 57.67 198 MET H C 1
ATOM 13374 O O . MET G 7 198 ? 238.502 250.061 139.970 1.00 57.67 198 MET H O 1
ATOM 13379 N N . ILE G 7 199 ? 240.319 250.741 141.095 1.00 55.92 199 ILE H N 1
ATOM 13380 C CA . ILE G 7 199 ? 241.257 250.082 140.192 1.00 55.92 199 ILE H CA 1
ATOM 13381 C C . ILE G 7 199 ? 241.902 248.855 140.848 1.00 55.92 199 ILE H C 1
ATOM 13382 O O . ILE G 7 199 ? 242.954 248.395 140.402 1.00 55.92 199 ILE H O 1
ATOM 13387 N N . THR G 7 200 ? 241.262 248.287 141.872 1.00 53.95 200 THR H N 1
ATOM 13388 C CA . THR G 7 200 ? 241.845 247.186 142.633 1.00 53.95 200 THR H CA 1
ATOM 13389 C C . THR G 7 200 ? 240.927 245.970 142.774 1.00 53.95 200 THR H C 1
ATOM 13390 O O . THR G 7 200 ? 241.443 244.857 142.952 1.00 53.95 200 THR H O 1
ATOM 13394 N N . LYS G 7 201 ? 239.604 246.131 142.661 1.00 43.51 201 LYS H N 1
ATOM 13395 C CA . LYS G 7 201 ? 238.655 245.037 142.857 1.00 43.51 201 LYS H CA 1
ATOM 13396 C C . LYS G 7 201 ? 238.825 243.949 141.799 1.00 43.51 201 LYS H C 1
ATOM 13397 O O . LYS G 7 201 ? 239.314 244.188 140.693 1.00 43.51 201 LYS H O 1
ATOM 13403 N N . GLU G 7 202 ? 238.398 242.740 142.150 1.00 51.14 202 GLU H N 1
ATOM 13404 C CA . GLU G 7 202 ? 238.596 241.576 141.296 1.00 51.14 202 GLU H CA 1
ATOM 13405 C C . GLU G 7 202 ? 237.579 240.507 141.677 1.00 51.14 202 GLU H C 1
ATOM 13406 O O . GLU G 7 202 ? 236.689 240.735 142.503 1.00 51.14 202 GLU H O 1
ATOM 13412 N N . ALA G 7 203 ? 237.713 239.334 141.063 1.00 58.20 203 ALA H N 1
ATOM 13413 C CA . ALA G 7 203 ? 236.955 238.144 141.422 1.00 58.20 203 ALA H CA 1
ATOM 13414 C C . ALA G 7 203 ? 237.866 237.200 142.193 1.00 58.20 203 ALA H C 1
ATOM 13415 O O . ALA G 7 203 ? 238.956 236.860 141.721 1.00 58.20 203 ALA H O 1
ATOM 13417 N N . GLY G 7 204 ? 237.417 236.770 143.366 1.00 54.33 204 GLY H N 1
ATOM 13418 C CA . GLY G 7 204 ? 238.261 235.996 144.253 1.00 54.33 204 GLY H CA 1
ATOM 13419 C C . GLY G 7 204 ? 238.346 236.640 145.619 1.00 54.33 204 GLY H C 1
ATOM 13420 O O . GLY G 7 204 ? 239.305 236.429 146.368 1.00 54.33 204 GLY H O 1
ATOM 13421 N N . LYS G 7 205 ? 237.332 237.439 145.944 1.00 48.22 205 LYS H N 1
ATOM 13422 C CA . LYS G 7 205 ? 237.204 238.086 147.242 1.00 48.22 205 LYS H CA 1
ATOM 13423 C C . LYS G 7 205 ? 236.568 237.172 148.285 1.00 48.22 205 LYS H C 1
ATOM 13424 O O . LYS G 7 205 ? 236.771 237.383 149.487 1.00 48.22 205 LYS H O 1
ATOM 13430 N N . ARG G 7 206 ? 235.891 236.112 147.859 1.00 44.18 206 ARG H N 1
ATOM 13431 C CA . ARG G 7 206 ? 234.982 235.362 148.712 1.00 44.18 206 ARG H CA 1
ATOM 13432 C C . ARG G 7 206 ? 235.504 233.946 148.951 1.00 44.18 206 ARG H C 1
ATOM 13433 O O . ARG G 7 206 ? 236.623 233.591 148.573 1.00 44.18 206 ARG H O 1
ATOM 13441 N N . GLY G 7 207 ? 234.670 233.144 149.605 1.00 36.58 207 GLY H N 1
ATOM 13442 C CA . GLY G 7 207 ? 234.879 231.720 149.765 1.00 36.58 207 GLY H CA 1
ATOM 13443 C C . GLY G 7 207 ? 233.548 231.023 149.579 1.00 36.58 207 GLY H C 1
ATOM 13444 O O . GLY G 7 207 ? 233.325 229.914 150.073 1.00 36.58 207 GLY H O 1
ATOM 13445 N N . PHE G 7 208 ? 232.654 231.694 148.855 1.00 34.92 208 PHE H N 1
ATOM 13446 C CA . PHE G 7 208 ? 231.252 231.308 148.758 1.00 34.92 208 PHE H CA 1
ATOM 13447 C C . PHE G 7 208 ? 231.090 230.166 147.756 1.00 34.92 208 PHE H C 1
ATOM 13448 O O . PHE G 7 208 ? 232.059 229.609 147.231 1.00 34.92 208 PHE H O 1
ATOM 13456 N N . ILE G 7 209 ? 229.835 229.812 147.480 1.00 39.12 209 ILE H N 1
ATOM 13457 C CA . ILE G 7 209 ? 229.461 228.986 146.343 1.00 39.12 209 ILE H CA 1
ATOM 13458 C C . ILE G 7 209 ? 228.402 229.749 145.562 1.00 39.12 209 ILE H C 1
ATOM 13459 O O . ILE G 7 209 ? 227.728 230.635 146.091 1.00 39.12 209 ILE H O 1
ATOM 13464 N N . PHE G 7 210 ? 228.280 229.418 144.278 1.00 39.60 210 PHE H N 1
ATOM 13465 C CA . PHE G 7 210 ? 227.227 230.007 143.463 1.00 39.60 210 PHE H CA 1
ATOM 13466 C C . PHE G 7 210 ? 226.568 229.017 142.514 1.00 39.60 210 PHE H C 1
ATOM 13467 O O . PHE G 7 210 ? 225.626 229.401 141.816 1.00 39.60 210 PHE H O 1
ATOM 13475 N N . CYS G 7 211 ? 227.023 227.767 142.465 1.00 40.19 211 CYS H N 1
ATOM 13476 C CA . CYS G 7 211 ? 226.375 226.750 141.646 1.00 40.19 211 CYS H CA 1
ATOM 13477 C C . CYS G 7 211 ? 225.073 226.337 142.317 1.00 40.19 211 CYS H C 1
ATOM 13478 O O . CYS G 7 211 ? 225.093 225.741 143.397 1.00 40.19 211 CYS H O 1
ATOM 13481 N N . SER G 7 212 ? 223.943 226.651 141.674 1.00 37.63 212 SER H N 1
ATOM 13482 C CA . SER G 7 212 ? 222.638 226.474 142.304 1.00 37.63 212 SER H CA 1
ATOM 13483 C C . SER G 7 212 ? 222.271 225.005 142.465 1.00 37.63 212 SER H C 1
ATOM 13484 O O . SER G 7 212 ? 221.506 224.659 143.374 1.00 37.63 212 SER H O 1
ATOM 13487 N N . VAL G 7 213 ? 222.803 224.137 141.600 1.00 35.97 213 VAL H N 1
ATOM 13488 C CA . VAL G 7 213 ? 222.644 222.695 141.771 1.00 35.97 213 VAL H CA 1
ATOM 13489 C C . VAL G 7 213 ? 223.290 222.245 143.075 1.00 35.97 213 VAL H C 1
ATOM 13490 O O . VAL G 7 213 ? 222.709 221.470 143.845 1.00 35.97 213 VAL H O 1
ATOM 13494 N N . PHE G 7 214 ? 224.474 222.780 143.371 1.00 37.27 214 PHE H N 1
ATOM 13495 C CA . PHE G 7 214 ? 225.190 222.430 144.589 1.00 37.27 214 PHE H CA 1
ATOM 13496 C C . PHE G 7 214 ? 224.546 223.048 145.827 1.00 37.27 214 PHE H C 1
ATOM 13497 O O . PHE G 7 214 ? 224.546 222.422 146.894 1.00 37.27 214 PHE H O 1
ATOM 13505 N N . GLN G 7 215 ? 223.961 224.244 145.696 1.00 32.64 215 GLN H N 1
ATOM 13506 C CA . GLN G 7 215 ? 223.190 224.825 146.792 1.00 32.64 215 GLN H CA 1
ATOM 13507 C C . GLN G 7 215 ? 221.948 224.004 147.107 1.00 32.64 215 GLN H C 1
ATOM 13508 O O . GLN G 7 215 ? 221.637 223.784 148.285 1.00 32.64 215 GLN H O 1
ATOM 13514 N N . ALA G 7 216 ? 221.234 223.538 146.078 1.00 31.12 216 ALA H N 1
ATOM 13515 C CA . ALA G 7 216 ? 220.082 222.671 146.304 1.00 31.12 216 ALA H CA 1
ATOM 13516 C C . ALA G 7 216 ? 220.489 221.321 146.879 1.00 31.12 216 ALA H C 1
ATOM 13517 O O . ALA G 7 216 ? 219.743 220.745 147.680 1.00 31.12 216 ALA H O 1
ATOM 13519 N N . ARG G 7 217 ? 221.665 220.816 146.491 1.00 35.71 217 ARG H N 1
ATOM 13520 C CA . ARG G 7 217 ? 222.176 219.577 147.068 1.00 35.71 217 ARG H CA 1
ATOM 13521 C C . ARG G 7 217 ? 222.456 219.738 148.556 1.00 35.71 217 ARG H C 1
ATOM 13522 O O . ARG G 7 217 ? 222.070 218.888 149.367 1.00 35.71 217 ARG H O 1
ATOM 13530 N N . LEU G 7 218 ? 223.118 220.832 148.937 1.00 33.54 218 LEU H N 1
ATOM 13531 C CA . LEU G 7 218 ? 223.412 221.039 150.349 1.00 33.54 218 LEU H CA 1
ATOM 13532 C C . LEU G 7 218 ? 222.173 221.399 151.158 1.00 33.54 218 LEU H C 1
ATOM 13533 O O . LEU G 7 218 ? 222.150 221.152 152.367 1.00 33.54 218 LEU H O 1
ATOM 13538 N N . ASN G 7 219 ? 221.141 221.958 150.527 1.00 29.84 219 ASN H N 1
ATOM 13539 C CA . ASN G 7 219 ? 219.866 222.110 151.217 1.00 29.84 219 ASN H CA 1
ATOM 13540 C C . ASN G 7 219 ? 219.066 220.813 151.265 1.00 29.84 219 ASN H C 1
ATOM 13541 O O . ASN G 7 219 ? 218.108 220.721 152.040 1.00 29.84 219 ASN H O 1
ATOM 13546 N N . ASN G 7 220 ? 219.430 219.813 150.460 1.00 35.37 220 ASN H N 1
ATOM 13547 C CA . ASN G 7 220 ? 218.667 218.568 150.434 1.00 35.37 220 ASN H CA 1
ATOM 13548 C C . ASN G 7 220 ? 219.196 217.542 151.430 1.00 35.37 220 ASN H C 1
ATOM 13549 O O . ASN G 7 220 ? 218.406 216.859 152.092 1.00 35.37 220 ASN H O 1
ATOM 13554 N N . ILE G 7 221 ? 220.517 217.413 151.533 1.00 37.59 221 ILE H N 1
ATOM 13555 C CA . ILE G 7 221 ? 221.187 216.337 152.265 1.00 37.59 221 ILE H CA 1
ATOM 13556 C C . ILE G 7 221 ? 220.934 216.478 153.766 1.00 37.59 221 ILE H C 1
ATOM 13557 O O . ILE G 7 221 ? 220.748 217.600 154.261 1.00 37.59 221 ILE H O 1
ATOM 13562 N N . PRO G 7 222 ? 220.831 215.371 154.521 1.00 39.75 222 PRO H N 1
ATOM 13563 C CA . PRO G 7 222 ? 220.819 215.483 155.986 1.00 39.75 222 PRO H CA 1
ATOM 13564 C C . PRO G 7 222 ? 222.223 215.464 156.562 1.00 39.75 222 PRO H C 1
ATOM 13565 O O . PRO G 7 222 ? 223.025 214.589 156.223 1.00 39.75 222 PRO H O 1
ATOM 13569 N N . LYS G 7 223 ? 222.533 216.418 157.433 1.00 40.25 223 LYS H N 1
ATOM 13570 C CA . LYS G 7 223 ? 223.875 216.584 157.966 1.00 40.25 223 LYS H CA 1
ATOM 13571 C C . LYS G 7 223 ? 223.877 216.376 159.475 1.00 40.25 223 LYS H C 1
ATOM 13572 O O . LYS G 7 223 ? 222.952 216.795 160.178 1.00 40.25 223 LYS H O 1
ATOM 13578 N N . ILE G 7 224 ? 224.909 215.698 159.960 1.00 47.24 224 ILE H N 1
ATOM 13579 C CA . ILE G 7 224 ? 225.054 215.408 161.382 1.00 47.24 224 ILE H CA 1
ATOM 13580 C C . ILE G 7 224 ? 226.232 216.208 161.928 1.00 47.24 224 ILE H C 1
ATOM 13581 O O . ILE G 7 224 ? 227.230 216.408 161.218 1.00 47.24 224 ILE H O 1
ATOM 13586 N N . PRO G 7 225 ? 226.150 216.726 163.153 1.00 44.97 225 PRO H N 1
ATOM 13587 C CA . PRO G 7 225 ? 227.279 217.486 163.703 1.00 44.97 225 PRO H CA 1
ATOM 13588 C C . PRO G 7 225 ? 228.391 216.556 164.164 1.00 44.97 225 PRO H C 1
ATOM 13589 O O . PRO G 7 225 ? 228.143 215.550 164.830 1.00 44.97 225 PRO H O 1
ATOM 13593 N N . ILE G 7 226 ? 229.624 216.891 163.786 1.00 51.94 226 ILE H N 1
ATOM 13594 C CA . ILE G 7 226 ? 230.794 216.136 164.223 1.00 51.94 226 ILE H CA 1
ATOM 13595 C C . ILE G 7 226 ? 231.672 217.055 165.060 1.00 51.94 226 ILE H C 1
ATOM 13596 O O . ILE G 7 226 ? 231.388 218.251 165.189 1.00 51.94 226 ILE H O 1
ATOM 13601 N N . VAL G 7 227 ? 232.739 216.507 165.638 1.00 61.19 227 VAL H N 1
ATOM 13602 C CA . VAL G 7 227 ? 233.639 217.258 166.507 1.00 61.19 227 VAL H CA 1
ATOM 13603 C C . VAL G 7 227 ? 235.078 217.034 166.060 1.00 61.19 227 VAL H C 1
ATOM 13604 O O . VAL G 7 227 ? 235.477 215.903 165.757 1.00 61.19 227 VAL H O 1
ATOM 13608 N N . THR G 7 228 ? 235.838 218.124 165.962 1.00 72.88 228 THR H N 1
ATOM 13609 C CA . THR G 7 228 ? 237.274 218.053 165.727 1.00 72.88 228 THR H CA 1
ATOM 13610 C C . THR G 7 228 ? 237.967 219.024 166.683 1.00 72.88 228 THR H C 1
ATOM 13611 O O . THR G 7 228 ? 239.082 218.768 167.155 1.00 72.88 228 THR H O 1
ATOM 13615 N N . ASN G 7 229 ? 237.265 220.102 167.029 1.00 75.74 229 ASN H N 1
ATOM 13616 C CA . ASN G 7 229 ? 237.818 221.138 167.899 1.00 75.74 229 ASN H CA 1
ATOM 13617 C C . ASN G 7 229 ? 237.951 220.617 169.327 1.00 75.74 229 ASN H C 1
ATOM 13618 O O . ASN G 7 229 ? 236.982 220.080 169.875 1.00 75.74 229 ASN H O 1
ATOM 13623 N N . PRO G 7 230 ? 239.123 220.755 169.959 1.00 74.33 230 PRO H N 1
ATOM 13624 C CA . PRO G 7 230 ? 239.320 220.112 171.271 1.00 74.33 230 PRO H CA 1
ATOM 13625 C C . PRO G 7 230 ? 238.589 220.803 172.407 1.00 74.33 230 PRO H C 1
ATOM 13626 O O . PRO G 7 230 ? 238.092 220.122 173.315 1.00 74.33 230 PRO H O 1
ATOM 13630 N N . GLU G 7 231 ? 238.519 222.139 172.386 1.00 77.75 231 GLU H N 1
ATOM 13631 C CA . GLU G 7 231 ? 237.805 222.869 173.430 1.00 77.75 231 GLU H CA 1
ATOM 13632 C C . GLU G 7 231 ? 236.312 222.573 173.384 1.00 77.75 231 GLU H C 1
ATOM 13633 O O . GLU G 7 231 ? 235.683 222.356 174.427 1.00 77.75 231 GLU H O 1
ATOM 13639 N N . SER G 7 232 ? 235.736 222.521 172.182 1.00 75.26 232 SER H N 1
ATOM 13640 C CA . SER G 7 232 ? 234.334 222.147 172.058 1.00 75.26 232 SER H CA 1
ATOM 13641 C C . SER G 7 232 ? 234.120 220.669 172.357 1.00 75.26 232 SER H C 1
ATOM 13642 O O . SER G 7 232 ? 233.034 220.284 172.800 1.00 75.26 232 SER H O 1
ATOM 13645 N N . LEU G 7 233 ? 235.147 219.837 172.153 1.00 73.55 233 LEU H N 1
ATOM 13646 C CA . LEU G 7 233 ? 235.059 218.427 172.526 1.00 73.55 233 LEU H CA 1
ATOM 13647 C C . LEU G 7 233 ? 234.967 218.261 174.039 1.00 73.55 233 LEU H C 1
ATOM 13648 O O . LEU G 7 233 ? 234.141 217.489 174.540 1.00 73.55 233 LEU H O 1
ATOM 13653 N N . LYS G 7 234 ? 235.802 218.988 174.786 1.00 75.25 234 LYS H N 1
ATOM 13654 C CA . LYS G 7 234 ? 235.699 218.945 176.241 1.00 75.25 234 LYS H CA 1
ATOM 13655 C C . LYS G 7 234 ? 234.471 219.686 176.755 1.00 75.25 234 LYS H C 1
ATOM 13656 O O . LYS G 7 234 ? 234.005 219.393 177.860 1.00 75.25 234 LYS H O 1
ATOM 13662 N N . ARG G 7 235 ? 233.940 220.636 175.983 1.00 69.75 235 ARG H N 1
ATOM 13663 C CA . ARG G 7 235 ? 232.705 221.311 176.364 1.00 69.75 235 ARG H CA 1
ATOM 13664 C C . ARG G 7 235 ? 231.481 220.425 176.158 1.00 69.75 235 ARG H C 1
ATOM 13665 O O . ARG G 7 235 ? 230.527 220.500 176.940 1.00 69.75 235 ARG H O 1
ATOM 13673 N N . VAL G 7 236 ? 231.495 219.577 175.130 1.00 68.95 236 VAL H N 1
ATOM 13674 C CA . VAL G 7 236 ? 230.380 218.669 174.887 1.00 68.95 236 VAL H CA 1
ATOM 13675 C C . VAL G 7 236 ? 230.523 217.371 175.679 1.00 68.95 236 VAL H C 1
ATOM 13676 O O . VAL G 7 236 ? 229.518 216.686 175.919 1.00 68.95 236 VAL H O 1
ATOM 13680 N N . LYS G 7 237 ? 231.737 217.027 176.120 1.00 73.61 237 LYS H N 1
ATOM 13681 C CA . LYS G 7 237 ? 231.917 215.847 176.955 1.00 73.61 237 LYS H CA 1
ATOM 13682 C C . LYS G 7 237 ? 231.573 216.125 178.412 1.00 73.61 237 LYS H C 1
ATOM 13683 O O . LYS G 7 237 ? 231.236 215.196 179.154 1.00 73.61 237 LYS H O 1
ATOM 13689 N N . SER G 7 238 ? 231.644 217.389 178.836 1.00 72.88 238 SER H N 1
ATOM 13690 C CA . SER G 7 238 ? 231.366 217.723 180.229 1.00 72.88 238 SER H CA 1
ATOM 13691 C C . SER G 7 238 ? 229.870 217.726 180.513 1.00 72.88 238 SER H C 1
ATOM 13692 O O . SER G 7 238 ? 229.432 217.249 181.566 1.00 72.88 238 SER H O 1
ATOM 13695 N N . ASN G 7 239 ? 229.072 218.251 179.586 1.00 72.35 239 ASN H N 1
ATOM 13696 C CA . ASN G 7 239 ? 227.626 218.366 179.737 1.00 72.35 239 ASN H CA 1
ATOM 13697 C C . ASN G 7 239 ? 226.874 217.092 179.361 1.00 72.35 239 ASN H C 1
ATOM 13698 O O . ASN G 7 239 ? 225.744 217.202 178.882 1.00 72.35 239 ASN H O 1
ATOM 13703 N N . ASN G 7 240 ? 227.523 215.925 179.463 1.00 69.04 240 ASN H N 1
ATOM 13704 C CA . ASN G 7 240 ? 227.094 214.540 179.206 1.00 69.04 240 ASN H CA 1
ATOM 13705 C C . ASN G 7 240 ? 226.396 214.330 177.854 1.00 69.04 240 ASN H C 1
ATOM 13706 O O . ASN G 7 240 ? 225.809 213.259 177.631 1.00 69.04 240 ASN H O 1
ATOM 13711 N N . LEU G 7 241 ? 226.527 215.263 176.912 1.00 61.32 241 LEU H N 1
ATOM 13712 C CA . LEU G 7 241 ? 226.026 215.062 175.560 1.00 61.32 241 LEU H CA 1
ATOM 13713 C C . LEU G 7 241 ? 226.894 214.041 174.834 1.00 61.32 241 LEU H C 1
ATOM 13714 O O . LEU G 7 241 ? 228.107 213.965 175.048 1.00 61.32 241 LEU H O 1
ATOM 13719 N N . LYS G 7 242 ? 226.264 213.261 173.966 1.00 61.51 242 LYS H N 1
ATOM 13720 C CA . LYS G 7 242 ? 226.796 211.972 173.550 1.00 61.51 242 LYS H CA 1
ATOM 13721 C C . LYS G 7 242 ? 227.692 212.123 172.318 1.00 61.51 242 LYS H C 1
ATOM 13722 O O . LYS G 7 242 ? 228.108 213.227 171.960 1.00 61.51 242 LYS H O 1
ATOM 13728 N N . THR G 7 243 ? 228.032 211.002 171.694 1.00 59.59 243 THR H N 1
ATOM 13729 C CA . THR G 7 243 ? 228.778 210.961 170.446 1.00 59.59 243 THR H CA 1
ATOM 13730 C C . THR G 7 243 ? 227.785 211.112 169.290 1.00 59.59 243 THR H C 1
ATOM 13731 O O . THR G 7 243 ? 226.573 211.052 169.507 1.00 59.59 243 THR H O 1
ATOM 13735 N N . PRO G 7 244 ? 228.253 211.364 168.055 1.00 54.80 244 PRO H N 1
ATOM 13736 C CA . PRO G 7 244 ? 227.316 211.462 166.913 1.00 54.80 244 PRO H CA 1
ATOM 13737 C C . PRO G 7 244 ? 226.472 210.221 166.599 1.00 54.80 244 PRO H C 1
ATOM 13738 O O . PRO G 7 244 ? 225.552 210.338 165.776 1.00 54.80 244 PRO H O 1
ATOM 13742 N N . LEU G 7 245 ? 226.731 209.063 167.218 1.00 55.98 245 LEU H N 1
ATOM 13743 C CA . LEU G 7 245 ? 225.864 207.901 167.037 1.00 55.98 245 LEU H CA 1
ATOM 13744 C C . LEU G 7 245 ? 224.467 208.122 167.603 1.00 55.98 245 LEU H C 1
ATOM 13745 O O . LEU G 7 245 ? 223.523 207.461 167.158 1.00 55.98 245 LEU H O 1
ATOM 13750 N N . GLU G 7 246 ? 224.313 209.025 168.572 1.00 57.23 246 GLU H N 1
ATOM 13751 C CA . GLU G 7 246 ? 222.991 209.377 169.073 1.00 57.23 246 GLU H CA 1
ATOM 13752 C C . GLU G 7 246 ? 222.352 210.497 168.263 1.00 57.23 246 GLU H C 1
ATOM 13753 O O . GLU G 7 246 ? 221.133 210.496 168.067 1.00 57.23 246 GLU H O 1
ATOM 13759 N N . TRP G 7 247 ? 223.151 211.445 167.765 1.00 47.24 247 TRP H N 1
ATOM 13760 C CA . TRP G 7 247 ? 222.577 212.524 166.967 1.00 47.24 247 TRP H CA 1
ATOM 13761 C C . TRP G 7 247 ? 222.131 212.035 165.594 1.00 47.24 247 TRP H C 1
ATOM 13762 O O . TRP G 7 247 ? 221.174 212.577 165.040 1.00 47.24 247 TRP H O 1
ATOM 13773 N N . SER G 7 248 ? 222.777 211.000 165.045 1.00 43.90 248 SER H N 1
ATOM 13774 C CA . SER G 7 248 ? 222.301 210.427 163.787 1.00 43.90 248 SER H CA 1
ATOM 13775 C C . SER G 7 248 ? 220.965 209.711 163.973 1.00 43.90 248 SER H C 1
ATOM 13776 O O . SER G 7 248 ? 220.055 209.838 163.136 1.00 43.90 248 SER H O 1
ATOM 13779 N N . GLN G 7 249 ? 220.819 208.981 165.085 1.00 40.94 249 GLN H N 1
ATOM 13780 C CA . GLN G 7 249 ? 219.536 208.380 165.430 1.00 40.94 249 GLN H CA 1
ATOM 13781 C C . GLN G 7 249 ? 218.485 209.440 165.711 1.00 40.94 249 GLN H C 1
ATOM 13782 O O . GLN G 7 249 ? 217.302 209.229 165.435 1.00 40.94 249 GLN H O 1
ATOM 13788 N N . ASP G 7 250 ? 218.903 210.599 166.205 1.00 35.06 250 ASP H N 1
ATOM 13789 C CA . ASP G 7 250 ? 217.955 211.670 166.461 1.00 35.06 250 ASP H CA 1
ATOM 13790 C C . ASP G 7 250 ? 217.524 212.360 165.170 1.00 35.06 250 ASP H C 1
ATOM 13791 O O . ASP G 7 250 ? 216.364 212.773 165.057 1.00 35.06 250 ASP H O 1
ATOM 13796 N N . ILE G 7 251 ? 218.433 212.461 164.191 1.00 35.11 251 ILE H N 1
ATOM 13797 C CA . ILE G 7 251 ? 218.077 212.889 162.834 1.00 35.11 251 ILE H CA 1
ATOM 13798 C C . ILE G 7 251 ? 217.019 211.963 162.246 1.00 35.11 251 ILE H C 1
ATOM 13799 O O . ILE G 7 251 ? 215.983 212.415 161.736 1.00 35.11 251 ILE H O 1
ATOM 13804 N N . MET G 7 252 ? 217.267 210.650 162.324 1.00 39.57 252 MET H N 1
ATOM 13805 C CA . MET G 7 252 ? 216.342 209.676 161.748 1.00 39.57 252 MET H CA 1
ATOM 13806 C C . MET G 7 252 ? 214.993 209.680 162.465 1.00 39.57 252 MET H C 1
ATOM 13807 O O . MET G 7 252 ? 213.943 209.593 161.818 1.00 39.57 252 MET H O 1
ATOM 13812 N N . ASN G 7 253 ? 214.994 209.819 163.791 1.00 34.32 253 ASN H N 1
ATOM 13813 C CA . ASN G 7 253 ? 213.738 209.834 164.529 1.00 34.32 253 ASN H CA 1
ATOM 13814 C C . ASN G 7 253 ? 213.003 211.162 164.419 1.00 34.32 253 ASN H C 1
ATOM 13815 O O . ASN G 7 253 ? 211.796 211.206 164.678 1.00 34.32 253 ASN H O 1
ATOM 13820 N N . GLY G 7 254 ? 213.688 212.238 164.043 1.00 34.92 254 GLY H N 1
ATOM 13821 C CA . GLY G 7 254 ? 213.000 213.487 163.800 1.00 34.92 254 GLY H CA 1
ATOM 13822 C C . GLY G 7 254 ? 212.436 213.533 162.398 1.00 34.92 254 GLY H C 1
ATOM 13823 O O . GLY G 7 254 ? 211.459 214.240 162.131 1.00 34.92 254 GLY H O 1
ATOM 13824 N N . PHE G 7 255 ? 213.057 212.782 161.488 1.00 34.12 255 PHE H N 1
ATOM 13825 C CA . PHE G 7 255 ? 212.498 212.645 160.149 1.00 34.12 255 PHE H CA 1
ATOM 13826 C C . PHE G 7 255 ? 211.328 211.671 160.102 1.00 34.12 255 PHE H C 1
ATOM 13827 O O . PHE G 7 255 ? 210.392 211.878 159.322 1.00 34.12 255 PHE H O 1
ATOM 13835 N N . ASN G 7 256 ? 211.351 210.619 160.922 1.00 28.88 256 ASN H N 1
ATOM 13836 C CA . ASN G 7 256 ? 210.333 209.573 160.889 1.00 28.88 256 ASN H CA 1
ATOM 13837 C C . ASN G 7 256 ? 209.032 209.951 161.596 1.00 28.88 256 ASN H C 1
ATOM 13838 O O . ASN G 7 256 ? 208.200 209.070 161.832 1.00 28.88 256 ASN H O 1
ATOM 13843 N N . VAL G 7 257 ? 208.831 211.219 161.932 1.00 29.13 257 VAL H N 1
ATOM 13844 C CA . VAL G 7 257 ? 207.601 211.676 162.570 1.00 29.13 257 VAL H CA 1
ATOM 13845 C C . VAL G 7 257 ? 206.510 211.736 161.506 1.00 29.13 257 VAL H C 1
ATOM 13846 O O . VAL G 7 257 ? 206.774 212.186 160.382 1.00 29.13 257 VAL H O 1
ATOM 13850 N N . PRO G 7 258 ? 205.281 211.292 161.800 1.00 30.90 258 PRO H N 1
ATOM 13851 C CA . PRO G 7 258 ? 204.194 211.431 160.824 1.00 30.90 258 PRO H CA 1
ATOM 13852 C C . PRO G 7 258 ? 203.762 212.877 160.688 1.00 30.90 258 PRO H C 1
ATOM 13853 O O . PRO G 7 258 ? 202.856 213.325 161.398 1.00 30.90 258 PRO H O 1
ATOM 13857 N N . LEU G 7 259 ? 204.454 213.613 159.816 1.00 30.75 259 LEU H N 1
ATOM 13858 C CA . LEU G 7 259 ? 204.235 215.044 159.645 1.00 30.75 259 LEU H CA 1
ATOM 13859 C C . LEU G 7 259 ? 202.817 215.338 159.165 1.00 30.75 259 LEU H C 1
ATOM 13860 O O . LEU G 7 259 ? 202.164 214.510 158.527 1.00 30.75 259 LEU H O 1
ATOM 13865 N N . ALA G 7 260 ? 202.355 216.547 159.481 1.00 30.25 260 ALA H N 1
ATOM 13866 C CA . ALA G 7 260 ? 200.945 216.889 159.628 1.00 30.25 260 ALA H CA 1
ATOM 13867 C C . ALA G 7 260 ? 200.145 216.858 158.331 1.00 30.25 260 ALA H C 1
ATOM 13868 O O . ALA G 7 260 ? 198.916 216.973 158.392 1.00 30.25 260 ALA H O 1
ATOM 13870 N N . SER G 7 261 ? 200.781 216.715 157.168 1.00 33.05 261 SER H N 1
ATOM 13871 C CA . SER G 7 261 ? 200.016 216.496 155.946 1.00 33.05 261 SER H CA 1
ATOM 13872 C C . SER G 7 261 ? 199.420 215.097 155.911 1.00 33.05 261 SER H C 1
ATOM 13873 O O . SER G 7 261 ? 198.315 214.909 155.389 1.00 33.05 261 SER H O 1
ATOM 13876 N N . GLU G 7 262 ? 200.126 214.111 156.469 1.00 37.48 262 GLU H N 1
ATOM 13877 C CA . GLU G 7 262 ? 199.665 212.730 156.446 1.00 37.48 262 GLU H CA 1
ATOM 13878 C C . GLU G 7 262 ? 198.609 212.427 157.501 1.00 37.48 262 GLU H C 1
ATOM 13879 O O . GLU G 7 262 ? 197.727 211.599 157.251 1.00 37.48 262 GLU H O 1
ATOM 13885 N N . SER G 7 263 ? 198.671 213.070 158.667 1.00 36.18 263 SER H N 1
ATOM 13886 C CA . SER G 7 263 ? 197.779 212.732 159.765 1.00 36.18 263 SER H CA 1
ATOM 13887 C C . SER G 7 263 ? 196.464 213.493 159.745 1.00 36.18 263 SER H C 1
ATOM 13888 O O . SER G 7 263 ? 195.530 213.075 160.436 1.00 36.18 263 SER H O 1
ATOM 13891 N N . HIS G 7 264 ? 196.385 214.593 158.986 1.00 38.92 264 HIS H N 1
ATOM 13892 C CA . HIS G 7 264 ? 195.190 215.438 158.835 1.00 38.92 264 HIS H CA 1
ATOM 13893 C C . HIS G 7 264 ? 194.699 215.996 160.170 1.00 38.92 264 HIS H C 1
ATOM 13894 O O . HIS G 7 264 ? 193.499 216.185 160.379 1.00 38.92 264 HIS H O 1
ATOM 13901 N N . SER G 7 265 ? 195.637 216.268 161.073 1.00 38.45 265 SER H N 1
ATOM 13902 C CA . SER G 7 265 ? 195.361 216.890 162.355 1.00 38.45 265 SER H CA 1
ATOM 13903 C C . SER G 7 265 ? 196.590 217.683 162.758 1.00 38.45 265 SER H C 1
ATOM 13904 O O . SER G 7 265 ? 197.703 217.384 162.317 1.00 38.45 265 SER H O 1
ATOM 13907 N N . LEU G 7 266 ? 196.376 218.712 163.575 1.00 35.53 266 LEU H N 1
ATOM 13908 C CA . LEU G 7 266 ? 197.485 219.505 164.079 1.00 35.53 266 LEU H CA 1
ATOM 13909 C C . LEU G 7 266 ? 198.345 218.652 165.011 1.00 35.53 266 LEU H C 1
ATOM 13910 O O . LEU G 7 266 ? 197.821 217.802 165.739 1.00 35.53 266 LEU H O 1
ATOM 13915 N N . PRO G 7 267 ? 199.663 218.841 165.000 1.00 34.27 267 PRO H N 1
ATOM 13916 C CA . PRO G 7 267 ? 200.544 217.919 165.724 1.00 34.27 267 PRO H CA 1
ATOM 13917 C C . PRO G 7 267 ? 200.476 218.116 167.231 1.00 34.27 267 PRO H C 1
ATOM 13918 O O . PRO G 7 267 ? 199.947 219.106 167.742 1.00 34.27 267 PRO H O 1
ATOM 13922 N N . ASP G 7 268 ? 201.016 217.136 167.942 1.00 35.72 268 ASP H N 1
ATOM 13923 C CA . ASP G 7 268 ? 200.996 217.107 169.394 1.00 35.72 268 ASP H CA 1
ATOM 13924 C C . ASP G 7 268 ? 202.394 217.374 169.935 1.00 35.72 268 ASP H C 1
ATOM 13925 O O . ASP G 7 268 ? 203.317 217.717 169.193 1.00 35.72 268 ASP H O 1
ATOM 13930 N N . THR G 7 269 ? 202.537 217.214 171.252 1.00 36.96 269 THR H N 1
ATOM 13931 C CA . THR G 7 269 ? 203.753 217.642 171.933 1.00 36.96 269 THR H CA 1
ATOM 13932 C C . THR G 7 269 ? 204.932 216.723 171.628 1.00 36.96 269 THR H C 1
ATOM 13933 O O . THR G 7 269 ? 206.052 217.206 171.428 1.00 36.96 269 THR H O 1
ATOM 13937 N N . ASP G 7 270 ? 204.697 215.413 171.526 1.00 36.40 270 ASP H N 1
ATOM 13938 C CA . ASP G 7 270 ? 205.797 214.496 171.241 1.00 36.40 270 ASP H CA 1
ATOM 13939 C C . ASP G 7 270 ? 206.272 214.617 169.799 1.00 36.40 270 ASP H C 1
ATOM 13940 O O . ASP G 7 270 ? 207.477 214.522 169.535 1.00 36.40 270 ASP H O 1
ATOM 13945 N N . SER G 7 271 ? 205.349 214.865 168.868 1.00 33.71 271 SER H N 1
ATOM 13946 C CA . SER G 7 271 ? 205.717 215.063 167.469 1.00 33.71 271 SER H CA 1
ATOM 13947 C C . SER G 7 271 ? 206.478 216.370 167.278 1.00 33.71 271 SER H C 1
ATOM 13948 O O . SER G 7 271 ? 207.490 216.408 166.564 1.00 33.71 271 SER H O 1
ATOM 13951 N N . PHE G 7 272 ? 205.989 217.449 167.907 1.00 29.13 272 PHE H N 1
ATOM 13952 C CA . PHE G 7 272 ? 206.713 218.718 167.970 1.00 29.13 272 PHE H CA 1
ATOM 13953 C C . PHE G 7 272 ? 208.114 218.547 168.529 1.00 29.13 272 PHE H C 1
ATOM 13954 O O . PHE G 7 272 ? 209.083 219.064 167.962 1.00 29.13 272 PHE H O 1
ATOM 13962 N N . TYR G 7 273 ? 208.233 217.822 169.644 1.00 30.21 273 TYR H N 1
ATOM 13963 C CA . TYR G 7 273 ? 209.526 217.647 170.294 1.00 30.21 273 TYR H CA 1
ATOM 13964 C C . TYR G 7 273 ? 210.487 216.870 169.409 1.00 30.21 273 TYR H C 1
ATOM 13965 O O . TYR G 7 273 ? 211.641 217.270 169.242 1.00 30.21 273 TYR H O 1
ATOM 13974 N N . LEU G 7 274 ? 210.018 215.778 168.801 1.00 27.83 274 LEU H N 1
ATOM 13975 C CA . LEU G 7 274 ? 210.912 214.950 167.997 1.00 27.83 274 LEU H CA 1
ATOM 13976 C C . LEU G 7 274 ? 211.338 215.666 166.720 1.00 27.83 274 LEU H C 1
ATOM 13977 O O . LEU G 7 274 ? 212.517 215.607 166.336 1.00 27.83 274 LEU H O 1
ATOM 13982 N N . ARG G 7 275 ? 210.417 216.412 166.094 1.00 29.01 275 ARG H N 1
ATOM 13983 C CA . ARG G 7 275 ? 210.768 217.161 164.891 1.00 29.01 275 ARG H CA 1
ATOM 13984 C C . ARG G 7 275 ? 211.718 218.312 165.204 1.00 29.01 275 ARG H C 1
ATOM 13985 O O . ARG G 7 275 ? 212.675 218.547 164.456 1.00 29.01 275 ARG H O 1
ATOM 13993 N N . MET G 7 276 ? 211.502 219.013 166.323 1.00 25.84 276 MET H N 1
ATOM 13994 C CA . MET G 7 276 ? 212.381 220.126 166.666 1.00 25.84 276 MET H CA 1
ATOM 13995 C C . MET G 7 276 ? 213.758 219.657 167.120 1.00 25.84 276 MET H C 1
ATOM 13996 O O . MET G 7 276 ? 214.752 220.331 166.835 1.00 25.84 276 MET H O 1
ATOM 14001 N N . VAL G 7 277 ? 213.856 218.505 167.790 1.00 27.22 277 VAL H N 1
ATOM 14002 C CA . VAL G 7 277 ? 215.183 218.011 168.151 1.00 27.22 277 VAL H CA 1
ATOM 14003 C C . VAL G 7 277 ? 215.912 217.485 166.916 1.00 27.22 277 VAL H C 1
ATOM 14004 O O . VAL G 7 277 ? 217.130 217.669 166.789 1.00 27.22 277 VAL H O 1
ATOM 14008 N N . GLY G 7 278 ? 215.190 216.888 165.959 1.00 26.98 278 GLY H N 1
ATOM 14009 C CA . GLY G 7 278 ? 215.824 216.514 164.699 1.00 26.98 278 GLY H CA 1
ATOM 14010 C C . GLY G 7 278 ? 216.323 217.710 163.904 1.00 26.98 278 GLY H C 1
ATOM 14011 O O . GLY G 7 278 ? 217.421 217.681 163.339 1.00 26.98 278 GLY H O 1
ATOM 14012 N N . ILE G 7 279 ? 215.542 218.794 163.890 1.00 24.78 279 ILE H N 1
ATOM 14013 C CA . ILE G 7 279 ? 215.958 220.021 163.212 1.00 24.78 279 ILE H CA 1
ATOM 14014 C C . ILE G 7 279 ? 217.150 220.663 163.927 1.00 24.78 279 ILE H C 1
ATOM 14015 O O . ILE G 7 279 ? 218.101 221.129 163.283 1.00 24.78 279 ILE H O 1
ATOM 14020 N N . ALA G 7 280 ? 217.143 220.654 165.264 1.00 24.86 280 ALA H N 1
ATOM 14021 C CA . ALA G 7 280 ? 218.253 221.224 166.020 1.00 24.86 280 ALA H CA 1
ATOM 14022 C C . ALA G 7 280 ? 219.520 220.390 165.898 1.00 24.86 280 ALA H C 1
ATOM 14023 O O . ALA G 7 280 ? 220.624 220.930 166.006 1.00 24.86 280 ALA H O 1
ATOM 14025 N N . ARG G 7 281 ? 219.390 219.082 165.673 1.00 30.05 281 ARG H N 1
ATOM 14026 C CA . ARG G 7 281 ? 220.572 218.290 165.355 1.00 30.05 281 ARG H CA 1
ATOM 14027 C C . ARG G 7 281 ? 221.028 218.529 163.921 1.00 30.05 281 ARG H C 1
ATOM 14028 O O . ARG G 7 281 ? 222.220 218.386 163.627 1.00 30.05 281 ARG H O 1
ATOM 14036 N N . GLU G 7 282 ? 220.099 218.869 163.017 1.00 35.02 282 GLU H N 1
ATOM 14037 C CA . GLU G 7 282 ? 220.491 219.253 161.661 1.00 35.02 282 GLU H CA 1
ATOM 14038 C C . GLU G 7 282 ? 221.308 220.538 161.662 1.00 35.02 282 GLU H C 1
ATOM 14039 O O . GLU G 7 282 ? 222.318 220.641 160.955 1.00 35.02 282 GLU H O 1
ATOM 14045 N N . HIS G 7 283 ? 220.890 221.530 162.448 1.00 26.19 283 HIS H N 1
ATOM 14046 C CA . HIS G 7 283 ? 221.584 222.812 162.429 1.00 26.19 283 HIS H CA 1
ATOM 14047 C C . HIS G 7 283 ? 222.878 222.787 163.230 1.00 26.19 283 HIS H C 1
ATOM 14048 O O . HIS G 7 283 ? 223.792 223.567 162.941 1.00 26.19 283 HIS H O 1
ATOM 14055 N N . GLY G 7 284 ? 222.986 221.911 164.222 1.00 30.89 284 GLY H N 1
ATOM 14056 C CA . GLY G 7 284 ? 224.226 221.798 164.962 1.00 30.89 284 GLY H CA 1
ATOM 14057 C C . GLY G 7 284 ? 224.049 221.766 166.464 1.00 30.89 284 GLY H C 1
ATOM 14058 O O . GLY G 7 284 ? 224.969 221.379 167.186 1.00 30.89 284 GLY H O 1
ATOM 14059 N N . LEU G 7 285 ? 222.878 222.178 166.943 1.00 27.36 285 LEU H N 1
ATOM 14060 C CA . LEU G 7 285 ? 222.597 222.291 168.375 1.00 27.36 285 LEU H CA 1
ATOM 14061 C C . LEU G 7 285 ? 222.527 220.902 168.993 1.00 27.36 285 LEU H C 1
ATOM 14062 O O . LEU G 7 285 ? 221.556 220.169 168.798 1.00 27.36 285 LEU H O 1
ATOM 14067 N N . VAL G 7 286 ? 223.560 220.534 169.751 1.00 32.92 286 VAL H N 1
ATOM 14068 C CA . VAL G 7 286 ? 223.641 219.215 170.364 1.00 32.92 286 VAL H CA 1
ATOM 14069 C C . VAL G 7 286 ? 223.114 219.213 171.795 1.00 32.92 286 VAL H C 1
ATOM 14070 O O . VAL G 7 286 ? 223.264 218.215 172.503 1.00 32.92 286 VAL H O 1
ATOM 14074 N N . GLY G 7 287 ? 222.493 220.297 172.231 1.00 30.59 287 GLY H N 1
ATOM 14075 C CA . GLY G 7 287 ? 221.934 220.391 173.564 1.00 30.59 287 GLY H CA 1
ATOM 14076 C C . GLY G 7 287 ? 220.551 219.790 173.662 1.00 30.59 287 GLY H C 1
ATOM 14077 O O . GLY G 7 287 ? 220.199 218.851 172.942 1.00 30.59 287 GLY H O 1
ATOM 14078 N N . THR G 7 288 ? 219.749 220.342 174.570 1.00 28.95 288 THR H N 1
ATOM 14079 C CA . THR G 7 288 ? 218.399 219.865 174.827 1.00 28.95 288 THR H CA 1
ATOM 14080 C C . THR G 7 288 ? 217.394 220.949 174.472 1.00 28.95 288 THR H C 1
ATOM 14081 O O . THR G 7 288 ? 217.617 222.129 174.751 1.00 28.95 288 THR H O 1
ATOM 14085 N N . VAL G 7 289 ? 216.286 220.544 173.868 1.00 31.25 289 VAL H N 1
ATOM 14086 C CA . VAL G 7 289 ? 215.210 221.462 173.516 1.00 31.25 289 VAL H CA 1
ATOM 14087 C C . VAL G 7 289 ? 214.316 221.658 174.733 1.00 31.25 289 VAL H C 1
ATOM 14088 O O . VAL G 7 289 ? 213.887 220.686 175.366 1.00 31.25 289 VAL H O 1
ATOM 14092 N N . ASP G 7 290 ? 214.058 222.922 175.071 1.00 41.40 290 ASP H N 1
ATOM 14093 C CA . ASP G 7 290 ? 213.250 223.304 176.221 1.00 41.40 290 ASP H CA 1
ATOM 14094 C C . ASP G 7 290 ? 211.800 222.844 176.025 1.00 41.40 290 ASP H C 1
ATOM 14095 O O . ASP G 7 290 ? 211.350 222.586 174.909 1.00 41.40 290 ASP H O 1
ATOM 14100 N N . ALA G 7 291 ? 211.071 222.703 177.132 1.00 42.29 291 ALA H N 1
ATOM 14101 C CA . ALA G 7 291 ? 209.705 222.200 177.085 1.00 42.29 291 ALA H CA 1
ATOM 14102 C C . ALA G 7 291 ? 208.645 223.294 177.020 1.00 42.29 291 ALA H C 1
ATOM 14103 O O . ALA G 7 291 ? 207.457 222.970 176.940 1.00 42.29 291 ALA H O 1
ATOM 14105 N N . ARG G 7 292 ? 209.029 224.571 177.059 1.00 43.35 292 ARG H N 1
ATOM 14106 C CA . ARG G 7 292 ? 208.062 225.652 176.910 1.00 43.35 292 ARG H CA 1
ATOM 14107 C C . ARG G 7 292 ? 208.004 226.203 175.493 1.00 43.35 292 ARG H C 1
ATOM 14108 O O . ARG G 7 292 ? 206.961 226.739 175.088 1.00 43.35 292 ARG H O 1
ATOM 14116 N N . CYS G 7 293 ? 209.088 226.069 174.725 1.00 37.73 293 CYS H N 1
ATOM 14117 C CA . CYS G 7 293 ? 209.076 226.550 173.350 1.00 37.73 293 CYS H CA 1
ATOM 14118 C C . CYS G 7 293 ? 208.189 225.686 172.465 1.00 37.73 293 CYS H C 1
ATOM 14119 O O . CYS G 7 293 ? 207.726 226.152 171.423 1.00 37.73 293 CYS H O 1
ATOM 14122 N N . VAL G 7 294 ? 207.919 224.444 172.874 1.00 33.28 294 VAL H N 1
ATOM 14123 C CA . VAL G 7 294 ? 206.952 223.612 172.164 1.00 33.28 294 VAL H CA 1
ATOM 14124 C C . VAL G 7 294 ? 205.544 224.188 172.303 1.00 33.28 294 VAL H C 1
ATOM 14125 O O . VAL G 7 294 ? 204.796 224.283 171.320 1.00 33.28 294 VAL H O 1
ATOM 14129 N N . GLU G 7 295 ? 205.179 224.629 173.510 1.00 36.08 295 GLU H N 1
ATOM 14130 C CA . GLU G 7 295 ? 203.889 225.285 173.707 1.00 36.08 295 GLU H CA 1
ATOM 14131 C C . GLU G 7 295 ? 203.848 226.651 173.031 1.00 36.08 295 GLU H C 1
ATOM 14132 O O . GLU G 7 295 ? 202.783 227.089 172.566 1.00 36.08 295 GLU H O 1
ATOM 14138 N N . LEU G 7 296 ? 205.003 227.313 172.928 1.00 30.08 296 LEU H N 1
ATOM 14139 C CA . LEU G 7 296 ? 205.086 228.565 172.180 1.00 30.08 296 LEU H CA 1
ATOM 14140 C C . LEU G 7 296 ? 204.856 228.341 170.685 1.00 30.08 296 LEU H C 1
ATOM 14141 O O . LEU G 7 296 ? 204.148 229.122 170.039 1.00 30.08 296 LEU H O 1
ATOM 14146 N N . ILE G 7 297 ? 205.448 227.277 170.128 1.00 27.39 297 ILE H N 1
ATOM 14147 C CA . ILE G 7 297 ? 205.198 226.856 168.747 1.00 27.39 297 ILE H CA 1
ATOM 14148 C C . ILE G 7 297 ? 203.721 226.529 168.536 1.00 27.39 297 ILE H C 1
ATOM 14149 O O . ILE G 7 297 ? 203.135 226.874 167.498 1.00 27.39 297 ILE H O 1
ATOM 14154 N N . SER G 7 298 ? 203.100 225.873 169.524 1.00 29.22 298 SER H N 1
ATOM 14155 C CA . SER G 7 298 ? 201.672 225.557 169.465 1.00 29.22 298 SER H CA 1
ATOM 14156 C C . SER G 7 298 ? 200.813 226.815 169.369 1.00 29.22 298 SER H C 1
ATOM 14157 O O . SER G 7 298 ? 199.915 226.900 168.520 1.00 29.22 298 SER H O 1
ATOM 14160 N N . LEU G 7 299 ? 201.097 227.815 170.207 1.00 26.81 299 LEU H N 1
ATOM 14161 C CA . LEU G 7 299 ? 200.314 229.048 170.151 1.00 26.81 299 LEU H CA 1
ATOM 14162 C C . LEU G 7 299 ? 200.636 229.871 168.905 1.00 26.81 299 LEU H C 1
ATOM 14163 O O . LEU G 7 299 ? 199.771 230.609 168.406 1.00 26.81 299 LEU H O 1
ATOM 14168 N N . ALA G 7 300 ? 201.859 229.736 168.380 1.00 22.18 300 ALA H N 1
ATOM 14169 C CA . ALA G 7 300 ? 202.224 230.377 167.119 1.00 22.18 300 ALA H CA 1
ATOM 14170 C C . ALA G 7 300 ? 201.406 229.826 165.959 1.00 22.18 300 ALA H C 1
ATOM 14171 O O . ALA G 7 300 ? 200.863 230.594 165.152 1.00 22.18 300 ALA H O 1
ATOM 14173 N N . LEU G 7 301 ? 201.323 228.490 165.856 1.00 21.18 301 LEU H N 1
ATOM 14174 C CA . LEU G 7 301 ? 200.470 227.858 164.849 1.00 21.18 301 LEU H CA 1
ATOM 14175 C C . LEU G 7 301 ? 199.014 228.242 165.026 1.00 21.18 301 LEU H C 1
ATOM 14176 O O . LEU G 7 301 ? 198.299 228.445 164.033 1.00 21.18 301 LEU H O 1
ATOM 14181 N N . ASP G 7 302 ? 198.562 228.325 166.284 1.00 25.26 302 ASP H N 1
ATOM 14182 C CA . ASP G 7 302 ? 197.205 228.755 166.597 1.00 25.26 302 ASP H CA 1
ATOM 14183 C C . ASP G 7 302 ? 196.903 230.117 165.991 1.00 25.26 302 ASP H C 1
ATOM 14184 O O . ASP G 7 302 ? 195.993 230.244 165.172 1.00 25.26 302 ASP H O 1
ATOM 14189 N N . GLN G 7 303 ? 197.714 231.127 166.316 1.00 23.25 303 GLN H N 1
ATOM 14190 C CA . GLN G 7 303 ? 197.401 232.478 165.853 1.00 23.25 303 GLN H CA 1
ATOM 14191 C C . GLN G 7 303 ? 197.651 232.655 164.354 1.00 23.25 303 GLN H C 1
ATOM 14192 O O . GLN G 7 303 ? 196.921 233.414 163.701 1.00 23.25 303 GLN H O 1
ATOM 14198 N N . TYR G 7 304 ? 198.620 231.926 163.787 1.00 16.86 304 TYR H N 1
ATOM 14199 C CA . TYR G 7 304 ? 198.868 231.943 162.344 1.00 16.86 304 TYR H CA 1
ATOM 14200 C C . TYR G 7 304 ? 197.663 231.427 161.561 1.00 16.86 304 TYR H C 1
ATOM 14201 O O . TYR G 7 304 ? 197.123 232.119 160.678 1.00 16.86 304 TYR H O 1
ATOM 14210 N N . LEU G 7 305 ? 197.214 230.210 161.888 1.00 16.46 305 LEU H N 1
ATOM 14211 C CA . LEU G 7 305 ? 196.072 229.639 161.190 1.00 16.46 305 LEU H CA 1
ATOM 14212 C C . LEU G 7 305 ? 194.780 230.375 161.516 1.00 16.46 305 LEU H C 1
ATOM 14213 O O . LEU G 7 305 ? 193.888 230.439 160.666 1.00 16.46 305 LEU H O 1
ATOM 14218 N N . LYS G 7 306 ? 194.673 230.973 162.709 1.00 20.45 306 LYS H N 1
ATOM 14219 C CA . LYS G 7 306 ? 193.488 231.760 163.028 1.00 20.45 306 LYS H CA 1
ATOM 14220 C C . LYS G 7 306 ? 193.422 233.035 162.201 1.00 20.45 306 LYS H C 1
ATOM 14221 O O . LYS G 7 306 ? 192.335 233.415 161.754 1.00 20.45 306 LYS H O 1
ATOM 14227 N N . ASN G 7 307 ? 194.573 233.667 161.941 1.00 16.35 307 ASN H N 1
ATOM 14228 C CA . ASN G 7 307 ? 194.615 234.839 161.068 1.00 16.35 307 ASN H CA 1
ATOM 14229 C C . ASN G 7 307 ? 194.212 234.484 159.641 1.00 16.35 307 ASN H C 1
ATOM 14230 O O . ASN G 7 307 ? 193.388 235.180 159.024 1.00 16.35 307 ASN H O 1
ATOM 14235 N N . ILE G 7 308 ? 194.785 233.393 159.112 1.00 15.33 308 ILE H N 1
ATOM 14236 C CA . ILE G 7 308 ? 194.485 232.957 157.743 1.00 15.33 308 ILE H CA 1
ATOM 14237 C C . ILE G 7 308 ? 193.005 232.599 157.591 1.00 15.33 308 ILE H C 1
ATOM 14238 O O . ILE G 7 308 ? 192.327 233.053 156.657 1.00 15.33 308 ILE H O 1
ATOM 14243 N N . ILE G 7 309 ? 192.475 231.814 158.533 1.00 18.30 309 ILE H N 1
ATOM 14244 C CA . ILE G 7 309 ? 191.090 231.365 158.459 1.00 18.30 309 ILE H CA 1
ATOM 14245 C C . ILE G 7 309 ? 190.121 232.527 158.672 1.00 18.30 309 ILE H C 1
ATOM 14246 O O . ILE G 7 309 ? 189.079 232.594 158.011 1.00 18.30 309 ILE H O 1
ATOM 14251 N N . GLU G 7 310 ? 190.477 233.504 159.513 1.00 21.32 310 GLU H N 1
ATOM 14252 C CA . GLU G 7 310 ? 189.593 234.643 159.739 1.00 21.32 310 GLU H CA 1
ATOM 14253 C C . GLU G 7 310 ? 189.530 235.555 158.519 1.00 21.32 310 GLU H C 1
ATOM 14254 O O . GLU G 7 310 ? 188.444 236.021 158.136 1.00 21.32 310 GLU H O 1
ATOM 14260 N N . PHE G 7 311 ? 190.675 235.804 157.875 1.00 21.91 311 PHE H N 1
ATOM 14261 C CA . PHE G 7 311 ? 190.631 236.622 156.668 1.00 21.91 311 PHE H CA 1
ATOM 14262 C C . PHE G 7 311 ? 190.272 235.833 155.418 1.00 21.91 311 PHE H C 1
ATOM 14263 O O . PHE G 7 311 ? 190.273 236.409 154.328 1.00 21.91 311 PHE H O 1
ATOM 14271 N N . THR G 7 312 ? 190.000 234.537 155.535 1.00 21.03 312 THR H N 1
ATOM 14272 C CA . THR G 7 312 ? 189.206 233.863 154.513 1.00 21.03 312 THR H CA 1
ATOM 14273 C C . THR G 7 312 ? 187.716 233.902 154.838 1.00 21.03 312 THR H C 1
ATOM 14274 O O . THR G 7 312 ? 186.888 233.967 153.923 1.00 21.03 312 THR H O 1
ATOM 14278 N N . ILE G 7 313 ? 187.365 233.904 156.127 1.00 23.71 313 ILE H N 1
ATOM 14279 C CA . ILE G 7 313 ? 185.966 233.844 156.542 1.00 23.71 313 ILE H CA 1
ATOM 14280 C C . ILE G 7 313 ? 185.249 235.160 156.264 1.00 23.71 313 ILE H C 1
ATOM 14281 O O . ILE G 7 313 ? 184.116 235.165 155.765 1.00 23.71 313 ILE H O 1
ATOM 14286 N N . ASP G 7 314 ? 185.895 236.295 156.525 1.00 27.51 314 ASP H N 1
ATOM 14287 C CA . ASP G 7 314 ? 185.168 237.556 156.379 1.00 27.51 314 ASP H CA 1
ATOM 14288 C C . ASP G 7 314 ? 185.156 238.084 154.942 1.00 27.51 314 ASP H C 1
ATOM 14289 O O . ASP G 7 314 ? 184.885 239.271 154.735 1.00 27.51 314 ASP H O 1
ATOM 14294 N N . THR G 7 315 ? 185.444 237.237 153.955 1.00 26.24 315 THR H N 1
ATOM 14295 C CA . THR G 7 315 ? 185.375 237.605 152.548 1.00 26.24 315 THR H CA 1
ATOM 14296 C C . THR G 7 315 ? 184.243 236.929 151.797 1.00 26.24 315 THR H C 1
ATOM 14297 O O . THR G 7 315 ? 183.712 237.514 150.853 1.00 26.24 315 THR H O 1
ATOM 14301 N N . VAL G 7 316 ? 183.875 235.700 152.181 1.00 24.70 316 VAL H N 1
ATOM 14302 C CA . VAL G 7 316 ? 182.679 235.054 151.642 1.00 24.70 316 VAL H CA 1
ATOM 14303 C C . VAL G 7 316 ? 181.401 235.603 152.238 1.00 24.70 316 VAL H C 1
ATOM 14304 O O . VAL G 7 316 ? 180.310 235.267 151.761 1.00 24.70 316 VAL H O 1
ATOM 14308 N N . ARG G 7 317 ? 181.499 236.434 153.268 1.00 29.98 317 ARG H N 1
ATOM 14309 C CA . ARG G 7 317 ? 180.331 236.905 153.982 1.00 29.98 317 ARG H CA 1
ATOM 14310 C C . ARG G 7 317 ? 180.615 238.308 154.481 1.00 29.98 317 ARG H C 1
ATOM 14311 O O . ARG G 7 317 ? 181.762 238.673 154.743 1.00 29.98 317 ARG H O 1
ATOM 14319 N N . TYR G 7 318 ? 179.558 239.096 154.603 1.00 29.76 318 TYR H N 1
ATOM 14320 C CA . TYR G 7 318 ? 179.619 240.351 155.337 1.00 29.76 318 TYR H CA 1
ATOM 14321 C C . TYR G 7 318 ? 178.783 240.157 156.592 1.00 29.76 318 TYR H C 1
ATOM 14322 O O . TYR G 7 318 ? 177.551 240.220 156.543 1.00 29.76 318 TYR H O 1
ATOM 14331 N N . ARG G 7 319 ? 179.460 239.900 157.705 1.00 30.88 319 ARG H N 1
ATOM 14332 C CA . ARG G 7 319 ? 178.796 239.758 158.992 1.00 30.88 319 ARG H CA 1
ATOM 14333 C C . ARG G 7 319 ? 178.265 241.118 159.423 1.00 30.88 319 ARG H C 1
ATOM 14334 O O . ARG G 7 319 ? 179.037 242.003 159.798 1.00 30.88 319 ARG H O 1
ATOM 14342 N N . ARG G 7 320 ? 176.947 241.295 159.337 1.00 34.23 320 ARG H N 1
ATOM 14343 C CA . ARG G 7 320 ? 176.345 242.595 159.604 1.00 34.23 320 ARG H CA 1
ATOM 14344 C C . ARG G 7 320 ? 176.277 242.886 161.098 1.00 34.23 320 ARG H C 1
ATOM 14345 O O . ARG G 7 320 ? 176.403 244.044 161.510 1.00 34.23 320 ARG H O 1
ATOM 14353 N N . LYS G 7 321 ? 176.060 241.855 161.919 1.00 36.60 321 LYS H N 1
ATOM 14354 C CA . LYS G 7 321 ? 176.012 242.054 163.365 1.00 36.60 321 LYS H CA 1
ATOM 14355 C C . LYS G 7 321 ? 177.395 242.363 163.920 1.00 36.60 321 LYS H C 1
ATOM 14356 O O . LYS G 7 321 ? 177.543 243.227 164.791 1.00 36.60 321 LYS H O 1
ATOM 14362 N N . LYS G 7 322 ? 178.418 241.671 163.425 1.00 31.57 322 LYS H N 1
ATOM 14363 C CA . LYS G 7 322 ? 179.793 242.074 163.666 1.00 31.57 322 LYS H CA 1
ATOM 14364 C C . LYS G 7 322 ? 180.110 243.328 162.846 1.00 31.57 322 LYS H C 1
ATOM 14365 O O . LYS G 7 322 ? 179.313 243.770 162.012 1.00 31.57 322 LYS H O 1
ATOM 14371 N N . TYR G 7 323 ? 181.287 243.912 163.115 1.00 33.12 323 TYR H N 1
ATOM 14372 C CA . TYR G 7 323 ? 181.800 245.121 162.449 1.00 33.12 323 TYR H CA 1
ATOM 14373 C C . TYR G 7 323 ? 180.848 246.307 162.589 1.00 33.12 323 TYR H C 1
ATOM 14374 O O . TYR G 7 323 ? 180.812 247.188 161.729 1.00 33.12 323 TYR H O 1
ATOM 14383 N N . SER G 7 324 ? 180.077 246.340 163.672 1.00 44.84 324 SER H N 1
ATOM 14384 C CA . SER G 7 324 ? 178.996 247.302 163.817 1.00 44.84 324 SER H CA 1
ATOM 14385 C C . SER G 7 324 ? 178.626 247.401 165.287 1.00 44.84 324 SER H C 1
ATOM 14386 O O . SER G 7 324 ? 178.925 246.508 166.084 1.00 44.84 324 SER H O 1
ATOM 14389 N N . ASP G 7 325 ? 177.971 248.505 165.634 1.00 64.20 325 ASP H N 1
ATOM 14390 C CA . ASP G 7 325 ? 177.489 248.746 166.990 1.00 64.20 325 ASP H CA 1
ATOM 14391 C C . ASP G 7 325 ? 176.050 249.245 166.940 1.00 64.20 325 ASP H C 1
ATOM 14392 O O . ASP G 7 325 ? 175.688 250.228 167.588 1.00 64.20 325 ASP H O 1
ATOM 14397 N N . TYR G 7 326 ? 175.227 248.548 166.150 1.00 75.90 326 TYR H N 1
ATOM 14398 C CA . TYR G 7 326 ? 173.830 248.889 165.844 1.00 75.90 326 TYR H CA 1
ATOM 14399 C C . TYR G 7 326 ? 173.681 250.308 165.298 1.00 75.90 326 TYR H C 1
ATOM 14400 O O . TYR G 7 326 ? 172.980 250.530 164.311 1.00 75.90 326 TYR H O 1
ATOM 14409 N N . SER G 7 332 ? 173.906 234.817 155.002 1.00 56.31 332 SER H N 1
ATOM 14410 C CA . SER G 7 332 ? 172.575 234.373 155.400 1.00 56.31 332 SER H CA 1
ATOM 14411 C C . SER G 7 332 ? 172.640 233.085 156.214 1.00 56.31 332 SER H C 1
ATOM 14412 O O . SER G 7 332 ? 172.460 233.098 157.432 1.00 56.31 332 SER H O 1
ATOM 14415 N N . GLY G 7 333 ? 172.902 231.973 155.532 1.00 49.93 333 GLY H N 1
ATOM 14416 C CA . GLY G 7 333 ? 172.911 230.677 156.180 1.00 49.93 333 GLY H CA 1
ATOM 14417 C C . GLY G 7 333 ? 174.281 230.210 156.623 1.00 49.93 333 GLY H C 1
ATOM 14418 O O . GLY G 7 333 ? 174.942 230.867 157.432 1.00 49.93 333 GLY H O 1
ATOM 14419 N N . LEU G 7 334 ? 174.714 229.071 156.093 1.00 47.25 334 LEU H N 1
ATOM 14420 C CA . LEU G 7 334 ? 175.964 228.433 156.478 1.00 47.25 334 LEU H CA 1
ATOM 14421 C C . LEU G 7 334 ? 176.791 228.178 155.228 1.00 47.25 334 LEU H C 1
ATOM 14422 O O . LEU G 7 334 ? 176.293 227.596 154.260 1.00 47.25 334 LEU H O 1
ATOM 14427 N N . TYR G 7 335 ? 178.048 228.612 155.251 1.00 45.19 335 TYR H N 1
ATOM 14428 C CA . TYR G 7 335 ? 178.937 228.505 154.105 1.00 45.19 335 TYR H CA 1
ATOM 14429 C C . TYR G 7 335 ? 180.134 227.636 154.455 1.00 45.19 335 TYR H C 1
ATOM 14430 O O . TYR G 7 335 ? 180.626 227.671 155.585 1.00 45.19 335 TYR H O 1
ATOM 14439 N N . LYS G 7 336 ? 180.592 226.855 153.485 1.00 37.37 336 LYS H N 1
ATOM 14440 C CA . LYS G 7 336 ? 181.834 226.104 153.605 1.00 37.37 336 LYS H CA 1
ATOM 14441 C C . LYS G 7 336 ? 182.882 226.738 152.699 1.00 37.37 336 LYS H C 1
ATOM 14442 O O . LYS G 7 336 ? 182.594 227.072 151.545 1.00 37.37 336 LYS H O 1
ATOM 14448 N N . SER G 7 337 ? 184.084 226.929 153.229 1.00 32.46 337 SER H N 1
ATOM 14449 C CA . SER G 7 337 ? 185.151 227.537 152.450 1.00 32.46 337 SER H CA 1
ATOM 14450 C C . SER G 7 337 ? 185.779 226.491 151.540 1.00 32.46 337 SER H C 1
ATOM 14451 O O . SER G 7 337 ? 186.122 225.394 151.986 1.00 32.46 337 SER H O 1
ATOM 14454 N N . VAL G 7 338 ? 185.908 226.829 150.263 1.00 34.89 338 VAL H N 1
ATOM 14455 C CA . VAL G 7 338 ? 186.442 225.921 149.269 1.00 34.89 338 VAL H CA 1
ATOM 14456 C C . VAL G 7 338 ? 187.887 226.300 148.971 1.00 34.89 338 VAL H C 1
ATOM 14457 O O . VAL G 7 338 ? 188.374 227.351 149.380 1.00 34.89 338 VAL H O 1
ATOM 14461 N N . SER G 7 339 ? 188.593 225.416 148.258 1.00 30.36 339 SER H N 1
ATOM 14462 C CA . SER G 7 339 ? 189.999 225.649 147.939 1.00 30.36 339 SER H CA 1
ATOM 14463 C C . SER G 7 339 ? 190.176 226.805 146.965 1.00 30.36 339 SER H C 1
ATOM 14464 O O . SER G 7 339 ? 191.210 227.486 146.988 1.00 30.36 339 SER H O 1
ATOM 14467 N N . GLU G 7 340 ? 189.174 227.053 146.117 1.00 33.58 340 GLU H N 1
ATOM 14468 C CA . GLU G 7 340 ? 189.210 228.226 145.256 1.00 33.58 340 GLU H CA 1
ATOM 14469 C C . GLU G 7 340 ? 189.097 229.509 146.066 1.00 33.58 340 GLU H C 1
ATOM 14470 O O . GLU G 7 340 ? 189.685 230.524 145.692 1.00 33.58 340 GLU H O 1
ATOM 14476 N N . MET G 7 341 ? 188.417 229.469 147.211 1.00 34.73 341 MET H N 1
ATOM 14477 C CA . MET G 7 341 ? 188.349 230.655 148.058 1.00 34.73 341 MET H CA 1
ATOM 14478 C C . MET G 7 341 ? 189.652 230.875 148.816 1.00 34.73 341 MET H C 1
ATOM 14479 O O . MET G 7 341 ? 190.094 232.018 148.993 1.00 34.73 341 MET H O 1
ATOM 14484 N N . ALA G 7 342 ? 190.303 229.791 149.241 1.00 25.83 342 ALA H N 1
ATOM 14485 C CA . ALA G 7 342 ? 191.600 229.924 149.896 1.00 25.83 342 ALA H CA 1
ATOM 14486 C C . ALA G 7 342 ? 192.718 230.096 148.877 1.00 25.83 342 ALA H C 1
ATOM 14487 O O . ALA G 7 342 ? 193.896 230.132 149.245 1.00 25.83 342 ALA H O 1
ATOM 14489 N N . ALA G 7 343 ? 192.375 230.141 147.586 1.00 24.87 343 ALA H N 1
ATOM 14490 C CA . ALA G 7 343 ? 193.281 230.711 146.596 1.00 24.87 343 ALA H CA 1
ATOM 14491 C C . ALA G 7 343 ? 192.905 232.154 146.275 1.00 24.87 343 ALA H C 1
ATOM 14492 O O . ALA G 7 343 ? 193.766 232.960 145.908 1.00 24.87 343 ALA H O 1
ATOM 14494 N N . ASP G 7 344 ? 191.622 232.499 146.420 1.00 28.60 344 ASP H N 1
ATOM 14495 C CA . ASP G 7 344 ? 191.148 233.827 146.039 1.00 28.60 344 ASP H CA 1
ATOM 14496 C C . ASP G 7 344 ? 191.500 234.875 147.083 1.00 28.60 344 ASP H C 1
ATOM 14497 O O . ASP G 7 344 ? 191.715 236.045 146.750 1.00 28.60 344 ASP H O 1
ATOM 14502 N N . LYS G 7 345 ? 191.530 234.488 148.357 1.00 25.69 345 LYS H N 1
ATOM 14503 C CA . LYS G 7 345 ? 191.951 235.437 149.381 1.00 25.69 345 LYS H CA 1
ATOM 14504 C C . LYS G 7 345 ? 193.376 235.147 149.816 1.00 25.69 345 LYS H C 1
ATOM 14505 O O . LYS G 7 345 ? 193.896 235.765 150.750 1.00 25.69 345 LYS H O 1
ATOM 14511 N N . ARG G 7 346 ? 194.015 234.202 149.128 1.00 23.29 346 ARG H N 1
ATOM 14512 C CA . ARG G 7 346 ? 195.460 234.043 149.186 1.00 23.29 346 ARG H CA 1
ATOM 14513 C C . ARG G 7 346 ? 196.156 235.171 148.433 1.00 23.29 346 ARG H C 1
ATOM 14514 O O . ARG G 7 346 ? 197.351 235.410 148.627 1.00 23.29 346 ARG H O 1
ATOM 14522 N N . ASP G 7 347 ? 195.424 235.881 147.568 1.00 18.01 347 ASP H N 1
ATOM 14523 C CA . ASP G 7 347 ? 196.056 236.901 146.737 1.00 18.01 347 ASP H CA 1
ATOM 14524 C C . ASP G 7 347 ? 195.504 238.291 147.032 1.00 18.01 347 ASP H C 1
ATOM 14525 O O . ASP G 7 347 ? 196.202 239.291 146.836 1.00 18.01 347 ASP H O 1
ATOM 14530 N N . ALA G 7 348 ? 194.250 238.380 147.482 1.00 13.93 348 ALA H N 1
ATOM 14531 C CA . ALA G 7 348 ? 193.710 239.675 147.886 1.00 13.93 348 ALA H CA 1
ATOM 14532 C C . ALA G 7 348 ? 194.354 240.151 149.177 1.00 13.93 348 ALA H C 1
ATOM 14533 O O . ALA G 7 348 ? 194.408 241.354 149.444 1.00 13.93 348 ALA H O 1
ATOM 14535 N N . LYS G 7 349 ? 194.838 239.213 149.997 1.00 15.28 349 LYS H N 1
ATOM 14536 C CA . LYS G 7 349 ? 195.663 239.490 151.176 1.00 15.28 349 LYS H CA 1
ATOM 14537 C C . LYS G 7 349 ? 196.779 238.455 151.145 1.00 15.28 349 LYS H C 1
ATOM 14538 O O . LYS G 7 349 ? 196.671 237.379 151.731 1.00 15.28 349 LYS H O 1
ATOM 14544 N N . ILE G 7 350 ? 197.866 238.807 150.464 1.00 13.38 350 ILE H N 1
ATOM 14545 C CA . ILE G 7 350 ? 198.914 237.847 150.141 1.00 13.38 350 ILE H CA 1
ATOM 14546 C C . ILE G 7 350 ? 200.039 237.915 151.171 1.00 13.38 350 ILE H C 1
ATOM 14547 O O . ILE G 7 350 ? 200.899 237.027 151.244 1.00 13.38 350 ILE H O 1
ATOM 14552 N N . LYS G 7 351 ? 199.979 238.906 152.062 1.00 15.36 351 LYS H N 1
ATOM 14553 C CA . LYS G 7 351 ? 201.018 239.101 153.069 1.00 15.36 351 LYS H CA 1
ATOM 14554 C C . LYS G 7 351 ? 200.962 238.058 154.181 1.00 15.36 351 LYS H C 1
ATOM 14555 O O . LYS G 7 351 ? 201.881 237.982 155.004 1.00 15.36 351 LYS H O 1
ATOM 14561 N N . GLN G 7 352 ? 199.903 237.245 154.222 1.00 14.60 352 GLN H N 1
ATOM 14562 C CA . GLN G 7 352 ? 199.626 236.433 155.401 1.00 14.60 352 GLN H CA 1
ATOM 14563 C C . GLN G 7 352 ? 200.317 235.084 155.347 1.00 14.60 352 GLN H C 1
ATOM 14564 O O . GLN G 7 352 ? 199.991 234.187 156.131 1.00 14.60 352 GLN H O 1
ATOM 14570 N N . LEU G 7 353 ? 201.252 234.906 154.430 1.00 15.00 353 LEU H N 1
ATOM 14571 C CA . LEU G 7 353 ? 201.769 233.571 154.225 1.00 15.00 353 LEU H CA 1
ATOM 14572 C C . LEU G 7 353 ? 203.267 233.500 154.472 1.00 15.00 353 LEU H C 1
ATOM 14573 O O . LEU G 7 353 ? 203.962 234.508 154.616 1.00 15.00 353 LEU H O 1
ATOM 14578 N N . ASP G 7 354 ? 203.755 232.263 154.514 1.00 17.77 354 ASP H N 1
ATOM 14579 C CA . ASP G 7 354 ? 205.168 232.016 154.745 1.00 17.77 354 ASP H CA 1
ATOM 14580 C C . ASP G 7 354 ? 205.985 232.304 153.497 1.00 17.77 354 ASP H C 1
ATOM 14581 O O . ASP G 7 354 ? 207.212 232.437 153.581 1.00 17.77 354 ASP H O 1
ATOM 14586 N N . ASP G 7 355 ? 205.319 232.372 152.335 1.00 16.53 355 ASP H N 1
ATOM 14587 C CA . ASP G 7 355 ? 205.895 232.553 151.000 1.00 16.53 355 ASP H CA 1
ATOM 14588 C C . ASP G 7 355 ? 206.896 231.461 150.639 1.00 16.53 355 ASP H C 1
ATOM 14589 O O . ASP G 7 355 ? 207.746 231.652 149.765 1.00 16.53 355 ASP H O 1
ATOM 14594 N N . ASP G 7 356 ? 206.789 230.312 151.295 1.00 21.48 356 ASP H N 1
ATOM 14595 C CA . ASP G 7 356 ? 207.625 229.142 151.093 1.00 21.48 356 ASP H CA 1
ATOM 14596 C C . ASP G 7 356 ? 206.941 228.240 150.068 1.00 21.48 356 ASP H C 1
ATOM 14597 O O . ASP G 7 356 ? 206.164 228.720 149.240 1.00 21.48 356 ASP H O 1
ATOM 14602 N N . LYS G 7 357 ? 207.314 226.953 150.058 1.00 22.36 357 LYS H N 1
ATOM 14603 C CA . LYS G 7 357 ? 206.659 225.930 149.239 1.00 22.36 357 LYS H CA 1
ATOM 14604 C C . LYS G 7 357 ? 205.137 225.955 149.361 1.00 22.36 357 LYS H C 1
ATOM 14605 O O . LYS G 7 357 ? 204.436 225.755 148.364 1.00 22.36 357 LYS H O 1
ATOM 14611 N N . ASN G 7 358 ? 204.618 226.165 150.579 1.00 20.64 358 ASN H N 1
ATOM 14612 C CA . ASN G 7 358 ? 203.191 226.002 150.862 1.00 20.64 358 ASN H CA 1
ATOM 14613 C C . ASN G 7 358 ? 202.325 226.946 150.032 1.00 20.64 358 ASN H C 1
ATOM 14614 O O . ASN G 7 358 ? 201.312 226.529 149.457 1.00 20.64 358 ASN H O 1
ATOM 14619 N N . GLU G 7 359 ? 202.740 228.208 149.918 1.00 17.98 359 GLU H N 1
ATOM 14620 C CA . GLU G 7 359 ? 201.998 229.162 149.104 1.00 17.98 359 GLU H CA 1
ATOM 14621 C C . GLU G 7 359 ? 202.190 228.876 147.622 1.00 17.98 359 GLU H C 1
ATOM 14622 O O . GLU G 7 359 ? 201.281 229.115 146.818 1.00 17.98 359 GLU H O 1
ATOM 14628 N N . ASP G 7 360 ? 203.347 228.316 147.251 1.00 16.80 360 ASP H N 1
ATOM 14629 C CA . ASP G 7 360 ? 203.577 227.933 145.860 1.00 16.80 360 ASP H CA 1
ATOM 14630 C C . ASP G 7 360 ? 202.648 226.800 145.440 1.00 16.80 360 ASP H C 1
ATOM 14631 O O . ASP G 7 360 ? 202.080 226.832 144.348 1.00 16.80 360 ASP H O 1
ATOM 14636 N N . GLU G 7 361 ? 202.424 225.826 146.321 1.00 19.71 361 GLU H N 1
ATOM 14637 C CA . GLU G 7 361 ? 201.512 224.731 146.001 1.00 19.71 361 GLU H CA 1
ATOM 14638 C C . GLU G 7 361 ? 200.055 225.154 146.123 1.00 19.71 361 GLU H C 1
ATOM 14639 O O . GLU G 7 361 ? 199.191 224.620 145.420 1.00 19.71 361 GLU H O 1
ATOM 14645 N N . CYS G 7 362 ? 199.761 226.111 147.005 1.00 20.52 362 CYS H N 1
ATOM 14646 C CA . CYS G 7 362 ? 198.400 226.631 147.090 1.00 20.52 362 CYS H CA 1
ATOM 14647 C C . CYS G 7 362 ? 198.056 227.467 145.862 1.00 20.52 362 CYS H C 1
ATOM 14648 O O . CYS G 7 362 ? 196.891 227.547 145.458 1.00 20.52 362 CYS H O 1
ATOM 14651 N N . ALA G 7 363 ? 199.058 228.096 145.249 1.00 17.13 363 ALA H N 1
ATOM 14652 C CA . ALA G 7 363 ? 198.810 228.825 144.012 1.00 17.13 363 ALA H CA 1
ATOM 14653 C C . ALA G 7 363 ? 198.823 227.891 142.808 1.00 17.13 363 ALA H C 1
ATOM 14654 O O . ALA G 7 363 ? 198.063 228.088 141.854 1.00 17.13 363 ALA H O 1
ATOM 14656 N N . ASP G 7 364 ? 199.667 226.859 142.844 1.00 18.29 364 ASP H N 1
ATOM 14657 C CA . ASP G 7 364 ? 199.952 226.069 141.656 1.00 18.29 364 ASP H CA 1
ATOM 14658 C C . ASP G 7 364 ? 199.021 224.873 141.500 1.00 18.29 364 ASP H C 1
ATOM 14659 O O . ASP G 7 364 ? 198.593 224.567 140.382 1.00 18.29 364 ASP H O 1
ATOM 14664 N N . GLU G 7 365 ? 198.704 224.174 142.590 1.00 19.16 365 GLU H N 1
ATOM 14665 C CA . GLU G 7 365 ? 198.034 222.888 142.494 1.00 19.16 365 GLU H CA 1
ATOM 14666 C C . GLU G 7 365 ? 196.729 222.803 143.267 1.00 19.16 365 GLU H C 1
ATOM 14667 O O . GLU G 7 365 ? 196.100 221.740 143.263 1.00 19.16 365 GLU H O 1
ATOM 14673 N N . ALA G 7 366 ? 196.298 223.874 143.929 1.00 22.04 366 ALA H N 1
ATOM 14674 C CA . ALA G 7 366 ? 195.098 223.770 144.751 1.00 22.04 366 ALA H CA 1
ATOM 14675 C C . ALA G 7 366 ? 193.838 223.867 143.908 1.00 22.04 366 ALA H C 1
ATOM 14676 O O . ALA G 7 366 ? 192.784 223.347 144.293 1.00 22.04 366 ALA H O 1
ATOM 14678 N N . LYS G 7 367 ? 193.917 224.538 142.766 1.00 27.36 367 LYS H N 1
ATOM 14679 C CA . LYS G 7 367 ? 192.765 224.659 141.888 1.00 27.36 367 LYS H CA 1
ATOM 14680 C C . LYS G 7 367 ? 192.728 223.472 140.940 1.00 27.36 367 LYS H C 1
ATOM 14681 O O . LYS G 7 367 ? 193.730 223.153 140.293 1.00 27.36 367 LYS H O 1
ATOM 14687 N N . SER G 7 368 ? 191.577 222.814 140.864 1.00 23.42 368 SER H N 1
ATOM 14688 C CA . SER G 7 368 ? 191.422 221.606 140.071 1.00 23.42 368 SER H CA 1
ATOM 14689 C C . SER G 7 368 ? 190.326 221.796 139.034 1.00 23.42 368 SER H C 1
ATOM 14690 O O . SER G 7 368 ? 189.269 222.361 139.324 1.00 23.42 368 SER H O 1
ATOM 14693 N N . ILE G 7 369 ? 190.598 221.332 137.829 1.00 24.91 369 ILE H N 1
ATOM 14694 C CA . ILE G 7 369 ? 189.604 221.285 136.768 1.00 24.91 369 ILE H CA 1
ATOM 14695 C C . ILE G 7 369 ? 188.646 220.130 137.024 1.00 24.91 369 ILE H C 1
ATOM 14696 O O . ILE G 7 369 ? 188.974 219.169 137.728 1.00 24.91 369 ILE H O 1
ATOM 14701 N N . ASN G 7 370 ? 187.447 220.227 136.440 1.00 27.65 370 ASN H N 1
ATOM 14702 C CA . ASN G 7 370 ? 186.300 219.408 136.824 1.00 27.65 370 ASN H CA 1
ATOM 14703 C C . ASN G 7 370 ? 186.453 217.929 136.490 1.00 27.65 370 ASN H C 1
ATOM 14704 O O . ASN G 7 370 ? 185.686 217.116 137.013 1.00 27.65 370 ASN H O 1
ATOM 14709 N N . ASN G 7 371 ? 187.407 217.559 135.639 1.00 31.73 371 ASN H N 1
ATOM 14710 C CA . ASN G 7 371 ? 187.770 216.163 135.437 1.00 31.73 371 ASN H CA 1
ATOM 14711 C C . ASN G 7 371 ? 188.976 215.752 136.270 1.00 31.73 371 ASN H C 1
ATOM 14712 O O . ASN G 7 371 ? 189.746 214.875 135.857 1.00 31.73 371 ASN H O 1
ATOM 14717 N N . GLY G 7 372 ? 189.162 216.377 137.434 1.00 33.08 372 GLY H N 1
ATOM 14718 C CA . GLY G 7 372 ? 190.370 216.160 138.206 1.00 33.08 372 GLY H CA 1
ATOM 14719 C C . GLY G 7 372 ? 190.411 214.849 138.957 1.00 33.08 372 GLY H C 1
ATOM 14720 O O . GLY G 7 372 ? 191.504 214.355 139.258 1.00 33.08 372 GLY H O 1
ATOM 14721 N N . ASN G 7 373 ? 189.239 214.279 139.269 1.00 40.45 373 ASN H N 1
ATOM 14722 C CA . ASN G 7 373 ? 189.076 213.016 140.003 1.00 40.45 373 ASN H CA 1
ATOM 14723 C C . ASN G 7 373 ? 189.758 213.097 141.377 1.00 40.45 373 ASN H C 1
ATOM 14724 O O . ASN G 7 373 ? 190.765 212.444 141.660 1.00 40.45 373 ASN H O 1
ATOM 14729 N N . ASN G 7 374 ? 189.193 213.965 142.216 1.00 45.93 374 ASN H N 1
ATOM 14730 C CA . ASN G 7 374 ? 189.811 214.308 143.492 1.00 45.93 374 ASN H CA 1
ATOM 14731 C C . ASN G 7 374 ? 189.532 213.278 144.584 1.00 45.93 374 ASN H C 1
ATOM 14732 O O . ASN G 7 374 ? 190.451 212.878 145.306 1.00 45.93 374 ASN H O 1
ATOM 14737 N N . SER G 7 375 ? 188.279 212.846 144.726 1.00 48.86 375 SER H N 1
ATOM 14738 C CA . SER G 7 375 ? 187.951 211.811 145.700 1.00 48.86 375 SER H CA 1
ATOM 14739 C C . SER G 7 375 ? 188.439 210.465 145.183 1.00 48.86 375 SER H C 1
ATOM 14740 O O . SER G 7 375 ? 187.689 209.729 144.534 1.00 48.86 375 SER H O 1
ATOM 14743 N N . SER G 7 376 ? 189.694 210.138 145.474 1.00 56.71 376 SER H N 1
ATOM 14744 C CA . SER G 7 376 ? 190.381 209.039 144.817 1.00 56.71 376 SER H CA 1
ATOM 14745 C C . SER G 7 376 ? 191.166 208.251 145.859 1.00 56.71 376 SER H C 1
ATOM 14746 O O . SER G 7 376 ? 190.996 208.432 147.068 1.00 56.71 376 SER H O 1
ATOM 14749 N N . LYS G 7 377 ? 192.032 207.362 145.370 1.00 62.53 377 LYS H N 1
ATOM 14750 C CA . LYS G 7 377 ? 192.919 206.557 146.201 1.00 62.53 377 LYS H CA 1
ATOM 14751 C C . LYS G 7 377 ? 194.350 206.634 145.685 1.00 62.53 377 LYS H C 1
ATOM 14752 O O . LYS G 7 377 ? 195.082 205.641 145.720 1.00 62.53 377 LYS H O 1
ATOM 14758 N N . ASP G 7 378 ? 194.730 207.803 145.154 1.00 58.95 378 ASP H N 1
ATOM 14759 C CA . ASP G 7 378 ? 196.050 208.210 144.661 1.00 58.95 378 ASP H CA 1
ATOM 14760 C C . ASP G 7 378 ? 196.512 207.467 143.410 1.00 58.95 378 ASP H C 1
ATOM 14761 O O . ASP G 7 378 ? 197.612 207.745 142.920 1.00 58.95 378 ASP H O 1
ATOM 14766 N N . ASP G 7 379 ? 195.722 206.538 142.874 1.00 46.39 379 ASP H N 1
ATOM 14767 C CA . ASP G 7 379 ? 196.143 205.766 141.713 1.00 46.39 379 ASP H CA 1
ATOM 14768 C C . ASP G 7 379 ? 195.055 205.542 140.676 1.00 46.39 379 ASP H C 1
ATOM 14769 O O . ASP G 7 379 ? 195.378 205.098 139.572 1.00 46.39 379 ASP H O 1
ATOM 14774 N N . ILE G 7 380 ? 193.785 205.845 140.969 1.00 51.23 380 ILE H N 1
ATOM 14775 C CA . ILE G 7 380 ? 192.694 205.467 140.072 1.00 51.23 380 ILE H CA 1
ATOM 14776 C C . ILE G 7 380 ? 192.508 206.431 138.913 1.00 51.23 380 ILE H C 1
ATOM 14777 O O . ILE G 7 380 ? 191.563 206.265 138.132 1.00 51.23 380 ILE H O 1
ATOM 14782 N N . GLY G 7 381 ? 193.375 207.428 138.770 1.00 47.76 381 GLY H N 1
ATOM 14783 C CA . GLY G 7 381 ? 193.310 208.324 137.634 1.00 47.76 381 GLY H CA 1
ATOM 14784 C C . GLY G 7 381 ? 194.138 207.835 136.464 1.00 47.76 381 GLY H C 1
ATOM 14785 O O . GLY G 7 381 ? 194.401 208.589 135.522 1.00 47.76 381 GLY H O 1
ATOM 14786 N N . ASP G 7 382 ? 194.560 206.573 136.516 1.00 43.50 382 ASP H N 1
ATOM 14787 C CA . ASP G 7 382 ? 195.303 205.980 135.420 1.00 43.50 382 ASP H CA 1
ATOM 14788 C C . ASP G 7 382 ? 194.383 205.702 134.237 1.00 43.50 382 ASP H C 1
ATOM 14789 O O . ASP G 7 382 ? 193.154 205.711 134.344 1.00 43.50 382 ASP H O 1
ATOM 14794 N N . ILE G 7 383 ? 195.006 205.445 133.090 1.00 51.02 383 ILE H N 1
ATOM 14795 C CA . ILE G 7 383 ? 194.241 205.199 131.877 1.00 51.02 383 ILE H CA 1
ATOM 14796 C C . ILE G 7 383 ? 193.766 203.753 131.807 1.00 51.02 383 ILE H C 1
ATOM 14797 O O . ILE G 7 383 ? 192.739 203.465 131.183 1.00 51.02 383 ILE H O 1
ATOM 14802 N N . SER G 7 384 ? 194.482 202.827 132.446 1.00 52.36 384 SER H N 1
ATOM 14803 C CA . SER G 7 384 ? 194.143 201.414 132.365 1.00 52.36 384 SER H CA 1
ATOM 14804 C C . SER G 7 384 ? 193.022 201.012 133.310 1.00 52.36 384 SER H C 1
ATOM 14805 O O . SER G 7 384 ? 192.511 199.895 133.193 1.00 52.36 384 SER H O 1
ATOM 14808 N N . MET G 7 385 ? 192.621 201.886 134.231 1.00 53.50 385 MET H N 1
ATOM 14809 C CA . MET G 7 385 ? 191.491 201.600 135.105 1.00 53.50 385 MET H CA 1
ATOM 14810 C C . MET G 7 385 ? 190.151 201.882 134.440 1.00 53.50 385 MET H C 1
ATOM 14811 O O . MET G 7 385 ? 189.109 201.682 135.071 1.00 53.50 385 MET H O 1
ATOM 14816 N N . SER G 7 386 ? 190.155 202.349 133.193 1.00 55.52 386 SER H N 1
ATOM 14817 C CA . SER G 7 386 ? 188.944 202.443 132.390 1.00 55.52 386 SER H CA 1
ATOM 14818 C C . SER G 7 386 ? 188.766 201.217 131.505 1.00 55.52 386 SER H C 1
ATOM 14819 O O . SER G 7 386 ? 187.633 200.800 131.241 1.00 55.52 386 SER H O 1
ATOM 14822 N N . SER G 7 387 ? 189.868 200.631 131.046 1.00 57.92 387 SER H N 1
ATOM 14823 C CA . SER G 7 387 ? 189.825 199.430 130.225 1.00 57.92 387 SER H CA 1
ATOM 14824 C C . SER G 7 387 ? 189.835 198.176 131.092 1.00 57.92 387 SER H C 1
ATOM 14825 O O . SER G 7 387 ? 190.840 197.470 131.164 1.00 57.92 387 SER H O 1
ATOM 14828 N N . ALA G 7 394 ? 187.798 195.584 133.761 1.00 57.60 394 ALA H N 1
ATOM 14829 C CA . ALA G 7 394 ? 188.396 194.413 133.131 1.00 57.60 394 ALA H CA 1
ATOM 14830 C C . ALA G 7 394 ? 189.576 193.897 133.944 1.00 57.60 394 ALA H C 1
ATOM 14831 O O . ALA G 7 394 ? 190.726 194.009 133.520 1.00 57.60 394 ALA H O 1
ATOM 14833 N N . VAL G 7 395 ? 189.283 193.337 135.118 1.00 57.44 395 VAL H N 1
ATOM 14834 C CA . VAL G 7 395 ? 190.326 192.798 135.982 1.00 57.44 395 VAL H CA 1
ATOM 14835 C C . VAL G 7 395 ? 190.861 191.504 135.385 1.00 57.44 395 VAL H C 1
ATOM 14836 O O . VAL G 7 395 ? 190.093 190.602 135.026 1.00 57.44 395 VAL H O 1
ATOM 14840 N N . ASN G 7 396 ? 192.183 191.409 135.272 1.00 61.59 396 ASN H N 1
ATOM 14841 C CA . ASN G 7 396 ? 192.803 190.214 134.716 1.00 61.59 396 ASN H CA 1
ATOM 14842 C C . ASN G 7 396 ? 192.787 189.075 135.729 1.00 61.59 396 ASN H C 1
ATOM 14843 O O . ASN G 7 396 ? 193.064 189.272 136.915 1.00 61.59 396 ASN H O 1
ATOM 14848 N N . GLU G 7 397 ? 192.463 187.876 135.254 1.00 69.92 397 GLU H N 1
ATOM 14849 C CA . GLU G 7 397 ? 192.375 186.702 136.104 1.00 69.92 397 GLU H CA 1
ATOM 14850 C C . GLU G 7 397 ? 193.741 186.024 136.199 1.00 69.92 397 GLU H C 1
ATOM 14851 O O . GLU G 7 397 ? 194.760 186.565 135.759 1.00 69.92 397 GLU H O 1
ATOM 14857 N N . GLU G 7 398 ? 193.773 184.824 136.778 1.00 68.57 398 GLU H N 1
ATOM 14858 C CA . GLU G 7 398 ? 195.003 184.302 137.355 1.00 68.57 398 GLU H CA 1
ATOM 14859 C C . GLU G 7 398 ? 195.289 182.864 136.950 1.00 68.57 398 GLU H C 1
ATOM 14860 O O . GLU G 7 398 ? 194.371 182.050 136.801 1.00 68.57 398 GLU H O 1
ATOM 14866 N N . LEU G 7 399 ? 196.582 182.586 136.740 1.00 73.33 399 LEU H N 1
ATOM 14867 C CA . LEU G 7 399 ? 197.184 181.255 136.875 1.00 73.33 399 LEU H CA 1
ATOM 14868 C C . LEU G 7 399 ? 196.722 180.277 135.792 1.00 73.33 399 LEU H C 1
ATOM 14869 O O . LEU G 7 399 ? 196.522 179.091 136.057 1.00 73.33 399 LEU H O 1
ATOM 14874 N N . HIS G 7 400 ? 196.543 180.763 134.569 1.00 79.45 400 HIS H N 1
ATOM 14875 C CA . HIS G 7 400 ? 196.225 179.882 133.443 1.00 79.45 400 HIS H CA 1
ATOM 14876 C C . HIS G 7 400 ? 197.488 179.512 132.656 1.00 79.45 400 HIS H C 1
ATOM 14877 O O . HIS G 7 400 ? 197.505 179.464 131.423 1.00 79.45 400 HIS H O 1
ATOM 14884 N N . GLU G 7 401 ? 198.537 179.131 133.386 1.00 76.14 401 GLU H N 1
ATOM 14885 C CA . GLU G 7 401 ? 199.839 178.935 132.761 1.00 76.14 401 GLU H CA 1
ATOM 14886 C C . GLU G 7 401 ? 200.717 178.118 133.705 1.00 76.14 401 GLU H C 1
ATOM 14887 O O . GLU G 7 401 ? 200.604 178.231 134.928 1.00 76.14 401 GLU H O 1
ATOM 14893 N N . ASN G 7 402 ? 201.585 177.283 133.122 1.00 78.73 402 ASN H N 1
ATOM 14894 C CA . ASN G 7 402 ? 202.478 176.433 133.905 1.00 78.73 402 ASN H CA 1
ATOM 14895 C C . ASN G 7 402 ? 203.578 177.239 134.593 1.00 78.73 402 ASN H C 1
ATOM 14896 O O . ASN G 7 402 ? 204.000 176.895 135.703 1.00 78.73 402 ASN H O 1
ATOM 14901 N N . ARG G 7 403 ? 204.049 178.310 133.956 1.00 72.01 403 ARG H N 1
ATOM 14902 C CA . ARG G 7 403 ? 205.135 179.115 134.501 1.00 72.01 403 ARG H CA 1
ATOM 14903 C C . ARG G 7 403 ? 204.663 180.443 135.081 1.00 72.01 403 ARG H C 1
ATOM 14904 O O . ARG G 7 403 ? 205.451 181.121 135.751 1.00 72.01 403 ARG H O 1
ATOM 14912 N N . THR G 7 404 ? 203.406 180.817 134.810 1.00 63.35 404 THR H N 1
ATOM 14913 C CA . THR G 7 404 ? 202.629 181.955 135.349 1.00 63.35 404 THR H CA 1
ATOM 14914 C C . THR G 7 404 ? 203.369 183.307 135.337 1.00 63.35 404 THR H C 1
ATOM 14915 O O . THR G 7 404 ? 203.038 184.205 136.120 1.00 63.35 404 THR H O 1
ATOM 14919 N N . ILE G 7 405 ? 204.321 183.517 134.420 1.00 54.13 405 ILE H N 1
ATOM 14920 C CA . ILE G 7 405 ? 204.816 184.871 134.180 1.00 54.13 405 ILE H CA 1
ATOM 14921 C C . ILE G 7 405 ? 203.724 185.695 133.512 1.00 54.13 405 ILE H C 1
ATOM 14922 O O . ILE G 7 405 ? 203.137 185.280 132.506 1.00 54.13 405 ILE H O 1
ATOM 14927 N N . SER G 7 406 ? 203.446 186.868 134.072 1.00 45.24 406 SER H N 1
ATOM 14928 C CA . SER G 7 406 ? 202.362 187.731 133.626 1.00 45.24 406 SER H CA 1
ATOM 14929 C C . SER G 7 406 ? 202.916 188.983 132.945 1.00 45.24 406 SER H C 1
ATOM 14930 O O . SER G 7 406 ? 204.123 189.126 132.733 1.00 45.24 406 SER H O 1
ATOM 14933 N N . LEU G 7 407 ? 202.013 189.896 132.604 1.00 43.50 407 LEU H N 1
ATOM 14934 C CA . LEU G 7 407 ? 202.343 191.114 131.882 1.00 43.50 407 LEU H CA 1
ATOM 14935 C C . LEU G 7 407 ? 202.270 192.319 132.811 1.00 43.50 407 LEU H C 1
ATOM 14936 O O . LEU G 7 407 ? 201.678 192.267 133.891 1.00 43.50 407 LEU H O 1
ATOM 14941 N N . THR G 7 408 ? 202.882 193.418 132.365 1.00 40.85 408 THR H N 1
ATOM 14942 C CA . THR G 7 408 ? 202.964 194.627 133.174 1.00 40.85 408 THR H CA 1
ATOM 14943 C C . THR G 7 408 ? 201.650 195.391 133.255 1.00 40.85 408 THR H C 1
ATOM 14944 O O . THR G 7 408 ? 201.524 196.271 134.112 1.00 40.85 408 THR H O 1
ATOM 14948 N N . ASN G 7 409 ? 200.675 195.091 132.398 1.00 42.20 409 ASN H N 1
ATOM 14949 C CA . ASN G 7 409 ? 199.355 195.689 132.545 1.00 42.20 409 ASN H CA 1
ATOM 14950 C C . ASN G 7 409 ? 198.544 195.020 133.644 1.00 42.20 409 ASN H C 1
ATOM 14951 O O . ASN G 7 409 ? 197.516 195.564 134.060 1.00 42.20 409 ASN H O 1
ATOM 14956 N N . GLU G 7 410 ? 198.984 193.858 134.119 1.00 45.47 410 GLU H N 1
ATOM 14957 C CA . GLU G 7 410 ? 198.369 193.195 135.259 1.00 45.47 410 GLU H CA 1
ATOM 14958 C C . GLU G 7 410 ? 199.008 193.608 136.577 1.00 45.47 410 GLU H C 1
ATOM 14959 O O . GLU G 7 410 ? 198.340 193.584 137.618 1.00 45.47 410 GLU H O 1
ATOM 14965 N N . ASP G 7 411 ? 200.286 193.997 136.549 1.00 42.92 411 ASP H N 1
ATOM 14966 C CA . ASP G 7 411 ? 200.968 194.446 137.758 1.00 42.92 411 ASP H CA 1
ATOM 14967 C C . ASP G 7 411 ? 200.377 195.744 138.287 1.00 42.92 411 ASP H C 1
ATOM 14968 O O . ASP G 7 411 ? 200.325 195.952 139.505 1.00 42.92 411 ASP H O 1
ATOM 14973 N N . ILE G 7 412 ? 199.887 196.608 137.399 1.00 37.73 412 ILE H N 1
ATOM 14974 C CA . ILE G 7 412 ? 199.283 197.849 137.859 1.00 37.73 412 ILE H CA 1
ATOM 14975 C C . ILE G 7 412 ? 197.874 197.616 138.399 1.00 37.73 412 ILE H C 1
ATOM 14976 O O . ILE G 7 412 ? 197.444 198.328 139.313 1.00 37.73 412 ILE H O 1
ATOM 14981 N N . TYR G 7 413 ? 197.176 196.578 137.926 1.00 40.94 413 TYR H N 1
ATOM 14982 C CA . TYR G 7 413 ? 195.936 196.160 138.573 1.00 40.94 413 TYR H CA 1
ATOM 14983 C C . TYR G 7 413 ? 196.208 195.508 139.921 1.00 40.94 413 TYR H C 1
ATOM 14984 O O . TYR G 7 413 ? 195.382 195.603 140.835 1.00 40.94 413 TYR H O 1
ATOM 14993 N N . ASP G 7 414 ? 197.344 194.818 140.041 1.00 36.33 414 ASP H N 1
ATOM 14994 C CA . ASP G 7 414 ? 197.756 194.247 141.320 1.00 36.33 414 ASP H CA 1
ATOM 14995 C C . ASP G 7 414 ? 198.050 195.340 142.340 1.00 36.33 414 ASP H C 1
ATOM 14996 O O . ASP G 7 414 ? 197.677 195.223 143.513 1.00 36.33 414 ASP H O 1
ATOM 15001 N N . SER G 7 415 ? 198.716 196.411 141.909 1.00 31.25 415 SER H N 1
ATOM 15002 C CA . SER G 7 415 ? 199.016 197.526 142.800 1.00 31.25 415 SER H CA 1
ATOM 15003 C C . SER G 7 415 ? 197.842 198.479 142.984 1.00 31.25 415 SER H C 1
ATOM 15004 O O . SER G 7 415 ? 197.896 199.326 143.882 1.00 31.25 415 SER H O 1
ATOM 15007 N N . LEU G 7 416 ? 196.799 198.378 142.155 1.00 32.57 416 LEU H N 1
ATOM 15008 C CA . LEU G 7 416 ? 195.598 199.182 142.363 1.00 32.57 416 LEU H CA 1
ATOM 15009 C C . LEU G 7 416 ? 194.858 198.781 143.633 1.00 32.57 416 LEU H C 1
ATOM 15010 O O . LEU G 7 416 ? 194.272 199.641 144.303 1.00 32.57 416 LEU H O 1
ATOM 15015 N N . SER G 7 417 ? 194.896 197.494 143.988 1.00 37.44 417 SER H N 1
ATOM 15016 C CA . SER G 7 417 ? 194.125 196.995 145.124 1.00 37.44 417 SER H CA 1
ATOM 15017 C C . SER G 7 417 ? 194.678 197.501 146.449 1.00 37.44 417 SER H C 1
ATOM 15018 O O . SER G 7 417 ? 193.918 197.743 147.394 1.00 37.44 417 SER H O 1
ATOM 15021 N N . ILE G 7 418 ? 195.993 197.660 146.538 1.00 35.61 418 ILE H N 1
ATOM 15022 C CA . ILE G 7 418 ? 196.648 198.080 147.768 1.00 35.61 418 ILE H CA 1
ATOM 15023 C C . ILE G 7 418 ? 196.520 199.588 147.972 1.00 35.61 418 ILE H C 1
ATOM 15024 O O . ILE G 7 418 ? 195.418 200.130 148.058 1.00 35.61 418 ILE H O 1
ATOM 15029 N N . ARG H 8 418 ? 191.413 215.824 163.796 1.00 59.47 418 ARG I N 1
ATOM 15030 C CA . ARG H 8 418 ? 190.122 216.479 163.968 1.00 59.47 418 ARG I CA 1
ATOM 15031 C C . ARG H 8 418 ? 190.278 217.834 164.648 1.00 59.47 418 ARG I C 1
ATOM 15032 O O . ARG H 8 418 ? 189.292 218.504 164.948 1.00 59.47 418 ARG I O 1
ATOM 15040 N N . LYS H 8 419 ? 191.529 218.237 164.875 1.00 47.40 419 LYS I N 1
ATOM 15041 C CA . LYS H 8 419 ? 191.802 219.456 165.626 1.00 47.40 419 LYS I CA 1
ATOM 15042 C C . LYS H 8 419 ? 191.544 220.715 164.808 1.00 47.40 419 LYS I C 1
ATOM 15043 O O . LYS H 8 419 ? 191.202 221.763 165.379 1.00 47.40 419 LYS I O 1
ATOM 15049 N N . LEU H 8 420 ? 191.702 220.639 163.483 1.00 41.55 420 LEU I N 1
ATOM 15050 C CA . LEU H 8 420 ? 191.510 221.824 162.657 1.00 41.55 420 LEU I CA 1
ATOM 15051 C C . LEU H 8 420 ? 190.042 222.223 162.599 1.00 41.55 420 LEU I C 1
ATOM 15052 O O . LEU H 8 420 ? 189.730 223.412 162.480 1.00 41.55 420 LEU I O 1
ATOM 15057 N N . ARG H 8 421 ? 189.132 221.252 162.711 1.00 47.45 421 ARG I N 1
ATOM 15058 C CA . ARG H 8 421 ? 187.716 221.581 162.820 1.00 47.45 421 ARG I CA 1
ATOM 15059 C C . ARG H 8 421 ? 187.422 222.331 164.112 1.00 47.45 421 ARG I C 1
ATOM 15060 O O . ARG H 8 421 ? 186.590 223.241 164.119 1.00 47.45 421 ARG I O 1
ATOM 15068 N N . GLU H 8 422 ? 188.148 222.018 165.190 1.00 47.16 422 GLU I N 1
ATOM 15069 C CA . GLU H 8 422 ? 188.031 222.798 166.418 1.00 47.16 422 GLU I CA 1
ATOM 15070 C C . GLU H 8 422 ? 188.619 224.195 166.259 1.00 47.16 422 GLU I C 1
ATOM 15071 O O . GLU H 8 422 ? 188.101 225.154 166.847 1.00 47.16 422 GLU I O 1
ATOM 15077 N N . LEU H 8 423 ? 189.689 224.333 165.468 1.00 37.79 423 LEU I N 1
ATOM 15078 C CA . LEU H 8 423 ? 190.273 225.656 165.243 1.00 37.79 423 LEU I CA 1
ATOM 15079 C C . LEU H 8 423 ? 189.346 226.551 164.420 1.00 37.79 423 LEU I C 1
ATOM 15080 O O . LEU H 8 423 ? 189.155 227.729 164.749 1.00 37.79 423 LEU I O 1
ATOM 15085 N N . VAL H 8 424 ? 188.746 226.012 163.357 1.00 36.99 424 VAL I N 1
ATOM 15086 C CA . VAL H 8 424 ? 187.746 226.779 162.615 1.00 36.99 424 VAL I CA 1
ATOM 15087 C C . VAL H 8 424 ? 186.478 226.970 163.446 1.00 36.99 424 VAL I C 1
ATOM 15088 O O . VAL H 8 424 ? 185.761 227.962 163.266 1.00 36.99 424 VAL I O 1
ATOM 15092 N N . LYS H 8 425 ? 186.213 226.069 164.398 1.00 42.72 425 LYS I N 1
ATOM 15093 C CA . LYS H 8 425 ? 185.070 226.230 165.287 1.00 42.72 425 LYS I CA 1
ATOM 15094 C C . LYS H 8 425 ? 185.262 227.407 166.233 1.00 42.72 425 LYS I C 1
ATOM 15095 O O . LYS H 8 425 ? 184.320 228.168 166.482 1.00 42.72 425 LYS I O 1
ATOM 15101 N N . THR H 8 426 ? 186.472 227.577 166.770 1.00 36.75 426 THR I N 1
ATOM 15102 C CA . THR H 8 426 ? 186.711 228.734 167.624 1.00 36.75 426 THR I CA 1
ATOM 15103 C C . THR H 8 426 ? 186.935 230.012 166.824 1.00 36.75 426 THR I C 1
ATOM 15104 O O . THR H 8 426 ? 186.775 231.102 167.382 1.00 36.75 426 THR I O 1
ATOM 15108 N N . VAL H 8 427 ? 187.289 229.918 165.539 1.00 35.51 427 VAL I N 1
ATOM 15109 C CA . VAL H 8 427 ? 187.257 231.107 164.685 1.00 35.51 427 VAL I CA 1
ATOM 15110 C C . VAL H 8 427 ? 185.833 231.408 164.237 1.00 35.51 427 VAL I C 1
ATOM 15111 O O . VAL H 8 427 ? 185.280 232.473 164.532 1.00 35.51 427 VAL I O 1
ATOM 15115 N N . GLY H 8 428 ? 185.225 230.477 163.507 1.00 41.75 428 GLY I N 1
ATOM 15116 C CA . GLY H 8 428 ? 183.892 230.694 162.992 1.00 41.75 428 GLY I CA 1
ATOM 15117 C C . GLY H 8 428 ? 182.819 230.073 163.858 1.00 41.75 428 GLY I C 1
ATOM 15118 O O . GLY H 8 428 ? 182.543 228.873 163.768 1.00 41.75 428 GLY I O 1
ATOM 15119 N N . ILE H 8 429 ? 182.208 230.894 164.702 1.00 48.86 429 ILE I N 1
ATOM 15120 C CA . ILE H 8 429 ? 181.061 230.492 165.478 1.00 48.86 429 ILE I CA 1
ATOM 15121 C C . ILE H 8 429 ? 179.841 231.112 164.807 1.00 48.86 429 ILE I C 1
ATOM 15122 O O . ILE H 8 429 ? 179.961 231.918 163.887 1.00 48.86 429 ILE I O 1
ATOM 15127 N N . ASP H 8 430 ? 178.647 230.697 165.236 1.00 54.72 430 ASP I N 1
ATOM 15128 C CA . ASP H 8 430 ? 177.419 231.300 164.730 1.00 54.72 430 ASP I CA 1
ATOM 15129 C C . ASP H 8 430 ? 177.335 232.771 165.118 1.00 54.72 430 ASP I C 1
ATOM 15130 O O . ASP H 8 430 ? 177.342 233.652 164.250 1.00 54.72 430 ASP I O 1
ATOM 15135 N N . GLU H 8 431 ? 177.266 233.044 166.430 1.00 55.68 431 GLU I N 1
ATOM 15136 C CA . GLU H 8 431 ? 177.216 234.392 167.016 1.00 55.68 431 GLU I CA 1
ATOM 15137 C C . GLU H 8 431 ? 176.054 235.224 166.475 1.00 55.68 431 GLU I C 1
ATOM 15138 O O . GLU H 8 431 ? 176.147 236.450 166.378 1.00 55.68 431 GLU I O 1
ATOM 15144 N N . GLY H 8 432 ? 174.956 234.564 166.112 1.00 50.53 432 GLY I N 1
ATOM 15145 C CA . GLY H 8 432 ? 173.800 235.229 165.555 1.00 50.53 432 GLY I CA 1
ATOM 15146 C C . GLY H 8 432 ? 173.961 235.750 164.145 1.00 50.53 432 GLY I C 1
ATOM 15147 O O . GLY H 8 432 ? 173.111 236.527 163.694 1.00 50.53 432 GLY I O 1
ATOM 15148 N N . ASP H 8 433 ? 175.021 235.358 163.429 1.00 47.00 433 ASP I N 1
ATOM 15149 C CA . ASP H 8 433 ? 175.232 235.875 162.082 1.00 47.00 433 ASP I CA 1
ATOM 15150 C C . ASP H 8 433 ? 175.743 234.832 161.094 1.00 47.00 433 ASP I C 1
ATOM 15151 O O . ASP H 8 433 ? 176.140 235.204 159.983 1.00 47.00 433 ASP I O 1
ATOM 15156 N N . GLY H 8 434 ? 175.760 233.555 161.450 1.00 48.79 434 GLY I N 1
ATOM 15157 C CA . GLY H 8 434 ? 176.158 232.518 160.513 1.00 48.79 434 GLY I CA 1
ATOM 15158 C C . GLY H 8 434 ? 177.430 231.806 160.924 1.00 48.79 434 GLY I C 1
ATOM 15159 O O . GLY H 8 434 ? 178.353 232.400 161.485 1.00 48.79 434 GLY I O 1
ATOM 15160 N N . GLU H 8 435 ? 177.482 230.511 160.631 1.00 43.00 435 GLU I N 1
ATOM 15161 C CA . GLU H 8 435 ? 178.628 229.668 160.939 1.00 43.00 435 GLU I CA 1
ATOM 15162 C C . GLU H 8 435 ? 179.347 229.310 159.648 1.00 43.00 435 GLU I C 1
ATOM 15163 O O . GLU H 8 435 ? 178.709 228.900 158.674 1.00 43.00 435 GLU I O 1
ATOM 15169 N N . THR H 8 436 ? 180.666 229.471 159.638 1.00 34.22 436 THR I N 1
ATOM 15170 C CA . THR H 8 436 ? 181.490 229.095 158.500 1.00 34.22 436 THR I CA 1
ATOM 15171 C C . THR H 8 436 ? 182.228 227.804 158.823 1.00 34.22 436 THR I C 1
ATOM 15172 O O . THR H 8 436 ? 182.820 227.674 159.899 1.00 34.22 436 THR I O 1
ATOM 15176 N N . VAL H 8 437 ? 182.183 226.851 157.893 1.00 32.68 437 VAL I N 1
ATOM 15177 C CA . VAL H 8 437 ? 182.767 225.530 158.088 1.00 32.68 437 VAL I CA 1
ATOM 15178 C C . VAL H 8 437 ? 183.893 225.414 157.063 1.00 32.68 437 VAL I C 1
ATOM 15179 O O . VAL H 8 437 ? 184.116 226.337 156.275 1.00 32.68 437 VAL I O 1
ATOM 15183 N N . ILE H 8 438 ? 184.615 224.294 157.066 1.00 35.02 438 ILE I N 1
ATOM 15184 C CA . ILE H 8 438 ? 185.770 224.085 156.208 1.00 35.02 438 ILE I CA 1
ATOM 15185 C C . ILE H 8 438 ? 185.532 222.794 155.425 1.00 35.02 438 ILE I C 1
ATOM 15186 O O . ILE H 8 438 ? 184.689 221.970 155.787 1.00 35.02 438 ILE I O 1
ATOM 15191 N N . ASP H 8 439 ? 186.261 222.637 154.323 1.00 35.71 439 ASP I N 1
ATOM 15192 C CA . ASP H 8 439 ? 186.202 221.441 153.497 1.00 35.71 439 ASP I CA 1
ATOM 15193 C C . ASP H 8 439 ? 187.554 220.745 153.525 1.00 35.71 439 ASP I C 1
ATOM 15194 O O . ASP H 8 439 ? 188.552 221.310 153.972 1.00 35.71 439 ASP I O 1
ATOM 15199 N N . GLY H 8 440 ? 187.580 219.515 153.002 1.00 38.34 440 GLY I N 1
ATOM 15200 C CA . GLY H 8 440 ? 188.731 218.645 153.195 1.00 38.34 440 GLY I CA 1
ATOM 15201 C C . GLY H 8 440 ? 189.978 219.076 152.448 1.00 38.34 440 GLY I C 1
ATOM 15202 O O . GLY H 8 440 ? 191.089 218.958 152.975 1.00 38.34 440 GLY I O 1
ATOM 15203 N N . ASP H 8 441 ? 189.816 219.571 151.217 1.00 38.86 441 ASP I N 1
ATOM 15204 C CA . ASP H 8 441 ? 190.948 220.083 150.450 1.00 38.86 441 ASP I CA 1
ATOM 15205 C C . ASP H 8 441 ? 191.574 221.302 151.119 1.00 38.86 441 ASP I C 1
ATOM 15206 O O . ASP H 8 441 ? 192.804 221.439 151.146 1.00 38.86 441 ASP I O 1
ATOM 15211 N N . VAL H 8 442 ? 190.746 222.170 151.706 1.00 34.36 442 VAL I N 1
ATOM 15212 C CA . VAL H 8 442 ? 191.257 223.293 152.488 1.00 34.36 442 VAL I CA 1
ATOM 15213 C C . VAL H 8 442 ? 191.962 222.803 153.747 1.00 34.36 442 VAL I C 1
ATOM 15214 O O . VAL H 8 442 ? 192.928 223.424 154.206 1.00 34.36 442 VAL I O 1
ATOM 15218 N N . GLU H 8 443 ? 191.520 221.673 154.308 1.00 37.33 443 GLU I N 1
ATOM 15219 C CA . GLU H 8 443 ? 192.212 221.106 155.461 1.00 37.33 443 GLU I CA 1
ATOM 15220 C C . GLU H 8 443 ? 193.595 220.592 155.084 1.00 37.33 443 GLU I C 1
ATOM 15221 O O . GLU H 8 443 ? 194.559 220.827 155.817 1.00 37.33 443 GLU I O 1
ATOM 15227 N N . GLU H 8 444 ? 193.724 219.927 153.929 1.00 32.08 444 GLU I N 1
ATOM 15228 C CA . GLU H 8 444 ? 195.053 219.494 153.492 1.00 32.08 444 GLU I CA 1
ATOM 15229 C C . GLU H 8 444 ? 195.948 220.685 153.153 1.00 32.08 444 GLU I C 1
ATOM 15230 O O . GLU H 8 444 ? 197.151 220.668 153.457 1.00 32.08 444 GLU I O 1
ATOM 15236 N N . LEU H 8 445 ? 195.362 221.756 152.599 1.00 27.53 445 LEU I N 1
ATOM 15237 C CA . LEU H 8 445 ? 196.135 222.960 152.290 1.00 27.53 445 LEU I CA 1
ATOM 15238 C C . LEU H 8 445 ? 196.648 223.642 153.553 1.00 27.53 445 LEU I C 1
ATOM 15239 O O . LEU H 8 445 ? 197.843 223.951 153.655 1.00 27.53 445 LEU I O 1
ATOM 15244 N N . LEU H 8 446 ? 195.769 223.855 154.538 1.00 23.82 446 LEU I N 1
ATOM 15245 C CA . LEU H 8 446 ? 196.183 224.541 155.756 1.00 23.82 446 LEU I CA 1
ATOM 15246 C C . LEU H 8 446 ? 197.082 223.668 156.621 1.00 23.82 446 LEU I C 1
ATOM 15247 O O . LEU H 8 446 ? 197.933 224.188 157.352 1.00 23.82 446 LEU I O 1
ATOM 15252 N N . LEU H 8 447 ? 196.943 222.344 156.526 1.00 26.67 447 LEU I N 1
ATOM 15253 C CA . LEU H 8 447 ? 197.847 221.469 157.260 1.00 26.67 447 LEU I CA 1
ATOM 15254 C C . LEU H 8 447 ? 199.239 221.470 156.640 1.00 26.67 447 LEU I C 1
ATOM 15255 O O . LEU H 8 447 ? 200.240 221.411 157.362 1.00 26.67 447 LEU I O 1
ATOM 15260 N N . ASP H 8 448 ? 199.331 221.593 155.309 1.00 24.31 448 ASP I N 1
ATOM 15261 C CA . ASP H 8 448 ? 200.647 221.752 154.689 1.00 24.31 448 ASP I CA 1
ATOM 15262 C C . ASP H 8 448 ? 201.261 223.113 155.019 1.00 24.31 448 ASP I C 1
ATOM 15263 O O . ASP H 8 448 ? 202.479 223.217 155.235 1.00 24.31 448 ASP I O 1
ATOM 15268 N N . LEU H 8 449 ? 200.428 224.161 155.075 1.00 19.89 449 LEU I N 1
ATOM 15269 C CA . LEU H 8 449 ? 200.888 225.484 155.501 1.00 19.89 449 LEU I CA 1
ATOM 15270 C C . LEU H 8 449 ? 201.455 225.465 156.917 1.00 19.89 449 LEU I C 1
ATOM 15271 O O . LEU H 8 449 ? 202.542 226.002 157.160 1.00 19.89 449 LEU I O 1
ATOM 15276 N N . ALA H 8 450 ? 200.739 224.842 157.858 1.00 17.12 450 ALA I N 1
ATOM 15277 C CA . ALA H 8 450 ? 201.225 224.726 159.233 1.00 17.12 450 ALA I CA 1
ATOM 15278 C C . ALA H 8 450 ? 202.480 223.861 159.317 1.00 17.12 450 ALA I C 1
ATOM 15279 O O . ALA H 8 450 ? 203.409 224.162 160.086 1.00 17.12 450 ALA I O 1
ATOM 15281 N N . ASP H 8 451 ? 202.525 222.794 158.511 1.00 24.32 451 ASP I N 1
ATOM 15282 C CA . ASP H 8 451 ? 203.651 221.866 158.495 1.00 24.32 451 ASP I CA 1
ATOM 15283 C C . ASP H 8 451 ? 204.925 222.560 158.029 1.00 24.32 451 ASP I C 1
ATOM 15284 O O . ASP H 8 451 ? 206.019 222.266 158.523 1.00 24.32 451 ASP I O 1
ATOM 15289 N N . ASP H 8 452 ? 204.801 223.510 157.103 1.00 19.78 452 ASP I N 1
ATOM 15290 C CA . ASP H 8 452 ? 205.997 224.216 156.656 1.00 19.78 452 ASP I CA 1
ATOM 15291 C C . ASP H 8 452 ? 206.307 225.400 157.572 1.00 19.78 452 ASP I C 1
ATOM 15292 O O . ASP H 8 452 ? 207.478 225.778 157.728 1.00 19.78 452 ASP I O 1
ATOM 15297 N N . PHE H 8 453 ? 205.275 225.969 158.211 1.00 15.60 453 PHE I N 1
ATOM 15298 C CA . PHE H 8 453 ? 205.464 227.076 159.150 1.00 15.60 453 PHE I CA 1
ATOM 15299 C C . PHE H 8 453 ? 206.295 226.654 160.355 1.00 15.60 453 PHE I C 1
ATOM 15300 O O . PHE H 8 453 ? 207.131 227.427 160.842 1.00 15.60 453 PHE I O 1
ATOM 15308 N N . VAL H 8 454 ? 206.058 225.433 160.855 1.00 14.74 454 VAL I N 1
ATOM 15309 C CA . VAL H 8 454 ? 206.784 224.928 162.025 1.00 14.74 454 VAL I CA 1
ATOM 15310 C C . VAL H 8 454 ? 208.283 224.863 161.752 1.00 14.74 454 VAL I C 1
ATOM 15311 O O . VAL H 8 454 ? 209.097 225.387 162.527 1.00 14.74 454 VAL I O 1
ATOM 15315 N N . THR H 8 455 ? 208.663 224.253 160.626 1.00 14.89 455 THR I N 1
ATOM 15316 C CA . THR H 8 455 ? 210.070 224.122 160.268 1.00 14.89 455 THR I CA 1
ATOM 15317 C C . THR H 8 455 ? 210.693 225.473 159.943 1.00 14.89 455 THR I C 1
ATOM 15318 O O . THR H 8 455 ? 211.852 225.720 160.300 1.00 14.89 455 THR I O 1
ATOM 15322 N N . ASN H 8 456 ? 209.923 226.383 159.333 1.00 16.49 456 ASN I N 1
ATOM 15323 C CA . ASN H 8 456 ? 210.461 227.704 159.023 1.00 16.49 456 ASN I CA 1
ATOM 15324 C C . ASN H 8 456 ? 210.664 228.553 160.271 1.00 16.49 456 ASN I C 1
ATOM 15325 O O . ASN H 8 456 ? 211.512 229.451 160.270 1.00 16.49 456 ASN I O 1
ATOM 15330 N N . VAL H 8 457 ? 209.905 228.302 161.337 1.00 12.22 457 VAL I N 1
ATOM 15331 C CA . VAL H 8 457 ? 210.183 229.021 162.576 1.00 12.22 457 VAL I CA 1
ATOM 15332 C C . VAL H 8 457 ? 211.379 228.410 163.302 1.00 12.22 457 VAL I C 1
ATOM 15333 O O . VAL H 8 457 ? 212.303 229.129 163.714 1.00 12.22 457 VAL I O 1
ATOM 15337 N N . THR H 8 458 ? 211.412 227.080 163.445 1.00 13.43 458 THR I N 1
ATOM 15338 C CA . THR H 8 458 ? 212.469 226.494 164.262 1.00 13.43 458 THR I CA 1
ATOM 15339 C C . THR H 8 458 ? 213.828 226.477 163.570 1.00 13.43 458 THR I C 1
ATOM 15340 O O . THR H 8 458 ? 214.847 226.441 164.265 1.00 13.43 458 THR I O 1
ATOM 15344 N N . ALA H 8 459 ? 213.884 226.589 162.240 1.00 13.21 459 ALA I N 1
ATOM 15345 C CA . ALA H 8 459 ? 215.185 226.603 161.583 1.00 13.21 459 ALA I CA 1
ATOM 15346 C C . ALA H 8 459 ? 215.890 227.945 161.731 1.00 13.21 459 ALA I C 1
ATOM 15347 O O . ALA H 8 459 ? 217.124 227.989 161.777 1.00 13.21 459 ALA I O 1
ATOM 15349 N N . PHE H 8 460 ? 215.139 229.043 161.816 1.00 14.62 460 PHE I N 1
ATOM 15350 C CA . PHE H 8 460 ? 215.760 230.321 162.140 1.00 14.62 460 PHE I CA 1
ATOM 15351 C C . PHE H 8 460 ? 215.975 230.474 163.638 1.00 14.62 460 PHE I C 1
ATOM 15352 O O . PHE H 8 460 ? 216.927 231.145 164.060 1.00 14.62 460 PHE I O 1
ATOM 15360 N N . SER H 8 461 ? 215.118 229.850 164.453 1.00 14.64 461 SER I N 1
ATOM 15361 C CA . SER H 8 461 ? 215.322 229.888 165.896 1.00 14.64 461 SER I CA 1
ATOM 15362 C C . SER H 8 461 ? 216.561 229.108 166.316 1.00 14.64 461 SER I C 1
ATOM 15363 O O . SER H 8 461 ? 217.235 229.492 167.277 1.00 14.64 461 SER I O 1
ATOM 15366 N N . CYS H 8 462 ? 216.890 228.033 165.597 1.00 16.41 462 CYS I N 1
ATOM 15367 C CA . CYS H 8 462 ? 218.128 227.312 165.865 1.00 16.41 462 CYS I CA 1
ATOM 15368 C C . CYS H 8 462 ? 219.346 228.148 165.500 1.00 16.41 462 CYS I C 1
ATOM 15369 O O . CYS H 8 462 ? 220.370 228.085 166.189 1.00 16.41 462 CYS I O 1
ATOM 15372 N N . ARG H 8 463 ? 219.237 228.961 164.447 1.00 16.81 463 ARG I N 1
ATOM 15373 C CA . ARG H 8 463 ? 220.318 229.870 164.087 1.00 16.81 463 ARG I CA 1
ATOM 15374 C C . ARG H 8 463 ? 220.486 230.978 165.118 1.00 16.81 463 ARG I C 1
ATOM 15375 O O . ARG H 8 463 ? 221.616 231.371 165.415 1.00 16.81 463 ARG I O 1
ATOM 15383 N N . LEU H 8 464 ? 219.383 231.463 165.698 1.00 18.32 464 LEU I N 1
ATOM 15384 C CA . LEU H 8 464 ? 219.484 232.459 166.766 1.00 18.32 464 LEU I CA 1
ATOM 15385 C C . LEU H 8 464 ? 220.081 231.867 168.040 1.00 18.32 464 LEU I C 1
ATOM 15386 O O . LEU H 8 464 ? 220.897 232.515 168.709 1.00 18.32 464 LEU I O 1
ATOM 15391 N N . ALA H 8 465 ? 219.681 230.643 168.398 1.00 20.78 465 ALA I N 1
ATOM 15392 C CA . ALA H 8 465 ? 220.235 230.004 169.588 1.00 20.78 465 ALA I CA 1
ATOM 15393 C C . ALA H 8 465 ? 221.700 229.632 169.405 1.00 20.78 465 ALA I C 1
ATOM 15394 O O . ALA H 8 465 ? 222.451 229.593 170.384 1.00 20.78 465 ALA I O 1
ATOM 15396 N N . LYS H 8 466 ? 222.126 229.345 168.174 1.00 25.92 466 LYS I N 1
ATOM 15397 C CA . LYS H 8 466 ? 223.550 229.158 167.930 1.00 25.92 466 LYS I CA 1
ATOM 15398 C C . LYS H 8 466 ? 224.286 230.493 167.898 1.00 25.92 466 LYS I C 1
ATOM 15399 O O . LYS H 8 466 ? 225.456 230.566 168.291 1.00 25.92 466 LYS I O 1
ATOM 15405 N N . HIS H 8 467 ? 223.610 231.560 167.462 1.00 21.46 467 HIS I N 1
ATOM 15406 C CA . HIS H 8 467 ? 224.201 232.894 167.469 1.00 21.46 467 HIS I CA 1
ATOM 15407 C C . HIS H 8 467 ? 224.397 233.408 168.885 1.00 21.46 467 HIS I C 1
ATOM 15408 O O . HIS H 8 467 ? 225.282 234.233 169.129 1.00 21.46 467 HIS I O 1
ATOM 15415 N N . ARG H 8 468 ? 223.596 232.919 169.827 1.00 23.32 468 ARG I N 1
ATOM 15416 C CA . ARG H 8 468 ? 223.759 233.207 171.247 1.00 23.32 468 ARG I CA 1
ATOM 15417 C C . ARG H 8 468 ? 224.819 232.324 171.917 1.00 23.32 468 ARG I C 1
ATOM 15418 O O . ARG H 8 468 ? 224.922 232.342 173.149 1.00 23.32 468 ARG I O 1
ATOM 15426 N N . LYS H 8 469 ? 225.577 231.555 171.123 1.00 24.08 469 LYS I N 1
ATOM 15427 C CA . LYS H 8 469 ? 226.722 230.744 171.557 1.00 24.08 469 LYS I CA 1
ATOM 15428 C C . LYS H 8 469 ? 226.342 229.688 172.592 1.00 24.08 469 LYS I C 1
ATOM 15429 O O . LYS H 8 469 ? 227.130 229.370 173.484 1.00 24.08 469 LYS I O 1
ATOM 15435 N N . SER H 8 470 ? 225.142 229.130 172.480 1.00 24.03 470 SER I N 1
ATOM 15436 C CA . SER H 8 470 ? 224.677 228.089 173.383 1.00 24.03 470 SER I CA 1
ATOM 15437 C C . SER H 8 470 ? 224.427 226.799 172.610 1.00 24.03 470 SER I C 1
ATOM 15438 O O . SER H 8 470 ? 224.700 226.696 171.411 1.00 24.03 470 SER I O 1
ATOM 15441 N N . ASP H 8 471 ? 223.908 225.801 173.324 1.00 28.38 471 ASP I N 1
ATOM 15442 C CA . ASP H 8 471 ? 223.553 224.519 172.737 1.00 28.38 471 ASP I CA 1
ATOM 15443 C C . ASP H 8 471 ? 222.090 224.154 172.908 1.00 28.38 471 ASP I C 1
ATOM 15444 O O . ASP H 8 471 ? 221.582 223.345 172.128 1.00 28.38 471 ASP I O 1
ATOM 15449 N N . ASN H 8 472 ? 221.403 224.718 173.891 1.00 28.75 472 ASN I N 1
ATOM 15450 C CA . ASN H 8 472 ? 219.988 224.457 174.082 1.00 28.75 472 ASN I CA 1
ATOM 15451 C C . ASN H 8 472 ? 219.158 225.393 173.215 1.00 28.75 472 ASN I C 1
ATOM 15452 O O . ASN H 8 472 ? 219.597 226.477 172.829 1.00 28.75 472 ASN I O 1
ATOM 15457 N N . LEU H 8 473 ? 217.942 224.958 172.913 1.00 24.66 473 LEU I N 1
ATOM 15458 C CA . LEU H 8 473 ? 216.990 225.735 172.126 1.00 24.66 473 LEU I CA 1
ATOM 15459 C C . LEU H 8 473 ? 215.944 226.286 173.090 1.00 24.66 473 LEU I C 1
ATOM 15460 O O . LEU H 8 473 ? 214.901 225.671 173.315 1.00 24.66 473 LEU I O 1
ATOM 15465 N N . GLU H 8 474 ? 216.230 227.452 173.658 1.00 26.61 474 GLU I N 1
ATOM 15466 C CA . GLU H 8 474 ? 215.325 228.059 174.618 1.00 26.61 474 GLU I CA 1
ATOM 15467 C C . GLU H 8 474 ? 214.172 228.757 173.902 1.00 26.61 474 GLU I C 1
ATOM 15468 O O . GLU H 8 474 ? 214.141 228.875 172.675 1.00 26.61 474 GLU I O 1
ATOM 15474 N N . ALA H 8 475 ? 213.211 229.231 174.692 1.00 24.94 475 ALA I N 1
ATOM 15475 C CA . ALA H 8 475 ? 212.011 229.844 174.141 1.00 24.94 475 ALA I CA 1
ATOM 15476 C C . ALA H 8 475 ? 212.201 231.307 173.773 1.00 24.94 475 ALA I C 1
ATOM 15477 O O . ALA H 8 475 ? 211.355 231.862 173.059 1.00 24.94 475 ALA I O 1
ATOM 15479 N N . ARG H 8 476 ? 213.282 231.941 174.232 1.00 23.12 476 ARG I N 1
ATOM 15480 C CA . ARG H 8 476 ? 213.526 233.328 173.858 1.00 23.12 476 ARG I CA 1
ATOM 15481 C C . ARG H 8 476 ? 213.913 233.453 172.392 1.00 23.12 476 ARG I C 1
ATOM 15482 O O . ARG H 8 476 ? 213.575 234.455 171.758 1.00 23.12 476 ARG I O 1
ATOM 15490 N N . ASP H 8 477 ? 214.583 232.438 171.835 1.00 18.73 477 ASP I N 1
ATOM 15491 C CA . ASP H 8 477 ? 214.895 232.426 170.407 1.00 18.73 477 ASP I CA 1
ATOM 15492 C C . ASP H 8 477 ? 213.626 232.416 169.566 1.00 18.73 477 ASP I C 1
ATOM 15493 O O . ASP H 8 477 ? 213.481 233.209 168.626 1.00 18.73 477 ASP I O 1
ATOM 15498 N N . ILE H 8 478 ? 212.675 231.554 169.927 1.00 16.21 478 ILE I N 1
ATOM 15499 C CA . ILE H 8 478 ? 211.436 231.436 169.169 1.00 16.21 478 ILE I CA 1
ATOM 15500 C C . ILE H 8 478 ? 210.574 232.680 169.352 1.00 16.21 478 ILE I C 1
ATOM 15501 O O . ILE H 8 478 ? 209.994 233.190 168.385 1.00 16.21 478 ILE I O 1
ATOM 15506 N N . GLN H 8 479 ? 210.526 233.230 170.571 1.00 19.79 479 GLN I N 1
ATOM 15507 C CA . GLN H 8 479 ? 209.720 234.429 170.792 1.00 19.79 479 GLN I CA 1
ATOM 15508 C C . GLN H 8 479 ? 210.321 235.656 170.116 1.00 19.79 479 GLN I C 1
ATOM 15509 O O . GLN H 8 479 ? 209.577 236.502 169.610 1.00 19.79 479 GLN I O 1
ATOM 15515 N N . LEU H 8 480 ? 211.652 235.747 170.051 1.00 16.35 480 LEU I N 1
ATOM 15516 C CA . LEU H 8 480 ? 212.298 236.832 169.320 1.00 16.35 480 LEU I CA 1
ATOM 15517 C C . LEU H 8 480 ? 212.041 236.711 167.825 1.00 16.35 480 LEU I C 1
ATOM 15518 O O . LEU H 8 480 ? 211.737 237.705 167.153 1.00 16.35 480 LEU I O 1
ATOM 15523 N N . HIS H 8 481 ? 212.154 235.489 167.293 1.00 15.45 481 HIS I N 1
ATOM 15524 C CA . HIS H 8 481 ? 211.966 235.262 165.866 1.00 15.45 481 HIS I CA 1
ATOM 15525 C C . HIS H 8 481 ? 210.519 235.488 165.440 1.00 15.45 481 HIS I C 1
ATOM 15526 O O . HIS H 8 481 ? 210.272 235.886 164.298 1.00 15.45 481 HIS I O 1
ATOM 15533 N N . LEU H 8 482 ? 209.555 235.251 166.330 1.00 14.81 482 LEU I N 1
ATOM 15534 C CA . LEU H 8 482 ? 208.164 235.560 166.017 1.00 14.81 482 LEU I CA 1
ATOM 15535 C C . LEU H 8 482 ? 207.773 236.994 166.347 1.00 14.81 482 LEU I C 1
ATOM 15536 O O . LEU H 8 482 ? 206.736 237.459 165.866 1.00 14.81 482 LEU I O 1
ATOM 15541 N N . GLU H 8 483 ? 208.550 237.702 167.164 1.00 17.88 483 GLU I N 1
ATOM 15542 C CA . GLU H 8 483 ? 208.249 239.107 167.408 1.00 17.88 483 GLU I CA 1
ATOM 15543 C C . GLU H 8 483 ? 208.796 239.982 166.289 1.00 17.88 483 GLU I C 1
ATOM 15544 O O . GLU H 8 483 ? 208.090 240.863 165.783 1.00 17.88 483 GLU I O 1
ATOM 15550 N N . ARG H 8 484 ? 210.055 239.760 165.900 1.00 19.04 484 ARG I N 1
ATOM 15551 C CA . ARG H 8 484 ? 210.698 240.644 164.932 1.00 19.04 484 ARG I CA 1
ATOM 15552 C C . ARG H 8 484 ? 210.104 240.486 163.540 1.00 19.04 484 ARG I C 1
ATOM 15553 O O . ARG H 8 484 ? 209.831 241.483 162.863 1.00 19.04 484 ARG I O 1
ATOM 15561 N N . ASN H 8 485 ? 209.889 239.250 163.096 1.00 20.41 485 ASN I N 1
ATOM 15562 C CA . ASN H 8 485 ? 209.533 239.015 161.702 1.00 20.41 485 ASN I CA 1
ATOM 15563 C C . ASN H 8 485 ? 208.025 238.904 161.476 1.00 20.41 485 ASN I C 1
ATOM 15564 O O . ASN H 8 485 ? 207.447 239.729 160.764 1.00 20.41 485 ASN I O 1
ATOM 15569 N N . TRP H 8 486 ? 207.366 237.916 162.085 1.00 18.25 486 TRP I N 1
ATOM 15570 C CA . TRP H 8 486 ? 205.935 237.748 161.844 1.00 18.25 486 TRP I CA 1
ATOM 15571 C C . TRP H 8 486 ? 205.052 238.678 162.663 1.00 18.25 486 TRP I C 1
ATOM 15572 O O . TRP H 8 486 ? 203.879 238.826 162.305 1.00 18.25 486 TRP I O 1
ATOM 15583 N N . ASN H 8 487 ? 205.596 239.313 163.702 1.00 20.14 487 ASN I N 1
ATOM 15584 C CA . ASN H 8 487 ? 204.888 240.095 164.733 1.00 20.14 487 ASN I CA 1
ATOM 15585 C C . ASN H 8 487 ? 203.580 239.435 165.194 1.00 20.14 487 ASN I C 1
ATOM 15586 O O . ASN H 8 487 ? 202.488 239.994 165.108 1.00 20.14 487 ASN I O 1
ATOM 15591 N N . ILE H 8 488 ? 203.721 238.221 165.729 1.00 18.37 488 ILE I N 1
ATOM 15592 C CA . ILE H 8 488 ? 202.566 237.538 166.306 1.00 18.37 488 ILE I CA 1
ATOM 15593 C C . ILE H 8 488 ? 202.284 238.059 167.713 1.00 18.37 488 ILE I C 1
ATOM 15594 O O . ILE H 8 488 ? 201.120 238.154 168.124 1.00 18.37 488 ILE I O 1
ATOM 15599 N N . ARG H 8 489 ? 203.342 238.429 168.448 1.00 24.14 489 ARG I N 1
ATOM 15600 C CA . ARG H 8 489 ? 203.291 239.088 169.761 1.00 24.14 489 ARG I CA 1
ATOM 15601 C C . ARG H 8 489 ? 202.568 238.229 170.805 1.00 24.14 489 ARG I C 1
ATOM 15602 O O . ARG H 8 489 ? 201.494 238.565 171.309 1.00 24.14 489 ARG I O 1
ATOM 15610 N N . ILE H 8 490 ? 203.191 237.097 171.102 1.00 23.04 490 ILE I N 1
ATOM 15611 C CA . ILE H 8 490 ? 202.740 236.242 172.206 1.00 23.04 490 ILE I CA 1
ATOM 15612 C C . ILE H 8 490 ? 203.014 236.958 173.526 1.00 23.04 490 ILE I C 1
ATOM 15613 O O . ILE H 8 490 ? 204.099 237.544 173.688 1.00 23.04 490 ILE I O 1
ATOM 15618 N N . PRO H 8 491 ? 202.073 236.979 174.473 1.00 25.37 491 PRO I N 1
ATOM 15619 C CA . PRO H 8 491 ? 202.366 237.543 175.795 1.00 25.37 491 PRO I CA 1
ATOM 15620 C C . PRO H 8 491 ? 203.399 236.713 176.541 1.00 25.37 491 PRO I C 1
ATOM 15621 O O . PRO H 8 491 ? 203.659 235.554 176.212 1.00 25.37 491 PRO I O 1
ATOM 15625 N N . GLY H 8 492 ? 203.957 237.329 177.584 1.00 27.56 492 GLY I N 1
ATOM 15626 C CA . GLY H 8 492 ? 205.232 236.960 178.175 1.00 27.56 492 GLY I CA 1
ATOM 15627 C C . GLY H 8 492 ? 205.510 235.523 178.563 1.00 27.56 492 GLY I C 1
ATOM 15628 O O . GLY H 8 492 ? 204.918 234.981 179.498 1.00 27.56 492 GLY I O 1
ATOM 15629 N N . TYR H 8 493 ? 206.418 234.901 177.814 1.00 32.68 493 TYR I N 1
ATOM 15630 C CA . TYR H 8 493 ? 207.108 233.678 178.200 1.00 32.68 493 TYR I CA 1
ATOM 15631 C C . TYR H 8 493 ? 208.544 233.987 178.595 1.00 32.68 493 TYR I C 1
ATOM 15632 O O . TYR H 8 493 ? 209.023 233.544 179.642 1.00 32.68 493 TYR I O 1
ATOM 15641 N N . SER H 8 494 ? 209.235 234.751 177.750 1.00 33.21 494 SER I N 1
ATOM 15642 C CA . SER H 8 494 ? 210.487 235.413 178.081 1.00 33.21 494 SER I CA 1
ATOM 15643 C C . SER H 8 494 ? 210.501 236.820 177.500 1.00 33.21 494 SER I C 1
ATOM 15644 O O . SER H 8 494 ? 211.567 237.350 177.171 1.00 33.21 494 SER I O 1
ATOM 15647 N N . ALA H 8 495 ? 209.329 237.436 177.372 1.00 34.90 495 ALA I N 1
ATOM 15648 C CA . ALA H 8 495 ? 209.169 238.693 176.641 1.00 34.90 495 ALA I CA 1
ATOM 15649 C C . ALA H 8 495 ? 209.429 239.911 177.519 1.00 34.90 495 ALA I C 1
ATOM 15650 O O . ALA H 8 495 ? 208.627 240.839 177.582 1.00 34.90 495 ALA I O 1
ATOM 15652 N N . ASP H 8 496 ? 210.568 239.906 178.205 1.00 38.90 496 ASP I N 1
ATOM 15653 C CA . ASP H 8 496 ? 211.087 241.087 178.881 1.00 38.90 496 ASP I CA 1
ATOM 15654 C C . ASP H 8 496 ? 212.553 241.220 178.504 1.00 38.90 496 ASP I C 1
ATOM 15655 O O . ASP H 8 496 ? 213.115 242.319 178.504 1.00 38.90 496 ASP I O 1
ATOM 15660 N N . GLU H 8 497 ? 213.171 240.083 178.184 1.00 36.29 497 GLU I N 1
ATOM 15661 C CA . GLU H 8 497 ? 214.499 240.072 177.587 1.00 36.29 497 GLU I CA 1
ATOM 15662 C C . GLU H 8 497 ? 214.429 240.267 176.080 1.00 36.29 497 GLU I C 1
ATOM 15663 O O . GLU H 8 497 ? 215.381 240.772 175.475 1.00 36.29 497 GLU I O 1
ATOM 15669 N N . ILE H 8 498 ? 213.314 239.867 175.467 1.00 30.57 498 ILE I N 1
ATOM 15670 C CA . ILE H 8 498 ? 213.133 240.047 174.032 1.00 30.57 498 ILE I CA 1
ATOM 15671 C C . ILE H 8 498 ? 212.885 241.513 173.715 1.00 30.57 498 ILE I C 1
ATOM 15672 O O . ILE H 8 498 ? 213.390 242.047 172.719 1.00 30.57 498 ILE I O 1
ATOM 15677 N N . ARG H 8 499 ? 212.148 242.197 174.582 1.00 35.88 499 ARG I N 1
ATOM 15678 C CA . ARG H 8 499 ? 211.814 243.605 174.404 1.00 35.88 499 ARG I CA 1
ATOM 15679 C C . ARG H 8 499 ? 213.062 244.442 174.644 1.00 35.88 499 ARG I C 1
ATOM 15680 O O . ARG H 8 499 ? 213.392 244.780 175.782 1.00 35.88 499 ARG I O 1
ATOM 15688 N N . SER H 8 500 ? 213.769 244.765 173.566 1.00 39.89 500 SER I N 1
ATOM 15689 C CA . SER H 8 500 ? 214.939 245.630 173.617 1.00 39.89 500 SER I CA 1
ATOM 15690 C C . SER H 8 500 ? 214.511 247.043 173.254 1.00 39.89 500 SER I C 1
ATOM 15691 O O . SER H 8 500 ? 213.796 247.245 172.266 1.00 39.89 500 SER I O 1
ATOM 15694 N N . THR H 8 501 ? 214.941 248.014 174.050 1.00 47.22 501 THR I N 1
ATOM 15695 C CA . THR H 8 501 ? 214.462 249.386 173.932 1.00 47.22 501 THR I CA 1
ATOM 15696 C C . THR H 8 501 ? 215.645 250.281 173.575 1.00 47.22 501 THR I C 1
ATOM 15697 O O . THR H 8 501 ? 216.390 250.728 174.451 1.00 47.22 501 THR I O 1
ATOM 15701 N N . ARG H 8 502 ? 215.832 250.506 172.280 1.00 39.52 502 ARG I N 1
ATOM 15702 C CA . ARG H 8 502 ? 216.685 251.571 171.782 1.00 39.52 502 ARG I CA 1
ATOM 15703 C C . ARG H 8 502 ? 215.793 252.693 171.272 1.00 39.52 502 ARG I C 1
ATOM 15704 O O . ARG H 8 502 ? 214.665 252.448 170.836 1.00 39.52 502 ARG I O 1
ATOM 15712 N N . LYS H 8 503 ? 216.295 253.923 171.328 1.00 41.94 503 LYS I N 1
ATOM 15713 C CA . LYS H 8 503 ? 215.492 255.077 170.949 1.00 41.94 503 LYS I CA 1
ATOM 15714 C C . LYS H 8 503 ? 215.640 255.453 169.483 1.00 41.94 503 LYS I C 1
ATOM 15715 O O . LYS H 8 503 ? 214.826 256.241 168.985 1.00 41.94 503 LYS I O 1
ATOM 15721 N N . TRP H 8 504 ? 216.661 254.914 168.805 1.00 35.53 504 TRP I N 1
ATOM 15722 C CA . TRP H 8 504 ? 216.924 255.110 167.372 1.00 35.53 504 TRP I CA 1
ATOM 15723 C C . TRP H 8 504 ? 217.107 256.583 167.014 1.00 35.53 504 TRP I C 1
ATOM 15724 O O . TRP H 8 504 ? 216.717 257.040 165.938 1.00 35.53 504 TRP I O 1
ATOM 15735 N N . ASN H 8 505 ? 217.707 257.327 167.928 1.00 43.07 505 ASN I N 1
ATOM 15736 C CA . ASN H 8 505 ? 218.127 258.684 167.628 1.00 43.07 505 ASN I CA 1
ATOM 15737 C C . ASN H 8 505 ? 219.463 258.644 166.892 1.00 43.07 505 ASN I C 1
ATOM 15738 O O . ASN H 8 505 ? 220.309 257.800 167.198 1.00 43.07 505 ASN I O 1
ATOM 15743 N N . PRO H 8 506 ? 219.683 259.537 165.917 1.00 41.51 506 PRO I N 1
ATOM 15744 C CA . PRO H 8 506 ? 220.902 259.450 165.101 1.00 41.51 506 PRO I CA 1
ATOM 15745 C C . PRO H 8 506 ? 222.166 259.845 165.849 1.00 41.51 506 PRO I C 1
ATOM 15746 O O . PRO H 8 506 ? 222.119 260.217 167.024 1.00 41.51 506 PRO I O 1
ATOM 15750 N N . SER H 8 507 ? 223.302 259.787 165.164 1.00 49.15 507 SER I N 1
ATOM 15751 C CA . SER H 8 507 ? 224.591 260.070 165.780 1.00 49.15 507 SER I CA 1
ATOM 15752 C C . SER H 8 507 ? 224.801 261.582 165.871 1.00 49.15 507 SER I C 1
ATOM 15753 O O . SER H 8 507 ? 223.887 262.382 165.653 1.00 49.15 507 SER I O 1
ATOM 15756 N N . GLN H 8 508 ? 226.020 261.999 166.208 1.00 51.06 508 GLN I N 1
ATOM 15757 C CA . GLN H 8 508 ? 226.322 263.423 166.238 1.00 51.06 508 GLN I CA 1
ATOM 15758 C C . GLN H 8 508 ? 226.776 263.946 164.882 1.00 51.06 508 GLN I C 1
ATOM 15759 O O . GLN H 8 508 ? 226.626 265.143 164.612 1.00 51.06 508 GLN I O 1
ATOM 15765 N N . ASN H 8 509 ? 227.319 263.080 164.020 1.00 49.20 509 ASN I N 1
ATOM 15766 C CA . ASN H 8 509 ? 227.619 263.489 162.651 1.00 49.20 509 ASN I CA 1
ATOM 15767 C C . ASN H 8 509 ? 226.342 263.698 161.851 1.00 49.20 509 ASN I C 1
ATOM 15768 O O . ASN H 8 509 ? 226.276 264.586 160.992 1.00 49.20 509 ASN I O 1
ATOM 15773 N N . TYR H 8 510 ? 225.314 262.894 162.129 1.00 43.41 510 TYR I N 1
ATOM 15774 C CA . TYR H 8 510 ? 224.079 262.966 161.358 1.00 43.41 510 TYR I CA 1
ATOM 15775 C C . TYR H 8 510 ? 223.283 264.220 161.690 1.00 43.41 510 TYR I C 1
ATOM 15776 O O . TYR H 8 510 ? 222.724 264.860 160.793 1.00 43.41 510 TYR I O 1
ATOM 15785 N N . ASN H 8 511 ? 223.232 264.599 162.969 1.00 43.77 511 ASN I N 1
ATOM 15786 C CA . ASN H 8 511 ? 222.558 265.841 163.327 1.00 43.77 511 ASN I CA 1
ATOM 15787 C C . ASN H 8 511 ? 223.354 267.056 162.869 1.00 43.77 511 ASN I C 1
ATOM 15788 O O . ASN H 8 511 ? 222.763 268.087 162.533 1.00 43.77 511 ASN I O 1
ATOM 15793 N N . GLN H 8 512 ? 224.686 266.940 162.822 1.00 46.45 512 GLN I N 1
ATOM 15794 C CA . GLN H 8 512 ? 225.533 267.968 162.217 1.00 46.45 512 GLN I CA 1
ATOM 15795 C C . GLN H 8 512 ? 225.217 268.157 160.737 1.00 46.45 512 GLN I C 1
ATOM 15796 O O . GLN H 8 512 ? 225.087 269.293 160.258 1.00 46.45 512 GLN I O 1
ATOM 15802 N N . LYS H 8 513 ? 225.082 267.054 159.998 1.00 41.40 513 LYS I N 1
ATOM 15803 C CA . LYS H 8 513 ? 224.757 267.148 158.581 1.00 41.40 513 LYS I CA 1
ATOM 15804 C C . LYS H 8 513 ? 223.333 267.642 158.361 1.00 41.40 513 LYS I C 1
ATOM 15805 O O . LYS H 8 513 ? 223.073 268.351 157.382 1.00 41.40 513 LYS I O 1
ATOM 15811 N N . LEU H 8 514 ? 222.409 267.310 159.267 1.00 42.73 514 LEU I N 1
ATOM 15812 C CA . LEU H 8 514 ? 221.069 267.887 159.191 1.00 42.73 514 LEU I CA 1
ATOM 15813 C C . LEU H 8 514 ? 221.079 269.380 159.487 1.00 42.73 514 LEU I C 1
ATOM 15814 O O . LEU H 8 514 ? 220.289 270.128 158.901 1.00 42.73 514 LEU I O 1
ATOM 15819 N N . GLN H 8 515 ? 221.977 269.833 160.368 1.00 44.46 515 GLN I N 1
ATOM 15820 C CA . GLN H 8 515 ? 222.143 271.266 160.584 1.00 44.46 515 GLN I CA 1
ATOM 15821 C C . GLN H 8 515 ? 222.704 271.949 159.344 1.00 44.46 515 GLN I C 1
ATOM 15822 O O . GLN H 8 515 ? 222.290 273.063 159.009 1.00 44.46 515 GLN I O 1
ATOM 15828 N N . SER H 8 516 ? 223.636 271.289 158.648 1.00 42.68 516 SER I N 1
ATOM 15829 C CA . SER H 8 516 ? 224.174 271.839 157.402 1.00 42.68 516 SER I CA 1
ATOM 15830 C C . SER H 8 516 ? 223.102 271.924 156.318 1.00 42.68 516 SER I C 1
ATOM 15831 O O . SER H 8 516 ? 223.027 272.917 155.581 1.00 42.68 516 SER I O 1
ATOM 15834 N N . ILE H 8 517 ? 222.243 270.905 156.233 1.00 47.12 517 ILE I N 1
ATOM 15835 C CA . ILE H 8 517 ? 221.181 270.886 155.230 1.00 47.12 517 ILE I CA 1
ATOM 15836 C C . ILE H 8 517 ? 220.119 271.940 155.542 1.00 47.12 517 ILE I C 1
ATOM 15837 O O . ILE H 8 517 ? 219.654 272.654 154.645 1.00 47.12 517 ILE I O 1
ATOM 15842 N N . THR H 8 518 ? 219.755 272.090 156.821 1.00 45.65 518 THR I N 1
ATOM 15843 C CA . THR H 8 518 ? 218.802 273.125 157.217 1.00 45.65 518 THR I CA 1
ATOM 15844 C C . THR H 8 518 ? 219.393 274.524 157.043 1.00 45.65 518 THR I C 1
ATOM 15845 O O . THR H 8 518 ? 218.680 275.456 156.642 1.00 45.65 518 THR I O 1
ATOM 15849 N N . SER H 8 519 ? 220.706 274.671 157.260 1.00 49.86 519 SER I N 1
ATOM 15850 C CA . SER H 8 519 ? 221.370 275.952 157.046 1.00 49.86 519 SER I CA 1
ATOM 15851 C C . SER H 8 519 ? 221.397 276.329 155.571 1.00 49.86 519 SER I C 1
ATOM 15852 O O . SER H 8 519 ? 221.197 277.497 155.224 1.00 49.86 519 SER I O 1
ATOM 15855 N N . ASP H 8 520 ? 221.622 275.356 154.684 1.00 47.36 520 ASP I N 1
ATOM 15856 C CA . ASP H 8 520 ? 221.539 275.661 153.257 1.00 47.36 520 ASP I CA 1
ATOM 15857 C C . ASP H 8 520 ? 220.101 275.908 152.812 1.00 47.36 520 ASP I C 1
ATOM 15858 O O . ASP H 8 520 ? 219.866 276.740 151.927 1.00 47.36 520 ASP I O 1
ATOM 15863 N N . LYS H 8 521 ? 219.129 275.226 153.426 1.00 51.35 521 LYS I N 1
ATOM 15864 C CA . LYS H 8 521 ? 217.729 275.445 153.080 1.00 51.35 521 LYS I CA 1
ATOM 15865 C C . LYS H 8 521 ? 217.208 276.791 153.566 1.00 51.35 521 LYS I C 1
ATOM 15866 O O . LYS H 8 521 ? 216.237 277.302 153.001 1.00 51.35 521 LYS I O 1
ATOM 15872 N N . VAL H 8 522 ? 217.818 277.373 154.600 1.00 54.85 522 VAL I N 1
ATOM 15873 C CA . VAL H 8 522 ? 217.416 278.713 155.016 1.00 54.85 522 VAL I CA 1
ATOM 15874 C C . VAL H 8 522 ? 218.284 279.788 154.357 1.00 54.85 522 VAL I C 1
ATOM 15875 O O . VAL H 8 522 ? 217.810 280.915 154.147 1.00 54.85 522 VAL I O 1
ATOM 15879 N N . ALA H 8 523 ? 219.519 279.459 153.963 1.00 58.72 523 ALA I N 1
ATOM 15880 C CA . ALA H 8 523 ? 220.355 280.402 153.235 1.00 58.72 523 ALA I CA 1
ATOM 15881 C C . ALA H 8 523 ? 219.989 280.487 151.761 1.00 58.72 523 ALA I C 1
ATOM 15882 O O . ALA H 8 523 ? 220.393 281.444 151.092 1.00 58.72 523 ALA I O 1
ATOM 15884 N N . ALA H 8 524 ? 219.243 279.510 151.240 1.00 60.98 524 ALA I N 1
ATOM 15885 C CA . ALA H 8 524 ? 218.742 279.610 149.876 1.00 60.98 524 ALA I CA 1
ATOM 15886 C C . ALA H 8 524 ? 217.645 280.658 149.743 1.00 60.98 524 ALA I C 1
ATOM 15887 O O . ALA H 8 524 ? 217.448 281.196 148.648 1.00 60.98 524 ALA I O 1
ATOM 15889 N N . ALA H 8 525 ? 216.936 280.959 150.825 1.00 63.41 525 ALA I N 1
ATOM 15890 C CA . ALA H 8 525 ? 215.890 281.972 150.804 1.00 63.41 525 ALA I CA 1
ATOM 15891 C C . ALA H 8 525 ? 216.319 283.207 151.588 1.00 63.41 525 ALA I C 1
ATOM 15892 O O . ALA H 8 525 ? 215.682 284.256 151.510 1.00 63.41 525 ALA I O 1
ATOM 15894 N N . LEU I 9 152 ? 194.924 281.488 51.166 1.00 87.39 152 LEU K N 1
ATOM 15895 C CA . LEU I 9 152 ? 195.001 280.058 50.896 1.00 87.39 152 LEU K CA 1
ATOM 15896 C C . LEU I 9 152 ? 194.089 279.323 51.880 1.00 87.39 152 LEU K C 1
ATOM 15897 O O . LEU I 9 152 ? 193.797 278.142 51.716 1.00 87.39 152 LEU K O 1
ATOM 15902 N N . PHE I 9 153 ? 193.582 280.057 52.871 1.00 91.71 153 PHE K N 1
ATOM 15903 C CA . PHE I 9 153 ? 192.738 279.486 53.915 1.00 91.71 153 PHE K CA 1
ATOM 15904 C C . PHE I 9 153 ? 191.346 279.089 53.433 1.00 91.71 153 PHE K C 1
ATOM 15905 O O . PHE I 9 153 ? 190.604 278.464 54.199 1.00 91.71 153 PHE K O 1
ATOM 15913 N N . LYS I 9 154 ? 190.974 279.434 52.196 1.00 90.77 154 LYS K N 1
ATOM 15914 C CA . LYS I 9 154 ? 189.659 279.066 51.680 1.00 90.77 154 LYS K CA 1
ATOM 15915 C C . LYS I 9 154 ? 189.547 277.563 51.452 1.00 90.77 154 LYS K C 1
ATOM 15916 O O . LYS I 9 154 ? 188.500 276.966 51.734 1.00 90.77 154 LYS K O 1
ATOM 15922 N N . LEU I 9 155 ? 190.618 276.929 50.962 1.00 94.22 155 LEU K N 1
ATOM 15923 C CA . LEU I 9 155 ? 190.589 275.482 50.769 1.00 94.22 155 LEU K CA 1
ATOM 15924 C C . LEU I 9 155 ? 190.589 274.752 52.107 1.00 94.22 155 LEU K C 1
ATOM 15925 O O . LEU I 9 155 ? 189.969 273.692 52.240 1.00 94.22 155 LEU K O 1
ATOM 15930 N N . ASP I 9 156 ? 191.244 275.325 53.120 1.00 95.70 156 ASP K N 1
ATOM 15931 C CA . ASP I 9 156 ? 191.198 274.734 54.453 1.00 95.70 156 ASP K CA 1
ATOM 15932 C C . ASP I 9 156 ? 189.826 274.900 55.094 1.00 95.70 156 ASP K C 1
ATOM 15933 O O . ASP I 9 156 ? 189.360 273.995 55.795 1.00 95.70 156 ASP K O 1
ATOM 15938 N N . LEU I 9 157 ? 189.152 276.027 54.842 1.00 96.03 157 LEU K N 1
ATOM 15939 C CA . LEU I 9 157 ? 187.792 276.200 55.346 1.00 96.03 157 LEU K CA 1
ATOM 15940 C C . LEU I 9 157 ? 186.816 275.269 54.634 1.00 96.03 157 LEU K C 1
ATOM 15941 O O . LEU I 9 157 ? 185.886 274.742 55.256 1.00 96.03 157 LEU K O 1
ATOM 15946 N N . GLU I 9 158 ? 187.030 275.029 53.338 1.00 93.82 158 GLU K N 1
ATOM 15947 C CA . GLU I 9 158 ? 186.194 274.075 52.618 1.00 93.82 158 GLU K CA 1
ATOM 15948 C C . GLU I 9 158 ? 186.477 272.636 53.036 1.00 93.82 158 GLU K C 1
ATOM 15949 O O . GLU I 9 158 ? 185.563 271.806 53.034 1.00 93.82 158 GLU K O 1
ATOM 15955 N N . ASP I 9 159 ? 187.723 272.327 53.407 1.00 93.42 159 ASP K N 1
ATOM 15956 C CA . ASP I 9 159 ? 188.027 271.009 53.954 1.00 93.42 159 ASP K CA 1
ATOM 15957 C C . ASP I 9 159 ? 187.448 270.839 55.353 1.00 93.42 159 ASP K C 1
ATOM 15958 O O . ASP I 9 159 ? 187.097 269.720 55.745 1.00 93.42 159 ASP K O 1
ATOM 15963 N N . LEU I 9 160 ? 187.351 271.930 56.118 1.00 90.33 160 LEU K N 1
ATOM 15964 C CA . LEU I 9 160 ? 186.676 271.876 57.411 1.00 90.33 160 LEU K CA 1
ATOM 15965 C C . LEU I 9 160 ? 185.179 271.658 57.232 1.00 90.33 160 LEU K C 1
ATOM 15966 O O . LEU I 9 160 ? 184.569 270.875 57.969 1.00 90.33 160 LEU K O 1
ATOM 15971 N N . LYS I 9 161 ? 184.573 272.347 56.259 1.00 84.71 161 LYS K N 1
ATOM 15972 C CA . LYS I 9 161 ? 183.158 272.146 55.954 1.00 84.71 161 LYS K CA 1
ATOM 15973 C C . LYS I 9 161 ? 182.893 270.750 55.401 1.00 84.71 161 LYS K C 1
ATOM 15974 O O . LYS I 9 161 ? 181.810 270.193 55.613 1.00 84.71 161 LYS K O 1
ATOM 15980 N N . GLN I 9 162 ? 183.876 270.163 54.715 1.00 85.72 162 GLN K N 1
ATOM 15981 C CA . GLN I 9 162 ? 183.732 268.815 54.181 1.00 85.72 162 GLN K CA 1
ATOM 15982 C C . GLN I 9 162 ? 183.738 267.749 55.271 1.00 85.72 162 GLN K C 1
ATOM 15983 O O . GLN I 9 162 ? 183.210 266.654 55.050 1.00 85.72 162 GLN K O 1
ATOM 15989 N N . GLN I 9 163 ? 184.308 268.040 56.440 1.00 81.56 163 GLN K N 1
ATOM 15990 C CA . GLN I 9 163 ? 184.439 267.051 57.500 1.00 81.56 163 GLN K CA 1
ATOM 15991 C C . GLN I 9 163 ? 183.500 267.283 58.676 1.00 81.56 163 GLN K C 1
ATOM 15992 O O . GLN I 9 163 ? 183.563 266.529 59.652 1.00 81.56 163 GLN K O 1
ATOM 15998 N N . ILE I 9 164 ? 182.639 268.297 58.623 1.00 73.65 164 ILE K N 1
ATOM 15999 C CA . ILE I 9 164 ? 181.682 268.536 59.697 1.00 73.65 164 ILE K CA 1
ATOM 16000 C C . ILE I 9 164 ? 180.234 268.468 59.235 1.00 73.65 164 ILE K C 1
ATOM 16001 O O . ILE I 9 164 ? 179.337 268.345 60.086 1.00 73.65 164 ILE K O 1
ATOM 16006 N N . SER I 9 165 ? 179.957 268.547 57.938 1.00 69.37 165 SER K N 1
ATOM 16007 C CA . SER I 9 165 ? 178.582 268.548 57.466 1.00 69.37 165 SER K CA 1
ATOM 16008 C C . SER I 9 165 ? 178.003 267.139 57.490 1.00 69.37 165 SER K C 1
ATOM 16009 O O . SER I 9 165 ? 178.699 266.152 57.238 1.00 69.37 165 SER K O 1
ATOM 16012 N N . GLY I 9 166 ? 176.716 267.055 57.801 1.00 65.48 166 GLY K N 1
ATOM 16013 C CA . GLY I 9 166 ? 175.996 265.798 57.785 1.00 65.48 166 GLY K CA 1
ATOM 16014 C C . GLY I 9 166 ? 175.424 265.445 59.149 1.00 65.48 166 GLY K C 1
ATOM 16015 O O . GLY I 9 166 ? 175.430 266.237 60.093 1.00 65.48 166 GLY K O 1
ATOM 16016 N N . THR I 9 167 ? 174.917 264.213 59.220 1.00 71.52 167 THR K N 1
ATOM 16017 C CA . THR I 9 167 ? 174.290 263.722 60.442 1.00 71.52 167 THR K CA 1
ATOM 16018 C C . THR I 9 167 ? 175.316 263.025 61.335 1.00 71.52 167 THR K C 1
ATOM 16019 O O . THR I 9 167 ? 175.202 263.050 62.568 1.00 71.52 167 THR K O 1
ATOM 16023 N N . ARG I 9 168 ? 176.360 262.454 60.726 1.00 75.14 168 ARG K N 1
ATOM 16024 C CA . ARG I 9 168 ? 177.254 261.540 61.435 1.00 75.14 168 ARG K CA 1
ATOM 16025 C C . ARG I 9 168 ? 178.158 262.271 62.426 1.00 75.14 168 ARG K C 1
ATOM 16026 O O . ARG I 9 168 ? 178.493 261.728 63.485 1.00 75.14 168 ARG K O 1
ATOM 16034 N N . PHE I 9 169 ? 178.546 263.510 62.115 1.00 71.65 169 PHE K N 1
ATOM 16035 C CA . PHE I 9 169 ? 179.492 264.218 62.975 1.00 71.65 169 PHE K CA 1
ATOM 16036 C C . PHE I 9 169 ? 178.826 264.733 64.247 1.00 71.65 169 PHE K C 1
ATOM 16037 O O . PHE I 9 169 ? 179.402 264.634 65.339 1.00 71.65 169 PHE K O 1
ATOM 16045 N N . ILE I 9 170 ? 177.620 265.294 64.126 1.00 69.31 170 ILE K N 1
ATOM 16046 C CA . ILE I 9 170 ? 176.960 265.895 65.282 1.00 69.31 170 ILE K CA 1
ATOM 16047 C C . ILE I 9 170 ? 176.490 264.815 66.256 1.00 69.31 170 ILE K C 1
ATOM 16048 O O . ILE I 9 170 ? 176.531 265.001 67.479 1.00 69.31 170 ILE K O 1
ATOM 16053 N N . GLY I 9 171 ? 176.110 263.643 65.741 1.00 68.04 171 GLY K N 1
ATOM 16054 C CA . GLY I 9 171 ? 175.792 262.530 66.619 1.00 68.04 171 GLY K CA 1
ATOM 16055 C C . GLY I 9 171 ? 177.009 261.956 67.316 1.00 68.04 171 GLY K C 1
ATOM 16056 O O . GLY I 9 171 ? 176.923 261.526 68.472 1.00 68.04 171 GLY K O 1
ATOM 16057 N N . ASN I 9 172 ? 178.158 261.952 66.635 1.00 64.97 172 ASN K N 1
ATOM 16058 C CA . ASN I 9 172 ? 179.405 261.550 67.277 1.00 64.97 172 ASN K CA 1
ATOM 16059 C C . ASN I 9 172 ? 179.794 262.531 68.374 1.00 64.97 172 ASN K C 1
ATOM 16060 O O . ASN I 9 172 ? 180.303 262.127 69.427 1.00 64.97 172 ASN K O 1
ATOM 16065 N N . LEU I 9 173 ? 179.535 263.823 68.154 1.00 65.59 173 LEU K N 1
ATOM 16066 C CA . LEU I 9 173 ? 179.748 264.815 69.205 1.00 65.59 173 LEU K CA 1
ATOM 16067 C C . LEU I 9 173 ? 178.784 264.602 70.367 1.00 65.59 173 LEU K C 1
ATOM 16068 O O . LEU I 9 173 ? 179.155 264.782 71.532 1.00 65.59 173 LEU K O 1
ATOM 16073 N N . SER I 9 174 ? 177.540 264.217 70.065 1.00 63.59 174 SER K N 1
ATOM 16074 C CA . SER I 9 174 ? 176.563 263.949 71.116 1.00 63.59 174 SER K CA 1
ATOM 16075 C C . SER I 9 174 ? 176.921 262.701 71.911 1.00 63.59 174 SER K C 1
ATOM 16076 O O . SER I 9 174 ? 176.541 262.581 73.081 1.00 63.59 174 SER K O 1
ATOM 16079 N N . LEU I 9 175 ? 177.641 261.764 71.296 1.00 62.51 175 LEU K N 1
ATOM 16080 C CA . LEU I 9 175 ? 178.154 260.623 72.046 1.00 62.51 175 LEU K CA 1
ATOM 16081 C C . LEU I 9 175 ? 179.372 261.007 72.882 1.00 62.51 175 LEU K C 1
ATOM 16082 O O . LEU I 9 175 ? 179.515 260.549 74.022 1.00 62.51 175 LEU K O 1
ATOM 16087 N N . LYS I 9 176 ? 180.251 261.858 72.339 1.00 58.67 176 LYS K N 1
ATOM 16088 C CA . LYS I 9 176 ? 181.473 262.221 73.055 1.00 58.67 176 LYS K CA 1
ATOM 16089 C C . LYS I 9 176 ? 181.183 263.105 74.263 1.00 58.67 176 LYS K C 1
ATOM 16090 O O . LYS I 9 176 ? 181.819 262.952 75.316 1.00 58.67 176 LYS K O 1
ATOM 16096 N N . ILE I 9 177 ? 180.224 264.028 74.142 1.00 60.88 177 ILE K N 1
ATOM 16097 C CA . ILE I 9 177 ? 179.896 264.864 75.293 1.00 60.88 177 ILE K CA 1
ATOM 16098 C C . ILE I 9 177 ? 179.152 264.059 76.355 1.00 60.88 177 ILE K C 1
ATOM 16099 O O . ILE I 9 177 ? 179.312 264.318 77.553 1.00 60.88 177 ILE K O 1
ATOM 16104 N N . ARG I 9 178 ? 178.393 263.034 75.952 1.00 61.78 178 ARG K N 1
ATOM 16105 C CA . ARG I 9 178 ? 177.774 262.154 76.937 1.00 61.78 178 ARG K CA 1
ATOM 16106 C C . ARG I 9 178 ? 178.821 261.309 77.645 1.00 61.78 178 ARG K C 1
ATOM 16107 O O . ARG I 9 178 ? 178.716 261.068 78.856 1.00 61.78 178 ARG K O 1
ATOM 16115 N N . TYR I 9 179 ? 179.859 260.892 76.911 1.00 53.92 179 TYR K N 1
ATOM 16116 C CA . TYR I 9 179 ? 180.974 260.178 77.527 1.00 53.92 179 TYR K CA 1
ATOM 16117 C C . TYR I 9 179 ? 181.698 261.055 78.539 1.00 53.92 179 TYR K C 1
ATOM 16118 O O . TYR I 9 179 ? 182.010 260.602 79.642 1.00 53.92 179 TYR K O 1
ATOM 16127 N N . VAL I 9 180 ? 181.970 262.315 78.185 1.00 54.05 180 VAL K N 1
ATOM 16128 C CA . VAL I 9 180 ? 182.740 263.147 79.107 1.00 54.05 180 VAL K CA 1
ATOM 16129 C C . VAL I 9 180 ? 181.890 263.573 80.307 1.00 54.05 180 VAL K C 1
ATOM 16130 O O . VAL I 9 180 ? 182.410 263.673 81.427 1.00 54.05 180 VAL K O 1
ATOM 16134 N N . LEU I 9 181 ? 180.568 263.720 80.134 1.00 56.82 181 LEU K N 1
ATOM 16135 C CA . LEU I 9 181 ? 179.711 264.055 81.268 1.00 56.82 181 LEU K CA 1
ATOM 16136 C C . LEU I 9 181 ? 179.566 262.877 82.224 1.00 56.82 181 LEU K C 1
ATOM 16137 O O . LEU I 9 181 ? 179.654 263.049 83.445 1.00 56.82 181 LEU K O 1
ATOM 16142 N N . TRP I 9 182 ? 179.367 261.667 81.692 1.00 60.66 182 TRP K N 1
ATOM 16143 C CA . TRP I 9 182 ? 179.263 260.503 82.567 1.00 60.66 182 TRP K CA 1
ATOM 16144 C C . TRP I 9 182 ? 180.612 260.139 83.185 1.00 60.66 182 TRP K C 1
ATOM 16145 O O . TRP I 9 182 ? 180.661 259.662 84.326 1.00 60.66 182 TRP K O 1
ATOM 16156 N N . GLN I 9 183 ? 181.712 260.401 82.473 1.00 56.82 183 GLN K N 1
ATOM 16157 C CA . GLN I 9 183 ? 183.040 260.135 83.011 1.00 56.82 183 GLN K CA 1
ATOM 16158 C C . GLN I 9 183 ? 183.385 261.105 84.133 1.00 56.82 183 GLN K C 1
ATOM 16159 O O . GLN I 9 183 ? 184.022 260.717 85.120 1.00 56.82 183 GLN K O 1
ATOM 16165 N N . CYS I 9 184 ? 182.975 262.370 84.004 1.00 58.99 184 CYS K N 1
ATOM 16166 C CA . CYS I 9 184 ? 183.146 263.306 85.109 1.00 58.99 184 CYS K CA 1
ATOM 16167 C C . CYS I 9 184 ? 182.228 262.961 86.275 1.00 58.99 184 CYS K C 1
ATOM 16168 O O . CYS I 9 184 ? 182.655 262.988 87.435 1.00 58.99 184 CYS K O 1
ATOM 16171 N N . ALA I 9 185 ? 180.969 262.621 85.991 1.00 61.28 185 ALA K N 1
ATOM 16172 C CA . ALA I 9 185 ? 179.994 262.331 87.033 1.00 61.28 185 ALA K CA 1
ATOM 16173 C C . ALA I 9 185 ? 180.025 260.885 87.513 1.00 61.28 185 ALA K C 1
ATOM 16174 O O . ALA I 9 185 ? 179.072 260.455 88.170 1.00 61.28 185 ALA K O 1
ATOM 16176 N N . ILE I 9 186 ? 181.079 260.126 87.208 1.00 61.93 186 ILE K N 1
ATOM 16177 C CA . ILE I 9 186 ? 181.195 258.752 87.693 1.00 61.93 186 ILE K CA 1
ATOM 16178 C C . ILE I 9 186 ? 181.521 258.735 89.186 1.00 61.93 186 ILE K C 1
ATOM 16179 O O . ILE I 9 186 ? 181.319 257.718 89.860 1.00 61.93 186 ILE K O 1
ATOM 16184 N N . ASP I 9 187 ? 181.999 259.858 89.721 1.00 65.81 187 ASP K N 1
ATOM 16185 C CA . ASP I 9 187 ? 182.264 259.983 91.154 1.00 65.81 187 ASP K CA 1
ATOM 16186 C C . ASP I 9 187 ? 182.153 261.434 91.609 1.00 65.81 187 ASP K C 1
ATOM 16187 O O . ASP I 9 187 ? 182.055 261.714 92.803 1.00 65.81 187 ASP K O 1
ATOM 16192 N N . ASP I 9 728 ? 188.210 256.653 62.612 1.00 84.96 728 ASP K N 1
ATOM 16193 C CA . ASP I 9 728 ? 188.708 256.380 63.955 1.00 84.96 728 ASP K CA 1
ATOM 16194 C C . ASP I 9 728 ? 189.750 257.412 64.369 1.00 84.96 728 ASP K C 1
ATOM 16195 O O . ASP I 9 728 ? 190.711 257.093 65.068 1.00 84.96 728 ASP K O 1
ATOM 16200 N N . ARG I 9 729 ? 189.551 258.655 63.930 1.00 81.03 729 ARG K N 1
ATOM 16201 C CA . ARG I 9 729 ? 190.482 259.742 64.211 1.00 81.03 729 ARG K CA 1
ATOM 16202 C C . ARG I 9 729 ? 189.827 260.872 64.994 1.00 81.03 729 ARG K C 1
ATOM 16203 O O . ARG I 9 729 ? 190.426 261.945 65.131 1.00 81.03 729 ARG K O 1
ATOM 16211 N N . ASP I 9 730 ? 188.617 260.661 65.509 1.00 79.96 730 ASP K N 1
ATOM 16212 C CA . ASP I 9 730 ? 187.871 261.694 66.212 1.00 79.96 730 ASP K CA 1
ATOM 16213 C C . ASP I 9 730 ? 188.018 261.578 67.725 1.00 79.96 730 ASP K C 1
ATOM 16214 O O . ASP I 9 730 ? 187.301 262.255 68.468 1.00 79.96 730 ASP K O 1
ATOM 16219 N N . ASP I 9 731 ? 188.924 260.731 68.199 1.00 76.80 731 ASP K N 1
ATOM 16220 C CA . ASP I 9 731 ? 189.213 260.610 69.621 1.00 76.80 731 ASP K CA 1
ATOM 16221 C C . ASP I 9 731 ? 190.490 261.397 69.887 1.00 76.80 731 ASP K C 1
ATOM 16222 O O . ASP I 9 731 ? 191.497 261.201 69.201 1.00 76.80 731 ASP K O 1
ATOM 16227 N N . LEU I 9 732 ? 190.440 262.295 70.869 1.00 67.21 732 LEU K N 1
ATOM 16228 C CA . LEU I 9 732 ? 191.588 263.153 71.144 1.00 67.21 732 LEU K CA 1
ATOM 16229 C C . LEU I 9 732 ? 192.634 262.442 71.995 1.00 67.21 732 LEU K C 1
ATOM 16230 O O . LEU I 9 732 ? 193.811 262.373 71.617 1.00 67.21 732 LEU K O 1
ATOM 16235 N N . GLU I 9 733 ? 192.218 261.905 73.147 1.00 71.10 733 GLU K N 1
ATOM 16236 C CA . GLU I 9 733 ? 193.160 261.387 74.133 1.00 71.10 733 GLU K CA 1
ATOM 16237 C C . GLU I 9 733 ? 193.823 260.090 73.694 1.00 71.10 733 GLU K C 1
ATOM 16238 O O . GLU I 9 733 ? 194.875 259.738 74.233 1.00 71.10 733 GLU K O 1
ATOM 16244 N N . ILE I 9 734 ? 193.236 259.371 72.743 1.00 65.71 734 ILE K N 1
ATOM 16245 C CA . ILE I 9 734 ? 193.890 258.183 72.214 1.00 65.71 734 ILE K CA 1
ATOM 16246 C C . ILE I 9 734 ? 194.831 258.545 71.064 1.00 65.71 734 ILE K C 1
ATOM 16247 O O . ILE I 9 734 ? 195.918 257.966 70.949 1.00 65.71 734 ILE K O 1
ATOM 16252 N N . SER I 9 735 ? 194.466 259.542 70.250 1.00 64.77 735 SER K N 1
ATOM 16253 C CA . SER I 9 735 ? 195.335 259.972 69.156 1.00 64.77 735 SER K CA 1
ATOM 16254 C C . SER I 9 735 ? 196.598 260.651 69.672 1.00 64.77 735 SER K C 1
ATOM 16255 O O . SER I 9 735 ? 197.696 260.394 69.160 1.00 64.77 735 SER K O 1
ATOM 16258 N N . VAL I 9 736 ? 196.473 261.510 70.691 1.00 61.91 736 VAL K N 1
ATOM 16259 C CA . VAL I 9 736 ? 197.674 262.143 71.232 1.00 61.91 736 VAL K CA 1
ATOM 16260 C C . VAL I 9 736 ? 198.532 261.128 71.983 1.00 61.91 736 VAL K C 1
ATOM 16261 O O . VAL I 9 736 ? 199.761 261.261 72.028 1.00 61.91 736 VAL K O 1
ATOM 16265 N N . TRP I 9 737 ? 197.919 260.066 72.513 1.00 61.86 737 TRP K N 1
ATOM 16266 C CA . TRP I 9 737 ? 198.682 258.997 73.141 1.00 61.86 737 TRP K CA 1
ATOM 16267 C C . TRP I 9 737 ? 199.379 258.124 72.107 1.00 61.86 737 TRP K C 1
ATOM 16268 O O . TRP I 9 737 ? 200.425 257.536 72.402 1.00 61.86 737 TRP K O 1
ATOM 16279 N N . LYS I 9 738 ? 198.814 258.018 70.902 1.00 62.25 738 LYS K N 1
ATOM 16280 C CA . LYS I 9 738 ? 199.535 257.355 69.821 1.00 62.25 738 LYS K CA 1
ATOM 16281 C C . LYS I 9 738 ? 200.704 258.203 69.343 1.00 62.25 738 LYS K C 1
ATOM 16282 O O . LYS I 9 738 ? 201.774 257.669 69.032 1.00 62.25 738 LYS K O 1
ATOM 16288 N N . THR I 9 739 ? 200.517 259.524 69.266 1.00 65.55 739 THR K N 1
ATOM 16289 C CA . THR I 9 739 ? 201.572 260.376 68.718 1.00 65.55 739 THR K CA 1
ATOM 16290 C C . THR I 9 739 ? 202.743 260.538 69.682 1.00 65.55 739 THR K C 1
ATOM 16291 O O . THR I 9 739 ? 203.896 260.306 69.302 1.00 65.55 739 THR K O 1
ATOM 16295 N N . VAL I 9 740 ? 202.479 260.939 70.932 1.00 59.28 740 VAL K N 1
ATOM 16296 C CA . VAL I 9 740 ? 203.586 261.312 71.815 1.00 59.28 740 VAL K CA 1
ATOM 16297 C C . VAL I 9 740 ? 204.348 260.122 72.379 1.00 59.28 740 VAL K C 1
ATOM 16298 O O . VAL I 9 740 ? 205.431 260.314 72.944 1.00 59.28 740 VAL K O 1
ATOM 16302 N N . THR I 9 741 ? 203.832 258.902 72.241 1.00 59.42 741 THR K N 1
ATOM 16303 C CA . THR I 9 741 ? 204.518 257.716 72.737 1.00 59.42 741 THR K CA 1
ATOM 16304 C C . THR I 9 741 ? 205.065 256.833 71.624 1.00 59.42 741 THR K C 1
ATOM 16305 O O . THR I 9 741 ? 205.532 255.726 71.907 1.00 59.42 741 THR K O 1
ATOM 16309 N N . ALA I 9 742 ? 205.039 257.300 70.372 1.00 58.38 742 ALA K N 1
ATOM 16310 C CA . ALA I 9 742 ? 205.324 256.433 69.232 1.00 58.38 742 ALA K CA 1
ATOM 16311 C C . ALA I 9 742 ? 206.791 256.032 69.125 1.00 58.38 742 ALA K C 1
ATOM 16312 O O . ALA I 9 742 ? 207.100 255.054 68.436 1.00 58.38 742 ALA K O 1
ATOM 16314 N N . LYS I 9 743 ? 207.698 256.749 69.783 1.00 57.82 743 LYS K N 1
ATOM 16315 C CA . LYS I 9 743 ? 209.113 256.406 69.709 1.00 57.82 743 LYS K CA 1
ATOM 16316 C C . LYS I 9 743 ? 209.520 255.431 70.808 1.00 57.82 743 LYS K C 1
ATOM 16317 O O . LYS I 9 743 ? 210.291 254.500 70.553 1.00 57.82 743 LYS K O 1
ATOM 16323 N N . VAL I 9 744 ? 209.006 255.618 72.025 1.00 59.73 744 VAL K N 1
ATOM 16324 C CA . VAL I 9 744 ? 209.431 254.782 73.142 1.00 59.73 744 VAL K CA 1
ATOM 16325 C C . VAL I 9 744 ? 208.824 253.380 73.046 1.00 59.73 744 VAL K C 1
ATOM 16326 O O . VAL I 9 744 ? 209.484 252.388 73.397 1.00 59.73 744 VAL K O 1
ATOM 16330 N N . ARG I 9 745 ? 207.601 253.258 72.514 1.00 64.27 745 ARG K N 1
ATOM 16331 C CA . ARG I 9 745 ? 206.968 251.949 72.424 1.00 64.27 745 ARG K CA 1
ATOM 16332 C C . ARG I 9 745 ? 207.608 251.063 71.363 1.00 64.27 745 ARG K C 1
ATOM 16333 O O . ARG I 9 745 ? 207.637 249.844 71.545 1.00 64.27 745 ARG K O 1
ATOM 16341 N N . ALA I 9 746 ? 208.163 251.647 70.295 1.00 68.40 746 ALA K N 1
ATOM 16342 C CA . ALA I 9 746 ? 208.872 250.850 69.301 1.00 68.40 746 ALA K CA 1
ATOM 16343 C C . ALA I 9 746 ? 210.139 250.251 69.891 1.00 68.40 746 ALA K C 1
ATOM 16344 O O . ALA I 9 746 ? 210.437 249.072 69.669 1.00 68.40 746 ALA K O 1
ATOM 16346 N N . GLU I 9 747 ? 210.859 251.036 70.695 1.00 71.19 747 GLU K N 1
ATOM 16347 C CA . GLU I 9 747 ? 212.056 250.540 71.363 1.00 71.19 747 GLU K CA 1
ATOM 16348 C C . GLU I 9 747 ? 211.713 249.493 72.417 1.00 71.19 747 GLU K C 1
ATOM 16349 O O . GLU I 9 747 ? 212.442 248.507 72.571 1.00 71.19 747 GLU K O 1
ATOM 16355 N N . ILE I 9 748 ? 210.583 249.661 73.109 1.00 68.73 748 ILE K N 1
ATOM 16356 C CA . ILE I 9 748 ? 210.179 248.694 74.129 1.00 68.73 748 ILE K CA 1
ATOM 16357 C C . ILE I 9 748 ? 209.787 247.362 73.490 1.00 68.73 748 ILE K C 1
ATOM 16358 O O . ILE I 9 748 ? 210.209 246.290 73.945 1.00 68.73 748 ILE K O 1
ATOM 16363 N N . CYS I 9 749 ? 208.986 247.406 72.418 1.00 69.46 749 CYS K N 1
ATOM 16364 C CA . CYS I 9 749 ? 208.605 246.166 71.746 1.00 69.46 749 CYS K CA 1
ATOM 16365 C C . CYS I 9 749 ? 209.770 245.523 71.002 1.00 69.46 749 CYS K C 1
ATOM 16366 O O . CYS I 9 749 ? 209.778 244.301 70.824 1.00 69.46 749 CYS K O 1
ATOM 16369 N N . LEU I 9 750 ? 210.759 246.302 70.559 1.00 70.76 750 LEU K N 1
ATOM 16370 C CA . LEU I 9 750 ? 211.967 245.668 70.043 1.00 70.76 750 LEU K CA 1
ATOM 16371 C C . LEU I 9 750 ? 212.850 245.117 71.153 1.00 70.76 750 LEU K C 1
ATOM 16372 O O . LEU I 9 750 ? 213.662 244.224 70.893 1.00 70.76 750 LEU K O 1
ATOM 16377 N N . LYS I 9 751 ? 212.711 245.623 72.379 1.00 71.51 751 LYS K N 1
ATOM 16378 C CA . LYS I 9 751 ? 213.490 245.090 73.490 1.00 71.51 751 LYS K CA 1
ATOM 16379 C C . LYS I 9 751 ? 212.855 243.841 74.088 1.00 71.51 751 LYS K C 1
ATOM 16380 O O . LYS I 9 751 ? 213.559 243.002 74.659 1.00 71.51 751 LYS K O 1
ATOM 16386 N N . ARG I 9 752 ? 211.532 243.698 73.983 1.00 66.50 752 ARG K N 1
ATOM 16387 C CA . ARG I 9 752 ? 210.878 242.579 74.654 1.00 66.50 752 ARG K CA 1
ATOM 16388 C C . ARG I 9 752 ? 211.011 241.267 73.891 1.00 66.50 752 ARG K C 1
ATOM 16389 O O . ARG I 9 752 ? 210.829 240.202 74.490 1.00 66.50 752 ARG K O 1
ATOM 16397 N N . THR I 9 753 ? 211.325 241.307 72.596 1.00 65.63 753 THR K N 1
ATOM 16398 C CA . THR I 9 753 ? 211.411 240.084 71.794 1.00 65.63 753 THR K CA 1
ATOM 16399 C C . THR I 9 753 ? 212.854 239.578 71.756 1.00 65.63 753 THR K C 1
ATOM 16400 O O . THR I 9 753 ? 213.434 239.309 70.703 1.00 65.63 753 THR K O 1
ATOM 16404 N N . GLU I 9 754 ? 213.430 239.442 72.947 1.00 66.22 754 GLU K N 1
ATOM 16405 C CA . GLU I 9 754 ? 214.765 238.877 73.104 1.00 66.22 754 GLU K CA 1
ATOM 16406 C C . GLU I 9 754 ? 214.735 237.732 74.109 1.00 66.22 754 GLU K C 1
ATOM 16407 O O . GLU I 9 754 ? 214.335 237.914 75.259 1.00 66.22 754 GLU K O 1
ATOM 16413 N N . LEU I 9 849 ? 201.809 257.944 83.515 1.00 46.62 849 LEU K N 1
ATOM 16414 C CA . LEU I 9 849 ? 202.559 257.918 82.266 1.00 46.62 849 LEU K CA 1
ATOM 16415 C C . LEU I 9 849 ? 202.437 256.552 81.598 1.00 46.62 849 LEU K C 1
ATOM 16416 O O . LEU I 9 849 ? 201.348 256.143 81.198 1.00 46.62 849 LEU K O 1
ATOM 16421 N N . GLN I 9 850 ? 203.568 255.863 81.470 1.00 51.23 850 GLN K N 1
ATOM 16422 C CA . GLN I 9 850 ? 203.585 254.512 80.927 1.00 51.23 850 GLN K CA 1
ATOM 16423 C C . GLN I 9 850 ? 202.895 253.546 81.882 1.00 51.23 850 GLN K C 1
ATOM 16424 O O . GLN I 9 850 ? 202.831 253.781 83.091 1.00 51.23 850 GLN K O 1
ATOM 16430 N N . GLU I 9 851 ? 202.359 252.459 81.334 1.00 47.90 851 GLU K N 1
ATOM 16431 C CA . GLU I 9 851 ? 201.637 251.484 82.134 1.00 47.90 851 GLU K CA 1
ATOM 16432 C C . GLU I 9 851 ? 202.096 250.051 81.906 1.00 47.90 851 GLU K C 1
ATOM 16433 O O . GLU I 9 851 ? 201.515 249.132 82.490 1.00 47.90 851 GLU K O 1
ATOM 16439 N N . TYR I 9 852 ? 203.128 249.828 81.092 1.00 53.56 852 TYR K N 1
ATOM 16440 C CA . TYR I 9 852 ? 203.628 248.470 80.919 1.00 53.56 852 TYR K CA 1
ATOM 16441 C C . TYR I 9 852 ? 205.145 248.364 81.066 1.00 53.56 852 TYR K C 1
ATOM 16442 O O . TYR I 9 852 ? 205.804 247.629 80.322 1.00 53.56 852 TYR K O 1
ATOM 16451 N N . ASP I 9 853 ? 205.699 249.062 82.053 1.00 53.74 853 ASP K N 1
ATOM 16452 C CA . ASP I 9 853 ? 206.985 248.692 82.627 1.00 53.74 853 ASP K CA 1
ATOM 16453 C C . ASP I 9 853 ? 206.702 247.810 83.835 1.00 53.74 853 ASP K C 1
ATOM 16454 O O . ASP I 9 853 ? 206.125 248.270 84.826 1.00 53.74 853 ASP K O 1
ATOM 16459 N N . ILE I 9 854 ? 207.102 246.544 83.743 1.00 40.62 854 ILE K N 1
ATOM 16460 C CA . ILE I 9 854 ? 206.587 245.518 84.641 1.00 40.62 854 ILE K CA 1
ATOM 16461 C C . ILE I 9 854 ? 207.231 245.603 86.018 1.00 40.62 854 ILE K C 1
ATOM 16462 O O . ILE I 9 854 ? 206.581 245.341 87.035 1.00 40.62 854 ILE K O 1
ATOM 16467 N N . SER I 9 855 ? 208.507 245.978 86.080 1.00 41.30 855 SER K N 1
ATOM 16468 C CA . SER I 9 855 ? 209.245 245.865 87.329 1.00 41.30 855 SER K CA 1
ATOM 16469 C C . SER I 9 855 ? 208.933 247.012 88.281 1.00 41.30 855 SER K C 1
ATOM 16470 O O . SER I 9 855 ? 208.854 246.807 89.496 1.00 41.30 855 SER K O 1
ATOM 16473 N N . ASN I 9 856 ? 208.740 248.218 87.753 1.00 35.21 856 ASN K N 1
ATOM 16474 C CA . ASN I 9 856 ? 208.597 249.408 88.586 1.00 35.21 856 ASN K CA 1
ATOM 16475 C C . ASN I 9 856 ? 207.121 249.769 88.704 1.00 35.21 856 ASN K C 1
ATOM 16476 O O . ASN I 9 856 ? 206.632 250.727 88.110 1.00 35.21 856 ASN K O 1
ATOM 16481 N N . ALA I 9 857 ? 206.404 248.977 89.498 1.00 32.58 857 ALA K N 1
ATOM 16482 C CA . ALA I 9 857 ? 204.994 249.216 89.771 1.00 32.58 857 ALA K CA 1
ATOM 16483 C C . ALA I 9 857 ? 204.717 248.914 91.234 1.00 32.58 857 ALA K C 1
ATOM 16484 O O . ALA I 9 857 ? 205.142 247.873 91.740 1.00 32.58 857 ALA K O 1
ATOM 16486 N N . ILE I 9 858 ? 204.011 249.815 91.910 1.00 31.13 858 ILE K N 1
ATOM 16487 C CA . ILE I 9 858 ? 203.596 249.542 93.284 1.00 31.13 858 ILE K CA 1
ATOM 16488 C C . ILE I 9 858 ? 202.113 249.182 93.295 1.00 31.13 858 ILE K C 1
ATOM 16489 O O . ILE I 9 858 ? 201.318 249.762 92.538 1.00 31.13 858 ILE K O 1
ATOM 16494 N N . PRO I 9 859 ? 201.707 248.191 94.082 1.00 30.11 859 PRO K N 1
ATOM 16495 C CA . PRO I 9 859 ? 200.280 247.860 94.174 1.00 30.11 859 PRO K CA 1
ATOM 16496 C C . PRO I 9 859 ? 199.495 248.866 94.998 1.00 30.11 859 PRO K C 1
ATOM 16497 O O . PRO I 9 859 ? 200.058 249.834 95.515 1.00 30.11 859 PRO K O 1
ATOM 16501 N N . ASP I 9 860 ? 198.193 248.643 95.137 1.00 38.83 860 ASP K N 1
ATOM 16502 C CA . ASP I 9 860 ? 197.324 249.560 95.855 1.00 38.83 860 ASP K CA 1
ATOM 16503 C C . ASP I 9 860 ? 196.770 248.866 97.091 1.00 38.83 860 ASP K C 1
ATOM 16504 O O . ASP I 9 860 ? 196.513 247.659 97.086 1.00 38.83 860 ASP K O 1
ATOM 16509 N N . ILE I 9 861 ? 196.595 249.646 98.154 1.00 38.03 861 ILE K N 1
ATOM 16510 C CA . ILE I 9 861 ? 196.111 249.144 99.431 1.00 38.03 861 ILE K CA 1
ATOM 16511 C C . ILE I 9 861 ? 194.608 249.375 99.498 1.00 38.03 861 ILE K C 1
ATOM 16512 O O . ILE I 9 861 ? 194.068 250.308 98.889 1.00 38.03 861 ILE K O 1
ATOM 16517 N N . VAL I 9 862 ? 193.912 248.469 100.188 1.00 41.96 862 VAL K N 1
ATOM 16518 C CA . VAL I 9 862 ? 192.462 248.577 100.297 1.00 41.96 862 VAL K CA 1
ATOM 16519 C C . VAL I 9 862 ? 192.074 249.721 101.231 1.00 41.96 862 VAL K C 1
ATOM 16520 O O . VAL I 9 862 ? 191.085 250.425 100.986 1.00 41.96 862 VAL K O 1
ATOM 16524 N N . TYR I 9 863 ? 192.859 249.962 102.277 1.00 46.14 863 TYR K N 1
ATOM 16525 C CA . TYR I 9 863 ? 192.622 251.082 103.178 1.00 46.14 863 TYR K CA 1
ATOM 16526 C C . TYR I 9 863 ? 193.955 251.516 103.758 1.00 46.14 863 TYR K C 1
ATOM 16527 O O . TYR I 9 863 ? 194.688 250.690 104.308 1.00 46.14 863 TYR K O 1
ATOM 16536 N N . GLU I 9 864 ? 194.272 252.797 103.621 1.00 52.13 864 GLU K N 1
ATOM 16537 C CA . GLU I 9 864 ? 195.371 253.409 104.345 1.00 52.13 864 GLU K CA 1
ATOM 16538 C C . GLU I 9 864 ? 194.801 254.433 105.316 1.00 52.13 864 GLU K C 1
ATOM 16539 O O . GLU I 9 864 ? 193.723 254.992 105.095 1.00 52.13 864 GLU K O 1
ATOM 16545 N N . GLY I 9 865 ? 195.504 254.641 106.414 1.00 53.49 865 GLY K N 1
ATOM 16546 C CA . GLY I 9 865 ? 194.985 255.498 107.450 1.00 53.49 865 GLY K CA 1
ATOM 16547 C C . GLY I 9 865 ? 195.219 256.968 107.180 1.00 53.49 865 GLY K C 1
ATOM 16548 O O . GLY I 9 865 ? 196.033 257.363 106.346 1.00 53.49 865 GLY K O 1
ATOM 16549 N N . VAL I 9 866 ? 194.483 257.788 107.915 1.00 68.60 866 VAL K N 1
ATOM 16550 C CA . VAL I 9 866 ? 194.574 259.234 107.777 1.00 68.60 866 VAL K CA 1
ATOM 16551 C C . VAL I 9 866 ? 195.811 259.728 108.515 1.00 68.60 866 VAL K C 1
ATOM 16552 O O . VAL I 9 866 ? 196.128 259.256 109.614 1.00 68.60 866 VAL K O 1
ATOM 16556 N N . ASN I 9 867 ? 196.526 260.677 107.909 1.00 72.50 867 ASN K N 1
ATOM 16557 C CA . ASN I 9 867 ? 197.707 261.265 108.530 1.00 72.50 867 ASN K CA 1
ATOM 16558 C C . ASN I 9 867 ? 197.779 262.780 108.430 1.00 72.50 867 ASN K C 1
ATOM 16559 O O . ASN I 9 867 ? 198.505 263.391 109.223 1.00 72.50 867 ASN K O 1
ATOM 16564 N N . THR I 9 868 ? 197.078 263.400 107.495 1.00 72.93 868 THR K N 1
ATOM 16565 C CA . THR I 9 868 ? 197.089 264.846 107.305 1.00 72.93 868 THR K CA 1
ATOM 16566 C C . THR I 9 868 ? 195.686 265.437 107.266 1.00 72.93 868 THR K C 1
ATOM 16567 O O . THR I 9 868 ? 195.466 266.527 107.807 1.00 72.93 868 THR K O 1
ATOM 16571 N N . LYS I 9 869 ? 194.723 264.716 106.679 1.00 75.03 869 LYS K N 1
ATOM 16572 C CA . LYS I 9 869 ? 193.353 265.209 106.551 1.00 75.03 869 LYS K CA 1
ATOM 16573 C C . LYS I 9 869 ? 192.677 265.379 107.907 1.00 75.03 869 LYS K C 1
ATOM 16574 O O . LYS I 9 869 ? 191.855 266.286 108.078 1.00 75.03 869 LYS K O 1
ATOM 16580 N N . THR I 9 870 ? 193.032 264.545 108.889 1.00 70.18 870 THR K N 1
ATOM 16581 C CA . THR I 9 870 ? 192.435 264.666 110.214 1.00 70.18 870 THR K CA 1
ATOM 16582 C C . THR I 9 870 ? 192.917 265.907 110.956 1.00 70.18 870 THR K C 1
ATOM 16583 O O . THR I 9 870 ? 192.188 266.415 111.813 1.00 70.18 870 THR K O 1
ATOM 16587 N N . LEU I 9 871 ? 194.086 266.446 110.597 1.00 72.56 871 LEU K N 1
ATOM 16588 C CA . LEU I 9 871 ? 194.572 267.677 111.218 1.00 72.56 871 LEU K CA 1
ATOM 16589 C C . LEU I 9 871 ? 193.723 268.871 110.804 1.00 72.56 871 LEU K C 1
ATOM 16590 O O . LEU I 9 871 ? 193.216 269.618 111.652 1.00 72.56 871 LEU K O 1
ATOM 16595 N N . ASP I 9 872 ? 193.550 269.062 109.494 1.00 77.53 872 ASP K N 1
ATOM 16596 C CA . ASP I 9 872 ? 192.679 270.123 109.004 1.00 77.53 872 ASP K CA 1
ATOM 16597 C C . ASP I 9 872 ? 191.220 269.863 109.338 1.00 77.53 872 ASP K C 1
ATOM 16598 O O . ASP I 9 872 ? 190.460 270.823 109.490 1.00 77.53 872 ASP K O 1
ATOM 16603 N N . LYS I 9 873 ? 190.831 268.593 109.483 1.00 72.45 873 LYS K N 1
ATOM 16604 C CA . LYS I 9 873 ? 189.490 268.257 109.950 1.00 72.45 873 LYS K CA 1
ATOM 16605 C C . LYS I 9 873 ? 189.274 268.729 111.384 1.00 72.45 873 LYS K C 1
ATOM 16606 O O . LYS I 9 873 ? 188.232 269.308 111.710 1.00 72.45 873 LYS K O 1
ATOM 16612 N N . MET I 9 874 ? 190.271 268.522 112.248 1.00 72.77 874 MET K N 1
ATOM 16613 C CA . MET I 9 874 ? 190.184 269.032 113.611 1.00 72.77 874 MET K CA 1
ATOM 16614 C C . MET I 9 874 ? 190.235 270.555 113.648 1.00 72.77 874 MET K C 1
ATOM 16615 O O . MET I 9 874 ? 189.550 271.171 114.473 1.00 72.77 874 MET K O 1
ATOM 16620 N N . GLU I 9 875 ? 190.993 271.179 112.739 1.00 79.30 875 GLU K N 1
ATOM 16621 C CA . GLU I 9 875 ? 191.073 272.639 112.747 1.00 79.30 875 GLU K CA 1
ATOM 16622 C C . GLU I 9 875 ? 189.771 273.289 112.280 1.00 79.30 875 GLU K C 1
ATOM 16623 O O . GLU I 9 875 ? 189.285 274.228 112.925 1.00 79.30 875 GLU K O 1
ATOM 16629 N N . ASP I 9 876 ? 189.158 272.800 111.195 1.00 76.14 876 ASP K N 1
ATOM 16630 C CA . ASP I 9 876 ? 187.904 273.443 110.808 1.00 76.14 876 ASP K CA 1
ATOM 16631 C C . ASP I 9 876 ? 186.735 272.932 111.645 1.00 76.14 876 ASP K C 1
ATOM 16632 O O . ASP I 9 876 ? 185.692 273.585 111.695 1.00 76.14 876 ASP K O 1
ATOM 16637 N N . ALA I 9 877 ? 186.906 271.819 112.372 1.00 77.88 877 ALA K N 1
ATOM 16638 C CA . ALA I 9 877 ? 185.925 271.475 113.396 1.00 77.88 877 ALA K CA 1
ATOM 16639 C C . ALA I 9 877 ? 186.015 272.415 114.593 1.00 77.88 877 ALA K C 1
ATOM 16640 O O . ALA I 9 877 ? 184.987 272.765 115.181 1.00 77.88 877 ALA K O 1
ATOM 16642 N N . SER I 9 878 ? 187.225 272.849 114.957 1.00 80.56 878 SER K N 1
ATOM 16643 C CA . SER I 9 878 ? 187.363 273.855 116.007 1.00 80.56 878 SER K CA 1
ATOM 16644 C C . SER I 9 878 ? 186.830 275.208 115.548 1.00 80.56 878 SER K C 1
ATOM 16645 O O . SER I 9 878 ? 186.258 275.962 116.345 1.00 80.56 878 SER K O 1
ATOM 16648 N N . VAL I 9 879 ? 187.011 275.528 114.263 1.00 83.12 879 VAL K N 1
ATOM 16649 C CA . VAL I 9 879 ? 186.409 276.737 113.702 1.00 83.12 879 VAL K CA 1
ATOM 16650 C C . VAL I 9 879 ? 184.884 276.612 113.671 1.00 83.12 879 VAL K C 1
ATOM 16651 O O . VAL I 9 879 ? 184.167 277.592 113.913 1.00 83.12 879 VAL K O 1
ATOM 16655 N N . ASP I 9 880 ? 184.366 275.401 113.430 1.00 84.72 880 ASP K N 1
ATOM 16656 C CA . ASP I 9 880 ? 182.932 275.146 113.530 1.00 84.72 880 ASP K CA 1
ATOM 16657 C C . ASP I 9 880 ? 182.430 275.303 114.961 1.00 84.72 880 ASP K C 1
ATOM 16658 O O . ASP I 9 880 ? 181.299 275.752 115.178 1.00 84.72 880 ASP K O 1
ATOM 16663 N N . ARG I 9 881 ? 183.258 274.943 115.945 1.00 88.74 881 ARG K N 1
ATOM 16664 C CA . ARG I 9 881 ? 182.900 275.187 117.339 1.00 88.74 881 ARG K CA 1
ATOM 16665 C C . ARG I 9 881 ? 183.043 276.664 117.695 1.00 88.74 881 ARG K C 1
ATOM 16666 O O . ARG I 9 881 ? 182.523 277.118 118.720 1.00 88.74 881 ARG K O 1
ATOM 16674 N N . MET I 9 882 ? 183.786 277.420 116.884 1.00 90.81 882 MET K N 1
ATOM 16675 C CA . MET I 9 882 ? 183.710 278.875 116.971 1.00 90.81 882 MET K CA 1
ATOM 16676 C C . MET I 9 882 ? 182.531 279.417 116.171 1.00 90.81 882 MET K C 1
ATOM 16677 O O . MET I 9 882 ? 182.042 280.516 116.456 1.00 90.81 882 MET K O 1
ATOM 16682 N N . LEU I 9 883 ? 182.062 278.662 115.172 1.00 86.57 883 LEU K N 1
ATOM 16683 C CA . LEU I 9 883 ? 180.995 279.103 114.280 1.00 86.57 883 LEU K CA 1
ATOM 16684 C C . LEU I 9 883 ? 179.610 278.976 114.908 1.00 86.57 883 LEU K C 1
ATOM 16685 O O . LEU I 9 883 ? 178.662 279.597 114.415 1.00 86.57 883 LEU K O 1
ATOM 16690 N N . GLN I 9 884 ? 179.478 278.250 116.021 1.00 84.43 884 GLN K N 1
ATOM 16691 C CA . GLN I 9 884 ? 178.182 277.980 116.636 1.00 84.43 884 GLN K CA 1
ATOM 16692 C C . GLN I 9 884 ? 177.762 279.062 117.627 1.00 84.43 884 GLN K C 1
ATOM 16693 O O . GLN I 9 884 ? 177.100 278.751 118.628 1.00 84.43 884 GLN K O 1
ATOM 16699 N N . ASN I 9 885 ? 178.179 280.313 117.381 1.00 85.46 885 ASN K N 1
ATOM 16700 C CA . ASN I 9 885 ? 177.757 281.514 118.115 1.00 85.46 885 ASN K CA 1
ATOM 16701 C C . ASN I 9 885 ? 178.225 281.489 119.571 1.00 85.46 885 ASN K C 1
ATOM 16702 O O . ASN I 9 885 ? 177.469 281.784 120.499 1.00 85.46 885 ASN K O 1
ATOM 16707 N N . GLY I 9 886 ? 179.492 281.136 119.759 1.00 79.41 886 GLY K N 1
ATOM 16708 C CA . GLY I 9 886 ? 180.182 281.367 121.018 1.00 79.41 886 GLY K CA 1
ATOM 16709 C C . GLY I 9 886 ? 179.762 280.516 122.197 1.00 79.41 886 GLY K C 1
ATOM 16710 O O . GLY I 9 886 ? 179.721 281.016 123.329 1.00 79.41 886 GLY K O 1
ATOM 16711 N N . ILE I 9 887 ? 179.446 279.245 121.969 1.00 75.04 887 ILE K N 1
ATOM 16712 C CA . ILE I 9 887 ? 179.166 278.302 123.045 1.00 75.04 887 ILE K CA 1
ATOM 16713 C C . ILE I 9 887 ? 180.346 277.345 123.163 1.00 75.04 887 ILE K C 1
ATOM 16714 O O . ILE I 9 887 ? 180.824 276.803 122.158 1.00 75.04 887 ILE K O 1
ATOM 16719 N N . ASN I 9 888 ? 180.847 277.181 124.383 1.00 68.16 888 ASN K N 1
ATOM 16720 C CA . ASN I 9 888 ? 181.883 276.203 124.677 1.00 68.16 888 ASN K CA 1
ATOM 16721 C C . ASN I 9 888 ? 181.221 274.940 125.207 1.00 68.16 888 ASN K C 1
ATOM 16722 O O . ASN I 9 888 ? 180.414 275.003 126.141 1.00 68.16 888 ASN K O 1
ATOM 16727 N N . LYS I 9 889 ? 181.548 273.804 124.596 1.00 62.33 889 LYS K N 1
ATOM 16728 C CA . LYS I 9 889 ? 181.002 272.526 125.034 1.00 62.33 889 LYS K CA 1
ATOM 16729 C C . LYS I 9 889 ? 181.586 272.159 126.391 1.00 62.33 889 LYS K C 1
ATOM 16730 O O . LYS I 9 889 ? 182.809 272.085 126.548 1.00 62.33 889 LYS K O 1
ATOM 16736 N N . GLN I 9 890 ? 180.715 271.957 127.374 1.00 61.45 890 GLN K N 1
ATOM 16737 C CA . GLN I 9 890 ? 181.169 271.559 128.698 1.00 61.45 890 GLN K CA 1
ATOM 16738 C C . GLN I 9 890 ? 181.629 270.108 128.672 1.00 61.45 890 GLN K C 1
ATOM 16739 O O . GLN I 9 890 ? 180.911 269.226 128.191 1.00 61.45 890 GLN K O 1
ATOM 16745 N N . SER I 9 891 ? 182.834 269.866 129.180 1.00 55.24 891 SER K N 1
ATOM 16746 C CA . SER I 9 891 ? 183.370 268.518 129.225 1.00 55.24 891 SER K CA 1
ATOM 16747 C C . SER I 9 891 ? 182.642 267.694 130.285 1.00 55.24 891 SER K C 1
ATOM 16748 O O . SER I 9 891 ? 181.922 268.218 131.139 1.00 55.24 891 SER K O 1
ATOM 16751 N N . ARG I 9 892 ? 182.844 266.377 130.225 1.00 51.36 892 ARG K N 1
ATOM 16752 C CA . ARG I 9 892 ? 182.171 265.483 131.158 1.00 51.36 892 ARG K CA 1
ATOM 16753 C C . ARG I 9 892 ? 182.768 265.546 132.554 1.00 51.36 892 ARG K C 1
ATOM 16754 O O . ARG I 9 892 ? 182.123 265.101 133.508 1.00 51.36 892 ARG K O 1
ATOM 16762 N N . PHE I 9 893 ? 183.985 266.079 132.690 1.00 44.61 893 PHE K N 1
ATOM 16763 C CA . PHE I 9 893 ? 184.615 266.197 134.001 1.00 44.61 893 PHE K CA 1
ATOM 16764 C C . PHE I 9 893 ? 183.902 267.229 134.861 1.00 44.61 893 PHE K C 1
ATOM 16765 O O . PHE I 9 893 ? 183.688 267.013 136.059 1.00 44.61 893 PHE K O 1
ATOM 16773 N N . LEU I 9 894 ? 183.533 268.358 134.266 1.00 58.26 894 LEU K N 1
ATOM 16774 C CA . LEU I 9 894 ? 182.900 269.463 134.981 1.00 58.26 894 LEU K CA 1
ATOM 16775 C C . LEU I 9 894 ? 181.380 269.361 134.924 1.00 58.26 894 LEU K C 1
ATOM 16776 O O . LEU I 9 894 ? 180.687 270.305 134.550 1.00 58.26 894 LEU K O 1
ATOM 16781 N N . ALA I 9 895 ? 180.848 268.200 135.300 1.00 62.49 895 ALA K N 1
ATOM 16782 C CA . ALA I 9 895 ? 179.412 267.954 135.269 1.00 62.49 895 ALA K CA 1
ATOM 16783 C C . ALA I 9 895 ? 178.765 268.119 136.638 1.00 62.49 895 ALA K C 1
ATOM 16784 O O . ALA I 9 895 ? 177.811 268.888 136.786 1.00 62.49 895 ALA K O 1
ATOM 16786 N N . ASN I 9 896 ? 179.274 267.412 137.647 1.00 60.40 896 ASN K N 1
ATOM 16787 C CA . ASN I 9 896 ? 178.775 267.511 139.012 1.00 60.40 896 ASN K CA 1
ATOM 16788 C C . ASN I 9 896 ? 179.560 268.514 139.849 1.00 60.40 896 ASN K C 1
ATOM 16789 O O . ASN I 9 896 ? 179.688 268.333 141.067 1.00 60.40 896 ASN K O 1
ATOM 16794 N N . LYS I 9 897 ? 180.096 269.566 139.225 1.00 60.35 897 LYS K N 1
ATOM 16795 C CA . LYS I 9 897 ? 180.923 270.535 139.935 1.00 60.35 897 LYS K CA 1
ATOM 16796 C C . LYS I 9 897 ? 180.123 271.433 140.870 1.00 60.35 897 LYS K C 1
ATOM 16797 O O . LYS I 9 897 ? 180.725 272.099 141.717 1.00 60.35 897 LYS K O 1
ATOM 16803 N N . ASP I 9 898 ? 178.795 271.502 140.722 1.00 62.24 898 ASP K N 1
ATOM 16804 C CA . ASP I 9 898 ? 177.931 272.089 141.747 1.00 62.24 898 ASP K CA 1
ATOM 16805 C C . ASP I 9 898 ? 176.692 271.197 141.913 1.00 62.24 898 ASP K C 1
ATOM 16806 O O . ASP I 9 898 ? 175.625 271.435 141.342 1.00 62.24 898 ASP K O 1
ATOM 16811 N N . LEU I 9 899 ? 176.823 270.153 142.735 1.00 61.17 899 LEU K N 1
ATOM 16812 C CA . LEU I 9 899 ? 175.719 269.218 142.895 1.00 61.17 899 LEU K CA 1
ATOM 16813 C C . LEU I 9 899 ? 175.538 268.634 144.292 1.00 61.17 899 LEU K C 1
ATOM 16814 O O . LEU I 9 899 ? 174.662 267.781 144.461 1.00 61.17 899 LEU K O 1
ATOM 16819 N N . GLY I 9 900 ? 176.303 269.057 145.297 1.00 51.54 900 GLY K N 1
ATOM 16820 C CA . GLY I 9 900 ? 176.022 268.578 146.639 1.00 51.54 900 GLY K CA 1
ATOM 16821 C C . GLY I 9 900 ? 177.177 268.264 147.571 1.00 51.54 900 GLY K C 1
ATOM 16822 O O . GLY I 9 900 ? 177.017 268.395 148.787 1.00 51.54 900 GLY K O 1
ATOM 16823 N N . LEU I 9 901 ? 178.332 267.844 147.055 1.00 46.15 901 LEU K N 1
ATOM 16824 C CA . LEU I 9 901 ? 179.527 267.763 147.885 1.00 46.15 901 LEU K CA 1
ATOM 16825 C C . LEU I 9 901 ? 180.640 268.690 147.437 1.00 46.15 901 LEU K C 1
ATOM 16826 O O . LEU I 9 901 ? 181.521 268.995 148.245 1.00 46.15 901 LEU K O 1
ATOM 16831 N N . THR I 9 902 ? 180.622 269.154 146.201 1.00 48.29 902 THR K N 1
ATOM 16832 C CA . THR I 9 902 ? 181.588 270.157 145.774 1.00 48.29 902 THR K CA 1
ATOM 16833 C C . THR I 9 902 ? 181.211 271.564 146.270 1.00 48.29 902 THR K C 1
ATOM 16834 O O . THR I 9 902 ? 182.124 272.292 146.681 1.00 48.29 902 THR K O 1
ATOM 16838 N N . PRO I 9 903 ? 179.934 272.010 146.276 1.00 48.45 903 PRO K N 1
ATOM 16839 C CA . PRO I 9 903 ? 179.644 273.270 146.990 1.00 48.45 903 PRO K CA 1
ATOM 16840 C C . PRO I 9 903 ? 179.876 273.213 148.489 1.00 48.45 903 PRO K C 1
ATOM 16841 O O . PRO I 9 903 ? 180.279 274.226 149.071 1.00 48.45 903 PRO K O 1
ATOM 16845 N N . LYS I 9 904 ? 179.655 272.066 149.136 1.00 42.13 904 LYS K N 1
ATOM 16846 C CA . LYS I 9 904 ? 179.887 271.986 150.576 1.00 42.13 904 LYS K CA 1
ATOM 16847 C C . LYS I 9 904 ? 181.378 271.993 150.899 1.00 42.13 904 LYS K C 1
ATOM 16848 O O . LYS I 9 904 ? 181.808 272.649 151.858 1.00 42.13 904 LYS K O 1
ATOM 16854 N N . MET I 9 905 ? 182.183 271.290 150.097 1.00 43.39 905 MET K N 1
ATOM 16855 C CA . MET I 9 905 ? 183.632 271.356 150.254 1.00 43.39 905 MET K CA 1
ATOM 16856 C C . MET I 9 905 ? 184.164 272.741 149.912 1.00 43.39 905 MET K C 1
ATOM 16857 O O . MET I 9 905 ? 185.112 273.215 150.549 1.00 43.39 905 MET K O 1
ATOM 16862 N N . ASN I 9 906 ? 183.541 273.424 148.946 1.00 47.58 906 ASN K N 1
ATOM 16863 C CA . ASN I 9 906 ? 183.936 274.793 148.634 1.00 47.58 906 ASN K CA 1
ATOM 16864 C C . ASN I 9 906 ? 183.578 275.754 149.759 1.00 47.58 906 ASN K C 1
ATOM 16865 O O . ASN I 9 906 ? 184.338 276.687 150.028 1.00 47.58 906 ASN K O 1
ATOM 16870 N N . GLN I 9 907 ? 182.444 275.532 150.432 1.00 46.08 907 GLN K N 1
ATOM 16871 C CA . GLN I 9 907 ? 182.088 276.355 151.583 1.00 46.08 907 GLN K CA 1
ATOM 16872 C C . GLN I 9 907 ? 183.036 276.112 152.749 1.00 46.08 907 GLN K C 1
ATOM 16873 O O . GLN I 9 907 ? 183.420 277.060 153.443 1.00 46.08 907 GLN K O 1
ATOM 16879 N N . ASN I 9 908 ? 183.434 274.851 152.959 1.00 43.26 908 ASN K N 1
ATOM 16880 C CA . ASN I 9 908 ? 184.455 274.525 153.956 1.00 43.26 908 ASN K CA 1
ATOM 16881 C C . ASN I 9 908 ? 185.775 275.226 153.648 1.00 43.26 908 ASN K C 1
ATOM 16882 O O . ASN I 9 908 ? 186.410 275.808 154.538 1.00 43.26 908 ASN K O 1
ATOM 16887 N N . ILE I 9 909 ? 186.179 275.205 152.376 1.00 38.38 909 ILE K N 1
ATOM 16888 C CA . ILE I 9 909 ? 187.454 275.782 151.966 1.00 38.38 909 ILE K CA 1
ATOM 16889 C C . ILE I 9 909 ? 187.436 277.301 152.106 1.00 38.38 909 ILE K C 1
ATOM 16890 O O . ILE I 9 909 ? 188.384 277.896 152.638 1.00 38.38 909 ILE K O 1
ATOM 16895 N N . THR I 9 910 ? 186.346 277.955 151.684 1.00 45.21 910 THR K N 1
ATOM 16896 C CA . THR I 9 910 ? 186.309 279.406 151.810 1.00 45.21 910 THR K CA 1
ATOM 16897 C C . THR I 9 910 ? 186.090 279.856 153.248 1.00 45.21 910 THR K C 1
ATOM 16898 O O . THR I 9 910 ? 186.542 280.946 153.603 1.00 45.21 910 THR K O 1
ATOM 16902 N N . LEU I 9 911 ? 185.486 279.022 154.104 1.00 44.74 911 LEU K N 1
ATOM 16903 C CA . LEU I 9 911 ? 185.402 279.380 155.513 1.00 44.74 911 LEU K CA 1
ATOM 16904 C C . LEU I 9 911 ? 186.764 279.272 156.182 1.00 44.74 911 LEU K C 1
ATOM 16905 O O . LEU I 9 911 ? 187.135 280.146 156.974 1.00 44.74 911 LEU K O 1
ATOM 16910 N N . ILE I 9 912 ? 187.528 278.224 155.844 1.00 44.94 912 ILE K N 1
ATOM 16911 C CA . ILE I 9 912 ? 188.901 278.081 156.332 1.00 44.94 912 ILE K CA 1
ATOM 16912 C C . ILE I 9 912 ? 189.757 279.259 155.880 1.00 44.94 912 ILE K C 1
ATOM 16913 O O . ILE I 9 912 ? 190.520 279.834 156.669 1.00 44.94 912 ILE K O 1
ATOM 16918 N N . GLN I 9 913 ? 189.583 279.687 154.630 1.00 51.73 913 GLN K N 1
ATOM 16919 C CA . GLN I 9 913 ? 190.404 280.769 154.103 1.00 51.73 913 GLN K CA 1
ATOM 16920 C C . GLN I 9 913 ? 189.998 282.132 154.657 1.00 51.73 913 GLN K C 1
ATOM 16921 O O . GLN I 9 913 ? 190.862 282.984 154.884 1.00 51.73 913 GLN K O 1
ATOM 16927 N N . GLN I 9 914 ? 188.706 282.368 154.888 1.00 51.70 914 GLN K N 1
ATOM 16928 C CA . GLN I 9 914 ? 188.281 283.665 155.395 1.00 51.70 914 GLN K CA 1
ATOM 16929 C C . GLN I 9 914 ? 188.255 283.740 156.918 1.00 51.70 914 GLN K C 1
ATOM 16930 O O . GLN I 9 914 ? 187.951 284.807 157.461 1.00 51.70 914 GLN K O 1
ATOM 16936 N N . ILE I 9 915 ? 188.577 282.655 157.625 1.00 54.53 915 ILE K N 1
ATOM 16937 C CA . ILE I 9 915 ? 188.989 282.772 159.022 1.00 54.53 915 ILE K CA 1
ATOM 16938 C C . ILE I 9 915 ? 190.483 282.588 159.195 1.00 54.53 915 ILE K C 1
ATOM 16939 O O . ILE I 9 915 ? 190.991 282.743 160.315 1.00 54.53 915 ILE K O 1
ATOM 16944 N N . ARG I 9 916 ? 191.208 282.270 158.126 1.00 54.01 916 ARG K N 1
ATOM 16945 C CA . ARG I 9 916 ? 192.650 282.459 158.114 1.00 54.01 916 ARG K CA 1
ATOM 16946 C C . ARG I 9 916 ? 193.031 283.888 157.751 1.00 54.01 916 ARG K C 1
ATOM 16947 O O . ARG I 9 916 ? 194.216 284.232 157.795 1.00 54.01 916 ARG K O 1
ATOM 16955 N N . HIS I 9 917 ? 192.052 284.726 157.409 1.00 64.24 917 HIS K N 1
ATOM 16956 C CA . HIS I 9 917 ? 192.266 286.126 157.065 1.00 64.24 917 HIS K CA 1
ATOM 16957 C C . HIS I 9 917 ? 192.027 287.068 158.236 1.00 64.24 917 HIS K C 1
ATOM 16958 O O . HIS I 9 917 ? 192.700 288.098 158.338 1.00 64.24 917 HIS K O 1
ATOM 16965 N N . ILE I 9 918 ? 191.072 286.746 159.113 1.00 64.32 918 ILE K N 1
ATOM 16966 C CA . ILE I 9 918 ? 190.856 287.548 160.316 1.00 64.32 918 ILE K CA 1
ATOM 16967 C C . ILE I 9 918 ? 192.037 287.397 161.265 1.00 64.32 918 ILE K C 1
ATOM 16968 O O . ILE I 9 918 ? 192.410 288.338 161.981 1.00 64.32 918 ILE K O 1
ATOM 16973 N N . CYS I 9 919 ? 192.659 286.213 161.263 1.00 69.24 919 CYS K N 1
ATOM 16974 C CA . CYS I 9 919 ? 193.856 285.989 162.065 1.00 69.24 919 CYS K CA 1
ATOM 16975 C C . CYS I 9 919 ? 195.019 286.839 161.572 1.00 69.24 919 CYS K C 1
ATOM 16976 O O . CYS I 9 919 ? 195.863 287.261 162.367 1.00 69.24 919 CYS K O 1
ATOM 16979 N N . HIS I 9 920 ? 195.048 287.148 160.272 1.00 72.45 920 HIS K N 1
ATOM 16980 C CA . HIS I 9 920 ? 196.071 288.052 159.753 1.00 72.45 920 HIS K CA 1
ATOM 16981 C C . HIS I 9 920 ? 195.835 289.483 160.221 1.00 72.45 920 HIS K C 1
ATOM 16982 O O . HIS I 9 920 ? 196.790 290.210 160.514 1.00 72.45 920 HIS K O 1
ATOM 16989 N N . LYS I 9 921 ? 194.569 289.895 160.334 1.00 72.44 921 LYS K N 1
ATOM 16990 C CA . LYS I 9 921 ? 194.268 291.238 160.824 1.00 72.44 921 LYS K CA 1
ATOM 16991 C C . LYS I 9 921 ? 194.587 291.374 162.309 1.00 72.44 921 LYS K C 1
ATOM 16992 O O . LYS I 9 921 ? 195.122 292.400 162.751 1.00 72.44 921 LYS K O 1
ATOM 16998 N N . ILE I 9 922 ? 194.301 290.335 163.096 1.00 73.22 922 ILE K N 1
ATOM 16999 C CA . ILE I 9 922 ? 194.608 290.409 164.522 1.00 73.22 922 ILE K CA 1
ATOM 17000 C C . ILE I 9 922 ? 196.111 290.240 164.756 1.00 73.22 922 ILE K C 1
ATOM 17001 O O . ILE I 9 922 ? 196.679 290.820 165.690 1.00 73.22 922 ILE K O 1
ATOM 17006 N N . SER I 9 923 ? 196.798 289.517 163.865 1.00 74.99 923 SER K N 1
ATOM 17007 C CA . SER I 9 923 ? 198.256 289.473 163.925 1.00 74.99 923 SER K CA 1
ATOM 17008 C C . SER I 9 923 ? 198.865 290.814 163.532 1.00 74.99 923 SER K C 1
ATOM 17009 O O . SER I 9 923 ? 199.918 291.200 164.050 1.00 74.99 923 SER K O 1
ATOM 17012 N N . LEU I 9 924 ? 198.205 291.549 162.633 1.00 77.91 924 LEU K N 1
ATOM 17013 C CA . LEU I 9 924 ? 198.633 292.911 162.324 1.00 77.91 924 LEU K CA 1
ATOM 17014 C C . LEU I 9 924 ? 198.415 293.838 163.516 1.00 77.91 924 LEU K C 1
ATOM 17015 O O . LEU I 9 924 ? 199.203 294.764 163.747 1.00 77.91 924 LEU K O 1
ATOM 17020 N N . ILE I 9 925 ? 197.342 293.600 164.278 1.00 81.27 925 ILE K N 1
ATOM 17021 C CA . ILE I 9 925 ? 197.130 294.317 165.536 1.00 81.27 925 ILE K CA 1
ATOM 17022 C C . ILE I 9 925 ? 198.250 293.999 166.529 1.00 81.27 925 ILE K C 1
ATOM 17023 O O . ILE I 9 925 ? 198.753 294.888 167.231 1.00 81.27 925 ILE K O 1
ATOM 17028 N N . ARG I 9 926 ? 198.697 292.737 166.558 1.00 84.29 926 ARG K N 1
ATOM 17029 C CA . ARG I 9 926 ? 199.829 292.356 167.405 1.00 84.29 926 ARG K CA 1
ATOM 17030 C C . ARG I 9 926 ? 201.131 293.004 166.941 1.00 84.29 926 ARG K C 1
ATOM 17031 O O . ARG I 9 926 ? 201.999 293.324 167.761 1.00 84.29 926 ARG K O 1
ATOM 17039 N N . MET I 9 927 ? 201.293 293.190 165.629 1.00 84.56 927 MET K N 1
ATOM 17040 C CA . MET I 9 927 ? 202.485 293.863 165.114 1.00 84.56 927 MET K CA 1
ATOM 17041 C C . MET I 9 927 ? 202.470 295.350 165.453 1.00 84.56 927 MET K C 1
ATOM 17042 O O . MET I 9 927 ? 203.509 295.936 165.776 1.00 84.56 927 MET K O 1
ATOM 17047 N N . LEU I 9 928 ? 201.296 295.983 165.378 1.00 86.03 928 LEU K N 1
ATOM 17048 C CA . LEU I 9 928 ? 201.216 297.393 165.746 1.00 86.03 928 LEU K CA 1
ATOM 17049 C C . LEU I 9 928 ? 201.249 297.591 167.257 1.00 86.03 928 LEU K C 1
ATOM 17050 O O . LEU I 9 928 ? 201.499 298.709 167.719 1.00 86.03 928 LEU K O 1
ATOM 17055 N N . GLN I 9 929 ? 201.007 296.533 168.036 1.00 84.87 929 GLN K N 1
ATOM 17056 C CA . GLN I 9 929 ? 201.109 296.585 169.490 1.00 84.87 929 GLN K CA 1
ATOM 17057 C C . GLN I 9 929 ? 202.484 296.165 169.997 1.00 84.87 929 GLN K C 1
ATOM 17058 O O . GLN I 9 929 ? 202.597 295.651 171.118 1.00 84.87 929 GLN K O 1
ATOM 17064 N N . SER I 9 930 ? 203.530 296.364 169.201 1.00 83.57 930 SER K N 1
ATOM 17065 C CA . SER I 9 930 ? 204.882 295.988 169.595 1.00 83.57 930 SER K CA 1
ATOM 17066 C C . SER I 9 930 ? 205.441 296.955 170.634 1.00 83.57 930 SER K C 1
ATOM 17067 O O . SER I 9 930 ? 206.653 297.024 170.841 1.00 83.57 930 SER K O 1
ATOM 17070 N N . TYR I 9 952 ? 195.513 285.862 148.939 1.00 79.70 952 TYR K N 1
ATOM 17071 C CA . TYR I 9 952 ? 194.186 285.299 149.158 1.00 79.70 952 TYR K CA 1
ATOM 17072 C C . TYR I 9 952 ? 193.880 284.231 148.112 1.00 79.70 952 TYR K C 1
ATOM 17073 O O . TYR I 9 952 ? 193.553 283.099 148.475 1.00 79.70 952 TYR K O 1
ATOM 17082 N N . THR I 9 953 ? 194.027 284.607 146.826 1.00 80.55 953 THR K N 1
ATOM 17083 C CA . THR I 9 953 ? 193.974 283.775 145.610 1.00 80.55 953 THR K CA 1
ATOM 17084 C C . THR I 9 953 ? 192.844 282.738 145.601 1.00 80.55 953 THR K C 1
ATOM 17085 O O . THR I 9 953 ? 193.084 281.532 145.726 1.00 80.55 953 THR K O 1
ATOM 17089 N N . ILE I 9 954 ? 191.605 283.236 145.471 1.00 79.29 954 ILE K N 1
ATOM 17090 C CA . ILE I 9 954 ? 190.373 282.457 145.648 1.00 79.29 954 ILE K CA 1
ATOM 17091 C C . ILE I 9 954 ? 190.283 281.281 144.654 1.00 79.29 954 ILE K C 1
ATOM 17092 O O . ILE I 9 954 ? 190.970 281.237 143.625 1.00 79.29 954 ILE K O 1
ATOM 17097 N N . ILE I 9 955 ? 189.444 280.297 145.005 1.00 72.60 955 ILE K N 1
ATOM 17098 C CA . ILE I 9 955 ? 189.365 279.035 144.273 1.00 72.60 955 ILE K CA 1
ATOM 17099 C C . ILE I 9 955 ? 188.686 279.241 142.917 1.00 72.60 955 ILE K C 1
ATOM 17100 O O . ILE I 9 955 ? 187.980 280.228 142.676 1.00 72.60 955 ILE K O 1
ATOM 17105 N N . ASP I 9 956 ? 188.945 278.305 142.002 1.00 72.54 956 ASP K N 1
ATOM 17106 C CA . ASP I 9 956 ? 188.323 278.306 140.681 1.00 72.54 956 ASP K CA 1
ATOM 17107 C C . ASP I 9 956 ? 188.221 276.869 140.195 1.00 72.54 956 ASP K C 1
ATOM 17108 O O . ASP I 9 956 ? 189.244 276.196 140.034 1.00 72.54 956 ASP K O 1
ATOM 17113 N N . ASP I 9 957 ? 186.994 276.405 139.955 1.00 72.06 957 ASP K N 1
ATOM 17114 C CA . ASP I 9 957 ? 186.746 275.034 139.531 1.00 72.06 957 ASP K CA 1
ATOM 17115 C C . ASP I 9 957 ? 186.156 274.937 138.132 1.00 72.06 957 ASP K C 1
ATOM 17116 O O . ASP I 9 957 ? 185.824 273.832 137.692 1.00 72.06 957 ASP K O 1
ATOM 17121 N N . SER I 9 958 ? 186.016 276.057 137.422 1.00 66.97 958 SER K N 1
ATOM 17122 C CA . SER I 9 958 ? 185.513 276.062 136.056 1.00 66.97 958 SER K CA 1
ATOM 17123 C C . SER I 9 958 ? 186.626 275.936 135.022 1.00 66.97 958 SER K C 1
ATOM 17124 O O . SER I 9 958 ? 186.419 276.284 133.854 1.00 66.97 958 SER K O 1
ATOM 17127 N N . LEU I 9 959 ? 187.795 275.449 135.425 1.00 67.90 959 LEU K N 1
ATOM 17128 C CA . LEU I 9 959 ? 188.927 275.266 134.520 1.00 67.90 959 LEU K CA 1
ATOM 17129 C C . LEU I 9 959 ? 188.705 274.009 133.689 1.00 67.90 959 LEU K C 1
ATOM 17130 O O . LEU I 9 959 ? 188.748 272.891 134.207 1.00 67.90 959 LEU K O 1
ATOM 17135 N N . ASP I 9 960 ? 188.467 274.188 132.395 1.00 62.93 960 ASP K N 1
ATOM 17136 C CA . ASP I 9 960 ? 188.373 273.085 131.451 1.00 62.93 960 ASP K CA 1
ATOM 17137 C C . ASP I 9 960 ? 189.672 272.988 130.665 1.00 62.93 960 ASP K C 1
ATOM 17138 O O . ASP I 9 960 ? 190.628 273.727 130.910 1.00 62.93 960 ASP K O 1
ATOM 17143 N N . ILE I 9 961 ? 189.709 272.055 129.714 1.00 60.03 961 ILE K N 1
ATOM 17144 C CA . ILE I 9 961 ? 190.964 271.755 129.036 1.00 60.03 961 ILE K CA 1
ATOM 17145 C C . ILE I 9 961 ? 191.236 272.818 127.983 1.00 60.03 961 ILE K C 1
ATOM 17146 O O . ILE I 9 961 ? 192.109 273.675 128.162 1.00 60.03 961 ILE K O 1
ATOM 17151 N N . ASP I 9 962 ? 190.459 272.765 126.891 1.00 59.66 962 ASP K N 1
ATOM 17152 C CA . ASP I 9 962 ? 190.259 273.708 125.791 1.00 59.66 962 ASP K CA 1
ATOM 17153 C C . ASP I 9 962 ? 189.226 273.054 124.877 1.00 59.66 962 ASP K C 1
ATOM 17154 O O . ASP I 9 962 ? 189.055 271.830 124.942 1.00 59.66 962 ASP K O 1
ATOM 17159 N N . PRO I 9 963 ? 188.509 273.803 124.029 1.00 58.09 963 PRO K N 1
ATOM 17160 C CA . PRO I 9 963 ? 187.502 273.145 123.174 1.00 58.09 963 PRO K CA 1
ATOM 17161 C C . PRO I 9 963 ? 188.078 272.299 122.047 1.00 58.09 963 PRO K C 1
ATOM 17162 O O . PRO I 9 963 ? 187.327 271.552 121.409 1.00 58.09 963 PRO K O 1
ATOM 17166 N N . VAL I 9 964 ? 189.382 272.386 121.775 1.00 54.62 964 VAL K N 1
ATOM 17167 C CA . VAL I 9 964 ? 189.955 271.595 120.688 1.00 54.62 964 VAL K CA 1
ATOM 17168 C C . VAL I 9 964 ? 190.221 270.163 121.153 1.00 54.62 964 VAL K C 1
ATOM 17169 O O . VAL I 9 964 ? 190.142 269.212 120.366 1.00 54.62 964 VAL K O 1
ATOM 17173 N N . SER I 9 965 ? 190.478 269.976 122.450 1.00 50.56 965 SER K N 1
ATOM 17174 C CA . SER I 9 965 ? 190.790 268.641 122.946 1.00 50.56 965 SER K CA 1
ATOM 17175 C C . SER I 9 965 ? 189.534 267.902 123.385 1.00 50.56 965 SER K C 1
ATOM 17176 O O . SER I 9 965 ? 189.590 266.714 123.722 1.00 50.56 965 SER K O 1
ATOM 17179 N N . GLN I 9 966 ? 188.389 268.588 123.392 1.00 56.44 966 GLN K N 1
ATOM 17180 C CA . GLN I 9 966 ? 187.125 267.920 123.681 1.00 56.44 966 GLN K CA 1
ATOM 17181 C C . GLN I 9 966 ? 186.529 267.257 122.446 1.00 56.44 966 GLN K C 1
ATOM 17182 O O . GLN I 9 966 ? 185.419 266.721 122.520 1.00 56.44 966 GLN K O 1
ATOM 17188 N N . LEU I 9 967 ? 187.230 267.302 121.319 1.00 54.06 967 LEU K N 1
ATOM 17189 C CA . LEU I 9 967 ? 186.748 266.661 120.108 1.00 54.06 967 LEU K CA 1
ATOM 17190 C C . LEU I 9 967 ? 186.854 265.145 120.249 1.00 54.06 967 LEU K C 1
ATOM 17191 O O . LEU I 9 967 ? 187.746 264.649 120.948 1.00 54.06 967 LEU K O 1
ATOM 17196 N N . PRO I 9 968 ? 185.968 264.372 119.596 1.00 53.11 968 PRO K N 1
ATOM 17197 C CA . PRO I 9 968 ? 186.015 262.907 119.743 1.00 53.11 968 PRO K CA 1
ATOM 17198 C C . PRO I 9 968 ? 187.172 262.231 119.016 1.00 53.11 968 PRO K C 1
ATOM 17199 O O . PRO I 9 968 ? 187.289 261.002 119.049 1.00 53.11 968 PRO K O 1
ATOM 17203 N N . THR I 9 969 ? 188.027 263.009 118.360 1.00 53.56 969 THR K N 1
ATOM 17204 C CA . THR I 9 969 ? 189.269 262.518 117.786 1.00 53.56 969 THR K CA 1
ATOM 17205 C C . THR I 9 969 ? 190.405 262.534 118.812 1.00 53.56 969 THR K C 1
ATOM 17206 O O . THR I 9 969 ? 191.537 262.171 118.485 1.00 53.56 969 THR K O 1
ATOM 17210 N N . HIS I 9 970 ? 190.126 262.928 120.051 1.00 47.42 970 HIS K N 1
ATOM 17211 C CA . HIS I 9 970 ? 191.115 262.957 121.118 1.00 47.42 970 HIS K CA 1
ATOM 17212 C C . HIS I 9 970 ? 190.657 262.054 122.254 1.00 47.42 970 HIS K C 1
ATOM 17213 O O . HIS I 9 970 ? 189.459 261.960 122.532 1.00 47.42 970 HIS K O 1
ATOM 17220 N N . ASP I 9 971 ? 191.608 261.391 122.917 1.00 47.32 971 ASP K N 1
ATOM 17221 C CA . ASP I 9 971 ? 191.272 260.509 124.038 1.00 47.32 971 ASP K CA 1
ATOM 17222 C C . ASP I 9 971 ? 191.279 261.310 125.342 1.00 47.32 971 ASP K C 1
ATOM 17223 O O . ASP I 9 971 ? 192.069 261.094 126.261 1.00 47.32 971 ASP K O 1
ATOM 17228 N N . TYR I 9 972 ? 190.319 262.225 125.429 1.00 43.97 972 TYR K N 1
ATOM 17229 C CA . TYR I 9 972 ? 190.175 263.108 126.579 1.00 43.97 972 TYR K CA 1
ATOM 17230 C C . TYR I 9 972 ? 189.534 262.430 127.786 1.00 43.97 972 TYR K C 1
ATOM 17231 O O . TYR I 9 972 ? 189.199 263.121 128.753 1.00 43.97 972 TYR K O 1
ATOM 17240 N N . LYS I 9 973 ? 189.362 261.106 127.763 1.00 39.57 973 LYS K N 1
ATOM 17241 C CA . LYS I 9 973 ? 188.786 260.373 128.876 1.00 39.57 973 LYS K CA 1
ATOM 17242 C C . LYS I 9 973 ? 189.679 259.268 129.421 1.00 39.57 973 LYS K C 1
ATOM 17243 O O . LYS I 9 973 ? 189.396 258.764 130.513 1.00 39.57 973 LYS K O 1
ATOM 17249 N N . ASN I 9 974 ? 190.740 258.871 128.708 1.00 33.86 974 ASN K N 1
ATOM 17250 C CA . ASN I 9 974 ? 191.486 257.679 129.101 1.00 33.86 974 ASN K CA 1
ATOM 17251 C C . ASN I 9 974 ? 192.998 257.842 128.967 1.00 33.86 974 ASN K C 1
ATOM 17252 O O . ASN I 9 974 ? 193.704 256.859 128.715 1.00 33.86 974 ASN K O 1
ATOM 17257 N N . ASN I 9 975 ? 193.522 259.051 129.128 1.00 39.19 975 ASN K N 1
ATOM 17258 C CA . ASN I 9 975 ? 194.964 259.246 129.150 1.00 39.19 975 ASN K CA 1
ATOM 17259 C C . ASN I 9 975 ? 195.410 259.592 130.563 1.00 39.19 975 ASN K C 1
ATOM 17260 O O . ASN I 9 975 ? 194.632 260.110 131.366 1.00 39.19 975 ASN K O 1
ATOM 17265 N N . ARG I 9 976 ? 196.680 259.288 130.857 1.00 43.88 976 ARG K N 1
ATOM 17266 C CA . ARG I 9 976 ? 197.162 259.312 132.237 1.00 43.88 976 ARG K CA 1
ATOM 17267 C C . ARG I 9 976 ? 197.208 260.722 132.809 1.00 43.88 976 ARG K C 1
ATOM 17268 O O . ARG I 9 976 ? 196.869 260.929 133.978 1.00 43.88 976 ARG K O 1
ATOM 17276 N N . GLU I 9 977 ? 197.611 261.705 132.003 1.00 46.21 977 GLU K N 1
ATOM 17277 C CA . GLU I 9 977 ? 197.991 263.005 132.545 1.00 46.21 977 GLU K CA 1
ATOM 17278 C C . GLU I 9 977 ? 196.792 263.867 132.912 1.00 46.21 977 GLU K C 1
ATOM 17279 O O . GLU I 9 977 ? 196.844 264.584 133.914 1.00 46.21 977 GLU K O 1
ATOM 17285 N N . LEU I 9 978 ? 195.705 263.801 132.141 1.00 42.13 978 LEU K N 1
ATOM 17286 C CA . LEU I 9 978 ? 194.517 264.580 132.475 1.00 42.13 978 LEU K CA 1
ATOM 17287 C C . LEU I 9 978 ? 193.825 264.027 133.716 1.00 42.13 978 LEU K C 1
ATOM 17288 O O . LEU I 9 978 ? 193.377 264.791 134.584 1.00 42.13 978 LEU K O 1
ATOM 17293 N N . ILE I 9 979 ? 193.766 262.698 133.833 1.00 37.99 979 ILE K N 1
ATOM 17294 C CA . ILE I 9 979 ? 193.199 262.070 135.021 1.00 37.99 979 ILE K CA 1
ATOM 17295 C C . ILE I 9 979 ? 194.096 262.315 136.228 1.00 37.99 979 ILE K C 1
ATOM 17296 O O . ILE I 9 979 ? 193.612 262.513 137.348 1.00 37.99 979 ILE K O 1
ATOM 17301 N N . TRP I 9 980 ? 195.411 262.347 136.010 1.00 38.36 980 TRP K N 1
ATOM 17302 C CA . TRP I 9 980 ? 196.346 262.642 137.089 1.00 38.36 980 TRP K CA 1
ATOM 17303 C C . TRP I 9 980 ? 196.216 264.086 137.557 1.00 38.36 980 TRP K C 1
ATOM 17304 O O . TRP I 9 980 ? 196.310 264.362 138.756 1.00 38.36 980 TRP K O 1
ATOM 17315 N N . LYS I 9 981 ? 195.968 265.015 136.631 1.00 38.87 981 LYS K N 1
ATOM 17316 C CA . LYS I 9 981 ? 195.763 266.405 137.021 1.00 38.87 981 LYS K CA 1
ATOM 17317 C C . LYS I 9 981 ? 194.441 266.597 137.747 1.00 38.87 981 LYS K C 1
ATOM 17318 O O . LYS I 9 981 ? 194.364 267.393 138.691 1.00 38.87 981 LYS K O 1
ATOM 17324 N N . PHE I 9 982 ? 193.404 265.858 137.358 1.00 36.78 982 PHE K N 1
ATOM 17325 C CA . PHE I 9 982 ? 192.146 265.975 138.085 1.00 36.78 982 PHE K CA 1
ATOM 17326 C C . PHE I 9 982 ? 192.204 265.297 139.448 1.00 36.78 982 PHE K C 1
ATOM 17327 O O . PHE I 9 982 ? 191.580 265.782 140.400 1.00 36.78 982 PHE K O 1
ATOM 17335 N N . MET I 9 983 ? 192.968 264.207 139.570 1.00 30.73 983 MET K N 1
ATOM 17336 C CA . MET I 9 983 ? 193.233 263.624 140.881 1.00 30.73 983 MET K CA 1
ATOM 17337 C C . MET I 9 983 ? 194.030 264.582 141.752 1.00 30.73 983 MET K C 1
ATOM 17338 O O . MET I 9 983 ? 193.747 264.721 142.944 1.00 30.73 983 MET K O 1
ATOM 17343 N N . HIS I 9 984 ? 195.016 265.266 141.161 1.00 31.85 984 HIS K N 1
ATOM 17344 C CA . HIS I 9 984 ? 195.825 266.240 141.887 1.00 31.85 984 HIS K CA 1
ATOM 17345 C C . HIS I 9 984 ? 194.973 267.393 142.403 1.00 31.85 984 HIS K C 1
ATOM 17346 O O . HIS I 9 984 ? 195.106 267.804 143.562 1.00 31.85 984 HIS K O 1
ATOM 17353 N N . LYS I 9 985 ? 194.057 267.888 141.567 1.00 36.83 985 LYS K N 1
ATOM 17354 C CA . LYS I 9 985 ? 193.167 268.967 141.984 1.00 36.83 985 LYS K CA 1
ATOM 17355 C C . LYS I 9 985 ? 192.180 268.506 143.050 1.00 36.83 985 LYS K C 1
ATOM 17356 O O . LYS I 9 985 ? 191.976 269.203 144.050 1.00 36.83 985 LYS K O 1
ATOM 17362 N N . ASN I 9 986 ? 191.589 267.320 142.888 1.00 34.36 986 ASN K N 1
ATOM 17363 C CA . ASN I 9 986 ? 190.586 266.876 143.847 1.00 34.36 986 ASN K CA 1
ATOM 17364 C C . ASN I 9 986 ? 191.185 266.311 145.129 1.00 34.36 986 ASN K C 1
ATOM 17365 O O . ASN I 9 986 ? 190.442 266.081 146.088 1.00 34.36 986 ASN K O 1
ATOM 17370 N N . ILE I 9 987 ? 192.494 266.081 145.170 1.00 31.30 987 ILE K N 1
ATOM 17371 C CA . ILE I 9 987 ? 193.172 265.718 146.410 1.00 31.30 987 ILE K CA 1
ATOM 17372 C C . ILE I 9 987 ? 193.747 266.944 147.111 1.00 31.30 987 ILE K C 1
ATOM 17373 O O . ILE I 9 987 ? 193.723 267.031 148.341 1.00 31.30 987 ILE K O 1
ATOM 17378 N N . SER I 9 988 ? 194.214 267.948 146.363 1.00 33.33 988 SER K N 1
ATOM 17379 C CA . SER I 9 988 ? 194.528 269.226 146.990 1.00 33.33 988 SER K CA 1
ATOM 17380 C C . SER I 9 988 ? 193.278 269.964 147.459 1.00 33.33 988 SER K C 1
ATOM 17381 O O . SER I 9 988 ? 193.382 270.849 148.312 1.00 33.33 988 SER K O 1
ATOM 17384 N N . LYS I 9 989 ? 192.103 269.625 146.923 1.00 35.85 989 LYS K N 1
ATOM 17385 C CA . LYS I 9 989 ? 190.849 270.167 147.428 1.00 35.85 989 LYS K CA 1
ATOM 17386 C C . LYS I 9 989 ? 190.408 269.529 148.738 1.00 35.85 989 LYS K C 1
ATOM 17387 O O . LYS I 9 989 ? 189.533 270.085 149.409 1.00 35.85 989 LYS K O 1
ATOM 17393 N N . VAL I 9 990 ? 190.978 268.388 149.116 1.00 35.05 990 VAL K N 1
ATOM 17394 C CA . VAL I 9 990 ? 190.625 267.741 150.372 1.00 35.05 990 VAL K CA 1
ATOM 17395 C C . VAL I 9 990 ? 191.772 267.756 151.376 1.00 35.05 990 VAL K C 1
ATOM 17396 O O . VAL I 9 990 ? 191.527 267.598 152.583 1.00 35.05 990 VAL K O 1
ATOM 17400 N N . ALA I 9 991 ? 193.010 267.998 150.947 1.00 33.49 991 ALA K N 1
ATOM 17401 C CA . ALA I 9 991 ? 194.111 268.175 151.880 1.00 33.49 991 ALA K CA 1
ATOM 17402 C C . ALA I 9 991 ? 194.158 269.578 152.462 1.00 33.49 991 ALA K C 1
ATOM 17403 O O . ALA I 9 991 ? 194.998 269.841 153.323 1.00 33.49 991 ALA K O 1
ATOM 17405 N N . MET I 9 992 ? 193.277 270.475 152.026 1.00 36.75 992 MET K N 1
ATOM 17406 C CA . MET I 9 992 ? 193.173 271.805 152.600 1.00 36.75 992 MET K CA 1
ATOM 17407 C C . MET I 9 992 ? 191.910 271.995 153.424 1.00 36.75 992 MET K C 1
ATOM 17408 O O . MET I 9 992 ? 191.771 273.028 154.085 1.00 36.75 992 MET K O 1
ATOM 17413 N N . ALA I 9 993 ? 190.988 271.032 153.400 1.00 36.50 993 ALA K N 1
ATOM 17414 C CA . ALA I 9 993 ? 189.859 271.070 154.317 1.00 36.50 993 ALA K CA 1
ATOM 17415 C C . ALA I 9 993 ? 190.254 270.674 155.731 1.00 36.50 993 ALA K C 1
ATOM 17416 O O . ALA I 9 993 ? 189.483 270.919 156.664 1.00 36.50 993 ALA K O 1
ATOM 17418 N N . ASN I 9 994 ? 191.425 270.058 155.905 1.00 36.36 994 ASN K N 1
ATOM 17419 C CA . ASN I 9 994 ? 191.944 269.772 157.237 1.00 36.36 994 ASN K CA 1
ATOM 17420 C C . ASN I 9 994 ? 192.641 270.985 157.835 1.00 36.36 994 ASN K C 1
ATOM 17421 O O . ASN I 9 994 ? 192.518 271.243 159.037 1.00 36.36 994 ASN K O 1
ATOM 17426 N N . GLY I 9 995 ? 193.362 271.745 157.014 1.00 40.38 995 GLY K N 1
ATOM 17427 C CA . GLY I 9 995 ? 194.075 272.902 157.515 1.00 40.38 995 GLY K CA 1
ATOM 17428 C C . GLY I 9 995 ? 195.401 273.228 156.856 1.00 40.38 995 GLY K C 1
ATOM 17429 O O . GLY I 9 995 ? 195.987 274.267 157.175 1.00 40.38 995 GLY K O 1
ATOM 17430 N N . PHE I 9 996 ? 195.896 272.367 155.964 1.00 33.58 996 PHE K N 1
ATOM 17431 C CA . PHE I 9 996 ? 197.127 272.671 155.240 1.00 33.58 996 PHE K CA 1
ATOM 17432 C C . PHE I 9 996 ? 196.934 273.863 154.307 1.00 33.58 996 PHE K C 1
ATOM 17433 O O . PHE I 9 996 ? 195.839 274.113 153.800 1.00 33.58 996 PHE K O 1
ATOM 17441 N N . GLU I 9 997 ? 198.021 274.609 154.088 1.00 46.98 997 GLU K N 1
ATOM 17442 C CA . GLU I 9 997 ? 197.977 275.776 153.216 1.00 46.98 997 GLU K CA 1
ATOM 17443 C C . GLU I 9 997 ? 199.215 275.900 152.337 1.00 46.98 997 GLU K C 1
ATOM 17444 O O . GLU I 9 997 ? 199.313 276.863 151.566 1.00 46.98 997 GLU K O 1
ATOM 17450 N N . THR I 9 998 ? 200.161 274.972 152.436 1.00 39.99 998 THR K N 1
ATOM 17451 C CA . THR I 9 998 ? 201.403 274.992 151.679 1.00 39.99 998 THR K CA 1
ATOM 17452 C C . THR I 9 998 ? 201.924 273.564 151.698 1.00 39.99 998 THR K C 1
ATOM 17453 O O . THR I 9 998 ? 201.815 272.890 152.720 1.00 39.99 998 THR K O 1
ATOM 17457 N N . ALA I 9 999 ? 202.438 273.080 150.573 1.00 34.00 999 ALA K N 1
ATOM 17458 C CA . ALA I 9 999 ? 202.974 271.730 150.565 1.00 34.00 999 ALA K CA 1
ATOM 17459 C C . ALA I 9 999 ? 204.158 271.620 149.626 1.00 34.00 999 ALA K C 1
ATOM 17460 O O . ALA I 9 999 ? 204.304 272.399 148.682 1.00 34.00 999 ALA K O 1
ATOM 17462 N N . HIS I 9 1000 ? 205.003 270.637 149.909 1.00 34.01 1000 HIS K N 1
ATOM 17463 C CA . HIS I 9 1000 ? 205.994 270.207 148.948 1.00 34.01 1000 HIS K CA 1
ATOM 17464 C C . HIS I 9 1000 ? 205.293 269.550 147.760 1.00 34.01 1000 HIS K C 1
ATOM 17465 O O . HIS I 9 1000 ? 204.181 269.032 147.901 1.00 34.01 1000 HIS K O 1
ATOM 17472 N N . PRO I 9 1001 ? 205.905 269.583 146.572 1.00 33.53 1001 PRO K N 1
ATOM 17473 C CA . PRO I 9 1001 ? 205.313 268.847 145.443 1.00 33.53 1001 PRO K CA 1
ATOM 17474 C C . PRO I 9 1001 ? 205.340 267.343 145.640 1.00 33.53 1001 PRO K C 1
ATOM 17475 O O . PRO I 9 1001 ? 204.378 266.657 145.267 1.00 33.53 1001 PRO K O 1
ATOM 17479 N N . SER I 9 1002 ? 206.413 266.822 146.243 1.00 29.82 1002 SER K N 1
ATOM 17480 C CA . SER I 9 1002 ? 206.571 265.382 146.414 1.00 29.82 1002 SER K CA 1
ATOM 17481 C C . SER I 9 1002 ? 205.539 264.802 147.372 1.00 29.82 1002 SER K C 1
ATOM 17482 O O . SER I 9 1002 ? 205.142 263.642 147.217 1.00 29.82 1002 SER K O 1
ATOM 17485 N N . ALA I 9 1003 ? 205.053 265.604 148.322 1.00 23.39 1003 ALA K N 1
ATOM 17486 C CA . ALA I 9 1003 ? 204.035 265.127 149.254 1.00 23.39 1003 ALA K CA 1
ATOM 17487 C C . ALA I 9 1003 ? 202.701 264.902 148.553 1.00 23.39 1003 ALA K C 1
ATOM 17488 O O . ALA I 9 1003 ? 202.056 263.865 148.748 1.00 23.39 1003 ALA K O 1
ATOM 17490 N N . ILE I 9 1004 ? 202.275 265.858 147.722 1.00 23.98 1004 ILE K N 1
ATOM 17491 C CA . ILE I 9 1004 ? 201.034 265.683 146.973 1.00 23.98 1004 ILE K CA 1
ATOM 17492 C C . ILE I 9 1004 ? 201.195 264.613 145.903 1.00 23.98 1004 ILE K C 1
ATOM 17493 O O . ILE I 9 1004 ? 200.234 263.902 145.588 1.00 23.98 1004 ILE K O 1
ATOM 17498 N N . ASN I 9 1005 ? 202.405 264.451 145.354 1.00 28.32 1005 ASN K N 1
ATOM 17499 C CA . ASN I 9 1005 ? 202.644 263.368 144.401 1.00 28.32 1005 ASN K CA 1
ATOM 17500 C C . ASN I 9 1005 ? 202.490 262.001 145.061 1.00 28.32 1005 ASN K C 1
ATOM 17501 O O . ASN I 9 1005 ? 201.832 261.105 144.509 1.00 28.32 1005 ASN K O 1
ATOM 17506 N N . MET I 9 1006 ? 203.043 261.839 146.268 1.00 23.82 1006 MET K N 1
ATOM 17507 C CA . MET I 9 1006 ? 202.883 260.580 146.988 1.00 23.82 1006 MET K CA 1
ATOM 17508 C C . MET I 9 1006 ? 201.441 260.366 147.432 1.00 23.82 1006 MET K C 1
ATOM 17509 O O . MET I 9 1006 ? 200.945 259.238 147.387 1.00 23.82 1006 MET K O 1
ATOM 17514 N N . LEU I 9 1007 ? 200.737 261.435 147.820 1.00 21.72 1007 LEU K N 1
ATOM 17515 C CA . LEU I 9 1007 ? 199.345 261.279 148.240 1.00 21.72 1007 LEU K CA 1
ATOM 17516 C C . LEU I 9 1007 ? 198.433 260.920 147.069 1.00 21.72 1007 LEU K C 1
ATOM 17517 O O . LEU I 9 1007 ? 197.500 260.119 147.231 1.00 21.72 1007 LEU K O 1
ATOM 17522 N N . THR I 9 1008 ? 198.715 261.455 145.877 1.00 26.09 1008 THR K N 1
ATOM 17523 C CA . THR I 9 1008 ? 197.958 261.073 144.689 1.00 26.09 1008 THR K CA 1
ATOM 17524 C C . THR I 9 1008 ? 198.260 259.637 144.278 1.00 26.09 1008 THR K C 1
ATOM 17525 O O . THR I 9 1008 ? 197.361 258.919 143.825 1.00 26.09 1008 THR K O 1
ATOM 17529 N N . GLU I 9 1009 ? 199.517 259.199 144.437 1.00 25.73 1009 GLU K N 1
ATOM 17530 C CA . GLU I 9 1009 ? 199.851 257.799 144.176 1.00 25.73 1009 GLU K CA 1
ATOM 17531 C C . GLU I 9 1009 ? 199.131 256.862 145.140 1.00 25.73 1009 GLU K C 1
ATOM 17532 O O . GLU I 9 1009 ? 198.662 255.787 144.740 1.00 25.73 1009 GLU K O 1
ATOM 17538 N N . ILE I 9 1010 ? 199.010 257.270 146.407 1.00 20.42 1010 ILE K N 1
ATOM 17539 C CA . ILE I 9 1010 ? 198.323 256.455 147.408 1.00 20.42 1010 ILE K CA 1
ATOM 17540 C C . ILE I 9 1010 ? 196.829 256.366 147.106 1.00 20.42 1010 ILE K C 1
ATOM 17541 O O . ILE I 9 1010 ? 196.232 255.285 147.195 1.00 20.42 1010 ILE K O 1
ATOM 17546 N N . ALA I 9 1011 ? 196.209 257.483 146.710 1.00 20.21 1011 ALA K N 1
ATOM 17547 C CA . ALA I 9 1011 ? 194.790 257.444 146.355 1.00 20.21 1011 ALA K CA 1
ATOM 17548 C C . ALA I 9 1011 ? 194.537 256.629 145.093 1.00 20.21 1011 ALA K C 1
ATOM 17549 O O . ALA I 9 1011 ? 193.522 255.925 144.998 1.00 20.21 1011 ALA K O 1
ATOM 17551 N N . GLY I 9 1012 ? 195.444 256.716 144.117 1.00 21.33 1012 GLY K N 1
ATOM 17552 C CA . GLY I 9 1012 ? 195.307 255.905 142.922 1.00 21.33 1012 GLY K CA 1
ATOM 17553 C C . GLY I 9 1012 ? 195.407 254.423 143.217 1.00 21.33 1012 GLY K C 1
ATOM 17554 O O . GLY I 9 1012 ? 194.605 253.630 142.719 1.00 21.33 1012 GLY K O 1
ATOM 17555 N N . ASP I 9 1013 ? 196.366 254.036 144.067 1.00 23.42 1013 ASP K N 1
ATOM 17556 C CA . ASP I 9 1013 ? 196.504 252.627 144.422 1.00 23.42 1013 ASP K CA 1
ATOM 17557 C C . ASP I 9 1013 ? 195.347 252.137 145.281 1.00 23.42 1013 ASP K C 1
ATOM 17558 O O . ASP I 9 1013 ? 194.942 250.978 145.155 1.00 23.42 1013 ASP K O 1
ATOM 17563 N N . TYR I 9 1014 ? 194.764 253.008 146.109 1.00 18.74 1014 TYR K N 1
ATOM 17564 C CA . TYR I 9 1014 ? 193.604 252.600 146.898 1.00 18.74 1014 TYR K CA 1
ATOM 17565 C C . TYR I 9 1014 ? 192.373 252.386 146.024 1.00 18.74 1014 TYR K C 1
ATOM 17566 O O . TYR I 9 1014 ? 191.644 251.401 146.203 1.00 18.74 1014 TYR K O 1
ATOM 17575 N N . LEU I 9 1015 ? 192.122 253.297 145.077 1.00 20.54 1015 LEU K N 1
ATOM 17576 C CA . LEU I 9 1015 ? 190.990 253.122 144.172 1.00 20.54 1015 LEU K CA 1
ATOM 17577 C C . LEU I 9 1015 ? 191.190 251.930 143.245 1.00 20.54 1015 LEU K C 1
ATOM 17578 O O . LEU I 9 1015 ? 190.229 251.201 142.960 1.00 20.54 1015 LEU K O 1
ATOM 17583 N N . SER I 9 1016 ? 192.429 251.686 142.809 1.00 38.01 1016 SER K N 1
ATOM 17584 C CA . SER I 9 1016 ? 192.703 250.515 141.988 1.00 38.01 1016 SER K CA 1
ATOM 17585 C C . SER I 9 1016 ? 192.529 249.230 142.785 1.00 38.01 1016 SER K C 1
ATOM 17586 O O . SER I 9 1016 ? 192.064 248.224 142.244 1.00 38.01 1016 SER K O 1
ATOM 17589 N N . ASN I 9 1017 ? 192.862 249.248 144.078 1.00 21.33 1017 ASN K N 1
ATOM 17590 C CA . ASN I 9 1017 ? 192.636 248.068 144.904 1.00 21.33 1017 ASN K CA 1
ATOM 17591 C C . ASN I 9 1017 ? 191.153 247.828 145.163 1.00 21.33 1017 ASN K C 1
ATOM 17592 O O . ASN I 9 1017 ? 190.729 246.670 145.218 1.00 21.33 1017 ASN K O 1
ATOM 17597 N N . LEU I 9 1018 ? 190.358 248.895 145.316 1.00 14.42 1018 LEU K N 1
ATOM 17598 C CA . LEU I 9 1018 ? 188.905 248.739 145.434 1.00 14.42 1018 LEU K CA 1
ATOM 17599 C C . LEU I 9 1018 ? 188.306 248.096 144.189 1.00 14.42 1018 LEU K C 1
ATOM 17600 O O . LEU I 9 1018 ? 187.524 247.137 144.285 1.00 14.42 1018 LEU K O 1
ATOM 17605 N N . ILE I 9 1019 ? 188.676 248.606 143.009 1.00 14.72 1019 ILE K N 1
ATOM 17606 C CA . ILE I 9 1019 ? 188.132 248.051 141.772 1.00 14.72 1019 ILE K CA 1
ATOM 17607 C C . ILE I 9 1019 ? 188.657 246.639 141.524 1.00 14.72 1019 ILE K C 1
ATOM 17608 O O . ILE I 9 1019 ? 187.910 245.776 141.054 1.00 14.72 1019 ILE K O 1
ATOM 17613 N N . LYS I 9 1020 ? 189.914 246.355 141.887 1.00 13.99 1020 LYS K N 1
ATOM 17614 C CA . LYS I 9 1020 ? 190.450 245.004 141.738 1.00 13.99 1020 LYS K CA 1
ATOM 17615 C C . LYS I 9 1020 ? 189.787 244.012 142.683 1.00 13.99 1020 LYS K C 1
ATOM 17616 O O . LYS I 9 1020 ? 189.569 242.857 142.304 1.00 13.99 1020 LYS K O 1
ATOM 17622 N N . THR I 9 1021 ? 189.427 244.442 143.895 1.00 16.60 1021 THR K N 1
ATOM 17623 C CA . THR I 9 1021 ? 188.772 243.531 144.826 1.00 16.60 1021 THR K CA 1
ATOM 17624 C C . THR I 9 1021 ? 187.342 243.247 144.387 1.00 16.60 1021 THR K C 1
ATOM 17625 O O . THR I 9 1021 ? 186.892 242.095 144.434 1.00 16.60 1021 THR K O 1
ATOM 17629 N N . LEU I 9 1022 ? 186.628 244.274 143.914 1.00 14.84 1022 LEU K N 1
ATOM 17630 C CA . LEU I 9 1022 ? 185.273 244.042 143.421 1.00 14.84 1022 LEU K CA 1
ATOM 17631 C C . LEU I 9 1022 ? 185.277 243.241 142.122 1.00 14.84 1022 LEU K C 1
ATOM 17632 O O . LEU I 9 1022 ? 184.368 242.431 141.889 1.00 14.84 1022 LEU K O 1
ATOM 17637 N N . LYS I 9 1023 ? 186.315 243.412 141.301 1.00 17.71 1023 LYS K N 1
ATOM 17638 C CA . LYS I 9 1023 ? 186.491 242.600 140.103 1.00 17.71 1023 LYS K CA 1
ATOM 17639 C C . LYS I 9 1023 ? 186.740 241.141 140.456 1.00 17.71 1023 LYS K C 1
ATOM 17640 O O . LYS I 9 1023 ? 186.148 240.243 139.852 1.00 17.71 1023 LYS K O 1
ATOM 17646 N N . LEU I 9 1024 ? 187.605 240.889 141.443 1.00 18.54 1024 LEU K N 1
ATOM 17647 C CA . LEU I 9 1024 ? 187.890 239.522 141.867 1.00 18.54 1024 LEU K CA 1
ATOM 17648 C C . LEU I 9 1024 ? 186.681 238.872 142.522 1.00 18.54 1024 LEU K C 1
ATOM 17649 O O . LEU I 9 1024 ? 186.494 237.655 142.411 1.00 18.54 1024 LEU K O 1
ATOM 17654 N N . HIS I 9 1025 ? 185.834 239.659 143.182 1.00 22.45 1025 HIS K N 1
ATOM 17655 C CA . HIS I 9 1025 ? 184.609 239.090 143.726 1.00 22.45 1025 HIS K CA 1
ATOM 17656 C C . HIS I 9 1025 ? 183.567 238.850 142.646 1.00 22.45 1025 HIS K C 1
ATOM 17657 O O . HIS I 9 1025 ? 182.701 237.987 142.818 1.00 22.45 1025 HIS K O 1
ATOM 17664 N N . HIS I 9 1026 ? 183.636 239.573 141.525 1.00 30.58 1026 HIS K N 1
ATOM 17665 C CA . HIS I 9 1026 ? 182.658 239.336 140.471 1.00 30.58 1026 HIS K CA 1
ATOM 17666 C C . HIS I 9 1026 ? 182.941 238.097 139.631 1.00 30.58 1026 HIS K C 1
ATOM 17667 O O . HIS I 9 1026 ? 181.992 237.450 139.178 1.00 30.58 1026 HIS K O 1
ATOM 17674 N N . GLU I 9 1027 ? 184.202 237.713 139.444 1.00 33.10 1027 GLU K N 1
ATOM 17675 C CA . GLU I 9 1027 ? 184.522 236.695 138.449 1.00 33.10 1027 GLU K CA 1
ATOM 17676 C C . GLU I 9 1027 ? 185.270 235.517 139.058 1.00 33.10 1027 GLU K C 1
ATOM 17677 O O . GLU I 9 1027 ? 186.094 234.878 138.397 1.00 33.10 1027 GLU K O 1
ATOM 17683 N N . THR I 9 1028 ? 184.960 235.185 140.302 1.00 33.81 1028 THR K N 1
ATOM 17684 C CA . THR I 9 1028 ? 185.562 234.035 140.953 1.00 33.81 1028 THR K CA 1
ATOM 17685 C C . THR I 9 1028 ? 184.753 232.778 140.659 1.00 33.81 1028 THR K C 1
ATOM 17686 O O . THR I 9 1028 ? 183.523 232.821 140.556 1.00 33.81 1028 THR K O 1
ATOM 17690 N N . ASN I 9 1029 ? 185.455 231.657 140.504 1.00 39.68 1029 ASN K N 1
ATOM 17691 C CA . ASN I 9 1029 ? 184.835 230.389 140.152 1.00 39.68 1029 ASN K CA 1
ATOM 17692 C C . ASN I 9 1029 ? 184.638 229.482 141.358 1.00 39.68 1029 ASN K C 1
ATOM 17693 O O . ASN I 9 1029 ? 184.523 228.262 141.197 1.00 39.68 1029 ASN K O 1
ATOM 17698 N N . SER I 9 1030 ? 184.609 230.050 142.560 1.00 43.61 1030 SER K N 1
ATOM 17699 C CA . SER I 9 1030 ? 184.313 229.280 143.755 1.00 43.61 1030 SER K CA 1
ATOM 17700 C C . SER I 9 1030 ? 182.837 228.894 143.781 1.00 43.61 1030 SER K C 1
ATOM 17701 O O . SER I 9 1030 ? 182.006 229.437 143.047 1.00 43.61 1030 SER K O 1
ATOM 17704 N N . LEU I 9 1031 ? 182.509 227.950 144.660 1.00 42.94 1031 LEU K N 1
ATOM 17705 C CA . LEU I 9 1031 ? 181.152 227.438 144.780 1.00 42.94 1031 LEU K CA 1
ATOM 17706 C C . LEU I 9 1031 ? 180.283 228.275 145.713 1.00 42.94 1031 LEU K C 1
ATOM 17707 O O . LEU I 9 1031 ? 179.207 227.818 146.114 1.00 42.94 1031 LEU K O 1
ATOM 17712 N N . ASN I 9 1032 ? 180.721 229.486 146.066 1.00 39.56 1032 ASN K N 1
ATOM 17713 C CA . ASN I 9 1032 ? 179.903 230.398 146.869 1.00 39.56 1032 ASN K CA 1
ATOM 17714 C C . ASN I 9 1032 ? 180.236 231.832 146.447 1.00 39.56 1032 ASN K C 1
ATOM 17715 O O . ASN I 9 1032 ? 181.181 232.443 146.950 1.00 39.56 1032 ASN K O 1
ATOM 17720 N N . ARG I 9 1033 ? 179.440 232.362 145.526 1.00 36.05 1033 ARG K N 1
ATOM 17721 C CA . ARG I 9 1033 ? 179.526 233.759 145.128 1.00 36.05 1033 ARG K CA 1
ATOM 17722 C C . ARG I 9 1033 ? 178.425 234.551 145.812 1.00 36.05 1033 ARG K C 1
ATOM 17723 O O . ARG I 9 1033 ? 177.274 234.110 145.871 1.00 36.05 1033 ARG K O 1
ATOM 17731 N N . GLY I 9 1034 ? 178.779 235.724 146.318 1.00 39.74 1034 GLY K N 1
ATOM 17732 C CA . GLY I 9 1034 ? 177.801 236.577 146.951 1.00 39.74 1034 GLY K CA 1
ATOM 17733 C C . GLY I 9 1034 ? 176.910 237.267 145.942 1.00 39.74 1034 GLY K C 1
ATOM 17734 O O . GLY I 9 1034 ? 177.154 237.260 144.738 1.00 39.74 1034 GLY K O 1
ATOM 17735 N N . THR I 9 1035 ? 175.849 237.885 146.456 1.00 49.23 1035 THR K N 1
ATOM 17736 C CA . THR I 9 1035 ? 174.889 238.573 145.602 1.00 49.23 1035 THR K CA 1
ATOM 17737 C C . THR I 9 1035 ? 175.389 239.962 145.226 1.00 49.23 1035 THR K C 1
ATOM 17738 O O . THR I 9 1035 ? 176.561 240.282 145.439 1.00 49.23 1035 THR K O 1
ATOM 17742 N N . ASN I 9 1036 ? 174.503 240.784 144.656 1.00 50.75 1036 ASN K N 1
ATOM 17743 C CA . ASN I 9 1036 ? 174.893 242.096 144.143 1.00 50.75 1036 ASN K CA 1
ATOM 17744 C C . ASN I 9 1036 ? 175.311 243.037 145.269 1.00 50.75 1036 ASN K C 1
ATOM 17745 O O . ASN I 9 1036 ? 176.306 243.761 145.148 1.00 50.75 1036 ASN K O 1
ATOM 17750 N N . VAL I 9 1037 ? 174.568 243.035 146.374 1.00 45.88 1037 VAL K N 1
ATOM 17751 C CA . VAL I 9 1037 ? 174.868 243.948 147.470 1.00 45.88 1037 VAL K CA 1
ATOM 17752 C C . VAL I 9 1037 ? 175.948 243.374 148.383 1.00 45.88 1037 VAL K C 1
ATOM 17753 O O . VAL I 9 1037 ? 176.736 244.129 148.970 1.00 45.88 1037 VAL K O 1
ATOM 17757 N N . GLU I 9 1038 ? 176.021 242.044 148.503 1.00 40.95 1038 GLU K N 1
ATOM 17758 C CA . GLU I 9 1038 ? 176.989 241.431 149.407 1.00 40.95 1038 GLU K CA 1
ATOM 17759 C C . GLU I 9 1038 ? 178.414 241.577 148.896 1.00 40.95 1038 GLU K C 1
ATOM 17760 O O . GLU I 9 1038 ? 179.338 241.739 149.700 1.00 40.95 1038 GLU K O 1
ATOM 17766 N N . MET I 9 1039 ? 178.607 241.552 147.574 1.00 36.01 1039 MET K N 1
ATOM 17767 C CA . MET I 9 1039 ? 179.939 241.759 147.012 1.00 36.01 1039 MET K CA 1
ATOM 17768 C C . MET I 9 1039 ? 180.415 243.189 147.225 1.00 36.01 1039 MET K C 1
ATOM 17769 O O . MET I 9 1039 ? 181.589 243.413 147.537 1.00 36.01 1039 MET K O 1
ATOM 17774 N N . LEU I 9 1040 ? 179.513 244.164 147.074 1.00 30.64 1040 LEU K N 1
ATOM 17775 C CA . LEU I 9 1040 ? 179.834 245.555 147.384 1.00 30.64 1040 LEU K CA 1
ATOM 17776 C C . LEU I 9 1040 ? 180.168 245.742 148.859 1.00 30.64 1040 LEU K C 1
ATOM 17777 O O . LEU I 9 1040 ? 181.113 246.465 149.200 1.00 30.64 1040 LEU K O 1
ATOM 17782 N N . GLN I 9 1041 ? 179.409 245.093 149.747 1.00 34.19 1041 GLN K N 1
ATOM 17783 C CA . GLN I 9 1041 ? 179.668 245.227 151.178 1.00 34.19 1041 GLN K CA 1
ATOM 17784 C C . GLN I 9 1041 ? 181.000 244.594 151.571 1.00 34.19 1041 GLN K C 1
ATOM 17785 O O . GLN I 9 1041 ? 181.774 245.188 152.333 1.00 34.19 1041 GLN K O 1
ATOM 17791 N N . THR I 9 1042 ? 181.316 243.417 151.029 1.00 26.27 1042 THR K N 1
ATOM 17792 C CA . THR I 9 1042 ? 182.587 242.803 151.386 1.00 26.27 1042 THR K CA 1
ATOM 17793 C C . THR I 9 1042 ? 183.774 243.456 150.677 1.00 26.27 1042 THR K C 1
ATOM 17794 O O . THR I 9 1042 ? 184.887 243.406 151.208 1.00 26.27 1042 THR K O 1
ATOM 17798 N N . THR I 9 1043 ? 183.570 244.131 149.537 1.00 23.04 1043 THR K N 1
ATOM 17799 C CA . THR I 9 1043 ? 184.685 244.859 148.944 1.00 23.04 1043 THR K CA 1
ATOM 17800 C C . THR I 9 1043 ? 184.875 246.230 149.576 1.00 23.04 1043 THR K C 1
ATOM 17801 O O . THR I 9 1043 ? 185.963 246.803 149.461 1.00 23.04 1043 THR K O 1
ATOM 17805 N N . LEU I 9 1044 ? 183.852 246.769 150.243 1.00 25.05 1044 LEU K N 1
ATOM 17806 C CA . LEU I 9 1044 ? 184.101 247.903 151.120 1.00 25.05 1044 LEU K CA 1
ATOM 17807 C C . LEU I 9 1044 ? 184.799 247.456 152.393 1.00 25.05 1044 LEU K C 1
ATOM 17808 O O . LEU I 9 1044 ? 185.659 248.175 152.909 1.00 25.05 1044 LEU K O 1
ATOM 17813 N N . LEU I 9 1045 ? 184.454 246.267 152.897 1.00 23.83 1045 LEU K N 1
ATOM 17814 C CA . LEU I 9 1045 ? 185.013 245.790 154.159 1.00 23.83 1045 LEU K CA 1
ATOM 17815 C C . LEU I 9 1045 ? 186.484 245.416 154.024 1.00 23.83 1045 LEU K C 1
ATOM 17816 O O . LEU I 9 1045 ? 187.305 245.800 154.863 1.00 23.83 1045 LEU K O 1
ATOM 17821 N N . GLU I 9 1046 ? 186.836 244.664 152.976 1.00 21.98 1046 GLU K N 1
ATOM 17822 C CA . GLU I 9 1046 ? 188.161 244.060 152.904 1.00 21.98 1046 GLU K CA 1
ATOM 17823 C C . GLU I 9 1046 ? 189.279 245.063 152.667 1.00 21.98 1046 GLU K C 1
ATOM 17824 O O . GLU I 9 1046 ? 190.439 244.744 152.945 1.00 21.98 1046 GLU K O 1
ATOM 17830 N N . ASN I 9 1047 ? 188.977 246.252 152.156 1.00 20.38 1047 ASN K N 1
ATOM 17831 C CA . ASN I 9 1047 ? 190.013 247.272 152.129 1.00 20.38 1047 ASN K CA 1
ATOM 17832 C C . ASN I 9 1047 ? 189.800 248.291 153.236 1.00 20.38 1047 ASN K C 1
ATOM 17833 O O . ASN I 9 1047 ? 190.555 248.326 154.209 1.00 20.38 1047 ASN K O 1
ATOM 17838 N N . GLY I 9 1048 ? 188.707 249.034 153.166 1.00 22.52 1048 GLY K N 1
ATOM 17839 C CA . GLY I 9 1048 ? 188.616 250.250 153.943 1.00 22.52 1048 GLY K CA 1
ATOM 17840 C C . GLY I 9 1048 ? 187.618 250.232 155.073 1.00 22.52 1048 GLY K C 1
ATOM 17841 O O . GLY I 9 1048 ? 187.907 249.746 156.171 1.00 22.52 1048 GLY K O 1
ATOM 17842 N N . ILE I 9 1049 ? 186.447 250.807 154.800 1.00 30.01 1049 ILE K N 1
ATOM 17843 C CA . ILE I 9 1049 ? 185.415 251.004 155.808 1.00 30.01 1049 ILE K CA 1
ATOM 17844 C C . ILE I 9 1049 ? 184.875 249.666 156.301 1.00 30.01 1049 ILE K C 1
ATOM 17845 O O . ILE I 9 1049 ? 184.587 248.753 155.518 1.00 30.01 1049 ILE K O 1
ATOM 17850 N N . ASN I 9 1050 ? 184.770 249.530 157.619 1.00 30.27 1050 ASN K N 1
ATOM 17851 C CA . ASN I 9 1050 ? 184.332 248.277 158.214 1.00 30.27 1050 ASN K CA 1
ATOM 17852 C C . ASN I 9 1050 ? 182.823 248.104 158.165 1.00 30.27 1050 ASN K C 1
ATOM 17853 O O . ASN I 9 1050 ? 182.334 246.991 158.377 1.00 30.27 1050 ASN K O 1
ATOM 17858 N N . ARG I 9 1051 ? 182.087 249.170 157.884 1.00 42.18 1051 ARG K N 1
ATOM 17859 C CA . ARG I 9 1051 ? 180.649 249.119 157.681 1.00 42.18 1051 ARG K CA 1
ATOM 17860 C C . ARG I 9 1051 ? 180.307 250.120 156.594 1.00 42.18 1051 ARG K C 1
ATOM 17861 O O . ARG I 9 1051 ? 181.101 251.024 156.315 1.00 42.18 1051 ARG K O 1
ATOM 17869 N N . PRO I 9 1052 ? 179.161 249.962 155.925 1.00 49.62 1052 PRO K N 1
ATOM 17870 C CA . PRO I 9 1052 ? 178.758 250.991 154.955 1.00 49.62 1052 PRO K CA 1
ATOM 17871 C C . PRO I 9 1052 ? 178.415 252.324 155.592 1.00 49.62 1052 PRO K C 1
ATOM 17872 O O . PRO I 9 1052 ? 178.689 253.368 154.988 1.00 49.62 1052 PRO K O 1
ATOM 17876 N N . ASP I 9 1053 ? 177.873 252.309 156.817 1.00 51.31 1053 ASP K N 1
ATOM 17877 C CA . ASP I 9 1053 ? 177.199 253.473 157.393 1.00 51.31 1053 ASP K CA 1
ATOM 17878 C C . ASP I 9 1053 ? 178.145 254.644 157.645 1.00 51.31 1053 ASP K C 1
ATOM 17879 O O . ASP I 9 1053 ? 177.715 255.803 157.585 1.00 51.31 1053 ASP K O 1
ATOM 17884 N N . ASP I 9 1054 ? 179.437 254.369 157.869 1.00 43.34 1054 ASP K N 1
ATOM 17885 C CA . ASP I 9 1054 ? 180.370 255.417 158.277 1.00 43.34 1054 ASP K CA 1
ATOM 17886 C C . ASP I 9 1054 ? 180.630 256.450 157.184 1.00 43.34 1054 ASP K C 1
ATOM 17887 O O . ASP I 9 1054 ? 181.036 257.573 157.507 1.00 43.34 1054 ASP K O 1
ATOM 17892 N N . LEU I 9 1055 ? 180.403 256.086 155.914 1.00 41.24 1055 LEU K N 1
ATOM 17893 C CA . LEU I 9 1055 ? 180.390 257.062 154.827 1.00 41.24 1055 LEU K CA 1
ATOM 17894 C C . LEU I 9 1055 ? 179.379 258.164 155.101 1.00 41.24 1055 LEU K C 1
ATOM 17895 O O . LEU I 9 1055 ? 179.710 259.354 155.030 1.00 41.24 1055 LEU K O 1
ATOM 17900 N N . PHE I 9 1056 ? 178.153 257.782 155.475 1.00 45.45 1056 PHE K N 1
ATOM 17901 C CA . PHE I 9 1056 ? 177.159 258.767 155.888 1.00 45.45 1056 PHE K CA 1
ATOM 17902 C C . PHE I 9 1056 ? 177.568 259.470 157.175 1.00 45.45 1056 PHE K C 1
ATOM 17903 O O . PHE I 9 1056 ? 177.137 260.601 157.425 1.00 45.45 1056 PHE K O 1
ATOM 17911 N N . SER I 9 1057 ? 178.402 258.830 158.000 1.00 45.85 1057 SER K N 1
ATOM 17912 C CA . SER I 9 1057 ? 178.975 259.549 159.129 1.00 45.85 1057 SER K CA 1
ATOM 17913 C C . SER I 9 1057 ? 179.968 260.596 158.647 1.00 45.85 1057 SER K C 1
ATOM 17914 O O . SER I 9 1057 ? 179.974 261.725 159.152 1.00 45.85 1057 SER K O 1
ATOM 17917 N N . TYR I 9 1058 ? 180.775 260.252 157.635 1.00 38.74 1058 TYR K N 1
ATOM 17918 C CA . TYR I 9 1058 ? 181.810 261.160 157.148 1.00 38.74 1058 TYR K CA 1
ATOM 17919 C C . TYR I 9 1058 ? 181.199 262.378 156.468 1.00 38.74 1058 TYR K C 1
ATOM 17920 O O . TYR I 9 1058 ? 181.649 263.509 156.690 1.00 38.74 1058 TYR K O 1
ATOM 17929 N N . VAL I 9 1059 ? 180.147 262.165 155.670 1.00 41.60 1059 VAL K N 1
ATOM 17930 C CA . VAL I 9 1059 ? 179.354 263.265 155.127 1.00 41.60 1059 VAL K CA 1
ATOM 17931 C C . VAL I 9 1059 ? 178.691 264.050 156.253 1.00 41.60 1059 VAL K C 1
ATOM 17932 O O . VAL I 9 1059 ? 178.542 265.276 156.167 1.00 41.60 1059 VAL K O 1
ATOM 17936 N N . GLU I 9 1060 ? 178.335 263.376 157.348 1.00 49.29 1060 GLU K N 1
ATOM 17937 C CA . GLU I 9 1060 ? 177.875 264.105 158.521 1.00 49.29 1060 GLU K CA 1
ATOM 17938 C C . GLU I 9 1060 ? 179.030 264.792 159.236 1.00 49.29 1060 GLU K C 1
ATOM 17939 O O . GLU I 9 1060 ? 178.841 265.863 159.820 1.00 49.29 1060 GLU K O 1
ATOM 17945 N N . SER I 9 1061 ? 180.230 264.206 159.190 1.00 48.41 1061 SER K N 1
ATOM 17946 C CA . SER I 9 1061 ? 181.327 264.739 159.990 1.00 48.41 1061 SER K CA 1
ATOM 17947 C C . SER I 9 1061 ? 182.015 265.909 159.304 1.00 48.41 1061 SER K C 1
ATOM 17948 O O . SER I 9 1061 ? 182.415 266.871 159.968 1.00 48.41 1061 SER K O 1
ATOM 17951 N N . GLU I 9 1062 ? 182.159 265.850 157.983 1.00 46.34 1062 GLU K N 1
ATOM 17952 C CA . GLU I 9 1062 ? 182.968 266.823 157.268 1.00 46.34 1062 GLU K CA 1
ATOM 17953 C C . GLU I 9 1062 ? 182.159 267.945 156.635 1.00 46.34 1062 GLU K C 1
ATOM 17954 O O . GLU I 9 1062 ? 182.712 269.022 156.396 1.00 46.34 1062 GLU K O 1
ATOM 17960 N N . PHE I 9 1063 ? 180.873 267.730 156.356 1.00 45.66 1063 PHE K N 1
ATOM 17961 C CA . PHE I 9 1063 ? 180.053 268.751 155.717 1.00 45.66 1063 PHE K CA 1
ATOM 17962 C C . PHE I 9 1063 ? 178.784 269.068 156.497 1.00 45.66 1063 PHE K C 1
ATOM 17963 O O . PHE I 9 1063 ? 177.941 269.824 156.000 1.00 45.66 1063 PHE K O 1
ATOM 17971 N N . GLY I 9 1064 ? 178.613 268.506 157.689 1.00 51.66 1064 GLY K N 1
ATOM 17972 C CA . GLY I 9 1064 ? 177.487 268.864 158.528 1.00 51.66 1064 GLY K CA 1
ATOM 17973 C C . GLY I 9 1064 ? 177.903 269.341 159.903 1.00 51.66 1064 GLY K C 1
ATOM 17974 O O . GLY I 9 1064 ? 177.187 270.111 160.549 1.00 51.66 1064 GLY K O 1
ATOM 17975 N N . LYS I 9 1065 ? 179.069 268.886 160.359 1.00 53.09 1065 LYS K N 1
ATOM 17976 C CA . LYS I 9 1065 ? 179.620 269.267 161.653 1.00 53.09 1065 LYS K CA 1
ATOM 17977 C C . LYS I 9 1065 ? 180.772 270.252 161.536 1.00 53.09 1065 LYS K C 1
ATOM 17978 O O . LYS I 9 1065 ? 180.847 271.202 162.320 1.00 53.09 1065 LYS K O 1
ATOM 17984 N N . LYS I 9 1066 ? 181.676 270.036 160.577 1.00 48.75 1066 LYS K N 1
ATOM 17985 C CA . LYS I 9 1066 ? 182.809 270.936 160.402 1.00 48.75 1066 LYS K CA 1
ATOM 17986 C C . LYS I 9 1066 ? 182.374 272.302 159.885 1.00 48.75 1066 LYS K C 1
ATOM 17987 O O . LYS I 9 1066 ? 183.006 273.313 160.212 1.00 48.75 1066 LYS K O 1
ATOM 17993 N N . THR I 9 1067 ? 181.288 272.358 159.106 1.00 56.27 1067 THR K N 1
ATOM 17994 C CA . THR I 9 1067 ? 180.854 273.635 158.545 1.00 56.27 1067 THR K CA 1
ATOM 17995 C C . THR I 9 1067 ? 180.284 274.558 159.620 1.00 56.27 1067 THR K C 1
ATOM 17996 O O . THR I 9 1067 ? 180.571 275.759 159.619 1.00 56.27 1067 THR K O 1
ATOM 18000 N N . LYS I 9 1068 ? 179.547 274.014 160.591 1.00 57.66 1068 LYS K N 1
ATOM 18001 C CA . LYS I 9 1068 ? 179.070 274.840 161.692 1.00 57.66 1068 LYS K CA 1
ATOM 18002 C C . LYS I 9 1068 ? 180.174 275.156 162.688 1.00 57.66 1068 LYS K C 1
ATOM 18003 O O . LYS I 9 1068 ? 180.115 276.202 163.344 1.00 57.66 1068 LYS K O 1
ATOM 18009 N N . LYS I 9 1069 ? 181.193 274.297 162.774 1.00 60.38 1069 LYS K N 1
ATOM 18010 C CA . LYS I 9 1069 ? 182.375 274.595 163.578 1.00 60.38 1069 LYS K CA 1
ATOM 18011 C C . LYS I 9 1069 ? 183.128 275.797 163.018 1.00 60.38 1069 LYS K C 1
ATOM 18012 O O . LYS I 9 1069 ? 183.432 276.750 163.746 1.00 60.38 1069 LYS K O 1
ATOM 18018 N N . LEU I 9 1070 ? 183.417 275.782 161.714 1.00 53.92 1070 LEU K N 1
ATOM 18019 C CA . LEU I 9 1070 ? 184.078 276.928 161.099 1.00 53.92 1070 LEU K CA 1
ATOM 18020 C C . LEU I 9 1070 ? 183.173 278.154 161.078 1.00 53.92 1070 LEU K C 1
ATOM 18021 O O . LEU I 9 1070 ? 183.664 279.282 161.199 1.00 53.92 1070 LEU K O 1
ATOM 18026 N N . GLN I 9 1071 ? 181.852 277.951 161.011 1.00 63.61 1071 GLN K N 1
ATOM 18027 C CA . GLN I 9 1071 ? 180.914 279.068 161.018 1.00 63.61 1071 GLN K CA 1
ATOM 18028 C C . GLN I 9 1071 ? 180.877 279.773 162.370 1.00 63.61 1071 GLN K C 1
ATOM 18029 O O . GLN I 9 1071 ? 180.911 281.009 162.429 1.00 63.61 1071 GLN K O 1
ATOM 18035 N N . ASP I 9 1072 ? 180.823 279.022 163.475 1.00 64.95 1072 ASP K N 1
ATOM 18036 C CA . ASP I 9 1072 ? 180.791 279.722 164.753 1.00 64.95 1072 ASP K CA 1
ATOM 18037 C C . ASP I 9 1072 ? 182.172 280.203 165.190 1.00 64.95 1072 ASP K C 1
ATOM 18038 O O . ASP I 9 1072 ? 182.249 281.176 165.945 1.00 64.95 1072 ASP K O 1
ATOM 18043 N N . ILE I 9 1073 ? 183.257 279.588 164.694 1.00 63.36 1073 ILE K N 1
ATOM 18044 C CA . ILE I 9 1073 ? 184.581 280.192 164.861 1.00 63.36 1073 ILE K CA 1
ATOM 18045 C C . ILE I 9 1073 ? 184.649 281.533 164.132 1.00 63.36 1073 ILE K C 1
ATOM 18046 O O . ILE I 9 1073 ? 185.180 282.518 164.665 1.00 63.36 1073 ILE K O 1
ATOM 18051 N N . LYS I 9 1074 ? 184.057 281.605 162.930 1.00 67.36 1074 LYS K N 1
ATOM 18052 C CA . LYS I 9 1074 ? 183.979 282.868 162.196 1.00 67.36 1074 LYS K CA 1
ATOM 18053 C C . LYS I 9 1074 ? 183.150 283.903 162.942 1.00 67.36 1074 LYS K C 1
ATOM 18054 O O . LYS I 9 1074 ? 183.522 285.080 162.995 1.00 67.36 1074 LYS K O 1
ATOM 18060 N N . GLN I 9 1075 ? 182.025 283.480 163.524 1.00 69.72 1075 GLN K N 1
ATOM 18061 C CA . GLN I 9 1075 ? 181.163 284.408 164.252 1.00 69.72 1075 GLN K CA 1
ATOM 18062 C C . GLN I 9 1075 ? 181.843 284.936 165.511 1.00 69.72 1075 GLN K C 1
ATOM 18063 O O . GLN I 9 1075 ? 181.763 286.136 165.808 1.00 69.72 1075 GLN K O 1
ATOM 18069 N N . LYS I 9 1076 ? 182.543 284.063 166.245 1.00 71.98 1076 LYS K N 1
ATOM 18070 C CA . LYS I 9 1076 ? 183.235 284.501 167.454 1.00 71.98 1076 LYS K CA 1
ATOM 18071 C C . LYS I 9 1076 ? 184.425 285.392 167.119 1.00 71.98 1076 LYS K C 1
ATOM 18072 O O . LYS I 9 1076 ? 184.703 286.360 167.834 1.00 71.98 1076 LYS K O 1
ATOM 18078 N N . LEU I 9 1077 ? 185.119 285.110 166.012 1.00 72.28 1077 LEU K N 1
ATOM 18079 C CA . LEU I 9 1077 ? 186.242 285.959 165.629 1.00 72.28 1077 LEU K CA 1
ATOM 18080 C C . LEU I 9 1077 ? 185.765 287.300 165.083 1.00 72.28 1077 LEU K C 1
ATOM 18081 O O . LEU I 9 1077 ? 186.432 288.324 165.267 1.00 72.28 1077 LEU K O 1
ATOM 18086 N N . GLU I 9 1078 ? 184.593 287.322 164.443 1.00 77.83 1078 GLU K N 1
ATOM 18087 C CA . GLU I 9 1078 ? 184.021 288.581 163.978 1.00 77.83 1078 GLU K CA 1
ATOM 18088 C C . GLU I 9 1078 ? 183.562 289.441 165.149 1.00 77.83 1078 GLU K C 1
ATOM 18089 O O . GLU I 9 1078 ? 183.781 290.660 165.158 1.00 77.83 1078 GLU K O 1
ATOM 18095 N N . SER I 9 1079 ? 182.939 288.820 166.157 1.00 77.19 1079 SER K N 1
ATOM 18096 C CA . SER I 9 1079 ? 182.575 289.555 167.365 1.00 77.19 1079 SER K CA 1
ATOM 18097 C C . SER I 9 1079 ? 183.806 290.007 168.143 1.00 77.19 1079 SER K C 1
ATOM 18098 O O . SER I 9 1079 ? 183.798 291.093 168.733 1.00 77.19 1079 SER K O 1
ATOM 18101 N N . PHE I 9 1080 ? 184.884 289.217 168.117 1.00 77.79 1080 PHE K N 1
ATOM 18102 C CA . PHE I 9 1080 ? 186.121 289.626 168.771 1.00 77.79 1080 PHE K CA 1
ATOM 18103 C C . PHE I 9 1080 ? 186.785 290.792 168.049 1.00 77.79 1080 PHE K C 1
ATOM 18104 O O . PHE I 9 1080 ? 187.329 291.689 168.702 1.00 77.79 1080 PHE K O 1
ATOM 18112 N N . LEU I 9 1081 ? 186.736 290.806 166.713 1.00 78.42 1081 LEU K N 1
ATOM 18113 C CA . LEU I 9 1081 ? 187.282 291.933 165.962 1.00 78.42 1081 LEU K CA 1
ATOM 18114 C C . LEU I 9 1081 ? 186.430 293.183 166.145 1.00 78.42 1081 LEU K C 1
ATOM 18115 O O . LEU I 9 1081 ? 186.956 294.303 166.157 1.00 78.42 1081 LEU K O 1
ATOM 18120 N N . ARG I 9 1082 ? 185.111 293.014 166.278 1.00 80.30 1082 ARG K N 1
ATOM 18121 C CA . ARG I 9 1082 ? 184.252 294.148 166.599 1.00 80.30 1082 ARG K CA 1
ATOM 18122 C C . ARG I 9 1082 ? 184.502 294.659 168.014 1.00 80.30 1082 ARG K C 1
ATOM 18123 O O . ARG I 9 1082 ? 184.334 295.855 168.278 1.00 80.30 1082 ARG K O 1
ATOM 18131 N N . ALA I 9 1083 ? 184.901 293.774 168.930 1.00 80.15 1083 ALA K N 1
ATOM 18132 C CA . ALA I 9 1083 ? 185.200 294.187 170.295 1.00 80.15 1083 ALA K CA 1
ATOM 18133 C C . ALA I 9 1083 ? 186.601 294.769 170.455 1.00 80.15 1083 ALA K C 1
ATOM 18134 O O . ALA I 9 1083 ? 186.841 295.500 171.422 1.00 80.15 1083 ALA K O 1
ATOM 18136 N N . LEU I 9 1084 ? 187.531 294.460 169.547 1.00 83.25 1084 LEU K N 1
ATOM 18137 C CA . LEU I 9 1084 ? 188.866 295.049 169.640 1.00 83.25 1084 LEU K CA 1
ATOM 18138 C C . LEU I 9 1084 ? 188.852 296.521 169.247 1.00 83.25 1084 LEU K C 1
ATOM 18139 O O . LEU I 9 1084 ? 189.344 297.378 169.990 1.00 83.25 1084 LEU K O 1
ATOM 18144 N N . LEU I 9 1085 ? 188.289 296.835 168.086 1.00 82.05 1085 LEU K N 1
ATOM 18145 C CA . LEU I 9 1085 ? 188.326 298.196 167.567 1.00 82.05 1085 LEU K CA 1
ATOM 18146 C C . LEU I 9 1085 ? 186.941 298.836 167.590 1.00 82.05 1085 LEU K C 1
ATOM 18147 O O . LEU I 9 1085 ? 186.404 299.140 168.656 1.00 82.05 1085 LEU K O 1
ATOM 18152 N N . THR J 10 353 ? 247.997 260.566 133.007 1.00 72.24 353 THR Q N 1
ATOM 18153 C CA . THR J 10 353 ? 246.980 260.848 132.001 1.00 72.24 353 THR Q CA 1
ATOM 18154 C C . THR J 10 353 ? 245.619 260.299 132.429 1.00 72.24 353 THR Q C 1
ATOM 18155 O O . THR J 10 353 ? 245.543 259.255 133.078 1.00 72.24 353 THR Q O 1
ATOM 18159 N N . PRO J 10 354 ? 244.541 261.016 132.092 1.00 73.52 354 PRO Q N 1
ATOM 18160 C CA . PRO J 10 354 ? 243.196 260.516 132.420 1.00 73.52 354 PRO Q CA 1
ATOM 18161 C C . PRO J 10 354 ? 242.770 259.299 131.613 1.00 73.52 354 PRO Q C 1
ATOM 18162 O O . PRO J 10 354 ? 241.803 258.635 132.008 1.00 73.52 354 PRO Q O 1
ATOM 18166 N N . GLU J 10 355 ? 243.464 258.970 130.520 1.00 73.44 355 GLU Q N 1
ATOM 18167 C CA . GLU J 10 355 ? 243.042 257.860 129.673 1.00 73.44 355 GLU Q CA 1
ATOM 18168 C C . GLU J 10 355 ? 243.327 256.511 130.322 1.00 73.44 355 GLU Q C 1
ATOM 18169 O O . GLU J 10 355 ? 242.442 255.651 130.381 1.00 73.44 355 GLU Q O 1
ATOM 18175 N N . GLU J 10 356 ? 244.558 256.304 130.807 1.00 70.51 356 GLU Q N 1
ATOM 18176 C CA . GLU J 10 356 ? 244.884 255.053 131.487 1.00 70.51 356 GLU Q CA 1
ATOM 18177 C C . GLU J 10 356 ? 244.112 254.908 132.791 1.00 70.51 356 GLU Q C 1
ATOM 18178 O O . GLU J 10 356 ? 243.698 253.796 133.141 1.00 70.51 356 GLU Q O 1
ATOM 18184 N N . GLU J 10 357 ? 243.881 256.023 133.490 1.00 69.30 357 GLU Q N 1
ATOM 18185 C CA . GLU J 10 357 ? 243.061 256.009 134.697 1.00 69.30 357 GLU Q CA 1
ATOM 18186 C C . GLU J 10 357 ? 241.621 255.615 134.386 1.00 69.30 357 GLU Q C 1
ATOM 18187 O O . GLU J 10 357 ? 241.024 254.808 135.107 1.00 69.30 357 GLU Q O 1
ATOM 18193 N N . THR J 10 358 ? 241.064 256.141 133.290 1.00 62.79 358 THR Q N 1
ATOM 18194 C CA . THR J 10 358 ? 239.688 255.818 132.926 1.00 62.79 358 THR Q CA 1
ATOM 18195 C C . THR J 10 358 ? 239.553 254.365 132.480 1.00 62.79 358 THR Q C 1
ATOM 18196 O O . THR J 10 358 ? 238.611 253.676 132.889 1.00 62.79 358 THR Q O 1
ATOM 18200 N N . THR J 10 359 ? 240.502 253.868 131.675 1.00 60.49 359 THR Q N 1
ATOM 18201 C CA . THR J 10 359 ? 240.442 252.465 131.267 1.00 60.49 359 THR Q CA 1
ATOM 18202 C C . THR J 10 359 ? 240.678 251.509 132.432 1.00 60.49 359 THR Q C 1
ATOM 18203 O O . THR J 10 359 ? 240.063 250.440 132.473 1.00 60.49 359 THR Q O 1
ATOM 18207 N N . GLN J 10 360 ? 241.506 251.877 133.413 1.00 57.08 360 GLN Q N 1
ATOM 18208 C CA . GLN J 10 360 ? 241.669 250.979 134.552 1.00 57.08 360 GLN Q CA 1
ATOM 18209 C C . GLN J 10 360 ? 240.499 251.067 135.526 1.00 57.08 360 GLN Q C 1
ATOM 18210 O O . GLN J 10 360 ? 240.189 250.076 136.197 1.00 57.08 360 GLN Q O 1
ATOM 18216 N N . VAL J 10 361 ? 239.808 252.211 135.584 1.00 54.04 361 VAL Q N 1
ATOM 18217 C CA . VAL J 10 361 ? 238.561 252.292 136.346 1.00 54.04 361 VAL Q CA 1
ATOM 18218 C C . VAL J 10 361 ? 237.493 251.405 135.709 1.00 54.04 361 VAL Q C 1
ATOM 18219 O O . VAL J 10 361 ? 236.825 250.619 136.395 1.00 54.04 361 VAL Q O 1
ATOM 18223 N N . LEU J 10 362 ? 237.353 251.481 134.380 1.00 51.92 362 LEU Q N 1
ATOM 18224 C CA . LEU J 10 362 ? 236.423 250.600 133.677 1.00 51.92 362 LEU Q CA 1
ATOM 18225 C C . LEU J 10 362 ? 236.854 249.138 133.723 1.00 51.92 362 LEU Q C 1
ATOM 18226 O O . LEU J 10 362 ? 236.005 248.253 133.592 1.00 51.92 362 LEU Q O 1
ATOM 18231 N N . ASN J 10 363 ? 238.149 248.868 133.900 1.00 54.37 363 ASN Q N 1
ATOM 18232 C CA . ASN J 10 363 ? 238.608 247.506 134.137 1.00 54.37 363 ASN Q CA 1
ATOM 18233 C C . ASN J 10 363 ? 238.218 247.043 135.537 1.00 54.37 363 ASN Q C 1
ATOM 18234 O O . ASN J 10 363 ? 237.897 245.867 135.738 1.00 54.37 363 ASN Q O 1
ATOM 18239 N N . GLY J 10 364 ? 238.223 247.961 136.504 1.00 49.41 364 GLY Q N 1
ATOM 18240 C CA . GLY J 10 364 ? 237.823 247.606 137.857 1.00 49.41 364 GLY Q CA 1
ATOM 18241 C C . GLY J 10 364 ? 236.337 247.330 137.980 1.00 49.41 364 GLY Q C 1
ATOM 18242 O O . GLY J 10 364 ? 235.926 246.381 138.652 1.00 49.41 364 GLY Q O 1
ATOM 18243 N N . VAL J 10 365 ? 235.508 248.162 137.340 1.00 44.38 365 VAL Q N 1
ATOM 18244 C CA . VAL J 10 365 ? 234.062 247.956 137.387 1.00 44.38 365 VAL Q CA 1
ATOM 18245 C C . VAL J 10 365 ? 233.648 246.724 136.578 1.00 44.38 365 VAL Q C 1
ATOM 18246 O O . VAL J 10 365 ? 232.642 246.079 136.897 1.00 44.38 365 VAL Q O 1
ATOM 18250 N N . SER J 10 366 ? 234.442 246.324 135.586 1.00 45.77 366 SER Q N 1
ATOM 18251 C CA . SER J 10 366 ? 234.122 245.135 134.806 1.00 45.77 366 SER Q CA 1
ATOM 18252 C C . SER J 10 366 ? 234.539 243.835 135.483 1.00 45.77 366 SER Q C 1
ATOM 18253 O O . SER J 10 366 ? 234.265 242.763 134.935 1.00 45.77 366 SER Q O 1
ATOM 18256 N N . ARG J 10 367 ? 235.192 243.894 136.644 1.00 49.26 367 ARG Q N 1
ATOM 18257 C CA . ARG J 10 367 ? 235.644 242.693 137.332 1.00 49.26 367 ARG Q CA 1
ATOM 18258 C C . ARG J 10 367 ? 234.925 242.434 138.647 1.00 49.26 367 ARG Q C 1
ATOM 18259 O O . ARG J 10 367 ? 235.087 241.349 139.216 1.00 49.26 367 ARG Q O 1
ATOM 18267 N N . SER J 10 368 ? 234.145 243.386 139.145 1.00 39.56 368 SER Q N 1
ATOM 18268 C CA . SER J 10 368 ? 233.454 243.237 140.418 1.00 39.56 368 SER Q CA 1
ATOM 18269 C C . SER J 10 368 ? 232.095 242.587 140.192 1.00 39.56 368 SER Q C 1
ATOM 18270 O O . SER J 10 368 ? 231.234 243.167 139.524 1.00 39.56 368 SER Q O 1
ATOM 18273 N N . PHE J 10 369 ? 231.896 241.395 140.755 1.00 32.55 369 PHE Q N 1
ATOM 18274 C CA . PHE J 10 369 ? 230.579 240.779 140.738 1.00 32.55 369 PHE Q CA 1
ATOM 18275 C C . PHE J 10 369 ? 230.173 240.421 142.164 1.00 32.55 369 PHE Q C 1
ATOM 18276 O O . PHE J 10 369 ? 230.964 239.819 142.909 1.00 32.55 369 PHE Q O 1
ATOM 18284 N N . PRO J 10 370 ? 229.003 240.865 142.617 1.00 24.59 370 PRO Q N 1
ATOM 18285 C CA . PRO J 10 370 ? 228.554 240.515 143.967 1.00 24.59 370 PRO Q CA 1
ATOM 18286 C C . PRO J 10 370 ? 227.862 239.165 144.028 1.00 24.59 370 PRO Q C 1
ATOM 18287 O O . PRO J 10 370 ? 227.153 238.755 143.106 1.00 24.59 370 PRO Q O 1
ATOM 18291 N N . LEU J 10 371 ? 228.077 238.481 145.135 1.00 22.15 371 LEU Q N 1
ATOM 18292 C CA . LEU J 10 371 ? 227.288 237.349 145.568 1.00 22.15 371 LEU Q CA 1
ATOM 18293 C C . LEU J 10 371 ? 226.467 237.757 146.783 1.00 22.15 371 LEU Q C 1
ATOM 18294 O O . LEU J 10 371 ? 226.771 238.757 147.441 1.00 22.15 371 LEU Q O 1
ATOM 18299 N N . PRO J 10 372 ? 225.401 237.024 147.104 1.00 18.31 372 PRO Q N 1
ATOM 18300 C CA . PRO J 10 372 ? 224.701 237.302 148.361 1.00 18.31 372 PRO Q CA 1
ATOM 18301 C C . PRO J 10 372 ? 225.282 236.504 149.518 1.00 18.31 372 PRO Q C 1
ATOM 18302 O O . PRO J 10 372 ? 225.724 235.362 149.369 1.00 18.31 372 PRO Q O 1
ATOM 18306 N N . LEU J 10 373 ? 225.300 237.136 150.693 1.00 22.53 373 LEU Q N 1
ATOM 18307 C CA . LEU J 10 373 ? 225.853 236.481 151.871 1.00 22.53 373 LEU Q CA 1
ATOM 18308 C C . LEU J 10 373 ? 224.902 235.443 152.441 1.00 22.53 373 LEU Q C 1
ATOM 18309 O O . LEU J 10 373 ? 225.345 234.500 153.103 1.00 22.53 373 LEU Q O 1
ATOM 18314 N N . GLU J 10 374 ? 223.602 235.610 152.225 1.00 19.16 374 GLU Q N 1
ATOM 18315 C CA . GLU J 10 374 ? 222.614 234.677 152.745 1.00 19.16 374 GLU Q CA 1
ATOM 18316 C C . GLU J 10 374 ? 221.520 234.493 151.711 1.00 19.16 374 GLU Q C 1
ATOM 18317 O O . GLU J 10 374 ? 220.811 235.444 151.371 1.00 19.16 374 GLU Q O 1
ATOM 18323 N N . SER J 10 375 ? 221.392 233.268 151.219 1.00 16.09 375 SER Q N 1
ATOM 18324 C CA . SER J 10 375 ? 220.375 232.901 150.251 1.00 16.09 375 SER Q CA 1
ATOM 18325 C C . SER J 10 375 ? 219.630 231.688 150.784 1.00 16.09 375 SER Q C 1
ATOM 18326 O O . SER J 10 375 ? 220.254 230.686 151.147 1.00 16.09 375 SER Q O 1
ATOM 18329 N N . THR J 10 376 ? 218.304 231.778 150.831 1.00 15.20 376 THR Q N 1
ATOM 18330 C CA . THR J 10 376 ? 217.462 230.720 151.378 1.00 15.20 376 THR Q CA 1
ATOM 18331 C C . THR J 10 376 ? 216.891 229.908 150.226 1.00 15.20 376 THR Q C 1
ATOM 18332 O O . THR J 10 376 ? 216.055 230.405 149.464 1.00 15.20 376 THR Q O 1
ATOM 18336 N N . VAL J 10 377 ? 217.348 228.660 150.108 1.00 16.23 377 VAL Q N 1
ATOM 18337 C CA . VAL J 10 377 ? 216.952 227.798 149.003 1.00 16.23 377 VAL Q CA 1
ATOM 18338 C C . VAL J 10 377 ? 215.481 227.431 149.142 1.00 16.23 377 VAL Q C 1
ATOM 18339 O O . VAL J 10 377 ? 215.031 226.992 150.207 1.00 16.23 377 VAL Q O 1
ATOM 18343 N N . LEU J 10 378 ? 214.720 227.635 148.068 1.00 15.70 378 LEU Q N 1
ATOM 18344 C CA . LEU J 10 378 ? 213.295 227.331 148.065 1.00 15.70 378 LEU Q CA 1
ATOM 18345 C C . LEU J 10 378 ? 213.106 225.823 148.009 1.00 15.70 378 LEU Q C 1
ATOM 18346 O O . LEU J 10 378 ? 213.367 225.193 146.980 1.00 15.70 378 LEU Q O 1
ATOM 18351 N N . SER J 10 379 ? 212.656 225.239 149.114 1.00 20.10 379 SER Q N 1
ATOM 18352 C CA . SER J 10 379 ? 212.463 223.799 149.198 1.00 20.10 379 SER Q CA 1
ATOM 18353 C C . SER J 10 379 ? 211.227 223.534 150.047 1.00 20.10 379 SER Q C 1
ATOM 18354 O O . SER J 10 379 ? 210.454 224.444 150.363 1.00 20.10 379 SER Q O 1
ATOM 18357 N N . SER J 10 380 ? 211.040 222.270 150.413 1.00 22.89 380 SER Q N 1
ATOM 18358 C CA . SER J 10 380 ? 209.886 221.838 151.180 1.00 22.89 380 SER Q CA 1
ATOM 18359 C C . SER J 10 380 ? 210.299 221.041 152.402 1.00 22.89 380 SER Q C 1
ATOM 18360 O O . SER J 10 380 ? 211.435 220.575 152.528 1.00 22.89 380 SER Q O 1
ATOM 18363 N N . VAL J 10 381 ? 209.334 220.888 153.306 1.00 20.32 381 VAL Q N 1
ATOM 18364 C CA . VAL J 10 381 ? 209.433 219.867 154.338 1.00 20.32 381 VAL Q CA 1
ATOM 18365 C C . VAL J 10 381 ? 209.110 218.498 153.761 1.00 20.32 381 VAL Q C 1
ATOM 18366 O O . VAL J 10 381 ? 209.894 217.555 153.906 1.00 20.32 381 VAL Q O 1
ATOM 18370 N N . ARG J 10 382 ? 207.965 218.384 153.072 1.00 25.09 382 ARG Q N 1
ATOM 18371 C CA . ARG J 10 382 ? 207.419 217.074 152.721 1.00 25.09 382 ARG Q CA 1
ATOM 18372 C C . ARG J 10 382 ? 208.259 216.355 151.677 1.00 25.09 382 ARG Q C 1
ATOM 18373 O O . ARG J 10 382 ? 208.454 215.140 151.773 1.00 25.09 382 ARG Q O 1
ATOM 18381 N N . TYR J 10 383 ? 208.752 217.074 150.669 1.00 27.43 383 TYR Q N 1
ATOM 18382 C CA . TYR J 10 383 ? 209.582 216.415 149.669 1.00 27.43 383 TYR Q CA 1
ATOM 18383 C C . TYR J 10 383 ? 210.934 216.029 150.243 1.00 27.43 383 TYR Q C 1
ATOM 18384 O O . TYR J 10 383 ? 211.492 214.996 149.859 1.00 27.43 383 TYR Q O 1
ATOM 18393 N N . ARG J 10 384 ? 211.423 216.787 151.225 1.00 29.36 384 ARG Q N 1
ATOM 18394 C CA . ARG J 10 384 ? 212.671 216.440 151.894 1.00 29.36 384 ARG Q CA 1
ATOM 18395 C C . ARG J 10 384 ? 212.509 215.187 152.748 1.00 29.36 384 ARG Q C 1
ATOM 18396 O O . ARG J 10 384 ? 213.340 214.271 152.683 1.00 29.36 384 ARG Q O 1
ATOM 18404 N N . THR J 10 385 ? 211.424 215.112 153.530 1.00 31.03 385 THR Q N 1
ATOM 18405 C CA . THR J 10 385 ? 211.179 213.930 154.356 1.00 31.03 385 THR Q CA 1
ATOM 18406 C C . THR J 10 385 ? 210.867 212.700 153.513 1.00 31.03 385 THR Q C 1
ATOM 18407 O O . THR J 10 385 ? 211.306 211.598 153.846 1.00 31.03 385 THR Q O 1
ATOM 18411 N N . LYS J 10 386 ? 210.119 212.862 152.418 1.00 33.40 386 LYS Q N 1
ATOM 18412 C CA . LYS J 10 386 ? 209.811 211.712 151.572 1.00 33.40 386 LYS Q CA 1
ATOM 18413 C C . LYS J 10 386 ? 211.033 211.232 150.798 1.00 33.40 386 LYS Q C 1
ATOM 18414 O O . LYS J 10 386 ? 211.203 210.017 150.614 1.00 33.40 386 LYS Q O 1
ATOM 18420 N N . TYR J 10 387 ? 211.893 212.162 150.361 1.00 38.48 387 TYR Q N 1
ATOM 18421 C CA . TYR J 10 387 ? 213.179 211.805 149.773 1.00 38.48 387 TYR Q CA 1
ATOM 18422 C C . TYR J 10 387 ? 214.033 211.026 150.761 1.00 38.48 387 TYR Q C 1
ATOM 18423 O O . TYR J 10 387 ? 214.606 209.984 150.415 1.00 38.48 387 TYR Q O 1
ATOM 18432 N N . PHE J 10 388 ? 214.087 211.501 152.013 1.00 38.36 388 PHE Q N 1
ATOM 18433 C CA . PHE J 10 388 ? 214.846 210.810 153.050 1.00 38.36 388 PHE Q CA 1
ATOM 18434 C C . PHE J 10 388 ? 214.276 209.427 153.334 1.00 38.36 388 PHE Q C 1
ATOM 18435 O O . PHE J 10 388 ? 215.032 208.466 153.461 1.00 38.36 388 PHE Q O 1
ATOM 18443 N N . ARG J 10 389 ? 212.947 209.304 153.404 1.00 34.24 389 ARG Q N 1
ATOM 18444 C CA . ARG J 10 389 ? 212.322 208.033 153.765 1.00 34.24 389 ARG Q CA 1
ATOM 18445 C C . ARG J 10 389 ? 212.514 206.982 152.675 1.00 34.24 389 ARG Q C 1
ATOM 18446 O O . ARG J 10 389 ? 212.867 205.827 152.966 1.00 34.24 389 ARG Q O 1
ATOM 18454 N N . MET J 10 390 ? 212.300 207.368 151.411 1.00 42.68 390 MET Q N 1
ATOM 18455 C CA . MET J 10 390 ? 212.511 206.433 150.309 1.00 42.68 390 MET Q CA 1
ATOM 18456 C C . MET J 10 390 ? 213.983 206.059 150.170 1.00 42.68 390 MET Q C 1
ATOM 18457 O O . MET J 10 390 ? 214.310 204.891 149.913 1.00 42.68 390 MET Q O 1
ATOM 18462 N N . ARG J 10 391 ? 214.886 207.027 150.374 1.00 46.08 391 ARG Q N 1
ATOM 18463 C CA . ARG J 10 391 ? 216.308 206.720 150.320 1.00 46.08 391 ARG Q CA 1
ATOM 18464 C C . ARG J 10 391 ? 216.739 205.835 151.483 1.00 46.08 391 ARG Q C 1
ATOM 18465 O O . ARG J 10 391 ? 217.612 204.984 151.307 1.00 46.08 391 ARG Q O 1
ATOM 18473 N N . GLU J 10 392 ? 216.100 205.970 152.650 1.00 49.82 392 GLU Q N 1
ATOM 18474 C CA . GLU J 10 392 ? 216.421 205.096 153.775 1.00 49.82 392 GLU Q CA 1
ATOM 18475 C C . GLU J 10 392 ? 215.965 203.670 153.517 1.00 49.82 392 GLU Q C 1
ATOM 18476 O O . GLU J 10 392 ? 216.698 202.721 153.823 1.00 49.82 392 GLU Q O 1
ATOM 18482 N N . MET J 10 393 ? 214.765 203.505 152.948 1.00 48.57 393 MET Q N 1
ATOM 18483 C CA . MET J 10 393 ? 214.271 202.166 152.629 1.00 48.57 393 MET Q CA 1
ATOM 18484 C C . MET J 10 393 ? 215.154 201.481 151.586 1.00 48.57 393 MET Q C 1
ATOM 18485 O O . MET J 10 393 ? 215.621 200.352 151.794 1.00 48.57 393 MET Q O 1
ATOM 18490 N N . PHE J 10 394 ? 215.445 202.171 150.483 1.00 49.64 394 PHE Q N 1
ATOM 18491 C CA . PHE J 10 394 ? 216.254 201.542 149.447 1.00 49.64 394 PHE Q CA 1
ATOM 18492 C C . PHE J 10 394 ? 217.748 201.557 149.745 1.00 49.64 394 PHE Q C 1
ATOM 18493 O O . PHE J 10 394 ? 218.512 200.920 149.012 1.00 49.64 394 PHE Q O 1
ATOM 18501 N N . ALA J 10 395 ? 218.184 202.256 150.791 1.00 55.33 395 ALA Q N 1
ATOM 18502 C CA . ALA J 10 395 ? 219.561 202.180 151.251 1.00 55.33 395 ALA Q CA 1
ATOM 18503 C C . ALA J 10 395 ? 219.756 201.041 152.235 1.00 55.33 395 ALA Q C 1
ATOM 18504 O O . ALA J 10 395 ? 220.802 200.383 152.226 1.00 55.33 395 ALA Q O 1
ATOM 18506 N N . SER J 10 396 ? 218.762 200.800 153.091 1.00 59.33 396 SER Q N 1
ATOM 18507 C CA . SER J 10 396 ? 218.796 199.636 153.960 1.00 59.33 396 SER Q CA 1
ATOM 18508 C C . SER J 10 396 ? 218.541 198.346 153.197 1.00 59.33 396 SER Q C 1
ATOM 18509 O O . SER J 10 396 ? 218.951 197.280 153.666 1.00 59.33 396 SER Q O 1
ATOM 18512 N N . SER J 10 397 ? 217.887 198.421 152.033 1.00 58.41 397 SER Q N 1
ATOM 18513 C CA . SER J 10 397 ? 217.540 197.211 151.292 1.00 58.41 397 SER Q CA 1
ATOM 18514 C C . SER J 10 397 ? 218.774 196.529 150.704 1.00 58.41 397 SER Q C 1
ATOM 18515 O O . SER J 10 397 ? 219.083 195.381 151.043 1.00 58.41 397 SER Q O 1
ATOM 18518 N N . PHE J 10 398 ? 219.497 197.218 149.829 1.00 60.98 398 PHE Q N 1
ATOM 18519 C CA . PHE J 10 398 ? 220.577 196.589 149.079 1.00 60.98 398 PHE Q CA 1
ATOM 18520 C C . PHE J 10 398 ? 221.880 196.631 149.879 1.00 60.98 398 PHE Q C 1
ATOM 18521 O O . PHE J 10 398 ? 221.910 197.008 151.054 1.00 60.98 398 PHE Q O 1
ATOM 18529 N N . SER J 10 399 ? 222.978 196.238 149.238 1.00 67.11 399 SER Q N 1
ATOM 18530 C CA . SER J 10 399 ? 224.320 196.272 149.804 1.00 67.11 399 SER Q CA 1
ATOM 18531 C C . SER J 10 399 ? 225.133 197.367 149.119 1.00 67.11 399 SER Q C 1
ATOM 18532 O O . SER J 10 399 ? 224.621 198.127 148.299 1.00 67.11 399 SER Q O 1
ATOM 18535 N N . VAL J 10 400 ? 226.418 197.438 149.451 1.00 71.01 400 VAL Q N 1
ATOM 18536 C CA . VAL J 10 400 ? 227.276 198.518 148.981 1.00 71.01 400 VAL Q CA 1
ATOM 18537 C C . VAL J 10 400 ? 228.272 198.038 147.930 1.00 71.01 400 VAL Q C 1
ATOM 18538 O O . VAL J 10 400 ? 228.470 198.713 146.918 1.00 71.01 400 VAL Q O 1
ATOM 18542 N N . LYS J 10 401 ? 228.851 196.840 148.131 1.00 74.14 401 LYS Q N 1
ATOM 18543 C CA . LYS J 10 401 ? 229.987 196.284 147.391 1.00 74.14 401 LYS Q CA 1
ATOM 18544 C C . LYS J 10 401 ? 231.130 197.298 147.403 1.00 74.14 401 LYS Q C 1
ATOM 18545 O O . LYS J 10 401 ? 231.336 198.029 146.423 1.00 74.14 401 LYS Q O 1
ATOM 18551 N N . PRO J 10 402 ? 231.835 197.437 148.522 1.00 77.43 402 PRO Q N 1
ATOM 18552 C CA . PRO J 10 402 ? 232.873 198.462 148.621 1.00 77.43 402 PRO Q CA 1
ATOM 18553 C C . PRO J 10 402 ? 234.205 197.987 148.063 1.00 77.43 402 PRO Q C 1
ATOM 18554 O O . PRO J 10 402 ? 234.435 196.800 147.828 1.00 77.43 402 PRO Q O 1
ATOM 18558 N N . GLY J 10 403 ? 235.087 198.956 147.847 1.00 86.58 403 GLY Q N 1
ATOM 18559 C CA . GLY J 10 403 ? 236.482 198.646 147.622 1.00 86.58 403 GLY Q CA 1
ATOM 18560 C C . GLY J 10 403 ? 237.191 198.542 148.956 1.00 86.58 403 GLY Q C 1
ATOM 18561 O O . GLY J 10 403 ? 237.876 197.552 149.235 1.00 86.58 403 GLY Q O 1
ATOM 18562 N N . TYR J 10 404 ? 237.037 199.570 149.786 1.00 92.18 404 TYR Q N 1
ATOM 18563 C CA . TYR J 10 404 ? 237.517 199.544 151.162 1.00 92.18 404 TYR Q CA 1
ATOM 18564 C C . TYR J 10 404 ? 236.479 199.995 152.181 1.00 92.18 404 TYR Q C 1
ATOM 18565 O O . TYR J 10 404 ? 236.440 199.451 153.288 1.00 92.18 404 TYR Q O 1
ATOM 18574 N N . THR J 10 405 ? 235.628 200.971 151.851 1.00 84.02 405 THR Q N 1
ATOM 18575 C CA . THR J 10 405 ? 234.654 201.501 152.801 1.00 84.02 405 THR Q CA 1
ATOM 18576 C C . THR J 10 405 ? 233.316 201.756 152.121 1.00 84.02 405 THR Q C 1
ATOM 18577 O O . THR J 10 405 ? 233.217 201.871 150.897 1.00 84.02 405 THR Q O 1
ATOM 18581 N N . SER J 10 406 ? 232.286 201.860 152.955 1.00 74.49 406 SER Q N 1
ATOM 18582 C CA . SER J 10 406 ? 230.911 202.184 152.614 1.00 74.49 406 SER Q CA 1
ATOM 18583 C C . SER J 10 406 ? 230.563 203.580 153.125 1.00 74.49 406 SER Q C 1
ATOM 18584 O O . SER J 10 406 ? 231.185 204.070 154.073 1.00 74.49 406 SER Q O 1
ATOM 18587 N N . PRO J 10 407 ? 229.583 204.256 152.529 1.00 72.28 407 PRO Q N 1
ATOM 18588 C CA . PRO J 10 407 ? 229.174 205.559 153.056 1.00 72.28 407 PRO Q CA 1
ATOM 18589 C C . PRO J 10 407 ? 228.201 205.401 154.216 1.00 72.28 407 PRO Q C 1
ATOM 18590 O O . PRO J 10 407 ? 227.715 204.312 154.520 1.00 72.28 407 PRO Q O 1
ATOM 18594 N N . GLY J 10 408 ? 227.921 206.524 154.862 1.00 66.36 408 GLY Q N 1
ATOM 18595 C CA . GLY J 10 408 ? 226.911 206.579 155.895 1.00 66.36 408 GLY Q CA 1
ATOM 18596 C C . GLY J 10 408 ? 227.487 206.519 157.297 1.00 66.36 408 GLY Q C 1
ATOM 18597 O O . GLY J 10 408 ? 228.670 206.254 157.522 1.00 66.36 408 GLY Q O 1
ATOM 18598 N N . TYR J 10 409 ? 226.599 206.783 158.252 1.00 57.95 409 TYR Q N 1
ATOM 18599 C CA . TYR J 10 409 ? 226.905 206.695 159.670 1.00 57.95 409 TYR Q CA 1
ATOM 18600 C C . TYR J 10 409 ? 225.909 205.729 160.297 1.00 57.95 409 TYR Q C 1
ATOM 18601 O O . TYR J 10 409 ? 225.296 204.931 159.581 1.00 57.95 409 TYR Q O 1
ATOM 18610 N N . GLY J 10 410 ? 225.765 205.766 161.620 1.00 49.08 410 GLY Q N 1
ATOM 18611 C CA . GLY J 10 410 ? 224.786 204.940 162.301 1.00 49.08 410 GLY Q CA 1
ATOM 18612 C C . GLY J 10 410 ? 223.356 205.253 161.907 1.00 49.08 410 GLY Q C 1
ATOM 18613 O O . GLY J 10 410 ? 222.881 206.373 162.122 1.00 49.08 410 GLY Q O 1
ATOM 18614 N N . ALA J 10 411 ? 222.696 204.262 161.292 1.00 51.68 411 ALA Q N 1
ATOM 18615 C CA . ALA J 10 411 ? 221.288 204.315 160.873 1.00 51.68 411 ALA Q CA 1
ATOM 18616 C C . ALA J 10 411 ? 221.022 205.430 159.858 1.00 51.68 411 ALA Q C 1
ATOM 18617 O O . ALA J 10 411 ? 220.005 206.122 159.925 1.00 51.68 411 ALA Q O 1
ATOM 18619 N N . ILE J 10 412 ? 221.944 205.611 158.912 1.00 50.81 412 ILE Q N 1
ATOM 18620 C CA . ILE J 10 412 ? 221.703 206.493 157.773 1.00 50.81 412 ILE Q CA 1
ATOM 18621 C C . ILE J 10 412 ? 221.950 205.716 156.485 1.00 50.81 412 ILE Q C 1
ATOM 18622 O O . ILE J 10 412 ? 221.070 205.644 155.619 1.00 50.81 412 ILE Q O 1
ATOM 18627 N N . HIS J 10 413 ? 223.154 205.138 156.361 1.00 56.50 413 HIS Q N 1
ATOM 18628 C CA . HIS J 10 413 ? 223.536 204.210 155.285 1.00 56.50 413 HIS Q CA 1
ATOM 18629 C C . HIS J 10 413 ? 223.406 204.834 153.894 1.00 56.50 413 HIS Q C 1
ATOM 18630 O O . HIS J 10 413 ? 223.074 204.158 152.919 1.00 56.50 413 HIS Q O 1
ATOM 18637 N N . SER J 10 414 ? 223.681 206.129 153.796 1.00 58.22 414 SER Q N 1
ATOM 18638 C CA . SER J 10 414 ? 223.552 206.861 152.539 1.00 58.22 414 SER Q CA 1
ATOM 18639 C C . SER J 10 414 ? 224.603 207.966 152.535 1.00 58.22 414 SER Q C 1
ATOM 18640 O O . SER J 10 414 ? 225.564 207.926 153.308 1.00 58.22 414 SER Q O 1
ATOM 18643 N N . ARG J 10 415 ? 224.446 208.942 151.651 1.00 56.90 415 ARG Q N 1
ATOM 18644 C CA . ARG J 10 415 ? 225.349 210.085 151.614 1.00 56.90 415 ARG Q CA 1
ATOM 18645 C C . ARG J 10 415 ? 224.886 211.100 152.654 1.00 56.90 415 ARG Q C 1
ATOM 18646 O O . ARG J 10 415 ? 223.827 211.718 152.504 1.00 56.90 415 ARG Q O 1
ATOM 18654 N N . VAL J 10 416 ? 225.678 211.260 153.712 1.00 56.73 416 VAL Q N 1
ATOM 18655 C CA . VAL J 10 416 ? 225.315 212.063 154.874 1.00 56.73 416 VAL Q CA 1
ATOM 18656 C C . VAL J 10 416 ? 226.301 213.221 154.994 1.00 56.73 416 VAL Q C 1
ATOM 18657 O O . VAL J 10 416 ? 227.479 213.089 154.642 1.00 56.73 416 VAL Q O 1
ATOM 18661 N N . GLY J 10 417 ? 225.799 214.381 155.433 1.00 55.99 417 GLY Q N 1
ATOM 18662 C CA . GLY J 10 417 ? 226.638 215.551 155.559 1.00 55.99 417 GLY Q CA 1
ATOM 18663 C C . GLY J 10 417 ? 227.562 215.492 156.760 1.00 55.99 417 GLY Q C 1
ATOM 18664 O O . GLY J 10 417 ? 227.349 214.747 157.714 1.00 55.99 417 GLY Q O 1
ATOM 18665 N N . CYS J 10 418 ? 228.611 216.309 156.702 1.00 56.56 418 CYS Q N 1
ATOM 18666 C CA . CYS J 10 418 ? 229.646 216.380 157.729 1.00 56.56 418 CYS Q CA 1
ATOM 18667 C C . CYS J 10 418 ? 229.811 217.810 158.222 1.00 56.56 418 CYS Q C 1
ATOM 18668 O O . CYS J 10 418 ? 230.917 218.351 158.274 1.00 56.56 418 CYS Q O 1
ATOM 18671 N N . LEU J 10 419 ? 228.690 218.451 158.549 1.00 51.15 419 LEU Q N 1
ATOM 18672 C CA . LEU J 10 419 ? 228.723 219.765 159.178 1.00 51.15 419 LEU Q CA 1
ATOM 18673 C C . LEU J 10 419 ? 229.380 219.670 160.548 1.00 51.15 419 LEU Q C 1
ATOM 18674 O O . LEU J 10 419 ? 229.111 218.743 161.311 1.00 51.15 419 LEU Q O 1
ATOM 18679 N N . ASP J 10 420 ? 230.269 220.611 160.846 1.00 59.30 420 ASP Q N 1
ATOM 18680 C CA . ASP J 10 420 ? 230.951 220.591 162.129 1.00 59.30 420 ASP Q CA 1
ATOM 18681 C C . ASP J 10 420 ? 230.048 221.153 163.224 1.00 59.30 420 ASP Q C 1
ATOM 18682 O O . ASP J 10 420 ? 228.995 221.741 162.960 1.00 59.30 420 ASP Q O 1
ATOM 18687 N N . LEU J 10 421 ? 230.467 220.944 164.475 1.00 56.00 421 LEU Q N 1
ATOM 18688 C CA . LEU J 10 421 ? 229.749 221.522 165.606 1.00 56.00 421 LEU Q CA 1
ATOM 18689 C C . LEU J 10 421 ? 229.883 223.040 165.609 1.00 56.00 421 LEU Q C 1
ATOM 18690 O O . LEU J 10 421 ? 228.901 223.760 165.822 1.00 56.00 421 LEU Q O 1
ATOM 18695 N N . ASP J 10 422 ? 231.089 223.543 165.370 1.00 62.25 422 ASP Q N 1
ATOM 18696 C CA . ASP J 10 422 ? 231.278 224.950 165.060 1.00 62.25 422 ASP Q CA 1
ATOM 18697 C C . ASP J 10 422 ? 231.092 225.144 163.556 1.00 62.25 422 ASP Q C 1
ATOM 18698 O O . ASP J 10 422 ? 230.666 224.223 162.853 1.00 62.25 422 ASP Q O 1
ATOM 18703 N N . ARG J 10 423 ? 231.459 226.338 163.068 1.00 58.54 423 ARG Q N 1
ATOM 18704 C CA . ARG J 10 423 ? 231.317 226.822 161.676 1.00 58.54 423 ARG Q CA 1
ATOM 18705 C C . ARG J 10 423 ? 229.983 226.426 161.034 1.00 58.54 423 ARG Q C 1
ATOM 18706 O O . ARG J 10 423 ? 229.918 225.892 159.924 1.00 58.54 423 ARG Q O 1
ATOM 18714 N N . THR J 10 424 ? 228.897 226.718 161.750 1.00 54.31 424 THR Q N 1
ATOM 18715 C CA . THR J 10 424 ? 227.558 226.466 161.232 1.00 54.31 424 THR Q CA 1
ATOM 18716 C C . THR J 10 424 ? 227.125 227.498 160.197 1.00 54.31 424 THR Q C 1
ATOM 18717 O O . THR J 10 424 ? 226.092 227.306 159.547 1.00 54.31 424 THR Q O 1
ATOM 18721 N N . THR J 10 425 ? 227.885 228.577 160.031 1.00 45.50 425 THR Q N 1
ATOM 18722 C CA . THR J 10 425 ? 227.616 229.587 159.023 1.00 45.50 425 THR Q CA 1
ATOM 18723 C C . THR J 10 425 ? 228.453 229.381 157.768 1.00 45.50 425 THR Q C 1
ATOM 18724 O O . THR J 10 425 ? 228.501 230.268 156.912 1.00 45.50 425 THR Q O 1
ATOM 18728 N N . ASP J 10 426 ? 229.116 228.234 157.644 1.00 51.89 426 ASP Q N 1
ATOM 18729 C CA . ASP J 10 426 ? 229.852 227.922 156.432 1.00 51.89 426 ASP Q CA 1
ATOM 18730 C C . ASP J 10 426 ? 228.891 227.533 155.314 1.00 51.89 426 ASP Q C 1
ATOM 18731 O O . ASP J 10 426 ? 227.777 227.059 155.548 1.00 51.89 426 ASP Q O 1
ATOM 18736 N N . TYR J 10 427 ? 229.343 227.737 154.081 1.00 38.20 427 TYR Q N 1
ATOM 18737 C CA . TYR J 10 427 ? 228.500 227.524 152.916 1.00 38.20 427 TYR Q CA 1
ATOM 18738 C C . TYR J 10 427 ? 228.649 226.141 152.303 1.00 38.20 427 TYR Q C 1
ATOM 18739 O O . TYR J 10 427 ? 227.751 225.711 151.573 1.00 38.20 427 TYR Q O 1
ATOM 18748 N N . LYS J 10 428 ? 229.746 225.440 152.575 1.00 51.04 428 LYS Q N 1
ATOM 18749 C CA . LYS J 10 428 ? 229.957 224.100 152.051 1.00 51.04 428 LYS Q CA 1
ATOM 18750 C C . LYS J 10 428 ? 230.523 223.213 153.151 1.00 51.04 428 LYS Q C 1
ATOM 18751 O O . LYS J 10 428 ? 231.033 223.697 154.164 1.00 51.04 428 LYS Q O 1
ATOM 18757 N N . PHE J 10 429 ? 230.414 221.902 152.946 1.00 50.18 429 PHE Q N 1
ATOM 18758 C CA . PHE J 10 429 ? 230.986 220.926 153.866 1.00 50.18 429 PHE Q CA 1
ATOM 18759 C C . PHE J 10 429 ? 231.278 219.646 153.094 1.00 50.18 429 PHE Q C 1
ATOM 18760 O O . PHE J 10 429 ? 230.961 219.523 151.909 1.00 50.18 429 PHE Q O 1
ATOM 18768 N N . ARG J 10 430 ? 231.893 218.689 153.782 1.00 68.26 430 ARG Q N 1
ATOM 18769 C CA . ARG J 10 430 ? 232.194 217.397 153.192 1.00 68.26 430 ARG Q CA 1
ATOM 18770 C C . ARG J 10 430 ? 230.976 216.479 153.272 1.00 68.26 430 ARG Q C 1
ATOM 18771 O O . ARG J 10 430 ? 230.063 216.684 154.075 1.00 68.26 430 ARG Q O 1
ATOM 18779 N N . VAL J 10 431 ? 230.961 215.463 152.408 1.00 68.09 431 VAL Q N 1
ATOM 18780 C CA . VAL J 10 431 ? 229.948 214.416 152.425 1.00 68.09 431 VAL Q CA 1
ATOM 18781 C C . VAL J 10 431 ? 230.656 213.068 152.484 1.00 68.09 431 VAL Q C 1
ATOM 18782 O O . VAL J 10 431 ? 231.880 212.978 152.393 1.00 68.09 431 VAL Q O 1
ATOM 18786 N N . ARG J 10 432 ? 229.864 212.012 152.638 1.00 71.43 432 ARG Q N 1
ATOM 18787 C CA . ARG J 10 432 ? 230.380 210.652 152.654 1.00 71.43 432 ARG Q CA 1
ATOM 18788 C C . ARG J 10 432 ? 230.195 209.999 151.290 1.00 71.43 432 ARG Q C 1
ATOM 18789 O O . ARG J 10 432 ? 229.153 210.152 150.648 1.00 71.43 432 ARG Q O 1
ATOM 18797 N N . THR J 10 433 ? 231.220 209.264 150.860 1.00 75.27 433 THR Q N 1
ATOM 18798 C CA . THR J 10 433 ? 231.295 208.617 149.563 1.00 75.27 433 THR Q CA 1
ATOM 18799 C C . THR J 10 433 ? 232.099 207.340 149.772 1.00 75.27 433 THR Q C 1
ATOM 18800 O O . THR J 10 433 ? 233.094 207.361 150.512 1.00 75.27 433 THR Q O 1
ATOM 18804 N N . PRO J 10 434 ? 231.667 206.200 149.188 1.00 78.31 434 PRO Q N 1
ATOM 18805 C CA . PRO J 10 434 ? 232.424 204.949 149.354 1.00 78.31 434 PRO Q CA 1
ATOM 18806 C C . PRO J 10 434 ? 233.814 205.003 148.739 1.00 78.31 434 PRO Q C 1
ATOM 18807 O O . PRO J 10 434 ? 233.963 205.070 147.515 1.00 78.31 434 PRO Q O 1
ATOM 18811 N N . GLN J 10 435 ? 234.838 204.971 149.592 1.00 80.15 435 GLN Q N 1
ATOM 18812 C CA . GLN J 10 435 ? 236.226 205.074 149.157 1.00 80.15 435 GLN Q CA 1
ATOM 18813 C C . GLN J 10 435 ? 236.825 203.684 148.981 1.00 80.15 435 GLN Q C 1
ATOM 18814 O O . GLN J 10 435 ? 236.678 202.838 149.870 1.00 80.15 435 GLN Q O 1
ATOM 18820 N N . PRO J 10 436 ? 237.504 203.410 147.857 1.00 83.83 436 PRO Q N 1
ATOM 18821 C CA . PRO J 10 436 ? 238.149 202.114 147.629 1.00 83.83 436 PRO Q CA 1
ATOM 18822 C C . PRO J 10 436 ? 239.549 202.037 148.230 1.00 83.83 436 PRO Q C 1
ATOM 18823 O O . PRO J 10 436 ? 239.851 202.796 149.150 1.00 83.83 436 PRO Q O 1
ATOM 18827 N N . ALA K 11 1 ? 201.136 267.940 78.781 1.00 50.89 1 ALA U N 1
ATOM 18828 C CA . ALA K 11 1 ? 200.023 268.879 78.812 1.00 50.89 1 ALA U CA 1
ATOM 18829 C C . ALA K 11 1 ? 199.001 268.469 79.866 1.00 50.89 1 ALA U C 1
ATOM 18830 O O . ALA K 11 1 ? 199.294 267.657 80.741 1.00 50.89 1 ALA U O 1
ATOM 18832 N N . ALA K 11 2 ? 197.798 269.036 79.773 1.00 55.08 2 ALA U N 1
ATOM 18833 C CA . ALA K 11 2 ? 196.722 268.696 80.696 1.00 55.08 2 ALA U CA 1
ATOM 18834 C C . ALA K 11 2 ? 195.919 267.490 80.232 1.00 55.08 2 ALA U C 1
ATOM 18835 O O . ALA K 11 2 ? 195.359 266.771 81.067 1.00 55.08 2 ALA U O 1
ATOM 18837 N N . ALA K 11 3 ? 195.849 267.255 78.923 1.00 55.98 3 ALA U N 1
ATOM 18838 C CA . ALA K 11 3 ? 195.261 266.032 78.395 1.00 55.98 3 ALA U CA 1
ATOM 18839 C C . ALA K 11 3 ? 196.240 264.866 78.397 1.00 55.98 3 ALA U C 1
ATOM 18840 O O . ALA K 11 3 ? 195.843 263.742 78.074 1.00 55.98 3 ALA U O 1
ATOM 18842 N N . ALA K 11 4 ? 197.501 265.107 78.744 1.00 46.78 4 ALA U N 1
ATOM 18843 C CA . ALA K 11 4 ? 198.470 264.050 78.986 1.00 46.78 4 ALA U CA 1
ATOM 18844 C C . ALA K 11 4 ? 198.521 263.639 80.448 1.00 46.78 4 ALA U C 1
ATOM 18845 O O . ALA K 11 4 ? 199.291 262.741 80.802 1.00 46.78 4 ALA U O 1
ATOM 18847 N N . ALA K 11 5 ? 197.722 264.279 81.301 1.00 47.44 5 ALA U N 1
ATOM 18848 C CA . ALA K 11 5 ? 197.649 263.950 82.716 1.00 47.44 5 ALA U CA 1
ATOM 18849 C C . ALA K 11 5 ? 196.484 263.029 83.047 1.00 47.44 5 ALA U C 1
ATOM 18850 O O . ALA K 11 5 ? 196.439 262.487 84.156 1.00 47.44 5 ALA U O 1
ATOM 18852 N N . ALA K 11 6 ? 195.545 262.846 82.120 1.00 46.71 6 ALA U N 1
ATOM 18853 C CA . ALA K 11 6 ? 194.457 261.891 82.275 1.00 46.71 6 ALA U CA 1
ATOM 18854 C C . ALA K 11 6 ? 194.755 260.570 81.574 1.00 46.71 6 ALA U C 1
ATOM 18855 O O . ALA K 11 6 ? 193.837 259.900 81.091 1.00 46.71 6 ALA U O 1
ATOM 18857 N N . ALA K 11 7 ? 196.028 260.187 81.506 1.00 39.97 7 ALA U N 1
ATOM 18858 C CA . ALA K 11 7 ? 196.439 258.928 80.901 1.00 39.97 7 ALA U CA 1
ATOM 18859 C C . ALA K 11 7 ? 196.384 257.761 81.876 1.00 39.97 7 ALA U C 1
ATOM 18860 O O . ALA K 11 7 ? 196.775 256.648 81.512 1.00 39.97 7 ALA U O 1
ATOM 18862 N N . ALA K 11 8 ? 195.917 257.989 83.103 1.00 36.90 8 ALA U N 1
ATOM 18863 C CA . ALA K 11 8 ? 195.716 256.927 84.074 1.00 36.90 8 ALA U CA 1
ATOM 18864 C C . ALA K 11 8 ? 194.251 256.687 84.397 1.00 36.90 8 ALA U C 1
ATOM 18865 O O . ALA K 11 8 ? 193.945 255.753 85.146 1.00 36.90 8 ALA U O 1
ATOM 18867 N N . ALA K 11 9 ? 193.344 257.495 83.860 1.00 37.70 9 ALA U N 1
ATOM 18868 C CA . ALA K 11 9 ? 191.920 257.322 84.103 1.00 37.70 9 ALA U CA 1
ATOM 18869 C C . ALA K 11 9 ? 191.305 256.396 83.061 1.00 37.70 9 ALA U C 1
ATOM 18870 O O . ALA K 11 9 ? 191.952 255.461 82.590 1.00 37.70 9 ALA U O 1
ATOM 18872 N N . ALA K 11 10 ? 192.240 253.844 80.816 1.00 39.47 11 ALA U N 1
ATOM 18873 C CA . ALA K 11 10 ? 193.391 253.031 80.446 1.00 39.47 11 ALA U CA 1
ATOM 18874 C C . ALA K 11 10 ? 193.626 253.063 78.943 1.00 39.47 11 ALA U C 1
ATOM 18875 O O . ALA K 11 10 ? 192.968 253.809 78.219 1.00 39.47 11 ALA U O 1
ATOM 18877 N N . ALA K 11 11 ? 194.568 252.244 78.482 1.00 40.78 12 ALA U N 1
ATOM 18878 C CA . ALA K 11 11 ? 194.918 252.135 77.074 1.00 40.78 12 ALA U CA 1
ATOM 18879 C C . ALA K 11 11 ? 194.996 250.661 76.700 1.00 40.78 12 ALA U C 1
ATOM 18880 O O . ALA K 11 11 ? 194.833 249.775 77.544 1.00 40.78 12 ALA U O 1
ATOM 18882 N N . ALA K 11 12 ? 195.249 250.397 75.422 1.00 36.97 13 ALA U N 1
ATOM 18883 C CA . ALA K 11 12 ? 195.250 249.041 74.894 1.00 36.97 13 ALA U CA 1
ATOM 18884 C C . ALA K 11 12 ? 196.556 248.764 74.169 1.00 36.97 13 ALA U C 1
ATOM 18885 O O . ALA K 11 12 ? 197.101 249.642 73.494 1.00 36.97 13 ALA U O 1
ATOM 18887 N N . ALA K 11 13 ? 197.054 247.540 74.313 1.00 35.79 14 ALA U N 1
ATOM 18888 C CA . ALA K 11 13 ? 198.267 247.105 73.622 1.00 35.79 14 ALA U CA 1
ATOM 18889 C C . ALA K 11 13 ? 197.940 246.436 72.292 1.00 35.79 14 ALA U C 1
ATOM 18890 O O . ALA K 11 13 ? 198.380 245.324 72.009 1.00 35.79 14 ALA U O 1
ATOM 18892 N N . ALA K 11 14 ? 197.160 247.122 71.459 1.00 38.20 15 ALA U N 1
ATOM 18893 C CA . ALA K 11 14 ? 196.763 246.590 70.160 1.00 38.20 15 ALA U CA 1
ATOM 18894 C C . ALA K 11 14 ? 197.683 247.085 69.047 1.00 38.20 15 ALA U C 1
ATOM 18895 O O . ALA K 11 14 ? 198.278 246.284 68.321 1.00 38.20 15 ALA U O 1
ATOM 18897 N N . ALA K 11 15 ? 197.809 248.403 68.909 1.00 39.62 16 ALA U N 1
ATOM 18898 C CA . ALA K 11 15 ? 198.595 249.005 67.833 1.00 39.62 16 ALA U CA 1
ATOM 18899 C C . ALA K 11 15 ? 200.058 249.166 68.251 1.00 39.62 16 ALA U C 1
ATOM 18900 O O . ALA K 11 15 ? 200.584 250.269 68.384 1.00 39.62 16 ALA U O 1
ATOM 18902 N N . ALA K 11 16 ? 200.720 248.027 68.457 1.00 48.14 17 ALA U N 1
ATOM 18903 C CA . ALA K 11 16 ? 202.132 248.012 68.803 1.00 48.14 17 ALA U CA 1
ATOM 18904 C C . ALA K 11 16 ? 202.992 247.195 67.853 1.00 48.14 17 ALA U C 1
ATOM 18905 O O . ALA K 11 16 ? 204.220 247.300 67.923 1.00 48.14 17 ALA U O 1
ATOM 18907 N N . ALA K 11 17 ? 202.394 246.384 66.980 1.00 51.37 18 ALA U N 1
ATOM 18908 C CA . ALA K 11 17 ? 203.166 245.730 65.931 1.00 51.37 18 ALA U CA 1
ATOM 18909 C C . ALA K 11 17 ? 203.284 246.611 64.696 1.00 51.37 18 ALA U C 1
ATOM 18910 O O . ALA K 11 17 ? 204.286 246.531 63.975 1.00 51.37 18 ALA U O 1
ATOM 18912 N N . ALA K 11 18 ? 202.277 247.456 64.451 1.00 55.45 19 ALA U N 1
ATOM 18913 C CA . ALA K 11 18 ? 202.314 248.372 63.316 1.00 55.45 19 ALA U CA 1
ATOM 18914 C C . ALA K 11 18 ? 203.402 249.424 63.486 1.00 55.45 19 ALA U C 1
ATOM 18915 O O . ALA K 11 18 ? 204.136 249.720 62.537 1.00 55.45 19 ALA U O 1
ATOM 18917 N N . ALA K 11 19 ? 203.532 249.982 64.694 1.00 58.21 20 ALA U N 1
ATOM 18918 C CA . ALA K 11 19 ? 204.561 250.985 64.947 1.00 58.21 20 ALA U CA 1
ATOM 18919 C C . ALA K 11 19 ? 205.956 250.374 64.899 1.00 58.21 20 ALA U C 1
ATOM 18920 O O . ALA K 11 19 ? 206.896 251.003 64.399 1.00 58.21 20 ALA U O 1
ATOM 18922 N N . ALA K 11 20 ? 206.100 249.134 65.379 1.00 57.58 21 ALA U N 1
ATOM 18923 C CA . ALA K 11 20 ? 207.394 248.461 65.332 1.00 57.58 21 ALA U CA 1
ATOM 18924 C C . ALA K 11 20 ? 207.793 248.124 63.900 1.00 57.58 21 ALA U C 1
ATOM 18925 O O . ALA K 11 20 ? 208.956 248.305 63.518 1.00 57.58 21 ALA U O 1
ATOM 18927 N N . ALA K 11 21 ? 206.836 247.660 63.089 1.00 55.38 22 ALA U N 1
ATOM 18928 C CA . ALA K 11 21 ? 207.126 247.368 61.688 1.00 55.38 22 ALA U CA 1
ATOM 18929 C C . ALA K 11 21 ? 207.417 248.642 60.903 1.00 55.38 22 ALA U C 1
ATOM 18930 O O . ALA K 11 21 ? 208.300 248.653 60.037 1.00 55.38 22 ALA U O 1
ATOM 18932 N N . ALA K 11 22 ? 206.712 249.735 61.218 1.00 57.01 23 ALA U N 1
ATOM 18933 C CA . ALA K 11 22 ? 206.961 251.008 60.549 1.00 57.01 23 ALA U CA 1
ATOM 18934 C C . ALA K 11 22 ? 208.329 251.572 60.913 1.00 57.01 23 ALA U C 1
ATOM 18935 O O . ALA K 11 22 ? 209.034 252.100 60.045 1.00 57.01 23 ALA U O 1
ATOM 18937 N N . ALA K 11 23 ? 208.734 251.444 62.180 1.00 54.86 24 ALA U N 1
ATOM 18938 C CA . ALA K 11 23 ? 210.050 251.926 62.586 1.00 54.86 24 ALA U CA 1
ATOM 18939 C C . ALA K 11 23 ? 211.165 251.067 62.000 1.00 54.86 24 ALA U C 1
ATOM 18940 O O . ALA K 11 23 ? 212.198 251.595 61.572 1.00 54.86 24 ALA U O 1
ATOM 18942 N N . ALA K 11 24 ? 210.968 249.745 61.953 1.00 54.40 25 ALA U N 1
ATOM 18943 C CA . ALA K 11 24 ? 211.975 248.868 61.365 1.00 54.40 25 ALA U CA 1
ATOM 18944 C C . ALA K 11 24 ? 212.051 249.001 59.850 1.00 54.40 25 ALA U C 1
ATOM 18945 O O . ALA K 11 24 ? 213.100 248.703 59.269 1.00 54.40 25 ALA U O 1
ATOM 18947 N N . ALA K 11 25 ? 210.972 249.440 59.196 1.00 59.54 26 ALA U N 1
ATOM 18948 C CA . ALA K 11 25 ? 211.031 249.684 57.761 1.00 59.54 26 ALA U CA 1
ATOM 18949 C C . ALA K 11 25 ? 211.597 251.060 57.436 1.00 59.54 26 ALA U C 1
ATOM 18950 O O . ALA K 11 25 ? 212.284 251.217 56.421 1.00 59.54 26 ALA U O 1
ATOM 18952 N N . ALA K 11 26 ? 211.326 252.064 58.275 1.00 63.56 27 ALA U N 1
ATOM 18953 C CA . ALA K 11 26 ? 211.852 253.401 58.029 1.00 63.56 27 ALA U CA 1
ATOM 18954 C C . ALA K 11 26 ? 213.323 253.519 58.401 1.00 63.56 27 ALA U C 1
ATOM 18955 O O . ALA K 11 26 ? 214.056 254.285 57.765 1.00 63.56 27 ALA U O 1
ATOM 18957 N N . ALA K 11 27 ? 213.774 252.781 59.418 1.00 63.54 28 ALA U N 1
ATOM 18958 C CA . ALA K 11 27 ? 215.170 252.854 59.829 1.00 63.54 28 ALA U CA 1
ATOM 18959 C C . ALA K 11 27 ? 216.108 252.145 58.863 1.00 63.54 28 ALA U C 1
ATOM 18960 O O . ALA K 11 27 ? 217.276 252.535 58.758 1.00 63.54 28 ALA U O 1
ATOM 18962 N N . ALA K 11 28 ? 215.631 251.125 58.158 1.00 57.27 29 ALA U N 1
ATOM 18963 C CA . ALA K 11 28 ? 216.465 250.399 57.207 1.00 57.27 29 ALA U CA 1
ATOM 18964 C C . ALA K 11 28 ? 216.592 251.169 55.897 1.00 57.27 29 ALA U C 1
ATOM 18965 O O . ALA K 11 28 ? 217.347 252.137 55.805 1.00 57.27 29 ALA U O 1
ATOM 18967 N N . ALA K 11 29 ? 169.341 262.558 86.883 1.00 81.39 101 ALA U N 1
ATOM 18968 C CA . ALA K 11 29 ? 170.485 262.260 87.736 1.00 81.39 101 ALA U CA 1
ATOM 18969 C C . ALA K 11 29 ? 171.046 260.878 87.428 1.00 81.39 101 ALA U C 1
ATOM 18970 O O . ALA K 11 29 ? 172.026 260.743 86.694 1.00 81.39 101 ALA U O 1
ATOM 18972 N N . ALA K 11 30 ? 170.415 259.848 87.993 1.00 70.54 102 ALA U N 1
ATOM 18973 C CA . ALA K 11 30 ? 170.843 258.465 87.789 1.00 70.54 102 ALA U CA 1
ATOM 18974 C C . ALA K 11 30 ? 170.317 257.983 86.440 1.00 70.54 102 ALA U C 1
ATOM 18975 O O . ALA K 11 30 ? 169.302 257.286 86.347 1.00 70.54 102 ALA U O 1
ATOM 18977 N N . ALA K 11 31 ? 171.035 258.387 85.383 1.00 67.13 103 ALA U N 1
ATOM 18978 C CA . ALA K 11 31 ? 170.795 258.002 83.986 1.00 67.13 103 ALA U CA 1
ATOM 18979 C C . ALA K 11 31 ? 169.385 258.379 83.521 1.00 67.13 103 ALA U C 1
ATOM 18980 O O . ALA K 11 31 ? 168.593 257.539 83.088 1.00 67.13 103 ALA U O 1
ATOM 18982 N N . ALA K 11 32 ? 169.088 259.672 83.617 1.00 65.49 104 ALA U N 1
ATOM 18983 C CA . ALA K 11 32 ? 167.821 260.224 83.138 1.00 65.49 104 ALA U CA 1
ATOM 18984 C C . ALA K 11 32 ? 168.157 261.498 82.370 1.00 65.49 104 ALA U C 1
ATOM 18985 O O . ALA K 11 32 ? 168.441 262.536 82.975 1.00 65.49 104 ALA U O 1
ATOM 18987 N N . ALA K 11 33 ? 168.130 261.410 81.042 1.00 66.75 105 ALA U N 1
ATOM 18988 C CA . ALA K 11 33 ? 168.525 262.530 80.198 1.00 66.75 105 ALA U CA 1
ATOM 18989 C C . ALA K 11 33 ? 167.455 263.614 80.224 1.00 66.75 105 ALA U C 1
ATOM 18990 O O . ALA K 11 33 ? 166.275 263.340 79.980 1.00 66.75 105 ALA U O 1
ATOM 18992 N N . ALA K 11 34 ? 167.868 264.844 80.524 1.00 63.56 106 ALA U N 1
ATOM 18993 C CA . ALA K 11 34 ? 166.949 265.973 80.571 1.00 63.56 106 ALA U CA 1
ATOM 18994 C C . ALA K 11 34 ? 167.615 267.229 80.025 1.00 63.56 106 ALA U C 1
ATOM 18995 O O . ALA K 11 34 ? 168.715 267.163 79.468 1.00 63.56 106 ALA U O 1
ATOM 18997 N N . ALA K 11 35 ? 166.955 268.377 80.178 1.00 60.36 107 ALA U N 1
ATOM 18998 C CA . ALA K 11 35 ? 167.515 269.637 79.706 1.00 60.36 107 ALA U CA 1
ATOM 18999 C C . ALA K 11 35 ? 168.592 270.184 80.631 1.00 60.36 107 ALA U C 1
ATOM 19000 O O . ALA K 11 35 ? 169.433 270.972 80.180 1.00 60.36 107 ALA U O 1
ATOM 19002 N N . ALA K 11 36 ? 168.590 269.775 81.906 1.00 64.25 108 ALA U N 1
ATOM 19003 C CA . ALA K 11 36 ? 169.552 270.279 82.881 1.00 64.25 108 ALA U CA 1
ATOM 19004 C C . ALA K 11 36 ? 170.982 269.860 82.570 1.00 64.25 108 ALA U C 1
ATOM 19005 O O . ALA K 11 36 ? 171.918 270.551 82.991 1.00 64.25 108 ALA U O 1
ATOM 19007 N N . ALA K 11 37 ? 171.167 268.749 81.847 1.00 63.22 109 ALA U N 1
ATOM 19008 C CA . ALA K 11 37 ? 172.492 268.379 81.359 1.00 63.22 109 ALA U CA 1
ATOM 19009 C C . ALA K 11 37 ? 173.036 269.429 80.399 1.00 63.22 109 ALA U C 1
ATOM 19010 O O . ALA K 11 37 ? 174.241 269.708 80.392 1.00 63.22 109 ALA U O 1
ATOM 19012 N N . ALA K 11 38 ? 172.153 270.045 79.602 1.00 62.85 110 ALA U N 1
ATOM 19013 C CA . ALA K 11 38 ? 172.561 271.177 78.777 1.00 62.85 110 ALA U CA 1
ATOM 19014 C C . ALA K 11 38 ? 172.921 272.385 79.631 1.00 62.85 110 ALA U C 1
ATOM 19015 O O . ALA K 11 38 ? 173.715 273.231 79.204 1.00 62.85 110 ALA U O 1
ATOM 19017 N N . ALA K 11 39 ? 172.350 272.485 80.834 1.00 66.71 111 ALA U N 1
ATOM 19018 C CA . ALA K 11 39 ? 172.865 273.442 81.804 1.00 66.71 111 ALA U CA 1
ATOM 19019 C C . ALA K 11 39 ? 174.186 272.959 82.385 1.00 66.71 111 ALA U C 1
ATOM 19020 O O . ALA K 11 39 ? 175.099 273.762 82.618 1.00 66.71 111 ALA U O 1
ATOM 19022 N N . ALA K 11 40 ? 174.315 271.644 82.596 1.00 66.84 112 ALA U N 1
ATOM 19023 C CA . ALA K 11 40 ? 175.538 271.096 83.173 1.00 66.84 112 ALA U CA 1
ATOM 19024 C C . ALA K 11 40 ? 176.695 271.150 82.188 1.00 66.84 112 ALA U C 1
ATOM 19025 O O . ALA K 11 40 ? 177.859 271.204 82.601 1.00 66.84 112 ALA U O 1
ATOM 19027 N N . ALA K 11 41 ? 176.400 271.138 80.892 1.00 67.23 113 ALA U N 1
ATOM 19028 C CA . ALA K 11 41 ? 177.402 271.387 79.868 1.00 67.23 113 ALA U CA 1
ATOM 19029 C C . ALA K 11 41 ? 177.550 272.868 79.551 1.00 67.23 113 ALA U C 1
ATOM 19030 O O . ALA K 11 41 ? 178.349 273.223 78.678 1.00 67.23 113 ALA U O 1
ATOM 19032 N N . ALA K 11 42 ? 176.799 273.738 80.234 1.00 68.01 114 ALA U N 1
ATOM 19033 C CA . ALA K 11 42 ? 176.948 275.173 80.023 1.00 68.01 114 ALA U CA 1
ATOM 19034 C C . ALA K 11 42 ? 178.233 275.713 80.633 1.00 68.01 114 ALA U C 1
ATOM 19035 O O . ALA K 11 42 ? 178.716 276.765 80.200 1.00 68.01 114 ALA U O 1
ATOM 19037 N N . ALA K 11 43 ? 178.791 275.024 81.622 1.00 73.78 115 ALA U N 1
ATOM 19038 C CA . ALA K 11 43 ? 180.038 275.419 82.262 1.00 73.78 115 ALA U CA 1
ATOM 19039 C C . ALA K 11 43 ? 181.125 274.363 82.160 1.00 73.78 115 ALA U C 1
ATOM 19040 O O . ALA K 11 43 ? 182.290 274.706 81.942 1.00 73.78 115 ALA U O 1
ATOM 19042 N N . ALA K 11 44 ? 180.774 273.082 82.310 1.00 70.57 116 ALA U N 1
ATOM 19043 C CA . ALA K 11 44 ? 181.769 272.015 82.291 1.00 70.57 116 ALA U CA 1
ATOM 19044 C C . ALA K 11 44 ? 182.343 271.772 80.901 1.00 70.57 116 ALA U C 1
ATOM 19045 O O . ALA K 11 44 ? 183.430 271.197 80.787 1.00 70.57 116 ALA U O 1
ATOM 19047 N N . ALA K 11 45 ? 181.639 272.184 79.847 1.00 71.78 117 ALA U N 1
ATOM 19048 C CA . ALA K 11 45 ? 182.181 272.130 78.498 1.00 71.78 117 ALA U CA 1
ATOM 19049 C C . ALA K 11 45 ? 182.633 273.490 77.988 1.00 71.78 117 ALA U C 1
ATOM 19050 O O . ALA K 11 45 ? 183.399 273.548 77.020 1.00 71.78 117 ALA U O 1
ATOM 19052 N N . ALA K 11 46 ? 182.176 274.578 78.610 1.00 74.00 118 ALA U N 1
ATOM 19053 C CA . ALA K 11 46 ? 182.723 275.894 78.302 1.00 74.00 118 ALA U CA 1
ATOM 19054 C C . ALA K 11 46 ? 184.135 276.027 78.856 1.00 74.00 118 ALA U C 1
ATOM 19055 O O . ALA K 11 46 ? 185.093 276.253 78.109 1.00 74.00 118 ALA U O 1
ATOM 19057 N N . ALA K 11 47 ? 184.280 275.887 80.168 1.00 69.26 119 ALA U N 1
ATOM 19058 C CA . ALA K 11 47 ? 185.581 275.821 80.810 1.00 69.26 119 ALA U CA 1
ATOM 19059 C C . ALA K 11 47 ? 185.940 274.368 81.094 1.00 69.26 119 ALA U C 1
ATOM 19060 O O . ALA K 11 47 ? 185.069 273.552 81.412 1.00 69.26 119 ALA U O 1
ATOM 19062 N N . ALA K 11 48 ? 187.238 274.064 80.954 1.00 65.43 120 ALA U N 1
ATOM 19063 C CA . ALA K 11 48 ? 187.831 272.748 81.236 1.00 65.43 120 ALA U CA 1
ATOM 19064 C C . ALA K 11 48 ? 187.196 271.636 80.399 1.00 65.43 120 ALA U C 1
ATOM 19065 O O . ALA K 11 48 ? 186.629 270.675 80.923 1.00 65.43 120 ALA U O 1
ATOM 19067 N N . ALA K 11 49 ? 187.291 271.779 79.080 1.00 59.24 121 ALA U N 1
ATOM 19068 C CA . ALA K 11 49 ? 186.905 270.732 78.138 1.00 59.24 121 ALA U CA 1
ATOM 19069 C C . ALA K 11 49 ? 188.171 270.301 77.405 1.00 59.24 121 ALA U C 1
ATOM 19070 O O . ALA K 11 49 ? 188.489 270.791 76.321 1.00 59.24 121 ALA U O 1
ATOM 19072 N N . ALA K 11 50 ? 188.902 269.369 78.016 1.00 58.60 122 ALA U N 1
ATOM 19073 C CA . ALA K 11 50 ? 190.162 268.877 77.479 1.00 58.60 122 ALA U CA 1
ATOM 19074 C C . ALA K 11 50 ? 190.031 267.489 76.865 1.00 58.60 122 ALA U C 1
ATOM 19075 O O . ALA K 11 50 ? 191.041 266.806 76.670 1.00 58.60 122 ALA U O 1
ATOM 19077 N N . ALA K 11 51 ? 188.808 267.057 76.562 1.00 59.53 123 ALA U N 1
ATOM 19078 C CA . ALA K 11 51 ? 188.571 265.737 75.997 1.00 59.53 123 ALA U CA 1
ATOM 19079 C C . ALA K 11 51 ? 188.100 265.765 74.552 1.00 59.53 123 ALA U C 1
ATOM 19080 O O . ALA K 11 51 ? 188.455 264.869 73.786 1.00 59.53 123 ALA U O 1
ATOM 19082 N N . ALA K 11 52 ? 187.312 266.761 74.161 1.00 57.04 124 ALA U N 1
ATOM 19083 C CA . ALA K 11 52 ? 186.864 266.859 72.783 1.00 57.04 124 ALA U CA 1
ATOM 19084 C C . ALA K 11 52 ? 187.979 267.406 71.896 1.00 57.04 124 ALA U C 1
ATOM 19085 O O . ALA K 11 52 ? 188.947 268.007 72.368 1.00 57.04 124 ALA U O 1
ATOM 19087 N N . ALA K 11 53 ? 187.829 267.192 70.591 1.00 59.70 125 ALA U N 1
ATOM 19088 C CA . ALA K 11 53 ? 188.807 267.666 69.624 1.00 59.70 125 ALA U CA 1
ATOM 19089 C C . ALA K 11 53 ? 188.583 269.149 69.332 1.00 59.70 125 ALA U C 1
ATOM 19090 O O . ALA K 11 53 ? 187.657 269.779 69.849 1.00 59.70 125 ALA U O 1
ATOM 19092 N N . ALA K 11 54 ? 189.450 269.716 68.488 1.00 57.03 126 ALA U N 1
ATOM 19093 C CA . ALA K 11 54 ? 189.364 271.139 68.171 1.00 57.03 126 ALA U CA 1
ATOM 19094 C C . ALA K 11 54 ? 188.157 271.437 67.288 1.00 57.03 126 ALA U C 1
ATOM 19095 O O . ALA K 11 54 ? 187.405 272.386 67.545 1.00 57.03 126 ALA U O 1
ATOM 19097 N N . ALA K 11 55 ? 187.961 270.635 66.236 1.00 58.09 127 ALA U N 1
ATOM 19098 C CA . ALA K 11 55 ? 186.769 270.770 65.406 1.00 58.09 127 ALA U CA 1
ATOM 19099 C C . ALA K 11 55 ? 185.508 270.410 66.180 1.00 58.09 127 ALA U C 1
ATOM 19100 O O . ALA K 11 55 ? 184.452 271.014 65.958 1.00 58.09 127 ALA U O 1
ATOM 19102 N N . ALA K 11 56 ? 185.608 269.449 67.103 1.00 59.71 128 ALA U N 1
ATOM 19103 C CA . ALA K 11 56 ? 184.479 269.122 67.966 1.00 59.71 128 ALA U CA 1
ATOM 19104 C C . ALA K 11 56 ? 184.161 270.269 68.917 1.00 59.71 128 ALA U C 1
ATOM 19105 O O . ALA K 11 56 ? 182.988 270.547 69.186 1.00 59.71 128 ALA U O 1
ATOM 19107 N N . ALA K 11 57 ? 185.189 270.965 69.411 1.00 59.19 129 ALA U N 1
ATOM 19108 C CA . ALA K 11 57 ? 184.951 272.126 70.265 1.00 59.19 129 ALA U CA 1
ATOM 19109 C C . ALA K 11 57 ? 184.348 273.280 69.474 1.00 59.19 129 ALA U C 1
ATOM 19110 O O . ALA K 11 57 ? 183.500 274.015 69.993 1.00 59.19 129 ALA U O 1
ATOM 19112 N N . ALA K 11 58 ? 184.755 273.436 68.210 1.00 60.01 130 ALA U N 1
ATOM 19113 C CA . ALA K 11 58 ? 184.161 274.464 67.358 1.00 60.01 130 ALA U CA 1
ATOM 19114 C C . ALA K 11 58 ? 182.698 274.159 67.054 1.00 60.01 130 ALA U C 1
ATOM 19115 O O . ALA K 11 58 ? 181.849 275.060 67.087 1.00 60.01 130 ALA U O 1
ATOM 19117 N N . ALA K 11 59 ? 182.383 272.889 66.778 1.00 59.80 131 ALA U N 1
ATOM 19118 C CA . ALA K 11 59 ? 180.996 272.498 66.548 1.00 59.80 131 ALA U CA 1
ATOM 19119 C C . ALA K 11 59 ? 180.156 272.618 67.814 1.00 59.80 131 ALA U C 1
ATOM 19120 O O . ALA K 11 59 ? 178.977 272.982 67.739 1.00 59.80 131 ALA U O 1
ATOM 19122 N N . ALA K 11 60 ? 180.747 272.353 68.983 1.00 64.66 132 ALA U N 1
ATOM 19123 C CA . ALA K 11 60 ? 180.017 272.513 70.236 1.00 64.66 132 ALA U CA 1
ATOM 19124 C C . ALA K 11 60 ? 179.774 273.983 70.553 1.00 64.66 132 ALA U C 1
ATOM 19125 O O . ALA K 11 60 ? 178.718 274.340 71.089 1.00 64.66 132 ALA U O 1
ATOM 19127 N N . ALA K 11 61 ? 180.736 274.850 70.225 1.00 62.71 133 ALA U N 1
ATOM 19128 C CA . ALA K 11 61 ? 180.534 276.284 70.403 1.00 62.71 133 ALA U CA 1
ATOM 19129 C C . ALA K 11 61 ? 179.504 276.828 69.423 1.00 62.71 133 ALA U C 1
ATOM 19130 O O . ALA K 11 61 ? 178.783 277.778 69.748 1.00 62.71 133 ALA U O 1
ATOM 19132 N N . ALA K 11 62 ? 179.422 276.246 68.224 1.00 61.10 134 ALA U N 1
ATOM 19133 C CA . ALA K 11 62 ? 178.379 276.648 67.286 1.00 61.10 134 ALA U CA 1
ATOM 19134 C C . ALA K 11 62 ? 177.009 276.150 67.733 1.00 61.10 134 ALA U C 1
ATOM 19135 O O . ALA K 11 62 ? 176.001 276.841 67.548 1.00 61.10 134 ALA U O 1
ATOM 19137 N N . ALA K 11 63 ? 176.953 274.955 68.325 1.00 61.76 135 ALA U N 1
ATOM 19138 C CA . ALA K 11 63 ? 175.687 274.389 68.774 1.00 61.76 135 ALA U CA 1
ATOM 19139 C C . ALA K 11 63 ? 175.226 274.948 70.114 1.00 61.76 135 ALA U C 1
ATOM 19140 O O . ALA K 11 63 ? 174.052 274.788 70.464 1.00 61.76 135 ALA U O 1
ATOM 19142 N N . ALA K 11 64 ? 176.116 275.592 70.870 1.00 65.64 136 ALA U N 1
ATOM 19143 C CA . ALA K 11 64 ? 175.739 276.102 72.183 1.00 65.64 136 ALA U CA 1
ATOM 19144 C C . ALA K 11 64 ? 175.006 277.435 72.098 1.00 65.64 136 ALA U C 1
ATOM 19145 O O . ALA K 11 64 ? 174.167 277.729 72.956 1.00 65.64 136 ALA U O 1
ATOM 19147 N N . ALA K 11 65 ? 175.301 278.246 71.086 1.00 66.80 137 ALA U N 1
ATOM 19148 C CA . ALA K 11 65 ? 174.716 279.574 70.945 1.00 66.80 137 ALA U CA 1
ATOM 19149 C C . ALA K 11 65 ? 173.563 279.509 69.950 1.00 66.80 137 ALA U C 1
ATOM 19150 O O . ALA K 11 65 ? 173.784 279.413 68.739 1.00 66.80 137 ALA U O 1
ATOM 19152 N N . ALA K 11 66 ? 172.336 279.560 70.463 1.00 75.11 138 ALA U N 1
ATOM 19153 C CA . ALA K 11 66 ? 171.140 279.627 69.633 1.00 75.11 138 ALA U CA 1
ATOM 19154 C C . ALA K 11 66 ? 170.346 280.901 69.871 1.00 75.11 138 ALA U C 1
ATOM 19155 O O . ALA K 11 66 ? 169.907 281.541 68.907 1.00 75.11 138 ALA U O 1
ATOM 19157 N N . ALA K 11 67 ? 170.118 281.260 71.138 1.00 77.32 139 ALA U N 1
ATOM 19158 C CA . ALA K 11 67 ? 169.554 282.516 71.641 1.00 77.32 139 ALA U CA 1
ATOM 19159 C C . ALA K 11 67 ? 168.102 282.774 71.241 1.00 77.32 139 ALA U C 1
ATOM 19160 O O . ALA K 11 67 ? 167.567 283.832 71.591 1.00 77.32 139 ALA U O 1
ATOM 19162 N N . ALA K 11 68 ? 167.443 281.860 70.529 1.00 77.77 140 ALA U N 1
ATOM 19163 C CA . ALA K 11 68 ? 166.034 282.010 70.189 1.00 77.77 140 ALA U CA 1
ATOM 19164 C C . ALA K 11 68 ? 165.178 280.933 70.843 1.00 77.77 140 ALA U C 1
ATOM 19165 O O . ALA K 11 68 ? 164.237 281.246 71.578 1.00 77.77 140 ALA U O 1
ATOM 19167 N N . ALA K 11 69 ? 165.489 279.661 70.593 1.00 76.42 141 ALA U N 1
ATOM 19168 C CA . ALA K 11 69 ? 164.814 278.543 71.254 1.00 76.42 141 ALA U CA 1
ATOM 19169 C C . ALA K 11 69 ? 165.848 277.422 71.375 1.00 76.42 141 ALA U C 1
ATOM 19170 O O . ALA K 11 69 ? 166.031 276.627 70.452 1.00 76.42 141 ALA U O 1
ATOM 19172 N N . ALA K 11 70 ? 166.515 277.373 72.525 1.00 71.72 142 ALA U N 1
ATOM 19173 C CA . ALA K 11 70 ? 167.612 276.441 72.735 1.00 71.72 142 ALA U CA 1
ATOM 19174 C C . ALA K 11 70 ? 167.179 275.130 73.375 1.00 71.72 142 ALA U C 1
ATOM 19175 O O . ALA K 11 70 ? 167.971 274.183 73.389 1.00 71.72 142 ALA U O 1
ATOM 19177 N N . ALA K 11 71 ? 165.949 275.045 73.887 1.00 68.69 143 ALA U N 1
ATOM 19178 C CA . ALA K 11 71 ? 165.501 273.829 74.561 1.00 68.69 143 ALA U CA 1
ATOM 19179 C C . ALA K 11 71 ? 165.276 272.697 73.565 1.00 68.69 143 ALA U C 1
ATOM 19180 O O . ALA K 11 71 ? 165.885 271.625 73.675 1.00 68.69 143 ALA U O 1
ATOM 19182 N N . ALA K 11 72 ? 164.403 272.923 72.577 1.00 67.58 144 ALA U N 1
ATOM 19183 C CA . ALA K 11 72 ? 164.164 271.920 71.544 1.00 67.58 144 ALA U CA 1
ATOM 19184 C C . ALA K 11 72 ? 165.387 271.726 70.658 1.00 67.58 144 ALA U C 1
ATOM 19185 O O . ALA K 11 72 ? 165.617 270.617 70.159 1.00 67.58 144 ALA U O 1
ATOM 19187 N N . ALA K 11 73 ? 166.190 272.780 70.479 1.00 66.51 145 ALA U N 1
ATOM 19188 C CA . ALA K 11 73 ? 167.433 272.664 69.724 1.00 66.51 145 ALA U CA 1
ATOM 19189 C C . ALA K 11 73 ? 168.429 271.751 70.428 1.00 66.51 145 ALA U C 1
ATOM 19190 O O . ALA K 11 73 ? 169.042 270.891 69.789 1.00 66.51 145 ALA U O 1
ATOM 19192 N N . ALA K 11 74 ? 168.579 271.897 71.748 1.00 63.08 146 ALA U N 1
ATOM 19193 C CA . ALA K 11 74 ? 169.472 271.018 72.495 1.00 63.08 146 ALA U CA 1
ATOM 19194 C C . ALA K 11 74 ? 168.912 269.606 72.605 1.00 63.08 146 ALA U C 1
ATOM 19195 O O . ALA K 11 74 ? 169.683 268.638 72.618 1.00 63.08 146 ALA U O 1
ATOM 19197 N N . ALA K 11 75 ? 167.583 269.468 72.656 1.00 62.59 147 ALA U N 1
ATOM 19198 C CA . ALA K 11 75 ? 166.965 268.145 72.684 1.00 62.59 147 ALA U CA 1
ATOM 19199 C C . ALA K 11 75 ? 167.208 267.395 71.378 1.00 62.59 147 ALA U C 1
ATOM 19200 O O . ALA K 11 75 ? 167.561 266.209 71.388 1.00 62.59 147 ALA U O 1
ATOM 19202 N N . ALA K 11 76 ? 167.040 268.076 70.242 1.00 61.05 148 ALA U N 1
ATOM 19203 C CA . ALA K 11 76 ? 167.333 267.447 68.959 1.00 61.05 148 ALA U CA 1
ATOM 19204 C C . ALA K 11 76 ? 168.831 267.258 68.749 1.00 61.05 148 ALA U C 1
ATOM 19205 O O . ALA K 11 76 ? 169.240 266.306 68.074 1.00 61.05 148 ALA U O 1
ATOM 19207 N N . ALA K 11 77 ? 169.660 268.135 69.328 1.00 62.54 149 ALA U N 1
ATOM 19208 C CA . ALA K 11 77 ? 171.107 267.986 69.219 1.00 62.54 149 ALA U CA 1
ATOM 19209 C C . ALA K 11 77 ? 171.601 266.789 70.010 1.00 62.54 149 ALA U C 1
ATOM 19210 O O . ALA K 11 77 ? 172.583 266.148 69.619 1.00 62.54 149 ALA U O 1
ATOM 19212 N N . ALA K 11 78 ? 170.942 266.482 71.125 1.00 62.32 150 ALA U N 1
ATOM 19213 C CA . ALA K 11 78 ? 171.183 265.205 71.779 1.00 62.32 150 ALA U CA 1
ATOM 19214 C C . ALA K 11 78 ? 170.639 264.057 70.939 1.00 62.32 150 ALA U C 1
ATOM 19215 O O . ALA K 11 78 ? 171.326 263.049 70.740 1.00 62.32 150 ALA U O 1
ATOM 19217 N N . ALA K 11 79 ? 169.425 264.204 70.404 1.00 63.18 151 ALA U N 1
ATOM 19218 C CA . ALA K 11 79 ? 168.725 263.067 69.793 1.00 63.18 151 ALA U CA 1
ATOM 19219 C C . ALA K 11 79 ? 168.968 262.931 68.291 1.00 63.18 151 ALA U C 1
ATOM 19220 O O . ALA K 11 79 ? 169.534 261.932 67.838 1.00 63.18 151 ALA U O 1
ATOM 19222 N N . ALA K 11 80 ? 168.549 263.931 67.503 1.00 55.19 152 ALA U N 1
ATOM 19223 C CA . ALA K 11 80 ? 168.432 263.701 66.066 1.00 55.19 152 ALA U CA 1
ATOM 19224 C C . ALA K 11 80 ? 168.774 264.893 65.175 1.00 55.19 152 ALA U C 1
ATOM 19225 O O . ALA K 11 80 ? 168.316 264.924 64.025 1.00 55.19 152 ALA U O 1
ATOM 19227 N N . ALA K 11 81 ? 169.541 265.873 65.645 1.00 58.99 153 ALA U N 1
ATOM 19228 C CA . ALA K 11 81 ? 169.848 267.010 64.787 1.00 58.99 153 ALA U CA 1
ATOM 19229 C C . ALA K 11 81 ? 170.902 266.643 63.745 1.00 58.99 153 ALA U C 1
ATOM 19230 O O . ALA K 11 81 ? 171.571 265.609 63.831 1.00 58.99 153 ALA U O 1
ATOM 19232 N N . ALA K 11 82 ? 171.041 267.516 62.750 1.00 57.25 154 ALA U N 1
ATOM 19233 C CA . ALA K 11 82 ? 171.980 267.309 61.659 1.00 57.25 154 ALA U CA 1
ATOM 19234 C C . ALA K 11 82 ? 172.372 268.658 61.075 1.00 57.25 154 ALA U C 1
ATOM 19235 O O . ALA K 11 82 ? 171.564 269.590 61.028 1.00 57.25 154 ALA U O 1
ATOM 19237 N N . ALA K 11 83 ? 173.620 268.750 60.629 1.00 55.95 155 ALA U N 1
ATOM 19238 C CA . ALA K 11 83 ? 174.133 269.980 60.038 1.00 55.95 155 ALA U CA 1
ATOM 19239 C C . ALA K 11 83 ? 174.465 269.780 58.564 1.00 55.95 155 ALA U C 1
ATOM 19240 O O . ALA K 11 83 ? 174.825 270.727 57.864 1.00 55.95 155 ALA U O 1
#

B-factor: mean 46.6, std 21.09, range [10.95, 106.98]

InterPro domains:
  IPR021950 Transcription factor Spt20 [PTHR13526] (111-594)
  IPR046468 Spt20-like, SEP domain [PF12090] (131-342)

Solvent-accessible surface area: 103851 Å² total; per-residue (Å²): 181,20,157,146,130,10,126,12,44,60,73,32,98,33,11,16,154,102,22,100,187,122,118,20,1,4,30,5,19,22,61,121,114,40,20,43,0,8,30,36,147,115,59,47,111,14,161,67,57,95,18,5,90,43,4,20,43,41,10,11,36,22,44,5,3,16,4,1,10,7,4,4,55,12,15,108,26,114,16,18,20,7,9,2,0,2,19,4,37,9,57,95,56,66,29,128,157,151,21,6,21,3,44,6,6,3,86,55,27,35,8,4,37,12,12,5,16,1,0,35,1,17,109,39,155,75,50,35,65,47,10,17,80,7,20,18,41,14,20,10,6,26,56,6,28,9,32,16,61,21,38,4,44,0,27,82,45,95,106,50,2,29,73,107,3,23,18,48,15,123,111,69,97,152,142,42,53,36,79,56,134,150,64,126,76,3,75,104,24,0,44,44,1,5,35,16,25,13,137,32,50,118,2,49,99,100,0,3,24,21,0,2,16,10,0,55,9,4,0,20,34,1,2,24,23,0,1,91,16,0,77,101,22,60,50,160,47,1,35,42,34,1,0,16,5,31,7,26,92,73,158,67,10,13,88,109,8,109,90,53,58,78,124,101,175,81,10,1,14,68,41,84,30,10,8,25,7,20,28,131,179,110,180,92,80,98,42,67,2,138,127,34,28,0,17,138,123,148,52,163,96,0,62,108,10,2,10,1,82,160,18,13,62,15,149,3,90,91,58,1,18,26,3,1,2,10,0,0,38,24,0,0,37,40,0,2,77,21,0,48,85,38,44,64,100,83,100,58,35,104,71,133,96,123,195,148,40,14,68,50,122,10,0,14,33,0,20,42,64,47,22,78,38,52,8,78,35,23,1,3,14,3,28,29,8,15,16,19,77,50,87,20,57,15,32,124,78,88,72,22,99,141,44,8,102,91,22,6,109,78,13,20,18,126,162,81,31,17,99,38,8,38,51,0,0,110,21,58,12,12,56,26,150,58,23,37,12,58,38,59,78,5,130,14,25,154,65,58,54,113,27,38,110,10,31,201,39,67,19,13,0,16,70,107,130,169,55,40,34,14,15,0,0,0,2,3,42,52,42,14,98,82,11,145,21,95,39,84,66,46,2,57,159,18,11,7,9,4,0,3,6,0,6,27,42,4,7,49,114,59,73,88,90,2,114,140,0,3,70,109,10,20,85,69,17,103,114,149,56,44,79,53,5,75,97,1,92,58,4,66,43,100,107,77,28,128,108,0,103,40,2,46,39,14,143,85,91,110,65,160,40,93,21,48,73,73,5,10,0,42,12,13,3,11,4,10,30,1,53,28,2,3,0,50,40,2,27,60,10,52,38,114,49,8,53,32,59,134,147,48,136,104,20,27,100,104,0,100,100,11,11,95,53,5,74,21,124,84,55,19,39,21,35,1,2,0,3,0,14,13,0,48,34,5,103,53,21,2,0,32,3,26,3,0,44,114,28,128,20,0,0,0,0,10,9,5,2,20,1,29,0,10,2,2,52,28,34,63,26,86,55,79,46,170,86,109,136,122,82,141,153,78,127,61,71,45,12,40,70,5,28,3,3,20,6,7,2,7,10,11,14,18,0,30,10,31,68,2,0,0,0,0,0,35,22,83,19,0,15,0,5,0,7,6,58,34,72,17,6,0,3,1,38,6,16,38,42,10,0,6,31,4,20,16,9,28,20,1,35,8,0,0,0,0,0,3,20,26,2,0,6,0,1,9,2,18,26,7,10,5,13,6,2,1,4,4,3,57,45,1,0,3,8,8,19,16,0,36,29,4,11,2,0,0,0,0,0,11,20,100,1,0,6,1,0,16,0,18,77,2,17,9,5,1,3,1,54,44,18,97,11,34,0,12,13,14,17,17,0,32,16,0,12,13,0,0,0,0,0,46,40,1,27,0,0,0,1,2,0,0,5,10,111,88,41,18,50,0,98,0,2,0,87,46,5,0,20,10,15,13,24,15,72,71,29,15,14,0,0,0,0,0,14,3,56,0,0,0,0,0,2,0,35,101,75,28,113,44,86,16,12,112,60,76,126,94,68,86,51,64,101,92,16,32,99,98,92,135,51,13,180,184,93,19,7,105,30,19,80,4,14,45,1,4,3,5,3,87,116,5,6,0,0,36,1,34,9,23,98,26,15,33,0,6,0,0,0,3,54,37,113,96,8,4,9,4,17,91,25,22,2,57,16,13,0,11,15,4,31,23,78,126,17,91,85,78,1,4,62,10,0,3,4,0,0,2,63,8,0,18,18,2,4,79,9,0,37,15,2,33,5,12,2,15,28,77,17,0,8,9,41,2,4,41,38,0,5,108,14,1,48,11,61,20,19,7,12,11,46,54,33,62,62,89,73,86,34,115,45,118,82,25,62,78,10,105,65,77,84,31,7,29,12,43,47,61,146,103,34,35,0,11,140,23,2,41,70,85,13,35,124,4,58,72,32,12,55,12,13,5,20,20,0,0,8,55,1,9,26,6,53,49,153,50,8,23,111,49,103,66,18,55,125,68,75,47,1,62,78,13,0,0,1,30,44,25,68,29,69,120,175,68,91,113,94,92,72,47,52,69,90,117,102,36,34,85,172,68,23,48,60,41,77,27,46,51,81,57,125,72,33,12,6,134,81,3,60,68,9,25,78,101,0,51,88,38,21,129,74,68,24,69,65,12,0,0,17,9,0,0,66,51,29,17,8,0,24,36,0,4,16,38,0,2,37,46,2,17,23,51,2,9,104,53,25,61,61,14,115,56,0,46,13,6,0,43,0,1,24,1,3,2,18,4,94,15,3,29,4,3,7,12,12,52,11,13,10,9,5,4,2,1,0,0,18,1,117,100,3,4,41,75,56,143,92,148,29,115,119,48,76,85,75,50,19,75,113,13,12,59,7,7,57,7,0,0,25,0,1,43,48,11,8,124,56,12,81,48,2,92,124,30,1,32,14,28,0,3,34,9,1,3,27,25,14,1,15,20,51,56,72,15,9,0,0,12,0,0,12,31,0,13,29,18,9,85,42,105,10,10,94,32,25,72,11,2,39,93,7,4,24,106,32,9,32,62,45,98,75,54,95,148,99,80,80,95,161,81,59,106,103,13,82,89,63,24,7,107,38,2,73,84,10,28,94,44,5,58,106,43,29,164,137,156,18,10,0,38,48,3,1,73,5,11,1,18,44,86,87,7,122,97,26,19,16,30,0,6,11,5,3,10,0,4,2,24,23,15,2,48,19,0,0,60,23,0,6,12,1,64,69,25,66,31,31,47,68,4,0,23,7,0,1,0,4,43,11,33,22,13,12,54,50,24,7,20,25,10,2,22,3,7,0,2,12,57,31,11,30,93,61,17,33,120,28,25,21,51,2,4,2,51,2,1,35,75,144,37,3,28,87,76,48,114,64,263,118,134,100,25,61,78,2,94,82,10,8,123,62,3,96,74,28,1,1,8,7,8,43,0,0,2,32,11,24,7,30,59,3,0,14,107,16,101,32,75,78,5,37,44,0,5,1,2,2,0,3,21,5,2,1,24,0,0,73,7,0,8,16,30,23,20,1,66,37,63,37,3,10,46,4,4,89,69,12,76,59,26,4,119,60,2,66,88,9,85,124,124,106,14,50,137,96,16,27,135,104,7,120,113,33,20,88,105,8,53,82,48,102,13,41,0,44,19,80,8,0,18,31,0,0,54,39,6,20,11,68,10,12,36,18,47,12,12,19,134,136,45,56,129,62,0,54,65,3,56,90,135,9,37,114,24,0,57,94,10,103,63,67,76,49,66,47,35,132,12,31,9,18,26,1,5,14,53,10,0,1,31,0,0,43,43,111,56,88,123,10,68,116,81,8,135,86,88,119,29,114,71,12,84,75,5,0,101,32,1,54,74,9,21,72,8,92,4,4,17,59,56,97,28,14,26,83,97,95,21,4,95,70,18,0,8,5,25,1,22,10,51,0,2,0,3,82,12,52,89,132,0,7,83,0,0,42,20,0,6,46,18,15,0,16,52,19,9,33,20,15,3,0,7,13,6,19,24,121,134,82,47,40,117,149,130,43,108,56,96,8,6,4,39,6,16,5,10,8,33,33,2,4,36,10,19,10,1,38,21,2,2,17,18,14,6,6,7,52,16,16,58,32,104,81,24,68,130,101,40,164,94,11,60,32,24,131,20,49,105,90,105,121,65,133,66,67,160,58,125,139,0,77,19,99,40,63,10,6,22,28,36,17,65,91,82,162,92,2,130,51,14,7,66,60,19,5,44,76,89,63,34,13,69,7,58,24,34,45,75,5,39,96,30,8,1,20,8,1,3,4,1,2,28,24,0,0,22,0,0,0,55,0,0,28,28,46,167,31,24,62,1,49,9,64,0,0,7,2,0,2,46,82,18,27,24,26,30,10,8,22,54,34,18,54,93,12,52,52,54,90,44,60,44,48,11,115,62,24,71,105,35,59,110,39,8,87,54,43,107,108,88,76,128,161,140,132,111,73,100,117,87,86,104,123,100,42,55,32,82,106,20,23,7,4,15,3,0,36,53,24,16,47,32,30,46,95,72,38,146,71,214,38,40,46,39,53,31,49,41,82,94,114,26,47,150,85,10,5,86,44,11,88,112,25,63,138,89,121,29,39,66,16,17,50,28,57,7,58,33,74,76,99,8,62,90,87,148,19,64,87,110,16,103,90,28,23,93,60,81,110,128,47,146,76,96,85,120,108,7,96,6,10,62,20,62,88,92,19,2,12,50,98,0,30,109,0,1,46,15,4,18,60,0,17,81,30,0,80,88,0,3,112,12,3,77,112,14,95,152,70,107,35,61,41,71,40,27,19,35,40,54,1,23,14,93,40,22,35,39,77,47,18,57,35,0,2,16,21,10,1,20,14,18,2,0,10,2,0,3,1,18,1,0,23,11,0,40,47,13,0,0,20,0,0,2,35,0,0,7,47,3,0,17,9,2,0,34,2,0,16,27,10,28,22,7,17,12,124,31,89,23,92,42,54,30,7,6,33,6,1,3,1,6,0,1,5,25,57,10,3,18,0,43,38,12,13,70,49,8,8,32,123,22,33,148,77,2,80,75,19,48,75,101,2,74,41,4,41,158,78,35,168,115,69,78,118,50,0,66,95,0,44,65,0,8,88,90,20,82,9,18,27,10,16,37,31,25,14,21,11,12,46,26,43,7,46,6,0,34,9,0,17,13,0,10,43,1,16,78,42,152,64,65,177,55,61,9,20,66,21,30,0,105,2,11,0,0,19,13,30,4,44,145,40,36,77,56,82,40,189,21,64,34,38,92,130,123,80,30,51,63,62,40,50,29,12,16,43,25,38,54,7,47,73,27,17,64,60,40,56,80,91,91,122,133,69,12,69,64,73,76,72,38,50,67,55,27,68,70,54,45,84,69,103,56,58,27,36,26,90,43,8,52,59,23,33,68,78,56,83,86,50,114,102,72,55,79,75,48,39,62,43,26,35,43,80,36,66,86